Protein 8CLI (pdb70)

Organism: Homo sapiens (NCBI:txid9606)

InterPro domains:
  IPR007309 B-block binding subunit of TFIIIC [PF04182] (174-249)
  IPR035625 Tfc3-like, extended winged-helix domain [cd16169] (611-707)
  IPR044210 Transcription factor Tfc3-like [PTHR15180] (1-2083)
  IPR056428 General transcription factor 3C polypeptide 1, winged-helix domain [PF23704] (1-70)
  IPR056467 GTF3C1, extended winged-helix domain [PF24101] (609-717)

Structure (mmCIF, N/CA/C/O backbone):
data_8CLI
#
_entry.id   8CLI
#
_cell.length_a   1.00
_cell.length_b   1.00
_cell.length_c   1.00
_cell.angle_alpha   90.00
_cell.angle_beta   90.00
_cell.angle_gamma   90.00
#
_symmetry.space_group_name_H-M   'P 1'
#
loop_
_entity.id
_entity.type
_entity.pdbx_description
1 polymer 'General transcription factor 3C polypeptide 1'
2 polymer 'General transcription factor 3C polypeptide 4'
3 polymer 'General transcription factor 3C polypeptide 2'
4 polymer 'DNA (35-MER)'
5 polymer 'DNA (35-MER)'
6 non-polymer 'ZINC ION'
#
loop_
_atom_site.group_PDB
_atom_site.id
_atom_site.type_symbol
_atom_site.label_atom_id
_atom_site.label_alt_id
_atom_site.label_comp_id
_atom_site.label_asym_id
_atom_site.label_entity_id
_atom_site.label_seq_id
_atom_site.pdbx_PDB_ins_code
_atom_site.Cartn_x
_atom_site.Cartn_y
_atom_site.Cartn_z
_atom_site.occupancy
_atom_site.B_iso_or_equiv
_atom_site.auth_seq_id
_atom_site.auth_comp_id
_atom_site.auth_asym_id
_atom_site.auth_atom_id
_atom_site.pdbx_PDB_model_num
ATOM 1 N N . MET A 1 1 ? 203.814 201.131 287.553 1.00 102.73 1 MET A N 1
ATOM 2 C CA . MET A 1 1 ? 204.050 202.300 286.715 1.00 102.88 1 MET A CA 1
ATOM 3 C C . MET A 1 1 ? 204.500 203.482 287.571 1.00 106.88 1 MET A C 1
ATOM 4 O O . MET A 1 1 ? 204.001 203.685 288.675 1.00 106.05 1 MET A O 1
ATOM 9 N N . ASP A 1 2 ? 205.453 204.250 287.050 1.00 110.81 2 ASP A N 1
ATOM 10 C CA . ASP A 1 2 ? 206.027 205.361 287.797 1.00 101.55 2 ASP A CA 1
ATOM 11 C C . ASP A 1 2 ? 204.990 206.443 288.085 1.00 102.91 2 ASP A C 1
ATOM 12 O O . ASP A 1 2 ? 204.035 206.644 287.329 1.00 108.12 2 ASP A O 1
ATOM 17 N N . ALA A 1 3 ? 205.190 207.130 289.214 1.00 89.63 3 ALA A N 1
ATOM 18 C CA . ALA A 1 3 ? 204.291 208.200 289.643 1.00 89.26 3 ALA A CA 1
ATOM 19 C C . ALA A 1 3 ? 204.157 209.295 288.591 1.00 89.72 3 ALA A C 1
ATOM 20 O O . ALA A 1 3 ? 203.045 209.722 288.261 1.00 96.33 3 ALA A O 1
ATOM 22 N N . LEU A 1 4 ? 205.285 209.776 288.064 1.00 82.01 4 LEU A N 1
ATOM 23 C CA . LEU A 1 4 ? 205.251 210.841 287.065 1.00 80.41 4 LEU A CA 1
ATOM 24 C C . LEU A 1 4 ? 204.554 210.402 285.784 1.00 81.97 4 LEU A C 1
ATOM 25 O O . LEU A 1 4 ? 203.847 211.196 285.154 1.00 93.46 4 LEU A O 1
ATOM 30 N N . GLU A 1 5 ? 204.743 209.149 285.374 1.00 78.22 5 GLU A N 1
ATOM 31 C CA . GLU A 1 5 ? 204.020 208.657 284.207 1.00 81.18 5 GLU A CA 1
ATOM 32 C C . GLU A 1 5 ? 202.555 208.378 284.517 1.00 82.11 5 GLU A C 1
ATOM 33 O O . GLU A 1 5 ? 201.695 208.578 283.653 1.00 83.94 5 GLU A O 1
ATOM 39 N N . SER A 1 6 ? 202.248 207.923 285.732 1.00 82.23 6 SER A N 1
ATOM 40 C CA . SER A 1 6 ? 200.855 207.697 286.101 1.00 85.59 6 SER A CA 1
ATOM 41 C C . SER A 1 6 ? 200.049 208.989 286.112 1.00 76.23 6 SER A C 1
ATOM 42 O O . SER A 1 6 ? 198.845 208.968 285.840 1.00 88.70 6 SER A O 1
ATOM 45 N N . LEU A 1 7 ? 200.685 210.119 286.420 1.00 67.98 7 LEU A N 1
ATOM 46 C CA . LEU A 1 7 ? 200.028 211.411 286.253 1.00 70.28 7 LEU A CA 1
ATOM 47 C C . LEU A 1 7 ? 199.665 211.661 284.794 1.00 69.80 7 LEU A C 1
ATOM 48 O O . LEU A 1 7 ? 198.501 211.902 284.460 1.00 78.91 7 LEU A O 1
ATOM 53 N N . LEU A 1 8 ? 200.661 211.615 283.909 1.00 73.02 8 LEU A N 1
ATOM 54 C CA . LEU A 1 8 ? 200.435 211.916 282.499 1.00 78.55 8 LEU A CA 1
ATOM 55 C C . LEU A 1 8 ? 199.512 210.905 281.833 1.00 84.29 8 LEU A C 1
ATOM 56 O O . LEU A 1 8 ? 198.737 211.265 280.941 1.00 92.03 8 LEU A O 1
ATOM 61 N N . ASP A 1 9 ? 199.584 209.642 282.247 1.00 82.07 9 ASP A N 1
ATOM 62 C CA . ASP A 1 9 ? 198.618 208.640 281.805 1.00 80.40 9 ASP A CA 1
ATOM 63 C C . ASP A 1 9 ? 197.186 209.017 282.177 1.00 77.38 9 ASP A C 1
ATOM 64 O O . ASP A 1 9 ? 196.280 208.951 281.339 1.00 87.58 9 ASP A O 1
ATOM 69 N N . GLU A 1 10 ? 196.961 209.425 283.427 1.00 72.04 10 GLU A N 1
ATOM 70 C CA . GLU A 1 10 ? 195.623 209.843 283.839 1.00 73.28 10 GLU A CA 1
ATOM 71 C C . GLU A 1 10 ? 195.131 211.051 283.051 1.00 76.60 10 GLU A C 1
ATOM 72 O O . GLU A 1 10 ? 193.943 211.142 282.725 1.00 85.65 10 GLU A O 1
ATOM 78 N N . VAL A 1 11 ? 196.021 211.993 282.743 1.00 65.98 11 VAL A N 1
ATOM 79 C CA . VAL A 1 11 ? 195.643 213.129 281.906 1.00 66.05 11 VAL A CA 1
ATOM 80 C C . VAL A 1 11 ? 195.265 212.684 280.497 1.00 77.77 11 VAL A C 1
ATOM 81 O O . VAL A 1 11 ? 194.371 213.266 279.870 1.00 86.18 11 VAL A O 1
ATOM 85 N N . ALA A 1 12 ? 195.916 211.639 279.988 1.00 68.30 12 ALA A N 1
ATOM 86 C CA . ALA A 1 12 ? 195.635 211.089 278.668 1.00 60.09 12 ALA A CA 1
ATOM 87 C C . ALA A 1 12 ? 194.465 210.113 278.628 1.00 66.40 12 ALA A C 1
ATOM 88 O O . ALA A 1 12 ? 193.993 209.795 277.532 1.00 79.51 12 ALA A O 1
ATOM 90 N N . LEU A 1 13 ? 193.980 209.633 279.769 1.00 71.95 13 LEU A N 1
ATOM 91 C CA . LEU A 1 13 ? 192.851 208.711 279.763 1.00 73.31 13 LEU A CA 1
ATOM 92 C C . LEU A 1 13 ? 191.489 209.390 279.714 1.00 71.71 13 LEU A C 1
ATOM 93 O O . LEU A 1 13 ? 190.520 208.754 279.287 1.00 78.72 13 LEU A O 1
ATOM 98 N N . GLU A 1 14 ? 191.375 210.649 280.121 1.00 70.16 14 GLU A N 1
ATOM 99 C CA . GLU A 1 14 ? 190.275 211.444 279.600 1.00 77.38 14 GLU A CA 1
ATOM 100 C C . GLU A 1 14 ? 190.439 211.652 278.099 1.00 79.71 14 GLU A C 1
ATOM 101 O O . GLU A 1 14 ? 191.537 211.565 277.546 1.00 85.52 14 GLU A O 1
ATOM 107 N N . GLY A 1 15 ? 189.321 211.931 277.437 1.00 77.22 15 GLY A N 1
ATOM 108 C CA . GLY A 1 15 ? 189.354 212.158 276.009 1.00 75.64 15 GLY A CA 1
ATOM 109 C C . GLY A 1 15 ? 189.915 213.499 275.593 1.00 68.11 15 GLY A C 1
ATOM 110 O O . GLY A 1 15 ? 190.632 214.161 276.348 1.00 67.57 15 GLY A O 1
ATOM 111 N N . LEU A 1 16 ? 189.589 213.897 274.364 1.00 70.95 16 LEU A N 1
ATOM 112 C CA . LEU A 1 16 ? 189.997 215.187 273.825 1.00 71.77 16 LEU A CA 1
ATOM 113 C C . LEU A 1 16 ? 189.461 216.363 274.636 1.00 73.20 16 LEU A C 1
ATOM 114 O O . LEU A 1 16 ? 189.975 217.478 274.504 1.00 81.67 16 LEU A O 1
ATOM 119 N N . ASP A 1 17 ? 188.459 216.140 275.486 1.00 85.26 17 ASP A N 1
ATOM 120 C CA . ASP A 1 17 ? 187.945 217.172 276.381 1.00 90.81 17 ASP A CA 1
ATOM 121 C C . ASP A 1 17 ? 188.658 217.258 277.727 1.00 94.05 17 ASP A C 1
ATOM 122 O O . ASP A 1 17 ? 188.362 218.175 278.500 1.00 100.01 17 ASP A O 1
ATOM 127 N N . GLY A 1 18 ? 189.576 216.346 278.028 1.00 87.32 18 GLY A N 1
ATOM 128 C CA . GLY A 1 18 ? 190.521 216.551 279.116 1.00 83.34 18 GLY A CA 1
ATOM 129 C C . GLY A 1 18 ? 189.924 216.722 280.512 1.00 87.81 18 GLY A C 1
ATOM 130 O O . GLY A 1 18 ? 188.780 216.360 280.791 1.00 94.29 18 GLY A O 1
ATOM 131 N N . LEU A 1 19 ? 190.739 217.309 281.393 1.00 84.05 19 LEU A N 1
ATOM 132 C CA . LEU A 1 19 ? 190.431 217.448 282.811 1.00 80.43 19 LEU A CA 1
ATOM 133 C C . LEU A 1 19 ? 190.452 218.899 283.269 1.00 88.02 19 LEU A C 1
ATOM 134 O O . LEU A 1 19 ? 191.217 219.723 282.760 1.00 92.90 19 LEU A O 1
ATOM 139 N N . CYS A 1 20 ? 189.593 219.197 284.242 1.00 95.66 20 CYS A N 1
ATOM 140 C CA . CYS A 1 20 ? 189.802 220.296 285.170 1.00 91.04 20 CYS A CA 1
ATOM 141 C C . CYS A 1 20 ? 190.811 219.893 286.244 1.00 93.11 20 CYS A C 1
ATOM 142 O O . CYS A 1 20 ? 191.030 218.709 286.513 1.00 96.93 20 CYS A O 1
ATOM 145 N N . LEU A 1 21 ? 191.438 220.899 286.855 1.00 100.22 21 LEU A N 1
ATOM 146 C CA . LEU A 1 21 ? 192.328 220.658 287.992 1.00 103.62 21 LEU A CA 1
ATOM 147 C C . LEU A 1 21 ? 191.684 219.883 289.138 1.00 102.07 21 LEU A C 1
ATOM 148 O O . LEU A 1 21 ? 192.295 218.911 289.607 1.00 105.24 21 LEU A O 1
ATOM 153 N N . PRO A 1 22 ? 190.494 220.239 289.640 1.00 91.70 22 PRO A N 1
ATOM 154 C CA . PRO A 1 22 ? 189.882 219.411 290.695 1.00 93.09 22 PRO A CA 1
ATOM 155 C C . PRO A 1 22 ? 189.525 218.009 290.238 1.00 93.85 22 PRO A C 1
ATOM 156 O O . PRO A 1 22 ? 189.526 217.077 291.051 1.00 97.20 22 PRO A O 1
ATOM 160 N N . ALA A 1 23 ? 189.213 217.839 288.955 1.00 93.43 23 ALA A N 1
ATOM 161 C CA . ALA A 1 23 ? 189.016 216.509 288.387 1.00 91.93 23 ALA A CA 1
ATOM 162 C C . ALA A 1 23 ? 190.305 215.697 288.372 1.00 91.31 23 ALA A C 1
ATOM 163 O O . ALA A 1 23 ? 190.291 214.498 288.674 1.00 96.50 23 ALA A O 1
ATOM 165 N N . LEU A 1 24 ? 191.425 216.327 288.015 1.00 87.74 24 LEU A N 1
ATOM 166 C CA . LEU A 1 24 ? 192.711 215.633 288.011 1.00 88.47 24 LEU A CA 1
ATOM 167 C C . LEU A 1 24 ? 193.068 215.076 289.385 1.00 86.69 24 LEU A C 1
ATOM 168 O O . LEU A 1 24 ? 193.452 213.908 289.507 1.00 96.21 24 LEU A O 1
ATOM 173 N N . TRP A 1 25 ? 192.969 215.896 290.431 1.00 93.43 25 TRP A N 1
ATOM 174 C CA . TRP A 1 25 ? 193.240 215.393 291.775 1.00 97.41 25 TRP A CA 1
ATOM 175 C C . TRP A 1 25 ? 192.288 214.262 292.153 1.00 96.03 25 TRP A C 1
ATOM 176 O O . TRP A 1 25 ? 192.702 213.275 292.771 1.00 100.36 25 TRP A O 1
ATOM 187 N N . SER A 1 26 ? 191.010 214.390 291.791 1.00 91.16 26 SER A N 1
ATOM 188 C CA . SER A 1 26 ? 190.048 213.316 292.030 1.00 91.55 26 SER A CA 1
ATOM 189 C C . SER A 1 26 ? 190.428 212.033 291.297 1.00 89.32 26 SER A C 1
ATOM 190 O O . SER A 1 26 ? 190.336 210.937 291.861 1.00 94.59 26 SER A O 1
ATOM 193 N N . ARG A 1 27 ? 190.853 212.149 290.037 1.00 82.11 27 ARG A N 1
ATOM 194 C CA . ARG A 1 27 ? 191.283 210.977 289.276 1.00 80.36 27 ARG A CA 1
ATOM 195 C C . ARG A 1 27 ? 192.507 210.306 289.887 1.00 88.02 27 ARG A C 1
ATOM 196 O O . ARG A 1 27 ? 192.583 209.074 289.938 1.00 90.66 27 ARG A O 1
ATOM 204 N N . LEU A 1 28 ? 193.476 211.093 290.353 1.00 90.13 28 LEU A N 1
ATOM 205 C CA . LEU A 1 28 ? 194.655 210.512 290.987 1.00 84.55 28 LEU A CA 1
ATOM 206 C C . LEU A 1 28 ? 194.315 209.852 292.318 1.00 83.95 28 LEU A C 1
ATOM 207 O O . LEU A 1 28 ? 194.828 208.772 292.629 1.00 91.61 28 LEU A O 1
ATOM 212 N N . GLU A 1 29 ? 193.457 210.485 293.119 1.00 93.72 29 GLU A N 1
ATOM 213 C CA . GLU A 1 29 ? 193.037 209.888 294.383 1.00 97.49 29 GLU A CA 1
ATOM 214 C C . GLU A 1 29 ? 192.267 208.586 294.187 1.00 103.88 29 GLU A C 1
ATOM 215 O O . GLU A 1 29 ? 192.375 207.676 295.016 1.00 105.90 29 GLU A O 1
ATOM 221 N N . THR A 1 30 ? 191.496 208.470 293.109 1.00 101.05 30 THR A N 1
ATOM 222 C CA . THR A 1 30 ? 190.719 207.266 292.836 1.00 99.28 30 THR A CA 1
ATOM 223 C C . THR A 1 30 ? 191.456 206.253 291.965 1.00 97.64 30 THR A C 1
ATOM 224 O O . THR A 1 30 ? 190.847 205.266 291.541 1.00 99.53 30 THR A O 1
ATOM 228 N N . ARG A 1 31 ? 192.738 206.470 291.689 1.00 85.39 31 ARG A N 1
ATOM 229 C CA . ARG A 1 31 ? 193.483 205.589 290.801 1.00 82.96 31 ARG A CA 1
ATOM 230 C C . ARG A 1 31 ? 193.640 204.194 291.398 1.00 84.51 31 ARG A C 1
ATOM 231 O O . ARG A 1 31 ? 193.755 204.019 292.614 1.00 92.48 31 ARG A O 1
ATOM 239 N N . VAL A 1 32 ? 193.648 203.198 290.518 1.00 81.08 32 VAL A N 1
ATOM 240 C CA . VAL A 1 32 ? 194.118 201.849 290.829 1.00 82.66 32 VAL A CA 1
ATOM 241 C C . VAL A 1 32 ? 195.095 201.444 289.731 1.00 88.60 32 VAL A C 1
ATOM 242 O O . VAL A 1 32 ? 194.792 201.636 288.545 1.00 91.85 32 VAL A O 1
ATOM 246 N N . PRO A 1 33 ? 196.270 200.879 290.056 1.00 93.31 33 PRO A N 1
ATOM 247 C CA . PRO A 1 33 ? 196.939 200.783 291.367 1.00 89.49 33 PRO A CA 1
ATOM 248 C C . PRO A 1 33 ? 197.093 202.131 292.063 1.00 91.78 33 PRO A C 1
ATOM 249 O O . PRO A 1 33 ? 197.065 203.167 291.406 1.00 90.86 33 PRO A O 1
ATOM 253 N N . PRO A 1 34 ? 197.245 202.140 293.388 1.00 91.02 34 PRO A N 1
ATOM 254 C CA . PRO A 1 34 ? 197.199 203.409 294.124 1.00 88.30 34 PRO A CA 1
ATOM 255 C C . PRO A 1 34 ? 198.307 204.353 293.684 1.00 92.04 34 PRO A C 1
ATOM 256 O O . PRO A 1 34 ? 199.431 203.936 293.398 1.00 93.29 34 PRO A O 1
ATOM 260 N N . PHE A 1 35 ? 197.968 205.634 293.620 1.00 91.09 35 PHE A N 1
ATOM 261 C CA . PHE A 1 35 ? 198.941 206.644 293.241 1.00 88.85 35 PHE A CA 1
ATOM 262 C C . PHE A 1 35 ? 200.053 206.700 294.286 1.00 89.48 35 PHE A C 1
ATOM 263 O O . PHE A 1 35 ? 199.765 206.802 295.486 1.00 88.39 35 PHE A O 1
ATOM 271 N N . PRO A 1 36 ? 201.324 206.626 293.878 1.00 94.38 36 PRO A N 1
ATOM 272 C CA . PRO A 1 36 ? 202.397 206.411 294.861 1.00 92.49 36 PRO A CA 1
ATOM 273 C C . PRO A 1 36 ? 202.583 207.560 295.835 1.00 95.17 36 PRO A C 1
ATOM 274 O O . PRO A 1 36 ? 203.008 207.328 296.973 1.00 100.10 36 PRO A O 1
ATOM 278 N N . LEU A 1 37 ? 202.276 208.787 295.427 1.00 95.08 37 LEU A N 1
ATOM 279 C CA . LEU A 1 37 ? 202.700 209.979 296.144 1.00 93.09 37 LEU A CA 1
ATOM 280 C C . LEU A 1 37 ? 201.498 210.690 296.746 1.00 98.26 37 LEU A C 1
ATOM 281 O O . LEU A 1 37 ? 200.590 211.091 296.005 1.00 104.22 37 LEU A O 1
ATOM 286 N N . PRO A 1 38 ? 201.448 210.874 298.066 1.00 107.37 38 PRO A N 1
ATOM 287 C CA . PRO A 1 38 ? 200.270 211.501 298.685 1.00 108.01 38 PRO A CA 1
ATOM 288 C C . PRO A 1 38 ? 200.138 212.956 298.260 1.00 104.34 38 PRO A C 1
ATOM 289 O O . PRO A 1 38 ? 201.088 213.737 298.348 1.00 99.72 38 PRO A O 1
ATOM 293 N N . LEU A 1 39 ? 198.943 213.312 297.796 1.00 99.73 39 LEU A N 1
ATOM 294 C CA . LEU A 1 39 ? 198.680 214.666 297.333 1.00 103.14 39 LEU A CA 1
ATOM 295 C C . LEU A 1 39 ? 198.650 215.657 298.490 1.00 107.60 39 LEU A C 1
ATOM 296 O O . LEU A 1 39 ? 198.022 215.411 299.524 1.00 109.21 39 LEU A O 1
ATOM 301 N N . GLU A 1 40 ? 199.334 216.781 298.301 1.00 120.76 40 GLU A N 1
ATOM 302 C CA . GLU A 1 40 ? 199.299 217.918 299.209 1.00 116.57 40 GLU A CA 1
ATOM 303 C C . GLU A 1 40 ? 199.748 219.150 298.428 1.00 119.79 40 GLU A C 1
ATOM 304 O O . GLU A 1 40 ? 200.345 219.013 297.354 1.00 119.08 40 GLU A O 1
ATOM 310 N N . PRO A 1 41 ? 199.456 220.363 298.923 1.00 120.40 41 PRO A N 1
ATOM 311 C CA . PRO A 1 41 ? 199.619 221.551 298.060 1.00 121.79 41 PRO A CA 1
ATOM 312 C C . PRO A 1 41 ? 201.007 221.720 297.459 1.00 121.19 41 PRO A C 1
ATOM 313 O O . PRO A 1 41 ? 201.119 222.165 296.310 1.00 124.34 41 PRO A O 1
ATOM 317 N N . CYS A 1 42 ? 202.069 221.384 298.191 1.00 119.55 42 CYS A N 1
ATOM 318 C CA . CYS A 1 42 ? 203.405 221.441 297.602 1.00 118.81 42 CYS A CA 1
ATOM 319 C C . CYS A 1 42 ? 203.592 220.350 296.554 1.00 121.37 42 CYS A C 1
ATOM 320 O O . CYS A 1 42 ? 204.155 220.597 295.481 1.00 122.88 42 CYS A O 1
ATOM 323 N N . THR A 1 43 ? 203.120 219.139 296.853 1.00 113.22 43 THR A N 1
ATOM 324 C CA . THR A 1 43 ? 203.118 218.048 295.882 1.00 110.67 43 THR A CA 1
ATOM 325 C C . THR A 1 43 ? 202.286 218.382 294.651 1.00 106.59 43 THR A C 1
ATOM 326 O O . THR A 1 43 ? 202.697 218.104 293.518 1.00 107.15 43 THR A O 1
ATOM 330 N N . GLN A 1 44 ? 201.118 218.990 294.850 1.00 105.59 44 GLN A N 1
ATOM 331 C CA . GLN A 1 44 ? 200.282 219.395 293.726 1.00 111.31 44 GLN A CA 1
ATOM 332 C C . GLN A 1 44 ? 200.939 220.472 292.870 1.00 117.61 44 GLN A C 1
ATOM 333 O O . GLN A 1 44 ? 200.732 220.501 291.652 1.00 123.75 44 GLN A O 1
ATOM 339 N N . GLU A 1 45 ? 201.726 221.360 293.476 1.00 112.21 45 GLU A N 1
ATOM 340 C CA . GLU A 1 45 ? 202.545 222.282 292.693 1.00 108.95 45 GLU A CA 1
ATOM 341 C C . GLU A 1 45 ? 203.635 221.555 291.911 1.00 106.76 45 GLU A C 1
ATOM 342 O O . GLU A 1 45 ? 203.905 221.896 290.754 1.00 108.48 45 GLU A O 1
ATOM 348 N N . PHE A 1 46 ? 204.269 220.551 292.520 1.00 89.46 46 PHE A N 1
ATOM 349 C CA . PHE A 1 46 ? 205.275 219.759 291.815 1.00 88.36 46 PHE A CA 1
ATOM 350 C C . PHE A 1 46 ? 204.677 219.003 290.631 1.00 89.20 46 PHE A C 1
ATOM 351 O O . PHE A 1 46 ? 205.256 218.981 289.539 1.00 94.43 46 PHE A O 1
ATOM 359 N N . LEU A 1 47 ? 203.521 218.370 290.830 1.00 84.54 47 LEU A N 1
ATOM 360 C CA . LEU A 1 47 ? 202.829 217.703 289.729 1.00 79.97 47 LEU A CA 1
ATOM 361 C C . LEU A 1 47 ? 202.358 218.684 288.658 1.00 84.23 47 LEU A C 1
ATOM 362 O O . LEU A 1 47 ? 202.435 218.388 287.461 1.00 89.87 47 LEU A O 1
ATOM 367 N N . TRP A 1 48 ? 201.866 219.855 289.069 1.00 90.55 48 TRP A N 1
ATOM 368 C CA . TRP A 1 48 ? 201.534 220.913 288.116 1.00 90.45 48 TRP A CA 1
ATOM 369 C C . TRP A 1 48 ? 202.729 221.340 287.272 1.00 93.71 48 TRP A C 1
ATOM 370 O O . TRP A 1 48 ? 202.596 221.542 286.060 1.00 99.08 48 TRP A O 1
ATOM 381 N N . ARG A 1 49 ? 203.898 221.500 287.889 1.00 89.82 49 ARG A N 1
ATOM 382 C CA . ARG A 1 49 ? 205.108 221.763 287.115 1.00 90.09 49 ARG A CA 1
ATOM 383 C C . ARG A 1 49 ? 205.434 220.621 286.158 1.00 94.19 49 ARG A C 1
ATOM 384 O O . ARG A 1 49 ? 205.888 220.857 285.033 1.00 98.11 49 ARG A O 1
ATOM 392 N N . ALA A 1 50 ? 205.202 219.377 286.581 1.00 82.30 50 ALA A N 1
ATOM 393 C CA . ALA A 1 50 ? 205.398 218.235 285.691 1.00 75.43 50 ALA A CA 1
ATOM 394 C C . ALA A 1 50 ? 204.478 218.267 284.475 1.00 77.78 50 ALA A C 1
ATOM 395 O O . ALA A 1 50 ? 204.848 217.762 283.410 1.00 79.08 50 ALA A O 1
ATOM 397 N N . LEU A 1 51 ? 203.284 218.844 284.604 1.00 90.12 51 LEU A N 1
ATOM 398 C CA . LEU A 1 51 ? 202.433 219.061 283.436 1.00 90.16 51 LEU A CA 1
ATOM 399 C C . LEU A 1 51 ? 202.919 220.217 282.568 1.00 92.18 51 LEU A C 1
ATOM 400 O O . LEU A 1 51 ? 203.103 220.055 281.357 1.00 97.72 51 LEU A O 1
ATOM 405 N N . ALA A 1 52 ? 203.118 221.392 283.167 1.00 77.26 52 ALA A N 1
ATOM 406 C CA . ALA A 1 52 ? 203.502 222.572 282.396 1.00 77.31 52 ALA A CA 1
ATOM 407 C C . ALA A 1 52 ? 204.810 222.370 281.638 1.00 83.56 52 ALA A C 1
ATOM 408 O O . ALA A 1 52 ? 204.941 222.807 280.491 1.00 82.32 52 ALA A O 1
ATOM 410 N N . THR A 1 53 ? 205.780 221.694 282.244 1.00 89.59 53 THR A N 1
ATOM 411 C CA . THR A 1 53 ? 207.046 221.425 281.571 1.00 80.77 53 THR A CA 1
ATOM 412 C C . THR A 1 53 ? 206.983 220.305 280.537 1.00 86.73 53 THR A C 1
ATOM 413 O O . THR A 1 53 ? 208.014 220.007 279.926 1.00 91.69 53 THR A O 1
ATOM 417 N N . HIS A 1 54 ? 205.829 219.673 280.315 1.00 83.13 54 HIS A N 1
ATOM 418 C CA . HIS A 1 54 ? 205.768 218.562 279.373 1.00 80.17 54 HIS A CA 1
ATOM 419 C C . HIS A 1 54 ? 205.212 219.045 278.042 1.00 86.54 54 HIS A C 1
ATOM 420 O O . HIS A 1 54 ? 204.099 219.593 278.007 1.00 87.79 54 HIS A O 1
ATOM 427 N N . PRO A 1 55 ? 205.945 218.876 276.937 1.00 77.58 55 PRO A N 1
ATOM 428 C CA . PRO A 1 55 ? 205.532 219.495 275.667 1.00 76.28 55 PRO A CA 1
ATOM 429 C C . PRO A 1 55 ? 204.281 218.894 275.051 1.00 80.63 55 PRO A C 1
ATOM 430 O O . PRO A 1 55 ? 203.608 219.578 274.271 1.00 90.77 55 PRO A O 1
ATOM 434 N N . GLY A 1 56 ? 203.944 217.644 275.372 1.00 80.93 56 GLY A N 1
ATOM 435 C CA . GLY A 1 56 ? 202.745 217.020 274.839 1.00 79.96 56 GLY A CA 1
ATOM 436 C C . GLY A 1 56 ? 201.453 217.423 275.515 1.00 78.17 56 GLY A C 1
ATOM 437 O O . GLY A 1 56 ? 200.391 217.341 274.891 1.00 79.30 56 GLY A O 1
ATOM 438 N N . ILE A 1 57 ? 201.516 217.862 276.761 1.00 72.60 57 ILE A N 1
ATOM 439 C CA . ILE A 1 57 ? 200.344 218.396 277.442 1.00 64.00 57 ILE A CA 1
ATOM 440 C C . ILE A 1 57 ? 200.064 219.809 276.951 1.00 76.29 57 ILE A C 1
ATOM 441 O O . ILE A 1 57 ? 200.985 220.580 276.658 1.00 83.74 57 ILE A O 1
ATOM 446 N N . SER A 1 58 ? 198.779 220.147 276.858 1.00 77.04 58 SER A N 1
ATOM 447 C CA . SER A 1 58 ? 198.322 221.434 276.358 1.00 75.36 58 SER A CA 1
ATOM 448 C C . SER A 1 58 ? 197.101 221.867 277.155 1.00 78.20 58 SER A C 1
ATOM 449 O O . SER A 1 58 ? 196.383 221.040 277.721 1.00 92.01 58 SER A O 1
ATOM 452 N N . PHE A 1 59 ? 196.865 223.177 277.191 1.00 83.25 59 PHE A N 1
ATOM 453 C CA . PHE A 1 59 ? 195.926 223.779 278.127 1.00 80.25 59 PHE A CA 1
ATOM 454 C C . PHE A 1 59 ? 195.020 224.763 277.402 1.00 88.57 59 PHE A C 1
ATOM 455 O O . PHE A 1 59 ? 195.468 225.502 276.521 1.00 96.65 59 PHE A O 1
ATOM 463 N N . TYR A 1 60 ? 193.744 224.770 277.784 1.00 92.61 60 TYR A N 1
ATOM 464 C CA . TYR A 1 60 ? 192.728 225.564 277.110 1.00 90.55 60 TYR A CA 1
ATOM 465 C C . TYR A 1 60 ? 191.831 226.208 278.156 1.00 96.07 60 TYR A C 1
ATOM 466 O O . TYR A 1 60 ? 191.692 225.702 279.272 1.00 100.05 60 TYR A O 1
ATOM 475 N N . GLU A 1 61 ? 191.220 227.330 277.785 1.00 119.75 61 GLU A N 1
ATOM 476 C CA . GLU A 1 61 ? 190.053 227.854 278.483 1.00 119.64 61 GLU A CA 1
ATOM 477 C C . GLU A 1 61 ? 188.789 227.500 277.710 1.00 121.56 61 GLU A C 1
ATOM 478 O O . GLU A 1 61 ? 188.607 227.948 276.573 1.00 121.10 61 GLU A O 1
ATOM 484 N N . GLU A 1 62 ? 187.914 226.693 278.331 1.00 128.26 62 GLU A N 1
ATOM 485 C CA . GLU A 1 62 ? 186.597 226.421 277.777 1.00 126.06 62 GLU A CA 1
ATOM 486 C C . GLU A 1 62 ? 185.588 227.479 278.213 1.00 127.25 62 GLU A C 1
ATOM 487 O O . GLU A 1 62 ? 185.725 228.074 279.287 1.00 130.82 62 GLU A O 1
ATOM 493 N N . PRO A 1 63 ? 184.571 227.730 277.385 1.00 132.93 63 PRO A N 1
ATOM 494 C CA . PRO A 1 63 ? 183.712 228.902 277.607 1.00 135.82 63 PRO A CA 1
ATOM 495 C C . PRO A 1 63 ? 182.912 228.837 278.895 1.00 136.12 63 PRO A C 1
ATOM 496 O O . PRO A 1 63 ? 182.447 229.882 279.366 1.00 138.33 63 PRO A O 1
ATOM 500 N N . ARG A 1 64 ? 182.738 227.656 279.486 1.00 141.35 64 ARG A N 1
ATOM 501 C CA . ARG A 1 64 ? 181.922 227.536 280.685 1.00 143.41 64 ARG A CA 1
ATOM 502 C C . ARG A 1 64 ? 182.500 226.470 281.605 1.00 144.66 64 ARG A C 1
ATOM 503 O O . ARG A 1 64 ? 183.114 225.499 281.155 1.00 144.11 64 ARG A O 1
ATOM 511 N N . GLU A 1 65 ? 182.287 226.671 282.904 1.00 141.74 65 GLU A N 1
ATOM 512 C CA . GLU A 1 65 ? 182.792 225.767 283.932 1.00 142.51 65 GLU A CA 1
ATOM 513 C C . GLU A 1 65 ? 182.152 224.386 283.832 1.00 141.30 65 GLU A C 1
ATOM 514 O O . GLU A 1 65 ? 180.933 224.261 283.678 1.00 138.08 65 GLU A O 1
ATOM 520 N N . ARG A 1 66 ? 182.988 223.344 283.918 1.00 118.59 66 ARG A N 1
ATOM 521 C CA . ARG A 1 66 ? 182.554 221.957 283.854 1.00 115.59 66 ARG A CA 1
ATOM 522 C C . ARG A 1 66 ? 182.045 221.470 285.213 1.00 116.59 66 ARG A C 1
ATOM 523 O O . ARG A 1 66 ? 182.547 221.888 286.259 1.00 120.19 66 ARG A O 1
ATOM 531 N N . PRO A 1 67 ? 181.038 220.593 285.218 1.00 121.40 67 PRO A N 1
ATOM 532 C CA . PRO A 1 67 ? 180.658 219.898 286.455 1.00 120.78 67 PRO A CA 1
ATOM 533 C C . PRO A 1 67 ? 181.811 219.098 287.048 1.00 122.39 67 PRO A C 1
ATOM 534 O O . PRO A 1 67 ? 182.719 218.654 286.341 1.00 123.38 67 PRO A O 1
ATOM 538 N N . ASP A 1 68 ? 181.766 218.918 288.366 1.00 132.75 68 ASP A N 1
ATOM 539 C CA . ASP A 1 68 ? 182.665 217.992 289.040 1.00 133.06 68 ASP A CA 1
ATOM 540 C C . ASP A 1 68 ? 182.171 216.553 288.915 1.00 133.00 68 ASP A C 1
ATOM 541 O O . ASP A 1 68 ? 180.973 216.289 288.783 1.00 131.69 68 ASP A O 1
ATOM 546 N N . LEU A 1 69 ? 183.120 215.620 288.958 1.00 120.57 69 LEU A N 1
ATOM 547 C CA . LEU A 1 69 ? 182.829 214.203 288.779 1.00 121.43 69 LEU A CA 1
ATOM 548 C C . LEU A 1 69 ? 182.020 213.631 289.940 1.00 124.39 69 LEU A C 1
ATOM 549 O O . LEU A 1 69 ? 182.160 214.045 291.094 1.00 123.23 69 LEU A O 1
ATOM 554 N N . GLN A 1 70 ? 181.160 212.669 289.614 1.00 137.91 70 GLN A N 1
ATOM 555 C CA . GLN A 1 70 ? 180.509 211.814 290.596 1.00 138.04 70 GLN A CA 1
ATOM 556 C C . GLN A 1 70 ? 181.477 210.752 291.114 1.00 139.83 70 GLN A C 1
ATOM 557 O O . GLN A 1 70 ? 182.526 210.485 290.522 1.00 136.83 70 GLN A O 1
ATOM 563 N N . LEU A 1 71 ? 181.110 210.142 292.243 1.00 148.98 71 LEU A N 1
ATOM 564 C CA . LEU A 1 71 ? 181.642 208.829 292.592 1.00 148.53 71 LEU A CA 1
ATOM 565 C C . LEU A 1 71 ? 181.196 207.783 291.576 1.00 147.66 71 LEU A C 1
ATOM 566 O O . LEU A 1 71 ? 180.025 207.393 291.542 1.00 145.79 71 LEU A O 1
ATOM 571 N N . GLN A 1 72 ? 182.134 207.330 290.742 1.00 136.82 72 GLN A N 1
ATOM 572 C CA . GLN A 1 72 ? 181.800 206.539 289.563 1.00 137.44 72 GLN A CA 1
ATOM 573 C C . GLN A 1 72 ? 181.383 205.107 289.899 1.00 140.46 72 GLN A C 1
ATOM 574 O O . GLN A 1 72 ? 180.793 204.437 289.044 1.00 139.79 72 GLN A O 1
ATOM 580 N N . ASP A 1 73 ? 181.649 204.632 291.121 1.00 151.61 73 ASP A N 1
ATOM 581 C CA . ASP A 1 73 ? 181.599 203.203 291.431 1.00 150.80 73 ASP A CA 1
ATOM 582 C C . ASP A 1 73 ? 180.272 202.545 291.068 1.00 150.95 73 ASP A C 1
ATOM 583 O O . ASP A 1 73 ? 179.226 202.839 291.656 1.00 152.08 73 ASP A O 1
ATOM 588 N N . ARG A 1 74 ? 180.333 201.639 290.090 1.00 163.81 74 ARG A N 1
ATOM 589 C CA . ARG A 1 74 ? 179.163 201.110 289.402 1.00 165.06 74 ARG A CA 1
ATOM 590 C C . ARG A 1 74 ? 178.464 199.979 290.147 1.00 166.64 74 ARG A C 1
ATOM 591 O O . ARG A 1 74 ? 177.271 199.753 289.917 1.00 167.95 74 ARG A O 1
ATOM 599 N N . TYR A 1 75 ? 179.163 199.269 291.029 1.00 177.88 75 TYR A N 1
ATOM 600 C CA . TYR A 1 75 ? 178.767 197.920 291.410 1.00 179.15 75 TYR A CA 1
ATOM 601 C C . TYR A 1 75 ? 178.519 197.770 292.906 1.00 178.59 75 TYR A C 1
ATOM 602 O O . TYR A 1 75 ? 179.156 198.425 293.737 1.00 177.40 75 TYR A O 1
ATOM 611 N N . GLU A 1 76 ? 177.570 196.885 293.223 1.00 202.95 76 GLU A N 1
ATOM 612 C CA . GLU A 1 76 ? 177.125 196.667 294.597 1.00 204.24 76 GLU A CA 1
ATOM 613 C C . GLU A 1 76 ? 178.226 196.024 295.437 1.00 204.23 76 GLU A C 1
ATOM 614 O O . GLU A 1 76 ? 178.638 196.569 296.468 1.00 203.55 76 GLU A O 1
ATOM 620 N N . GLU A 1 77 ? 178.702 194.851 295.010 1.00 212.87 77 GLU A N 1
ATOM 621 C CA . GLU A 1 77 ? 179.786 194.119 295.676 1.00 212.63 77 GLU A CA 1
ATOM 622 C C . GLU A 1 77 ? 179.440 193.699 297.106 1.00 212.55 77 GLU A C 1
ATOM 623 O O . GLU A 1 77 ? 180.296 193.704 297.994 1.00 212.12 77 GLU A O 1
ATOM 629 N N . ILE A 1 78 ? 178.178 193.331 297.341 1.00 220.66 78 ILE A N 1
ATOM 630 C CA . ILE A 1 78 ? 177.753 192.807 298.636 1.00 221.25 78 ILE A CA 1
ATOM 631 C C . ILE A 1 78 ? 176.546 191.910 298.387 1.00 221.77 78 ILE A C 1
ATOM 632 O O . ILE A 1 78 ? 175.859 192.028 297.370 1.00 221.40 78 ILE A O 1
ATOM 637 N N . ASP A 1 79 ? 176.288 190.999 299.326 1.00 235.43 79 ASP A N 1
ATOM 638 C CA . ASP A 1 79 ? 174.995 190.334 299.415 1.00 235.82 79 ASP A CA 1
ATOM 639 C C . ASP A 1 79 ? 174.734 189.924 300.857 1.00 236.46 79 ASP A C 1
ATOM 640 O O . ASP A 1 79 ? 175.659 189.738 301.652 1.00 235.67 79 ASP A O 1
ATOM 645 N N . LEU A 1 80 ? 173.450 189.782 301.179 1.00 242.32 80 LEU A N 1
ATOM 646 C CA . LEU A 1 80 ? 173.011 189.220 302.451 1.00 242.13 80 LEU A CA 1
ATOM 647 C C . LEU A 1 80 ? 172.871 187.705 302.405 1.00 242.15 80 LEU A C 1
ATOM 648 O O . LEU A 1 80 ? 173.046 187.042 303.434 1.00 241.51 80 LEU A O 1
ATOM 653 N N . GLU A 1 81 ? 172.561 187.146 301.239 1.00 248.88 81 GLU A N 1
ATOM 654 C CA . GLU A 1 81 ? 172.688 185.716 301.013 1.00 248.62 81 GLU A CA 1
ATOM 655 C C . GLU A 1 81 ? 174.160 185.344 300.818 1.00 248.11 81 GLU A C 1
ATOM 656 O O . GLU A 1 81 ? 175.037 186.205 300.695 1.00 248.19 81 GLU A O 1
ATOM 662 N N . THR A 1 82 ? 174.423 184.035 300.817 1.00 244.39 82 THR A N 1
ATOM 663 C CA . THR A 1 82 ? 175.773 183.502 300.665 1.00 244.68 82 THR A CA 1
ATOM 664 C C . THR A 1 82 ? 176.507 184.128 299.484 1.00 244.62 82 THR A C 1
ATOM 665 O O . THR A 1 82 ? 175.942 184.322 298.404 1.00 244.13 82 THR A O 1
ATOM 669 N N . GLY A 1 83 ? 177.782 184.444 299.711 1.00 236.71 83 GLY A N 1
ATOM 670 C CA . GLY A 1 83 ? 178.589 185.153 298.737 1.00 236.31 83 GLY A CA 1
ATOM 671 C C . GLY A 1 83 ? 178.314 186.648 298.729 1.00 236.36 83 GLY A C 1
ATOM 672 O O . GLY A 1 83 ? 177.861 187.231 299.716 1.00 236.43 83 GLY A O 1
ATOM 673 N N . ILE A 1 84 ? 178.584 187.272 297.580 1.00 225.71 84 ILE A N 1
ATOM 674 C CA . ILE A 1 84 ? 178.252 188.670 297.340 1.00 225.27 84 ILE A CA 1
ATOM 675 C C . ILE A 1 84 ? 177.764 188.816 295.906 1.00 225.36 84 ILE A C 1
ATOM 676 O O . ILE A 1 84 ? 178.048 187.987 295.039 1.00 225.20 84 ILE A O 1
ATOM 681 N N . LEU A 1 85 ? 177.017 189.888 295.666 1.00 219.17 85 LEU A N 1
ATOM 682 C CA . LEU A 1 85 ? 176.561 190.251 294.331 1.00 219.43 85 LEU A CA 1
ATOM 683 C C . LEU A 1 85 ? 177.313 191.493 293.870 1.00 217.86 85 LEU A C 1
ATOM 684 O O . LEU A 1 85 ? 177.235 192.544 294.515 1.00 216.87 85 LEU A O 1
ATOM 689 N N . GLU A 1 86 ? 178.029 191.371 292.753 1.00 200.25 86 GLU A N 1
ATOM 690 C CA . GLU A 1 86 ? 178.737 192.486 292.136 1.00 199.91 86 GLU A CA 1
ATOM 691 C C . GLU A 1 86 ? 177.991 193.041 290.927 1.00 199.68 86 GLU A C 1
ATOM 692 O O . GLU A 1 86 ? 178.604 193.630 290.029 1.00 198.53 86 GLU A O 1
ATOM 698 N N . SER A 1 87 ? 176.671 192.878 290.899 1.00 199.52 87 SER A N 1
ATOM 699 C CA . SER A 1 87 ? 175.848 193.496 289.872 1.00 199.25 87 SER A CA 1
ATOM 700 C C . SER A 1 87 ? 175.899 195.018 289.987 1.00 199.89 87 SER A C 1
ATOM 701 O O . SER A 1 87 ? 176.198 195.583 291.043 1.00 199.07 87 SER A O 1
ATOM 704 N N . ARG A 1 88 ? 175.603 195.679 288.870 1.00 189.18 88 ARG A N 1
ATOM 705 C CA . ARG A 1 88 ? 175.525 197.133 288.849 1.00 187.05 88 ARG A CA 1
ATOM 706 C C . ARG A 1 88 ? 174.469 197.634 289.825 1.00 186.35 88 ARG A C 1
ATOM 707 O O . ARG A 1 88 ? 173.316 197.192 289.800 1.00 186.48 88 ARG A O 1
ATOM 715 N N . ARG A 1 89 ? 174.874 198.562 290.687 1.00 195.91 89 ARG A N 1
ATOM 716 C CA . ARG A 1 89 ? 173.973 199.273 291.586 1.00 196.62 89 ARG A CA 1
ATOM 717 C C . ARG A 1 89 ? 173.988 200.732 291.152 1.00 196.86 89 ARG A C 1
ATOM 718 O O . ARG A 1 89 ? 175.013 201.412 291.270 1.00 196.90 89 ARG A O 1
ATOM 726 N N . ASP A 1 90 ? 172.851 201.204 290.654 1.00 199.15 90 ASP A N 1
ATOM 727 C CA . ASP A 1 90 ? 172.814 202.418 289.851 1.00 199.05 90 ASP A CA 1
ATOM 728 C C . ASP A 1 90 ? 172.974 203.659 290.719 1.00 200.28 90 ASP A C 1
ATOM 729 O O . ASP A 1 90 ? 172.148 203.890 291.609 1.00 199.62 90 ASP A O 1
ATOM 734 N N . PRO A 1 91 ? 174.002 204.472 290.499 1.00 204.58 91 PRO A N 1
ATOM 735 C CA . PRO A 1 91 ? 173.962 205.860 290.964 1.00 204.07 91 PRO A CA 1
ATOM 736 C C . PRO A 1 91 ? 172.945 206.663 290.166 1.00 203.10 91 PRO A C 1
ATOM 737 O O . PRO A 1 91 ? 172.432 206.230 289.133 1.00 202.54 91 PRO A O 1
ATOM 741 N N . VAL A 1 92 ? 172.652 207.863 290.670 1.00 195.04 92 VAL A N 1
ATOM 742 C CA . VAL A 1 92 ? 171.831 208.801 289.915 1.00 195.77 92 VAL A CA 1
ATOM 743 C C . VAL A 1 92 ? 172.551 209.201 288.636 1.00 195.61 92 VAL A C 1
ATOM 744 O O . VAL A 1 92 ? 173.714 209.624 288.658 1.00 193.53 92 VAL A O 1
ATOM 748 N N . ALA A 1 93 ? 171.853 209.070 287.508 1.00 185.68 93 ALA A N 1
ATOM 749 C CA . ALA A 1 93 ? 172.358 209.504 286.211 1.00 182.48 93 ALA A CA 1
ATOM 750 C C . ALA A 1 93 ? 172.324 211.022 286.078 1.00 182.92 93 ALA A C 1
ATOM 751 O O . ALA A 1 93 ? 171.562 211.563 285.270 1.00 183.68 93 ALA A O 1
ATOM 753 N N . LEU A 1 94 ? 173.140 211.712 286.871 1.00 165.55 94 LEU A N 1
ATOM 754 C CA . LEU A 1 94 ? 173.250 213.159 286.782 1.00 165.26 94 LEU A CA 1
ATOM 755 C C . LEU A 1 94 ? 173.763 213.577 285.403 1.00 164.18 94 LEU A C 1
ATOM 756 O O . LEU A 1 94 ? 174.252 212.764 284.614 1.00 164.75 94 LEU A O 1
ATOM 761 N N . GLU A 1 95 ? 173.626 214.871 285.117 1.00 146.54 95 GLU A N 1
ATOM 762 C CA . GLU A 1 95 ? 174.108 215.445 283.866 1.00 146.92 95 GLU A CA 1
ATOM 763 C C . GLU A 1 95 ? 175.565 215.080 283.622 1.00 147.29 95 GLU A C 1
ATOM 764 O O . GLU A 1 95 ? 176.433 215.354 284.456 1.00 146.53 95 GLU A O 1
ATOM 770 N N . ASP A 1 96 ? 175.817 214.450 282.475 1.00 119.37 96 ASP A N 1
ATOM 771 C CA . ASP A 1 96 ? 177.126 213.879 282.189 1.00 114.56 96 ASP A CA 1
ATOM 772 C C . ASP A 1 96 ? 178.208 214.952 282.201 1.00 113.86 96 ASP A C 1
ATOM 773 O O . ASP A 1 96 ? 178.024 216.059 281.688 1.00 111.54 96 ASP A O 1
ATOM 778 N N . VAL A 1 97 ? 179.349 214.605 282.798 1.00 103.32 97 VAL A N 1
ATOM 779 C CA . VAL A 1 97 ? 180.541 215.439 282.718 1.00 98.28 97 VAL A CA 1
ATOM 780 C C . VAL A 1 97 ? 181.089 215.484 281.297 1.00 99.73 97 VAL A C 1
ATOM 781 O O . VAL A 1 97 ? 181.625 216.511 280.863 1.00 99.96 97 VAL A O 1
ATOM 785 N N . TYR A 1 98 ? 180.951 214.395 280.544 1.00 98.60 98 TYR A N 1
ATOM 786 C CA . TYR A 1 98 ? 181.603 214.238 279.242 1.00 97.45 98 TYR A CA 1
ATOM 787 C C . TYR A 1 98 ? 180.621 213.866 278.136 1.00 92.80 98 TYR A C 1
ATOM 788 O O . TYR A 1 98 ? 180.766 212.825 277.489 1.00 86.07 98 TYR A O 1
ATOM 797 N N . PRO A 1 99 ? 179.589 214.680 277.907 1.00 90.46 99 PRO A N 1
ATOM 798 C CA . PRO A 1 99 ? 178.660 214.381 276.811 1.00 88.12 99 PRO A CA 1
ATOM 799 C C . PRO A 1 99 ? 179.415 214.404 275.490 1.00 90.85 99 PRO A C 1
ATOM 800 O O . PRO A 1 99 ? 180.182 215.327 275.209 1.00 94.85 99 PRO A O 1
ATOM 804 N N . ILE A 1 100 ? 179.200 213.377 274.686 1.00 92.30 100 ILE A N 1
ATOM 805 C CA . ILE A 1 100 ? 180.018 213.124 273.506 1.00 91.84 100 ILE A CA 1
ATOM 806 C C . ILE A 1 100 ? 179.519 213.910 272.302 1.00 91.25 100 ILE A C 1
ATOM 807 O O . ILE A 1 100 ? 178.314 214.096 272.095 1.00 95.23 100 ILE A O 1
ATOM 812 N N . HIS A 1 101 ? 180.484 214.372 271.505 1.00 91.09 101 HIS A N 1
ATOM 813 C CA . HIS A 1 101 ? 180.255 215.263 270.366 1.00 85.66 101 HIS A CA 1
ATOM 814 C C . HIS A 1 101 ? 181.470 215.053 269.456 1.00 92.45 101 HIS A C 1
ATOM 815 O O . HIS A 1 101 ? 182.485 215.733 269.602 1.00 99.23 101 HIS A O 1
ATOM 822 N N . MET A 1 102 ? 181.348 214.107 268.527 1.00 89.03 102 MET A N 1
ATOM 823 C CA . MET A 1 102 ? 182.516 213.558 267.851 1.00 85.34 102 MET A CA 1
ATOM 824 C C . MET A 1 102 ? 183.164 214.583 266.928 1.00 91.02 102 MET A C 1
ATOM 825 O O . MET A 1 102 ? 182.485 215.323 266.211 1.00 99.57 102 MET A O 1
ATOM 830 N N . ILE A 1 103 ? 184.494 214.611 266.953 1.00 92.39 103 ILE A N 1
ATOM 831 C CA . ILE A 1 103 ? 185.279 215.531 266.107 1.00 93.65 103 ILE A CA 1
ATOM 832 C C . ILE A 1 103 ? 185.496 214.827 264.773 1.00 98.77 103 ILE A C 1
ATOM 833 O O . ILE A 1 103 ? 186.516 214.182 264.519 1.00 99.50 103 ILE A O 1
ATOM 838 N N . LEU A 1 104 ? 184.501 214.942 263.900 1.00 105.73 104 LEU A N 1
ATOM 839 C CA . LEU A 1 104 ? 184.476 214.177 262.662 1.00 105.23 104 LEU A CA 1
ATOM 840 C C . LEU A 1 104 ? 185.451 214.743 261.634 1.00 105.81 104 LEU A C 1
ATOM 841 O O . LEU A 1 104 ? 185.649 215.957 261.544 1.00 106.31 104 LEU A O 1
ATOM 846 N N . GLU A 1 105 ? 186.051 213.842 260.851 1.00 118.18 105 GLU A N 1
ATOM 847 C CA . GLU A 1 105 ? 186.783 214.186 259.627 1.00 120.51 105 GLU A CA 1
ATOM 848 C C . GLU A 1 105 ? 187.900 215.206 259.847 1.00 121.45 105 GLU A C 1
ATOM 849 O O . GLU A 1 105 ? 188.151 216.051 258.985 1.00 124.50 105 GLU A O 1
ATOM 855 N N . ASN A 1 106 ? 188.571 215.156 260.995 1.00 101.14 106 ASN A N 1
ATOM 856 C CA . ASN A 1 106 ? 189.523 216.202 261.347 1.00 99.83 106 ASN A CA 1
ATOM 857 C C . ASN A 1 106 ? 190.720 216.176 260.400 1.00 100.87 106 ASN A C 1
ATOM 858 O O . ASN A 1 106 ? 191.271 215.112 260.103 1.00 101.08 106 ASN A O 1
ATOM 863 N N . LYS A 1 107 ? 191.114 217.359 259.922 1.00 112.34 107 LYS A N 1
ATOM 864 C CA . LYS A 1 107 ? 192.196 217.467 258.946 1.00 112.49 107 LYS A CA 1
ATOM 865 C C . LYS A 1 107 ? 193.558 217.129 259.543 1.00 111.61 107 LYS A C 1
ATOM 866 O O . LYS A 1 107 ? 194.455 216.690 258.815 1.00 108.52 107 LYS A O 1
ATOM 872 N N . ASP A 1 108 ? 193.740 217.329 260.845 1.00 108.08 108 ASP A N 1
ATOM 873 C CA . ASP A 1 108 ? 194.955 216.901 261.525 1.00 108.68 108 ASP A CA 1
ATOM 874 C C . ASP A 1 108 ? 194.877 215.470 262.036 1.00 109.76 108 ASP A C 1
ATOM 875 O O . ASP A 1 108 ? 195.871 214.960 262.564 1.00 104.49 108 ASP A O 1
ATOM 880 N N . GLY A 1 109 ? 193.729 214.816 261.893 1.00 102.96 109 GLY A N 1
ATOM 881 C CA . GLY A 1 109 ? 193.553 213.452 262.342 1.00 95.06 109 GLY A CA 1
ATOM 882 C C . GLY A 1 109 ? 193.364 213.268 263.828 1.00 96.59 109 GLY A C 1
ATOM 883 O O . GLY A 1 109 ? 193.340 212.123 264.292 1.00 100.09 109 GLY A O 1
ATOM 884 N N . ILE A 1 110 ? 193.232 214.345 264.591 1.00 87.78 110 ILE A N 1
ATOM 885 C CA . ILE A 1 110 ? 192.930 214.229 266.012 1.00 86.60 110 ILE A CA 1
ATOM 886 C C . ILE A 1 110 ? 191.456 213.884 266.174 1.00 84.26 110 ILE A C 1
ATOM 887 O O . ILE A 1 110 ? 190.597 214.380 265.436 1.00 84.35 110 ILE A O 1
ATOM 892 N N . GLN A 1 111 ? 191.160 213.003 267.124 1.00 81.02 111 GLN A N 1
ATOM 893 C CA . GLN A 1 111 ? 189.852 212.373 267.204 1.00 83.73 111 GLN A CA 1
ATOM 894 C C . GLN A 1 111 ? 189.391 212.339 268.651 1.00 82.26 111 GLN A C 1
ATOM 895 O O . GLN A 1 111 ? 190.189 212.446 269.584 1.00 85.73 111 GLN A O 1
ATOM 901 N N . GLY A 1 112 ? 188.083 212.188 268.826 1.00 74.85 112 GLY A N 1
ATOM 902 C CA . GLY A 1 112 ? 187.449 212.106 270.120 1.00 80.77 112 GLY A CA 1
ATOM 903 C C . GLY A 1 112 ? 186.209 212.961 270.171 1.00 85.00 112 GLY A C 1
ATOM 904 O O . GLY A 1 112 ? 185.689 213.413 269.146 1.00 95.84 112 GLY A O 1
ATOM 905 N N . SER A 1 113 ? 185.720 213.190 271.384 1.00 80.53 113 SER A N 1
ATOM 906 C CA . SER A 1 113 ? 184.600 214.085 271.625 1.00 79.22 113 SER A CA 1
ATOM 907 C C . SER A 1 113 ? 185.040 215.307 272.418 1.00 93.58 113 SER A C 1
ATOM 908 O O . SER A 1 113 ? 185.801 215.190 273.383 1.00 106.77 113 SER A O 1
ATOM 911 N N . CYS A 1 114 ? 184.550 216.477 272.012 1.00 106.06 114 CYS A N 1
ATOM 912 C CA . CYS A 1 114 ? 184.614 217.663 272.861 1.00 105.08 114 CYS A CA 1
ATOM 913 C C . CYS A 1 114 ? 183.544 218.638 272.400 1.00 106.66 114 CYS A C 1
ATOM 914 O O . CYS A 1 114 ? 183.582 219.105 271.258 1.00 106.65 114 CYS A O 1
ATOM 917 N N . ARG A 1 115 ? 182.595 218.940 273.287 1.00 108.43 115 ARG A N 1
ATOM 918 C CA . ARG A 1 115 ? 181.493 219.838 272.960 1.00 109.28 115 ARG A CA 1
ATOM 919 C C . ARG A 1 115 ? 181.961 221.257 272.647 1.00 117.28 115 ARG A C 1
ATOM 920 O O . ARG A 1 115 ? 181.230 222.009 271.993 1.00 123.14 115 ARG A O 1
ATOM 928 N N . TYR A 1 116 ? 183.162 221.638 273.088 1.00 111.11 116 TYR A N 1
ATOM 929 C CA . TYR A 1 116 ? 183.684 222.989 272.910 1.00 109.93 116 TYR A CA 1
ATOM 930 C C . TYR A 1 116 ? 184.885 223.046 271.969 1.00 110.24 116 TYR A C 1
ATOM 931 O O . TYR A 1 116 ? 185.610 224.045 271.961 1.00 113.95 116 TYR A O 1
ATOM 940 N N . PHE A 1 117 ? 185.113 221.985 271.191 1.00 98.16 117 PHE A N 1
ATOM 941 C CA . PHE A 1 117 ? 186.354 221.840 270.432 1.00 99.45 117 PHE A CA 1
ATOM 942 C C . PHE A 1 117 ? 186.624 223.037 269.526 1.00 100.25 117 PHE A C 1
ATOM 943 O O . PHE A 1 117 ? 187.775 223.464 269.381 1.00 99.86 117 PHE A O 1
ATOM 951 N N . LYS A 1 118 ? 185.584 223.589 268.904 1.00 117.89 118 LYS A N 1
ATOM 952 C CA . LYS A 1 118 ? 185.745 224.779 268.077 1.00 122.68 118 LYS A CA 1
ATOM 953 C C . LYS A 1 118 ? 185.727 226.080 268.870 1.00 119.93 118 LYS A C 1
ATOM 954 O O . LYS A 1 118 ? 186.063 227.128 268.308 1.00 118.11 118 LYS A O 1
ATOM 960 N N . GLU A 1 119 ? 185.347 226.048 270.145 1.00 117.12 119 GLU A N 1
ATOM 961 C CA . GLU A 1 119 ? 185.044 227.257 270.897 1.00 116.11 119 GLU A CA 1
ATOM 962 C C . GLU A 1 119 ? 186.104 227.610 271.928 1.00 119.04 119 GLU A C 1
ATOM 963 O O . GLU A 1 119 ? 186.320 228.794 272.193 1.00 120.57 119 GLU A O 1
ATOM 969 N N . ARG A 1 120 ? 186.763 226.613 272.508 1.00 108.65 120 ARG A N 1
ATOM 970 C CA . ARG A 1 120 ? 187.825 226.844 273.476 1.00 107.66 120 ARG A CA 1
ATOM 971 C C . ARG A 1 120 ? 189.086 227.389 272.809 1.00 109.51 120 ARG A C 1
ATOM 972 O O . ARG A 1 120 ? 189.336 227.172 271.620 1.00 107.65 120 ARG A O 1
ATOM 980 N N . LYS A 1 121 ? 189.885 228.109 273.599 1.00 113.67 121 LYS A N 1
ATOM 981 C CA . LYS A 1 121 ? 191.100 228.774 273.143 1.00 113.75 121 LYS A CA 1
ATOM 982 C C . LYS A 1 121 ? 192.321 228.239 273.882 1.00 115.10 121 LYS A C 1
ATOM 983 O O . LYS A 1 121 ? 192.245 227.914 275.070 1.00 115.47 121 LYS A O 1
ATOM 989 N N . ASN A 1 122 ? 193.443 228.146 273.170 1.00 101.20 122 ASN A N 1
ATOM 990 C CA . ASN A 1 122 ? 194.693 227.722 273.786 1.00 95.38 122 ASN A CA 1
ATOM 991 C C . ASN A 1 122 ? 195.243 228.796 274.718 1.00 98.06 122 ASN A C 1
ATOM 992 O O . ASN A 1 122 ? 195.249 229.986 274.393 1.00 97.98 122 ASN A O 1
ATOM 997 N N . ILE A 1 123 ? 195.711 228.360 275.887 1.00 103.91 123 ILE A N 1
ATOM 998 C CA . ILE A 1 123 ? 196.388 229.219 276.852 1.00 101.22 123 ILE A CA 1
ATOM 999 C C . ILE A 1 123 ? 197.709 228.582 277.266 1.00 104.13 123 ILE A C 1
ATOM 1000 O O . ILE A 1 123 ? 198.242 228.880 278.341 1.00 108.37 123 ILE A O 1
ATOM 1005 N N . THR A 1 124 ? 198.232 227.683 276.427 1.00 103.05 124 THR A N 1
ATOM 1006 C CA . THR A 1 124 ? 199.543 227.087 276.679 1.00 105.07 124 THR A CA 1
ATOM 1007 C C . THR A 1 124 ? 200.612 228.154 276.885 1.00 111.15 124 THR A C 1
ATOM 1008 O O . THR A 1 124 ? 201.342 228.133 277.882 1.00 115.78 124 THR A O 1
ATOM 1012 N N . ASN A 1 125 ? 200.712 229.105 275.956 1.00 113.83 125 ASN A N 1
ATOM 1013 C CA . ASN A 1 125 ? 201.791 230.084 276.011 1.00 112.30 125 ASN A CA 1
ATOM 1014 C C . ASN A 1 125 ? 201.587 231.101 277.123 1.00 113.25 125 ASN A C 1
ATOM 1015 O O . ASN A 1 125 ? 202.518 231.848 277.440 1.00 115.98 125 ASN A O 1
ATOM 1020 N N . ASP A 1 126 ? 200.395 231.143 277.713 1.00 116.59 126 ASP A N 1
ATOM 1021 C CA . ASP A 1 126 ? 200.163 231.911 278.929 1.00 119.73 126 ASP A CA 1
ATOM 1022 C C . ASP A 1 126 ? 200.620 231.144 280.164 1.00 121.68 126 ASP A C 1
ATOM 1023 O O . ASP A 1 126 ? 201.168 231.736 281.100 1.00 122.97 126 ASP A O 1
ATOM 1028 N N . ILE A 1 127 ? 200.410 229.828 280.177 1.00 111.22 127 ILE A N 1
ATOM 1029 C CA . ILE A 1 127 ? 200.818 229.011 281.315 1.00 107.38 127 ILE A CA 1
ATOM 1030 C C . ILE A 1 127 ? 202.311 228.697 281.280 1.00 106.28 127 ILE A C 1
ATOM 1031 O O . ILE A 1 127 ? 202.938 228.545 282.335 1.00 110.17 127 ILE A O 1
ATOM 1036 N N . ARG A 1 128 ? 202.923 228.644 280.100 1.00 102.69 128 ARG A N 1
ATOM 1037 C CA . ARG A 1 128 ? 204.347 228.353 280.038 1.00 104.92 128 ARG A CA 1
ATOM 1038 C C . ARG A 1 128 ? 204.980 229.146 278.907 1.00 107.32 128 ARG A C 1
ATOM 1039 O O . ARG A 1 128 ? 204.314 229.545 277.948 1.00 111.89 128 ARG A O 1
ATOM 1047 N N . THR A 1 129 ? 206.284 229.368 279.035 1.00 116.32 129 THR A N 1
ATOM 1048 C CA . THR A 1 129 ? 207.067 229.875 277.922 1.00 116.03 129 THR A CA 1
ATOM 1049 C C . THR A 1 129 ? 207.196 228.817 276.832 1.00 115.07 129 THR A C 1
ATOM 1050 O O . THR A 1 129 ? 206.972 227.623 277.048 1.00 115.70 129 THR A O 1
ATOM 1054 N N . LYS A 1 130 ? 207.567 229.278 275.638 1.00 119.81 130 LYS A N 1
ATOM 1055 C CA . LYS A 1 130 ? 207.911 228.369 274.553 1.00 124.52 130 LYS A CA 1
ATOM 1056 C C . LYS A 1 130 ? 209.155 227.545 274.861 1.00 124.27 130 LYS A C 1
ATOM 1057 O O . LYS A 1 130 ? 209.368 226.506 274.227 1.00 125.64 130 LYS A O 1
ATOM 1063 N N . SER A 1 131 ? 209.980 227.980 275.812 1.00 120.79 131 SER A N 1
ATOM 1064 C CA . SER A 1 131 ? 211.054 227.156 276.355 1.00 120.29 131 SER A CA 1
ATOM 1065 C C . SER A 1 131 ? 210.588 226.194 277.445 1.00 120.73 131 SER A C 1
ATOM 1066 O O . SER A 1 131 ? 211.434 225.654 278.168 1.00 120.27 131 SER A O 1
ATOM 1069 N N . LEU A 1 132 ? 209.280 225.979 277.585 1.00 115.61 132 LEU A N 1
ATOM 1070 C CA . LEU A 1 132 ? 208.668 225.038 278.522 1.00 117.41 132 LEU A CA 1
ATOM 1071 C C . LEU A 1 132 ? 208.875 225.408 279.986 1.00 116.93 132 LEU A C 1
ATOM 1072 O O . LEU A 1 132 ? 208.615 224.577 280.865 1.00 118.35 132 LEU A O 1
ATOM 1077 N N . GLN A 1 133 ? 209.334 226.616 280.281 1.00 114.21 133 GLN A N 1
ATOM 1078 C CA . GLN A 1 133 ? 209.372 227.072 281.666 1.00 112.58 133 GLN A CA 1
ATOM 1079 C C . GLN A 1 133 ? 207.963 227.427 282.131 1.00 114.87 133 GLN A C 1
ATOM 1080 O O . GLN A 1 133 ? 207.256 228.163 281.434 1.00 112.66 133 GLN A O 1
ATOM 1086 N N . PRO A 1 134 ? 207.520 226.934 283.288 1.00 112.57 134 PRO A N 1
ATOM 1087 C CA . PRO A 1 134 ? 206.176 227.283 283.767 1.00 112.22 134 PRO A CA 1
ATOM 1088 C C . PRO A 1 134 ? 206.100 228.750 284.169 1.00 114.70 134 PRO A C 1
ATOM 1089 O O . PRO A 1 134 ? 206.968 229.261 284.878 1.00 116.47 134 PRO A O 1
ATOM 1093 N N . ARG A 1 135 ? 205.049 229.425 283.703 1.00 121.71 135 ARG A N 1
ATOM 1094 C CA . ARG A 1 135 ? 204.819 230.824 284.040 1.00 118.17 135 ARG A CA 1
ATOM 1095 C C . ARG A 1 135 ? 203.908 231.025 285.244 1.00 120.36 135 ARG A C 1
ATOM 1096 O O . ARG A 1 135 ? 203.988 232.075 285.891 1.00 125.27 135 ARG A O 1
ATOM 1104 N N . CYS A 1 136 ? 203.049 230.060 285.562 1.00 120.30 136 CYS A N 1
ATOM 1105 C CA . CYS A 1 136 ? 202.122 230.172 286.679 1.00 118.78 136 CYS A CA 1
ATOM 1106 C C . CYS A 1 136 ? 202.323 229.017 287.649 1.00 119.70 136 CYS A C 1
ATOM 1107 O O . CYS A 1 136 ? 202.645 227.896 287.246 1.00 122.76 136 CYS A O 1
ATOM 1110 N N . THR A 1 137 ? 202.127 229.300 288.935 1.00 119.12 137 THR A N 1
ATOM 1111 C CA . THR A 1 137 ? 201.854 228.237 289.889 1.00 123.45 137 THR A CA 1
ATOM 1112 C C . THR A 1 137 ? 200.452 227.665 289.690 1.00 119.98 137 THR A C 1
ATOM 1113 O O . THR A 1 137 ? 199.570 228.284 289.088 1.00 115.49 137 THR A O 1
ATOM 1117 N N . MET A 1 138 ? 200.266 226.450 290.213 1.00 121.83 138 MET A N 1
ATOM 1118 C CA . MET A 1 138 ? 198.961 225.794 290.193 1.00 120.82 138 MET A CA 1
ATOM 1119 C C . MET A 1 138 ? 197.883 226.645 290.854 1.00 121.14 138 MET A C 1
ATOM 1120 O O . MET A 1 138 ? 196.772 226.774 290.325 1.00 123.37 138 MET A O 1
ATOM 1125 N N . VAL A 1 139 ? 198.194 227.239 292.006 1.00 122.48 139 VAL A N 1
ATOM 1126 C CA . VAL A 1 139 ? 197.228 228.084 292.703 1.00 124.34 139 VAL A CA 1
ATOM 1127 C C . VAL A 1 139 ? 196.918 229.352 291.914 1.00 128.75 139 VAL A C 1
ATOM 1128 O O . VAL A 1 139 ? 195.776 229.824 291.910 1.00 126.99 139 VAL A O 1
ATOM 1132 N N . GLU A 1 140 ? 197.914 229.929 291.239 1.00 132.23 140 GLU A N 1
ATOM 1133 C CA . GLU A 1 140 ? 197.628 231.048 290.345 1.00 128.35 140 GLU A CA 1
ATOM 1134 C C . GLU A 1 140 ? 196.767 230.621 289.161 1.00 128.61 140 GLU A C 1
ATOM 1135 O O . GLU A 1 140 ? 195.843 231.342 288.769 1.00 127.17 140 GLU A O 1
ATOM 1141 N N . ALA A 1 141 ? 197.057 229.458 288.575 1.00 122.92 141 ALA A N 1
ATOM 1142 C CA . ALA A 1 141 ? 196.275 228.980 287.439 1.00 122.23 141 ALA A CA 1
ATOM 1143 C C . ALA A 1 141 ? 194.821 228.719 287.821 1.00 119.17 141 ALA A C 1
ATOM 1144 O O . ALA A 1 141 ? 193.897 229.147 287.120 1.00 115.74 141 ALA A O 1
ATOM 1146 N N . PHE A 1 142 ? 194.597 228.020 288.935 1.00 120.08 142 PHE A N 1
ATOM 1147 C CA . PHE A 1 142 ? 193.233 227.769 289.391 1.00 120.61 142 PHE A CA 1
ATOM 1148 C C . PHE A 1 142 ? 192.534 229.031 289.884 1.00 120.98 142 PHE A C 1
ATOM 1149 O O . PHE A 1 142 ? 191.311 229.145 289.752 1.00 118.75 142 PHE A O 1
ATOM 1157 N N . ASP A 1 143 ? 193.272 229.980 290.459 1.00 130.27 143 ASP A N 1
ATOM 1158 C CA . ASP A 1 143 ? 192.677 231.272 290.788 1.00 131.62 143 ASP A CA 1
ATOM 1159 C C . ASP A 1 143 ? 192.250 232.033 289.537 1.00 133.13 143 ASP A C 1
ATOM 1160 O O . ASP A 1 143 ? 191.147 232.590 289.482 1.00 129.59 143 ASP A O 1
ATOM 1165 N N . ARG A 1 144 ? 193.114 232.074 288.522 1.00 128.57 144 ARG A N 1
ATOM 1166 C CA . ARG A 1 144 ? 192.811 232.859 287.328 1.00 124.18 144 ARG A CA 1
ATOM 1167 C C . ARG A 1 144 ? 191.698 232.237 286.489 1.00 125.21 144 ARG A C 1
ATOM 1168 O O . ARG A 1 144 ? 190.800 232.948 286.025 1.00 122.88 144 ARG A O 1
ATOM 1176 N N . TRP A 1 145 ? 191.732 230.919 286.279 1.00 126.07 145 TRP A N 1
ATOM 1177 C CA . TRP A 1 145 ? 190.791 230.278 285.369 1.00 124.32 145 TRP A CA 1
ATOM 1178 C C . TRP A 1 145 ? 189.805 229.325 286.029 1.00 124.91 145 TRP A C 1
ATOM 1179 O O . TRP A 1 145 ? 188.760 229.047 285.433 1.00 125.86 145 TRP A O 1
ATOM 1190 N N . GLY A 1 146 ? 190.087 228.840 287.235 1.00 125.08 146 GLY A N 1
ATOM 1191 C CA . GLY A 1 146 ? 189.198 227.872 287.858 1.00 122.03 146 GLY A CA 1
ATOM 1192 C C . GLY A 1 146 ? 188.972 226.638 287.006 1.00 119.70 146 GLY A C 1
ATOM 1193 O O . GLY A 1 146 ? 189.877 226.144 286.324 1.00 122.16 146 GLY A O 1
ATOM 1194 N N . LYS A 1 147 ? 187.738 226.129 287.046 1.00 108.02 147 LYS A N 1
ATOM 1195 C CA . LYS A 1 147 ? 187.356 224.982 286.227 1.00 112.56 147 LYS A CA 1
ATOM 1196 C C . LYS A 1 147 ? 187.511 225.221 284.730 1.00 114.97 147 LYS A C 1
ATOM 1197 O O . LYS A 1 147 ? 187.566 224.250 283.968 1.00 118.00 147 LYS A O 1
ATOM 1203 N N . LYS A 1 148 ? 187.581 226.475 284.281 1.00 118.91 148 LYS A N 1
ATOM 1204 C CA . LYS A 1 148 ? 187.739 226.727 282.853 1.00 117.56 148 LYS A CA 1
ATOM 1205 C C . LYS A 1 148 ? 189.096 226.282 282.321 1.00 118.78 148 LYS A C 1
ATOM 1206 O O . LYS A 1 148 ? 189.231 226.074 281.111 1.00 120.08 148 LYS A O 1
ATOM 1212 N N . LEU A 1 149 ? 190.097 226.133 283.184 1.00 102.70 149 LEU A N 1
ATOM 1213 C CA . LEU A 1 149 ? 191.378 225.562 282.778 1.00 97.75 149 LEU A CA 1
ATOM 1214 C C . LEU A 1 149 ? 191.189 224.084 282.460 1.00 99.69 149 LEU A C 1
ATOM 1215 O O . LEU A 1 149 ? 190.866 223.286 283.345 1.00 105.01 149 LEU A O 1
ATOM 1220 N N . ILE A 1 150 ? 191.387 223.715 281.197 1.00 89.79 150 ILE A N 1
ATOM 1221 C CA . ILE A 1 150 ? 191.237 222.340 280.738 1.00 84.59 150 ILE A CA 1
ATOM 1222 C C . ILE A 1 150 ? 192.582 221.821 280.251 1.00 90.94 150 ILE A C 1
ATOM 1223 O O . ILE A 1 150 ? 193.255 222.474 279.446 1.00 100.24 150 ILE A O 1
ATOM 1228 N N . ILE A 1 151 ? 192.964 220.646 280.743 1.00 70.64 151 ILE A N 1
ATOM 1229 C CA . ILE A 1 151 ? 194.242 220.011 280.443 1.00 65.29 151 ILE A CA 1
ATOM 1230 C C . ILE A 1 151 ? 193.996 218.869 279.469 1.00 80.23 151 ILE A C 1
ATOM 1231 O O . ILE A 1 151 ? 193.173 217.987 279.740 1.00 92.30 151 ILE A O 1
ATOM 1236 N N . VAL A 1 152 ? 194.712 218.865 278.345 1.00 73.65 152 VAL A N 1
ATOM 1237 C CA . VAL A 1 152 ? 194.546 217.845 277.314 1.00 61.05 152 VAL A CA 1
ATOM 1238 C C . VAL A 1 152 ? 195.918 217.341 276.892 1.00 63.01 152 VAL A C 1
ATOM 1239 O O . VAL A 1 152 ? 196.823 218.139 276.630 1.00 82.86 152 VAL A O 1
ATOM 1243 N N . ALA A 1 153 ? 196.064 216.020 276.821 1.00 64.17 153 ALA A N 1
ATOM 1244 C CA . ALA A 1 153 ? 197.262 215.392 276.282 1.00 63.84 153 ALA A CA 1
ATOM 1245 C C . ALA A 1 153 ? 197.202 215.287 274.763 1.00 65.47 153 ALA A C 1
ATOM 1246 O O . ALA A 1 153 ? 196.130 215.140 274.171 1.00 85.86 153 ALA A O 1
ATOM 1248 N N . SER A 1 154 ? 198.374 215.386 274.134 1.00 68.01 154 SER A N 1
ATOM 1249 C CA . SER A 1 154 ? 198.484 215.258 272.686 1.00 75.39 154 SER A CA 1
ATOM 1250 C C . SER A 1 154 ? 197.848 213.962 272.198 1.00 83.37 154 SER A C 1
ATOM 1251 O O . SER A 1 154 ? 197.776 212.968 272.925 1.00 88.37 154 SER A O 1
ATOM 1254 N N . GLN A 1 155 ? 197.368 213.992 270.950 1.00 79.20 155 GLN A N 1
ATOM 1255 C CA . GLN A 1 155 ? 196.729 212.823 270.346 1.00 74.25 155 GLN A CA 1
ATOM 1256 C C . GLN A 1 155 ? 197.606 211.579 270.429 1.00 73.47 155 GLN A C 1
ATOM 1257 O O . GLN A 1 155 ? 197.111 210.473 270.671 1.00 86.31 155 GLN A O 1
ATOM 1263 N N . ALA A 1 156 ? 198.914 211.742 270.229 1.00 65.22 156 ALA A N 1
ATOM 1264 C CA . ALA A 1 156 ? 199.845 210.623 270.340 1.00 66.36 156 ALA A CA 1
ATOM 1265 C C . ALA A 1 156 ? 199.843 210.013 271.737 1.00 72.42 156 ALA A C 1
ATOM 1266 O O . ALA A 1 156 ? 199.943 208.790 271.888 1.00 75.79 156 ALA A O 1
ATOM 1268 N N . MET A 1 157 ? 199.737 210.848 272.769 1.00 80.28 157 MET A N 1
ATOM 1269 C CA . MET A 1 157 ? 199.643 210.339 274.134 1.00 80.58 157 MET A CA 1
ATOM 1270 C C . MET A 1 157 ? 198.280 209.723 274.420 1.00 80.62 157 MET A C 1
ATOM 1271 O O . MET A 1 157 ? 198.194 208.668 275.058 1.00 90.72 157 MET A O 1
ATOM 1276 N N . ARG A 1 158 ? 197.206 210.372 273.973 1.00 53.55 158 ARG A N 1
ATOM 1277 C CA . ARG A 1 158 ? 195.859 209.851 274.193 1.00 57.50 158 ARG A CA 1
ATOM 1278 C C . ARG A 1 158 ? 195.639 208.503 273.511 1.00 61.43 158 ARG A C 1
ATOM 1279 O O . ARG A 1 158 ? 195.133 207.563 274.132 1.00 77.25 158 ARG A O 1
ATOM 1287 N N . TYR A 1 159 ? 196.001 208.388 272.233 1.00 56.85 159 TYR A N 1
ATOM 1288 C CA . TYR A 1 159 ? 195.847 207.111 271.538 1.00 44.50 159 TYR A CA 1
ATOM 1289 C C . TYR A 1 159 ? 196.730 206.020 272.138 1.00 51.79 159 TYR A C 1
ATOM 1290 O O . TYR A 1 159 ? 196.313 204.861 272.230 1.00 55.30 159 TYR A O 1
ATOM 1299 N N . ARG A 1 160 ? 197.954 206.363 272.543 1.00 53.51 160 ARG A N 1
ATOM 1300 C CA . ARG A 1 160 ? 198.796 205.400 273.251 1.00 46.33 160 ARG A CA 1
ATOM 1301 C C . ARG A 1 160 ? 198.133 204.885 274.521 1.00 57.63 160 ARG A C 1
ATOM 1302 O O . ARG A 1 160 ? 198.188 203.686 274.816 1.00 67.86 160 ARG A O 1
ATOM 1310 N N . ALA A 1 161 ? 197.504 205.773 275.288 1.00 62.09 161 ALA A N 1
ATOM 1311 C CA . ALA A 1 161 ? 196.821 205.360 276.508 1.00 53.32 161 ALA A CA 1
ATOM 1312 C C . ALA A 1 161 ? 195.673 204.393 276.251 1.00 56.42 161 ALA A C 1
ATOM 1313 O O . ALA A 1 161 ? 195.308 203.635 277.155 1.00 71.04 161 ALA A O 1
ATOM 1315 N N . LEU A 1 162 ? 195.098 204.394 275.049 1.00 50.49 162 LEU A N 1
ATOM 1316 C CA . LEU A 1 162 ? 194.044 203.436 274.734 1.00 45.30 162 LEU A CA 1
ATOM 1317 C C . LEU A 1 162 ? 194.575 202.085 274.265 1.00 41.86 162 LEU A C 1
ATOM 1318 O O . LEU A 1 162 ? 193.965 201.054 274.566 1.00 48.91 162 LEU A O 1
ATOM 1323 N N . ILE A 1 163 ? 195.695 202.054 273.540 1.00 51.57 163 ILE A N 1
ATOM 1324 C CA . ILE A 1 163 ? 196.197 200.804 272.970 1.00 55.73 163 ILE A CA 1
ATOM 1325 C C . ILE A 1 163 ? 197.313 200.158 273.779 1.00 66.50 163 ILE A C 1
ATOM 1326 O O . ILE A 1 163 ? 197.626 198.980 273.540 1.00 70.09 163 ILE A O 1
ATOM 1331 N N . GLY A 1 164 ? 197.919 200.869 274.718 1.00 64.47 164 GLY A N 1
ATOM 1332 C CA . GLY A 1 164 ? 199.034 200.318 275.464 1.00 60.13 164 GLY A CA 1
ATOM 1333 C C . GLY A 1 164 ? 200.282 200.174 274.608 1.00 68.48 164 GLY A C 1
ATOM 1334 O O . GLY A 1 164 ? 200.334 200.557 273.442 1.00 72.46 164 GLY A O 1
ATOM 1335 N N . GLN A 1 165 ? 201.318 199.603 275.226 1.00 79.12 165 GLN A N 1
ATOM 1336 C CA . GLN A 1 165 ? 202.612 199.494 274.561 1.00 77.46 165 GLN A CA 1
ATOM 1337 C C . GLN A 1 165 ? 202.598 198.461 273.438 1.00 85.91 165 GLN A C 1
ATOM 1338 O O . GLN A 1 165 ? 203.239 198.661 272.401 1.00 91.51 165 GLN A O 1
ATOM 1344 N N . GLU A 1 166 ? 201.869 197.359 273.616 1.00 80.67 166 GLU A N 1
ATOM 1345 C CA . GLU A 1 166 ? 201.770 196.341 272.575 1.00 76.11 166 GLU A CA 1
ATOM 1346 C C . GLU A 1 166 ? 200.875 196.750 271.412 1.00 81.77 166 GLU A C 1
ATOM 1347 O O . GLU A 1 166 ? 200.914 196.092 270.367 1.00 87.18 166 GLU A O 1
ATOM 1353 N N . GLY A 1 167 ? 200.079 197.801 271.560 1.00 68.00 167 GLY A N 1
ATOM 1354 C CA . GLY A 1 167 ? 199.216 198.235 270.484 1.00 59.08 167 GLY A CA 1
ATOM 1355 C C . GLY A 1 167 ? 199.962 198.971 269.387 1.00 58.86 167 GLY A C 1
ATOM 1356 O O . GLY A 1 167 ? 201.046 199.512 269.587 1.00 69.93 167 GLY A O 1
ATOM 1357 N N . ASP A 1 168 ? 199.361 198.969 268.196 1.00 72.64 168 ASP A N 1
ATOM 1358 C CA . ASP A 1 168 ? 200.015 199.457 266.990 1.00 71.29 168 ASP A CA 1
ATOM 1359 C C . ASP A 1 168 ? 199.537 200.869 266.691 1.00 73.66 168 ASP A C 1
ATOM 1360 O O . ASP A 1 168 ? 198.340 201.067 266.432 1.00 78.36 168 ASP A O 1
ATOM 1365 N N . PRO A 1 169 ? 200.423 201.870 266.713 1.00 63.31 169 PRO A N 1
ATOM 1366 C CA . PRO A 1 169 ? 199.989 203.254 266.461 1.00 60.71 169 PRO A CA 1
ATOM 1367 C C . PRO A 1 169 ? 199.520 203.517 265.043 1.00 79.26 169 PRO A C 1
ATOM 1368 O O . PRO A 1 169 ? 198.817 204.510 264.821 1.00 88.46 169 PRO A O 1
ATOM 1372 N N . ASP A 1 170 ? 199.886 202.675 264.077 1.00 77.89 170 ASP A N 1
ATOM 1373 C CA . ASP A 1 170 ? 199.533 202.926 262.684 1.00 73.48 170 ASP A CA 1
ATOM 1374 C C . ASP A 1 170 ? 198.049 202.731 262.402 1.00 75.97 170 ASP A C 1
ATOM 1375 O O . ASP A 1 170 ? 197.561 203.209 261.372 1.00 80.01 170 ASP A O 1
ATOM 1380 N N . LEU A 1 171 ? 197.320 202.060 263.289 1.00 71.80 171 LEU A N 1
ATOM 1381 C CA . LEU A 1 171 ? 195.923 201.715 263.044 1.00 70.26 171 LEU A CA 1
ATOM 1382 C C . LEU A 1 171 ? 195.044 202.950 263.204 1.00 71.90 171 LEU A C 1
ATOM 1383 O O . LEU A 1 171 ? 194.808 203.415 264.323 1.00 75.16 171 LEU A O 1
ATOM 1388 N N . LYS A 1 172 ? 194.559 203.481 262.084 1.00 76.13 172 LYS A N 1
ATOM 1389 C CA . LYS A 1 172 ? 193.464 204.439 262.102 1.00 75.18 172 LYS A CA 1
ATOM 1390 C C . LYS A 1 172 ? 192.131 203.740 262.334 1.00 77.75 172 LYS A C 1
ATOM 1391 O O . LYS A 1 172 ? 191.907 202.623 261.862 1.00 84.13 172 LYS A O 1
ATOM 1397 N N . LEU A 1 173 ? 191.242 204.412 263.060 1.00 74.33 173 LEU A N 1
ATOM 1398 C CA . LEU A 1 173 ? 189.880 203.957 263.269 1.00 70.34 173 LEU A CA 1
ATOM 1399 C C . LEU A 1 173 ? 188.888 205.009 262.792 1.00 72.20 173 LEU A C 1
ATOM 1400 O O . LEU A 1 173 ? 189.194 206.205 262.808 1.00 79.73 173 LEU A O 1
ATOM 1405 N N . PRO A 1 174 ? 187.702 204.597 262.343 1.00 72.38 174 PRO A N 1
ATOM 1406 C CA . PRO A 1 174 ? 186.625 205.566 262.119 1.00 78.11 174 PRO A CA 1
ATOM 1407 C C . PRO A 1 174 ? 186.343 206.375 263.374 1.00 78.95 174 PRO A C 1
ATOM 1408 O O . PRO A 1 174 ? 186.497 205.894 264.498 1.00 91.62 174 PRO A O 1
ATOM 1412 N N . ASP A 1 175 ? 185.938 207.629 263.164 1.00 79.85 175 ASP A N 1
ATOM 1413 C CA . ASP A 1 175 ? 185.755 208.555 264.279 1.00 81.18 175 ASP A CA 1
ATOM 1414 C C . ASP A 1 175 ? 184.764 208.016 265.304 1.00 86.78 175 ASP A C 1
ATOM 1415 O O . ASP A 1 175 ? 184.982 208.140 266.514 1.00 92.81 175 ASP A O 1
ATOM 1420 N N . PHE A 1 176 ? 183.674 207.408 264.837 1.00 72.75 176 PHE A N 1
ATOM 1421 C CA . PHE A 1 176 ? 182.686 206.832 265.744 1.00 68.90 176 PHE A CA 1
ATOM 1422 C C . PHE A 1 176 ? 183.260 205.663 266.537 1.00 65.19 176 PHE A C 1
ATOM 1423 O O . PHE A 1 176 ? 182.986 205.522 267.733 1.00 71.41 176 PHE A O 1
ATOM 1431 N N . SER A 1 177 ? 184.066 204.822 265.891 1.00 58.38 177 SER A N 1
ATOM 1432 C CA . SER A 1 177 ? 184.707 203.711 266.589 1.00 57.33 177 SER A CA 1
ATOM 1433 C C . SER A 1 177 ? 185.803 204.160 267.551 1.00 66.56 177 SER A C 1
ATOM 1434 O O . SER A 1 177 ? 185.966 203.568 268.623 1.00 77.08 177 SER A O 1
ATOM 1437 N N . TYR A 1 178 ? 186.574 205.187 267.191 1.00 75.84 178 TYR A N 1
ATOM 1438 C CA . TYR A 1 178 ? 187.522 205.768 268.142 1.00 68.38 178 TYR A CA 1
ATOM 1439 C C . TYR A 1 178 ? 186.833 206.374 269.360 1.00 65.76 178 TYR A C 1
ATOM 1440 O O . TYR A 1 178 ? 187.291 206.189 270.493 1.00 74.61 178 TYR A O 1
ATOM 1449 N N . CYS A 1 179 ? 185.727 207.087 269.154 1.00 70.19 179 CYS A N 1
ATOM 1450 C CA . CYS A 1 179 ? 184.987 207.677 270.266 1.00 70.45 179 CYS A CA 1
ATOM 1451 C C . CYS A 1 179 ? 184.363 206.645 271.195 1.00 74.04 179 CYS A C 1
ATOM 1452 O O . CYS A 1 179 ? 184.096 206.964 272.357 1.00 89.05 179 CYS A O 1
ATOM 1455 N N . ILE A 1 180 ? 184.115 205.427 270.718 1.00 57.26 180 ILE A N 1
ATOM 1456 C CA . ILE A 1 180 ? 183.796 204.329 271.628 1.00 58.45 180 ILE A CA 1
ATOM 1457 C C . ILE A 1 180 ? 184.975 204.009 272.546 1.00 69.70 180 ILE A C 1
ATOM 1458 O O . ILE A 1 180 ? 184.801 203.843 273.759 1.00 80.86 180 ILE A O 1
ATOM 1463 N N . LEU A 1 181 ? 186.188 203.910 271.993 1.00 52.72 181 LEU A N 1
ATOM 1464 C CA . LEU A 1 181 ? 187.352 203.614 272.830 1.00 53.24 181 LEU A CA 1
ATOM 1465 C C . LEU A 1 181 ? 187.542 204.636 273.942 1.00 64.32 181 LEU A C 1
ATOM 1466 O O . LEU A 1 181 ? 187.671 204.270 275.116 1.00 82.84 181 LEU A O 1
ATOM 1471 N N . GLU A 1 182 ? 187.569 205.922 273.603 1.00 59.93 182 GLU A N 1
ATOM 1472 C CA . GLU A 1 182 ? 187.843 206.908 274.639 1.00 65.38 182 GLU A CA 1
ATOM 1473 C C . GLU A 1 182 ? 186.667 207.087 275.586 1.00 79.88 182 GLU A C 1
ATOM 1474 O O . GLU A 1 182 ? 186.845 207.635 276.679 1.00 88.86 182 GLU A O 1
ATOM 1480 N N . ARG A 1 183 ? 185.476 206.635 275.197 1.00 77.63 183 ARG A N 1
ATOM 1481 C CA . ARG A 1 183 ? 184.382 206.518 276.153 1.00 67.99 183 ARG A CA 1
ATOM 1482 C C . ARG A 1 183 ? 184.625 205.369 277.122 1.00 69.75 183 ARG A C 1
ATOM 1483 O O . ARG A 1 183 ? 184.296 205.468 278.309 1.00 79.73 183 ARG A O 1
ATOM 1491 N N . LEU A 1 184 ? 185.199 204.269 276.631 1.00 66.44 184 LEU A N 1
ATOM 1492 C CA . LEU A 1 184 ? 185.685 203.208 277.509 1.00 72.00 184 LEU A CA 1
ATOM 1493 C C . LEU A 1 184 ? 186.872 203.671 278.345 1.00 76.35 184 LEU A C 1
ATOM 1494 O O . LEU A 1 184 ? 186.914 203.441 279.559 1.00 80.47 184 LEU A O 1
ATOM 1499 N N . GLY A 1 185 ? 187.854 204.309 277.706 1.00 71.09 185 GLY A N 1
ATOM 1500 C CA . GLY A 1 185 ? 189.082 204.669 278.401 1.00 58.20 185 GLY A CA 1
ATOM 1501 C C . GLY A 1 185 ? 188.852 205.481 279.659 1.00 60.97 185 GLY A C 1
ATOM 1502 O O . GLY A 1 185 ? 189.370 205.153 280.727 1.00 73.65 185 GLY A O 1
ATOM 1503 N N . ARG A 1 186 ? 188.065 206.551 279.554 1.00 61.63 186 ARG A N 1
ATOM 1504 C CA . ARG A 1 186 ? 187.797 207.397 280.712 1.00 67.75 186 ARG A CA 1
ATOM 1505 C C . ARG A 1 186 ? 187.015 206.686 281.809 1.00 77.22 186 ARG A C 1
ATOM 1506 O O . ARG A 1 186 ? 186.912 207.228 282.914 1.00 74.55 186 ARG A O 1
ATOM 1514 N N . SER A 1 187 ? 186.451 205.510 281.535 1.00 84.12 187 SER A N 1
ATOM 1515 C CA . SER A 1 187 ? 185.810 204.717 282.575 1.00 88.78 187 SER A CA 1
ATOM 1516 C C . SER A 1 187 ? 186.798 203.893 283.393 1.00 85.04 187 SER A C 1
ATOM 1517 O O . SER A 1 187 ? 186.407 203.341 284.426 1.00 88.80 187 SER A O 1
ATOM 1520 N N . ARG A 1 188 ? 188.057 203.812 282.964 1.00 67.42 188 ARG A N 1
ATOM 1521 C CA . ARG A 1 188 ? 189.128 203.045 283.622 1.00 64.50 188 ARG A CA 1
ATOM 1522 C C . ARG A 1 188 ? 188.664 201.611 283.885 1.00 78.81 188 ARG A C 1
ATOM 1523 O O . ARG A 1 188 ? 188.228 200.929 282.948 1.00 83.90 188 ARG A O 1
ATOM 1531 N N . TRP A 1 189 ? 188.736 201.128 285.128 1.00 79.09 189 TRP A N 1
ATOM 1532 C CA . TRP A 1 189 ? 188.474 199.735 285.474 1.00 68.40 189 TRP A CA 1
ATOM 1533 C C . TRP A 1 189 ? 187.010 199.333 285.368 1.00 79.96 189 TRP A C 1
ATOM 1534 O O . TRP A 1 189 ? 186.720 198.133 285.351 1.00 85.19 189 TRP A O 1
ATOM 1545 N N . GLN A 1 190 ? 186.083 200.282 285.294 1.00 107.37 190 GLN A N 1
ATOM 1546 C CA . GLN A 1 190 ? 184.659 199.957 285.247 1.00 105.30 190 GLN A CA 1
ATOM 1547 C C . GLN A 1 190 ? 184.063 200.397 283.911 1.00 107.42 190 GLN A C 1
ATOM 1548 O O . GLN A 1 190 ? 183.460 201.463 283.776 1.00 108.68 190 GLN A O 1
ATOM 1554 N N . GLY A 1 191 ? 184.253 199.536 282.913 1.00 92.48 191 GLY A N 1
ATOM 1555 C CA . GLY A 1 191 ? 183.872 199.846 281.550 1.00 88.65 191 GLY A CA 1
ATOM 1556 C C . GLY A 1 191 ? 182.403 200.197 281.407 1.00 90.57 191 GLY A C 1
ATOM 1557 O O . GLY A 1 191 ? 181.561 199.867 282.242 1.00 102.05 191 GLY A O 1
ATOM 1558 N N . GLU A 1 192 ? 182.103 200.884 280.309 1.00 92.80 192 GLU A N 1
ATOM 1559 C CA . GLU A 1 192 ? 180.724 201.195 279.964 1.00 95.83 192 GLU A CA 1
ATOM 1560 C C . GLU A 1 192 ? 180.024 199.923 279.506 1.00 98.00 192 GLU A C 1
ATOM 1561 O O . GLU A 1 192 ? 180.619 199.080 278.830 1.00 98.96 192 GLU A O 1
ATOM 1567 N N . LEU A 1 193 ? 178.753 199.782 279.871 1.00 100.24 193 LEU A N 1
ATOM 1568 C CA . LEU A 1 193 ? 177.936 198.727 279.290 1.00 98.43 193 LEU A CA 1
ATOM 1569 C C . LEU A 1 193 ? 177.441 199.129 277.909 1.00 103.89 193 LEU A C 1
ATOM 1570 O O . LEU A 1 193 ? 177.057 200.278 277.677 1.00 110.83 193 LEU A O 1
ATOM 1575 N N . GLN A 1 194 ? 177.459 198.160 276.989 1.00 88.19 194 GLN A N 1
ATOM 1576 C CA . GLN A 1 194 ? 176.996 198.405 275.626 1.00 83.25 194 GLN A CA 1
ATOM 1577 C C . GLN A 1 194 ? 175.559 198.911 275.595 1.00 83.93 194 GLN A C 1
ATOM 1578 O O . GLN A 1 194 ? 175.231 199.808 274.812 1.00 88.27 194 GLN A O 1
ATOM 1584 N N . ARG A 1 195 ? 174.682 198.326 276.414 1.00 100.62 195 ARG A N 1
ATOM 1585 C CA . ARG A 1 195 ? 173.351 198.883 276.640 1.00 100.20 195 ARG A CA 1
ATOM 1586 C C . ARG A 1 195 ? 173.395 200.394 276.845 1.00 102.74 195 ARG A C 1
ATOM 1587 O O . ARG A 1 195 ? 172.730 201.156 276.137 1.00 113.07 195 ARG A O 1
ATOM 1595 N N . ASP A 1 196 ? 174.198 200.832 277.814 1.00 101.62 196 ASP A N 1
ATOM 1596 C CA . ASP A 1 196 ? 174.240 202.239 278.198 1.00 101.63 196 ASP A CA 1
ATOM 1597 C C . ASP A 1 196 ? 174.857 203.114 277.114 1.00 99.30 196 ASP A C 1
ATOM 1598 O O . ASP A 1 196 ? 174.409 204.245 276.900 1.00 108.48 196 ASP A O 1
ATOM 1603 N N . LEU A 1 197 ? 175.884 202.620 276.423 1.00 82.63 197 LEU A N 1
ATOM 1604 C CA . LEU A 1 197 ? 176.483 203.390 275.336 1.00 85.35 197 LEU A CA 1
ATOM 1605 C C . LEU A 1 197 ? 175.458 203.784 274.277 1.00 88.17 197 LEU A C 1
ATOM 1606 O O . LEU A 1 197 ? 175.343 204.964 273.925 1.00 88.35 197 LEU A O 1
ATOM 1611 N N . HIS A 1 198 ? 174.700 202.820 273.752 1.00 94.57 198 HIS A N 1
ATOM 1612 C CA . HIS A 1 198 ? 173.723 203.177 272.728 1.00 90.51 198 HIS A CA 1
ATOM 1613 C C . HIS A 1 198 ? 172.498 203.871 273.318 1.00 93.48 198 HIS A C 1
ATOM 1614 O O . HIS A 1 198 ? 171.918 204.750 272.673 1.00 95.87 198 HIS A O 1
ATOM 1621 N N . THR A 1 199 ? 172.076 203.486 274.524 1.00 102.69 199 THR A N 1
ATOM 1622 C CA . THR A 1 199 ? 170.877 204.085 275.107 1.00 102.06 199 THR A CA 1
ATOM 1623 C C . THR A 1 199 ? 171.080 205.563 275.420 1.00 102.44 199 THR A C 1
ATOM 1624 O O . THR A 1 199 ? 170.220 206.394 275.106 1.00 106.87 199 THR A O 1
ATOM 1628 N N . THR A 1 200 ? 172.211 205.920 276.025 1.00 99.46 200 THR A N 1
ATOM 1629 C CA . THR A 1 200 ? 172.330 207.243 276.635 1.00 100.33 200 THR A CA 1
ATOM 1630 C C . THR A 1 200 ? 173.636 207.964 276.333 1.00 97.24 200 THR A C 1
ATOM 1631 O O . THR A 1 200 ? 173.648 209.199 276.367 1.00 99.67 200 THR A O 1
ATOM 1635 N N . ALA A 1 201 ? 174.734 207.265 276.047 1.00 86.65 201 ALA A N 1
ATOM 1636 C CA . ALA A 1 201 ? 175.943 207.948 275.601 1.00 88.12 201 ALA A CA 1
ATOM 1637 C C . ALA A 1 201 ? 175.814 208.408 274.154 1.00 89.80 201 ALA A C 1
ATOM 1638 O O . ALA A 1 201 ? 175.809 209.610 273.871 1.00 93.00 201 ALA A O 1
ATOM 1640 N N . PHE A 1 202 ? 175.699 207.462 273.223 1.00 80.89 202 PHE A N 1
ATOM 1641 C CA . PHE A 1 202 ? 175.639 207.795 271.805 1.00 74.93 202 PHE A CA 1
ATOM 1642 C C . PHE A 1 202 ? 174.223 208.093 271.336 1.00 77.96 202 PHE A C 1
ATOM 1643 O O . PHE A 1 202 ? 174.049 208.842 270.368 1.00 80.35 202 PHE A O 1
ATOM 1651 N N . LYS A 1 203 ? 173.216 207.519 271.996 1.00 103.28 203 LYS A N 1
ATOM 1652 C CA . LYS A 1 203 ? 171.808 207.702 271.641 1.00 104.14 203 LYS A CA 1
ATOM 1653 C C . LYS A 1 203 ? 171.523 207.252 270.206 1.00 104.97 203 LYS A C 1
ATOM 1654 O O . LYS A 1 203 ? 171.099 208.034 269.353 1.00 105.66 203 LYS A O 1
ATOM 1660 N N . VAL A 1 204 ? 171.762 205.964 269.949 1.00 87.25 204 VAL A N 1
ATOM 1661 C CA . VAL A 1 204 ? 171.684 205.407 268.604 1.00 84.34 204 VAL A CA 1
ATOM 1662 C C . VAL A 1 204 ? 171.016 204.039 268.673 1.00 88.88 204 VAL A C 1
ATOM 1663 O O . VAL A 1 204 ? 170.841 203.456 269.745 1.00 94.23 204 VAL A O 1
ATOM 1667 N N . ASP A 1 205 ? 170.636 203.535 267.499 1.00 97.33 205 ASP A N 1
ATOM 1668 C CA . ASP A 1 205 ? 170.273 202.133 267.340 1.00 94.37 205 ASP A CA 1
ATOM 1669 C C . ASP A 1 205 ? 171.372 201.226 267.880 1.00 93.07 205 ASP A C 1
ATOM 1670 O O . ASP A 1 205 ? 172.561 201.461 267.654 1.00 93.20 205 ASP A O 1
ATOM 1675 N N . ALA A 1 206 ? 170.959 200.185 268.609 1.00 81.10 206 ALA A N 1
ATOM 1676 C CA . ALA A 1 206 ? 171.890 199.139 269.027 1.00 84.28 206 ALA A CA 1
ATOM 1677 C C . ALA A 1 206 ? 172.629 198.523 267.846 1.00 88.15 206 ALA A C 1
ATOM 1678 O O . ALA A 1 206 ? 173.768 198.068 267.996 1.00 96.32 206 ALA A O 1
ATOM 1680 N N . GLY A 1 207 ? 171.997 198.487 266.673 1.00 79.06 207 GLY A N 1
ATOM 1681 C CA . GLY A 1 207 ? 172.699 198.077 265.467 1.00 78.03 207 GLY A CA 1
ATOM 1682 C C . GLY A 1 207 ? 173.855 198.988 265.097 1.00 80.98 207 GLY A C 1
ATOM 1683 O O . GLY A 1 207 ? 174.900 198.523 264.639 1.00 78.82 207 GLY A O 1
ATOM 1684 N N . LYS A 1 208 ? 173.683 200.297 265.288 1.00 89.53 208 LYS A N 1
ATOM 1685 C CA . LYS A 1 208 ? 174.764 201.243 265.019 1.00 84.20 208 LYS A CA 1
ATOM 1686 C C . LYS A 1 208 ? 175.946 201.042 265.957 1.00 89.31 208 LYS A C 1
ATOM 1687 O O . LYS A 1 208 ? 177.100 201.015 265.516 1.00 94.07 208 LYS A O 1
ATOM 1693 N N . LEU A 1 209 ? 175.684 200.905 267.255 1.00 82.86 209 LEU A N 1
ATOM 1694 C CA . LEU A 1 209 ? 176.778 200.706 268.199 1.00 78.19 209 LEU A CA 1
ATOM 1695 C C . LEU A 1 209 ? 177.500 199.389 267.951 1.00 77.54 209 LEU A C 1
ATOM 1696 O O . LEU A 1 209 ? 178.735 199.347 267.934 1.00 90.76 209 LEU A O 1
ATOM 1701 N N . HIS A 1 210 ? 176.754 198.299 267.775 1.00 75.95 210 HIS A N 1
ATOM 1702 C CA . HIS A 1 210 ? 177.379 197.027 267.425 1.00 80.38 210 HIS A CA 1
ATOM 1703 C C . HIS A 1 210 ? 178.252 197.146 266.182 1.00 84.47 210 HIS A C 1
ATOM 1704 O O . HIS A 1 210 ? 179.419 196.740 266.185 1.00 89.22 210 HIS A O 1
ATOM 1711 N N . TYR A 1 211 ? 177.691 197.696 265.105 1.00 77.20 211 TYR A N 1
ATOM 1712 C CA . TYR A 1 211 ? 178.428 197.861 263.855 1.00 70.17 211 TYR A CA 1
ATOM 1713 C C . TYR A 1 211 ? 179.737 198.622 264.036 1.00 71.44 211 TYR A C 1
ATOM 1714 O O . TYR A 1 211 ? 180.781 198.212 263.519 1.00 83.23 211 TYR A O 1
ATOM 1723 N N . HIS A 1 212 ? 179.703 199.735 264.764 1.00 71.06 212 HIS A N 1
ATOM 1724 C CA . HIS A 1 212 ? 180.921 200.498 265.008 1.00 65.14 212 HIS A CA 1
ATOM 1725 C C . HIS A 1 212 ? 181.832 199.853 266.043 1.00 65.70 212 HIS A C 1
ATOM 1726 O O . HIS A 1 212 ? 183.041 200.102 266.027 1.00 68.10 212 HIS A O 1
ATOM 1733 N N . ARG A 1 213 ? 181.280 199.036 266.936 1.00 70.80 213 ARG A N 1
ATOM 1734 C CA . ARG A 1 213 ? 182.093 198.304 267.899 1.00 70.53 213 ARG A CA 1
ATOM 1735 C C . ARG A 1 213 ? 182.894 197.186 267.242 1.00 78.41 213 ARG A C 1
ATOM 1736 O O . ARG A 1 213 ? 183.973 196.833 267.729 1.00 90.33 213 ARG A O 1
ATOM 1744 N N . LYS A 1 214 ? 182.370 196.610 266.157 1.00 80.18 214 LYS A N 1
ATOM 1745 C CA . LYS A 1 214 ? 183.019 195.514 265.442 1.00 74.88 214 LYS A CA 1
ATOM 1746 C C . LYS A 1 214 ? 184.518 195.695 265.219 1.00 79.96 214 LYS A C 1
ATOM 1747 O O . LYS A 1 214 ? 185.309 194.792 265.512 1.00 87.12 214 LYS A O 1
ATOM 1753 N N . ILE A 1 215 ? 184.929 196.850 264.693 1.00 61.98 215 ILE A N 1
ATOM 1754 C CA . ILE A 1 215 ? 186.340 197.056 264.366 1.00 68.09 215 ILE A CA 1
ATOM 1755 C C . ILE A 1 215 ? 187.217 196.975 265.613 1.00 74.79 215 ILE A C 1
ATOM 1756 O O . ILE A 1 215 ? 188.354 196.490 265.557 1.00 79.08 215 ILE A O 1
ATOM 1761 N N . LEU A 1 216 ? 186.712 197.447 266.755 1.00 71.68 216 LEU A N 1
ATOM 1762 C CA . LEU A 1 216 ? 187.475 197.355 267.996 1.00 58.37 216 LEU A CA 1
ATOM 1763 C C . LEU A 1 216 ? 187.642 195.911 268.454 1.00 67.21 216 LEU A C 1
ATOM 1764 O O . LEU A 1 216 ? 188.687 195.556 269.009 1.00 80.01 216 LEU A O 1
ATOM 1769 N N . ASN A 1 217 ? 186.635 195.070 268.223 1.00 73.92 217 ASN A N 1
ATOM 1770 C CA . ASN A 1 217 ? 186.785 193.637 268.456 1.00 81.34 217 ASN A CA 1
ATOM 1771 C C . ASN A 1 217 ? 187.701 192.998 267.421 1.00 80.44 217 ASN A C 1
ATOM 1772 O O . ASN A 1 217 ? 188.546 192.163 267.765 1.00 77.96 217 ASN A O 1
ATOM 1777 N N . LYS A 1 218 ? 187.541 193.372 266.151 1.00 86.05 218 LYS A N 1
ATOM 1778 C CA . LYS A 1 218 ? 188.328 192.763 265.083 1.00 90.79 218 LYS A CA 1
ATOM 1779 C C . LYS A 1 218 ? 189.820 193.001 265.279 1.00 92.99 218 LYS A C 1
ATOM 1780 O O . LYS A 1 218 ? 190.628 192.079 265.123 1.00 96.91 218 LYS A O 1
ATOM 1786 N N . ASN A 1 219 ? 190.204 194.227 265.623 1.00 66.64 219 ASN A N 1
ATOM 1787 C CA . ASN A 1 219 ? 191.591 194.528 265.948 1.00 64.94 219 ASN A CA 1
ATOM 1788 C C . ASN A 1 219 ? 191.959 194.169 267.382 1.00 70.79 219 ASN A C 1
ATOM 1789 O O . ASN A 1 219 ? 193.147 194.166 267.716 1.00 69.42 219 ASN A O 1
ATOM 1794 N N . GLY A 1 220 ? 190.978 193.868 268.228 1.00 77.84 220 GLY A N 1
ATOM 1795 C CA . GLY A 1 220 ? 191.254 193.320 269.542 1.00 77.62 220 GLY A CA 1
ATOM 1796 C C . GLY A 1 220 ? 191.625 194.315 270.616 1.00 72.73 220 GLY A C 1
ATOM 1797 O O . GLY A 1 220 ? 192.348 193.964 271.554 1.00 77.37 220 GLY A O 1
ATOM 1798 N N . LEU A 1 221 ? 191.152 195.555 270.507 1.00 62.63 221 LEU A N 1
ATOM 1799 C CA . LEU A 1 221 ? 191.470 196.593 271.480 1.00 56.02 221 LEU A CA 1
ATOM 1800 C C . LEU A 1 221 ? 190.628 196.496 272.747 1.00 62.92 221 LEU A C 1
ATOM 1801 O O . LEU A 1 221 ? 191.009 197.074 273.770 1.00 78.38 221 LEU A O 1
ATOM 1806 N N . ILE A 1 222 ? 189.500 195.781 272.709 1.00 58.47 222 ILE A N 1
ATOM 1807 C CA . ILE A 1 222 ? 188.576 195.696 273.833 1.00 59.68 222 ILE A CA 1
ATOM 1808 C C . ILE A 1 222 ? 188.198 194.242 274.083 1.00 50.53 222 ILE A C 1
ATOM 1809 O O . ILE A 1 222 ? 188.337 193.377 273.217 1.00 59.17 222 ILE A O 1
ATOM 1814 N N . THR A 1 223 ? 187.709 193.988 275.297 1.00 66.31 223 THR A N 1
ATOM 1815 C CA . THR A 1 223 ? 187.307 192.664 275.754 1.00 77.10 223 THR A CA 1
ATOM 1816 C C . THR A 1 223 ? 185.821 192.642 276.077 1.00 76.55 223 THR A C 1
ATOM 1817 O O . THR A 1 223 ? 185.275 193.610 276.614 1.00 76.52 223 THR A O 1
ATOM 1821 N N . MET A 1 224 ? 185.180 191.519 275.764 1.00 91.65 224 MET A N 1
ATOM 1822 C CA . MET A 1 224 ? 183.734 191.372 275.831 1.00 91.77 224 MET A CA 1
ATOM 1823 C C . MET A 1 224 ? 183.372 190.491 277.019 1.00 97.75 224 MET A C 1
ATOM 1824 O O . MET A 1 224 ? 183.946 189.411 277.188 1.00 105.76 224 MET A O 1
ATOM 1829 N N . GLN A 1 225 ? 182.417 190.943 277.831 1.00 107.78 225 GLN A N 1
ATOM 1830 C CA . GLN A 1 225 ? 181.805 190.088 278.837 1.00 110.05 225 GLN A CA 1
ATOM 1831 C C . GLN A 1 225 ? 180.307 190.340 278.902 1.00 110.99 225 GLN A C 1
ATOM 1832 O O . GLN A 1 225 ? 179.830 191.440 278.611 1.00 112.34 225 GLN A O 1
ATOM 1838 N N . SER A 1 226 ? 179.571 189.303 279.293 1.00 113.71 226 SER A N 1
ATOM 1839 C CA . SER A 1 226 ? 178.209 189.457 279.783 1.00 111.02 226 SER A CA 1
ATOM 1840 C C . SER A 1 226 ? 178.215 189.971 281.217 1.00 114.31 226 SER A C 1
ATOM 1841 O O . SER A 1 226 ? 179.017 189.531 282.045 1.00 115.44 226 SER A O 1
ATOM 1844 N N . HIS A 1 227 ? 177.311 190.903 281.512 1.00 138.77 227 HIS A N 1
ATOM 1845 C CA . HIS A 1 227 ? 177.243 191.513 282.832 1.00 138.61 227 HIS A CA 1
ATOM 1846 C C . HIS A 1 227 ? 175.786 191.740 283.208 1.00 143.20 227 HIS A C 1
ATOM 1847 O O . HIS A 1 227 ? 174.884 191.674 282.368 1.00 144.21 227 HIS A O 1
ATOM 1854 N N . VAL A 1 228 ? 175.560 192.013 284.492 1.00 169.34 228 VAL A N 1
ATOM 1855 C CA . VAL A 1 228 ? 174.236 191.943 285.098 1.00 169.99 228 VAL A CA 1
ATOM 1856 C C . VAL A 1 228 ? 173.950 193.252 285.822 1.00 169.85 228 VAL A C 1
ATOM 1857 O O . VAL A 1 228 ? 174.773 193.721 286.616 1.00 170.45 228 VAL A O 1
ATOM 1861 N N . ILE A 1 229 ? 172.780 193.830 285.557 1.00 181.28 229 ILE A N 1
ATOM 1862 C CA . ILE A 1 229 ? 172.341 195.083 286.163 1.00 183.42 229 ILE A CA 1
ATOM 1863 C C . ILE A 1 229 ? 171.195 194.765 287.112 1.00 184.90 229 ILE A C 1
ATOM 1864 O O . ILE A 1 229 ? 170.176 194.211 286.685 1.00 184.79 229 ILE A O 1
ATOM 1869 N N . ARG A 1 230 ? 171.332 195.136 288.383 1.00 198.42 230 ARG A N 1
ATOM 1870 C CA . ARG A 1 230 ? 170.247 194.954 289.344 1.00 197.97 230 ARG A CA 1
ATOM 1871 C C . ARG A 1 230 ? 169.386 196.213 289.371 1.00 198.27 230 ARG A C 1
ATOM 1872 O O . ARG A 1 230 ? 169.812 197.254 289.881 1.00 198.31 230 ARG A O 1
ATOM 1880 N N . LEU A 1 231 ? 168.178 196.114 288.826 1.00 201.46 231 LEU A N 1
ATOM 1881 C CA . LEU A 1 231 ? 167.267 197.244 288.755 1.00 201.75 231 LEU A CA 1
ATOM 1882 C C . LEU A 1 231 ? 166.633 197.524 290.115 1.00 202.91 231 LEU A C 1
ATOM 1883 O O . LEU A 1 231 ? 166.616 196.658 290.994 1.00 202.74 231 LEU A O 1
ATOM 1888 N N . PRO A 1 232 ? 166.106 198.736 290.318 1.00 213.59 232 PRO A N 1
ATOM 1889 C CA . PRO A 1 232 ? 165.244 198.970 291.488 1.00 214.01 232 PRO A CA 1
ATOM 1890 C C . PRO A 1 232 ? 164.003 198.095 291.506 1.00 213.86 232 PRO A C 1
ATOM 1891 O O . PRO A 1 232 ? 163.400 197.916 292.571 1.00 212.98 232 PRO A O 1
ATOM 1895 N N . THR A 1 233 ? 163.605 197.546 290.355 1.00 211.63 233 THR A N 1
ATOM 1896 C CA . THR A 1 233 ? 162.583 196.505 290.302 1.00 211.04 233 THR A CA 1
ATOM 1897 C C . THR A 1 233 ? 162.968 195.270 291.111 1.00 211.15 233 THR A C 1
ATOM 1898 O O . THR A 1 233 ? 162.097 194.455 291.435 1.00 210.63 233 THR A O 1
ATOM 1902 N N . GLY A 1 234 ? 164.240 195.127 291.476 1.00 207.93 234 GLY A N 1
ATOM 1903 C CA . GLY A 1 234 ? 164.694 193.927 292.149 1.00 206.90 234 GLY A CA 1
ATOM 1904 C C . GLY A 1 234 ? 165.042 192.830 291.165 1.00 207.36 234 GLY A C 1
ATOM 1905 O O . GLY A 1 234 ? 165.961 192.042 291.406 1.00 206.50 234 GLY A O 1
ATOM 1906 N N . ALA A 1 235 ? 164.312 192.766 290.055 1.00 201.21 235 ALA A N 1
ATOM 1907 C CA . ALA A 1 235 ? 164.763 191.972 288.924 1.00 200.49 235 ALA A CA 1
ATOM 1908 C C . ALA A 1 235 ? 166.077 192.535 288.389 1.00 200.57 235 ALA A C 1
ATOM 1909 O O . ALA A 1 235 ? 166.425 193.697 288.613 1.00 199.55 235 ALA A O 1
ATOM 1911 N N . GLN A 1 236 ? 166.810 191.694 287.666 1.00 188.29 236 GLN A N 1
ATOM 1912 C CA . GLN A 1 236 ? 168.134 192.053 287.182 1.00 186.78 236 GLN A CA 1
ATOM 1913 C C . GLN A 1 236 ? 168.270 191.786 285.688 1.00 186.34 236 GLN A C 1
ATOM 1914 O O . GLN A 1 236 ? 167.763 190.785 285.171 1.00 186.04 236 GLN A O 1
ATOM 1920 N N . GLN A 1 237 ? 168.946 192.709 285.002 1.00 167.69 237 GLN A N 1
ATOM 1921 C CA . GLN A 1 237 ? 169.023 192.753 283.546 1.00 167.18 237 GLN A CA 1
ATOM 1922 C C . GLN A 1 237 ? 170.396 192.314 283.052 1.00 166.53 237 GLN A C 1
ATOM 1923 O O . GLN A 1 237 ? 171.423 192.752 283.581 1.00 165.65 237 GLN A O 1
ATOM 1929 N N . HIS A 1 238 ? 170.400 191.446 282.044 1.00 148.20 238 HIS A N 1
ATOM 1930 C CA . HIS A 1 238 ? 171.611 191.125 281.300 1.00 146.65 238 HIS A CA 1
ATOM 1931 C C . HIS A 1 238 ? 172.013 192.281 280.388 1.00 146.80 238 HIS A C 1
ATOM 1932 O O . HIS A 1 238 ? 171.166 192.907 279.746 1.00 148.24 238 HIS A O 1
ATOM 1939 N N . SER A 1 239 ? 173.315 192.561 280.329 1.00 131.76 239 SER A N 1
ATOM 1940 C CA . SER A 1 239 ? 173.854 193.450 279.306 1.00 128.94 239 SER A CA 1
ATOM 1941 C C . SER A 1 239 ? 175.334 193.156 279.107 1.00 130.01 239 SER A C 1
ATOM 1942 O O . SER A 1 239 ? 175.996 192.585 279.977 1.00 130.82 239 SER A O 1
ATOM 1945 N N . ILE A 1 240 ? 175.843 193.563 277.942 1.00 100.71 240 ILE A N 1
ATOM 1946 C CA . ILE A 1 240 ? 177.259 193.400 277.629 1.00 99.12 240 ILE A CA 1
ATOM 1947 C C . ILE A 1 240 ? 178.100 194.421 278.386 1.00 100.17 240 ILE A C 1
ATOM 1948 O O . ILE A 1 240 ? 177.734 195.598 278.500 1.00 100.21 240 ILE A O 1
ATOM 1953 N N . LEU A 1 241 ? 179.240 193.968 278.906 1.00 100.65 241 LEU A N 1
ATOM 1954 C CA . LEU A 1 241 ? 180.264 194.830 279.485 1.00 93.67 241 LEU A CA 1
ATOM 1955 C C . LEU A 1 241 ? 181.444 194.957 278.529 1.00 97.23 241 LEU A C 1
ATOM 1956 O O . LEU A 1 241 ? 181.965 193.946 278.046 1.00 104.45 241 LEU A O 1
ATOM 1961 N N . LEU A 1 242 ? 181.871 196.192 278.266 1.00 75.29 242 LEU A N 1
ATOM 1962 C CA . LEU A 1 242 ? 183.042 196.460 277.437 1.00 74.72 242 LEU A CA 1
ATOM 1963 C C . LEU A 1 242 ? 184.167 196.964 278.329 1.00 80.71 242 LEU A C 1
ATOM 1964 O O . LEU A 1 242 ? 184.017 197.992 278.996 1.00 87.66 242 LEU A O 1
ATOM 1969 N N . LEU A 1 243 ? 185.291 196.250 278.329 1.00 77.31 243 LEU A N 1
ATOM 1970 C CA . LEU A 1 243 ? 186.492 196.669 279.042 1.00 69.73 243 LEU A CA 1
ATOM 1971 C C . LEU A 1 243 ? 187.650 196.824 278.068 1.00 81.11 243 LEU A C 1
ATOM 1972 O O . LEU A 1 243 ? 187.978 195.885 277.336 1.00 93.77 243 LEU A O 1
ATOM 1977 N N . LEU A 1 244 ? 188.255 198.007 278.054 1.00 68.61 244 LEU A N 1
ATOM 1978 C CA . LEU A 1 244 ? 189.497 198.214 277.321 1.00 58.52 244 LEU A CA 1
ATOM 1979 C C . LEU A 1 244 ? 190.607 197.368 277.936 1.00 57.23 244 LEU A C 1
ATOM 1980 O O . LEU A 1 244 ? 190.720 197.270 279.161 1.00 75.96 244 LEU A O 1
ATOM 1985 N N . ASN A 1 245 ? 191.421 196.744 277.075 1.00 57.95 245 ASN A N 1
ATOM 1986 C CA . ASN A 1 245 ? 192.238 195.598 277.480 1.00 70.90 245 ASN A CA 1
ATOM 1987 C C . ASN A 1 245 ? 193.069 195.878 278.728 1.00 85.40 245 ASN A C 1
ATOM 1988 O O . ASN A 1 245 ? 193.219 195.002 279.588 1.00 81.43 245 ASN A O 1
ATOM 1993 N N . ARG A 1 246 ? 193.646 197.081 278.826 1.00 86.79 246 ARG A N 1
ATOM 1994 C CA . ARG A 1 246 ? 194.373 197.486 280.030 1.00 71.66 246 ARG A CA 1
ATOM 1995 C C . ARG A 1 246 ? 193.585 197.214 281.303 1.00 75.07 246 ARG A C 1
ATOM 1996 O O . ARG A 1 246 ? 194.152 196.816 282.326 1.00 87.12 246 ARG A O 1
ATOM 2004 N N . PHE A 1 247 ? 192.274 197.428 281.254 1.00 65.32 247 PHE A N 1
ATOM 2005 C CA . PHE A 1 247 ? 191.409 197.402 282.423 1.00 63.67 247 PHE A CA 1
ATOM 2006 C C . PHE A 1 247 ? 190.591 196.122 282.537 1.00 76.24 247 PHE A C 1
ATOM 2007 O O . PHE A 1 247 ? 189.695 196.046 283.383 1.00 84.43 247 PHE A O 1
ATOM 2015 N N . HIS A 1 248 ? 190.870 195.124 281.704 1.00 85.72 248 HIS A N 1
ATOM 2016 C CA . HIS A 1 248 ? 190.142 193.864 281.773 1.00 90.42 248 HIS A CA 1
ATOM 2017 C C . HIS A 1 248 ? 190.372 193.156 283.103 1.00 93.35 248 HIS A C 1
ATOM 2018 O O . HIS A 1 248 ? 191.512 192.929 283.517 1.00 93.06 248 HIS A O 1
ATOM 2025 N N . VAL A 1 249 ? 189.270 192.811 283.766 1.00 108.16 249 VAL A N 1
ATOM 2026 C CA . VAL A 1 249 ? 189.245 191.882 284.891 1.00 106.11 249 VAL A CA 1
ATOM 2027 C C . VAL A 1 249 ? 188.066 190.945 284.669 1.00 111.77 249 VAL A C 1
ATOM 2028 O O . VAL A 1 249 ? 186.966 191.397 284.332 1.00 114.84 249 VAL A O 1
ATOM 2032 N N . ASP A 1 250 ? 188.287 189.648 284.865 1.00 117.14 250 ASP A N 1
ATOM 2033 C CA . ASP A 1 250 ? 187.241 188.648 284.655 1.00 116.20 250 ASP A CA 1
ATOM 2034 C C . ASP A 1 250 ? 186.190 188.761 285.752 1.00 118.13 250 ASP A C 1
ATOM 2035 O O . ASP A 1 250 ? 186.347 188.219 286.848 1.00 117.81 250 ASP A O 1
ATOM 2040 N N . ARG A 1 251 ? 185.111 189.477 285.448 1.00 126.04 251 ARG A N 1
ATOM 2041 C CA . ARG A 1 251 ? 184.036 189.697 286.405 1.00 124.88 251 ARG A CA 1
ATOM 2042 C C . ARG A 1 251 ? 183.242 188.417 286.637 1.00 126.12 251 ARG A C 1
ATOM 2043 O O . ARG A 1 251 ? 182.908 187.693 285.695 1.00 122.62 251 ARG A O 1
ATOM 2051 N N . ARG A 1 252 ? 182.942 188.140 287.900 1.00 168.94 252 ARG A N 1
ATOM 2052 C CA . ARG A 1 252 ? 182.186 186.961 288.294 1.00 168.22 252 ARG A CA 1
ATOM 2053 C C . ARG A 1 252 ? 180.717 187.318 288.497 1.00 169.11 252 ARG A C 1
ATOM 2054 O O . ARG A 1 252 ? 180.325 188.487 288.492 1.00 170.31 252 ARG A O 1
ATOM 2062 N N . SER A 1 253 ? 179.899 186.284 288.676 1.00 194.66 253 SER A N 1
ATOM 2063 C CA . SER A 1 253 ? 178.472 186.446 288.899 1.00 195.43 253 SER A CA 1
ATOM 2064 C C . SER A 1 253 ? 178.039 185.583 290.074 1.00 196.57 253 SER A C 1
ATOM 2065 O O . SER A 1 253 ? 178.614 184.520 290.329 1.00 197.05 253 SER A O 1
ATOM 2068 N N . LYS A 1 254 ? 177.026 186.066 290.799 1.00 215.60 254 LYS A N 1
ATOM 2069 C CA . LYS A 1 254 ? 176.492 185.327 291.940 1.00 215.50 254 LYS A CA 1
ATOM 2070 C C . LYS A 1 254 ? 176.106 183.904 291.552 1.00 215.94 254 LYS A C 1
ATOM 2071 O O . LYS A 1 254 ? 176.479 182.940 292.228 1.00 217.44 254 LYS A O 1
ATOM 2077 N N . TYR A 1 255 ? 175.352 183.755 290.464 1.00 218.35 255 TYR A N 1
ATOM 2078 C CA . TYR A 1 255 ? 174.986 182.420 290.006 1.00 219.00 255 TYR A CA 1
ATOM 2079 C C . TYR A 1 255 ? 176.199 181.621 289.546 1.00 219.05 255 TYR A C 1
ATOM 2080 O O . TYR A 1 255 ? 176.203 180.392 289.656 1.00 219.13 255 TYR A O 1
ATOM 2089 N N . ASP A 1 256 ? 177.237 182.296 289.049 1.00 209.49 256 ASP A N 1
ATOM 2090 C CA . ASP A 1 256 ? 178.461 181.605 288.650 1.00 209.95 256 ASP A CA 1
ATOM 2091 C C . ASP A 1 256 ? 179.247 181.097 289.855 1.00 210.30 256 ASP A C 1
ATOM 2092 O O . ASP A 1 256 ? 179.697 179.945 289.872 1.00 211.17 256 ASP A O 1
ATOM 2097 N N . ILE A 1 257 ? 179.433 181.942 290.869 1.00 218.40 257 ILE A N 1
ATOM 2098 C CA . ILE A 1 257 ? 180.169 181.521 292.059 1.00 218.96 257 ILE A CA 1
ATOM 2099 C C . ILE A 1 257 ? 179.404 180.462 292.850 1.00 220.64 257 ILE A C 1
ATOM 2100 O O . ILE A 1 257 ? 180.015 179.571 293.453 1.00 220.81 257 ILE A O 1
ATOM 2105 N N . LEU A 1 258 ? 178.072 180.530 292.865 1.00 237.10 258 LEU A N 1
ATOM 2106 C CA . LEU A 1 258 ? 177.278 179.520 293.560 1.00 236.89 258 LEU A CA 1
ATOM 2107 C C . LEU A 1 258 ? 177.173 178.209 292.784 1.00 237.42 258 LEU A C 1
ATOM 2108 O O . LEU A 1 258 ? 177.216 177.132 293.387 1.00 238.47 258 LEU A O 1
ATOM 2113 N N . MET A 1 259 ? 177.037 178.268 291.456 1.00 241.62 259 MET A N 1
ATOM 2114 C CA . MET A 1 259 ? 177.072 177.037 290.666 1.00 242.40 259 MET A CA 1
ATOM 2115 C C . MET A 1 259 ? 178.438 176.365 290.710 1.00 242.44 259 MET A C 1
ATOM 2116 O O . MET A 1 259 ? 178.524 175.138 290.593 1.00 242.83 259 MET A O 1
ATOM 2121 N N . GLU A 1 260 ? 179.511 177.140 290.870 1.00 243.65 260 GLU A N 1
ATOM 2122 C CA . GLU A 1 260 ? 180.825 176.547 291.098 1.00 243.17 260 GLU A CA 1
ATOM 2123 C C . GLU A 1 260 ? 180.858 175.746 292.395 1.00 243.72 260 GLU A C 1
ATOM 2124 O O . GLU A 1 260 ? 181.377 174.624 292.430 1.00 243.92 260 GLU A O 1
ATOM 2130 N N . LYS A 1 261 ? 180.310 176.308 293.474 1.00 251.83 261 LYS A N 1
ATOM 2131 C CA . LYS A 1 261 ? 180.207 175.568 294.730 1.00 252.18 261 LYS A CA 1
ATOM 2132 C C . LYS A 1 261 ? 179.372 174.298 294.585 1.00 252.75 261 LYS A C 1
ATOM 2133 O O . LYS A 1 261 ? 179.745 173.244 295.112 1.00 252.73 261 LYS A O 1
ATOM 2139 N N . LEU A 1 262 ? 178.240 174.376 293.881 1.00 262.08 262 LEU A N 1
ATOM 2140 C CA . LEU A 1 262 ? 177.470 173.167 293.596 1.00 261.90 262 LEU A CA 1
ATOM 2141 C C . LEU A 1 262 ? 178.250 172.187 292.729 1.00 262.41 262 LEU A C 1
ATOM 2142 O O . LEU A 1 262 ? 178.196 170.972 292.952 1.00 262.78 262 LEU A O 1
ATOM 2147 N N . SER A 1 263 ? 178.975 172.692 291.730 1.00 265.36 263 SER A N 1
ATOM 2148 C CA . SER A 1 263 ? 179.801 171.821 290.901 1.00 265.18 263 SER A CA 1
ATOM 2149 C C . SER A 1 263 ? 180.896 171.144 291.718 1.00 265.79 263 SER A C 1
ATOM 2150 O O . SER A 1 263 ? 181.122 169.936 291.592 1.00 266.21 263 SER A O 1
ATOM 2153 N N . VAL A 1 264 ? 181.582 171.909 292.569 1.00 269.02 264 VAL A N 1
ATOM 2154 C CA . VAL A 1 264 ? 182.549 171.329 293.500 1.00 268.86 264 VAL A CA 1
ATOM 2155 C C . VAL A 1 264 ? 181.883 170.316 294.427 1.00 269.33 264 VAL A C 1
ATOM 2156 O O . VAL A 1 264 ? 182.380 169.199 294.611 1.00 269.80 264 VAL A O 1
ATOM 2160 N N . MET A 1 265 ? 180.748 170.690 295.020 1.00 275.28 265 MET A N 1
ATOM 2161 C CA . MET A 1 265 ? 180.032 169.784 295.916 1.00 275.20 265 MET A CA 1
ATOM 2162 C C . MET A 1 265 ? 179.649 168.477 295.227 1.00 276.07 265 MET A C 1
ATOM 2163 O O . MET A 1 265 ? 179.974 167.389 295.714 1.00 276.42 265 MET A O 1
ATOM 2168 N N . LEU A 1 266 ? 178.955 168.564 294.091 1.00 285.14 266 LEU A N 1
ATOM 2169 C CA . LEU A 1 266 ? 178.525 167.358 293.388 1.00 285.19 266 LEU A CA 1
ATOM 2170 C C . LEU A 1 266 ? 179.700 166.554 292.839 1.00 285.59 266 LEU A C 1
ATOM 2171 O O . LEU A 1 266 ? 179.685 165.318 292.893 1.00 286.01 266 LEU A O 1
ATOM 2176 N N . SER A 1 267 ? 180.727 167.222 292.310 1.00 282.47 267 SER A N 1
ATOM 2177 C CA . SER A 1 267 ? 181.872 166.486 291.778 1.00 281.88 267 SER A CA 1
ATOM 2178 C C . SER A 1 267 ? 182.689 165.809 292.874 1.00 282.09 267 SER A C 1
ATOM 2179 O O . SER A 1 267 ? 183.281 164.751 292.632 1.00 282.01 267 SER A O 1
ATOM 2182 N N . THR A 1 268 ? 182.737 166.388 294.074 1.00 287.10 268 THR A N 1
ATOM 2183 C CA . THR A 1 268 ? 183.450 165.740 295.169 1.00 286.95 268 THR A CA 1
ATOM 2184 C C . THR A 1 268 ? 182.625 164.654 295.851 1.00 287.22 268 THR A C 1
ATOM 2185 O O . THR A 1 268 ? 183.198 163.706 296.400 1.00 287.20 268 THR A O 1
ATOM 2189 N N . ARG A 1 269 ? 181.299 164.763 295.833 1.00 292.00 269 ARG A N 1
ATOM 2190 C CA . ARG A 1 269 ? 180.456 163.659 296.277 1.00 291.88 269 ARG A CA 1
ATOM 2191 C C . ARG A 1 269 ? 180.535 162.500 295.289 1.00 292.54 269 ARG A C 1
ATOM 2192 O O . ARG A 1 269 ? 180.226 162.661 294.104 1.00 293.01 269 ARG A O 1
ATOM 2200 N N . THR A 1 270 ? 180.961 161.333 295.786 1.00 296.59 270 THR A N 1
ATOM 2201 C CA . THR A 1 270 ? 181.387 160.241 294.914 1.00 296.24 270 THR A CA 1
ATOM 2202 C C . THR A 1 270 ? 180.275 159.788 293.971 1.00 296.40 270 THR A C 1
ATOM 2203 O O . THR A 1 270 ? 180.555 159.352 292.849 1.00 296.04 270 THR A O 1
ATOM 2207 N N . ASN A 1 271 ? 179.015 159.884 294.403 1.00 297.69 271 ASN A N 1
ATOM 2208 C CA . ASN A 1 271 ? 177.890 159.525 293.549 1.00 297.25 271 ASN A CA 1
ATOM 2209 C C . ASN A 1 271 ? 177.576 160.581 292.497 1.00 297.49 271 ASN A C 1
ATOM 2210 O O . ASN A 1 271 ? 176.864 160.277 291.534 1.00 297.21 271 ASN A O 1
ATOM 2215 N N . HIS A 1 272 ? 178.077 161.806 292.667 1.00 295.74 272 HIS A N 1
ATOM 2216 C CA . HIS A 1 272 ? 177.643 162.979 291.908 1.00 295.21 272 HIS A CA 1
ATOM 2217 C C . HIS A 1 272 ? 176.148 163.254 292.045 1.00 294.99 272 HIS A C 1
ATOM 2218 O O . HIS A 1 272 ? 175.551 163.886 291.167 1.00 295.02 272 HIS A O 1
ATOM 2225 N N . ILE A 1 273 ? 175.520 162.796 293.126 1.00 294.40 273 ILE A N 1
ATOM 2226 C CA . ILE A 1 273 ? 174.090 162.984 293.337 1.00 294.15 273 ILE A CA 1
ATOM 2227 C C . ILE A 1 273 ? 173.872 163.563 294.726 1.00 293.79 273 ILE A C 1
ATOM 2228 O O . ILE A 1 273 ? 174.507 163.134 295.696 1.00 293.59 273 ILE A O 1
ATOM 2233 N N . GLU A 1 274 ? 172.973 164.540 294.820 1.00 291.21 274 GLU A N 1
ATOM 2234 C CA . GLU A 1 274 ? 172.406 164.944 296.096 1.00 291.36 274 GLU A CA 1
ATOM 2235 C C . GLU A 1 274 ? 170.992 165.452 295.852 1.00 291.35 274 GLU A C 1
ATOM 2236 O O . GLU A 1 274 ? 170.649 165.878 294.746 1.00 291.22 274 GLU A O 1
ATOM 2242 N N . THR A 1 275 ? 170.171 165.402 296.897 1.00 290.55 275 THR A N 1
ATOM 2243 C CA . THR A 1 275 ? 168.845 165.997 296.828 1.00 290.36 275 THR A CA 1
ATOM 2244 C C . THR A 1 275 ? 168.929 167.520 296.891 1.00 290.34 275 THR A C 1
ATOM 2245 O O . THR A 1 275 ? 169.832 168.094 297.506 1.00 290.76 275 THR A O 1
ATOM 2249 N N . LEU A 1 276 ? 167.982 168.170 296.207 1.00 288.29 276 LEU A N 1
ATOM 2250 C CA . LEU A 1 276 ? 167.982 169.627 296.097 1.00 288.37 276 LEU A CA 1
ATOM 2251 C C . LEU A 1 276 ? 168.005 170.299 297.466 1.00 288.28 276 LEU A C 1
ATOM 2252 O O . LEU A 1 276 ? 168.725 171.283 297.670 1.00 288.52 276 LEU A O 1
ATOM 2257 N N . GLY A 1 277 ? 167.214 169.786 298.412 1.00 286.52 277 GLY A N 1
ATOM 2258 C CA . GLY A 1 277 ? 167.183 170.370 299.745 1.00 286.40 277 GLY A CA 1
ATOM 2259 C C . GLY A 1 277 ? 168.532 170.369 300.440 1.00 286.74 277 GLY A C 1
ATOM 2260 O O . GLY A 1 277 ? 168.933 171.372 301.035 1.00 287.08 277 GLY A O 1
ATOM 2261 N N . LYS A 1 278 ? 169.256 169.250 300.370 1.00 285.79 278 LYS A N 1
ATOM 2262 C CA . LYS A 1 278 ? 170.596 169.209 300.948 1.00 285.75 278 LYS A CA 1
ATOM 2263 C C . LYS A 1 278 ? 171.574 170.060 300.147 1.00 286.04 278 LYS A C 1
ATOM 2264 O O . LYS A 1 278 ? 172.455 170.708 300.724 1.00 285.91 278 LYS A O 1
ATOM 2270 N N . LEU A 1 279 ? 171.444 170.064 298.818 1.00 287.86 279 LEU A N 1
ATOM 2271 C CA . LEU A 1 279 ? 172.234 170.980 298.001 1.00 287.69 279 LEU A CA 1
ATOM 2272 C C . LEU A 1 279 ? 171.980 172.431 298.393 1.00 287.52 279 LEU A C 1
ATOM 2273 O O . LEU A 1 279 ? 172.906 173.251 298.405 1.00 286.92 279 LEU A O 1
ATOM 2278 N N . ARG A 1 280 ? 170.731 172.766 298.719 1.00 280.55 280 ARG A N 1
ATOM 2279 C CA . ARG A 1 280 ? 170.434 174.074 299.296 1.00 279.59 280 ARG A CA 1
ATOM 2280 C C . ARG A 1 280 ? 171.039 174.216 300.688 1.00 279.81 280 ARG A C 1
ATOM 2281 O O . ARG A 1 280 ? 171.772 175.173 300.964 1.00 280.05 280 ARG A O 1
ATOM 2289 N N . GLU A 1 281 ? 170.732 173.272 301.582 1.00 282.17 281 GLU A N 1
ATOM 2290 C CA . GLU A 1 281 ? 171.089 173.422 302.990 1.00 281.92 281 GLU A CA 1
ATOM 2291 C C . GLU A 1 281 ? 172.598 173.465 303.195 1.00 282.05 281 GLU A C 1
ATOM 2292 O O . GLU A 1 281 ? 173.090 174.196 304.064 1.00 281.84 281 GLU A O 1
ATOM 2298 N N . GLU A 1 282 ? 173.355 172.689 302.415 1.00 280.50 282 GLU A N 1
ATOM 2299 C CA . GLU A 1 282 ? 174.808 172.776 302.506 1.00 280.16 282 GLU A CA 1
ATOM 2300 C C . GLU A 1 282 ? 175.344 174.131 302.060 1.00 280.25 282 GLU A C 1
ATOM 2301 O O . GLU A 1 282 ? 176.460 174.495 302.447 1.00 280.41 282 GLU A O 1
ATOM 2307 N N . LEU A 1 283 ? 174.588 174.883 301.261 1.00 274.49 283 LEU A N 1
ATOM 2308 C CA . LEU A 1 283 ? 174.970 176.239 300.891 1.00 274.17 283 LEU A CA 1
ATOM 2309 C C . LEU A 1 283 ? 174.090 177.303 301.533 1.00 273.74 283 LEU A C 1
ATOM 2310 O O . LEU A 1 283 ? 174.298 178.494 301.279 1.00 273.08 283 LEU A O 1
ATOM 2315 N N . GLY A 1 284 ? 173.120 176.910 302.356 1.00 270.70 284 GLY A N 1
ATOM 2316 C CA . GLY A 1 284 ? 172.223 177.864 302.978 1.00 269.80 284 GLY A CA 1
ATOM 2317 C C . GLY A 1 284 ? 171.305 178.610 302.036 1.00 270.05 284 GLY A C 1
ATOM 2318 O O . GLY A 1 284 ? 170.784 179.665 302.407 1.00 269.79 284 GLY A O 1
ATOM 2319 N N . LEU A 1 285 ? 171.091 178.100 300.828 1.00 272.99 285 LEU A N 1
ATOM 2320 C CA . LEU A 1 285 ? 170.423 178.859 299.781 1.00 273.15 285 LEU A CA 1
ATOM 2321 C C . LEU A 1 285 ? 168.910 178.724 299.896 1.00 273.23 285 LEU A C 1
ATOM 2322 O O . LEU A 1 285 ? 168.387 177.683 300.304 1.00 273.27 285 LEU A O 1
ATOM 2327 N N . CYS A 1 286 ? 168.208 179.792 299.528 1.00 272.33 286 CYS A N 1
ATOM 2328 C CA . CYS A 1 286 ? 166.770 179.714 299.334 1.00 271.99 286 CYS A CA 1
ATOM 2329 C C . CYS A 1 286 ? 166.438 179.012 298.019 1.00 272.10 286 CYS A C 1
ATOM 2330 O O . CYS A 1 286 ? 167.246 178.959 297.087 1.00 272.08 286 CYS A O 1
ATOM 2333 N N . GLU A 1 287 ? 165.221 178.464 297.958 1.00 268.70 287 GLU A N 1
ATOM 2334 C CA . GLU A 1 287 ? 164.759 177.792 296.747 1.00 268.46 287 GLU A CA 1
ATOM 2335 C C . GLU A 1 287 ? 164.669 178.749 295.563 1.00 268.15 287 GLU A C 1
ATOM 2336 O O . GLU A 1 287 ? 164.904 178.343 294.418 1.00 268.09 287 GLU A O 1
ATOM 2342 N N . ARG A 1 288 ? 164.324 180.014 295.816 1.00 260.23 288 ARG A N 1
ATOM 2343 C CA . ARG A 1 288 ? 164.202 180.993 294.740 1.00 259.66 288 ARG A CA 1
ATOM 2344 C C . ARG A 1 288 ? 165.526 181.211 294.019 1.00 259.89 288 ARG A C 1
ATOM 2345 O O . ARG A 1 288 ? 165.568 181.263 292.785 1.00 260.12 288 ARG A O 1
ATOM 2353 N N . THR A 1 289 ? 166.619 181.334 294.771 1.00 262.46 289 THR A N 1
ATOM 2354 C CA . THR A 1 289 ? 167.950 181.382 294.169 1.00 262.53 289 THR A CA 1
ATOM 2355 C C . THR A 1 289 ? 168.355 180.035 293.579 1.00 262.53 289 THR A C 1
ATOM 2356 O O . THR A 1 289 ? 168.810 179.961 292.431 1.00 261.84 289 THR A O 1
ATOM 2360 N N . PHE A 1 290 ? 168.196 178.960 294.352 1.00 267.63 290 PHE A N 1
ATOM 2361 C CA . PHE A 1 290 ? 168.739 177.661 293.966 1.00 267.26 290 PHE A CA 1
ATOM 2362 C C . PHE A 1 290 ? 168.131 177.133 292.670 1.00 267.22 290 PHE A C 1
ATOM 2363 O O . PHE A 1 290 ? 168.835 176.517 291.860 1.00 267.86 290 PHE A O 1
ATOM 2371 N N . LYS A 1 291 ? 166.830 177.345 292.456 1.00 258.54 291 LYS A N 1
ATOM 2372 C CA . LYS A 1 291 ? 166.210 176.830 291.237 1.00 258.23 291 LYS A CA 1
ATOM 2373 C C . LYS A 1 291 ? 166.818 177.436 289.974 1.00 258.49 291 LYS A C 1
ATOM 2374 O O . LYS A 1 291 ? 166.826 176.784 288.923 1.00 258.52 291 LYS A O 1
ATOM 2380 N N . ARG A 1 292 ? 167.326 178.669 290.044 1.00 254.65 292 ARG A N 1
ATOM 2381 C CA . ARG A 1 292 ? 168.137 179.189 288.945 1.00 254.49 292 ARG A CA 1
ATOM 2382 C C . ARG A 1 292 ? 169.403 178.361 288.755 1.00 254.99 292 ARG A C 1
ATOM 2383 O O . ARG A 1 292 ? 169.716 177.928 287.641 1.00 254.80 292 ARG A O 1
ATOM 2391 N N . LEU A 1 293 ? 170.132 178.114 289.846 1.00 261.51 293 LEU A N 1
ATOM 2392 C CA . LEU A 1 293 ? 171.361 177.328 289.775 1.00 261.82 293 LEU A CA 1
ATOM 2393 C C . LEU A 1 293 ? 171.104 175.933 289.222 1.00 261.74 293 LEU A C 1
ATOM 2394 O O . LEU A 1 293 ? 171.878 175.432 288.398 1.00 260.76 293 LEU A O 1
ATOM 2399 N N . TYR A 1 294 ? 170.034 175.285 289.679 1.00 269.90 294 TYR A N 1
ATOM 2400 C CA . TYR A 1 294 ? 169.680 173.966 289.167 1.00 269.26 294 TYR A CA 1
ATOM 2401 C C . TYR A 1 294 ? 169.471 174.004 287.657 1.00 268.85 294 TYR A C 1
ATOM 2402 O O . TYR A 1 294 ? 170.065 173.212 286.916 1.00 268.44 294 TYR A O 1
ATOM 2411 N N . GLN A 1 295 ? 168.630 174.925 287.182 1.00 264.72 295 GLN A N 1
ATOM 2412 C CA . GLN A 1 295 ? 168.368 175.019 285.749 1.00 264.93 295 GLN A CA 1
ATOM 2413 C C . GLN A 1 295 ? 169.571 175.530 284.959 1.00 265.10 295 GLN A C 1
ATOM 2414 O O . GLN A 1 295 ? 169.728 175.164 283.789 1.00 265.65 295 GLN A O 1
ATOM 2420 N N . TYR A 1 296 ? 170.427 176.368 285.555 1.00 257.63 296 TYR A N 1
ATOM 2421 C CA . TYR A 1 296 ? 171.673 176.716 284.873 1.00 257.39 296 TYR A CA 1
ATOM 2422 C C . TYR A 1 296 ? 172.573 175.499 284.698 1.00 257.88 296 TYR A C 1
ATOM 2423 O O . TYR A 1 296 ? 173.138 175.288 283.619 1.00 257.58 296 TYR A O 1
ATOM 2432 N N . MET A 1 297 ? 172.724 174.691 285.750 1.00 266.41 297 MET A N 1
ATOM 2433 C CA . MET A 1 297 ? 173.523 173.474 285.642 1.00 266.56 297 MET A CA 1
ATOM 2434 C C . MET A 1 297 ? 172.956 172.535 284.583 1.00 266.57 297 MET A C 1
ATOM 2435 O O . MET A 1 297 ? 173.707 171.881 283.850 1.00 266.15 297 MET A O 1
ATOM 2440 N N . LEU A 1 298 ? 171.628 172.457 284.494 1.00 267.64 298 LEU A N 1
ATOM 2441 C CA . LEU A 1 298 ? 170.978 171.671 283.449 1.00 267.48 298 LEU A CA 1
ATOM 2442 C C . LEU A 1 298 ? 171.195 172.286 282.070 1.00 267.52 298 LEU A C 1
ATOM 2443 O O . LEU A 1 298 ? 171.581 171.591 281.123 1.00 266.89 298 LEU A O 1
ATOM 2448 N N . ASN A 1 299 ? 170.947 173.591 281.937 1.00 269.87 299 ASN A N 1
ATOM 2449 C CA . ASN A 1 299 ? 171.124 174.255 280.649 1.00 269.53 299 ASN A CA 1
ATOM 2450 C C . ASN A 1 299 ? 172.584 174.292 280.216 1.00 269.25 299 ASN A C 1
ATOM 2451 O O . ASN A 1 299 ? 172.868 174.287 279.013 1.00 269.30 299 ASN A O 1
ATOM 2456 N N . ALA A 1 300 ? 173.520 174.330 281.165 1.00 264.87 300 ALA A N 1
ATOM 2457 C CA . ALA A 1 300 ? 174.928 174.179 280.818 1.00 264.57 300 ALA A CA 1
ATOM 2458 C C . ALA A 1 300 ? 175.281 172.767 280.368 1.00 264.67 300 ALA A C 1
ATOM 2459 O O . ALA A 1 300 ? 176.394 172.554 279.876 1.00 264.24 300 ALA A O 1
ATOM 2461 N N . GLY A 1 301 ? 174.371 171.806 280.520 1.00 267.62 301 GLY A N 1
ATOM 2462 C CA . GLY A 1 301 ? 174.659 170.428 280.176 1.00 267.81 301 GLY A CA 1
ATOM 2463 C C . GLY A 1 301 ? 175.584 169.717 281.133 1.00 268.06 301 GLY A C 1
ATOM 2464 O O . GLY A 1 301 ? 176.082 168.636 280.808 1.00 267.86 301 GLY A O 1
ATOM 2465 N N . LEU A 1 302 ? 175.829 170.297 282.308 1.00 272.15 302 LEU A N 1
ATOM 2466 C CA . LEU A 1 302 ? 176.734 169.717 283.289 1.00 272.33 302 LEU A CA 1
ATOM 2467 C C . LEU A 1 302 ? 176.081 168.624 284.123 1.00 272.19 302 LEU A C 1
ATOM 2468 O O . LEU A 1 302 ? 176.792 167.771 284.666 1.00 272.26 302 LEU A O 1
ATOM 2473 N N . ALA A 1 303 ? 174.755 168.628 284.239 1.00 276.41 303 ALA A N 1
ATOM 2474 C CA . ALA A 1 303 ? 174.053 167.715 285.127 1.00 276.51 303 ALA A CA 1
ATOM 2475 C C . ALA A 1 303 ? 172.747 167.268 284.486 1.00 276.61 303 ALA A C 1
ATOM 2476 O O . ALA A 1 303 ? 172.311 167.804 283.464 1.00 276.27 303 ALA A O 1
ATOM 2478 N N . LYS A 1 304 ? 172.123 166.264 285.105 1.00 281.90 304 LYS A N 1
ATOM 2479 C CA . LYS A 1 304 ? 170.875 165.686 284.627 1.00 282.03 304 LYS A CA 1
ATOM 2480 C C . LYS A 1 304 ? 169.855 165.629 285.756 1.00 282.20 304 LYS A C 1
ATOM 2481 O O . LYS A 1 304 ? 170.198 165.332 286.904 1.00 282.48 304 LYS A O 1
ATOM 2487 N N . VAL A 1 305 ? 168.597 165.911 285.413 1.00 286.16 305 VAL A N 1
ATOM 2488 C CA . VAL A 1 305 ? 167.490 165.760 286.350 1.00 286.29 305 VAL A CA 1
ATOM 2489 C C . VAL A 1 305 ? 167.272 164.287 286.669 1.00 286.50 305 VAL A C 1
ATOM 2490 O O . VAL A 1 305 ? 167.112 163.453 285.768 1.00 286.34 305 VAL A O 1
ATOM 2494 N N . VAL A 1 306 ? 167.264 163.962 287.962 1.00 293.22 306 VAL A N 1
ATOM 2495 C CA . VAL A 1 306 ? 167.136 162.594 288.448 1.00 292.98 306 VAL A CA 1
ATOM 2496 C C . VAL A 1 306 ? 166.197 162.619 289.648 1.00 293.14 306 VAL A C 1
ATOM 2497 O O . VAL A 1 306 ? 166.161 163.590 290.408 1.00 293.51 306 VAL A O 1
ATOM 2501 N N . SER A 1 307 ? 165.425 161.546 289.816 1.00 297.85 307 SER A N 1
ATOM 2502 C CA . SER A 1 307 ? 164.703 161.316 291.059 1.00 298.35 307 SER A CA 1
ATOM 2503 C C . SER A 1 307 ? 164.915 159.888 291.537 1.00 298.70 307 SER A C 1
ATOM 2504 O O . SER A 1 307 ? 164.938 158.948 290.737 1.00 298.10 307 SER A O 1
ATOM 2507 N N . LEU A 1 308 ? 165.067 159.740 292.852 1.00 308.17 308 LEU A N 1
ATOM 2508 C CA . LEU A 1 308 ? 165.327 158.458 293.488 1.00 308.02 308 LEU A CA 1
ATOM 2509 C C . LEU A 1 308 ? 164.515 158.378 294.771 1.00 308.29 308 LEU A C 1
ATOM 2510 O O . LEU A 1 308 ? 164.245 159.396 295.414 1.00 308.41 308 LEU A O 1
ATOM 2515 N N . ARG A 1 309 ? 164.124 157.162 295.140 1.00 312.87 309 ARG A N 1
ATOM 2516 C CA . ARG A 1 309 ? 163.521 156.953 296.447 1.00 312.84 309 ARG A CA 1
ATOM 2517 C C . ARG A 1 309 ? 164.536 157.201 297.557 1.00 313.12 309 ARG A C 1
ATOM 2518 O O . ARG A 1 309 ? 165.746 157.047 297.371 1.00 313.74 309 ARG A O 1
ATOM 2526 N N . LEU A 1 310 ? 164.026 157.620 298.719 1.00 313.08 310 LEU A N 1
ATOM 2527 C CA . LEU A 1 310 ? 164.885 157.824 299.882 1.00 312.91 310 LEU A CA 1
ATOM 2528 C C . LEU A 1 310 ? 165.656 156.557 300.237 1.00 313.19 310 LEU A C 1
ATOM 2529 O O . LEU A 1 310 ? 166.829 156.622 300.622 1.00 313.51 310 LEU A O 1
ATOM 2534 N N . GLN A 1 311 ? 165.011 155.394 300.113 1.00 314.26 311 GLN A N 1
ATOM 2535 C CA . GLN A 1 311 ? 165.704 154.125 300.298 1.00 314.08 311 GLN A CA 1
ATOM 2536 C C . GLN A 1 311 ? 166.721 153.849 299.199 1.00 314.24 311 GLN A C 1
ATOM 2537 O O . GLN A 1 311 ? 167.623 153.028 299.398 1.00 314.37 311 GLN A O 1
ATOM 2543 N N . GLU A 1 312 ? 166.599 154.512 298.050 1.00 313.40 312 GLU A N 1
ATOM 2544 C CA . GLU A 1 312 ? 167.617 154.437 297.009 1.00 313.01 312 GLU A CA 1
ATOM 2545 C C . GLU A 1 312 ? 168.729 155.456 297.208 1.00 312.97 312 GLU A C 1
ATOM 2546 O O . GLU A 1 312 ? 169.875 155.194 296.823 1.00 312.65 312 GLU A O 1
ATOM 2552 N N . ILE A 1 313 ? 168.418 156.612 297.797 1.00 311.70 313 ILE A N 1
ATOM 2553 C CA . ILE A 1 313 ? 169.463 157.563 298.161 1.00 311.07 313 ILE A CA 1
ATOM 2554 C C . ILE A 1 313 ? 170.305 157.019 299.308 1.00 310.92 313 ILE A C 1
ATOM 2555 O O . ILE A 1 313 ? 171.534 157.154 299.312 1.00 310.80 313 ILE A O 1
ATOM 2560 N N . HIS A 1 314 ? 169.662 156.395 300.291 1.00 311.31 314 HIS A N 1
ATOM 2561 C CA . HIS A 1 314 ? 170.370 155.720 301.375 1.00 311.17 314 HIS A CA 1
ATOM 2562 C C . HIS A 1 314 ? 171.279 154.615 300.846 1.00 311.22 314 HIS A C 1
ATOM 2563 O O . HIS A 1 314 ? 170.808 153.628 300.280 1.00 311.41 314 HIS A O 1
ATOM 2570 N N . VAL A 1 328 ? 159.923 156.503 299.349 1.00 298.95 328 VAL A N 1
ATOM 2571 C CA . VAL A 1 328 ? 159.369 157.794 298.960 1.00 299.01 328 VAL A CA 1
ATOM 2572 C C . VAL A 1 328 ? 160.263 158.455 297.918 1.00 299.44 328 VAL A C 1
ATOM 2573 O O . VAL A 1 328 ? 161.459 158.638 298.141 1.00 299.74 328 VAL A O 1
ATOM 2577 N N . MET A 1 329 ? 159.669 158.827 296.787 1.00 302.26 329 MET A N 1
ATOM 2578 C CA . MET A 1 329 ? 160.430 159.423 295.697 1.00 302.37 329 MET A CA 1
ATOM 2579 C C . MET A 1 329 ? 160.921 160.813 296.080 1.00 302.27 329 MET A C 1
ATOM 2580 O O . MET A 1 329 ? 160.175 161.623 296.639 1.00 301.96 329 MET A O 1
ATOM 2585 N N . VAL A 1 330 ? 162.188 161.087 295.775 1.00 301.46 330 VAL A N 1
ATOM 2586 C CA . VAL A 1 330 ? 162.849 162.328 296.161 1.00 301.24 330 VAL A CA 1
ATOM 2587 C C . VAL A 1 330 ? 163.579 162.881 294.945 1.00 301.27 330 VAL A C 1
ATOM 2588 O O . VAL A 1 330 ? 164.279 162.141 294.245 1.00 301.53 330 VAL A O 1
ATOM 2592 N N . ARG A 1 331 ? 163.414 164.178 294.697 1.00 289.44 331 ARG A N 1
ATOM 2593 C CA . ARG A 1 331 ? 164.051 164.837 293.567 1.00 289.07 331 ARG A CA 1
ATOM 2594 C C . ARG A 1 331 ? 165.535 165.057 293.833 1.00 289.61 331 ARG A C 1
ATOM 2595 O O . ARG A 1 331 ? 165.938 165.395 294.950 1.00 289.61 331 ARG A O 1
ATOM 2603 N N . CYS A 1 332 ? 166.350 164.863 292.797 1.00 298.56 332 CYS A N 1
ATOM 2604 C CA . CYS A 1 332 ? 167.800 164.873 292.928 1.00 298.43 332 CYS A CA 1
ATOM 2605 C C . CYS A 1 332 ? 168.408 165.534 291.699 1.00 298.03 332 CYS A C 1
ATOM 2606 O O . CYS A 1 332 ? 167.729 165.790 290.702 1.00 297.98 332 CYS A O 1
ATOM 2609 N N . LEU A 1 333 ? 169.703 165.827 291.785 1.00 289.28 333 LEU A N 1
ATOM 2610 C CA . LEU A 1 333 ? 170.506 166.200 290.628 1.00 289.14 333 LEU A CA 1
ATOM 2611 C C . LEU A 1 333 ? 171.690 165.253 290.488 1.00 288.85 333 LEU A C 1
ATOM 2612 O O . LEU A 1 333 ? 172.395 164.986 291.467 1.00 288.83 333 LEU A O 1
ATOM 2617 N N . LYS A 1 334 ? 171.907 164.753 289.273 1.00 286.73 334 LYS A N 1
ATOM 2618 C CA . LYS A 1 334 ? 173.103 163.992 288.931 1.00 286.65 334 LYS A CA 1
ATOM 2619 C C . LYS A 1 334 ? 174.019 164.880 288.101 1.00 286.78 334 LYS A C 1
ATOM 2620 O O . LYS A 1 334 ? 173.645 165.302 287.003 1.00 286.66 334 LYS A O 1
ATOM 2626 N N . LEU A 1 335 ? 175.224 165.127 288.607 1.00 285.87 335 LEU A N 1
ATOM 2627 C CA . LEU A 1 335 ? 176.268 165.767 287.819 1.00 285.67 335 LEU A CA 1
ATOM 2628 C C . LEU A 1 335 ? 176.915 164.779 286.857 1.00 285.47 335 LEU A C 1
ATOM 2629 O O . LEU A 1 335 ? 177.123 163.608 287.188 1.00 285.33 335 LEU A O 1
ATOM 2634 N N . LEU A 1 336 ? 177.235 165.264 285.658 1.00 278.03 336 LEU A N 1
ATOM 2635 C CA . LEU A 1 336 ? 177.794 164.432 284.600 1.00 277.62 336 LEU A CA 1
ATOM 2636 C C . LEU A 1 336 ? 179.035 165.015 283.943 1.00 277.15 336 LEU A C 1
ATOM 2637 O O . LEU A 1 336 ? 179.817 164.247 283.369 1.00 276.58 336 LEU A O 1
ATOM 2642 N N . LYS A 1 337 ? 179.247 166.326 284.001 1.00 269.63 337 LYS A N 1
ATOM 2643 C CA . LYS A 1 337 ? 180.378 166.953 283.327 1.00 269.17 337 LYS A CA 1
ATOM 2644 C C . LYS A 1 337 ? 180.852 168.189 284.083 1.00 268.94 337 LYS A C 1
ATOM 2645 O O . LYS A 1 337 ? 180.121 168.747 284.901 1.00 269.08 337 LYS A O 1
ATOM 2651 N N . THR A 1 356 ? 178.290 174.897 249.322 1.00 117.43 356 THR A N 1
ATOM 2652 C CA . THR A 1 356 ? 178.290 173.486 248.951 1.00 124.25 356 THR A CA 1
ATOM 2653 C C . THR A 1 356 ? 178.538 173.315 247.455 1.00 124.39 356 THR A C 1
ATOM 2654 O O . THR A 1 356 ? 178.784 172.207 246.978 1.00 122.31 356 THR A O 1
ATOM 2658 N N . VAL A 1 357 ? 178.464 174.420 246.723 1.00 110.34 357 VAL A N 1
ATOM 2659 C CA . VAL A 1 357 ? 178.719 174.396 245.277 1.00 106.46 357 VAL A CA 1
ATOM 2660 C C . VAL A 1 357 ? 180.189 174.075 245.035 1.00 106.75 357 VAL A C 1
ATOM 2661 O O . VAL A 1 357 ? 181.057 174.588 245.764 1.00 108.02 357 VAL A O 1
ATOM 2665 N N . PRO A 1 358 ? 180.525 173.240 244.049 1.00 104.60 358 PRO A N 1
ATOM 2666 C CA . PRO A 1 358 ? 181.932 172.959 243.786 1.00 104.67 358 PRO A CA 1
ATOM 2667 C C . PRO A 1 358 ? 182.644 174.193 243.264 1.00 104.84 358 PRO A C 1
ATOM 2668 O O . PRO A 1 358 ? 182.043 175.028 242.568 1.00 107.44 358 PRO A O 1
ATOM 2672 N N . PRO A 1 359 ? 183.929 174.353 243.577 1.00 87.90 359 PRO A N 1
ATOM 2673 C CA . PRO A 1 359 ? 184.688 175.481 243.027 1.00 88.92 359 PRO A CA 1
ATOM 2674 C C . PRO A 1 359 ? 184.824 175.391 241.515 1.00 89.71 359 PRO A C 1
ATOM 2675 O O . PRO A 1 359 ? 185.046 174.317 240.953 1.00 88.63 359 PRO A O 1
ATOM 2679 N N . VAL A 1 360 ? 184.682 176.538 240.858 1.00 75.99 360 VAL A N 1
ATOM 2680 C CA . VAL A 1 360 ? 184.868 176.631 239.414 1.00 68.54 360 VAL A CA 1
ATOM 2681 C C . VAL A 1 360 ? 186.349 176.824 239.117 1.00 76.03 360 VAL A C 1
ATOM 2682 O O . VAL A 1 360 ? 186.970 177.780 239.592 1.00 83.25 360 VAL A O 1
ATOM 2686 N N . ASP A 1 361 ? 186.920 175.910 238.337 1.00 82.97 361 ASP A N 1
ATOM 2687 C CA . ASP A 1 361 ? 188.202 176.146 237.679 1.00 83.51 361 ASP A CA 1
ATOM 2688 C C . ASP A 1 361 ? 188.006 177.116 236.520 1.00 87.46 361 ASP A C 1
ATOM 2689 O O . ASP A 1 361 ? 187.346 176.785 235.530 1.00 91.57 361 ASP A O 1
ATOM 2694 N N . ILE A 1 362 ? 188.563 178.322 236.644 1.00 63.53 362 ILE A N 1
ATOM 2695 C CA . ILE A 1 362 ? 188.457 179.311 235.578 1.00 57.51 362 ILE A CA 1
ATOM 2696 C C . ILE A 1 362 ? 189.235 178.828 234.363 1.00 66.23 362 ILE A C 1
ATOM 2697 O O . ILE A 1 362 ? 190.403 178.435 234.469 1.00 70.30 362 ILE A O 1
ATOM 2702 N N . VAL A 1 363 ? 188.588 178.849 233.207 1.00 60.31 363 VAL A N 1
ATOM 2703 C CA . VAL A 1 363 ? 189.217 178.483 231.943 1.00 59.89 363 VAL A CA 1
ATOM 2704 C C . VAL A 1 363 ? 189.801 179.714 231.262 1.00 63.34 363 VAL A C 1
ATOM 2705 O O . VAL A 1 363 ? 189.344 180.847 231.448 1.00 66.98 363 VAL A O 1
ATOM 2709 N N . PHE A 1 364 ? 190.842 179.473 230.464 1.00 60.58 364 PHE A N 1
ATOM 2710 C CA . PHE A 1 364 ? 191.503 180.529 229.706 1.00 53.58 364 PHE A CA 1
ATOM 2711 C C . PHE A 1 364 ? 190.588 181.113 228.636 1.00 53.93 364 PHE A C 1
ATOM 2712 O O . PHE A 1 364 ? 190.702 182.297 228.302 1.00 70.57 364 PHE A O 1
ATOM 2720 N N . GLU A 1 365 ? 189.661 180.315 228.112 1.00 60.37 365 GLU A N 1
ATOM 2721 C CA . GLU A 1 365 ? 189.113 180.503 226.777 1.00 50.13 365 GLU A CA 1
ATOM 2722 C C . GLU A 1 365 ? 187.697 181.063 226.766 1.00 66.19 365 GLU A C 1
ATOM 2723 O O . GLU A 1 365 ? 187.089 181.146 225.694 1.00 78.19 365 GLU A O 1
ATOM 2729 N N . ARG A 1 366 ? 187.150 181.439 227.919 1.00 63.48 366 ARG A N 1
ATOM 2730 C CA . ARG A 1 366 ? 185.842 182.076 227.989 1.00 53.13 366 ARG A CA 1
ATOM 2731 C C . ARG A 1 366 ? 185.897 183.286 228.910 1.00 59.27 366 ARG A C 1
ATOM 2732 O O . ARG A 1 366 ? 186.674 183.323 229.866 1.00 73.21 366 ARG A O 1
ATOM 2740 N N . ASP A 1 367 ? 185.072 184.284 228.603 1.00 51.26 367 ASP A N 1
ATOM 2741 C CA . ASP A 1 367 ? 184.961 185.436 229.481 1.00 51.57 367 ASP A CA 1
ATOM 2742 C C . ASP A 1 367 ? 184.272 185.049 230.789 1.00 53.04 367 ASP A C 1
ATOM 2743 O O . ASP A 1 367 ? 183.575 184.038 230.888 1.00 64.15 367 ASP A O 1
ATOM 2748 N N . MET A 1 368 ? 184.487 185.886 231.804 1.00 52.06 368 MET A N 1
ATOM 2749 C CA . MET A 1 368 ? 183.940 185.646 233.137 1.00 63.67 368 MET A CA 1
ATOM 2750 C C . MET A 1 368 ? 182.414 185.697 233.198 1.00 66.22 368 MET A C 1
ATOM 2751 O O . MET A 1 368 ? 181.819 185.010 234.034 1.00 75.89 368 MET A O 1
ATOM 2756 N N . LEU A 1 369 ? 181.755 186.496 232.356 1.00 52.02 369 LEU A N 1
ATOM 2757 C CA . LEU A 1 369 ? 180.295 186.437 232.320 1.00 50.24 369 LEU A CA 1
ATOM 2758 C C . LEU A 1 369 ? 179.780 185.112 231.773 1.00 66.18 369 LEU A C 1
ATOM 2759 O O . LEU A 1 369 ? 178.842 184.531 232.331 1.00 74.60 369 LEU A O 1
ATOM 2764 N N . THR A 1 370 ? 180.361 184.625 230.678 1.00 67.21 370 THR A N 1
ATOM 2765 C CA . THR A 1 370 ? 180.019 183.297 230.175 1.00 48.07 370 THR A CA 1
ATOM 2766 C C . THR A 1 370 ? 180.241 182.215 231.226 1.00 40.01 370 THR A C 1
ATOM 2767 O O . THR A 1 370 ? 179.356 181.392 231.481 1.00 64.55 370 THR A O 1
ATOM 2771 N N . GLN A 1 371 ? 181.417 182.211 231.852 1.00 36.32 371 GLN A N 1
ATOM 2772 C CA . GLN A 1 371 ? 181.741 181.204 232.861 1.00 52.47 371 GLN A CA 1
ATOM 2773 C C . GLN A 1 371 ? 180.824 181.270 234.079 1.00 61.08 371 GLN A C 1
ATOM 2774 O O . GLN A 1 371 ? 180.507 180.235 234.675 1.00 52.55 371 GLN A O 1
ATOM 2780 N N . THR A 1 372 ? 180.391 182.467 234.470 1.00 70.15 372 THR A N 1
ATOM 2781 C CA . THR A 1 372 ? 179.439 182.570 235.574 1.00 55.50 372 THR A CA 1
ATOM 2782 C C . THR A 1 372 ? 178.065 182.019 235.208 1.00 68.24 372 THR A C 1
ATOM 2783 O O . THR A 1 372 ? 177.422 181.356 236.029 1.00 75.11 372 THR A O 1
ATOM 2787 N N . TYR A 1 373 ? 177.600 182.265 233.983 1.00 67.01 373 TYR A N 1
ATOM 2788 C CA . TYR A 1 373 ? 176.360 181.646 233.526 1.00 51.11 373 TYR A CA 1
ATOM 2789 C C . TYR A 1 373 ? 176.471 180.126 233.458 1.00 54.72 373 TYR A C 1
ATOM 2790 O O . TYR A 1 373 ? 175.525 179.415 233.814 1.00 73.34 373 TYR A O 1
ATOM 2799 N N . ASP A 1 374 ? 177.610 179.609 232.996 1.00 63.66 374 ASP A N 1
ATOM 2800 C CA . ASP A 1 374 ? 177.838 178.164 233.011 1.00 69.99 374 ASP A CA 1
ATOM 2801 C C . ASP A 1 374 ? 177.707 177.576 234.411 1.00 73.51 374 ASP A C 1
ATOM 2802 O O . ASP A 1 374 ? 177.207 176.457 234.574 1.00 77.80 374 ASP A O 1
ATOM 2807 N N . LEU A 1 375 ? 178.170 178.299 235.430 1.00 68.38 375 LEU A N 1
ATOM 2808 C CA . LEU A 1 375 ? 177.980 177.854 236.809 1.00 73.35 375 LEU A CA 1
ATOM 2809 C C . LEU A 1 375 ? 176.501 177.767 237.173 1.00 74.14 375 LEU A C 1
ATOM 2810 O O . LEU A 1 375 ? 176.027 176.735 237.659 1.00 84.68 375 LEU A O 1
ATOM 2815 N N . ILE A 1 376 ? 175.758 178.849 236.938 1.00 59.85 376 ILE A N 1
ATOM 2816 C CA . ILE A 1 376 ? 174.358 178.937 237.344 1.00 52.26 376 ILE A CA 1
ATOM 2817 C C . ILE A 1 376 ? 173.486 177.932 236.598 1.00 53.35 376 ILE A C 1
ATOM 2818 O O . ILE A 1 376 ? 172.521 177.401 237.161 1.00 69.25 376 ILE A O 1
ATOM 2823 N N . GLU A 1 377 ? 173.808 177.640 235.339 1.00 66.84 377 GLU A N 1
ATOM 2824 C CA . GLU A 1 377 ? 173.121 176.566 234.628 1.00 76.19 377 GLU A CA 1
ATOM 2825 C C . GLU A 1 377 ? 173.340 175.209 235.285 1.00 84.16 377 GLU A C 1
ATOM 2826 O O . GLU A 1 377 ? 172.414 174.393 235.353 1.00 82.51 377 GLU A O 1
ATOM 2832 N N . ARG A 1 378 ? 174.555 174.937 235.763 1.00 86.23 378 ARG A N 1
ATOM 2833 C CA . ARG A 1 378 ? 174.805 173.655 236.416 1.00 87.51 378 ARG A CA 1
ATOM 2834 C C . ARG A 1 378 ? 173.982 173.498 237.689 1.00 85.75 378 ARG A C 1
ATOM 2835 O O . ARG A 1 378 ? 173.537 172.390 238.013 1.00 81.91 378 ARG A O 1
ATOM 2843 N N . ARG A 1 379 ? 173.766 174.588 238.427 1.00 91.33 379 ARG A N 1
ATOM 2844 C CA . ARG A 1 379 ? 172.894 174.513 239.596 1.00 90.75 379 ARG A CA 1
ATOM 2845 C C . ARG A 1 379 ? 171.438 174.313 239.191 1.00 96.27 379 ARG A C 1
ATOM 2846 O O . ARG A 1 379 ? 170.713 173.537 239.823 1.00 98.83 379 ARG A O 1
ATOM 2854 N N . GLY A 1 380 ? 171.002 174.989 238.133 1.00 95.53 380 GLY A N 1
ATOM 2855 C CA . GLY A 1 380 ? 169.670 174.759 237.596 1.00 89.52 380 GLY A CA 1
ATOM 2856 C C . GLY A 1 380 ? 168.567 175.160 238.556 1.00 85.89 380 GLY A C 1
ATOM 2857 O O . GLY A 1 380 ? 168.581 176.248 239.140 1.00 95.14 380 GLY A O 1
ATOM 2858 N N . THR A 1 381 ? 167.583 174.265 238.702 1.00 94.96 381 THR A N 1
ATOM 2859 C CA . THR A 1 381 ? 166.336 174.578 239.399 1.00 99.72 381 THR A CA 1
ATOM 2860 C C . THR A 1 381 ? 166.548 175.163 240.793 1.00 100.62 381 THR A C 1
ATOM 2861 O O . THR A 1 381 ? 165.717 175.947 241.266 1.00 99.95 381 THR A O 1
ATOM 2865 N N . LYS A 1 382 ? 167.650 174.820 241.459 1.00 94.62 382 LYS A N 1
ATOM 2866 C CA . LYS A 1 382 ? 167.863 175.284 242.825 1.00 90.79 382 LYS A CA 1
ATOM 2867 C C . LYS A 1 382 ? 168.553 176.639 242.909 1.00 94.11 382 LYS A C 1
ATOM 2868 O O . LYS A 1 382 ? 168.459 177.299 243.950 1.00 91.52 382 LYS A O 1
ATOM 2874 N N . GLY A 1 383 ? 169.231 177.072 241.854 1.00 95.38 383 GLY A N 1
ATOM 2875 C CA . GLY A 1 383 ? 169.933 178.341 241.872 1.00 91.52 383 GLY A CA 1
ATOM 2876 C C . GLY A 1 383 ? 171.112 178.392 242.832 1.00 94.21 383 GLY A C 1
ATOM 2877 O O . GLY A 1 383 ? 171.491 177.417 243.479 1.00 95.64 383 GLY A O 1
ATOM 2878 N N . ILE A 1 384 ? 171.697 179.587 242.912 1.00 75.55 384 ILE A N 1
ATOM 2879 C CA . ILE A 1 384 ? 172.895 179.839 243.703 1.00 72.55 384 ILE A CA 1
ATOM 2880 C C . ILE A 1 384 ? 172.856 181.291 244.161 1.00 65.37 384 ILE A C 1
ATOM 2881 O O . ILE A 1 384 ? 172.305 182.157 243.478 1.00 64.97 384 ILE A O 1
ATOM 2886 N N . SER A 1 385 ? 173.430 181.559 245.331 1.00 61.55 385 SER A N 1
ATOM 2887 C CA . SER A 1 385 ? 173.439 182.919 245.850 1.00 66.89 385 SER A CA 1
ATOM 2888 C C . SER A 1 385 ? 174.691 183.679 245.417 1.00 77.21 385 SER A C 1
ATOM 2889 O O . SER A 1 385 ? 175.692 183.097 244.996 1.00 82.56 385 SER A O 1
ATOM 2892 N N . GLN A 1 386 ? 174.610 185.009 245.531 1.00 76.64 386 GLN A N 1
ATOM 2893 C CA . GLN A 1 386 ? 175.754 185.873 245.246 1.00 64.06 386 GLN A CA 1
ATOM 2894 C C . GLN A 1 386 ? 176.966 185.530 246.105 1.00 62.31 386 GLN A C 1
ATOM 2895 O O . GLN A 1 386 ? 178.102 185.551 245.621 1.00 82.83 386 GLN A O 1
ATOM 2901 N N . ALA A 1 387 ? 176.748 185.223 247.384 1.00 53.38 387 ALA A N 1
ATOM 2902 C CA . ALA A 1 387 ? 177.859 184.830 248.245 1.00 56.26 387 ALA A CA 1
ATOM 2903 C C . ALA A 1 387 ? 178.410 183.460 247.880 1.00 64.55 387 ALA A C 1
ATOM 2904 O O . ALA A 1 387 ? 179.615 183.222 248.010 1.00 74.54 387 ALA A O 1
ATOM 2906 N N . GLU A 1 388 ? 177.549 182.553 247.431 1.00 80.74 388 GLU A N 1
ATOM 2907 C CA . GLU A 1 388 ? 177.982 181.228 247.011 1.00 73.11 388 GLU A CA 1
ATOM 2908 C C . GLU A 1 388 ? 178.635 181.248 245.634 1.00 70.60 388 GLU A C 1
ATOM 2909 O O . GLU A 1 388 ? 179.525 180.436 245.363 1.00 81.32 388 GLU A O 1
ATOM 2915 N N . ILE A 1 389 ? 178.201 182.156 244.757 1.00 57.74 389 ILE A N 1
ATOM 2916 C CA . ILE A 1 389 ? 178.944 182.453 243.533 1.00 55.64 389 ILE A CA 1
ATOM 2917 C C . ILE A 1 389 ? 180.345 182.957 243.858 1.00 56.60 389 ILE A C 1
ATOM 2918 O O . ILE A 1 389 ? 181.342 182.468 243.315 1.00 68.92 389 ILE A O 1
ATOM 2923 N N . ARG A 1 390 ? 180.434 183.953 244.741 1.00 67.18 390 ARG A N 1
ATOM 2924 C CA . ARG A 1 390 ? 181.716 184.540 245.121 1.00 66.95 390 ARG A CA 1
ATOM 2925 C C . ARG A 1 390 ? 182.729 183.486 245.555 1.00 53.87 390 ARG A C 1
ATOM 2926 O O . ARG A 1 390 ? 183.874 183.479 245.092 1.00 53.78 390 ARG A O 1
ATOM 2934 N N . VAL A 1 391 ? 182.325 182.586 246.447 1.00 50.12 391 VAL A N 1
ATOM 2935 C CA . VAL A 1 391 ? 183.227 181.535 246.902 1.00 59.15 391 VAL A CA 1
ATOM 2936 C C . VAL A 1 391 ? 183.551 180.567 245.771 1.00 70.80 391 VAL A C 1
ATOM 2937 O O . VAL A 1 391 ? 184.696 180.122 245.626 1.00 79.20 391 VAL A O 1
ATOM 2941 N N . ALA A 1 392 ? 182.557 180.230 244.946 1.00 67.87 392 ALA A N 1
ATOM 2942 C CA . ALA A 1 392 ? 182.803 179.344 243.812 1.00 58.33 392 ALA A CA 1
ATOM 2943 C C . ALA A 1 392 ? 183.725 179.980 242.779 1.00 62.62 392 ALA A C 1
ATOM 2944 O O . ALA A 1 392 ? 184.577 179.295 242.202 1.00 67.67 392 ALA A O 1
ATOM 2946 N N . MET A 1 393 ? 183.583 181.279 242.530 1.00 63.90 393 MET A N 1
ATOM 2947 C CA . MET A 1 393 ? 184.386 181.933 241.506 1.00 61.84 393 MET A CA 1
ATOM 2948 C C . MET A 1 393 ? 185.713 182.481 242.013 1.00 73.09 393 MET A C 1
ATOM 2949 O O . MET A 1 393 ? 186.543 182.883 241.190 1.00 72.52 393 MET A O 1
ATOM 2954 N N . ASN A 1 394 ? 185.929 182.519 243.328 1.00 74.31 394 ASN A N 1
ATOM 2955 C CA . ASN A 1 394 ? 187.175 183.012 243.914 1.00 60.60 394 ASN A CA 1
ATOM 2956 C C . ASN A 1 394 ? 187.421 184.468 243.502 1.00 61.83 394 ASN A C 1
ATOM 2957 O O . ASN A 1 394 ? 188.445 184.826 242.920 1.00 84.64 394 ASN A O 1
ATOM 2962 N N . VAL A 1 395 ? 186.426 185.306 243.789 1.00 49.26 395 VAL A N 1
ATOM 2963 C CA . VAL A 1 395 ? 186.453 186.721 243.444 1.00 54.94 395 VAL A CA 1
ATOM 2964 C C . VAL A 1 395 ? 186.099 187.530 244.684 1.00 59.38 395 VAL A C 1
ATOM 2965 O O . VAL A 1 395 ? 185.585 187.005 245.672 1.00 65.22 395 VAL A O 1
ATOM 2969 N N . GLY A 1 396 ? 186.409 188.820 244.634 1.00 71.16 396 GLY A N 1
ATOM 2970 C CA . GLY A 1 396 ? 186.048 189.706 245.719 1.00 69.33 396 GLY A CA 1
ATOM 2971 C C . GLY A 1 396 ? 184.552 189.947 245.809 1.00 78.63 396 GLY A C 1
ATOM 2972 O O . GLY A 1 396 ? 183.769 189.594 244.927 1.00 87.83 396 GLY A O 1
ATOM 2973 N N . LYS A 1 397 ? 184.153 190.558 246.926 1.00 83.59 397 LYS A N 1
ATOM 2974 C CA . LYS A 1 397 ? 182.740 190.832 247.170 1.00 82.48 397 LYS A CA 1
ATOM 2975 C C . LYS A 1 397 ? 182.164 191.784 246.127 1.00 87.56 397 LYS A C 1
ATOM 2976 O O . LYS A 1 397 ? 181.065 191.563 245.606 1.00 94.03 397 LYS A O 1
ATOM 2982 N N . LEU A 1 398 ? 182.892 192.859 245.820 1.00 78.19 398 LEU A N 1
ATOM 2983 C CA . LEU A 1 398 ? 182.456 193.803 244.795 1.00 74.74 398 LEU A CA 1
ATOM 2984 C C . LEU A 1 398 ? 182.463 193.191 243.401 1.00 84.31 398 LEU A C 1
ATOM 2985 O O . LEU A 1 398 ? 181.661 193.586 242.549 1.00 89.01 398 LEU A O 1
ATOM 2990 N N . GLU A 1 399 ? 183.365 192.246 243.148 1.00 77.93 399 GLU A N 1
ATOM 2991 C CA . GLU A 1 399 ? 183.449 191.620 241.834 1.00 73.99 399 GLU A CA 1
ATOM 2992 C C . GLU A 1 399 ? 182.276 190.682 241.568 1.00 73.86 399 GLU A C 1
ATOM 2993 O O . GLU A 1 399 ? 181.663 190.733 240.496 1.00 87.00 399 GLU A O 1
ATOM 2999 N N . ALA A 1 400 ? 181.950 189.817 242.529 1.00 57.80 400 ALA A N 1
ATOM 3000 C CA . ALA A 1 400 ? 180.770 188.963 242.399 1.00 58.10 400 ALA A CA 1
ATOM 3001 C C . ALA A 1 400 ? 179.475 189.764 242.316 1.00 61.05 400 ALA A C 1
ATOM 3002 O O . ALA A 1 400 ? 178.544 189.373 241.603 1.00 74.04 400 ALA A O 1
ATOM 3004 N N . ARG A 1 401 ? 179.392 190.878 243.041 1.00 70.81 401 ARG A N 1
ATOM 3005 C CA . ARG A 1 401 ? 178.232 191.763 242.939 1.00 69.56 401 ARG A CA 1
ATOM 3006 C C . ARG A 1 401 ? 178.010 192.259 241.514 1.00 70.97 401 ARG A C 1
ATOM 3007 O O . ARG A 1 401 ? 176.876 192.275 241.021 1.00 78.95 401 ARG A O 1
ATOM 3015 N N . MET A 1 402 ? 179.079 192.674 240.837 1.00 72.83 402 MET A N 1
ATOM 3016 C CA . MET A 1 402 ? 178.966 193.130 239.453 1.00 67.77 402 MET A CA 1
ATOM 3017 C C . MET A 1 402 ? 178.598 192.003 238.491 1.00 68.31 402 MET A C 1
ATOM 3018 O O . MET A 1 402 ? 177.876 192.233 237.514 1.00 81.26 402 MET A O 1
ATOM 3023 N N . LEU A 1 403 ? 179.093 190.790 238.730 1.00 65.40 403 LEU A N 1
ATOM 3024 C CA . LEU A 1 403 ? 178.649 189.640 237.945 1.00 68.06 403 LEU A CA 1
ATOM 3025 C C . LEU A 1 403 ? 177.140 189.437 238.041 1.00 75.83 403 LEU A C 1
ATOM 3026 O O . LEU A 1 403 ? 176.461 189.261 237.024 1.00 86.52 403 LEU A O 1
ATOM 3031 N N . CYS A 1 404 ? 176.598 189.460 239.257 1.00 70.23 404 CYS A N 1
ATOM 3032 C CA . CYS A 1 404 ? 175.162 189.270 239.442 1.00 58.12 404 CYS A CA 1
ATOM 3033 C C . CYS A 1 404 ? 174.353 190.397 238.810 1.00 58.99 404 CYS A C 1
ATOM 3034 O O . CYS A 1 404 ? 173.317 190.149 238.184 1.00 79.65 404 CYS A O 1
ATOM 3037 N N . ARG A 1 405 ? 174.805 191.640 238.972 1.00 66.34 405 ARG A N 1
ATOM 3038 C CA . ARG A 1 405 ? 174.121 192.778 238.363 1.00 69.90 405 ARG A CA 1
ATOM 3039 C C . ARG A 1 405 ? 174.041 192.657 236.845 1.00 75.68 405 ARG A C 1
ATOM 3040 O O . ARG A 1 405 ? 172.970 192.838 236.255 1.00 81.34 405 ARG A O 1
ATOM 3048 N N . LEU A 1 406 ? 175.165 192.360 236.192 1.00 68.02 406 LEU A N 1
ATOM 3049 C CA . LEU A 1 406 ? 175.189 192.308 234.732 1.00 63.86 406 LEU A CA 1
ATOM 3050 C C . LEU A 1 406 ? 174.312 191.188 234.181 1.00 74.09 406 LEU A C 1
ATOM 3051 O O . LEU A 1 406 ? 173.535 191.403 233.243 1.00 77.92 406 LEU A O 1
ATOM 3056 N N . LEU A 1 407 ? 174.415 189.988 234.754 1.00 65.05 407 LEU A N 1
ATOM 3057 C CA . LEU A 1 407 ? 173.599 188.867 234.293 1.00 54.96 407 LEU A CA 1
ATOM 3058 C C . LEU A 1 407 ? 172.106 189.107 234.479 1.00 54.21 407 LEU A C 1
ATOM 3059 O O . LEU A 1 407 ? 171.304 188.658 233.653 1.00 64.62 407 LEU A O 1
ATOM 3064 N N . GLN A 1 408 ? 171.707 189.801 235.543 1.00 68.35 408 GLN A N 1
ATOM 3065 C CA . GLN A 1 408 ? 170.319 190.240 235.650 1.00 75.63 408 GLN A CA 1
ATOM 3066 C C . GLN A 1 408 ? 169.957 191.240 234.558 1.00 86.47 408 GLN A C 1
ATOM 3067 O O . GLN A 1 408 ? 168.899 191.129 233.928 1.00 86.35 408 GLN A O 1
ATOM 3073 N N . ARG A 1 409 ? 170.817 192.232 234.326 1.00 86.62 409 ARG A N 1
ATOM 3074 C CA . ARG A 1 409 ? 170.513 193.241 233.317 1.00 81.19 409 ARG A CA 1
ATOM 3075 C C . ARG A 1 409 ? 170.487 192.650 231.911 1.00 81.86 409 ARG A C 1
ATOM 3076 O O . ARG A 1 409 ? 169.690 193.088 231.074 1.00 91.47 409 ARG A O 1
ATOM 3084 N N . PHE A 1 410 ? 171.339 191.664 231.630 1.00 69.88 410 PHE A N 1
ATOM 3085 C CA . PHE A 1 410 ? 171.276 190.953 230.356 1.00 75.33 410 PHE A CA 1
ATOM 3086 C C . PHE A 1 410 ? 170.031 190.089 230.211 1.00 74.50 410 PHE A C 1
ATOM 3087 O O . PHE A 1 410 ? 169.807 189.544 229.125 1.00 77.26 410 PHE A O 1
ATOM 3095 N N . LYS A 1 411 ? 169.233 189.939 231.269 1.00 84.41 411 LYS A N 1
ATOM 3096 C CA . LYS A 1 411 ? 168.030 189.106 231.287 1.00 87.31 411 LYS A CA 1
ATOM 3097 C C . LYS A 1 411 ? 168.327 187.623 231.088 1.00 82.11 411 LYS A C 1
ATOM 3098 O O . LYS A 1 411 ? 167.419 186.845 230.782 1.00 90.47 411 LYS A O 1
ATOM 3104 N N . VAL A 1 412 ? 169.582 187.201 231.246 1.00 74.12 412 VAL A N 1
ATOM 3105 C CA . VAL A 1 412 ? 169.894 185.780 231.134 1.00 77.43 412 VAL A CA 1
ATOM 3106 C C . VAL A 1 412 ? 169.664 185.030 232.442 1.00 75.50 412 VAL A C 1
ATOM 3107 O O . VAL A 1 412 ? 169.460 183.811 232.419 1.00 84.09 412 VAL A O 1
ATOM 3111 N N . VAL A 1 413 ? 169.680 185.723 233.578 1.00 78.44 413 VAL A N 1
ATOM 3112 C CA . VAL A 1 413 ? 169.501 185.118 234.890 1.00 77.61 413 VAL A CA 1
ATOM 3113 C C . VAL A 1 413 ? 168.473 185.937 235.659 1.00 85.47 413 VAL A C 1
ATOM 3114 O O . VAL A 1 413 ? 168.396 187.161 235.514 1.00 86.41 413 VAL A O 1
ATOM 3118 N N . LYS A 1 414 ? 167.675 185.255 236.478 1.00 87.99 414 LYS A N 1
ATOM 3119 C CA . LYS A 1 414 ? 166.618 185.883 237.256 1.00 80.92 414 LYS A CA 1
ATOM 3120 C C . LYS A 1 414 ? 166.872 185.635 238.737 1.00 84.00 414 LYS A C 1
ATOM 3121 O O . LYS A 1 414 ? 167.317 184.551 239.127 1.00 82.57 414 LYS A O 1
ATOM 3127 N N . GLY A 1 415 ? 166.590 186.643 239.556 1.00 85.92 415 GLY A N 1
ATOM 3128 C CA . GLY A 1 415 ? 166.866 186.600 240.982 1.00 88.05 415 GLY A CA 1
ATOM 3129 C C . GLY A 1 415 ? 165.598 186.463 241.809 1.00 94.78 415 GLY A C 1
ATOM 3130 O O . GLY A 1 415 ? 164.671 187.263 241.679 1.00 94.19 415 GLY A O 1
ATOM 3131 N N . PHE A 1 416 ? 165.583 185.441 242.661 1.00 106.82 416 PHE A N 1
ATOM 3132 C CA . PHE A 1 416 ? 164.488 185.188 243.586 1.00 99.90 416 PHE A CA 1
ATOM 3133 C C . PHE A 1 416 ? 164.980 185.400 245.011 1.00 103.40 416 PHE A C 1
ATOM 3134 O O . PHE A 1 416 ? 166.026 184.866 245.395 1.00 105.63 416 PHE A O 1
ATOM 3142 N N . MET A 1 417 ? 164.230 186.173 245.792 1.00 99.81 417 MET A N 1
ATOM 3143 C CA . MET A 1 417 ? 164.539 186.320 247.207 1.00 93.10 417 MET A CA 1
ATOM 3144 C C . MET A 1 417 ? 164.217 185.027 247.945 1.00 95.16 417 MET A C 1
ATOM 3145 O O . MET A 1 417 ? 163.168 184.416 247.728 1.00 100.86 417 MET A O 1
ATOM 3150 N N . GLU A 1 418 ? 165.125 184.607 248.824 1.00 94.80 418 GLU A N 1
ATOM 3151 C CA . GLU A 1 418 ? 164.856 183.513 249.749 1.00 92.86 418 GLU A CA 1
ATOM 3152 C C . GLU A 1 418 ? 165.329 183.900 251.141 1.00 101.56 418 GLU A C 1
ATOM 3153 O O . GLU A 1 418 ? 166.501 184.239 251.331 1.00 109.87 418 GLU A O 1
ATOM 3159 N N . ASP A 1 419 ? 164.419 183.838 252.107 1.00 108.16 419 ASP A N 1
ATOM 3160 C CA . ASP A 1 419 ? 164.755 184.016 253.513 1.00 110.94 419 ASP A CA 1
ATOM 3161 C C . ASP A 1 419 ? 165.327 182.717 254.067 1.00 111.86 419 ASP A C 1
ATOM 3162 O O . ASP A 1 419 ? 164.641 181.690 254.076 1.00 111.83 419 ASP A O 1
ATOM 3167 N N . GLU A 1 420 ? 166.573 182.760 254.535 1.00 114.01 420 GLU A N 1
ATOM 3168 C CA . GLU A 1 420 ? 167.098 181.691 255.371 1.00 117.55 420 GLU A CA 1
ATOM 3169 C C . GLU A 1 420 ? 167.993 182.267 256.457 1.00 114.61 420 GLU A C 1
ATOM 3170 O O . GLU A 1 420 ? 168.689 183.264 256.256 1.00 117.33 420 GLU A O 1
ATOM 3176 N N . GLY A 1 421 ? 167.961 181.608 257.611 1.00 109.05 421 GLY A N 1
ATOM 3177 C CA . GLY A 1 421 ? 168.538 182.160 258.825 1.00 109.85 421 GLY A CA 1
ATOM 3178 C C . GLY A 1 421 ? 167.943 183.515 259.152 1.00 109.38 421 GLY A C 1
ATOM 3179 O O . GLY A 1 421 ? 166.722 183.703 259.157 1.00 106.11 421 GLY A O 1
ATOM 3180 N N . ARG A 1 422 ? 168.820 184.477 259.427 1.00 101.83 422 ARG A N 1
ATOM 3181 C CA . ARG A 1 422 ? 168.448 185.872 259.612 1.00 96.68 422 ARG A CA 1
ATOM 3182 C C . ARG A 1 422 ? 168.413 186.662 258.311 1.00 104.02 422 ARG A C 1
ATOM 3183 O O . ARG A 1 422 ? 168.164 187.871 258.351 1.00 105.29 422 ARG A O 1
ATOM 3191 N N . GLN A 1 423 ? 168.663 186.029 257.167 1.00 103.41 423 GLN A N 1
ATOM 3192 C CA . GLN A 1 423 ? 169.081 186.749 255.970 1.00 97.58 423 GLN A CA 1
ATOM 3193 C C . GLN A 1 423 ? 168.087 186.519 254.842 1.00 102.00 423 GLN A C 1
ATOM 3194 O O . GLN A 1 423 ? 167.810 185.371 254.477 1.00 104.35 423 GLN A O 1
ATOM 3200 N N . ARG A 1 424 ? 167.558 187.614 254.292 1.00 97.23 424 ARG A N 1
ATOM 3201 C CA . ARG A 1 424 ? 166.829 187.607 253.023 1.00 91.15 424 ARG A CA 1
ATOM 3202 C C . ARG A 1 424 ? 167.810 187.628 251.849 1.00 90.61 424 ARG A C 1
ATOM 3203 O O . ARG A 1 424 ? 167.995 188.635 251.163 1.00 98.72 424 ARG A O 1
ATOM 3211 N N . THR A 1 425 ? 168.452 186.485 251.623 1.00 84.71 425 THR A N 1
ATOM 3212 C CA . THR A 1 425 ? 169.372 186.375 250.503 1.00 86.53 425 THR A CA 1
ATOM 3213 C C . THR A 1 425 ? 168.609 186.416 249.179 1.00 91.37 425 THR A C 1
ATOM 3214 O O . THR A 1 425 ? 167.381 186.321 249.128 1.00 98.57 425 THR A O 1
ATOM 3218 N N . THR A 1 426 ? 169.361 186.571 248.093 1.00 83.66 426 THR A N 1
ATOM 3219 C CA . THR A 1 426 ? 168.886 186.295 246.744 1.00 82.16 426 THR A CA 1
ATOM 3220 C C . THR A 1 426 ? 169.517 185.011 246.227 1.00 87.40 426 THR A C 1
ATOM 3221 O O . THR A 1 426 ? 170.723 184.798 246.391 1.00 91.55 426 THR A O 1
ATOM 3225 N N . LYS A 1 427 ? 168.702 184.156 245.615 1.00 82.04 427 LYS A N 1
ATOM 3226 C CA . LYS A 1 427 ? 169.187 183.036 244.819 1.00 81.09 427 LYS A CA 1
ATOM 3227 C C . LYS A 1 427 ? 168.938 183.323 243.346 1.00 86.43 427 LYS A C 1
ATOM 3228 O O . LYS A 1 427 ? 167.847 183.765 242.970 1.00 88.04 427 LYS A O 1
ATOM 3234 N N . TYR A 1 428 ? 169.945 183.061 242.518 1.00 82.49 428 TYR A N 1
ATOM 3235 C CA . TYR A 1 428 ? 169.911 183.368 241.095 1.00 78.48 428 TYR A CA 1
ATOM 3236 C C . TYR A 1 428 ? 169.739 182.092 240.283 1.00 81.87 428 TYR A C 1
ATOM 3237 O O . TYR A 1 428 ? 170.432 181.100 240.523 1.00 82.83 428 TYR A O 1
ATOM 3246 N N . ILE A 1 429 ? 168.833 182.133 239.307 1.00 88.55 429 ILE A N 1
ATOM 3247 C CA . ILE A 1 429 ? 168.511 180.990 238.463 1.00 77.70 429 ILE A CA 1
ATOM 3248 C C . ILE A 1 429 ? 168.474 181.470 237.020 1.00 80.84 429 ILE A C 1
ATOM 3249 O O . ILE A 1 429 ? 167.963 182.558 236.734 1.00 85.07 429 ILE A O 1
ATOM 3254 N N . SER A 1 430 ? 169.015 180.664 236.111 1.00 80.69 430 SER A N 1
ATOM 3255 C CA . SER A 1 430 ? 168.934 180.991 234.695 1.00 83.76 430 SER A CA 1
ATOM 3256 C C . SER A 1 430 ? 167.497 180.923 234.188 1.00 88.16 430 SER A C 1
ATOM 3257 O O . SER A 1 430 ? 166.699 180.088 234.619 1.00 97.08 430 SER A O 1
ATOM 3260 N N . CYS A 1 431 ? 167.176 181.825 233.255 1.00 97.22 431 CYS A N 1
ATOM 3261 C CA . CYS A 1 431 ? 165.827 181.912 232.705 1.00 102.68 431 CYS A CA 1
ATOM 3262 C C . CYS A 1 431 ? 165.401 180.638 231.984 1.00 102.60 431 CYS A C 1
ATOM 3263 O O . CYS A 1 431 ? 164.206 180.452 231.732 1.00 102.53 431 CYS A O 1
ATOM 3266 N N . VAL A 1 432 ? 166.350 179.766 231.642 1.00 90.16 432 VAL A N 1
ATOM 3267 C CA . VAL A 1 432 ? 166.017 178.425 231.168 1.00 89.98 432 VAL A CA 1
ATOM 3268 C C . VAL A 1 432 ? 165.240 177.656 232.228 1.00 95.29 432 VAL A C 1
ATOM 3269 O O . VAL A 1 432 ? 164.282 176.937 231.920 1.00 97.81 432 VAL A O 1
ATOM 3273 N N . PHE A 1 433 ? 165.634 177.801 233.492 1.00 92.23 433 PHE A N 1
ATOM 3274 C CA . PHE A 1 433 ? 165.011 177.088 234.596 1.00 91.32 433 PHE A CA 1
ATOM 3275 C C . PHE A 1 433 ? 164.108 177.953 235.461 1.00 92.16 433 PHE A C 1
ATOM 3276 O O . PHE A 1 433 ? 163.293 177.402 236.207 1.00 98.61 433 PHE A O 1
ATOM 3284 N N . ALA A 1 434 ? 164.241 179.279 235.386 1.00 101.97 434 ALA A N 1
ATOM 3285 C CA . ALA A 1 434 ? 163.658 180.167 236.388 1.00 105.99 434 ALA A CA 1
ATOM 3286 C C . ALA A 1 434 ? 162.156 179.948 236.542 1.00 110.27 434 ALA A C 1
ATOM 3287 O O . ALA A 1 434 ? 161.653 179.832 237.664 1.00 113.01 434 ALA A O 1
ATOM 3289 N N . GLU A 1 435 ? 161.422 179.894 235.428 1.00 122.27 435 GLU A N 1
ATOM 3290 C CA . GLU A 1 435 ? 159.975 179.702 235.511 1.00 121.15 435 GLU A CA 1
ATOM 3291 C C . GLU A 1 435 ? 159.614 178.388 236.196 1.00 123.64 435 GLU A C 1
ATOM 3292 O O . GLU A 1 435 ? 158.651 178.330 236.970 1.00 119.55 435 GLU A O 1
ATOM 3298 N N . GLU A 1 436 ? 160.369 177.325 235.928 1.00 129.11 436 GLU A N 1
ATOM 3299 C CA . GLU A 1 436 ? 160.072 176.021 236.509 1.00 124.46 436 GLU A CA 1
ATOM 3300 C C . GLU A 1 436 ? 160.572 175.868 237.939 1.00 122.99 436 GLU A C 1
ATOM 3301 O O . GLU A 1 436 ? 160.269 174.853 238.574 1.00 121.82 436 GLU A O 1
ATOM 3307 N N . SER A 1 437 ? 161.332 176.830 238.452 1.00 122.58 437 SER A N 1
ATOM 3308 C CA . SER A 1 437 ? 161.914 176.700 239.780 1.00 123.81 437 SER A CA 1
ATOM 3309 C C . SER A 1 437 ? 160.851 176.702 240.875 1.00 123.34 437 SER A C 1
ATOM 3310 O O . SER A 1 437 ? 159.797 177.331 240.756 1.00 123.84 437 SER A O 1
ATOM 3313 N N . ASP A 1 438 ? 161.152 175.974 241.955 1.00 120.93 438 ASP A N 1
ATOM 3314 C CA . ASP A 1 438 ? 160.287 175.957 243.131 1.00 119.54 438 ASP A CA 1
ATOM 3315 C C . ASP A 1 438 ? 160.095 177.352 243.713 1.00 117.81 438 ASP A C 1
ATOM 3316 O O . ASP A 1 438 ? 158.991 177.705 244.145 1.00 119.88 438 ASP A O 1
ATOM 3321 N N . LEU A 1 439 ? 161.161 178.153 243.743 1.00 107.65 439 LEU A N 1
ATOM 3322 C CA . LEU A 1 439 ? 161.056 179.538 244.196 1.00 110.50 439 LEU A CA 1
ATOM 3323 C C . LEU A 1 439 ? 160.048 180.328 243.370 1.00 111.84 439 LEU A C 1
ATOM 3324 O O . LEU A 1 439 ? 159.224 181.067 243.920 1.00 111.45 439 LEU A O 1
ATOM 3329 N N . SER A 1 440 ? 160.099 180.186 242.046 1.00 115.31 440 SER A N 1
ATOM 3330 C CA . SER A 1 440 ? 159.099 180.804 241.180 1.00 113.85 440 SER A CA 1
ATOM 3331 C C . SER A 1 440 ? 157.693 180.298 241.489 1.00 117.80 440 SER A C 1
ATOM 3332 O O . SER A 1 440 ? 156.777 181.086 241.748 1.00 120.63 440 SER A O 1
ATOM 3335 N N . ARG A 1 441 ? 157.505 178.977 241.458 1.00 126.42 441 ARG A N 1
ATOM 3336 C CA . ARG A 1 441 ? 156.175 178.400 241.633 1.00 126.15 441 ARG A CA 1
ATOM 3337 C C . ARG A 1 441 ? 155.571 178.765 242.986 1.00 127.56 441 ARG A C 1
ATOM 3338 O O . ARG A 1 441 ? 154.417 179.201 243.064 1.00 127.59 441 ARG A O 1
ATOM 3346 N N . GLN A 1 442 ? 156.338 178.595 244.063 1.00 125.24 442 GLN A N 1
ATOM 3347 C CA . GLN A 1 442 ? 155.850 178.943 245.395 1.00 121.91 442 GLN A CA 1
ATOM 3348 C C . GLN A 1 442 ? 155.519 180.429 245.508 1.00 120.11 442 GLN A C 1
ATOM 3349 O O . GLN A 1 442 ? 154.477 180.803 246.056 1.00 125.90 442 GLN A O 1
ATOM 3355 N N . TYR A 1 443 ? 156.399 181.292 244.999 1.00 117.91 443 TYR A N 1
ATOM 3356 C CA . TYR A 1 443 ? 156.129 182.729 245.002 1.00 122.09 443 TYR A CA 1
ATOM 3357 C C . TYR A 1 443 ? 154.887 183.082 244.190 1.00 126.01 443 TYR A C 1
ATOM 3358 O O . TYR A 1 443 ? 154.050 183.878 244.632 1.00 128.80 443 TYR A O 1
ATOM 3367 N N . GLN A 1 444 ? 154.753 182.507 242.994 1.00 130.48 444 GLN A N 1
ATOM 3368 C CA . GLN A 1 444 ? 153.586 182.788 242.161 1.00 130.70 444 GLN A CA 1
ATOM 3369 C C . GLN A 1 444 ? 152.284 182.334 242.815 1.00 130.05 444 GLN A C 1
ATOM 3370 O O . GLN A 1 444 ? 151.266 183.031 242.726 1.00 129.88 444 GLN A O 1
ATOM 3376 N N . ARG A 1 445 ? 152.289 181.171 243.468 1.00 130.21 445 ARG A N 1
ATOM 3377 C CA . ARG A 1 445 ? 151.110 180.739 244.216 1.00 130.77 445 ARG A CA 1
ATOM 3378 C C . ARG A 1 445 ? 150.731 181.737 245.307 1.00 132.32 445 ARG A C 1
ATOM 3379 O O . ARG A 1 445 ? 149.579 182.179 245.386 1.00 134.66 445 ARG A O 1
ATOM 3387 N N . GLU A 1 446 ? 151.691 182.108 246.155 1.00 130.54 446 GLU A N 1
ATOM 3388 C CA . GLU A 1 446 ? 151.396 183.016 247.260 1.00 131.62 446 GLU A CA 1
ATOM 3389 C C . GLU A 1 446 ? 151.081 184.434 246.801 1.00 132.37 446 GLU A C 1
ATOM 3390 O O . GLU A 1 446 ? 150.328 185.141 247.478 1.00 134.55 446 GLU A O 1
ATOM 3396 N N . LYS A 1 447 ? 151.632 184.874 245.669 1.00 132.70 447 LYS A N 1
ATOM 3397 C CA . LYS A 1 447 ? 151.186 186.137 245.086 1.00 135.58 447 LYS A CA 1
ATOM 3398 C C . LYS A 1 447 ? 149.718 186.084 244.675 1.00 136.65 447 LYS A C 1
ATOM 3399 O O . LYS A 1 447 ? 148.929 186.965 245.038 1.00 136.48 447 LYS A O 1
ATOM 3405 N N . ALA A 1 448 ? 149.334 185.061 243.909 1.00 147.30 448 ALA A N 1
ATOM 3406 C CA . ALA A 1 448 ? 147.936 184.905 243.512 1.00 147.70 448 ALA A CA 1
ATOM 3407 C C . ALA A 1 448 ? 147.018 184.734 244.719 1.00 148.50 448 ALA A C 1
ATOM 3408 O O . ALA A 1 448 ? 145.956 185.361 244.801 1.00 149.26 448 ALA A O 1
ATOM 3410 N N . ARG A 1 449 ? 147.417 183.883 245.665 1.00 140.97 449 ARG A N 1
ATOM 3411 C CA . ARG A 1 449 ? 146.667 183.717 246.908 1.00 140.05 449 ARG A CA 1
ATOM 3412 C C . ARG A 1 449 ? 146.524 185.032 247.669 1.00 140.94 449 ARG A C 1
ATOM 3413 O O . ARG A 1 449 ? 145.468 185.310 248.248 1.00 142.21 449 ARG A O 1
ATOM 3421 N N . SER A 1 450 ? 147.575 185.851 247.681 1.00 145.88 450 SER A N 1
ATOM 3422 C CA . SER A 1 450 ? 147.486 187.184 248.275 1.00 147.73 450 SER A CA 1
ATOM 3423 C C . SER A 1 450 ? 146.487 188.072 247.540 1.00 148.73 450 SER A C 1
ATOM 3424 O O . SER A 1 450 ? 145.678 188.764 248.168 1.00 150.15 450 SER A O 1
ATOM 3427 N N . GLU A 1 451 ? 146.534 188.071 246.207 1.00 156.77 451 GLU A N 1
ATOM 3428 C CA . GLU A 1 451 ? 145.583 188.855 245.420 1.00 155.73 451 GLU A CA 1
ATOM 3429 C C . GLU A 1 451 ? 144.134 188.464 245.697 1.00 157.40 451 GLU A C 1
ATOM 3430 O O . GLU A 1 451 ? 143.260 189.333 245.778 1.00 158.85 451 GLU A O 1
ATOM 3436 N N . LEU A 1 452 ? 143.852 187.170 245.836 1.00 162.03 452 LEU A N 1
ATOM 3437 C CA . LEU A 1 452 ? 142.526 186.752 246.286 1.00 162.55 452 LEU A CA 1
ATOM 3438 C C . LEU A 1 452 ? 142.202 187.304 247.672 1.00 161.38 452 LEU A C 1
ATOM 3439 O O . LEU A 1 452 ? 141.190 187.986 247.865 1.00 160.91 452 LEU A O 1
ATOM 3444 N N . LEU A 1 453 ? 143.060 187.017 248.651 1.00 153.11 453 LEU A N 1
ATOM 3445 C CA . LEU A 1 453 ? 142.774 187.364 250.042 1.00 151.80 453 LEU A CA 1
ATOM 3446 C C . LEU A 1 453 ? 142.671 188.868 250.281 1.00 152.23 453 LEU A C 1
ATOM 3447 O O . LEU A 1 453 ? 141.996 189.293 251.225 1.00 154.01 453 LEU A O 1
ATOM 3452 N N . THR A 1 454 ? 143.333 189.692 249.468 1.00 163.21 454 THR A N 1
ATOM 3453 C CA . THR A 1 454 ? 143.061 191.127 249.535 1.00 164.18 454 THR A CA 1
ATOM 3454 C C . THR A 1 454 ? 141.759 191.518 248.831 1.00 165.09 454 THR A C 1
ATOM 3455 O O . THR A 1 454 ? 140.970 192.295 249.376 1.00 164.85 454 THR A O 1
ATOM 3459 N N . THR A 1 455 ? 141.514 191.009 247.622 1.00 170.39 455 THR A N 1
ATOM 3460 C CA . THR A 1 455 ? 140.340 191.437 246.863 1.00 170.05 455 THR A CA 1
ATOM 3461 C C . THR A 1 455 ? 139.019 190.955 247.455 1.00 170.15 455 THR A C 1
ATOM 3462 O O . THR A 1 455 ? 137.974 191.538 247.147 1.00 168.74 455 THR A O 1
ATOM 3466 N N . VAL A 1 456 ? 139.030 189.918 248.292 1.00 173.19 456 VAL A N 1
ATOM 3467 C CA . VAL A 1 456 ? 137.842 189.528 249.050 1.00 172.98 456 VAL A CA 1
ATOM 3468 C C . VAL A 1 456 ? 137.497 190.514 250.162 1.00 173.66 456 VAL A C 1
ATOM 3469 O O . VAL A 1 456 ? 136.479 190.349 250.844 1.00 173.53 456 VAL A O 1
ATOM 3473 N N . SER A 1 457 ? 138.333 191.530 250.371 1.00 182.91 457 SER A N 1
ATOM 3474 C CA . SER A 1 457 ? 138.023 192.537 251.379 1.00 183.37 457 SER A CA 1
ATOM 3475 C C . SER A 1 457 ? 136.714 193.245 251.046 1.00 184.91 457 SER A C 1
ATOM 3476 O O . SER A 1 457 ? 136.387 193.468 249.877 1.00 182.36 457 SER A O 1
ATOM 3479 N N . LEU A 1 458 ? 135.964 193.595 252.088 1.00 196.32 458 LEU A N 1
ATOM 3480 C CA . LEU A 1 458 ? 134.704 194.301 251.909 1.00 195.49 458 LEU A CA 1
ATOM 3481 C C . LEU A 1 458 ? 134.940 195.712 251.382 1.00 195.47 458 LEU A C 1
ATOM 3482 O O . LEU A 1 458 ? 135.995 196.315 251.597 1.00 194.57 458 LEU A O 1
ATOM 3487 N N . ALA A 1 459 ? 133.939 196.234 250.679 1.00 194.24 459 ALA A N 1
ATOM 3488 C CA . ALA A 1 459 ? 133.987 197.595 250.158 1.00 193.91 459 ALA A CA 1
ATOM 3489 C C . ALA A 1 459 ? 134.036 198.615 251.291 1.00 194.59 459 ALA A C 1
ATOM 3490 O O . ALA A 1 459 ? 133.189 198.605 252.184 1.00 193.80 459 ALA A O 1
ATOM 3492 N N . ALA A 1 579 ? 141.097 199.071 279.093 1.00 227.93 579 ALA A N 1
ATOM 3493 C CA . ALA A 1 579 ? 139.861 199.703 279.539 1.00 228.07 579 ALA A CA 1
ATOM 3494 C C . ALA A 1 579 ? 139.515 200.903 278.664 1.00 228.20 579 ALA A C 1
ATOM 3495 O O . ALA A 1 579 ? 138.380 201.380 278.667 1.00 227.19 579 ALA A O 1
ATOM 3497 N N . VAL A 1 580 ? 140.505 201.382 277.909 1.00 227.66 580 VAL A N 1
ATOM 3498 C CA . VAL A 1 580 ? 140.354 202.547 277.042 1.00 227.26 580 VAL A CA 1
ATOM 3499 C C . VAL A 1 580 ? 141.130 202.285 275.760 1.00 227.23 580 VAL A C 1
ATOM 3500 O O . VAL A 1 580 ? 142.362 202.386 275.735 1.00 227.23 580 VAL A O 1
ATOM 3504 N N . ILE A 1 581 ? 140.415 201.949 274.686 1.00 224.83 581 ILE A N 1
ATOM 3505 C CA . ILE A 1 581 ? 141.062 201.432 273.488 1.00 224.52 581 ILE A CA 1
ATOM 3506 C C . ILE A 1 581 ? 141.790 202.558 272.764 1.00 224.48 581 ILE A C 1
ATOM 3507 O O . ILE A 1 581 ? 141.292 203.688 272.667 1.00 224.25 581 ILE A O 1
ATOM 3512 N N . GLU A 1 582 ? 142.979 202.249 272.251 1.00 221.46 582 GLU A N 1
ATOM 3513 C CA . GLU A 1 582 ? 143.718 203.115 271.344 1.00 221.46 582 GLU A CA 1
ATOM 3514 C C . GLU A 1 582 ? 143.968 202.380 270.034 1.00 221.08 582 GLU A C 1
ATOM 3515 O O . GLU A 1 582 ? 144.196 201.166 270.028 1.00 220.58 582 GLU A O 1
ATOM 3521 N N . GLU A 1 583 ? 143.921 203.115 268.926 1.00 213.54 583 GLU A N 1
ATOM 3522 C CA . GLU A 1 583 ? 144.202 202.562 267.608 1.00 213.14 583 GLU A CA 1
ATOM 3523 C C . GLU A 1 583 ? 145.618 202.926 267.186 1.00 213.54 583 GLU A C 1
ATOM 3524 O O . GLU A 1 583 ? 146.014 204.095 267.254 1.00 212.73 583 GLU A O 1
ATOM 3530 N N . VAL A 1 584 ? 146.376 201.916 266.751 1.00 208.90 584 VAL A N 1
ATOM 3531 C CA . VAL A 1 584 ? 147.779 202.115 266.406 1.00 208.68 584 VAL A CA 1
ATOM 3532 C C . VAL A 1 584 ? 147.904 202.914 265.112 1.00 207.90 584 VAL A C 1
ATOM 3533 O O . VAL A 1 584 ? 146.998 202.956 264.271 1.00 206.91 584 VAL A O 1
ATOM 3537 N N . ARG A 1 585 ? 149.054 203.564 264.960 1.00 195.81 585 ARG A N 1
ATOM 3538 C CA . ARG A 1 585 ? 149.448 204.154 263.686 1.00 195.14 585 ARG A CA 1
ATOM 3539 C C . ARG A 1 585 ? 149.653 203.078 262.626 1.00 195.51 585 ARG A C 1
ATOM 3540 O O . ARG A 1 585 ? 150.518 202.213 262.764 1.00 194.66 585 ARG A O 1
ATOM 3548 N N . GLU A 1 610 ? 159.532 191.649 249.059 1.00 127.70 610 GLU A N 1
ATOM 3549 C CA . GLU A 1 610 ? 158.645 190.495 249.146 1.00 128.29 610 GLU A CA 1
ATOM 3550 C C . GLU A 1 610 ? 159.437 189.195 249.195 1.00 126.71 610 GLU A C 1
ATOM 3551 O O . GLU A 1 610 ? 160.550 189.115 248.676 1.00 132.25 610 GLU A O 1
ATOM 3557 N N . THR A 1 611 ? 158.848 188.173 249.810 1.00 107.10 611 THR A N 1
ATOM 3558 C CA . THR A 1 611 ? 159.455 186.852 249.864 1.00 107.05 611 THR A CA 1
ATOM 3559 C C . THR A 1 611 ? 158.344 185.838 250.099 1.00 110.20 611 THR A C 1
ATOM 3560 O O . THR A 1 611 ? 157.309 186.163 250.684 1.00 119.41 611 THR A O 1
ATOM 3564 N N . TYR A 1 612 ? 158.567 184.614 249.616 1.00 110.06 612 TYR A N 1
ATOM 3565 C CA . TYR A 1 612 ? 157.590 183.537 249.754 1.00 110.21 612 TYR A CA 1
ATOM 3566 C C . TYR A 1 612 ? 157.094 183.401 251.191 1.00 110.54 612 TYR A C 1
ATOM 3567 O O . TYR A 1 612 ? 155.891 183.477 251.460 1.00 110.37 612 TYR A O 1
ATOM 3576 N N . ARG A 1 613 ? 158.021 183.202 252.131 1.00 114.60 613 ARG A N 1
ATOM 3577 C CA . ARG A 1 613 ? 157.648 183.039 253.535 1.00 113.05 613 ARG A CA 1
ATOM 3578 C C . ARG A 1 613 ? 156.957 184.279 254.092 1.00 111.89 613 ARG A C 1
ATOM 3579 O O . ARG A 1 613 ? 156.018 184.168 254.888 1.00 119.75 613 ARG A O 1
ATOM 3587 N N . LEU A 1 614 ? 157.404 185.467 253.685 1.00 104.86 614 LEU A N 1
ATOM 3588 C CA . LEU A 1 614 ? 156.741 186.699 254.106 1.00 109.50 614 LEU A CA 1
ATOM 3589 C C . LEU A 1 614 ? 155.311 186.794 253.582 1.00 115.18 614 LEU A C 1
ATOM 3590 O O . LEU A 1 614 ? 154.400 187.190 254.318 1.00 118.54 614 LEU A O 1
ATOM 3595 N N . LEU A 1 615 ? 155.092 186.436 252.318 1.00 121.39 615 LEU A N 1
ATOM 3596 C CA . LEU A 1 615 ? 153.736 186.426 251.774 1.00 115.88 615 LEU A CA 1
ATOM 3597 C C . LEU A 1 615 ? 152.875 185.336 252.403 1.00 118.72 615 LEU A C 1
ATOM 3598 O O . LEU A 1 615 ? 151.671 185.532 252.605 1.00 124.55 615 LEU A O 1
ATOM 3603 N N . LYS A 1 616 ? 153.465 184.181 252.711 1.00 114.58 616 LYS A N 1
ATOM 3604 C CA . LYS A 1 616 ? 152.750 183.161 253.476 1.00 115.82 616 LYS A CA 1
ATOM 3605 C C . LYS A 1 616 ? 152.273 183.687 254.826 1.00 115.68 616 LYS A C 1
ATOM 3606 O O . LYS A 1 616 ? 151.111 183.493 255.203 1.00 122.84 616 LYS A O 1
ATOM 3612 N N . ARG A 1 617 ? 153.157 184.349 255.572 1.00 104.31 617 ARG A N 1
ATOM 3613 C CA . ARG A 1 617 ? 152.767 184.916 256.860 1.00 109.65 617 ARG A CA 1
ATOM 3614 C C . ARG A 1 617 ? 151.720 186.017 256.720 1.00 114.74 617 ARG A C 1
ATOM 3615 O O . ARG A 1 617 ? 150.783 186.093 257.524 1.00 118.08 617 ARG A O 1
ATOM 3623 N N . ARG A 1 618 ? 151.862 186.887 255.719 1.00 117.75 618 ARG A N 1
ATOM 3624 C CA . ARG A 1 618 ? 150.816 187.869 255.440 1.00 117.96 618 ARG A CA 1
ATOM 3625 C C . ARG A 1 618 ? 149.476 187.200 255.152 1.00 123.20 618 ARG A C 1
ATOM 3626 O O . ARG A 1 618 ? 148.460 187.521 255.779 1.00 126.84 618 ARG A O 1
ATOM 3634 N N . ASN A 1 619 ? 149.458 186.264 254.203 1.00 128.83 619 ASN A N 1
ATOM 3635 C CA . ASN A 1 619 ? 148.223 185.580 253.825 1.00 125.79 619 ASN A CA 1
ATOM 3636 C C . ASN A 1 619 ? 147.566 184.871 255.005 1.00 125.28 619 ASN A C 1
ATOM 3637 O O . ASN A 1 619 ? 146.343 184.937 255.175 1.00 124.95 619 ASN A O 1
ATOM 3642 N N . LEU A 1 620 ? 148.362 184.188 255.829 1.00 125.90 620 LEU A N 1
ATOM 3643 C CA . LEU A 1 620 ? 147.817 183.477 256.984 1.00 125.84 620 LEU A CA 1
ATOM 3644 C C . LEU A 1 620 ? 147.145 184.417 257.980 1.00 124.82 620 LEU A C 1
ATOM 3645 O O . LEU A 1 620 ? 146.104 184.076 258.554 1.00 130.95 620 LEU A O 1
ATOM 3650 N N . ILE A 1 621 ? 147.716 185.600 258.204 1.00 124.54 621 ILE A N 1
ATOM 3651 C CA . ILE A 1 621 ? 147.055 186.581 259.063 1.00 128.71 621 ILE A CA 1
ATOM 3652 C C . ILE A 1 621 ? 145.776 187.102 258.417 1.00 130.84 621 ILE A C 1
ATOM 3653 O O . ILE A 1 621 ? 144.743 187.242 259.083 1.00 131.75 621 ILE A O 1
ATOM 3658 N N . ILE A 1 622 ? 145.817 187.391 257.115 1.00 134.30 622 ILE A N 1
ATOM 3659 C CA . ILE A 1 622 ? 144.637 187.908 256.424 1.00 132.74 622 ILE A CA 1
ATOM 3660 C C . ILE A 1 622 ? 143.513 186.878 256.420 1.00 133.23 622 ILE A C 1
ATOM 3661 O O . ILE A 1 622 ? 142.338 187.221 256.595 1.00 134.53 622 ILE A O 1
ATOM 3666 N N . GLU A 1 623 ? 143.851 185.604 256.217 1.00 145.95 623 GLU A N 1
ATOM 3667 C CA . GLU A 1 623 ? 142.874 184.536 256.413 1.00 147.07 623 GLU A CA 1
ATOM 3668 C C . GLU A 1 623 ? 142.288 184.563 257.820 1.00 147.20 623 GLU A C 1
ATOM 3669 O O . GLU A 1 623 ? 141.065 184.513 257.996 1.00 149.57 623 GLU A O 1
ATOM 3675 N N . ALA A 1 624 ? 143.150 184.625 258.838 1.00 152.24 624 ALA A N 1
ATOM 3676 C CA . ALA A 1 624 ? 142.680 184.604 260.220 1.00 153.40 624 ALA A CA 1
ATOM 3677 C C . ALA A 1 624 ? 141.705 185.741 260.509 1.00 153.91 624 ALA A C 1
ATOM 3678 O O . ALA A 1 624 ? 140.628 185.518 261.073 1.00 155.18 624 ALA A O 1
ATOM 3680 N N . VAL A 1 625 ? 142.060 186.972 260.129 1.00 153.27 625 VAL A N 1
ATOM 3681 C CA . VAL A 1 625 ? 141.137 188.083 260.335 1.00 153.47 625 VAL A CA 1
ATOM 3682 C C . VAL A 1 625 ? 139.924 188.008 259.416 1.00 154.11 625 VAL A C 1
ATOM 3683 O O . VAL A 1 625 ? 138.900 188.638 259.703 1.00 155.88 625 VAL A O 1
ATOM 3687 N N . THR A 1 626 ? 140.002 187.256 258.318 1.00 153.40 626 THR A N 1
ATOM 3688 C CA . THR A 1 626 ? 138.817 187.047 257.494 1.00 154.90 626 THR A CA 1
ATOM 3689 C C . THR A 1 626 ? 137.890 186.004 258.107 1.00 155.73 626 THR A C 1
ATOM 3690 O O . THR A 1 626 ? 136.666 186.173 258.098 1.00 156.11 626 THR A O 1
ATOM 3694 N N . ASN A 1 627 ? 138.458 184.927 258.650 1.00 159.06 627 ASN A N 1
ATOM 3695 C CA . ASN A 1 627 ? 137.654 183.861 259.235 1.00 157.96 627 ASN A CA 1
ATOM 3696 C C . ASN A 1 627 ? 137.272 184.159 260.678 1.00 157.08 627 ASN A C 1
ATOM 3697 O O . ASN A 1 627 ? 136.191 183.759 261.124 1.00 157.95 627 ASN A O 1
ATOM 3702 N N . LEU A 1 628 ? 138.135 184.853 261.415 1.00 161.76 628 LEU A N 1
ATOM 3703 C CA . LEU A 1 628 ? 137.881 185.249 262.798 1.00 162.34 628 LEU A CA 1
ATOM 3704 C C . LEU A 1 628 ? 138.039 186.763 262.878 1.00 162.85 628 LEU A C 1
ATOM 3705 O O . LEU A 1 628 ? 139.147 187.277 263.049 1.00 164.20 628 LEU A O 1
ATOM 3710 N N . ARG A 1 629 ? 136.915 187.472 262.749 1.00 178.33 629 ARG A N 1
ATOM 3711 C CA . ARG A 1 629 ? 136.934 188.920 262.574 1.00 179.90 629 ARG A CA 1
ATOM 3712 C C . ARG A 1 629 ? 137.564 189.645 263.755 1.00 180.25 629 ARG A C 1
ATOM 3713 O O . ARG A 1 629 ? 137.965 190.805 263.612 1.00 179.44 629 ARG A O 1
ATOM 3721 N N . LEU A 1 630 ? 137.662 188.994 264.911 1.00 186.05 630 LEU A N 1
ATOM 3722 C CA . LEU A 1 630 ? 138.562 189.404 265.979 1.00 185.62 630 LEU A CA 1
ATOM 3723 C C . LEU A 1 630 ? 139.444 188.230 266.377 1.00 183.82 630 LEU A C 1
ATOM 3724 O O . LEU A 1 630 ? 138.993 187.081 266.398 1.00 183.07 630 LEU A O 1
ATOM 3729 N N . ILE A 1 631 ? 140.704 188.526 266.693 1.00 179.08 631 ILE A N 1
ATOM 3730 C CA . ILE A 1 631 ? 141.611 187.565 267.307 1.00 180.48 631 ILE A CA 1
ATOM 3731 C C . ILE A 1 631 ? 142.316 188.243 268.475 1.00 182.41 631 ILE A C 1
ATOM 3732 O O . ILE A 1 631 ? 142.682 189.422 268.399 1.00 182.37 631 ILE A O 1
ATOM 3737 N N . GLU A 1 632 ? 142.459 187.507 269.578 1.00 195.82 632 GLU A N 1
ATOM 3738 C CA . GLU A 1 632 ? 142.519 188.121 270.898 1.00 195.40 632 GLU A CA 1
ATOM 3739 C C . GLU A 1 632 ? 143.908 188.584 271.320 1.00 194.44 632 GLU A C 1
ATOM 3740 O O . GLU A 1 632 ? 144.006 189.426 272.220 1.00 194.56 632 GLU A O 1
ATOM 3746 N N . SER A 1 633 ? 144.978 188.084 270.703 1.00 178.16 633 SER A N 1
ATOM 3747 C CA . SER A 1 633 ? 146.300 188.603 271.034 1.00 178.02 633 SER A CA 1
ATOM 3748 C C . SER A 1 633 ? 147.293 188.260 269.933 1.00 177.58 633 SER A C 1
ATOM 3749 O O . SER A 1 633 ? 147.089 187.334 269.144 1.00 177.58 633 SER A O 1
ATOM 3752 N N . LEU A 1 634 ? 148.382 189.034 269.905 1.00 156.48 634 LEU A N 1
ATOM 3753 C CA . LEU A 1 634 ? 149.491 188.775 268.991 1.00 155.02 634 LEU A CA 1
ATOM 3754 C C . LEU A 1 634 ? 150.152 187.422 269.232 1.00 151.57 634 LEU A C 1
ATOM 3755 O O . LEU A 1 634 ? 150.744 186.852 268.308 1.00 151.80 634 LEU A O 1
ATOM 3760 N N . PHE A 1 635 ? 150.072 186.893 270.455 1.00 145.28 635 PHE A N 1
ATOM 3761 C CA . PHE A 1 635 ? 150.564 185.542 270.710 1.00 145.56 635 PHE A CA 1
ATOM 3762 C C . PHE A 1 635 ? 149.794 184.495 269.915 1.00 149.26 635 PHE A C 1
ATOM 3763 O O . PHE A 1 635 ? 150.375 183.505 269.455 1.00 150.30 635 PHE A O 1
ATOM 3771 N N . THR A 1 636 ? 148.484 184.687 269.753 1.00 159.13 636 THR A N 1
ATOM 3772 C CA . THR A 1 636 ? 147.691 183.772 268.936 1.00 158.45 636 THR A CA 1
ATOM 3773 C C . THR A 1 636 ? 148.206 183.726 267.502 1.00 158.91 636 THR A C 1
ATOM 3774 O O . THR A 1 636 ? 148.343 182.649 266.911 1.00 156.07 636 THR A O 1
ATOM 3778 N N . ILE A 1 637 ? 148.494 184.895 266.929 1.00 140.79 637 ILE A N 1
ATOM 3779 C CA . ILE A 1 637 ? 149.048 184.969 265.579 1.00 135.32 637 ILE A CA 1
ATOM 3780 C C . ILE A 1 637 ? 150.388 184.245 265.502 1.00 135.64 637 ILE A C 1
ATOM 3781 O O . ILE A 1 637 ? 150.622 183.426 264.605 1.00 135.44 637 ILE A O 1
ATOM 3786 N N . GLN A 1 638 ? 151.292 184.546 266.434 1.00 133.59 638 GLN A N 1
ATOM 3787 C CA . GLN A 1 638 ? 152.606 183.906 266.450 1.00 131.47 638 GLN A CA 1
ATOM 3788 C C . GLN A 1 638 ? 152.518 182.389 266.593 1.00 134.69 638 GLN A C 1
ATOM 3789 O O . GLN A 1 638 ? 153.209 181.652 265.880 1.00 139.19 638 GLN A O 1
ATOM 3795 N N . LYS A 1 639 ? 151.679 181.898 267.507 1.00 140.25 639 LYS A N 1
ATOM 3796 C CA . LYS A 1 639 ? 151.622 180.457 267.751 1.00 140.15 639 LYS A CA 1
ATOM 3797 C C . LYS A 1 639 ? 151.167 179.680 266.519 1.00 142.17 639 LYS A C 1
ATOM 3798 O O . LYS A 1 639 ? 151.761 178.653 266.172 1.00 141.44 639 LYS A O 1
ATOM 3804 N N . MET A 1 640 ? 150.112 180.143 265.848 1.00 141.74 640 MET A N 1
ATOM 3805 C CA . MET A 1 640 ? 149.680 179.469 264.625 1.00 140.39 640 MET A CA 1
ATOM 3806 C C . MET A 1 640 ? 150.739 179.562 263.530 1.00 139.53 640 MET A C 1
ATOM 3807 O O . MET A 1 640 ? 150.978 178.589 262.805 1.00 138.59 640 MET A O 1
ATOM 3812 N N . ILE A 1 641 ? 151.384 180.724 263.398 1.00 128.45 641 ILE A N 1
ATOM 3813 C CA . ILE A 1 641 ? 152.466 180.891 262.429 1.00 124.20 641 ILE A CA 1
ATOM 3814 C C . ILE A 1 641 ? 153.631 179.959 262.743 1.00 124.98 641 ILE A C 1
ATOM 3815 O O . ILE A 1 641 ? 154.177 179.298 261.851 1.00 128.20 641 ILE A O 1
ATOM 3820 N N . MET A 1 642 ? 154.030 179.894 264.014 1.00 134.53 642 MET A N 1
ATOM 3821 C CA . MET A 1 642 ? 155.128 179.014 264.408 1.00 136.42 642 MET A CA 1
ATOM 3822 C C . MET A 1 642 ? 154.823 177.555 264.086 1.00 141.93 642 MET A C 1
ATOM 3823 O O . MET A 1 642 ? 155.678 176.834 263.559 1.00 140.62 642 MET A O 1
ATOM 3828 N N . ASP A 1 643 ? 153.610 177.099 264.398 1.00 145.71 643 ASP A N 1
ATOM 3829 C CA . ASP A 1 643 ? 153.243 175.721 264.084 1.00 143.73 643 ASP A CA 1
ATOM 3830 C C . ASP A 1 643 ? 153.138 175.494 262.580 1.00 143.78 643 ASP A C 1
ATOM 3831 O O . ASP A 1 643 ? 153.562 174.447 262.076 1.00 143.13 643 ASP A O 1
ATOM 3836 N N . GLN A 1 644 ? 152.568 176.455 261.849 1.00 142.02 644 GLN A N 1
ATOM 3837 C CA . GLN A 1 644 ? 152.496 176.346 260.394 1.00 141.19 644 GLN A CA 1
ATOM 3838 C C . GLN A 1 644 ? 153.882 176.205 259.772 1.00 142.37 644 GLN A C 1
ATOM 3839 O O . GLN A 1 644 ? 154.110 175.332 258.927 1.00 143.40 644 GLN A O 1
ATOM 3845 N N . GLU A 1 645 ? 154.822 177.059 260.182 1.00 138.71 645 GLU A N 1
ATOM 3846 C CA . GLU A 1 645 ? 156.199 176.942 259.710 1.00 137.96 645 GLU A CA 1
ATOM 3847 C C . GLU A 1 645 ? 156.881 175.671 260.206 1.00 136.53 645 GLU A C 1
ATOM 3848 O O . GLU A 1 645 ? 157.699 175.090 259.484 1.00 138.75 645 GLU A O 1
ATOM 3854 N N . LYS A 1 646 ? 156.564 175.224 261.423 1.00 134.67 646 LYS A N 1
ATOM 3855 C CA . LYS A 1 646 ? 157.109 173.958 261.907 1.00 137.39 646 LYS A CA 1
ATOM 3856 C C . LYS A 1 646 ? 156.565 172.768 261.126 1.00 139.42 646 LYS A C 1
ATOM 3857 O O . LYS A 1 646 ? 157.299 171.806 260.869 1.00 137.60 646 LYS A O 1
ATOM 3863 N N . GLN A 1 647 ? 155.287 172.803 260.743 1.00 144.37 647 GLN A N 1
ATOM 3864 C CA . GLN A 1 647 ? 154.775 171.767 259.851 1.00 144.16 647 GLN A CA 1
ATOM 3865 C C . GLN A 1 647 ? 155.497 171.792 258.510 1.00 143.92 647 GLN A C 1
ATOM 3866 O O . GLN A 1 647 ? 155.768 170.738 257.923 1.00 141.54 647 GLN A O 1
ATOM 3872 N N . GLU A 1 648 ? 155.818 172.985 258.009 1.00 138.34 648 GLU A N 1
ATOM 3873 C CA . GLU A 1 648 ? 156.664 173.088 256.828 1.00 136.92 648 GLU A CA 1
ATOM 3874 C C . GLU A 1 648 ? 158.103 172.677 257.122 1.00 139.91 648 GLU A C 1
ATOM 3875 O O . GLU A 1 648 ? 158.849 172.351 256.192 1.00 140.03 648 GLU A O 1
ATOM 3881 N N . GLY A 1 649 ? 158.495 172.649 258.393 1.00 140.86 649 GLY A N 1
ATOM 3882 C CA . GLY A 1 649 ? 159.827 172.225 258.772 1.00 139.54 649 GLY A CA 1
ATOM 3883 C C . GLY A 1 649 ? 160.841 173.339 258.881 1.00 137.80 649 GLY A C 1
ATOM 3884 O O . GLY A 1 649 ? 162.046 173.068 258.837 1.00 136.75 649 GLY A O 1
ATOM 3885 N N . VAL A 1 650 ? 160.392 174.586 259.017 1.00 130.50 650 VAL A N 1
ATOM 3886 C CA . VAL A 1 650 ? 161.305 175.712 259.170 1.00 127.75 650 VAL A CA 1
ATOM 3887 C C . VAL A 1 650 ? 161.983 175.632 260.531 1.00 130.70 650 VAL A C 1
ATOM 3888 O O . VAL A 1 650 ? 161.322 175.475 261.566 1.00 132.49 650 VAL A O 1
ATOM 3892 N N . SER A 1 651 ? 163.313 175.734 260.535 1.00 133.57 651 SER A N 1
ATOM 3893 C CA . SER A 1 651 ? 164.067 175.649 261.781 1.00 132.21 651 SER A CA 1
ATOM 3894 C C . SER A 1 651 ? 164.038 176.961 262.559 1.00 132.94 651 SER A C 1
ATOM 3895 O O . SER A 1 651 ? 164.007 176.948 263.795 1.00 130.99 651 SER A O 1
ATOM 3898 N N . THR A 1 652 ? 164.051 178.095 261.865 1.00 132.52 652 THR A N 1
ATOM 3899 C CA . THR A 1 652 ? 164.017 179.383 262.544 1.00 131.73 652 THR A CA 1
ATOM 3900 C C . THR A 1 652 ? 162.665 179.607 263.215 1.00 132.26 652 THR A C 1
ATOM 3901 O O . THR A 1 652 ? 161.622 179.166 262.726 1.00 132.43 652 THR A O 1
ATOM 3905 N N . LYS A 1 653 ? 162.692 180.310 264.345 1.00 119.81 653 LYS A N 1
ATOM 3906 C CA . LYS A 1 653 ? 161.502 180.561 265.149 1.00 117.14 653 LYS A CA 1
ATOM 3907 C C . LYS A 1 653 ? 161.119 182.033 265.057 1.00 115.25 653 LYS A C 1
ATOM 3908 O O . LYS A 1 653 ? 161.930 182.911 265.368 1.00 116.60 653 LYS A O 1
ATOM 3914 N N . CYS A 1 654 ? 159.881 182.289 264.641 1.00 115.76 654 CYS A N 1
ATOM 3915 C CA . CYS A 1 654 ? 159.415 183.644 264.365 1.00 117.44 654 CYS A CA 1
ATOM 3916 C C . CYS A 1 654 ? 159.409 184.507 265.622 1.00 120.30 654 CYS A C 1
ATOM 3917 O O . CYS A 1 654 ? 158.882 184.106 266.664 1.00 121.88 654 CYS A O 1
ATOM 3920 N N . CYS A 1 655 ? 160.001 185.696 265.521 1.00 117.85 655 CYS A N 1
ATOM 3921 C CA . CYS A 1 655 ? 160.086 186.611 266.651 1.00 112.70 655 CYS A CA 1
ATOM 3922 C C . CYS A 1 655 ? 158.813 187.442 266.786 1.00 110.78 655 CYS A C 1
ATOM 3923 O O . CYS A 1 655 ? 158.106 187.702 265.809 1.00 115.16 655 CYS A O 1
ATOM 3926 N N . LYS A 1 656 ? 158.527 187.852 268.025 1.00 107.92 656 LYS A N 1
ATOM 3927 C CA . LYS A 1 656 ? 157.429 188.782 268.287 1.00 110.70 656 LYS A CA 1
ATOM 3928 C C . LYS A 1 656 ? 157.575 190.083 267.506 1.00 117.04 656 LYS A C 1
ATOM 3929 O O . LYS A 1 656 ? 156.593 190.601 266.962 1.00 119.11 656 LYS A O 1
ATOM 3935 N N . LYS A 1 657 ? 158.788 190.636 267.454 1.00 116.20 657 LYS A N 1
ATOM 3936 C CA . LYS A 1 657 ? 159.016 191.887 266.734 1.00 113.36 657 LYS A CA 1
ATOM 3937 C C . LYS A 1 657 ? 158.698 191.749 265.251 1.00 115.88 657 LYS A C 1
ATOM 3938 O O . LYS A 1 657 ? 158.116 192.655 264.644 1.00 120.85 657 LYS A O 1
ATOM 3944 N N . SER A 1 658 ? 159.081 190.623 264.653 1.00 110.77 658 SER A N 1
ATOM 3945 C CA . SER A 1 658 ? 158.735 190.340 263.264 1.00 106.76 658 SER A CA 1
ATOM 3946 C C . SER A 1 658 ? 157.227 190.324 263.031 1.00 107.05 658 SER A C 1
ATOM 3947 O O . SER A 1 658 ? 156.745 190.873 262.035 1.00 110.23 658 SER A O 1
ATOM 3950 N N . ILE A 1 659 ? 156.466 189.705 263.934 1.00 109.21 659 ILE A N 1
ATOM 3951 C CA . ILE A 1 659 ? 155.007 189.735 263.830 1.00 106.40 659 ILE A CA 1
ATOM 3952 C C . ILE A 1 659 ? 154.455 191.148 263.993 1.00 107.33 659 ILE A C 1
ATOM 3953 O O . ILE A 1 659 ? 153.672 191.614 263.158 1.00 114.68 659 ILE A O 1
ATOM 3958 N N . VAL A 1 660 ? 154.844 191.855 265.056 1.00 109.25 660 VAL A N 1
ATOM 3959 C CA . VAL A 1 660 ? 154.232 193.163 265.285 1.00 115.19 660 VAL A CA 1
ATOM 3960 C C . VAL A 1 660 ? 154.611 194.164 264.196 1.00 116.90 660 VAL A C 1
ATOM 3961 O O . VAL A 1 660 ? 153.805 195.031 263.837 1.00 119.93 660 VAL A O 1
ATOM 3965 N N . ARG A 1 661 ? 155.823 194.070 263.650 1.00 121.49 661 ARG A N 1
ATOM 3966 C CA . ARG A 1 661 ? 156.173 194.863 262.476 1.00 120.04 661 ARG A CA 1
ATOM 3967 C C . ARG A 1 661 ? 155.370 194.442 261.250 1.00 121.64 661 ARG A C 1
ATOM 3968 O O . ARG A 1 661 ? 154.925 195.289 260.467 1.00 123.89 661 ARG A O 1
ATOM 3976 N N . LEU A 1 662 ? 155.178 193.134 261.073 1.00 122.94 662 LEU A N 1
ATOM 3977 C CA . LEU A 1 662 ? 154.304 192.613 260.024 1.00 120.96 662 LEU A CA 1
ATOM 3978 C C . LEU A 1 662 ? 152.860 193.082 260.188 1.00 120.00 662 LEU A C 1
ATOM 3979 O O . LEU A 1 662 ? 152.219 193.506 259.219 1.00 123.47 662 LEU A O 1
ATOM 3984 N N . VAL A 1 663 ? 152.330 193.011 261.409 1.00 123.23 663 VAL A N 1
ATOM 3985 C CA . VAL A 1 663 ? 150.983 193.511 261.687 1.00 123.97 663 VAL A CA 1
ATOM 3986 C C . VAL A 1 663 ? 150.895 195.016 261.447 1.00 125.15 663 VAL A C 1
ATOM 3987 O O . VAL A 1 663 ? 149.865 195.526 260.987 1.00 128.78 663 VAL A O 1
ATOM 3991 N N . ARG A 1 664 ? 151.970 195.746 261.735 1.00 128.36 664 ARG A N 1
ATOM 3992 C CA . ARG A 1 664 ? 152.017 197.166 261.393 1.00 131.32 664 ARG A CA 1
ATOM 3993 C C . ARG A 1 664 ? 151.938 197.397 259.887 1.00 133.01 664 ARG A C 1
ATOM 3994 O O . ARG A 1 664 ? 151.233 198.306 259.432 1.00 134.95 664 ARG A O 1
ATOM 4002 N N . ASN A 1 665 ? 152.658 196.599 259.097 1.00 138.52 665 ASN A N 1
ATOM 4003 C CA . ASN A 1 665 ? 152.556 196.702 257.642 1.00 140.35 665 ASN A CA 1
ATOM 4004 C C . ASN A 1 665 ? 151.122 196.502 257.158 1.00 138.88 665 ASN A C 1
ATOM 4005 O O . ASN A 1 665 ? 150.614 197.289 256.351 1.00 138.77 665 ASN A O 1
ATOM 4010 N N . LEU A 1 666 ? 150.456 195.450 257.635 1.00 140.56 666 LEU A N 1
ATOM 4011 C CA . LEU A 1 666 ? 149.057 195.228 257.277 1.00 140.84 666 LEU A CA 1
ATOM 4012 C C . LEU A 1 666 ? 148.151 196.361 257.745 1.00 143.20 666 LEU A C 1
ATOM 4013 O O . LEU A 1 666 ? 147.138 196.651 257.099 1.00 145.00 666 LEU A O 1
ATOM 4018 N N . SER A 1 667 ? 148.496 197.014 258.856 1.00 146.84 667 SER A N 1
ATOM 4019 C CA . SER A 1 667 ? 147.735 198.180 259.295 1.00 146.19 667 SER A CA 1
ATOM 4020 C C . SER A 1 667 ? 147.881 199.351 258.330 1.00 147.20 667 SER A C 1
ATOM 4021 O O . SER A 1 667 ? 146.898 200.040 258.034 1.00 147.07 667 SER A O 1
ATOM 4024 N N . GLU A 1 668 ? 149.092 199.595 257.826 1.00 161.81 668 GLU A N 1
ATOM 4025 C CA . GLU A 1 668 ? 149.270 200.658 256.840 1.00 163.84 668 GLU A CA 1
ATOM 4026 C C . GLU A 1 668 ? 148.636 200.308 255.499 1.00 163.25 668 GLU A C 1
ATOM 4027 O O . GLU A 1 668 ? 148.149 201.200 254.796 1.00 161.74 668 GLU A O 1
ATOM 4033 N N . GLU A 1 669 ? 148.625 199.027 255.128 1.00 165.33 669 GLU A N 1
ATOM 4034 C CA . GLU A 1 669 ? 147.823 198.587 253.992 1.00 163.82 669 GLU A CA 1
ATOM 4035 C C . GLU A 1 669 ? 146.330 198.583 254.288 1.00 164.40 669 GLU A C 1
ATOM 4036 O O . GLU A 1 669 ? 145.536 198.347 253.370 1.00 164.71 669 GLU A O 1
ATOM 4042 N N . GLY A 1 670 ? 145.930 198.834 255.532 1.00 161.36 670 GLY A N 1
ATOM 4043 C CA . GLY A 1 670 ? 144.524 198.893 255.872 1.00 161.47 670 GLY A CA 1
ATOM 4044 C C . GLY A 1 670 ? 143.816 197.560 255.887 1.00 160.84 670 GLY A C 1
ATOM 4045 O O . GLY A 1 670 ? 142.583 197.524 255.863 1.00 161.80 670 GLY A O 1
ATOM 4046 N N . LEU A 1 671 ? 144.560 196.456 255.926 1.00 156.49 671 LEU A N 1
ATOM 4047 C CA . LEU A 1 671 ? 143.960 195.130 255.874 1.00 156.04 671 LEU A CA 1
ATOM 4048 C C . LEU A 1 671 ? 143.511 194.628 257.239 1.00 158.02 671 LEU A C 1
ATOM 4049 O O . LEU A 1 671 ? 142.841 193.593 257.309 1.00 158.10 671 LEU A O 1
ATOM 4054 N N . LEU A 1 672 ? 143.857 195.330 258.316 1.00 165.20 672 LEU A N 1
ATOM 4055 C CA . LEU A 1 672 ? 143.336 195.016 259.640 1.00 165.17 672 LEU A CA 1
ATOM 4056 C C . LEU A 1 672 ? 143.440 196.260 260.508 1.00 165.49 672 LEU A C 1
ATOM 4057 O O . LEU A 1 672 ? 144.134 197.222 260.171 1.00 165.46 672 LEU A O 1
ATOM 4062 N N . ARG A 1 673 ? 142.742 196.225 261.639 1.00 186.99 673 ARG A N 1
ATOM 4063 C CA . ARG A 1 673 ? 143.029 197.093 262.769 1.00 187.59 673 ARG A CA 1
ATOM 4064 C C . ARG A 1 673 ? 143.698 196.290 263.875 1.00 188.15 673 ARG A C 1
ATOM 4065 O O . ARG A 1 673 ? 143.299 195.157 264.163 1.00 187.95 673 ARG A O 1
ATOM 4073 N N . LEU A 1 674 ? 144.715 196.882 264.492 1.00 194.02 674 LEU A N 1
ATOM 4074 C CA . LEU A 1 674 ? 145.224 196.441 265.784 1.00 194.09 674 LEU A CA 1
ATOM 4075 C C . LEU A 1 674 ? 144.803 197.444 266.848 1.00 194.27 674 LEU A C 1
ATOM 4076 O O . LEU A 1 674 ? 145.120 198.634 266.744 1.00 194.20 674 LEU A O 1
ATOM 4081 N N . TYR A 1 675 ? 144.093 196.965 267.863 1.00 207.22 675 TYR A N 1
ATOM 4082 C CA . TYR A 1 675 ? 143.628 197.799 268.962 1.00 208.06 675 TYR A CA 1
ATOM 4083 C C . TYR A 1 675 ? 144.382 197.409 270.223 1.00 209.44 675 TYR A C 1
ATOM 4084 O O . TYR A 1 675 ? 144.426 196.228 270.583 1.00 209.13 675 TYR A O 1
ATOM 4093 N N . ARG A 1 676 ? 144.968 198.396 270.893 1.00 221.34 676 ARG A N 1
ATOM 4094 C CA . ARG A 1 676 ? 145.754 198.171 272.096 1.00 221.18 676 ARG A CA 1
ATOM 4095 C C . ARG A 1 676 ? 145.197 198.984 273.257 1.00 220.83 676 ARG A C 1
ATOM 4096 O O . ARG A 1 676 ? 144.710 200.104 273.069 1.00 220.85 676 ARG A O 1
ATOM 4104 N N . THR A 1 677 ? 145.274 198.407 274.453 1.00 224.04 677 THR A N 1
ATOM 4105 C CA . THR A 1 677 ? 144.922 199.081 275.697 1.00 224.09 677 THR A CA 1
ATOM 4106 C C . THR A 1 677 ? 145.451 198.231 276.844 1.00 224.34 677 THR A C 1
ATOM 4107 O O . THR A 1 677 ? 145.828 197.071 276.659 1.00 223.76 677 THR A O 1
ATOM 4111 N N . THR A 1 678 ? 145.476 198.823 278.035 1.00 234.14 678 THR A N 1
ATOM 4112 C CA . THR A 1 678 ? 145.607 198.079 279.282 1.00 234.41 678 THR A CA 1
ATOM 4113 C C . THR A 1 678 ? 144.288 198.107 280.044 1.00 234.47 678 THR A C 1
ATOM 4114 O O . THR A 1 678 ? 143.764 199.184 280.348 1.00 233.90 678 THR A O 1
ATOM 4118 N N . VAL A 1 679 ? 143.759 196.923 280.346 1.00 242.62 679 VAL A N 1
ATOM 4119 C CA . VAL A 1 679 ? 142.606 196.761 281.225 1.00 242.83 679 VAL A CA 1
ATOM 4120 C C . VAL A 1 679 ? 143.099 196.569 282.653 1.00 243.37 679 VAL A C 1
ATOM 4121 O O . VAL A 1 679 ? 144.203 196.069 282.891 1.00 243.54 679 VAL A O 1
ATOM 4125 N N . ILE A 1 680 ? 142.279 196.985 283.618 1.00 246.42 680 ILE A N 1
ATOM 4126 C CA . ILE A 1 680 ? 142.637 196.966 285.031 1.00 246.29 680 ILE A CA 1
ATOM 4127 C C . ILE A 1 680 ? 141.549 196.219 285.790 1.00 246.15 680 ILE A C 1
ATOM 4128 O O . ILE A 1 680 ? 140.357 196.450 285.559 1.00 245.95 680 ILE A O 1
ATOM 4133 N N . GLN A 1 681 ? 141.956 195.328 286.694 1.00 255.08 681 GLN A N 1
ATOM 4134 C CA . GLN A 1 681 ? 141.013 194.449 287.374 1.00 255.50 681 GLN A CA 1
ATOM 4135 C C . GLN A 1 681 ? 141.664 193.905 288.636 1.00 255.81 681 GLN A C 1
ATOM 4136 O O . GLN A 1 681 ? 142.798 193.420 288.587 1.00 255.95 681 GLN A O 1
ATOM 4142 N N . ASP A 1 682 ? 140.938 193.980 289.755 1.00 259.21 682 ASP A N 1
ATOM 4143 C CA . ASP A 1 682 ? 141.338 193.365 291.026 1.00 259.18 682 ASP A CA 1
ATOM 4144 C C . ASP A 1 682 ? 142.764 193.734 291.431 1.00 259.00 682 ASP A C 1
ATOM 4145 O O . ASP A 1 682 ? 143.485 192.928 292.026 1.00 258.69 682 ASP A O 1
ATOM 4150 N N . GLY A 1 683 ? 143.182 194.955 291.111 1.00 257.57 683 GLY A N 1
ATOM 4151 C CA . GLY A 1 683 ? 144.515 195.415 291.444 1.00 257.06 683 GLY A CA 1
ATOM 4152 C C . GLY A 1 683 ? 145.624 194.982 290.513 1.00 257.40 683 GLY A C 1
ATOM 4153 O O . GLY A 1 683 ? 146.797 195.175 290.850 1.00 257.62 683 GLY A O 1
ATOM 4154 N N . ILE A 1 684 ? 145.304 194.402 289.355 1.00 253.64 684 ILE A N 1
ATOM 4155 C CA . ILE A 1 684 ? 146.315 194.020 288.379 1.00 253.36 684 ILE A CA 1
ATOM 4156 C C . ILE A 1 684 ? 145.890 194.540 287.012 1.00 253.01 684 ILE A C 1
ATOM 4157 O O . ILE A 1 684 ? 144.733 194.904 286.789 1.00 253.21 684 ILE A O 1
ATOM 4162 N N . LYS A 1 685 ? 146.851 194.572 286.092 1.00 243.03 685 LYS A N 1
ATOM 4163 C CA . LYS A 1 685 ? 146.662 195.179 284.783 1.00 242.77 685 LYS A CA 1
ATOM 4164 C C . LYS A 1 685 ? 147.138 194.229 283.693 1.00 242.49 685 LYS A C 1
ATOM 4165 O O . LYS A 1 685 ? 148.101 193.480 283.878 1.00 242.19 685 LYS A O 1
ATOM 4171 N N . LYS A 1 686 ? 146.450 194.265 282.552 1.00 237.98 686 LYS A N 1
ATOM 4172 C CA . LYS A 1 686 ? 146.780 193.409 281.419 1.00 237.82 686 LYS A CA 1
ATOM 4173 C C . LYS A 1 686 ? 146.710 194.199 280.121 1.00 238.18 686 LYS A C 1
ATOM 4174 O O . LYS A 1 686 ? 145.711 194.871 279.852 1.00 238.58 686 LYS A O 1
ATOM 4180 N N . LYS A 1 687 ? 147.771 194.108 279.322 1.00 229.02 687 LYS A N 1
ATOM 4181 C CA . LYS A 1 687 ? 147.737 194.595 277.950 1.00 228.56 687 LYS A CA 1
ATOM 4182 C C . LYS A 1 687 ? 146.941 193.642 277.065 1.00 228.57 687 LYS A C 1
ATOM 4183 O O . LYS A 1 687 ? 147.074 192.419 277.166 1.00 228.80 687 LYS A O 1
ATOM 4189 N N . VAL A 1 688 ? 146.110 194.204 276.193 1.00 219.89 688 VAL A N 1
ATOM 4190 C CA . VAL A 1 688 ? 145.086 193.439 275.485 1.00 219.83 688 VAL A CA 1
ATOM 4191 C C . VAL A 1 688 ? 145.494 193.148 274.043 1.00 220.59 688 VAL A C 1
ATOM 4192 O O . VAL A 1 688 ? 145.406 192.007 273.590 1.00 221.75 688 VAL A O 1
ATOM 4196 N N . ASP A 1 689 ? 145.914 194.179 273.304 1.00 205.67 689 ASP A N 1
ATOM 4197 C CA . ASP A 1 689 ? 146.368 194.092 271.906 1.00 205.19 689 ASP A CA 1
ATOM 4198 C C . ASP A 1 689 ? 145.412 193.282 271.019 1.00 205.02 689 ASP A C 1
ATOM 4199 O O . ASP A 1 689 ? 145.792 192.297 270.384 1.00 204.71 689 ASP A O 1
ATOM 4204 N N . LEU A 1 690 ? 144.153 193.715 270.986 1.00 198.61 690 LEU A N 1
ATOM 4205 C CA . LEU A 1 690 ? 143.174 193.124 270.077 1.00 198.19 690 LEU A CA 1
ATOM 4206 C C . LEU A 1 690 ? 143.485 193.455 268.619 1.00 199.39 690 LEU A C 1
ATOM 4207 O O . LEU A 1 690 ? 143.794 194.602 268.282 1.00 199.60 690 LEU A O 1
ATOM 4212 N N . VAL A 1 691 ? 143.400 192.442 267.757 1.00 188.46 691 VAL A N 1
ATOM 4213 C CA . VAL A 1 691 ? 143.456 192.604 266.306 1.00 188.01 691 VAL A CA 1
ATOM 4214 C C . VAL A 1 691 ? 142.083 192.268 265.741 1.00 187.77 691 VAL A C 1
ATOM 4215 O O . VAL A 1 691 ? 141.493 191.244 266.108 1.00 186.40 691 VAL A O 1
ATOM 4219 N N . VAL A 1 692 ? 141.568 193.121 264.847 1.00 189.16 692 VAL A N 1
ATOM 4220 C CA . VAL A 1 692 ? 140.223 192.949 264.310 1.00 189.16 692 VAL A CA 1
ATOM 4221 C C . VAL A 1 692 ? 140.195 193.283 262.823 1.00 188.65 692 VAL A C 1
ATOM 4222 O O . VAL A 1 692 ? 141.062 193.985 262.297 1.00 188.27 692 VAL A O 1
ATOM 4226 N N . HIS A 1 693 ? 139.175 192.754 262.153 1.00 185.90 693 HIS A N 1
ATOM 4227 C CA . HIS A 1 693 ? 138.920 193.076 260.756 1.00 185.36 693 HIS A CA 1
ATOM 4228 C C . HIS A 1 693 ? 138.601 194.563 260.594 1.00 187.11 693 HIS A C 1
ATOM 4229 O O . HIS A 1 693 ? 137.979 195.165 261.477 1.00 188.62 693 HIS A O 1
ATOM 4236 N N . PRO A 1 694 ? 139.023 195.186 259.489 1.00 183.20 694 PRO A N 1
ATOM 4237 C CA . PRO A 1 694 ? 138.789 196.629 259.305 1.00 183.77 694 PRO A CA 1
ATOM 4238 C C . PRO A 1 694 ? 137.327 197.052 259.356 1.00 183.82 694 PRO A C 1
ATOM 4239 O O . PRO A 1 694 ? 137.054 198.240 259.568 1.00 183.25 694 PRO A O 1
ATOM 4243 N N . SER A 1 695 ? 136.382 196.129 259.172 1.00 192.49 695 SER A N 1
ATOM 4244 C CA . SER A 1 695 ? 134.967 196.482 259.118 1.00 192.47 695 SER A CA 1
ATOM 4245 C C . SER A 1 695 ? 134.395 196.964 260.446 1.00 193.89 695 SER A C 1
ATOM 4246 O O . SER A 1 695 ? 133.257 197.444 260.460 1.00 194.47 695 SER A O 1
ATOM 4249 N N . MET A 1 696 ? 135.129 196.861 261.549 1.00 204.40 696 MET A N 1
ATOM 4250 C CA . MET A 1 696 ? 134.614 197.273 262.846 1.00 204.52 696 MET A CA 1
ATOM 4251 C C . MET A 1 696 ? 135.542 198.307 263.468 1.00 205.06 696 MET A C 1
ATOM 4252 O O . MET A 1 696 ? 136.763 198.253 263.288 1.00 203.81 696 MET A O 1
ATOM 4257 N N . ASP A 1 697 ? 134.950 199.260 264.180 1.00 215.45 697 ASP A N 1
ATOM 4258 C CA . ASP A 1 697 ? 135.678 200.216 264.999 1.00 215.50 697 ASP A CA 1
ATOM 4259 C C . ASP A 1 697 ? 135.640 199.810 266.468 1.00 215.64 697 ASP A C 1
ATOM 4260 O O . ASP A 1 697 ? 134.915 198.899 266.874 1.00 215.91 697 ASP A O 1
ATOM 4265 N N . GLN A 1 698 ? 136.449 200.508 267.269 1.00 221.51 698 GLN A N 1
ATOM 4266 C CA . GLN A 1 698 ? 136.617 200.178 268.681 1.00 221.72 698 GLN A CA 1
ATOM 4267 C C . GLN A 1 698 ? 135.322 200.278 269.479 1.00 222.28 698 GLN A C 1
ATOM 4268 O O . GLN A 1 698 ? 135.284 199.812 270.623 1.00 221.99 698 GLN A O 1
ATOM 4274 N N . ASN A 1 699 ? 134.272 200.874 268.915 1.00 222.89 699 ASN A N 1
ATOM 4275 C CA . ASN A 1 699 ? 132.974 200.943 269.572 1.00 222.37 699 ASN A CA 1
ATOM 4276 C C . ASN A 1 699 ? 132.142 199.681 269.387 1.00 221.86 699 ASN A C 1
ATOM 4277 O O . ASN A 1 699 ? 131.082 199.563 270.011 1.00 221.39 699 ASN A O 1
ATOM 4282 N N . ASP A 1 700 ? 132.588 198.750 268.548 1.00 224.42 700 ASP A N 1
ATOM 4283 C CA . ASP A 1 700 ? 131.774 197.591 268.214 1.00 224.67 700 ASP A CA 1
ATOM 4284 C C . ASP A 1 700 ? 131.572 196.692 269.435 1.00 225.23 700 ASP A C 1
ATOM 4285 O O . ASP A 1 700 ? 132.509 196.458 270.201 1.00 224.96 700 ASP A O 1
ATOM 4290 N N . PRO A 1 701 ? 130.352 196.210 269.660 1.00 226.35 701 PRO A N 1
ATOM 4291 C CA . PRO A 1 701 ? 130.102 195.262 270.760 1.00 226.01 701 PRO A CA 1
ATOM 4292 C C . PRO A 1 701 ? 131.027 194.051 270.791 1.00 225.32 701 PRO A C 1
ATOM 4293 O O . PRO A 1 701 ? 131.246 193.480 271.867 1.00 225.21 701 PRO A O 1
ATOM 4297 N N . LEU A 1 702 ? 131.576 193.642 269.646 1.00 220.39 702 LEU A N 1
ATOM 4298 C CA . LEU A 1 702 ? 132.502 192.511 269.613 1.00 220.56 702 LEU A CA 1
ATOM 4299 C C . LEU A 1 702 ? 133.814 192.801 270.339 1.00 221.26 702 LEU A C 1
ATOM 4300 O O . LEU A 1 702 ? 134.272 191.983 271.145 1.00 221.06 702 LEU A O 1
ATOM 4305 N N . VAL A 1 703 ? 134.441 193.949 270.075 1.00 227.01 703 VAL A N 1
ATOM 4306 C CA . VAL A 1 703 ? 135.652 194.289 270.823 1.00 227.78 703 VAL A CA 1
ATOM 4307 C C . VAL A 1 703 ? 135.327 194.549 272.289 1.00 228.12 703 VAL A C 1
ATOM 4308 O O . VAL A 1 703 ? 136.121 194.225 273.181 1.00 228.91 703 VAL A O 1
ATOM 4312 N N . ARG A 1 704 ? 134.161 195.135 272.564 1.00 227.73 704 ARG A N 1
ATOM 4313 C CA . ARG A 1 704 ? 133.718 195.307 273.945 1.00 227.27 704 ARG A CA 1
ATOM 4314 C C . ARG A 1 704 ? 133.522 193.965 274.644 1.00 227.73 704 ARG A C 1
ATOM 4315 O O . ARG A 1 704 ? 133.920 193.796 275.802 1.00 227.62 704 ARG A O 1
ATOM 4323 N N . SER A 1 705 ? 132.904 193.002 273.958 1.00 230.88 705 SER A N 1
ATOM 4324 C CA . SER A 1 705 ? 132.782 191.648 274.495 1.00 230.73 705 SER A CA 1
ATOM 4325 C C . SER A 1 705 ? 134.143 191.005 274.744 1.00 230.94 705 SER A C 1
ATOM 4326 O O . SER A 1 705 ? 134.345 190.337 275.765 1.00 230.87 705 SER A O 1
ATOM 4329 N N . ALA A 1 706 ? 135.086 191.187 273.818 1.00 232.48 706 ALA A N 1
ATOM 4330 C CA . ALA A 1 706 ? 136.446 190.691 274.017 1.00 232.64 706 ALA A CA 1
ATOM 4331 C C . ALA A 1 706 ? 137.109 191.322 275.236 1.00 232.97 706 ALA A C 1
ATOM 4332 O O . ALA A 1 706 ? 137.745 190.628 276.038 1.00 232.33 706 ALA A O 1
ATOM 4334 N N . ILE A 1 707 ? 136.978 192.641 275.389 1.00 236.80 707 ILE A N 1
ATOM 4335 C CA . ILE A 1 707 ? 137.483 193.318 276.584 1.00 236.60 707 ILE A CA 1
ATOM 4336 C C . ILE A 1 707 ? 136.874 192.719 277.848 1.00 236.02 707 ILE A C 1
ATOM 4337 O O . ILE A 1 707 ? 137.584 192.415 278.815 1.00 235.01 707 ILE A O 1
ATOM 4342 N N . GLU A 1 708 ? 135.553 192.542 277.861 1.00 239.50 708 GLU A N 1
ATOM 4343 C CA . GLU A 1 708 ? 134.886 191.976 279.031 1.00 239.73 708 GLU A CA 1
ATOM 4344 C C . GLU A 1 708 ? 135.361 190.556 279.328 1.00 239.64 708 GLU A C 1
ATOM 4345 O O . GLU A 1 708 ? 135.656 190.220 280.481 1.00 239.62 708 GLU A O 1
ATOM 4351 N N . GLN A 1 709 ? 135.447 189.707 278.303 1.00 238.01 709 GLN A N 1
ATOM 4352 C CA . GLN A 1 709 ? 135.858 188.325 278.530 1.00 238.02 709 GLN A CA 1
ATOM 4353 C C . GLN A 1 709 ? 137.344 188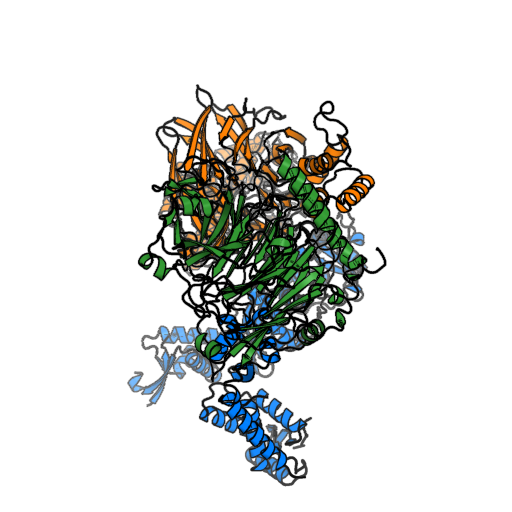.184 278.843 1.00 238.16 709 GLN A C 1
ATOM 4354 O O . GLN A 1 709 ? 137.735 187.197 279.474 1.00 238.25 709 GLN A O 1
ATOM 4360 N N . VAL A 1 710 ? 138.179 189.136 278.425 1.00 238.61 710 VAL A N 1
ATOM 4361 C CA . VAL A 1 710 ? 139.537 189.212 278.961 1.00 238.76 710 VAL A CA 1
ATOM 4362 C C . VAL A 1 710 ? 139.512 189.618 280.429 1.00 239.23 710 VAL A C 1
ATOM 4363 O O . VAL A 1 710 ? 140.137 188.975 281.280 1.00 239.41 710 VAL A O 1
ATOM 4367 N N . ARG A 1 711 ? 138.792 190.695 280.746 1.00 242.82 711 ARG A N 1
ATOM 4368 C CA . ARG A 1 711 ? 138.691 191.157 282.128 1.00 242.96 711 ARG A CA 1
ATOM 4369 C C . ARG A 1 711 ? 138.131 190.076 283.047 1.00 243.05 711 ARG A C 1
ATOM 4370 O O . ARG A 1 711 ? 138.561 189.948 284.199 1.00 243.08 711 ARG A O 1
ATOM 4378 N N . PHE A 1 712 ? 137.160 189.301 282.560 1.00 245.44 712 PHE A N 1
ATOM 4379 C CA . PHE A 1 712 ? 136.678 188.139 283.303 1.00 245.79 712 PHE A CA 1
ATOM 4380 C C . PHE A 1 712 ? 137.810 187.174 283.645 1.00 245.95 712 PHE A C 1
ATOM 4381 O O . PHE A 1 712 ? 138.048 186.871 284.819 1.00 245.53 712 PHE A O 1
ATOM 4389 N N . ARG A 1 713 ? 138.510 186.661 282.631 1.00 240.41 713 ARG A N 1
ATOM 4390 C CA . ARG A 1 713 ? 139.561 185.686 282.903 1.00 239.76 713 ARG A CA 1
ATOM 4391 C C . ARG A 1 713 ? 140.752 186.290 283.638 1.00 239.65 713 ARG A C 1
ATOM 4392 O O . ARG A 1 713 ? 141.490 185.554 284.301 1.00 238.82 713 ARG A O 1
ATOM 4400 N N . ILE A 1 714 ? 140.957 187.605 283.541 1.00 246.33 714 ILE A N 1
ATOM 4401 C CA . ILE A 1 714 ? 141.954 188.267 284.377 1.00 246.59 714 ILE A CA 1
ATOM 4402 C C . ILE A 1 714 ? 141.467 188.460 285.811 1.00 246.76 714 ILE A C 1
ATOM 4403 O O . ILE A 1 714 ? 142.290 188.582 286.728 1.00 246.67 714 ILE A O 1
ATOM 4408 N N . SER A 1 715 ? 140.155 188.437 286.040 1.00 247.35 715 SER A N 1
ATOM 4409 C CA . SER A 1 715 ? 139.624 188.605 287.387 1.00 247.23 715 SER A CA 1
ATOM 4410 C C . SER A 1 715 ? 140.111 187.495 288.313 1.00 247.00 715 SER A C 1
ATOM 4411 O O . SER A 1 715 ? 140.331 186.355 287.897 1.00 246.69 715 SER A O 1
ATOM 4414 N N . ASN A 1 716 ? 140.282 187.849 289.584 1.00 236.28 716 ASN A N 1
ATOM 4415 C CA . ASN A 1 716 ? 140.778 186.920 290.593 1.00 235.76 716 ASN A CA 1
ATOM 4416 C C . ASN A 1 716 ? 139.773 185.795 290.821 1.00 235.02 716 ASN A C 1
ATOM 4417 O O . ASN A 1 716 ? 138.655 186.032 291.277 1.00 234.27 716 ASN A O 1
ATOM 4422 N N . MET B 2 50 ? 212.998 171.298 266.436 1.00 90.85 50 MET B N 1
ATOM 4423 C CA . MET B 2 50 ? 213.532 172.545 266.970 1.00 88.88 50 MET B CA 1
ATOM 4424 C C . MET B 2 50 ? 212.760 173.764 266.461 1.00 89.70 50 MET B C 1
ATOM 4425 O O . MET B 2 50 ? 212.429 174.660 267.237 1.00 89.62 50 MET B O 1
ATOM 4430 N N . VAL B 2 51 ? 212.472 173.799 265.162 1.00 73.83 51 VAL B N 1
ATOM 4431 C CA . VAL B 2 51 ? 211.746 174.915 264.564 1.00 67.95 51 VAL B CA 1
ATOM 4432 C C . VAL B 2 51 ? 210.258 174.752 264.853 1.00 64.83 51 VAL B C 1
ATOM 4433 O O . VAL B 2 51 ? 209.604 173.856 264.316 1.00 63.96 51 VAL B O 1
ATOM 4437 N N . THR B 2 52 ? 209.718 175.635 265.693 1.00 64.78 52 THR B N 1
ATOM 4438 C CA . THR B 2 52 ? 208.288 175.732 265.943 1.00 65.15 52 THR B CA 1
ATOM 4439 C C . THR B 2 52 ? 207.919 177.205 266.030 1.00 57.12 52 THR B C 1
ATOM 4440 O O . THR B 2 52 ? 208.763 178.055 266.315 1.00 63.63 52 THR B O 1
ATOM 4444 N N . ARG B 2 53 ? 206.645 177.504 265.795 1.00 52.20 53 ARG B N 1
ATOM 4445 C CA . ARG B 2 53 ? 206.217 178.894 265.771 1.00 54.28 53 ARG B CA 1
ATOM 4446 C C . ARG B 2 53 ? 206.170 179.452 267.189 1.00 55.45 53 ARG B C 1
ATOM 4447 O O . ARG B 2 53 ? 205.850 178.746 268.147 1.00 63.21 53 ARG B O 1
ATOM 4455 N N . ARG B 2 54 ? 206.515 180.729 267.322 1.00 62.75 54 ARG B N 1
ATOM 4456 C CA . ARG B 2 54 ? 206.179 181.477 268.523 1.00 61.25 54 ARG B CA 1
ATOM 4457 C C . ARG B 2 54 ? 204.857 182.218 268.367 1.00 62.42 54 ARG B C 1
ATOM 4458 O O . ARG B 2 54 ? 204.503 182.688 267.283 1.00 69.24 54 ARG B O 1
ATOM 4466 N N . GLU B 2 55 ? 204.138 182.322 269.481 1.00 69.95 55 GLU B N 1
ATOM 4467 C CA . GLU B 2 55 ? 202.683 182.431 269.439 1.00 76.87 55 GLU B CA 1
ATOM 4468 C C . GLU B 2 55 ? 202.136 183.690 268.766 1.00 84.06 55 GLU B C 1
ATOM 4469 O O . GLU B 2 55 ? 201.173 183.561 267.990 1.00 81.45 55 GLU B O 1
ATOM 4475 N N . PRO B 2 56 ? 202.665 184.916 269.001 1.00 68.27 56 PRO B N 1
ATOM 4476 C CA . PRO B 2 56 ? 202.035 186.112 268.419 1.00 62.61 56 PRO B CA 1
ATOM 4477 C C . PRO B 2 56 ? 202.472 186.388 266.988 1.00 65.98 56 PRO B C 1
ATOM 4478 O O . PRO B 2 56 ? 203.639 186.687 266.718 1.00 67.42 56 PRO B O 1
ATOM 4482 N N . ALA B 2 57 ? 201.525 186.273 266.059 1.00 68.66 57 ALA B N 1
ATOM 4483 C CA . ALA B 2 57 ? 201.641 186.914 264.756 1.00 59.98 57 ALA B CA 1
ATOM 4484 C C . ALA B 2 57 ? 201.387 188.412 264.881 1.00 55.88 57 ALA B C 1
ATOM 4485 O O . ALA B 2 57 ? 200.497 188.844 265.617 1.00 69.05 57 ALA B O 1
ATOM 4487 N N . VAL B 2 58 ? 202.178 189.211 264.169 1.00 43.86 58 VAL B N 1
ATOM 4488 C CA . VAL B 2 58 ? 202.082 190.666 264.237 1.00 49.94 58 VAL B CA 1
ATOM 4489 C C . VAL B 2 58 ? 201.461 191.175 262.943 1.00 51.31 58 VAL B C 1
ATOM 4490 O O . VAL B 2 58 ? 202.022 190.986 261.857 1.00 53.82 58 VAL B O 1
ATOM 4494 N N . LYS B 2 59 ? 200.303 191.820 263.063 1.00 57.11 59 LYS B N 1
ATOM 4495 C CA . LYS B 2 59 ? 199.571 192.321 261.908 1.00 58.86 59 LYS B CA 1
ATOM 4496 C C . LYS B 2 59 ? 200.157 193.641 261.423 1.00 58.81 59 LYS B C 1
ATOM 4497 O O . LYS B 2 59 ? 200.480 194.523 262.223 1.00 64.29 59 LYS B O 1
ATOM 4503 N N . LEU B 2 60 ? 200.292 193.776 260.106 1.00 54.04 60 LEU B N 1
ATOM 4504 C CA . LEU B 2 60 ? 200.774 195.004 259.484 1.00 53.28 60 LEU B CA 1
ATOM 4505 C C . LEU B 2 60 ? 199.635 195.720 258.771 1.00 59.21 60 LEU B C 1
ATOM 4506 O O . LEU B 2 60 ? 198.879 195.097 258.020 1.00 63.24 60 LEU B O 1
ATOM 4511 N N . GLN B 2 61 ? 199.513 197.028 259.006 1.00 64.52 61 GLN B N 1
ATOM 4512 C CA . GLN B 2 61 ? 198.403 197.793 258.450 1.00 59.98 61 GLN B CA 1
ATOM 4513 C C . GLN B 2 61 ? 198.594 198.127 256.977 1.00 60.62 61 GLN B C 1
ATOM 4514 O O . GLN B 2 61 ? 197.611 198.428 256.293 1.00 64.29 61 GLN B O 1
ATOM 4520 N N . TYR B 2 62 ? 199.827 198.083 256.475 1.00 60.17 62 TYR B N 1
ATOM 4521 C CA . TYR B 2 62 ? 200.154 198.619 255.162 1.00 60.82 62 TYR B CA 1
ATOM 4522 C C . TYR B 2 62 ? 201.032 197.631 254.409 1.00 66.34 62 TYR B C 1
ATOM 4523 O O . TYR B 2 62 ? 201.657 196.748 254.999 1.00 69.01 62 TYR B O 1
ATOM 4532 N N . ALA B 2 63 ? 201.060 197.789 253.088 1.00 56.48 63 ALA B N 1
ATOM 4533 C CA . ALA B 2 63 ? 201.799 196.870 252.234 1.00 54.08 63 ALA B CA 1
ATOM 4534 C C . ALA B 2 63 ? 203.290 196.941 252.535 1.00 53.71 63 ALA B C 1
ATOM 4535 O O . ALA B 2 63 ? 203.859 198.027 252.667 1.00 66.30 63 ALA B O 1
ATOM 4537 N N . VAL B 2 64 ? 203.921 195.771 252.644 1.00 52.87 64 VAL B N 1
ATOM 4538 C CA . VAL B 2 64 ? 205.370 195.719 252.772 1.00 51.55 64 VAL B CA 1
ATOM 4539 C C . VAL B 2 64 ? 206.017 196.272 251.510 1.00 58.20 64 VAL B C 1
ATOM 4540 O O . VAL B 2 64 ? 205.539 196.050 250.391 1.00 60.53 64 VAL B O 1
ATOM 4544 N N . SER B 2 65 ? 207.114 197.006 251.689 1.00 62.94 65 SER B N 1
ATOM 4545 C CA . SER B 2 65 ? 207.602 197.924 250.673 1.00 49.20 65 SER B CA 1
ATOM 4546 C C . SER B 2 65 ? 209.119 197.874 250.590 1.00 49.17 65 SER B C 1
ATOM 4547 O O . SER B 2 65 ? 209.806 197.810 251.613 1.00 57.88 65 SER B O 1
ATOM 4550 N N . GLY B 2 66 ? 209.630 197.899 249.367 1.00 53.02 66 GLY B N 1
ATOM 4551 C CA . GLY B 2 66 ? 211.037 198.134 249.116 1.00 54.01 66 GLY B CA 1
ATOM 4552 C C . GLY B 2 66 ? 211.914 196.899 249.138 1.00 50.01 66 GLY B C 1
ATOM 4553 O O . GLY B 2 66 ? 211.470 195.749 249.090 1.00 61.66 66 GLY B O 1
ATOM 4554 N N . LEU B 2 67 ? 213.214 197.173 249.206 1.00 29.76 67 LEU B N 1
ATOM 4555 C CA . LEU B 2 67 ? 214.243 196.145 249.156 1.00 29.40 67 LEU B CA 1
ATOM 4556 C C . LEU B 2 67 ? 214.434 195.466 250.507 1.00 44.36 67 LEU B C 1
ATOM 4557 O O . LEU B 2 67 ? 214.543 196.138 251.536 1.00 51.93 67 LEU B O 1
ATOM 4562 N N . GLU B 2 68 ? 214.495 194.133 250.487 1.00 59.36 68 GLU B N 1
ATOM 4563 C CA . GLU B 2 68 ? 214.909 193.285 251.603 1.00 50.49 68 GLU B CA 1
ATOM 4564 C C . GLU B 2 68 ? 214.311 193.760 252.934 1.00 50.72 68 GLU B C 1
ATOM 4565 O O . GLU B 2 68 ? 215.047 194.102 253.864 1.00 62.76 68 GLU B O 1
ATOM 4571 N N . PRO B 2 69 ? 212.980 193.813 253.040 1.00 44.52 69 PRO B N 1
ATOM 4572 C CA . PRO B 2 69 ? 212.328 194.785 253.927 1.00 45.60 69 PRO B CA 1
ATOM 4573 C C . PRO B 2 69 ? 212.389 194.468 255.413 1.00 52.05 69 PRO B C 1
ATOM 4574 O O . PRO B 2 69 ? 212.000 195.330 256.213 1.00 53.55 69 PRO B O 1
ATOM 4578 N N . LEU B 2 70 ? 212.847 193.291 255.826 1.00 42.82 70 LEU B N 1
ATOM 4579 C CA . LEU B 2 70 ? 212.933 192.963 257.242 1.00 33.70 70 LEU B CA 1
ATOM 4580 C C . LEU B 2 70 ? 214.381 192.959 257.708 1.00 44.51 70 LEU B C 1
ATOM 4581 O O . LEU B 2 70 ? 215.268 192.446 257.019 1.00 47.56 70 LEU B O 1
ATOM 4586 N N . ALA B 2 71 ? 214.608 193.533 258.889 1.00 45.88 71 ALA B N 1
ATOM 4587 C CA . ALA B 2 71 ? 215.905 193.507 259.547 1.00 39.07 71 ALA B CA 1
ATOM 4588 C C . ALA B 2 71 ? 215.708 193.431 261.053 1.00 38.14 71 ALA B C 1
ATOM 4589 O O . ALA B 2 71 ? 214.707 193.914 261.585 1.00 46.29 71 ALA B O 1
ATOM 4591 N N . TRP B 2 72 ? 216.675 192.824 261.737 1.00 47.05 72 TRP B N 1
ATOM 4592 C CA . TRP B 2 72 ? 216.646 192.686 263.189 1.00 45.37 72 TRP B CA 1
ATOM 4593 C C . TRP B 2 72 ? 217.938 193.275 263.733 1.00 49.02 72 TRP B C 1
ATOM 4594 O O . TRP B 2 72 ? 219.025 192.757 263.460 1.00 55.06 72 TRP B O 1
ATOM 4605 N N . SER B 2 73 ? 217.813 194.352 264.501 1.00 50.35 73 SER B N 1
ATOM 4606 C CA . SER B 2 73 ? 218.943 195.084 265.048 1.00 48.80 73 SER B CA 1
ATOM 4607 C C . SER B 2 73 ? 219.575 194.370 266.239 1.00 57.49 73 SER B C 1
ATOM 4608 O O . SER B 2 73 ? 218.970 193.512 266.884 1.00 66.73 73 SER B O 1
ATOM 4611 N N . GLU B 2 74 ? 220.824 194.751 266.522 1.00 56.58 74 GLU B N 1
ATOM 4612 C CA . GLU B 2 74 ? 221.520 194.333 267.733 1.00 49.94 74 GLU B CA 1
ATOM 4613 C C . GLU B 2 74 ? 220.785 194.767 268.992 1.00 56.18 74 GLU B C 1
ATOM 4614 O O . GLU B 2 74 ? 221.103 194.279 270.081 1.00 55.43 74 GLU B O 1
ATOM 4620 N N . ASP B 2 75 ? 219.823 195.677 268.862 1.00 65.58 75 ASP B N 1
ATOM 4621 C CA . ASP B 2 75 ? 219.064 196.237 269.967 1.00 59.96 75 ASP B CA 1
ATOM 4622 C C . ASP B 2 75 ? 217.719 195.537 270.133 1.00 63.63 75 ASP B C 1
ATOM 4623 O O . ASP B 2 75 ? 216.893 195.967 270.943 1.00 69.54 75 ASP B O 1
ATOM 4628 N N . HIS B 2 76 ? 217.502 194.445 269.397 1.00 53.35 76 HIS B N 1
ATOM 4629 C CA . HIS B 2 76 ? 216.281 193.638 269.463 1.00 38.91 76 HIS B CA 1
ATOM 4630 C C . HIS B 2 76 ? 215.041 194.436 269.074 1.00 47.51 76 HIS B C 1
ATOM 4631 O O . HIS B 2 76 ? 213.937 194.152 269.542 1.00 63.46 76 HIS B O 1
ATOM 4638 N N . ARG B 2 77 ? 215.212 195.446 268.230 1.00 45.69 77 ARG B N 1
ATOM 4639 C CA . ARG B 2 77 ? 214.107 196.092 267.535 1.00 39.73 77 ARG B CA 1
ATOM 4640 C C . ARG B 2 77 ? 214.058 195.590 266.097 1.00 47.90 77 ARG B C 1
ATOM 4641 O O . ARG B 2 77 ? 215.062 195.646 265.382 1.00 53.58 77 ARG B O 1
ATOM 4649 N N . VAL B 2 78 ? 212.895 195.097 265.681 1.00 44.77 78 VAL B N 1
ATOM 4650 C CA . VAL B 2 78 ? 212.684 194.603 264.324 1.00 44.57 78 VAL B CA 1
ATOM 4651 C C . VAL B 2 78 ? 211.935 195.659 263.525 1.00 50.58 78 VAL B C 1
ATOM 4652 O O . VAL B 2 78 ? 210.846 196.089 263.921 1.00 61.10 78 VAL B O 1
ATOM 4656 N N . SER B 2 79 ? 212.505 196.069 262.397 1.00 42.06 79 SER B N 1
ATOM 4657 C CA . SER B 2 79 ? 211.890 197.048 261.512 1.00 36.76 79 SER B CA 1
ATOM 4658 C C . SER B 2 79 ? 211.400 196.353 260.250 1.00 49.31 79 SER B C 1
ATOM 4659 O O . SER B 2 79 ? 212.126 195.546 259.663 1.00 56.96 79 SER B O 1
ATOM 4662 N N . VAL B 2 80 ? 210.175 196.664 259.834 1.00 49.88 80 VAL B N 1
ATOM 4663 C CA . VAL B 2 80 ? 209.690 196.330 258.499 1.00 49.41 80 VAL B CA 1
ATOM 4664 C C . VAL B 2 80 ? 209.390 197.625 257.750 1.00 42.65 80 VAL B C 1
ATOM 4665 O O . VAL B 2 80 ? 208.603 198.457 258.219 1.00 46.87 80 VAL B O 1
ATOM 4669 N N . SER B 2 81 ? 210.047 197.812 256.609 1.00 42.82 81 SER B N 1
ATOM 4670 C CA . SER B 2 81 ? 209.771 198.954 255.751 1.00 40.87 81 SER B CA 1
ATOM 4671 C C . SER B 2 81 ? 208.484 198.732 254.965 1.00 46.75 81 SER B C 1
ATOM 4672 O O . SER B 2 81 ? 208.334 197.715 254.283 1.00 61.52 81 SER B O 1
ATOM 4675 N N . THR B 2 82 ? 207.563 199.688 255.047 1.00 49.89 82 THR B N 1
ATOM 4676 C CA . THR B 2 82 ? 206.224 199.516 254.504 1.00 48.97 82 THR B CA 1
ATOM 4677 C C . THR B 2 82 ? 205.782 200.828 253.869 1.00 57.51 82 THR B C 1
ATOM 4678 O O . THR B 2 82 ? 206.390 201.879 254.079 1.00 71.41 82 THR B O 1
ATOM 4682 N N . ALA B 2 83 ? 204.716 200.747 253.071 1.00 54.97 83 ALA B N 1
ATOM 4683 C CA . ALA B 2 83 ? 204.346 201.825 252.158 1.00 55.85 83 ALA B CA 1
ATOM 4684 C C . ALA B 2 83 ? 204.006 203.135 252.860 1.00 59.30 83 ALA B C 1
ATOM 4685 O O . ALA B 2 83 ? 204.036 204.188 252.216 1.00 64.79 83 ALA B O 1
ATOM 4687 N N . ARG B 2 84 ? 203.681 203.107 254.149 1.00 63.00 84 ARG B N 1
ATOM 4688 C CA . ARG B 2 84 ? 203.237 204.304 254.847 1.00 64.70 84 ARG B CA 1
ATOM 4689 C C . ARG B 2 84 ? 204.007 204.585 256.128 1.00 67.99 84 ARG B C 1
ATOM 4690 O O . ARG B 2 84 ? 203.748 205.608 256.771 1.00 68.87 84 ARG B O 1
ATOM 4698 N N . SER B 2 85 ? 204.938 203.721 256.512 1.00 58.26 85 SER B N 1
ATOM 4699 C CA . SER B 2 85 ? 205.661 203.856 257.769 1.00 53.86 85 SER B CA 1
ATOM 4700 C C . SER B 2 85 ? 206.854 202.914 257.722 1.00 53.60 85 SER B C 1
ATOM 4701 O O . SER B 2 85 ? 207.053 202.188 256.747 1.00 67.05 85 SER B O 1
ATOM 4704 N N . ILE B 2 86 ? 207.698 203.000 258.741 1.00 47.10 86 ILE B N 1
ATOM 4705 C CA . ILE B 2 86 ? 208.493 201.864 259.189 1.00 42.78 86 ILE B CA 1
ATOM 4706 C C . ILE B 2 86 ? 207.901 201.399 260.509 1.00 50.32 86 ILE B C 1
ATOM 4707 O O . ILE B 2 86 ? 207.929 202.139 261.497 1.00 53.67 86 ILE B O 1
ATOM 4712 N N . ALA B 2 87 ? 207.394 200.172 260.543 1.00 38.47 87 ALA B N 1
ATOM 4713 C CA . ALA B 2 87 ? 206.958 199.583 261.800 1.00 40.45 87 ALA B CA 1
ATOM 4714 C C . ALA B 2 87 ? 208.148 198.977 262.529 1.00 45.16 87 ALA B C 1
ATOM 4715 O O . ALA B 2 87 ? 208.941 198.242 261.934 1.00 57.86 87 ALA B O 1
ATOM 4717 N N . VAL B 2 88 ? 208.273 199.285 263.815 1.00 28.82 88 VAL B N 1
ATOM 4718 C CA . VAL B 2 88 ? 209.369 198.794 264.641 1.00 31.58 88 VAL B CA 1
ATOM 4719 C C . VAL B 2 88 ? 208.786 197.917 265.738 1.00 46.99 88 VAL B C 1
ATOM 4720 O O . VAL B 2 88 ? 207.943 198.372 266.520 1.00 53.80 88 VAL B O 1
ATOM 4724 N N . LEU B 2 89 ? 209.234 196.667 265.797 1.00 44.62 89 LEU B N 1
ATOM 4725 C CA . LEU B 2 89 ? 208.788 195.711 266.800 1.00 34.25 89 LEU B CA 1
ATOM 4726 C C . LEU B 2 89 ? 209.904 195.553 267.822 1.00 41.47 89 LEU B C 1
ATOM 4727 O O . LEU B 2 89 ? 210.991 195.071 267.487 1.00 48.08 89 LEU B O 1
ATOM 4732 N N . GLU B 2 90 ? 209.632 195.939 269.062 1.00 56.10 90 GLU B N 1
ATOM 4733 C CA . GLU B 2 90 ? 210.639 195.948 270.113 1.00 45.05 90 GLU B CA 1
ATOM 4734 C C . GLU B 2 90 ? 210.396 194.780 271.056 1.00 51.08 90 GLU B C 1
ATOM 4735 O O . GLU B 2 90 ? 209.362 194.722 271.727 1.00 63.65 90 GLU B O 1
ATOM 4741 N N . LEU B 2 91 ? 211.354 193.860 271.109 1.00 48.34 91 LEU B N 1
ATOM 4742 C CA . LEU B 2 91 ? 211.207 192.640 271.893 1.00 53.15 91 LEU B CA 1
ATOM 4743 C C . LEU B 2 91 ? 211.607 192.912 273.337 1.00 59.78 91 LEU B C 1
ATOM 4744 O O . LEU B 2 91 ? 212.764 193.245 273.614 1.00 58.31 91 LEU B O 1
ATOM 4749 N N . ILE B 2 92 ? 210.655 192.776 274.256 1.00 61.16 92 ILE B N 1
ATOM 4750 C CA . ILE B 2 92 ? 210.894 192.969 275.680 1.00 50.68 92 ILE B CA 1
ATOM 4751 C C . ILE B 2 92 ? 210.790 191.617 276.370 1.00 55.71 92 ILE B C 1
ATOM 4752 O O . ILE B 2 92 ? 209.799 190.898 276.193 1.00 60.05 92 ILE B O 1
ATOM 4757 N N . CYS B 2 93 ? 211.813 191.269 277.149 1.00 72.30 93 CYS B N 1
ATOM 4758 C CA . CYS B 2 93 ? 211.734 190.157 278.097 1.00 74.85 93 CYS B CA 1
ATOM 4759 C C . CYS B 2 93 ? 210.981 190.618 279.344 1.00 77.20 93 CYS B C 1
ATOM 4760 O O . CYS B 2 93 ? 211.557 190.898 280.398 1.00 76.66 93 CYS B O 1
ATOM 4763 N N . ASP B 2 94 ? 209.659 190.705 279.210 1.00 75.85 94 ASP B N 1
ATOM 4764 C CA . ASP B 2 94 ? 208.831 191.311 280.246 1.00 72.94 94 ASP B CA 1
ATOM 4765 C C . ASP B 2 94 ? 208.883 190.469 281.515 1.00 75.13 94 ASP B C 1
ATOM 4766 O O . ASP B 2 94 ? 208.536 189.284 281.499 1.00 75.87 94 ASP B O 1
ATOM 4771 N N . VAL B 2 95 ? 209.318 191.087 282.615 1.00 79.14 95 VAL B N 1
ATOM 4772 C CA . VAL B 2 95 ? 209.363 190.444 283.923 1.00 74.49 95 VAL B CA 1
ATOM 4773 C C . VAL B 2 95 ? 208.178 190.814 284.802 1.00 74.97 95 VAL B C 1
ATOM 4774 O O . VAL B 2 95 ? 208.096 190.346 285.944 1.00 74.47 95 VAL B O 1
ATOM 4778 N N . HIS B 2 96 ? 207.265 191.649 284.315 1.00 81.36 96 HIS B N 1
ATOM 4779 C CA . HIS B 2 96 ? 206.120 192.097 285.093 1.00 82.46 96 HIS B CA 1
ATOM 4780 C C . HIS B 2 96 ? 204.817 191.390 284.744 1.00 81.78 96 HIS B C 1
ATOM 4781 O O . HIS B 2 96 ? 203.787 191.698 285.351 1.00 86.65 96 HIS B O 1
ATOM 4788 N N . ASN B 2 97 ? 204.821 190.461 283.795 1.00 70.77 97 ASN B N 1
ATOM 4789 C CA . ASN B 2 97 ? 203.583 189.819 283.382 1.00 76.21 97 ASN B CA 1
ATOM 4790 C C . ASN B 2 97 ? 203.833 188.350 283.080 1.00 79.86 97 ASN B C 1
ATOM 4791 O O . ASN B 2 97 ? 204.943 187.971 282.689 1.00 83.98 97 ASN B O 1
ATOM 4796 N N . PRO B 2 98 ? 202.821 187.501 283.260 1.00 74.93 98 PRO B N 1
ATOM 4797 C CA . PRO B 2 98 ? 202.987 186.059 283.054 1.00 73.48 98 PRO B CA 1
ATOM 4798 C C . PRO B 2 98 ? 202.729 185.565 281.639 1.00 77.35 98 PRO B C 1
ATOM 4799 O O . PRO B 2 98 ? 202.905 184.367 281.392 1.00 82.98 98 PRO B O 1
ATOM 4803 N N . GLY B 2 99 ? 202.314 186.429 280.715 1.00 73.82 99 GLY B N 1
ATOM 4804 C CA . GLY B 2 99 ? 201.934 185.979 279.390 1.00 77.69 99 GLY B CA 1
ATOM 4805 C C . GLY B 2 99 ? 203.080 185.347 278.627 1.00 76.80 99 GLY B C 1
ATOM 4806 O O . GLY B 2 99 ? 204.172 185.916 278.543 1.00 76.31 99 GLY B O 1
ATOM 4807 N N . GLN B 2 100 ? 202.842 184.160 278.069 1.00 70.15 100 GLN B N 1
ATOM 4808 C CA . GLN B 2 100 ? 203.893 183.390 277.418 1.00 73.38 100 GLN B CA 1
ATOM 4809 C C . GLN B 2 100 ? 204.270 183.914 276.039 1.00 78.80 100 GLN B C 1
ATOM 4810 O O . GLN B 2 100 ? 205.308 183.506 275.508 1.00 79.88 100 GLN B O 1
ATOM 4816 N N . ASP B 2 101 ? 203.462 184.786 275.444 1.00 71.46 101 ASP B N 1
ATOM 4817 C CA . ASP B 2 101 ? 203.776 185.314 274.126 1.00 67.53 101 ASP B CA 1
ATOM 4818 C C . ASP B 2 101 ? 205.056 186.148 274.164 1.00 71.43 101 ASP B C 1
ATOM 4819 O O . ASP B 2 101 ? 205.561 186.525 275.223 1.00 75.95 101 ASP B O 1
ATOM 4824 N N . LEU B 2 102 ? 205.578 186.434 272.974 1.00 60.31 102 LEU B N 1
ATOM 4825 C CA . LEU B 2 102 ? 206.545 187.512 272.809 1.00 57.13 102 LEU B CA 1
ATOM 4826 C C . LEU B 2 102 ? 205.895 188.848 273.141 1.00 56.80 102 LEU B C 1
ATOM 4827 O O . LEU B 2 102 ? 204.877 189.216 272.549 1.00 63.69 102 LEU B O 1
ATOM 4832 N N . VAL B 2 103 ? 206.479 189.572 274.093 1.00 51.64 103 VAL B N 1
ATOM 4833 C CA . VAL B 2 103 ? 205.983 190.896 274.471 1.00 49.50 103 VAL B CA 1
ATOM 4834 C C . VAL B 2 103 ? 206.618 191.894 273.507 1.00 49.65 103 VAL B C 1
ATOM 4835 O O . VAL B 2 103 ? 207.734 192.370 273.708 1.00 58.49 103 VAL B O 1
ATOM 4839 N N . ILE B 2 104 ? 205.891 192.209 272.443 1.00 45.51 104 ILE B N 1
ATOM 4840 C CA . ILE B 2 104 ? 206.386 193.043 271.355 1.00 38.58 104 ILE B CA 1
ATOM 4841 C C . ILE B 2 104 ? 205.803 194.437 271.533 1.00 42.06 104 ILE B C 1
ATOM 4842 O O . ILE B 2 104 ? 204.598 194.641 271.354 1.00 55.49 104 ILE B O 1
ATOM 4847 N N . HIS B 2 105 ? 206.644 195.401 271.895 1.00 38.66 105 HIS B N 1
ATOM 4848 C CA . HIS B 2 105 ? 206.229 196.796 271.886 1.00 37.73 105 HIS B CA 1
ATOM 4849 C C . HIS B 2 105 ? 206.340 197.340 270.469 1.00 41.26 105 HIS B C 1
ATOM 4850 O O . HIS B 2 105 ? 207.347 197.121 269.791 1.00 45.17 105 HIS B O 1
ATOM 4857 N N . ARG B 2 106 ? 205.313 198.055 270.025 1.00 54.37 106 ARG B N 1
ATOM 4858 C CA . ARG B 2 106 ? 205.211 198.492 268.640 1.00 49.00 106 ARG B CA 1
ATOM 4859 C C . ARG B 2 106 ? 205.269 200.009 268.530 1.00 51.46 106 ARG B C 1
ATOM 4860 O O . ARG B 2 106 ? 204.570 200.721 269.257 1.00 53.14 106 ARG B O 1
ATOM 4868 N N . THR B 2 107 ? 206.109 200.488 267.616 1.00 50.62 107 THR B N 1
ATOM 4869 C CA . THR B 2 107 ? 206.308 201.902 267.341 1.00 49.96 107 THR B CA 1
ATOM 4870 C C . THR B 2 107 ? 206.430 202.029 265.829 1.00 51.95 107 THR B C 1
ATOM 4871 O O . THR B 2 107 ? 206.656 201.036 265.135 1.00 63.36 107 THR B O 1
ATOM 4875 N N . SER B 2 108 ? 206.283 203.243 265.302 1.00 45.82 108 SER B N 1
ATOM 4876 C CA . SER B 2 108 ? 206.566 203.393 263.883 1.00 46.02 108 SER B CA 1
ATOM 4877 C C . SER B 2 108 ? 207.167 204.752 263.559 1.00 55.02 108 SER B C 1
ATOM 4878 O O . SER B 2 108 ? 206.886 205.757 264.217 1.00 57.26 108 SER B O 1
ATOM 4881 N N . VAL B 2 109 ? 207.999 204.751 262.523 1.00 50.67 109 VAL B N 1
ATOM 4882 C CA . VAL B 2 109 ? 208.446 205.970 261.856 1.00 46.11 109 VAL B CA 1
ATOM 4883 C C . VAL B 2 109 ? 207.413 206.334 260.793 1.00 51.46 109 VAL B C 1
ATOM 4884 O O . VAL B 2 109 ? 207.149 205.512 259.906 1.00 60.98 109 VAL B O 1
ATOM 4888 N N . PRO B 2 110 ? 206.817 207.520 260.838 1.00 52.81 110 PRO B N 1
ATOM 4889 C CA . PRO B 2 110 ? 205.901 207.912 259.763 1.00 55.61 110 PRO B CA 1
ATOM 4890 C C . PRO B 2 110 ? 206.645 208.078 258.448 1.00 60.21 110 PRO B C 1
ATOM 4891 O O . PRO B 2 110 ? 207.824 208.439 258.415 1.00 66.56 110 PRO B O 1
ATOM 4895 N N . ALA B 2 111 ? 205.943 207.798 257.352 1.00 64.22 111 ALA B N 1
ATOM 4896 C CA . ALA B 2 111 ? 206.405 208.236 256.044 1.00 59.07 111 ALA B CA 1
ATOM 4897 C C . ALA B 2 111 ? 206.406 209.762 255.957 1.00 61.82 111 ALA B C 1
ATOM 4898 O O . ALA B 2 111 ? 205.601 210.429 256.613 1.00 67.84 111 ALA B O 1
ATOM 4900 N N . PRO B 2 112 ? 207.314 210.342 255.172 1.00 58.16 112 PRO B N 1
ATOM 4901 C CA . PRO B 2 112 ? 207.326 211.799 255.016 1.00 61.12 112 PRO B CA 1
ATOM 4902 C C . PRO B 2 112 ? 206.046 212.310 254.371 1.00 64.68 112 PRO B C 1
ATOM 4903 O O . PRO B 2 112 ? 205.387 211.608 253.601 1.00 62.93 112 PRO B O 1
ATOM 4907 N N . LEU B 2 113 ? 205.693 213.549 254.706 1.00 77.91 113 LEU B N 1
ATOM 4908 C CA . LEU B 2 113 ? 204.535 214.208 254.116 1.00 78.70 113 LEU B CA 1
ATOM 4909 C C . LEU B 2 113 ? 204.848 214.956 252.825 1.00 83.15 113 LEU B C 1
ATOM 4910 O O . LEU B 2 113 ? 203.928 215.227 252.046 1.00 82.73 113 LEU B O 1
ATOM 4915 N N . ASN B 2 114 ? 206.113 215.294 252.582 1.00 80.31 114 ASN B N 1
ATOM 4916 C CA . ASN B 2 114 ? 206.527 216.087 251.430 1.00 75.13 114 ASN B CA 1
ATOM 4917 C C . ASN B 2 114 ? 207.464 215.291 250.532 1.00 78.09 114 ASN B C 1
ATOM 4918 O O . ASN B 2 114 ? 208.444 214.711 251.010 1.00 78.13 114 ASN B O 1
ATOM 4923 N N . SER B 2 115 ? 207.155 215.264 249.237 1.00 82.64 115 SER B N 1
ATOM 4924 C CA . SER B 2 115 ? 207.942 214.499 248.278 1.00 78.84 115 SER B CA 1
ATOM 4925 C C . SER B 2 115 ? 209.291 215.168 248.033 1.00 81.01 115 SER B C 1
ATOM 4926 O O . SER B 2 115 ? 209.365 216.378 247.801 1.00 87.58 115 SER B O 1
ATOM 4929 N N . CYS B 2 116 ? 210.356 214.373 248.082 1.00 71.37 116 CYS B N 1
ATOM 4930 C CA . CYS B 2 116 ? 211.715 214.877 247.929 1.00 72.61 116 CYS B CA 1
ATOM 4931 C C . CYS B 2 116 ? 212.049 215.098 246.457 1.00 76.43 116 CYS B C 1
ATOM 4932 O O . CYS B 2 116 ? 211.864 214.202 245.628 1.00 80.56 116 CYS B O 1
ATOM 4935 N N . LEU B 2 117 ? 212.547 216.290 246.138 1.00 70.89 117 LEU B N 1
ATOM 4936 C CA . LEU B 2 117 ? 213.112 216.591 244.828 1.00 70.45 117 LEU B CA 1
ATOM 4937 C C . LEU B 2 117 ? 214.628 216.668 244.950 1.00 71.32 117 LEU B C 1
ATOM 4938 O O . LEU B 2 117 ? 215.151 217.446 245.755 1.00 74.89 117 LEU B O 1
ATOM 4943 N N . LEU B 2 118 ? 215.325 215.864 244.151 1.00 58.40 118 LEU B N 1
ATOM 4944 C CA . LEU B 2 118 ? 216.775 215.966 244.059 1.00 57.78 118 LEU B CA 1
ATOM 4945 C C . LEU B 2 118 ? 217.174 217.254 243.352 1.00 62.46 118 LEU B C 1
ATOM 4946 O O . LEU B 2 118 ? 216.703 217.543 242.248 1.00 69.64 118 LEU B O 1
ATOM 4951 N N . LYS B 2 119 ? 218.043 218.030 243.993 1.00 63.68 119 LYS B N 1
ATOM 4952 C CA . LYS B 2 119 ? 218.462 219.318 243.459 1.00 64.31 119 LYS B CA 1
ATOM 4953 C C . LYS B 2 119 ? 219.484 219.119 242.345 1.00 69.56 119 LYS B C 1
ATOM 4954 O O . LYS B 2 119 ? 220.541 218.518 242.561 1.00 68.82 119 LYS B O 1
ATOM 4960 N N . VAL B 2 120 ? 219.168 219.627 241.156 1.00 72.70 120 VAL B N 1
ATOM 4961 C CA . VAL B 2 120 ? 220.045 219.508 239.996 1.00 65.45 120 VAL B CA 1
ATOM 4962 C C . VAL B 2 120 ? 220.382 220.856 239.380 1.00 68.44 120 VAL B C 1
ATOM 4963 O O . VAL B 2 120 ? 221.203 220.905 238.452 1.00 75.82 120 VAL B O 1
ATOM 4967 N N . GLY B 2 121 ? 219.784 221.940 239.855 1.00 75.56 121 GLY B N 1
ATOM 4968 C CA . GLY B 2 121 ? 220.062 223.252 239.307 1.00 79.59 121 GLY B CA 1
ATOM 4969 C C . GLY B 2 121 ? 219.191 224.285 239.983 1.00 88.71 121 GLY B C 1
ATOM 4970 O O . GLY B 2 121 ? 218.496 223.992 240.959 1.00 93.58 121 GLY B O 1
ATOM 4971 N N . SER B 2 122 ? 219.236 225.507 239.460 1.00 100.81 122 SER B N 1
ATOM 4972 C CA . SER B 2 122 ? 218.383 226.550 240.004 1.00 101.34 122 SER B CA 1
ATOM 4973 C C . SER B 2 122 ? 216.911 226.229 239.761 1.00 101.85 122 SER B C 1
ATOM 4974 O O . SER B 2 122 ? 216.546 225.494 238.839 1.00 102.72 122 SER B O 1
ATOM 4977 N N . LYS B 2 123 ? 216.061 226.795 240.619 1.00 101.49 123 LYS B N 1
ATOM 4978 C CA . LYS B 2 123 ? 214.632 226.501 240.572 1.00 104.03 123 LYS B CA 1
ATOM 4979 C C . LYS B 2 123 ? 213.992 226.948 239.263 1.00 105.54 123 LYS B C 1
ATOM 4980 O O . LYS B 2 123 ? 212.999 226.356 238.824 1.00 103.69 123 LYS B O 1
ATOM 4986 N N . THR B 2 124 ? 214.542 227.982 238.626 1.00 106.67 124 THR B N 1
ATOM 4987 C CA . THR B 2 124 ? 214.075 228.399 237.307 1.00 106.29 124 THR B CA 1
ATOM 4988 C C . THR B 2 124 ? 214.669 227.557 236.184 1.00 106.08 124 THR B C 1
ATOM 4989 O O . THR B 2 124 ? 213.949 227.131 235.274 1.00 103.07 124 THR B O 1
ATOM 4993 N N . GLU B 2 125 ? 215.979 227.310 236.224 1.00 107.67 125 GLU B N 1
ATOM 4994 C CA . GLU B 2 125 ? 216.624 226.592 235.129 1.00 106.81 125 GLU B CA 1
ATOM 4995 C C . GLU B 2 125 ? 216.154 225.145 235.046 1.00 110.34 125 GLU B C 1
ATOM 4996 O O . GLU B 2 125 ? 215.986 224.607 233.947 1.00 112.13 125 GLU B O 1
ATOM 5002 N N . VAL B 2 126 ? 215.946 224.493 236.190 1.00 101.04 126 VAL B N 1
ATOM 5003 C CA . VAL B 2 126 ? 215.386 223.145 236.167 1.00 97.79 126 VAL B CA 1
ATOM 5004 C C . VAL B 2 126 ? 213.973 223.134 235.592 1.00 97.97 126 VAL B C 1
ATOM 5005 O O . VAL B 2 126 ? 213.580 222.174 234.918 1.00 101.01 126 VAL B O 1
ATOM 5009 N N . ALA B 2 127 ? 213.190 224.186 235.838 1.00 95.85 127 ALA B N 1
ATOM 5010 C CA . ALA B 2 127 ? 211.810 224.208 235.360 1.00 97.16 127 ALA B CA 1
ATOM 5011 C C . ALA B 2 127 ? 211.723 224.315 233.841 1.00 97.97 127 ALA B C 1
ATOM 5012 O O . ALA B 2 127 ? 210.904 223.633 233.215 1.00 98.27 127 ALA B O 1
ATOM 5014 N N . GLU B 2 128 ? 212.549 225.165 233.228 1.00 100.09 128 GLU B N 1
ATOM 5015 C CA . GLU B 2 128 ? 212.595 225.230 231.769 1.00 102.12 128 GLU B CA 1
ATOM 5016 C C . GLU B 2 128 ? 213.192 223.975 231.137 1.00 101.37 128 GLU B C 1
ATOM 5017 O O . GLU B 2 128 ? 212.779 223.586 230.039 1.00 102.45 128 GLU B O 1
ATOM 5023 N N . CYS B 2 129 ? 214.157 223.334 231.796 1.00 89.17 129 CYS B N 1
ATOM 5024 C CA . CYS B 2 129 ? 214.685 222.069 231.290 1.00 86.33 129 CYS B CA 1
ATOM 5025 C C . CYS B 2 129 ? 213.637 220.961 231.309 1.00 88.68 129 CYS B C 1
ATOM 5026 O O . CYS B 2 129 ? 213.470 220.240 230.320 1.00 92.26 129 CYS B O 1
ATOM 5029 N N . LYS B 2 130 ? 212.909 220.820 232.418 1.00 81.14 130 LYS B N 1
ATOM 5030 C CA . LYS B 2 130 ? 211.834 219.832 232.484 1.00 80.22 130 LYS B CA 1
ATOM 5031 C C . LYS B 2 130 ? 210.779 220.060 231.408 1.00 85.14 130 LYS B C 1
ATOM 5032 O O . LYS B 2 130 ? 210.268 219.100 230.821 1.00 89.49 130 LYS B O 1
ATOM 5038 N N . GLU B 2 131 ? 210.429 221.317 231.144 1.00 86.67 131 GLU B N 1
ATOM 5039 C CA . GLU B 2 131 ? 209.513 221.616 230.046 1.00 87.39 131 GLU B CA 1
ATOM 5040 C C . GLU B 2 131 ? 210.104 221.200 228.702 1.00 86.10 131 GLU B C 1
ATOM 5041 O O . GLU B 2 131 ? 209.418 220.597 227.869 1.00 84.41 131 GLU B O 1
ATOM 5047 N N . LYS B 2 132 ? 211.378 221.526 228.473 1.00 79.18 132 LYS B N 1
ATOM 5048 C CA . LYS B 2 132 ? 212.058 221.152 227.234 1.00 73.52 132 LYS B CA 1
ATOM 5049 C C . LYS B 2 132 ? 211.996 219.650 226.964 1.00 76.87 132 LYS B C 1
ATOM 5050 O O . LYS B 2 132 ? 211.633 219.225 225.862 1.00 83.93 132 LYS B O 1
ATOM 5056 N N . PHE B 2 133 ? 212.355 218.830 227.952 1.00 72.35 133 PHE B N 1
ATOM 5057 C CA . PHE B 2 133 ? 212.387 217.384 227.743 1.00 62.89 133 PHE B CA 1
ATOM 5058 C C . PHE B 2 133 ? 210.992 216.796 227.564 1.00 67.91 133 PHE B C 1
ATOM 5059 O O . PHE B 2 133 ? 210.767 215.979 226.664 1.00 74.45 133 PHE B O 1
ATOM 5067 N N . ALA B 2 134 ? 210.044 217.189 228.414 1.00 76.42 134 ALA B N 1
ATOM 5068 C CA . ALA B 2 134 ? 208.680 216.686 228.284 1.00 77.27 134 ALA B CA 1
ATOM 5069 C C . ALA B 2 134 ? 208.059 217.045 226.938 1.00 81.57 134 ALA B C 1
ATOM 5070 O O . ALA B 2 134 ? 207.370 216.218 226.329 1.00 80.17 134 ALA B O 1
ATOM 5072 N N . ALA B 2 135 ? 208.291 218.262 226.454 1.00 87.23 135 ALA B N 1
ATOM 5073 C CA . ALA B 2 135 ? 207.783 218.675 225.151 1.00 84.18 135 ALA B CA 1
ATOM 5074 C C . ALA B 2 135 ? 208.593 218.149 223.970 1.00 82.79 135 ALA B C 1
ATOM 5075 O O . ALA B 2 135 ? 208.232 218.444 222.826 1.00 83.14 135 ALA B O 1
ATOM 5077 N N . SER B 2 136 ? 209.668 217.399 224.202 1.00 84.00 136 SER B N 1
ATOM 5078 C CA . SER B 2 136 ? 210.504 216.947 223.096 1.00 83.22 136 SER B CA 1
ATOM 5079 C C . SER B 2 136 ? 209.727 216.041 222.148 1.00 87.38 136 SER B C 1
ATOM 5080 O O . SER B 2 136 ? 208.983 215.154 222.574 1.00 88.48 136 SER B O 1
ATOM 5083 N N . LYS B 2 137 ? 209.907 216.274 220.847 1.00 91.22 137 LYS B N 1
ATOM 5084 C CA . LYS B 2 137 ? 209.251 215.491 219.807 1.00 90.63 137 LYS B CA 1
ATOM 5085 C C . LYS B 2 137 ? 209.921 214.149 219.547 1.00 86.34 137 LYS B C 1
ATOM 5086 O O . LYS B 2 137 ? 209.327 213.305 218.868 1.00 85.74 137 LYS B O 1
ATOM 5092 N N . ASP B 2 138 ? 211.126 213.933 220.053 1.00 81.21 138 ASP B N 1
ATOM 5093 C CA . ASP B 2 138 ? 211.730 212.607 220.011 1.00 81.09 138 ASP B CA 1
ATOM 5094 C C . ASP B 2 138 ? 211.021 211.690 221.000 1.00 85.48 138 ASP B C 1
ATOM 5095 O O . ASP B 2 138 ? 210.932 212.025 222.188 1.00 88.01 138 ASP B O 1
ATOM 5100 N N . PRO B 2 139 ? 210.497 210.544 220.559 1.00 83.09 139 PRO B N 1
ATOM 5101 C CA . PRO B 2 139 ? 209.934 209.565 221.504 1.00 77.38 139 PRO B CA 1
ATOM 5102 C C . PRO B 2 139 ? 210.878 209.131 222.613 1.00 77.49 139 PRO B C 1
ATOM 5103 O O . PRO B 2 139 ? 210.440 208.970 223.757 1.00 82.18 139 PRO B O 1
ATOM 5107 N N . THR B 2 140 ? 212.160 208.938 222.313 1.00 66.49 140 THR B N 1
ATOM 5108 C CA . THR B 2 140 ? 213.086 208.418 223.313 1.00 67.58 140 THR B CA 1
ATOM 5109 C C . THR B 2 140 ? 213.321 209.418 224.439 1.00 74.30 140 THR B C 1
ATOM 5110 O O . THR B 2 140 ? 213.141 209.093 225.617 1.00 82.96 140 THR B O 1
ATOM 5114 N N . VAL B 2 141 ? 213.734 210.639 224.099 1.00 71.31 141 VAL B N 1
ATOM 5115 C CA . VAL B 2 141 ? 213.982 211.661 225.116 1.00 68.89 141 VAL B CA 1
ATOM 5116 C C . VAL B 2 141 ? 212.721 211.957 225.923 1.00 71.67 141 VAL B C 1
ATOM 5117 O O . VAL B 2 141 ? 212.751 212.004 227.158 1.00 74.04 141 VAL B O 1
ATOM 5121 N N . SER B 2 142 ? 211.593 212.159 225.241 1.00 68.00 142 SER B N 1
ATOM 5122 C CA . SER B 2 142 ? 210.360 212.528 225.934 1.00 63.21 142 SER B CA 1
ATOM 5123 C C . SER B 2 142 ? 209.855 211.420 226.855 1.00 64.27 142 SER B C 1
ATOM 5124 O O . SER B 2 142 ? 209.509 211.679 228.013 1.00 71.25 142 SER B O 1
ATOM 5127 N N . GLN B 2 143 ? 209.801 210.179 226.366 1.00 63.18 143 GLN B N 1
ATOM 5128 C CA . GLN B 2 143 ? 209.330 209.081 227.207 1.00 63.21 143 GLN B CA 1
ATOM 5129 C C . GLN B 2 143 ? 210.332 208.676 228.282 1.00 68.62 143 GLN B C 1
ATOM 5130 O O . GLN B 2 143 ? 209.923 208.221 229.354 1.00 77.88 143 GLN B O 1
ATOM 5136 N N . THR B 2 144 ? 211.633 208.816 228.029 1.00 61.81 144 THR B N 1
ATOM 5137 C CA . THR B 2 144 ? 212.602 208.585 229.098 1.00 57.86 144 THR B CA 1
ATOM 5138 C C . THR B 2 144 ? 212.402 209.550 230.260 1.00 56.36 144 THR B C 1
ATOM 5139 O O . THR B 2 144 ? 212.475 209.149 231.427 1.00 58.17 144 THR B O 1
ATOM 5143 N N . PHE B 2 145 ? 212.142 210.823 229.964 1.00 52.45 145 PHE B N 1
ATOM 5144 C CA . PHE B 2 145 ? 211.839 211.788 231.015 1.00 53.27 145 PHE B CA 1
ATOM 5145 C C . PHE B 2 145 ? 210.528 211.469 231.724 1.00 63.71 145 PHE B C 1
ATOM 5146 O O . PHE B 2 145 ? 210.471 211.433 232.959 1.00 71.39 145 PHE B O 1
ATOM 5154 N N . MET B 2 146 ? 209.459 211.235 230.962 1.00 59.39 146 MET B N 1
ATOM 5155 C CA . MET B 2 146 ? 208.136 211.084 231.557 1.00 57.36 146 MET B CA 1
ATOM 5156 C C . MET B 2 146 ? 207.939 209.764 232.291 1.00 58.24 146 MET B C 1
ATOM 5157 O O . MET B 2 146 ? 207.063 209.685 233.157 1.00 67.11 146 MET B O 1
ATOM 5162 N N . LEU B 2 147 ? 208.712 208.730 231.974 1.00 53.34 147 LEU B N 1
ATOM 5163 C CA . LEU B 2 147 ? 208.564 207.468 232.689 1.00 59.00 147 LEU B CA 1
ATOM 5164 C C . LEU B 2 147 ? 209.412 207.389 233.954 1.00 58.45 147 LEU B C 1
ATOM 5165 O O . LEU B 2 147 ? 208.942 206.885 234.978 1.00 66.05 147 LEU B O 1
ATOM 5170 N N . ASP B 2 148 ? 210.646 207.884 233.914 1.00 62.13 148 ASP B N 1
ATOM 5171 C CA . ASP B 2 148 ? 211.565 207.720 235.034 1.00 63.66 148 ASP B CA 1
ATOM 5172 C C . ASP B 2 148 ? 211.098 208.555 236.224 1.00 63.68 148 ASP B C 1
ATOM 5173 O O . ASP B 2 148 ? 211.040 209.786 236.144 1.00 67.68 148 ASP B O 1
ATOM 5178 N N . ARG B 2 149 ? 210.756 207.877 237.323 1.00 56.70 149 ARG B N 1
ATOM 5179 C CA . ARG B 2 149 ? 210.271 208.525 238.538 1.00 55.62 149 ARG B CA 1
ATOM 5180 C C . ARG B 2 149 ? 211.331 209.326 239.282 1.00 62.58 149 ARG B C 1
ATOM 5181 O O . ARG B 2 149 ? 210.971 210.102 240.172 1.00 63.30 149 ARG B O 1
ATOM 5189 N N . VAL B 2 150 ? 212.613 209.164 238.960 1.00 59.36 150 VAL B N 1
ATOM 5190 C CA . VAL B 2 150 ? 213.630 209.990 239.603 1.00 56.95 150 VAL B CA 1
ATOM 5191 C C . VAL B 2 150 ? 213.468 211.446 239.193 1.00 60.16 150 VAL B C 1
ATOM 5192 O O . VAL B 2 150 ? 213.607 212.359 240.015 1.00 67.53 150 VAL B O 1
ATOM 5196 N N . PHE B 2 151 ? 213.158 211.687 237.923 1.00 50.34 151 PHE B N 1
ATOM 5197 C CA . PHE B 2 151 ? 212.883 213.036 237.456 1.00 50.10 151 PHE B CA 1
ATOM 5198 C C . PHE B 2 151 ? 211.500 213.516 237.866 1.00 67.38 151 PHE B C 1
ATOM 5199 O O . PHE B 2 151 ? 211.246 214.725 237.847 1.00 73.83 151 PHE B O 1
ATOM 5207 N N . ASN B 2 152 ? 210.604 212.602 238.236 1.00 66.19 152 ASN B N 1
ATOM 5208 C CA . ASN B 2 152 ? 209.190 212.899 238.472 1.00 58.83 152 ASN B CA 1
ATOM 5209 C C . ASN B 2 152 ? 208.754 212.301 239.805 1.00 60.19 152 ASN B C 1
ATOM 5210 O O . ASN B 2 152 ? 207.993 211.327 239.847 1.00 63.51 152 ASN B O 1
ATOM 5215 N N . PRO B 2 153 ? 209.229 212.860 240.922 1.00 62.60 153 PRO B N 1
ATOM 5216 C CA . PRO B 2 153 ? 208.869 212.302 242.232 1.00 65.26 153 PRO B CA 1
ATOM 5217 C C . PRO B 2 153 ? 207.426 212.557 242.627 1.00 65.67 153 PRO B C 1
ATOM 5218 O O . PRO B 2 153 ? 206.930 211.900 243.549 1.00 69.45 153 PRO B O 1
ATOM 5222 N N . GLU B 2 154 ? 206.743 213.495 241.977 1.00 72.17 154 GLU B N 1
ATOM 5223 C CA . GLU B 2 154 ? 205.312 213.673 242.164 1.00 75.52 154 GLU B CA 1
ATOM 5224 C C . GLU B 2 154 ? 204.723 214.152 240.847 1.00 79.22 154 GLU B C 1
ATOM 5225 O O . GLU B 2 154 ? 205.422 214.743 240.021 1.00 76.70 154 GLU B O 1
ATOM 5231 N N . GLY B 2 155 ? 203.434 213.887 240.651 1.00 81.46 155 GLY B N 1
ATOM 5232 C CA . GLY B 2 155 ? 202.791 214.351 239.438 1.00 79.51 155 GLY B CA 1
ATOM 5233 C C . GLY B 2 155 ? 201.282 214.348 239.543 1.00 81.89 155 GLY B C 1
ATOM 5234 O O . GLY B 2 155 ? 200.699 213.967 240.561 1.00 82.40 155 GLY B O 1
ATOM 5235 N N . LYS B 2 156 ? 200.658 214.794 238.451 1.00 86.37 156 LYS B N 1
ATOM 5236 C CA . LYS B 2 156 ? 199.213 214.994 238.414 1.00 86.62 156 LYS B CA 1
ATOM 5237 C C . LYS B 2 156 ? 198.456 213.678 238.549 1.00 87.34 156 LYS B C 1
ATOM 5238 O O . LYS B 2 156 ? 197.381 213.636 239.158 1.00 84.93 156 LYS B O 1
ATOM 5244 N N . ALA B 2 157 ? 199.001 212.593 237.993 1.00 76.48 157 ALA B N 1
ATOM 5245 C CA . ALA B 2 157 ? 198.357 211.289 238.090 1.00 72.50 157 ALA B CA 1
ATOM 5246 C C . ALA B 2 157 ? 199.343 210.175 238.420 1.00 69.25 157 ALA B C 1
ATOM 5247 O O . ALA B 2 157 ? 199.083 209.012 238.090 1.00 67.43 157 ALA B O 1
ATOM 5249 N N . LEU B 2 158 ? 200.459 210.500 239.060 1.00 68.25 158 LEU B N 1
ATOM 5250 C CA . LEU B 2 158 ? 201.439 209.522 239.508 1.00 64.83 158 LEU B CA 1
ATOM 5251 C C . LEU B 2 158 ? 201.321 209.339 241.011 1.00 68.16 158 LEU B C 1
ATOM 5252 O O . LEU B 2 158 ? 201.231 210.334 241.744 1.00 71.51 158 LEU B O 1
ATOM 5257 N N . PRO B 2 159 ? 201.308 208.105 241.506 1.00 60.32 159 PRO B N 1
ATOM 5258 C CA . PRO B 2 159 ? 201.259 207.880 242.952 1.00 61.11 159 PRO B CA 1
ATOM 5259 C C . PRO B 2 159 ? 202.539 208.345 243.622 1.00 67.22 159 PRO B C 1
ATOM 5260 O O . PRO B 2 159 ? 203.644 208.087 243.121 1.00 69.24 159 PRO B O 1
ATOM 5264 N N . PRO B 2 160 ? 202.431 209.039 244.753 1.00 66.49 160 PRO B N 1
ATOM 5265 C CA . PRO B 2 160 ? 203.634 209.526 245.436 1.00 64.35 160 PRO B CA 1
ATOM 5266 C C . PRO B 2 160 ? 204.445 208.386 246.028 1.00 67.96 160 PRO B C 1
ATOM 5267 O O . PRO B 2 160 ? 203.902 207.464 246.640 1.00 71.47 160 PRO B O 1
ATOM 5271 N N . MET B 2 161 ? 205.761 208.459 245.840 1.00 66.57 161 MET B N 1
ATOM 5272 C CA . MET B 2 161 ? 206.674 207.374 246.196 1.00 65.68 161 MET B CA 1
ATOM 5273 C C . MET B 2 161 ? 207.267 207.555 247.585 1.00 69.01 161 MET B C 1
ATOM 5274 O O . MET B 2 161 ? 208.422 207.196 247.830 1.00 72.36 161 MET B O 1
ATOM 5279 N N . ARG B 2 162 ? 206.490 208.100 248.519 1.00 60.90 162 ARG B N 1
ATOM 5280 C CA . ARG B 2 162 ? 206.990 208.501 249.828 1.00 59.65 162 ARG B CA 1
ATOM 5281 C C . ARG B 2 162 ? 207.190 207.338 250.792 1.00 59.52 162 ARG B C 1
ATOM 5282 O O . ARG B 2 162 ? 207.746 207.549 251.875 1.00 59.50 162 ARG B O 1
ATOM 5290 N N . GLY B 2 163 ? 206.756 206.132 250.445 1.00 61.90 163 GLY B N 1
ATOM 5291 C CA . GLY B 2 163 ? 207.075 204.978 251.259 1.00 54.82 163 GLY B CA 1
ATOM 5292 C C . GLY B 2 163 ? 208.556 204.648 251.213 1.00 52.40 163 GLY B C 1
ATOM 5293 O O . GLY B 2 163 ? 209.342 205.250 250.482 1.00 64.28 163 GLY B O 1
ATOM 5294 N N . PHE B 2 164 ? 208.945 203.668 252.024 1.00 47.33 164 PHE B N 1
ATOM 5295 C CA . PHE B 2 164 ? 210.352 203.424 252.314 1.00 48.83 164 PHE B CA 1
ATOM 5296 C C . PHE B 2 164 ? 210.946 202.361 251.399 1.00 46.30 164 PHE B C 1
ATOM 5297 O O . PHE B 2 164 ? 210.375 201.281 251.225 1.00 48.55 164 PHE B O 1
ATOM 5305 N N . LYS B 2 165 ? 212.101 202.688 250.819 1.00 51.14 165 LYS B N 1
ATOM 5306 C CA . LYS B 2 165 ? 212.854 201.790 249.950 1.00 39.56 165 LYS B CA 1
ATOM 5307 C C . LYS B 2 165 ? 213.729 200.824 250.739 1.00 42.95 165 LYS B C 1
ATOM 5308 O O . LYS B 2 165 ? 213.770 199.627 250.437 1.00 58.17 165 LYS B O 1
ATOM 5314 N N . TYR B 2 166 ? 214.439 201.322 251.749 1.00 41.76 166 TYR B N 1
ATOM 5315 C CA . TYR B 2 166 ? 215.367 200.494 252.507 1.00 30.23 166 TYR B CA 1
ATOM 5316 C C . TYR B 2 166 ? 215.552 201.086 253.896 1.00 37.24 166 TYR B C 1
ATOM 5317 O O . TYR B 2 166 ? 215.324 202.277 254.119 1.00 52.93 166 TYR B O 1
ATOM 5326 N N . THR B 2 167 ? 215.983 200.232 254.824 1.00 38.68 167 THR B N 1
ATOM 5327 C CA . THR B 2 167 ? 216.303 200.622 256.190 1.00 39.54 167 THR B CA 1
ATOM 5328 C C . THR B 2 167 ? 217.531 199.860 256.660 1.00 45.90 167 THR B C 1
ATOM 5329 O O . THR B 2 167 ? 217.739 198.703 256.292 1.00 66.18 167 THR B O 1
ATOM 5333 N N . SER B 2 168 ? 218.336 200.517 257.491 1.00 35.91 168 SER B N 1
ATOM 5334 C CA . SER B 2 168 ? 219.506 199.891 258.086 1.00 41.42 168 SER B CA 1
ATOM 5335 C C . SER B 2 168 ? 219.666 200.360 259.524 1.00 50.86 168 SER B C 1
ATOM 5336 O O . SER B 2 168 ? 219.432 201.531 259.833 1.00 52.24 168 SER B O 1
ATOM 5339 N N . TRP B 2 169 ? 220.056 199.435 260.399 1.00 50.98 169 TRP B N 1
ATOM 5340 C CA . TRP B 2 169 ? 220.233 199.710 261.818 1.00 39.87 169 TRP B CA 1
ATOM 5341 C C . TRP B 2 169 ? 221.713 199.927 262.101 1.00 45.78 169 TRP B C 1
ATOM 5342 O O . TRP B 2 169 ? 222.553 199.130 261.672 1.00 54.14 169 TRP B O 1
ATOM 5353 N N . SER B 2 170 ? 222.028 200.998 262.826 1.00 47.95 170 SER B N 1
ATOM 5354 C CA . SER B 2 170 ? 223.391 201.238 263.264 1.00 45.00 170 SER B CA 1
ATOM 5355 C C . SER B 2 170 ? 223.809 200.210 264.311 1.00 48.21 170 SER B C 1
ATOM 5356 O O . SER B 2 170 ? 222.980 199.457 264.825 1.00 51.79 170 SER B O 1
ATOM 5359 N N . PRO B 2 171 ? 225.098 200.153 264.648 1.00 47.87 171 PRO B N 1
ATOM 5360 C CA . PRO B 2 171 ? 225.503 199.530 265.912 1.00 57.37 171 PRO B CA 1
ATOM 5361 C C . PRO B 2 171 ? 224.867 200.213 267.113 1.00 57.22 171 PRO B C 1
ATOM 5362 O O . PRO B 2 171 ? 224.376 201.341 267.039 1.00 66.37 171 PRO B O 1
ATOM 5366 N N . MET B 2 172 ? 224.882 199.504 268.238 1.00 61.62 172 MET B N 1
ATOM 5367 C CA . MET B 2 172 ? 224.512 200.100 269.511 1.00 63.27 172 MET B CA 1
ATOM 5368 C C . MET B 2 172 ? 225.455 201.247 269.868 1.00 65.92 172 MET B C 1
ATOM 5369 O O . MET B 2 172 ? 226.566 201.362 269.346 1.00 74.16 172 MET B O 1
ATOM 5374 N N . GLY B 2 173 ? 224.998 202.101 270.781 1.00 68.43 173 GLY B N 1
ATOM 5375 C CA . GLY B 2 173 ? 225.782 203.229 271.237 1.00 69.29 173 GLY B CA 1
ATOM 5376 C C . GLY B 2 173 ? 225.827 204.423 270.309 1.00 68.02 173 GLY B C 1
ATOM 5377 O O . GLY B 2 173 ? 226.490 205.414 270.639 1.00 72.64 173 GLY B O 1
ATOM 5378 N N . CYS B 2 174 ? 225.144 204.372 269.166 1.00 58.50 174 CYS B N 1
ATOM 5379 C CA . CYS B 2 174 ? 225.151 205.501 268.242 1.00 64.74 174 CYS B CA 1
ATOM 5380 C C . CYS B 2 174 ? 224.182 206.603 268.652 1.00 69.27 174 CYS B C 1
ATOM 5381 O O . CYS B 2 174 ? 224.438 207.778 268.370 1.00 72.32 174 CYS B O 1
ATOM 5384 N N . ASP B 2 175 ? 223.079 206.256 269.308 1.00 72.02 175 ASP B N 1
ATOM 5385 C CA . ASP B 2 175 ? 222.073 207.241 269.674 1.00 67.45 175 ASP B CA 1
ATOM 5386 C C . ASP B 2 175 ? 222.605 208.158 270.778 1.00 70.51 175 ASP B C 1
ATOM 5387 O O . ASP B 2 175 ? 223.706 207.978 271.303 1.00 74.40 175 ASP B O 1
ATOM 5392 N N . ALA B 2 176 ? 221.802 209.166 271.129 1.00 61.48 176 ALA B N 1
ATOM 5393 C CA . ALA B 2 176 ? 222.108 209.994 272.292 1.00 62.81 176 ALA B CA 1
ATOM 5394 C C . ALA B 2 176 ? 221.965 209.199 273.581 1.00 65.36 176 ALA B C 1
ATOM 5395 O O . ALA B 2 176 ? 222.727 209.403 274.534 1.00 68.59 176 ALA B O 1
ATOM 5397 N N . ASN B 2 177 ? 220.988 208.302 273.632 1.00 70.45 177 ASN B N 1
ATOM 5398 C CA . ASN B 2 177 ? 220.982 207.211 274.590 1.00 66.22 177 ASN B CA 1
ATOM 5399 C C . ASN B 2 177 ? 221.922 206.109 274.106 1.00 73.33 177 ASN B C 1
ATOM 5400 O O . ASN B 2 177 ? 222.496 206.178 273.018 1.00 76.51 177 ASN B O 1
ATOM 5405 N N . GLY B 2 178 ? 222.084 205.075 274.920 1.00 69.49 178 GLY B N 1
ATOM 5406 C CA . GLY B 2 178 ? 222.953 203.970 274.563 1.00 70.49 178 GLY B CA 1
ATOM 5407 C C . GLY B 2 178 ? 222.482 203.120 273.399 1.00 71.18 178 GLY B C 1
ATOM 5408 O O . GLY B 2 178 ? 223.041 202.048 273.152 1.00 70.46 178 GLY B O 1
ATOM 5409 N N . ARG B 2 179 ? 221.464 203.577 272.673 1.00 67.29 179 ARG B N 1
ATOM 5410 C CA . ARG B 2 179 ? 220.758 202.730 271.728 1.00 63.53 179 ARG B CA 1
ATOM 5411 C C . ARG B 2 179 ? 221.353 202.904 270.331 1.00 72.75 179 ARG B C 1
ATOM 5412 O O . ARG B 2 179 ? 222.291 203.675 270.119 1.00 77.11 179 ARG B O 1
ATOM 5420 N N . CYS B 2 180 ? 220.805 202.177 269.361 1.00 65.81 180 CYS B N 1
ATOM 5421 C CA . CYS B 2 180 ? 221.196 202.311 267.966 1.00 63.11 180 CYS B CA 1
ATOM 5422 C C . CYS B 2 180 ? 220.276 203.254 267.200 1.00 61.52 180 CYS B C 1
ATOM 5423 O O . CYS B 2 180 ? 219.109 203.440 267.550 1.00 65.74 180 CYS B O 1
ATOM 5426 N N . LEU B 2 181 ? 220.825 203.843 266.140 1.00 50.10 181 LEU B N 1
ATOM 5427 C CA . LEU B 2 181 ? 220.097 204.705 265.223 1.00 48.24 181 LEU B CA 1
ATOM 5428 C C . LEU B 2 181 ? 219.493 203.886 264.088 1.00 51.69 181 LEU B C 1
ATOM 5429 O O . LEU B 2 181 ? 219.956 202.791 263.765 1.00 58.50 181 LEU B O 1
ATOM 5434 N N . LEU B 2 182 ? 218.450 204.437 263.474 1.00 42.80 182 LEU B N 1
ATOM 5435 C CA . LEU B 2 182 ? 217.842 203.857 262.284 1.00 38.86 182 LEU B CA 1
ATOM 5436 C C . LEU B 2 182 ? 218.076 204.788 261.102 1.00 48.50 182 LEU B C 1
ATOM 5437 O O . LEU B 2 182 ? 217.635 205.942 261.122 1.00 59.80 182 LEU B O 1
ATOM 5442 N N . ALA B 2 183 ? 218.763 204.287 260.081 1.00 45.90 183 ALA B N 1
ATOM 5443 C CA . ALA B 2 183 ? 218.838 204.950 258.786 1.00 40.65 183 ALA B CA 1
ATOM 5444 C C . ALA B 2 183 ? 217.695 204.482 257.895 1.00 45.26 183 ALA B C 1
ATOM 5445 O O . ALA B 2 183 ? 217.510 203.278 257.698 1.00 51.98 183 ALA B O 1
ATOM 5447 N N . ALA B 2 184 ? 216.937 205.431 257.352 1.00 33.22 184 ALA B N 1
ATOM 5448 C CA . ALA B 2 184 ? 215.746 205.123 256.575 1.00 25.47 184 ALA B CA 1
ATOM 5449 C C . ALA B 2 184 ? 215.786 205.840 255.236 1.00 35.22 184 ALA B C 1
ATOM 5450 O O . ALA B 2 184 ? 216.038 207.047 255.184 1.00 51.48 184 ALA B O 1
ATOM 5452 N N . LEU B 2 185 ? 215.544 205.099 254.156 1.00 40.67 185 LEU B N 1
ATOM 5453 C CA . LEU B 2 185 ? 215.554 205.647 252.807 1.00 39.95 185 LEU B CA 1
ATOM 5454 C C . LEU B 2 185 ? 214.169 205.491 252.199 1.00 50.89 185 LEU B C 1
ATOM 5455 O O . LEU B 2 185 ? 213.634 204.380 252.146 1.00 61.17 185 LEU B O 1
ATOM 5460 N N . THR B 2 186 ? 213.592 206.599 251.745 1.00 45.76 186 THR B N 1
ATOM 5461 C CA . THR B 2 186 ? 212.348 206.549 250.996 1.00 31.48 186 THR B CA 1
ATOM 5462 C C . THR B 2 186 ? 212.611 206.228 249.526 1.00 52.89 186 THR B C 1
ATOM 5463 O O . THR B 2 186 ? 213.737 206.304 249.031 1.00 61.12 186 THR B O 1
ATOM 5467 N N . MET B 2 187 ? 211.538 205.865 248.820 1.00 62.21 187 MET B N 1
ATOM 5468 C CA . MET B 2 187 ? 211.621 205.628 247.384 1.00 52.63 187 MET B CA 1
ATOM 5469 C C . MET B 2 187 ? 211.764 206.905 246.565 1.00 54.96 187 MET B C 1
ATOM 5470 O O . MET B 2 187 ? 212.246 206.838 245.430 1.00 60.49 187 MET B O 1
ATOM 5475 N N . ASP B 2 188 ? 211.353 208.060 247.091 1.00 56.51 188 ASP B N 1
ATOM 5476 C CA . ASP B 2 188 ? 211.751 209.325 246.484 1.00 58.34 188 ASP B CA 1
ATOM 5477 C C . ASP B 2 188 ? 213.117 209.823 246.955 1.00 63.69 188 ASP B C 1
ATOM 5478 O O . ASP B 2 188 ? 213.377 211.030 246.889 1.00 62.57 188 ASP B O 1
ATOM 5483 N N . ASN B 2 189 ? 213.974 208.925 247.440 1.00 61.42 189 ASN B N 1
ATOM 5484 C CA . ASN B 2 189 ? 215.394 209.169 247.672 1.00 58.52 189 ASN B CA 1
ATOM 5485 C C . ASN B 2 189 ? 215.677 210.114 248.836 1.00 67.00 189 ASN B C 1
ATOM 5486 O O . ASN B 2 189 ? 216.794 210.625 248.952 1.00 74.78 189 ASN B O 1
ATOM 5491 N N . ARG B 2 190 ? 214.708 210.372 249.710 1.00 66.57 190 ARG B N 1
ATOM 5492 C CA . ARG B 2 190 ? 214.992 211.081 250.956 1.00 61.83 190 ARG B CA 1
ATOM 5493 C C . ARG B 2 190 ? 215.652 210.116 251.934 1.00 61.99 190 ARG B C 1
ATOM 5494 O O . ARG B 2 190 ? 214.998 209.209 252.458 1.00 60.97 190 ARG B O 1
ATOM 5502 N N . LEU B 2 191 ? 216.942 210.315 252.187 1.00 47.19 191 LEU B N 1
ATOM 5503 C CA . LEU B 2 191 ? 217.684 209.552 253.182 1.00 48.72 191 LEU B CA 1
ATOM 5504 C C . LEU B 2 191 ? 217.754 210.311 254.501 1.00 52.86 191 LEU B C 1
ATOM 5505 O O . LEU B 2 191 ? 218.170 211.473 254.532 1.00 55.57 191 LEU B O 1
ATOM 5510 N N . THR B 2 192 ? 217.364 209.647 255.586 1.00 45.31 192 THR B N 1
ATOM 5511 C CA . THR B 2 192 ? 217.165 210.283 256.880 1.00 32.73 192 THR B CA 1
ATOM 5512 C C . THR B 2 192 ? 217.725 209.372 257.960 1.00 40.11 192 THR B C 1
ATOM 5513 O O . THR B 2 192 ? 217.786 208.153 257.791 1.00 50.81 192 THR B O 1
ATOM 5517 N N . ILE B 2 193 ? 218.134 209.973 259.075 1.00 40.09 193 ILE B N 1
ATOM 5518 C CA . ILE B 2 193 ? 218.519 209.243 260.277 1.00 37.81 193 ILE B CA 1
ATOM 5519 C C . ILE B 2 193 ? 217.495 209.502 261.372 1.00 49.54 193 ILE B C 1
ATOM 5520 O O . ILE B 2 193 ? 217.146 210.657 261.646 1.00 55.24 193 ILE B O 1
ATOM 5525 N N . GLN B 2 194 ? 217.022 208.428 261.997 1.00 56.08 194 GLN B N 1
ATOM 5526 C CA . GLN B 2 194 ? 215.911 208.461 262.933 1.00 47.43 194 GLN B CA 1
ATOM 5527 C C . GLN B 2 194 ? 216.382 207.931 264.280 1.00 52.51 194 GLN B C 1
ATOM 5528 O O . GLN B 2 194 ? 217.232 207.039 264.349 1.00 57.42 194 GLN B O 1
ATOM 5534 N N . ALA B 2 195 ? 215.825 208.480 265.355 1.00 51.18 195 ALA B N 1
ATOM 5535 C CA . ALA B 2 195 ? 216.088 207.966 266.690 1.00 51.46 195 ALA B CA 1
ATOM 5536 C C . ALA B 2 195 ? 214.829 208.063 267.535 1.00 55.22 195 ALA B C 1
ATOM 5537 O O . ALA B 2 195 ? 213.955 208.896 267.285 1.00 57.11 195 ALA B O 1
ATOM 5539 N N . ASN B 2 196 ? 214.749 207.197 268.541 1.00 58.02 196 ASN B N 1
ATOM 5540 C CA . ASN B 2 196 ? 213.616 207.137 269.461 1.00 54.17 196 ASN B CA 1
ATOM 5541 C C . ASN B 2 196 ? 214.082 207.582 270.844 1.00 63.77 196 ASN B C 1
ATOM 5542 O O . ASN B 2 196 ? 214.363 206.766 271.722 1.00 62.55 196 ASN B O 1
ATOM 5547 N N . LEU B 2 197 ? 214.165 208.900 271.033 1.00 66.86 197 LEU B N 1
ATOM 5548 C CA . LEU B 2 197 ? 214.799 209.441 272.232 1.00 56.15 197 LEU B CA 1
ATOM 5549 C C . LEU B 2 197 ? 213.936 209.197 273.464 1.00 64.33 197 LEU B C 1
ATOM 5550 O O . LEU B 2 197 ? 214.389 208.603 274.449 1.00 70.41 197 LEU B O 1
ATOM 5555 N N . ASN B 2 198 ? 212.682 209.638 273.423 1.00 70.66 198 ASN B N 1
ATOM 5556 C CA . ASN B 2 198 ? 211.661 209.030 274.256 1.00 68.41 198 ASN B CA 1
ATOM 5557 C C . ASN B 2 198 ? 211.191 207.722 273.627 1.00 68.04 198 ASN B C 1
ATOM 5558 O O . ASN B 2 198 ? 211.507 207.403 272.479 1.00 72.77 198 ASN B O 1
ATOM 5563 N N . ARG B 2 199 ? 210.422 206.955 274.397 1.00 60.39 199 ARG B N 1
ATOM 5564 C CA . ARG B 2 199 ? 209.959 205.661 273.912 1.00 62.50 199 ARG B CA 1
ATOM 5565 C C . ARG B 2 199 ? 208.880 205.796 272.843 1.00 66.27 199 ARG B C 1
ATOM 5566 O O . ARG B 2 199 ? 208.760 204.926 271.975 1.00 67.34 199 ARG B O 1
ATOM 5574 N N . LEU B 2 200 ? 208.090 206.870 272.889 1.00 67.97 200 LEU B N 1
ATOM 5575 C CA . LEU B 2 200 ? 206.847 206.924 272.125 1.00 64.61 200 LEU B CA 1
ATOM 5576 C C . LEU B 2 200 ? 207.054 207.271 270.653 1.00 65.49 200 LEU B C 1
ATOM 5577 O O . LEU B 2 200 ? 206.457 206.631 269.781 1.00 61.23 200 LEU B O 1
ATOM 5582 N N . GLN B 2 201 ? 207.885 208.266 270.346 1.00 63.30 201 GLN B N 1
ATOM 5583 C CA . GLN B 2 201 ? 207.883 208.882 269.024 1.00 59.61 201 GLN B CA 1
ATOM 5584 C C . GLN B 2 201 ? 209.283 208.958 268.436 1.00 62.41 201 GLN B C 1
ATOM 5585 O O . GLN B 2 201 ? 210.213 209.436 269.092 1.00 71.45 201 GLN B O 1
ATOM 5591 N N . TRP B 2 202 ? 209.421 208.482 267.201 1.00 46.44 202 TRP B N 1
ATOM 5592 C CA . TRP B 2 202 ? 210.646 208.671 266.437 1.00 49.72 202 TRP B CA 1
ATOM 5593 C C . TRP B 2 202 ? 210.745 210.113 265.951 1.00 50.63 202 TRP B C 1
ATOM 5594 O O . TRP B 2 202 ? 209.761 210.696 265.488 1.00 50.72 202 TRP B O 1
ATOM 5605 N N . VAL B 2 203 ? 211.943 210.686 266.045 1.00 51.76 203 VAL B N 1
ATOM 5606 C CA . VAL B 2 203 ? 212.238 212.010 265.509 1.00 50.22 203 VAL B CA 1
ATOM 5607 C C . VAL B 2 203 ? 213.344 211.896 264.471 1.00 57.06 203 VAL B C 1
ATOM 5608 O O . VAL B 2 203 ? 214.260 211.079 264.611 1.00 66.46 203 VAL B O 1
ATOM 5612 N N . GLN B 2 204 ? 213.247 212.707 263.419 1.00 55.22 204 GLN B N 1
ATOM 5613 C CA . GLN B 2 204 ? 214.309 212.794 262.426 1.00 57.95 204 GLN B CA 1
ATOM 5614 C C . GLN B 2 204 ? 215.444 213.649 262.973 1.00 64.87 204 GLN B C 1
ATOM 5615 O O . GLN B 2 204 ? 215.240 214.816 263.321 1.00 66.07 204 GLN B O 1
ATOM 5621 N N . LEU B 2 205 ? 216.641 213.067 263.041 1.00 53.26 205 LEU B N 1
ATOM 5622 C CA . LEU B 2 205 ? 217.821 213.803 263.481 1.00 41.40 205 LEU B CA 1
ATOM 5623 C C . LEU B 2 205 ? 218.458 214.614 262.359 1.00 45.61 205 LEU B C 1
ATOM 5624 O O . LEU B 2 205 ? 218.884 215.751 262.585 1.00 48.80 205 LEU B O 1
ATOM 5629 N N . VAL B 2 206 ? 218.530 214.060 261.149 1.00 61.96 206 VAL B N 1
ATOM 5630 C CA . VAL B 2 206 ? 219.060 214.795 260.008 1.00 59.62 206 VAL B CA 1
ATOM 5631 C C . VAL B 2 206 ? 218.496 214.186 258.733 1.00 62.95 206 VAL B C 1
ATOM 5632 O O . VAL B 2 206 ? 218.141 213.006 258.695 1.00 71.19 206 VAL B O 1
ATOM 5636 N N . ASP B 2 207 ? 218.416 215.002 257.684 1.00 58.63 207 ASP B N 1
ATOM 5637 C CA . ASP B 2 207 ? 218.214 214.546 256.314 1.00 52.83 207 ASP B CA 1
ATOM 5638 C C . ASP B 2 207 ? 219.536 214.694 255.574 1.00 54.91 207 ASP B C 1
ATOM 5639 O O . ASP B 2 207 ? 220.041 215.810 255.416 1.00 68.76 207 ASP B O 1
ATOM 5644 N N . LEU B 2 208 ? 220.093 213.567 255.129 1.00 41.95 208 LEU B N 1
ATOM 5645 C CA . LEU B 2 208 ? 221.403 213.565 254.489 1.00 37.38 208 LEU B CA 1
ATOM 5646 C C . LEU B 2 208 ? 221.330 213.885 253.001 1.00 44.64 208 LEU B C 1
ATOM 5647 O O . LEU B 2 208 ? 222.294 214.414 252.439 1.00 50.83 208 LEU B O 1
ATOM 5652 N N . THR B 2 209 ? 220.210 213.571 252.350 1.00 56.84 209 THR B N 1
ATOM 5653 C CA . THR B 2 209 ? 220.017 213.958 250.956 1.00 52.55 209 THR B CA 1
ATOM 5654 C C . THR B 2 209 ? 219.957 215.473 250.799 1.00 56.31 209 THR B C 1
ATOM 5655 O O . THR B 2 209 ? 220.512 216.029 249.845 1.00 63.75 209 THR B O 1
ATOM 5659 N N . GLU B 2 210 ? 219.288 216.152 251.729 1.00 61.46 210 GLU B N 1
ATOM 5660 C CA . GLU B 2 210 ? 219.259 217.612 251.738 1.00 60.01 210 GLU B CA 1
ATOM 5661 C C . GLU B 2 210 ? 220.662 218.208 251.802 1.00 63.83 210 GLU B C 1
ATOM 5662 O O . GLU B 2 210 ? 221.013 219.080 251.000 1.00 68.32 210 GLU B O 1
ATOM 5668 N N . ILE B 2 211 ? 221.475 217.759 252.759 1.00 60.69 211 ILE B N 1
ATOM 5669 C CA . ILE B 2 211 ? 222.840 218.268 252.889 1.00 57.34 211 ILE B CA 1
ATOM 5670 C C . ILE B 2 211 ? 223.673 217.940 251.654 1.00 64.06 211 ILE B C 1
ATOM 5671 O O . ILE B 2 211 ? 224.361 218.808 251.105 1.00 71.20 211 ILE B O 1
ATOM 5676 N N . TYR B 2 212 ? 223.634 216.686 251.204 1.00 58.91 212 TYR B N 1
ATOM 5677 C CA . TYR B 2 212 ? 224.475 216.281 250.079 1.00 55.40 212 TYR B CA 1
ATOM 5678 C C . TYR B 2 212 ? 224.095 217.010 248.795 1.00 56.59 212 TYR B C 1
ATOM 5679 O O . TYR B 2 212 ? 224.966 217.368 247.996 1.00 59.29 212 TYR B O 1
ATOM 5688 N N . GLY B 2 213 ? 222.800 217.230 248.576 1.00 63.17 213 GLY B N 1
ATOM 5689 C CA . GLY B 2 213 ? 222.372 218.014 247.428 1.00 65.33 213 GLY B CA 1
ATOM 5690 C C . GLY B 2 213 ? 222.931 219.425 247.413 1.00 65.65 213 GLY B C 1
ATOM 5691 O O . GLY B 2 213 ? 223.378 219.914 246.374 1.00 63.64 213 GLY B O 1
ATOM 5692 N N . GLU B 2 214 ? 222.912 220.096 248.564 1.00 76.22 214 GLU B N 1
ATOM 5693 C CA . GLU B 2 214 ? 223.499 221.429 248.671 1.00 74.76 214 GLU B CA 1
ATOM 5694 C C . GLU B 2 214 ? 225.007 221.422 248.440 1.00 79.03 214 GLU B C 1
ATOM 5695 O O . GLU B 2 214 ? 225.535 222.291 247.737 1.00 87.27 214 GLU B O 1
ATOM 5701 N N . ARG B 2 215 ? 225.720 220.456 249.022 1.00 76.07 215 ARG B N 1
ATOM 5702 C CA . ARG B 2 215 ? 227.166 220.378 248.820 1.00 76.90 215 ARG B CA 1
ATOM 5703 C C . ARG B 2 215 ? 227.537 220.078 247.371 1.00 77.58 215 ARG B C 1
ATOM 5704 O O . ARG B 2 215 ? 228.536 220.604 246.867 1.00 78.53 215 ARG B O 1
ATOM 5712 N N . LEU B 2 216 ? 226.766 219.234 246.686 1.00 74.79 216 LEU B N 1
ATOM 5713 C CA . LEU B 2 216 ? 226.979 219.054 245.252 1.00 71.38 216 LEU B CA 1
ATOM 5714 C C . LEU B 2 216 ? 226.730 220.349 244.489 1.00 76.49 216 LEU B C 1
ATOM 5715 O O . LEU B 2 216 ? 227.504 220.720 243.600 1.00 80.07 216 LEU B O 1
ATOM 5720 N N . TYR B 2 217 ? 225.635 221.038 244.806 1.00 84.15 217 TYR B N 1
ATOM 5721 C CA . TYR B 2 217 ? 225.326 222.305 244.149 1.00 81.19 217 TYR B CA 1
ATOM 5722 C C . TYR B 2 217 ? 226.443 223.326 244.343 1.00 81.05 217 TYR B C 1
ATOM 5723 O O . TYR B 2 217 ? 226.845 224.011 243.396 1.00 83.84 217 TYR B O 1
ATOM 5732 N N . GLU B 2 218 ? 226.952 223.445 245.571 1.00 88.24 218 GLU B N 1
ATOM 5733 C CA . GLU B 2 218 ? 228.055 224.365 245.842 1.00 87.89 218 GLU B CA 1
ATOM 5734 C C . GLU B 2 218 ? 229.309 224.030 245.039 1.00 90.84 218 GLU B C 1
ATOM 5735 O O . GLU B 2 218 ? 230.030 224.935 244.604 1.00 89.84 218 GLU B O 1
ATOM 5741 N N . THR B 2 219 ? 229.586 222.744 244.821 1.00 93.39 219 THR B N 1
ATOM 5742 C CA . THR B 2 219 ? 230.687 222.330 243.959 1.00 89.36 219 THR B CA 1
ATOM 5743 C C . THR B 2 219 ? 230.269 222.141 242.504 1.00 91.09 219 THR B C 1
ATOM 5744 O O . THR B 2 219 ? 231.006 221.521 241.729 1.00 93.21 219 THR B O 1
ATOM 5748 N N . SER B 2 220 ? 229.119 222.690 242.121 1.00 86.29 220 SER B N 1
ATOM 5749 C CA . SER B 2 220 ? 228.595 222.624 240.756 1.00 84.90 220 SER B CA 1
ATOM 5750 C C . SER B 2 220 ? 228.535 221.197 240.215 1.00 86.08 220 SER B C 1
ATOM 5751 O O . SER B 2 220 ? 228.771 220.951 239.031 1.00 90.65 220 SER B O 1
ATOM 5754 N N . TYR B 2 221 ? 228.231 220.244 241.098 1.00 79.01 221 TYR B N 1
ATOM 5755 C CA . TYR B 2 221 ? 228.164 218.823 240.743 1.00 80.29 221 TYR B CA 1
ATOM 5756 C C . TYR B 2 221 ? 229.478 218.275 240.192 1.00 79.79 221 TYR B C 1
ATOM 5757 O O . TYR B 2 221 ? 229.480 217.321 239.412 1.00 79.23 221 TYR B O 1
ATOM 5766 N N . ARG B 2 222 ? 230.606 218.862 240.578 1.00 100.64 222 ARG B N 1
ATOM 5767 C CA . ARG B 2 222 ? 231.916 218.319 240.243 1.00 101.83 222 ARG B CA 1
ATOM 5768 C C . ARG B 2 222 ? 232.606 217.841 241.512 1.00 104.74 222 ARG B C 1
ATOM 5769 O O . ARG B 2 222 ? 232.663 218.572 242.506 1.00 106.86 222 ARG B O 1
ATOM 5777 N N . LEU B 2 223 ? 233.137 216.618 241.470 1.00 98.24 223 LEU B N 1
ATOM 5778 C CA . LEU B 2 223 ? 233.928 216.112 242.586 1.00 101.84 223 LEU B CA 1
ATOM 5779 C C . LEU B 2 223 ? 235.367 216.613 242.536 1.00 102.90 223 LEU B C 1
ATOM 5780 O O . LEU B 2 223 ? 235.910 217.063 243.550 1.00 101.88 223 LEU B O 1
ATOM 5785 N N . SER B 2 224 ? 236.003 216.542 241.370 1.00 120.90 224 SER B N 1
ATOM 5786 C CA . SER B 2 224 ? 237.284 217.196 241.138 1.00 122.20 224 SER B CA 1
ATOM 5787 C C . SER B 2 224 ? 237.074 218.404 240.236 1.00 124.95 224 SER B C 1
ATOM 5788 O O . SER B 2 224 ? 236.582 218.265 239.111 1.00 124.01 224 SER B O 1
ATOM 5791 N N . LYS B 2 225 ? 237.452 219.584 240.732 1.00 128.44 225 LYS B N 1
ATOM 5792 C CA . LYS B 2 225 ? 237.062 220.835 240.093 1.00 128.56 225 LYS B CA 1
ATOM 5793 C C . LYS B 2 225 ? 237.767 221.042 238.758 1.00 128.27 225 LYS B C 1
ATOM 5794 O O . LYS B 2 225 ? 237.265 221.791 237.914 1.00 126.76 225 LYS B O 1
ATOM 5800 N N . ASN B 2 226 ? 238.916 220.397 238.556 1.00 141.24 226 ASN B N 1
ATOM 5801 C CA . ASN B 2 226 ? 239.618 220.439 237.280 1.00 141.89 226 ASN B CA 1
ATOM 5802 C C . ASN B 2 226 ? 239.083 219.425 236.279 1.00 142.45 226 ASN B C 1
ATOM 5803 O O . ASN B 2 226 ? 239.290 219.597 235.072 1.00 142.17 226 ASN B O 1
ATOM 5808 N N . GLU B 2 227 ? 238.404 218.379 236.748 1.00 148.39 227 GLU B N 1
ATOM 5809 C CA . GLU B 2 227 ? 238.192 217.180 235.947 1.00 149.80 227 GLU B CA 1
ATOM 5810 C C . GLU B 2 227 ? 237.006 217.290 234.995 1.00 151.28 227 GLU B C 1
ATOM 5811 O O . GLU B 2 227 ? 236.980 216.578 233.984 1.00 150.22 227 GLU B O 1
ATOM 5817 N N . ALA B 2 228 ? 236.045 218.170 235.260 1.00 148.60 228 ALA B N 1
ATOM 5818 C CA . ALA B 2 228 ? 234.823 218.147 234.475 1.00 147.29 228 ALA B CA 1
ATOM 5819 C C . ALA B 2 228 ? 234.420 219.548 234.040 1.00 145.59 228 ALA B C 1
ATOM 5820 O O . ALA B 2 228 ? 234.703 220.530 234.733 1.00 144.35 228 ALA B O 1
ATOM 5822 N N . PRO B 2 229 ? 233.770 219.664 232.884 1.00 145.29 229 PRO B N 1
ATOM 5823 C CA . PRO B 2 229 ? 233.163 220.940 232.492 1.00 146.46 229 PRO B CA 1
ATOM 5824 C C . PRO B 2 229 ? 231.996 221.323 233.390 1.00 145.98 229 PRO B C 1
ATOM 5825 O O . PRO B 2 229 ? 231.443 220.510 234.134 1.00 145.34 229 PRO B O 1
ATOM 5829 N N . GLU B 2 230 ? 231.624 222.601 233.303 1.00 137.82 230 GLU B N 1
ATOM 5830 C CA . GLU B 2 230 ? 230.325 223.087 233.773 1.00 138.15 230 GLU B CA 1
ATOM 5831 C C . GLU B 2 230 ? 229.240 222.691 232.769 1.00 136.38 230 GLU B C 1
ATOM 5832 O O . GLU B 2 230 ? 228.620 223.524 232.103 1.00 134.93 230 GLU B O 1
ATOM 5838 N N . GLY B 2 231 ? 229.034 221.380 232.660 1.00 114.58 231 GLY B N 1
ATOM 5839 C CA . GLY B 2 231 ? 228.138 220.858 231.641 1.00 113.08 231 GLY B CA 1
ATOM 5840 C C . GLY B 2 231 ? 226.737 221.430 231.771 1.00 115.85 231 GLY B C 1
ATOM 5841 O O . GLY B 2 231 ? 226.218 221.622 232.873 1.00 118.06 231 GLY B O 1
ATOM 5842 N N . ASN B 2 232 ? 226.124 221.708 230.623 1.00 101.38 232 ASN B N 1
ATOM 5843 C CA . ASN B 2 232 ? 224.833 222.381 230.595 1.00 100.74 232 ASN B CA 1
ATOM 5844 C C . ASN B 2 232 ? 223.737 221.450 231.096 1.00 98.70 232 ASN B C 1
ATOM 5845 O O . ASN B 2 232 ? 223.614 220.309 230.640 1.00 95.63 232 ASN B O 1
ATOM 5850 N N . LEU B 2 233 ? 222.943 221.944 232.049 1.00 90.59 233 LEU B N 1
ATOM 5851 C CA . LEU B 2 233 ? 221.785 221.196 232.528 1.00 86.39 233 LEU B CA 1
ATOM 5852 C C . LEU B 2 233 ? 220.786 220.921 231.412 1.00 90.97 233 LEU B C 1
ATOM 5853 O O . LEU B 2 233 ? 220.042 219.937 231.475 1.00 94.14 233 LEU B O 1
ATOM 5858 N N . GLY B 2 234 ? 220.763 221.760 230.379 1.00 95.57 234 GLY B N 1
ATOM 5859 C CA . GLY B 2 234 ? 219.906 221.520 229.234 1.00 93.55 234 GLY B CA 1
ATOM 5860 C C . GLY B 2 234 ? 220.293 220.342 228.368 1.00 93.19 234 GLY B C 1
ATOM 5861 O O . GLY B 2 234 ? 219.634 220.100 227.353 1.00 95.95 234 GLY B O 1
ATOM 5862 N N . ASP B 2 235 ? 221.337 219.605 228.732 1.00 87.61 235 ASP B N 1
ATOM 5863 C CA . ASP B 2 235 ? 221.705 218.374 228.049 1.00 86.61 235 ASP B CA 1
ATOM 5864 C C . ASP B 2 235 ? 221.209 217.191 228.867 1.00 84.54 235 ASP B C 1
ATOM 5865 O O . ASP B 2 235 ? 221.482 217.104 230.069 1.00 86.48 235 ASP B O 1
ATOM 5870 N N . PHE B 2 236 ? 220.468 216.293 228.216 1.00 68.66 236 PHE B N 1
ATOM 5871 C CA . PHE B 2 236 ? 219.787 215.227 228.941 1.00 69.40 236 PHE B CA 1
ATOM 5872 C C . PHE B 2 236 ? 220.763 214.260 229.601 1.00 72.13 236 PHE B C 1
ATOM 5873 O O . PHE B 2 236 ? 220.434 213.660 230.630 1.00 78.58 236 PHE B O 1
ATOM 5881 N N . ALA B 2 237 ? 221.953 214.082 229.026 1.00 69.81 237 ALA B N 1
ATOM 5882 C CA . ALA B 2 237 ? 222.961 213.241 229.664 1.00 65.94 237 ALA B CA 1
ATOM 5883 C C . ALA B 2 237 ? 223.477 213.859 230.959 1.00 71.40 237 ALA B C 1
ATOM 5884 O O . ALA B 2 237 ? 223.638 213.159 231.965 1.00 73.34 237 ALA B O 1
ATOM 5886 N N . GLU B 2 238 ? 223.743 215.166 230.953 1.00 77.14 238 GLU B N 1
ATOM 5887 C CA . GLU B 2 238 ? 224.138 215.858 232.178 1.00 68.88 238 GLU B CA 1
ATOM 5888 C C . GLU B 2 238 ? 222.974 215.994 233.154 1.00 72.27 238 GLU B C 1
ATOM 5889 O O . GLU B 2 238 ? 223.158 215.860 234.369 1.00 79.32 238 GLU B O 1
ATOM 5895 N N . PHE B 2 239 ? 221.773 216.272 232.645 1.00 66.28 239 PHE B N 1
ATOM 5896 C CA . PHE B 2 239 ? 220.577 216.266 233.482 1.00 62.31 239 PHE B CA 1
ATOM 5897 C C . PHE B 2 239 ? 220.399 214.927 234.193 1.00 65.11 239 PHE B C 1
ATOM 5898 O O . PHE B 2 239 ? 220.258 214.877 235.420 1.00 71.27 239 PHE B O 1
ATOM 5906 N N . GLN B 2 240 ? 220.391 213.831 233.433 1.00 58.79 240 GLN B N 1
ATOM 5907 C CA . GLN B 2 240 ? 220.297 212.499 234.027 1.00 53.63 240 GLN B CA 1
ATOM 5908 C C . GLN B 2 240 ? 221.432 212.230 235.011 1.00 60.11 240 GLN B C 1
ATOM 5909 O O . GLN B 2 240 ? 221.205 211.675 236.092 1.00 70.52 240 GLN B O 1
ATOM 5915 N N . ARG B 2 241 ? 222.660 212.604 234.650 1.00 57.99 241 ARG B N 1
ATOM 5916 C CA . ARG B 2 241 ? 223.804 212.427 235.543 1.00 55.28 241 ARG B CA 1
ATOM 5917 C C . ARG B 2 241 ? 223.610 213.129 236.883 1.00 56.80 241 ARG B C 1
ATOM 5918 O O . ARG B 2 241 ? 223.837 212.533 237.941 1.00 61.70 241 ARG B O 1
ATOM 5926 N N . ARG B 2 242 ? 223.196 214.397 236.862 1.00 59.23 242 ARG B N 1
ATOM 5927 C CA . ARG B 2 242 ? 223.026 215.129 238.114 1.00 53.52 242 ARG B CA 1
ATOM 5928 C C . ARG B 2 242 ? 221.955 214.510 239.003 1.00 59.14 242 ARG B C 1
ATOM 5929 O O . ARG B 2 242 ? 222.014 214.649 240.230 1.00 54.46 242 ARG B O 1
ATOM 5937 N N . HIS B 2 243 ? 220.966 213.838 238.415 1.00 62.42 243 HIS B N 1
ATOM 5938 C CA . HIS B 2 243 ? 220.070 213.000 239.206 1.00 57.80 243 HIS B CA 1
ATOM 5939 C C . HIS B 2 243 ? 220.760 211.714 239.647 1.00 54.10 243 HIS B C 1
ATOM 5940 O O . HIS B 2 243 ? 220.752 211.367 240.833 1.00 57.47 243 HIS B O 1
ATOM 5947 N N . SER B 2 244 ? 221.353 210.989 238.696 1.00 61.53 244 SER B N 1
ATOM 5948 C CA . SER B 2 244 ? 221.939 209.681 238.983 1.00 62.96 244 SER B CA 1
ATOM 5949 C C . SER B 2 244 ? 223.026 209.763 240.048 1.00 60.14 244 SER B C 1
ATOM 5950 O O . SER B 2 244 ? 223.118 208.891 240.919 1.00 66.07 244 SER B O 1
ATOM 5953 N N . MET B 2 245 ? 223.861 210.801 239.996 1.00 60.70 245 MET B N 1
ATOM 5954 C CA . MET B 2 245 ? 224.988 210.937 240.914 1.00 57.10 245 MET B CA 1
ATOM 5955 C C . MET B 2 245 ? 224.574 211.127 242.367 1.00 62.95 245 MET B C 1
ATOM 5956 O O . MET B 2 245 ? 225.448 211.124 243.240 1.00 69.12 245 MET B O 1
ATOM 5961 N N . GLN B 2 246 ? 223.282 211.295 242.652 1.00 57.57 246 GLN B N 1
ATOM 5962 C CA . GLN B 2 246 ? 222.843 211.513 244.025 1.00 53.26 246 GLN B CA 1
ATOM 5963 C C . GLN B 2 246 ? 221.550 210.771 244.351 1.00 56.21 246 GLN B C 1
ATOM 5964 O O . GLN B 2 246 ? 220.898 211.092 245.350 1.00 55.93 246 GLN B O 1
ATOM 5970 N N . THR B 2 247 ? 221.160 209.801 243.524 1.00 61.55 247 THR B N 1
ATOM 5971 C CA . THR B 2 247 ? 220.048 208.910 243.829 1.00 57.50 247 THR B CA 1
ATOM 5972 C C . THR B 2 247 ? 220.566 207.735 244.648 1.00 56.65 247 THR B C 1
ATOM 5973 O O . THR B 2 247 ? 221.253 206.867 244.091 1.00 62.12 247 THR B O 1
ATOM 5977 N N . PRO B 2 248 ? 220.284 207.663 245.949 1.00 49.66 248 PRO B N 1
ATOM 5978 C CA . PRO B 2 248 ? 220.854 206.583 246.768 1.00 41.06 248 PRO B CA 1
ATOM 5979 C C . PRO B 2 248 ? 220.195 205.244 246.470 1.00 39.33 248 PRO B C 1
ATOM 5980 O O . PRO B 2 248 ? 218.968 205.126 246.452 1.00 47.49 248 PRO B O 1
ATOM 5984 N N . VAL B 2 249 ? 221.030 204.235 246.234 1.00 45.30 249 VAL B N 1
ATOM 5985 C CA . VAL B 2 249 ? 220.556 202.860 246.102 1.00 38.82 249 VAL B CA 1
ATOM 5986 C C . VAL B 2 249 ? 220.375 202.209 247.469 1.00 40.05 249 VAL B C 1
ATOM 5987 O O . VAL B 2 249 ? 219.259 201.860 247.867 1.00 43.09 249 VAL B O 1
ATOM 5991 N N . ARG B 2 250 ? 221.472 202.050 248.209 1.00 44.08 250 ARG B N 1
ATOM 5992 C CA . ARG B 2 250 ? 221.490 201.312 249.466 1.00 36.93 250 ARG B CA 1
ATOM 5993 C C . ARG B 2 250 ? 222.603 201.880 250.338 1.00 44.57 250 ARG B C 1
ATOM 5994 O O . ARG B 2 250 ? 223.406 202.704 249.896 1.00 49.18 250 ARG B O 1
ATOM 6002 N N . MET B 2 251 ? 222.644 201.431 251.591 1.00 51.90 251 MET B N 1
ATOM 6003 C CA . MET B 2 251 ? 223.417 202.091 252.634 1.00 39.79 251 MET B CA 1
ATOM 6004 C C . MET B 2 251 ? 223.703 201.108 253.760 1.00 43.39 251 MET B C 1
ATOM 6005 O O . MET B 2 251 ? 222.882 200.240 254.063 1.00 49.13 251 MET B O 1
ATOM 6010 N N . GLU B 2 252 ? 224.867 201.269 254.388 1.00 40.20 252 GLU B N 1
ATOM 6011 C CA . GLU B 2 252 ? 225.226 200.473 255.553 1.00 46.13 252 GLU B CA 1
ATOM 6012 C C . GLU B 2 252 ? 226.103 201.281 256.497 1.00 47.00 252 GLU B C 1
ATOM 6013 O O . GLU B 2 252 ? 226.887 202.131 256.072 1.00 49.80 252 GLU B O 1
ATOM 6019 N N . TRP B 2 253 ? 225.951 201.000 257.790 1.00 33.18 253 TRP B N 1
ATOM 6020 C CA . TRP B 2 253 ? 226.780 201.574 258.840 1.00 32.38 253 TRP B CA 1
ATOM 6021 C C . TRP B 2 253 ? 228.055 200.763 259.017 1.00 38.01 253 TRP B C 1
ATOM 6022 O O . TRP B 2 253 ? 228.044 199.535 258.905 1.00 50.03 253 TRP B O 1
ATOM 6033 N N . SER B 2 254 ? 229.153 201.454 259.310 1.00 47.88 254 SER B N 1
ATOM 6034 C CA . SER B 2 254 ? 230.349 200.777 259.781 1.00 48.78 254 SER B CA 1
ATOM 6035 C C . SER B 2 254 ? 230.135 200.272 261.206 1.00 50.83 254 SER B C 1
ATOM 6036 O O . SER B 2 254 ? 229.111 200.530 261.843 1.00 59.31 254 SER B O 1
ATOM 6039 N N . GLY B 2 255 ? 231.124 199.547 261.717 1.00 62.64 255 GLY B N 1
ATOM 6040 C CA . GLY B 2 255 ? 231.301 199.413 263.146 1.00 64.58 255 GLY B CA 1
ATOM 6041 C C . GLY B 2 255 ? 231.675 200.726 263.807 1.00 70.21 255 GLY B C 1
ATOM 6042 O O . GLY B 2 255 ? 231.848 201.767 263.171 1.00 69.32 255 GLY B O 1
ATOM 6043 N N . ILE B 2 256 ? 231.809 200.666 265.129 1.00 64.67 256 ILE B N 1
ATOM 6044 C CA . ILE B 2 256 ? 232.183 201.836 265.916 1.00 58.89 256 ILE B CA 1
ATOM 6045 C C . ILE B 2 256 ? 233.687 202.036 265.763 1.00 71.51 256 ILE B C 1
ATOM 6046 O O . ILE B 2 256 ? 234.481 201.229 266.249 1.00 77.43 256 ILE B O 1
ATOM 6051 N N . CYS B 2 257 ? 234.081 203.118 265.099 1.00 78.88 257 CYS B N 1
ATOM 6052 C CA . CYS B 2 257 ? 235.466 203.558 265.134 1.00 75.86 257 CYS B CA 1
ATOM 6053 C C . CYS B 2 257 ? 235.789 204.216 266.474 1.00 74.47 257 CYS B C 1
ATOM 6054 O O . CYS B 2 257 ? 234.906 204.567 267.261 1.00 76.18 257 CYS B O 1
ATOM 6057 N N . THR B 2 258 ? 237.083 204.378 266.730 1.00 89.16 258 THR B N 1
ATOM 6058 C CA . THR B 2 258 ? 237.552 205.094 267.913 1.00 92.80 258 THR B CA 1
ATOM 6059 C C . THR B 2 258 ? 238.638 206.097 267.541 1.00 93.51 258 THR B C 1
ATOM 6060 O O . THR B 2 258 ? 238.445 206.942 266.667 1.00 96.25 258 THR B O 1
ATOM 6064 N N . VAL B 2 271 ? 236.905 209.019 272.115 1.00 90.76 271 VAL B N 1
ATOM 6065 C CA . VAL B 2 271 ? 235.714 209.442 271.390 1.00 93.30 271 VAL B CA 1
ATOM 6066 C C . VAL B 2 271 ? 235.318 208.379 270.372 1.00 92.87 271 VAL B C 1
ATOM 6067 O O . VAL B 2 271 ? 236.154 207.893 269.612 1.00 91.63 271 VAL B O 1
ATOM 6071 N N . GLY B 2 272 ? 234.039 208.019 270.362 1.00 77.97 272 GLY B N 1
ATOM 6072 C CA . GLY B 2 272 ? 233.525 207.092 269.376 1.00 76.97 272 GLY B CA 1
ATOM 6073 C C . GLY B 2 272 ? 233.098 207.774 268.088 1.00 79.02 272 GLY B C 1
ATOM 6074 O O . GLY B 2 272 ? 232.723 208.943 268.073 1.00 78.55 272 GLY B O 1
ATOM 6075 N N . SER B 2 273 ? 233.159 207.014 266.997 1.00 74.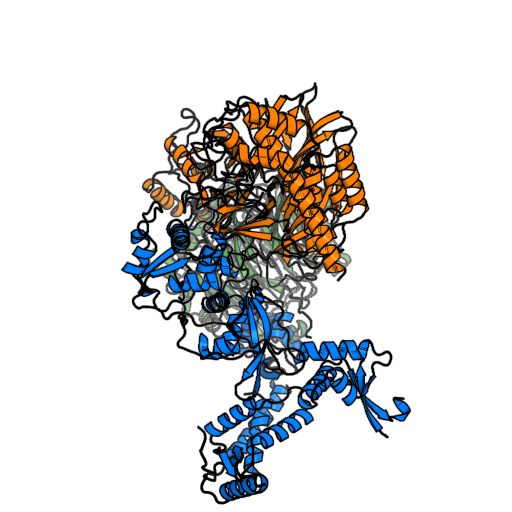18 273 SER B N 1
ATOM 6076 C CA . SER B 2 273 ? 232.689 207.478 265.702 1.00 65.80 273 SER B CA 1
ATOM 6077 C C . SER B 2 273 ? 232.118 206.297 264.936 1.00 69.33 273 SER B C 1
ATOM 6078 O O . SER B 2 273 ? 232.516 205.150 265.152 1.00 77.45 273 SER B O 1
ATOM 6081 N N . VAL B 2 274 ? 231.186 206.586 264.035 1.00 56.92 274 VAL B N 1
ATOM 6082 C CA . VAL B 2 274 ? 230.634 205.579 263.137 1.00 54.19 274 VAL B CA 1
ATOM 6083 C C . VAL B 2 274 ? 230.526 206.174 261.741 1.00 55.53 274 VAL B C 1
ATOM 6084 O O . VAL B 2 274 ? 230.211 207.358 261.579 1.00 60.68 274 VAL B O 1
ATOM 6088 N N . LEU B 2 275 ? 230.826 205.364 260.735 1.00 48.02 275 LEU B N 1
ATOM 6089 C CA . LEU B 2 275 ? 230.661 205.763 259.348 1.00 41.64 275 LEU B CA 1
ATOM 6090 C C . LEU B 2 275 ? 229.321 205.276 258.811 1.00 51.52 275 LEU B C 1
ATOM 6091 O O . LEU B 2 275 ? 228.743 204.305 259.302 1.00 61.13 275 LEU B O 1
ATOM 6096 N N . LEU B 2 276 ? 228.827 205.971 257.790 1.00 46.98 276 LEU B N 1
ATOM 6097 C CA . LEU B 2 276 ? 227.719 205.496 256.971 1.00 43.76 276 LEU B CA 1
ATOM 6098 C C . LEU B 2 276 ? 228.123 205.639 255.512 1.00 44.12 276 LEU B C 1
ATOM 6099 O O . LEU B 2 276 ? 228.452 206.742 255.067 1.00 57.65 276 LEU B O 1
ATOM 6104 N N . ALA B 2 277 ? 228.110 204.536 254.773 1.00 30.03 277 ALA B N 1
ATOM 6105 C CA . ALA B 2 277 ? 228.378 204.560 253.342 1.00 34.27 277 ALA B CA 1
ATOM 6106 C C . ALA B 2 277 ? 227.068 204.496 252.569 1.00 43.36 277 ALA B C 1
ATOM 6107 O O . ALA B 2 277 ? 226.282 203.562 252.748 1.00 63.26 277 ALA B O 1
ATOM 6109 N N . VAL B 2 278 ? 226.839 205.487 251.712 1.00 41.38 278 VAL B N 1
ATOM 6110 C CA . VAL B 2 278 ? 225.649 205.565 250.875 1.00 40.73 278 VAL B CA 1
ATOM 6111 C C . VAL B 2 278 ? 226.056 205.274 249.438 1.00 39.94 278 VAL B C 1
ATOM 6112 O O . VAL B 2 278 ? 227.006 205.874 248.926 1.00 54.99 278 VAL B O 1
ATOM 6116 N N . LEU B 2 279 ? 225.348 204.353 248.794 1.00 27.86 279 LEU B N 1
ATOM 6117 C CA . LEU B 2 279 ? 225.648 203.951 247.428 1.00 34.35 279 LEU B CA 1
ATOM 6118 C C . LEU B 2 279 ? 224.703 204.673 246.476 1.00 37.66 279 LEU B C 1
ATOM 6119 O O . LEU B 2 279 ? 223.484 204.648 246.673 1.00 48.21 279 LEU B O 1
ATOM 6124 N N . PHE B 2 280 ? 225.260 205.312 245.452 1.00 43.72 280 PHE B N 1
ATOM 6125 C CA . PHE B 2 280 ? 224.460 206.004 244.454 1.00 42.93 280 PHE B CA 1
ATOM 6126 C C . PHE B 2 280 ? 224.411 205.228 243.144 1.00 52.37 280 PHE B C 1
ATOM 6127 O O . PHE B 2 280 ? 225.263 204.385 242.855 1.00 55.62 280 PHE B O 1
ATOM 6135 N N . GLU B 2 281 ? 223.376 205.532 242.356 1.00 66.73 281 GLU B N 1
ATOM 6136 C CA . GLU B 2 281 ? 223.109 204.813 241.114 1.00 60.24 281 GLU B CA 1
ATOM 6137 C C . GLU B 2 281 ? 224.283 204.849 240.145 1.00 68.92 281 GLU B C 1
ATOM 6138 O O . GLU B 2 281 ? 224.490 203.890 239.392 1.00 73.06 281 GLU B O 1
ATOM 6144 N N . ASN B 2 282 ? 225.059 205.930 240.144 1.00 67.50 282 ASN B N 1
ATOM 6145 C CA . ASN B 2 282 ? 226.179 206.072 239.222 1.00 63.64 282 ASN B CA 1
ATOM 6146 C C . ASN B 2 282 ? 227.468 205.444 239.734 1.00 64.25 282 ASN B C 1
ATOM 6147 O O . ASN B 2 282 ? 228.511 205.593 239.091 1.00 66.90 282 ASN B O 1
ATOM 6152 N N . GLY B 2 283 ? 227.426 204.754 240.869 1.00 61.15 283 GLY B N 1
ATOM 6153 C CA . GLY B 2 283 ? 228.613 204.161 241.442 1.00 57.25 283 GLY B CA 1
ATOM 6154 C C . GLY B 2 283 ? 229.477 205.069 242.287 1.00 58.07 283 GLY B C 1
ATOM 6155 O O . GLY B 2 283 ? 230.550 204.635 242.721 1.00 70.18 283 GLY B O 1
ATOM 6156 N N . ASN B 2 284 ? 229.067 206.308 242.536 1.00 52.13 284 ASN B N 1
ATOM 6157 C CA . ASN B 2 284 ? 229.650 207.052 243.641 1.00 52.05 284 ASN B CA 1
ATOM 6158 C C . ASN B 2 284 ? 229.216 206.449 244.971 1.00 58.35 284 ASN B C 1
ATOM 6159 O O . ASN B 2 284 ? 228.146 205.848 245.086 1.00 66.90 284 ASN B O 1
ATOM 6164 N N . ILE B 2 285 ? 230.067 206.604 245.983 1.00 53.79 285 ILE B N 1
ATOM 6165 C CA . ILE B 2 285 ? 229.718 206.287 247.363 1.00 49.06 285 ILE B CA 1
ATOM 6166 C C . ILE B 2 285 ? 230.093 207.472 248.239 1.00 61.03 285 ILE B C 1
ATOM 6167 O O . ILE B 2 285 ? 231.239 207.932 248.206 1.00 66.80 285 ILE B O 1
ATOM 6172 N N . ALA B 2 286 ? 229.136 207.957 249.027 1.00 49.14 286 ALA B N 1
ATOM 6173 C CA . ALA B 2 286 ? 229.406 208.957 250.053 1.00 41.46 286 ALA B CA 1
ATOM 6174 C C . ALA B 2 286 ? 229.645 208.259 251.385 1.00 37.21 286 ALA B C 1
ATOM 6175 O O . ALA B 2 286 ? 228.749 207.592 251.909 1.00 53.12 286 ALA B O 1
ATOM 6177 N N . VAL B 2 287 ? 230.847 208.418 251.933 1.00 33.64 287 VAL B N 1
ATOM 6178 C CA . VAL B 2 287 ? 231.165 207.932 253.270 1.00 36.29 287 VAL B CA 1
ATOM 6179 C C . VAL B 2 287 ? 230.963 209.087 254.244 1.00 45.41 287 VAL B C 1
ATOM 6180 O O . VAL B 2 287 ? 231.783 210.002 254.323 1.00 57.62 287 VAL B O 1
ATOM 6184 N N . TRP B 2 288 ? 229.870 209.040 254.997 1.00 48.70 288 TRP B N 1
ATOM 6185 C CA . TRP B 2 288 ? 229.660 209.975 256.091 1.00 45.28 288 TRP B CA 1
ATOM 6186 C C . TRP B 2 288 ? 230.429 209.512 257.320 1.00 51.59 288 TRP B C 1
ATOM 6187 O O . TRP B 2 288 ? 230.608 208.314 257.546 1.00 65.41 288 TRP B O 1
ATOM 6198 N N . GLN B 2 289 ? 230.896 210.472 258.114 1.00 51.06 289 GLN B N 1
ATOM 6199 C CA . GLN B 2 289 ? 231.451 210.186 259.431 1.00 53.95 289 GLN B CA 1
ATOM 6200 C C . GLN B 2 289 ? 230.627 210.910 260.482 1.00 55.51 289 GLN B C 1
ATOM 6201 O O . GLN B 2 289 ? 230.482 212.135 260.426 1.00 59.23 289 GLN B O 1
ATOM 6207 N N . PHE B 2 290 ? 230.098 210.155 261.439 1.00 53.99 290 PHE B N 1
ATOM 6208 C CA . PHE B 2 290 ? 229.328 210.702 262.545 1.00 46.14 290 PHE B CA 1
ATOM 6209 C C . PHE B 2 290 ? 230.136 210.616 263.832 1.00 60.46 290 PHE B C 1
ATOM 6210 O O . PHE B 2 290 ? 230.682 209.558 264.160 1.00 68.22 290 PHE B O 1
ATOM 6218 N N . GLN B 2 291 ? 230.203 211.729 264.554 1.00 71.12 291 GLN B N 1
ATOM 6219 C CA . GLN B 2 291 ? 230.652 211.721 265.937 1.00 67.81 291 GLN B CA 1
ATOM 6220 C C . GLN B 2 291 ? 229.572 211.135 266.840 1.00 72.48 291 GLN B C 1
ATOM 6221 O O . GLN B 2 291 ? 228.374 211.295 266.596 1.00 82.05 291 GLN B O 1
ATOM 6227 N N . LEU B 2 292 ? 230.004 210.448 267.896 1.00 66.72 292 LEU B N 1
ATOM 6228 C CA . LEU B 2 292 ? 229.054 209.844 268.810 1.00 63.08 292 LEU B CA 1
ATOM 6229 C C . LEU B 2 292 ? 229.147 210.488 270.189 1.00 61.57 292 LEU B C 1
ATOM 6230 O O . LEU B 2 292 ? 230.228 210.909 270.612 1.00 64.17 292 LEU B O 1
ATOM 6235 N N . PRO B 2 293 ? 228.026 210.578 270.917 1.00 59.73 293 PRO B N 1
ATOM 6236 C CA . PRO B 2 293 ? 226.660 210.219 270.510 1.00 62.00 293 PRO B CA 1
ATOM 6237 C C . PRO B 2 293 ? 226.114 211.143 269.428 1.00 63.01 293 PRO B C 1
ATOM 6238 O O . PRO B 2 293 ? 226.325 212.350 269.459 1.00 70.19 293 PRO B O 1
ATOM 6242 N N . PHE B 2 294 ? 225.399 210.582 268.457 1.00 55.27 294 PHE B N 1
ATOM 6243 C CA . PHE B 2 294 ? 224.904 211.351 267.326 1.00 49.07 294 PHE B CA 1
ATOM 6244 C C . PHE B 2 294 ? 223.664 212.135 267.732 1.00 60.42 294 PHE B C 1
ATOM 6245 O O . PHE B 2 294 ? 222.696 211.562 268.240 1.00 67.95 294 PHE B O 1
ATOM 6253 N N . VAL B 2 295 ? 223.692 213.449 267.503 1.00 63.41 295 VAL B N 1
ATOM 6254 C CA . VAL B 2 295 ? 222.600 214.328 267.900 1.00 56.29 295 VAL B CA 1
ATOM 6255 C C . VAL B 2 295 ? 222.070 215.164 266.747 1.00 56.70 295 VAL B C 1
ATOM 6256 O O . VAL B 2 295 ? 221.141 215.947 266.944 1.00 63.98 295 VAL B O 1
ATOM 6260 N N . GLY B 2 296 ? 222.628 215.031 265.554 1.00 52.29 296 GLY B N 1
ATOM 6261 C CA . GLY B 2 296 ? 222.140 215.742 264.397 1.00 57.12 296 GLY B CA 1
ATOM 6262 C C . GLY B 2 296 ? 223.275 216.171 263.496 1.00 62.46 296 GLY B C 1
ATOM 6263 O O . GLY B 2 296 ? 224.356 215.585 263.506 1.00 64.99 296 GLY B O 1
ATOM 6264 N N . LYS B 2 297 ? 222.993 217.211 262.707 1.00 70.93 297 LYS B N 1
ATOM 6265 C CA . LYS B 2 297 ? 223.987 217.814 261.823 1.00 73.38 297 LYS B CA 1
ATOM 6266 C C . LYS B 2 297 ? 225.265 218.205 262.556 1.00 77.12 297 LYS B C 1
ATOM 6267 O O . LYS B 2 297 ? 226.355 218.158 261.975 1.00 80.50 297 LYS B O 1
ATOM 6273 N N . GLU B 2 298 ? 225.146 218.607 263.822 1.00 76.70 298 GLU B N 1
ATOM 6274 C CA . GLU B 2 298 ? 226.311 218.909 264.649 1.00 69.33 298 GLU B CA 1
ATOM 6275 C C . GLU B 2 298 ? 227.333 217.776 264.671 1.00 73.32 298 GLU B C 1
ATOM 6276 O O . GLU B 2 298 ? 228.543 218.026 264.701 1.00 73.34 298 GLU B O 1
ATOM 6282 N N . SER B 2 299 ? 226.874 216.527 264.648 1.00 68.00 299 SER B N 1
ATOM 6283 C CA . SER B 2 299 ? 227.763 215.377 264.762 1.00 63.88 299 SER B CA 1
ATOM 6284 C C . SER B 2 299 ? 228.323 214.875 263.435 1.00 68.86 299 SER B C 1
ATOM 6285 O O . SER B 2 299 ? 229.113 213.926 263.443 1.00 74.41 299 SER B O 1
ATOM 6288 N N . ILE B 2 300 ? 227.947 215.467 262.303 1.00 62.07 300 ILE B N 1
ATOM 6289 C CA . ILE B 2 300 ? 228.457 215.021 261.006 1.00 57.57 300 ILE B CA 1
ATOM 6290 C C . ILE B 2 300 ? 229.871 215.579 260.858 1.00 56.94 300 ILE B C 1
ATOM 6291 O O . ILE B 2 300 ? 230.061 216.745 260.513 1.00 51.01 300 ILE B O 1
ATOM 6296 N N . SER B 2 301 ? 230.871 214.736 261.122 1.00 68.11 301 SER B N 1
ATOM 6297 C CA . SER B 2 301 ? 232.263 215.174 261.105 1.00 64.96 301 SER B CA 1
ATOM 6298 C C . SER B 2 301 ? 232.820 215.353 259.696 1.00 63.36 301 SER B C 1
ATOM 6299 O O . SER B 2 301 ? 233.628 216.259 259.466 1.00 69.45 301 SER B O 1
ATOM 6302 N N . SER B 2 302 ? 232.411 214.520 258.741 1.00 57.56 302 SER B N 1
ATOM 6303 C CA . SER B 2 302 ? 232.752 214.771 257.347 1.00 58.21 302 SER B CA 1
ATOM 6304 C C . SER B 2 302 ? 231.797 214.020 256.432 1.00 61.20 302 SER B C 1
ATOM 6305 O O . SER B 2 302 ? 231.078 213.114 256.859 1.00 69.67 302 SER B O 1
ATOM 6308 N N . CYS B 2 303 ? 231.806 214.417 255.161 1.00 60.43 303 CYS B N 1
ATOM 6309 C CA . CYS B 2 303 ? 231.319 213.590 254.064 1.00 57.66 303 CYS B CA 1
ATOM 6310 C C . CYS B 2 303 ? 232.358 213.559 252.954 1.00 63.49 303 CYS B C 1
ATOM 6311 O O . CYS B 2 303 ? 232.860 214.608 252.539 1.00 64.44 303 CYS B O 1
ATOM 6314 N N . ASN B 2 304 ? 232.677 212.359 252.475 1.00 67.06 304 ASN B N 1
ATOM 6315 C CA . ASN B 2 304 ? 233.657 212.165 251.415 1.00 63.78 304 ASN B CA 1
ATOM 6316 C C . ASN B 2 304 ? 233.083 211.197 250.395 1.00 67.36 304 ASN B C 1
ATOM 6317 O O . ASN B 2 304 ? 232.538 210.153 250.766 1.00 73.08 304 ASN B O 1
ATOM 6322 N N . THR B 2 305 ? 233.205 211.539 249.117 1.00 63.09 305 THR B N 1
ATOM 6323 C CA . THR B 2 305 ? 232.702 210.709 248.033 1.00 62.42 305 THR B CA 1
ATOM 6324 C C . THR B 2 305 ? 233.850 209.998 247.332 1.00 66.30 305 THR B C 1
ATOM 6325 O O . THR B 2 305 ? 234.822 210.637 246.918 1.00 70.16 305 THR B O 1
ATOM 6329 N N . ILE B 2 306 ? 233.733 208.679 247.203 1.00 68.41 306 ILE B N 1
ATOM 6330 C CA . ILE B 2 306 ? 234.689 207.859 246.468 1.00 72.43 306 ILE B CA 1
ATOM 6331 C C . ILE B 2 306 ? 233.985 207.316 245.233 1.00 75.07 306 ILE B C 1
ATOM 6332 O O . ILE B 2 306 ? 232.805 206.950 245.290 1.00 82.75 306 ILE B O 1
ATOM 6337 N N . GLU B 2 307 ? 234.690 207.302 244.106 1.00 71.35 307 GLU B N 1
ATOM 6338 C CA . GLU B 2 307 ? 234.125 206.800 242.859 1.00 72.01 307 GLU B CA 1
ATOM 6339 C C . GLU B 2 307 ? 234.478 205.326 242.701 1.00 78.80 307 GLU B C 1
ATOM 6340 O O . GLU B 2 307 ? 235.625 204.982 242.401 1.00 85.61 307 GLU B O 1
ATOM 6346 N N . SER B 2 308 ? 233.486 204.457 242.904 1.00 71.45 308 SER B N 1
ATOM 6347 C CA . SER B 2 308 ? 233.703 203.024 242.750 1.00 66.93 308 SER B CA 1
ATOM 6348 C C . SER B 2 308 ? 233.960 202.642 241.300 1.00 68.00 308 SER B C 1
ATOM 6349 O O . SER B 2 308 ? 234.700 201.689 241.032 1.00 69.26 308 SER B O 1
ATOM 6352 N N . GLY B 2 309 ? 233.363 203.368 240.357 1.00 70.51 309 GLY B N 1
ATOM 6353 C CA . GLY B 2 309 ? 233.395 203.006 238.958 1.00 71.38 309 GLY B CA 1
ATOM 6354 C C . GLY B 2 309 ? 232.538 201.820 238.581 1.00 76.06 309 GLY B C 1
ATOM 6355 O O . GLY B 2 309 ? 232.347 201.576 237.383 1.00 78.00 309 GLY B O 1
ATOM 6356 N N . ILE B 2 310 ? 232.025 201.065 239.554 1.00 68.20 310 ILE B N 1
ATOM 6357 C CA . ILE B 2 310 ? 231.110 199.968 239.261 1.00 65.57 310 ILE B CA 1
ATOM 6358 C C . ILE B 2 310 ? 229.854 200.531 238.615 1.00 70.61 310 ILE B C 1
ATOM 6359 O O . ILE B 2 310 ? 229.197 201.420 239.170 1.00 74.00 310 ILE B O 1
ATOM 6364 N N . THR B 2 311 ? 229.517 200.019 237.437 1.00 77.81 311 THR B N 1
ATOM 6365 C CA . THR B 2 311 ? 228.252 200.348 236.798 1.00 78.02 311 THR B CA 1
ATOM 6366 C C . THR B 2 311 ? 227.091 199.618 237.464 1.00 73.63 311 THR B C 1
ATOM 6367 O O . THR B 2 311 ? 227.228 198.473 237.908 1.00 73.07 311 THR B O 1
ATOM 6371 N N . SER B 2 312 ? 225.948 200.300 237.536 1.00 62.89 312 SER B N 1
ATOM 6372 C CA . SER B 2 312 ? 224.705 199.801 238.119 1.00 61.71 312 SER B CA 1
ATOM 6373 C C . SER B 2 312 ? 224.918 199.043 239.437 1.00 58.62 312 SER B C 1
ATOM 6374 O O . SER B 2 312 ? 224.532 197.876 239.550 1.00 60.52 312 SER B O 1
ATOM 6377 N N . PRO B 2 313 ? 225.543 199.671 240.434 1.00 55.96 313 PRO B N 1
ATOM 6378 C CA . PRO B 2 313 ? 225.804 198.967 241.694 1.00 49.16 313 PRO B CA 1
ATOM 6379 C C . PRO B 2 313 ? 224.497 198.641 242.403 1.00 56.97 313 PRO B C 1
ATOM 6380 O O . PRO B 2 313 ? 223.629 199.502 242.568 1.00 60.43 313 PRO B O 1
ATOM 6384 N N . SER B 2 314 ? 224.352 197.380 242.802 1.00 52.37 314 SER B N 1
ATOM 6385 C CA . SER B 2 314 ? 223.110 196.917 243.409 1.00 53.56 314 SER B CA 1
ATOM 6386 C C . SER B 2 314 ? 223.106 197.006 244.930 1.00 57.67 314 SER B C 1
ATOM 6387 O O . SER B 2 314 ? 222.096 197.403 245.517 1.00 54.24 314 SER B O 1
ATOM 6390 N N . VAL B 2 315 ? 224.212 196.654 245.587 1.00 53.35 315 VAL B N 1
ATOM 6391 C CA . VAL B 2 315 ? 224.216 196.426 247.027 1.00 43.76 315 VAL B CA 1
ATOM 6392 C C . VAL B 2 315 ? 225.600 196.747 247.575 1.00 48.34 315 VAL B C 1
ATOM 6393 O O . VAL B 2 315 ? 226.601 196.710 246.859 1.00 60.33 315 VAL B O 1
ATOM 6397 N N . LEU B 2 316 ? 225.645 197.086 248.862 1.00 53.16 316 LEU B N 1
ATOM 6398 C CA . LEU B 2 316 ? 226.869 197.480 249.539 1.00 49.83 316 LEU B CA 1
ATOM 6399 C C . LEU B 2 316 ? 226.889 196.839 250.918 1.00 57.06 316 LEU B C 1
ATOM 6400 O O . LEU B 2 316 ? 225.846 196.667 251.553 1.00 63.33 316 LEU B O 1
ATOM 6405 N N . PHE B 2 317 ? 228.086 196.483 251.377 1.00 42.65 317 PHE B N 1
ATOM 6406 C CA . PHE B 2 317 ? 228.287 196.105 252.767 1.00 45.91 317 PHE B CA 1
ATOM 6407 C C . PHE B 2 317 ? 229.689 196.508 253.198 1.00 49.79 317 PHE B C 1
ATOM 6408 O O . PHE B 2 317 ? 230.597 196.622 252.372 1.00 61.44 317 PHE B O 1
ATOM 6416 N N . TRP B 2 318 ? 229.849 196.762 254.493 1.00 46.74 318 TRP B N 1
ATOM 6417 C CA . TRP B 2 318 ? 231.166 197.043 255.042 1.00 43.32 318 TRP B CA 1
ATOM 6418 C C . TRP B 2 318 ? 231.929 195.751 255.280 1.00 53.28 318 TRP B C 1
ATOM 6419 O O . TRP B 2 318 ? 231.371 194.761 255.761 1.00 65.71 318 TRP B O 1
ATOM 6430 N N . TRP B 2 319 ? 233.213 195.764 254.951 1.00 69.37 319 TRP B N 1
ATOM 6431 C CA . TRP B 2 319 ? 234.135 194.729 255.388 1.00 71.23 319 TRP B CA 1
ATOM 6432 C C . TRP B 2 319 ? 235.033 195.309 256.468 1.00 80.29 319 TRP B C 1
ATOM 6433 O O . TRP B 2 319 ? 235.681 196.338 256.254 1.00 88.73 319 TRP B O 1
ATOM 6444 N N . GLU B 2 320 ? 235.060 194.655 257.625 1.00 86.73 320 GLU B N 1
ATOM 6445 C CA . GLU B 2 320 ? 235.968 195.008 258.704 1.00 88.07 320 GLU B CA 1
ATOM 6446 C C . GLU B 2 320 ? 236.577 193.731 259.254 1.00 93.40 320 GLU B C 1
ATOM 6447 O O . GLU B 2 320 ? 235.876 192.735 259.448 1.00 96.26 320 GLU B O 1
ATOM 6453 N N . TYR B 2 321 ? 237.883 193.764 259.498 1.00 101.55 321 TYR B N 1
ATOM 6454 C CA . TYR B 2 321 ? 238.624 192.543 259.762 1.00 98.42 321 TYR B CA 1
ATOM 6455 C C . TYR B 2 321 ? 239.817 192.883 260.642 1.00 99.88 321 TYR B C 1
ATOM 6456 O O . TYR B 2 321 ? 240.296 194.020 260.661 1.00 104.45 321 TYR B O 1
ATOM 6465 N N . GLU B 2 322 ? 240.294 191.882 261.377 1.00 118.96 322 GLU B N 1
ATOM 6466 C CA . GLU B 2 322 ? 241.485 192.012 262.202 1.00 121.85 322 GLU B CA 1
ATOM 6467 C C . GLU B 2 322 ? 242.380 190.803 261.986 1.00 121.63 322 GLU B C 1
ATOM 6468 O O . GLU B 2 322 ? 241.907 189.663 261.970 1.00 120.14 322 GLU B O 1
ATOM 6474 N N . HIS B 2 323 ? 243.675 191.057 261.827 1.00 123.37 323 HIS B N 1
ATOM 6475 C CA . HIS B 2 323 ? 244.684 190.011 261.877 1.00 125.78 323 HIS B CA 1
ATOM 6476 C C . HIS B 2 323 ? 245.910 190.545 262.599 1.00 129.03 323 HIS B C 1
ATOM 6477 O O . HIS B 2 323 ? 246.279 191.708 262.420 1.00 131.22 323 HIS B O 1
ATOM 6484 N N . ASN B 2 324 ? 246.514 189.693 263.431 1.00 131.24 324 ASN B N 1
ATOM 6485 C CA . ASN B 2 324 ? 247.650 190.049 264.292 1.00 130.60 324 ASN B CA 1
ATOM 6486 C C . ASN B 2 324 ? 247.414 191.366 265.031 1.00 131.06 324 ASN B C 1
ATOM 6487 O O . ASN B 2 324 ? 248.334 192.161 265.238 1.00 131.55 324 ASN B O 1
ATOM 6492 N N . ASN B 2 325 ? 246.157 191.597 265.423 1.00 131.13 325 ASN B N 1
ATOM 6493 C CA . ASN B 2 325 ? 245.690 192.851 266.011 1.00 132.28 325 ASN B CA 1
ATOM 6494 C C . ASN B 2 325 ? 245.822 194.059 265.084 1.00 131.38 325 ASN B C 1
ATOM 6495 O O . ASN B 2 325 ? 245.501 195.182 265.485 1.00 130.54 325 ASN B O 1
ATOM 6500 N N . ARG B 2 326 ? 246.278 193.861 263.849 1.00 126.43 326 ARG B N 1
ATOM 6501 C CA . ARG B 2 326 ? 246.200 194.925 262.854 1.00 125.15 326 ARG B CA 1
ATOM 6502 C C . ARG B 2 326 ? 244.775 195.016 262.322 1.00 126.17 326 ARG B C 1
ATOM 6503 O O . ARG B 2 326 ? 244.230 194.028 261.817 1.00 125.54 326 ARG B O 1
ATOM 6511 N N . LYS B 2 327 ? 244.172 196.196 262.442 1.00 116.54 327 LYS B N 1
ATOM 6512 C CA . LYS B 2 327 ? 242.858 196.445 261.867 1.00 114.76 327 LYS B CA 1
ATOM 6513 C C . LYS B 2 327 ? 242.947 196.741 260.374 1.00 118.05 327 LYS B C 1
ATOM 6514 O O . LYS B 2 327 ? 243.844 197.456 259.918 1.00 118.37 327 LYS B O 1
ATOM 6520 N N . MET B 2 328 ? 242.008 196.183 259.613 1.00 112.29 328 MET B N 1
ATOM 6521 C CA . MET B 2 328 ? 241.852 196.485 258.198 1.00 108.66 328 MET B CA 1
ATOM 6522 C C . MET B 2 328 ? 240.368 196.603 257.882 1.00 107.08 328 MET B C 1
ATOM 6523 O O . MET B 2 328 ? 239.518 196.075 258.603 1.00 109.69 328 MET B O 1
ATOM 6528 N N . SER B 2 329 ? 240.059 197.301 256.793 1.00 93.56 329 SER B N 1
ATOM 6529 C CA . SER B 2 329 ? 238.667 197.477 256.407 1.00 92.50 329 SER B CA 1
ATOM 6530 C C . SER B 2 329 ? 238.583 197.820 254.929 1.00 92.57 329 SER B C 1
ATOM 6531 O O . SER B 2 329 ? 239.556 198.261 254.313 1.00 95.87 329 SER B O 1
ATOM 6534 N N . GLY B 2 330 ? 237.394 197.608 254.372 1.00 72.79 330 GLY B N 1
ATOM 6535 C CA . GLY B 2 330 ? 237.072 198.037 253.027 1.00 67.52 330 GLY B CA 1
ATOM 6536 C C . GLY B 2 330 ? 235.570 198.068 252.855 1.00 64.49 330 GLY B C 1
ATOM 6537 O O . GLY B 2 330 ? 234.812 197.695 253.753 1.00 72.03 330 GLY B O 1
ATOM 6538 N N . LEU B 2 331 ? 235.143 198.515 251.679 1.00 51.47 331 LEU B N 1
ATOM 6539 C CA . LEU B 2 331 ? 233.759 198.390 251.244 1.00 45.66 331 LEU B CA 1
ATOM 6540 C C . LEU B 2 331 ? 233.654 197.338 250.152 1.00 55.89 331 LEU B C 1
ATOM 6541 O O . LEU B 2 331 ? 234.363 197.413 249.144 1.00 66.66 331 LEU B O 1
ATOM 6546 N N . ILE B 2 332 ? 232.778 196.361 250.354 1.00 47.04 332 ILE B N 1
ATOM 6547 C CA . ILE B 2 332 ? 232.456 195.371 249.334 1.00 40.87 332 ILE B CA 1
ATOM 6548 C C . ILE B 2 332 ? 231.204 195.839 248.605 1.00 49.58 332 ILE B C 1
ATOM 6549 O O . ILE B 2 332 ? 230.211 196.221 249.238 1.00 54.04 3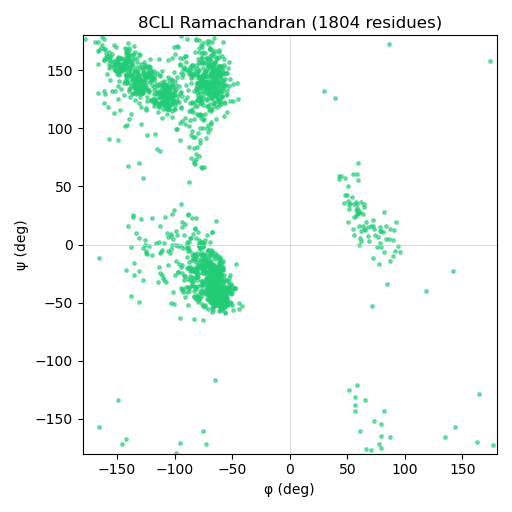32 ILE B O 1
ATOM 6554 N N . VAL B 2 333 ? 231.256 195.838 247.276 1.00 49.07 333 VAL B N 1
ATOM 6555 C CA . VAL B 2 333 ? 230.187 196.378 246.446 1.00 48.82 333 VAL B CA 1
ATOM 6556 C C . VAL B 2 333 ? 229.862 195.371 245.355 1.00 48.38 333 VAL B C 1
ATOM 6557 O O . VAL B 2 333 ? 230.764 194.795 244.738 1.00 54.23 333 VAL B O 1
ATOM 6561 N N . GLY B 2 334 ? 228.571 195.164 245.119 1.00 49.82 334 GLY B N 1
ATOM 6562 C CA . GLY B 2 334 ? 228.108 194.198 244.146 1.00 49.59 334 GLY B CA 1
ATOM 6563 C C . GLY B 2 334 ? 227.242 194.835 243.081 1.00 52.36 334 GLY B C 1
ATOM 6564 O O . GLY B 2 334 ? 226.332 195.608 243.392 1.00 52.34 334 GLY B O 1
ATOM 6565 N N . SER B 2 335 ? 227.515 194.517 241.821 1.00 49.27 335 SER B N 1
ATOM 6566 C CA . SER B 2 335 ? 226.758 195.079 240.715 1.00 49.88 335 SER B CA 1
ATOM 6567 C C . SER B 2 335 ? 225.448 194.329 240.508 1.00 50.92 335 SER B C 1
ATOM 6568 O O . SER B 2 335 ? 225.340 193.131 240.778 1.00 61.51 335 SER B O 1
ATOM 6571 N N . ALA B 2 336 ? 224.442 195.059 240.023 1.00 49.18 336 ALA B N 1
ATOM 6572 C CA . ALA B 2 336 ? 223.238 194.430 239.491 1.00 50.45 336 ALA B CA 1
ATOM 6573 C C . ALA B 2 336 ? 223.533 193.553 238.285 1.00 52.40 336 ALA B C 1
ATOM 6574 O O . ALA B 2 336 ? 222.755 192.642 237.989 1.00 60.24 336 ALA B O 1
ATOM 6576 N N . PHE B 2 337 ? 224.621 193.817 237.573 1.00 53.62 337 PHE B N 1
ATOM 6577 C CA . PHE B 2 337 ? 225.064 192.983 236.466 1.00 51.35 337 PHE B CA 1
ATOM 6578 C C . PHE B 2 337 ? 225.953 191.827 236.905 1.00 54.08 337 PHE B C 1
ATOM 6579 O O . PHE B 2 337 ? 226.487 191.119 236.047 1.00 63.83 337 PHE B O 1
ATOM 6587 N N . GLY B 2 338 ? 226.130 191.621 238.207 1.00 54.53 338 GLY B N 1
ATOM 6588 C CA . GLY B 2 338 ? 226.650 190.364 238.693 1.00 54.29 338 GLY B CA 1
ATOM 6589 C C . GLY B 2 338 ? 227.971 190.344 239.448 1.00 57.37 338 GLY B C 1
ATOM 6590 O O . GLY B 2 338 ? 228.092 189.613 240.434 1.00 67.33 338 GLY B O 1
ATOM 6591 N N . PRO B 2 339 ? 228.981 191.113 239.039 1.00 48.71 339 PRO B N 1
ATOM 6592 C CA . PRO B 2 339 ? 230.280 190.993 239.708 1.00 45.52 339 PRO B CA 1
ATOM 6593 C C . PRO B 2 339 ? 230.263 191.595 241.105 1.00 53.12 339 PRO B C 1
ATOM 6594 O O . PRO B 2 339 ? 229.412 192.415 241.455 1.00 60.32 339 PRO B O 1
ATOM 6598 N N . ILE B 2 340 ? 231.238 191.172 241.909 1.00 53.56 340 ILE B N 1
ATOM 6599 C CA . ILE B 2 340 ? 231.400 191.634 243.284 1.00 48.22 340 ILE B CA 1
ATOM 6600 C C . ILE B 2 340 ? 232.857 192.009 243.508 1.00 49.58 340 ILE B C 1
ATOM 6601 O O . ILE B 2 340 ? 233.760 191.230 243.188 1.00 59.80 340 ILE B O 1
ATOM 6606 N N . LYS B 2 341 ? 233.081 193.197 244.065 1.00 63.77 341 LYS B N 1
ATOM 6607 C CA . LYS B 2 341 ? 234.412 193.746 244.274 1.00 59.26 341 LYS B CA 1
ATOM 6608 C C . LYS B 2 341 ? 234.468 194.376 245.658 1.00 67.45 341 LYS B C 1
ATOM 6609 O O . LYS B 2 341 ? 233.501 195.004 246.094 1.00 73.95 341 LYS B O 1
ATOM 6615 N N . ILE B 2 342 ? 235.596 194.215 246.345 1.00 62.43 342 ILE B N 1
ATOM 6616 C CA . ILE B 2 342 ? 235.865 194.976 247.561 1.00 55.84 342 ILE B CA 1
ATOM 6617 C C . ILE B 2 342 ? 236.678 196.210 247.201 1.00 64.02 342 ILE B C 1
ATOM 6618 O O . ILE B 2 342 ? 237.802 196.102 246.701 1.00 69.17 342 ILE B O 1
ATOM 6623 N N . LEU B 2 343 ? 236.110 197.376 247.461 1.00 62.51 343 LEU B N 1
ATOM 6624 C CA . LEU B 2 343 ? 236.852 198.626 247.394 1.00 58.84 343 LEU B CA 1
ATOM 6625 C C . LEU B 2 343 ? 237.719 198.801 248.635 1.00 62.67 343 LEU B C 1
ATOM 6626 O O . LEU B 2 343 ? 237.249 198.563 249.751 1.00 73.94 343 LEU B O 1
ATOM 6631 N N . PRO B 2 344 ? 238.977 199.204 248.482 1.00 67.49 344 PRO B N 1
ATOM 6632 C CA . PRO B 2 344 ? 239.679 199.853 249.592 1.00 70.83 344 PRO B CA 1
ATOM 6633 C C . PRO B 2 344 ? 239.066 201.216 249.877 1.00 70.71 344 PRO B C 1
ATOM 6634 O O . PRO B 2 344 ? 238.931 202.050 248.979 1.00 68.63 344 PRO B O 1
ATOM 6638 N N . VAL B 2 345 ? 238.681 201.440 251.132 1.00 74.34 345 VAL B N 1
ATOM 6639 C CA . VAL B 2 345 ? 238.268 202.778 251.535 1.00 73.98 345 VAL B CA 1
ATOM 6640 C C . VAL B 2 345 ? 239.514 203.626 251.746 1.00 80.84 345 VAL B C 1
ATOM 6641 O O . VAL B 2 345 ? 240.066 203.689 252.850 1.00 82.80 345 VAL B O 1
ATOM 6645 N N . ASN B 2 346 ? 239.960 204.288 250.678 1.00 96.95 346 ASN B N 1
ATOM 6646 C CA . ASN B 2 346 ? 241.239 204.986 250.689 1.00 96.08 346 ASN B CA 1
ATOM 6647 C C . ASN B 2 346 ? 241.208 206.265 251.513 1.00 94.45 346 ASN B C 1
ATOM 6648 O O . ASN B 2 346 ? 242.263 206.714 251.975 1.00 95.81 346 ASN B O 1
ATOM 6653 N N . LEU B 2 347 ? 240.035 206.855 251.713 1.00 100.09 347 LEU B N 1
ATOM 6654 C CA . LEU B 2 347 ? 239.884 208.094 252.465 1.00 101.55 347 LEU B CA 1
ATOM 6655 C C . LEU B 2 347 ? 239.229 207.811 253.810 1.00 98.19 347 LEU B C 1
ATOM 6656 O O . LEU B 2 347 ? 238.104 207.305 253.863 1.00 98.16 347 LEU B O 1
ATOM 6661 N N . LYS B 2 348 ? 239.937 208.141 254.888 1.00 106.00 348 LYS B N 1
ATOM 6662 C CA . LYS B 2 348 ? 239.323 208.268 256.202 1.00 108.80 348 LYS B CA 1
ATOM 6663 C C . LYS B 2 348 ? 240.240 209.088 257.097 1.00 109.31 348 LYS B C 1
ATOM 6664 O O . LYS B 2 348 ? 241.442 209.212 256.846 1.00 105.68 348 LYS B O 1
ATOM 6670 N N . ALA B 2 349 ? 239.645 209.657 258.146 1.00 117.54 349 ALA B N 1
ATOM 6671 C CA . ALA B 2 349 ? 240.352 210.520 259.083 1.00 116.89 349 ALA B CA 1
ATOM 6672 C C . ALA B 2 349 ? 240.817 209.808 260.345 1.00 117.91 349 ALA B C 1
ATOM 6673 O O . ALA B 2 349 ? 241.762 210.279 260.986 1.00 116.84 349 ALA B O 1
ATOM 6675 N N . VAL B 2 350 ? 240.181 208.697 260.720 1.00 126.02 350 VAL B N 1
ATOM 6676 C CA . VAL B 2 350 ? 240.542 208.014 261.955 1.00 126.32 350 VAL B CA 1
ATOM 6677 C C . VAL B 2 350 ? 241.935 207.407 261.835 1.00 128.98 350 VAL B C 1
ATOM 6678 O O . VAL B 2 350 ? 242.380 207.008 260.750 1.00 128.46 350 VAL B O 1
ATOM 6682 N N . LYS B 2 351 ? 242.635 207.345 262.966 1.00 137.03 351 LYS B N 1
ATOM 6683 C CA . LYS B 2 351 ? 244.035 206.941 263.003 1.00 136.75 351 LYS B CA 1
ATOM 6684 C C . LYS B 2 351 ? 244.231 205.489 263.411 1.00 136.18 351 LYS B C 1
ATOM 6685 O O . LYS B 2 351 ? 245.241 204.885 263.037 1.00 136.15 351 LYS B O 1
ATOM 6691 N N . GLY B 2 352 ? 243.296 204.917 264.164 1.00 135.92 352 GLY B N 1
ATOM 6692 C CA . GLY B 2 352 ? 243.445 203.564 264.657 1.00 137.73 352 GLY B CA 1
ATOM 6693 C C . GLY B 2 352 ? 243.179 202.521 263.592 1.00 138.19 352 GLY B C 1
ATOM 6694 O O . GLY B 2 352 ? 243.929 201.549 263.458 1.00 134.92 352 GLY B O 1
ATOM 6695 N N . TYR B 2 353 ? 242.110 202.719 262.826 1.00 129.25 353 TYR B N 1
ATOM 6696 C CA . TYR B 2 353 ? 241.834 201.867 261.683 1.00 125.77 353 TYR B CA 1
ATOM 6697 C C . TYR B 2 353 ? 242.856 202.107 260.575 1.00 125.06 353 TYR B C 1
ATOM 6698 O O . TYR B 2 353 ? 243.528 203.141 260.522 1.00 125.53 353 TYR B O 1
ATOM 6707 N N . PHE B 2 354 ? 242.968 201.128 259.680 1.00 114.05 354 PHE B N 1
ATOM 6708 C CA . PHE B 2 354 ? 243.596 201.330 258.384 1.00 112.73 354 PHE B CA 1
ATOM 6709 C C . PHE B 2 354 ? 242.805 200.562 257.335 1.00 111.47 354 PHE B C 1
ATOM 6710 O O . PHE B 2 354 ? 241.882 199.808 257.651 1.00 112.68 354 PHE B O 1
ATOM 6718 N N . THR B 2 355 ? 243.176 200.759 256.074 1.00 100.67 355 THR B N 1
ATOM 6719 C CA . THR B 2 355 ? 242.363 200.345 254.943 1.00 101.14 355 THR B CA 1
ATOM 6720 C C . THR B 2 355 ? 243.122 199.373 254.048 1.00 101.86 355 THR B C 1
ATOM 6721 O O . THR B 2 355 ? 244.357 199.365 254.010 1.00 104.86 355 THR B O 1
ATOM 6725 N N . LEU B 2 356 ? 242.358 198.529 253.356 1.00 91.83 356 LEU B N 1
ATOM 6726 C CA . LEU B 2 356 ? 242.912 197.621 252.361 1.00 91.21 356 LEU B CA 1
ATOM 6727 C C . LEU B 2 356 ? 243.718 198.392 251.320 1.00 91.63 356 LEU B C 1
ATOM 6728 O O . LEU B 2 356 ? 243.433 199.552 251.014 1.00 89.72 356 LEU B O 1
ATOM 6733 N N . ARG B 2 357 ? 244.763 197.745 250.803 1.00 104.58 357 ARG B N 1
ATOM 6734 C CA . ARG B 2 357 ? 245.721 198.429 249.940 1.00 105.07 357 ARG B CA 1
ATOM 6735 C C . ARG B 2 357 ? 245.245 198.526 248.492 1.00 101.73 357 ARG B C 1
ATOM 6736 O O . ARG B 2 357 ? 245.488 199.539 247.829 1.00 99.59 357 ARG B O 1
ATOM 6744 N N . GLN B 2 358 ? 244.567 197.498 247.986 1.00 95.97 358 GLN B N 1
ATOM 6745 C CA . GLN B 2 358 ? 244.208 197.441 246.575 1.00 95.32 358 GLN B CA 1
ATOM 6746 C C . GLN B 2 358 ? 242.906 196.666 246.436 1.00 98.82 358 GLN B C 1
ATOM 6747 O O . GLN B 2 358 ? 242.656 195.745 247.222 1.00 101.77 358 GLN B O 1
ATOM 6753 N N . PRO B 2 359 ? 242.056 197.012 245.462 1.00 85.25 359 PRO B N 1
ATOM 6754 C CA . PRO B 2 359 ? 240.808 196.260 245.280 1.00 79.86 359 PRO B CA 1
ATOM 6755 C C . PRO B 2 359 ? 241.068 194.794 244.975 1.00 85.19 359 PRO B C 1
ATOM 6756 O O . PRO B 2 359 ? 242.038 194.434 244.304 1.00 86.29 359 PRO B O 1
ATOM 6760 N N . VAL B 2 360 ? 240.175 193.945 245.474 1.00 72.36 360 VAL B N 1
ATOM 6761 C CA . VAL B 2 360 ? 240.149 192.525 245.151 1.00 71.29 360 VAL B CA 1
ATOM 6762 C C . VAL B 2 360 ? 238.803 192.202 244.521 1.00 71.45 360 VAL B C 1
ATOM 6763 O O . VAL B 2 360 ? 237.768 192.738 244.932 1.00 75.56 360 VAL B O 1
ATOM 6767 N N . ILE B 2 361 ? 238.821 191.343 243.507 1.00 63.62 361 ILE B N 1
ATOM 6768 C CA . ILE B 2 361 ? 237.612 190.948 242.797 1.00 63.22 361 ILE B CA 1
ATOM 6769 C C . ILE B 2 361 ? 237.162 189.600 243.337 1.00 63.93 361 ILE B C 1
ATOM 6770 O O . ILE B 2 361 ? 237.905 188.614 243.270 1.00 66.23 361 ILE B O 1
ATOM 6775 N N . LEU B 2 362 ? 235.947 189.558 243.878 1.00 57.07 362 LEU B N 1
ATOM 6776 C CA . LEU B 2 362 ? 235.387 188.327 244.417 1.00 53.12 362 LEU B CA 1
ATOM 6777 C C . LEU B 2 362 ? 234.631 187.538 243.358 1.00 59.16 362 LEU B C 1
ATOM 6778 O O . LEU B 2 362 ? 234.742 186.309 243.298 1.00 65.03 362 LEU B O 1
ATOM 6783 N N . TRP B 2 363 ? 233.867 188.228 242.516 1.00 60.67 363 TRP B N 1
ATOM 6784 C CA . TRP B 2 363 ? 233.244 187.631 241.346 1.00 54.53 363 TRP B CA 1
ATOM 6785 C C . TRP B 2 363 ? 233.356 188.616 240.194 1.00 61.31 363 TRP B C 1
ATOM 6786 O O . TRP B 2 363 ? 233.114 189.811 240.377 1.00 56.10 363 TRP B O 1
ATOM 6797 N N . LYS B 2 364 ? 233.759 188.122 239.025 1.00 74.62 364 LYS B N 1
ATOM 6798 C CA . LYS B 2 364 ? 234.116 188.977 237.902 1.00 66.72 364 LYS B CA 1
ATOM 6799 C C . LYS B 2 364 ? 233.210 188.813 236.689 1.00 71.00 364 LYS B C 1
ATOM 6800 O O . LYS B 2 364 ? 233.441 189.477 235.673 1.00 69.23 364 LYS B O 1
ATOM 6806 N N . GLU B 2 365 ? 232.193 187.955 236.759 1.00 78.34 365 GLU B N 1
ATOM 6807 C CA . GLU B 2 365 ? 231.689 187.300 235.559 1.00 77.32 365 GLU B CA 1
ATOM 6808 C C . GLU B 2 365 ? 230.755 188.173 234.730 1.00 80.15 365 GLU B C 1
ATOM 6809 O O . GLU B 2 365 ? 230.577 187.895 233.539 1.00 81.34 365 GLU B O 1
ATOM 6815 N N . MET B 2 366 ? 230.161 189.215 235.316 1.00 72.91 366 MET B N 1
ATOM 6816 C CA . MET B 2 366 ? 229.215 190.080 234.601 1.00 72.74 366 MET B CA 1
ATOM 6817 C C . MET B 2 366 ? 228.010 189.300 234.072 1.00 75.04 366 MET B C 1
ATOM 6818 O O . MET B 2 366 ? 227.426 189.656 233.046 1.00 72.66 366 MET B O 1
ATOM 6823 N N . ASP B 2 367 ? 227.628 188.227 234.765 1.00 62.23 367 ASP B N 1
ATOM 6824 C CA . ASP B 2 367 ? 226.602 187.295 234.307 1.00 52.36 367 ASP B CA 1
ATOM 6825 C C . ASP B 2 367 ? 225.179 187.830 234.439 1.00 50.32 367 ASP B C 1
ATOM 6826 O O . ASP B 2 367 ? 224.237 187.121 234.072 1.00 58.92 367 ASP B O 1
ATOM 6831 N N . GLN B 2 368 ? 225.004 189.041 234.963 1.00 48.46 368 GLN B N 1
ATOM 6832 C CA . GLN B 2 368 ? 223.722 189.720 235.148 1.00 50.54 368 GLN B CA 1
ATOM 6833 C C . GLN B 2 368 ? 222.790 189.029 236.134 1.00 46.51 368 GLN B C 1
ATOM 6834 O O . GLN B 2 368 ? 221.598 189.351 236.171 1.00 43.75 368 GLN B O 1
ATOM 6840 N N . LEU B 2 369 ? 223.278 188.087 236.923 1.00 50.67 369 LEU B N 1
ATOM 6841 C CA . LEU B 2 369 ? 222.540 187.713 238.121 1.00 45.62 369 LEU B CA 1
ATOM 6842 C C . LEU B 2 369 ? 222.712 188.813 239.158 1.00 49.01 369 LEU B C 1
ATOM 6843 O O . LEU B 2 369 ? 223.810 188.954 239.710 1.00 54.68 369 LEU B O 1
ATOM 6848 N N . PRO B 2 370 ? 221.687 189.612 239.448 1.00 36.89 370 PRO B N 1
ATOM 6849 C CA . PRO B 2 370 ? 221.874 190.740 240.366 1.00 37.81 370 PRO B CA 1
ATOM 6850 C C . PRO B 2 370 ? 222.257 190.277 241.763 1.00 47.33 370 PRO B C 1
ATOM 6851 O O . PRO B 2 370 ? 221.630 189.383 242.334 1.00 58.03 370 PRO B O 1
ATOM 6855 N N . VAL B 2 371 ? 223.303 190.894 242.310 1.00 43.90 371 VAL B N 1
ATOM 6856 C CA . VAL B 2 371 ? 223.673 190.692 243.705 1.00 35.95 371 VAL B CA 1
ATOM 6857 C C . VAL B 2 371 ? 222.636 191.390 244.568 1.00 37.98 371 VAL B C 1
ATOM 6858 O O . VAL B 2 371 ? 222.673 192.613 244.735 1.00 42.85 371 VAL B O 1
ATOM 6862 N N . HIS B 2 372 ? 221.693 190.621 245.109 1.00 44.97 372 HIS B N 1
ATOM 6863 C CA . HIS B 2 372 ? 220.566 191.219 245.812 1.00 47.48 372 HIS B CA 1
ATOM 6864 C C . HIS B 2 372 ? 220.896 191.555 247.259 1.00 49.80 372 HIS B C 1
ATOM 6865 O O . HIS B 2 372 ? 220.350 192.521 247.802 1.00 61.61 372 HIS B O 1
ATOM 6872 N N . SER B 2 373 ? 221.777 190.787 247.893 1.00 31.59 373 SER B N 1
ATOM 6873 C CA . SER B 2 373 ? 222.133 191.019 249.283 1.00 37.07 373 SER B CA 1
ATOM 6874 C C . SER B 2 373 ? 223.576 190.601 249.509 1.00 40.50 373 SER B C 1
ATOM 6875 O O . SER B 2 373 ? 224.103 189.739 248.803 1.00 40.02 373 SER B O 1
ATOM 6878 N N . ILE B 2 374 ? 224.212 191.223 250.498 1.00 44.85 374 ILE B N 1
ATOM 6879 C CA . ILE B 2 374 ? 225.528 190.811 250.968 1.00 40.59 374 ILE B CA 1
ATOM 6880 C C . ILE B 2 374 ? 225.497 190.743 252.487 1.00 47.58 374 ILE B C 1
ATOM 6881 O O . ILE B 2 374 ? 224.873 191.582 253.145 1.00 50.81 374 ILE B O 1
ATOM 6886 N N . LYS B 2 375 ? 226.180 189.743 253.038 1.00 54.43 375 LYS B N 1
ATOM 6887 C CA . LYS B 2 375 ? 226.447 189.629 254.462 1.00 43.25 375 LYS B CA 1
ATOM 6888 C C . LYS B 2 375 ? 227.851 189.076 254.631 1.00 53.42 375 LYS B C 1
ATOM 6889 O O . LYS B 2 375 ? 228.373 188.394 253.745 1.00 64.42 375 LYS B O 1
ATOM 6895 N N . CYS B 2 376 ? 228.464 189.367 255.774 1.00 63.99 376 CYS B N 1
ATOM 6896 C CA . CYS B 2 376 ? 229.710 188.704 256.117 1.00 68.42 376 CYS B CA 1
ATOM 6897 C C . CYS B 2 376 ? 229.804 188.525 257.624 1.00 71.31 376 CYS B C 1
ATOM 6898 O O . CYS B 2 376 ? 229.203 189.269 258.402 1.00 68.04 376 CYS B O 1
ATOM 6901 N N . VAL B 2 377 ? 230.578 187.520 258.021 1.00 79.51 377 VAL B N 1
ATOM 6902 C CA . VAL B 2 377 ? 230.697 187.111 259.417 1.00 75.23 377 VAL B CA 1
ATOM 6903 C C . VAL B 2 377 ? 232.168 186.865 259.731 1.00 77.42 377 VAL B C 1
ATOM 6904 O O . VAL B 2 377 ? 232.895 186.297 258.903 1.00 82.09 377 VAL B O 1
ATOM 6908 N N . PRO B 2 378 ? 232.658 187.289 260.892 1.00 78.35 378 PRO B N 1
ATOM 6909 C CA . PRO B 2 378 ? 233.984 186.846 261.326 1.00 76.69 378 PRO B CA 1
ATOM 6910 C C . PRO B 2 378 ? 233.948 185.402 261.798 1.00 81.99 378 PRO B C 1
ATOM 6911 O O . PRO B 2 378 ? 232.999 184.966 262.452 1.00 84.93 378 PRO B O 1
ATOM 6915 N N . LEU B 2 379 ? 234.998 184.659 261.457 1.00 85.34 379 LEU B N 1
ATOM 6916 C CA . LEU B 2 379 ? 235.134 183.275 261.882 1.00 83.79 379 LEU B CA 1
ATOM 6917 C C . LEU B 2 379 ? 236.563 183.040 262.348 1.00 85.84 379 LEU B C 1
ATOM 6918 O O . LEU B 2 379 ? 237.467 183.829 262.067 1.00 89.28 379 LEU B O 1
ATOM 6923 N N . TYR B 2 380 ? 236.757 181.938 263.066 1.00 93.57 380 TYR B N 1
ATOM 6924 C CA . TYR B 2 380 ? 238.075 181.356 263.283 1.00 95.44 380 TYR B CA 1
ATOM 6925 C C . TYR B 2 380 ? 238.137 179.997 262.599 1.00 94.10 380 TYR B C 1
ATOM 6926 O O . TYR B 2 380 ? 237.361 179.095 262.933 1.00 95.76 380 TYR B O 1
ATOM 6935 N N . HIS B 2 381 ? 239.051 179.856 261.647 1.00 93.68 381 HIS B N 1
ATOM 6936 C CA . HIS B 2 381 ? 239.185 178.612 260.900 1.00 94.74 381 HIS B CA 1
ATOM 6937 C C . HIS B 2 381 ? 239.963 177.592 261.725 1.00 93.55 381 HIS B C 1
ATOM 6938 O O . HIS B 2 381 ? 241.083 177.887 262.155 1.00 96.71 381 HIS B O 1
ATOM 6945 N N . PRO B 2 382 ? 239.415 176.399 261.973 1.00 96.51 382 PRO B N 1
ATOM 6946 C CA . PRO B 2 382 ? 240.082 175.465 262.893 1.00 100.80 382 PRO B CA 1
ATOM 6947 C C . PRO B 2 382 ? 241.386 174.907 262.352 1.00 102.60 382 PRO B C 1
ATOM 6948 O O . PRO B 2 382 ? 242.319 174.682 263.132 1.00 101.18 382 PRO B O 1
ATOM 6952 N N . TYR B 2 383 ? 241.485 174.683 261.044 1.00 105.21 383 TYR B N 1
ATOM 6953 C CA . TYR B 2 383 ? 242.649 174.031 260.457 1.00 104.33 383 TYR B CA 1
ATOM 6954 C C . TYR B 2 383 ? 243.686 175.037 259.980 1.00 103.41 383 TYR B C 1
ATOM 6955 O O . TYR B 2 383 ? 244.889 174.805 260.138 1.00 104.96 383 TYR B O 1
ATOM 6964 N N . GLN B 2 384 ? 243.249 176.155 259.401 1.00 101.63 384 GLN B N 1
ATOM 6965 C CA . GLN B 2 384 ? 244.174 177.248 259.139 1.00 101.00 384 GLN B CA 1
ATOM 6966 C C . GLN B 2 384 ? 244.547 177.994 260.411 1.00 100.63 384 GLN B C 1
ATOM 6967 O O . GLN B 2 384 ? 245.450 178.837 260.370 1.00 100.33 384 GLN B O 1
ATOM 6973 N N . LYS B 2 385 ? 243.878 177.698 261.527 1.00 100.11 385 LYS B N 1
ATOM 6974 C CA . LYS B 2 385 ? 244.323 178.107 262.860 1.00 101.50 385 LYS B CA 1
ATOM 6975 C C . LYS B 2 385 ? 244.480 179.623 262.956 1.00 101.71 385 LYS B C 1
ATOM 6976 O O . LYS B 2 385 ? 245.388 180.135 263.613 1.00 102.34 385 LYS B O 1
ATOM 6982 N N . CYS B 2 386 ? 243.582 180.347 262.294 1.00 100.89 386 CYS B N 1
ATOM 6983 C CA . CYS B 2 386 ? 243.652 181.799 262.228 1.00 100.57 386 CYS B CA 1
ATOM 6984 C C . CYS B 2 386 ? 242.254 182.331 261.953 1.00 99.67 386 CYS B C 1
ATOM 6985 O O . CYS B 2 386 ? 241.375 181.603 261.486 1.00 101.77 386 CYS B O 1
ATOM 6988 N N . SER B 2 387 ? 242.064 183.614 262.238 1.00 95.45 387 SER B N 1
ATOM 6989 C CA . SER B 2 387 ? 240.796 184.268 261.953 1.00 95.63 387 SER B CA 1
ATOM 6990 C C . SER B 2 387 ? 240.651 184.565 260.468 1.00 95.27 387 SER B C 1
ATOM 6991 O O . SER B 2 387 ? 241.609 184.966 259.802 1.00 96.47 387 SER B O 1
ATOM 6994 N N . CYS B 2 388 ? 239.442 184.357 259.954 1.00 86.34 388 CYS B N 1
ATOM 6995 C CA . CYS B 2 388 ? 239.125 184.635 258.563 1.00 84.52 388 CYS B CA 1
ATOM 6996 C C . CYS B 2 388 ? 237.736 185.249 258.487 1.00 81.40 388 CYS B C 1
ATOM 6997 O O . CYS B 2 388 ? 236.944 185.162 259.428 1.00 83.24 388 CYS B O 1
ATOM 7000 N N . SER B 2 389 ? 237.447 185.871 257.349 1.00 72.81 389 SER B N 1
ATOM 7001 C CA . SER B 2 389 ? 236.149 186.475 257.087 1.00 70.89 389 SER B CA 1
ATOM 7002 C C . SER B 2 389 ? 235.443 185.687 255.994 1.00 74.24 389 SER B C 1
ATOM 7003 O O . SER B 2 389 ? 236.029 185.425 254.939 1.00 84.08 389 SER B O 1
ATOM 7006 N N . LEU B 2 390 ? 234.195 185.307 256.246 1.00 65.56 390 LEU B N 1
ATOM 7007 C CA . LEU B 2 390 ? 233.360 184.672 255.236 1.00 63.30 390 LEU B CA 1
ATOM 7008 C C . LEU B 2 390 ? 232.364 185.684 254.693 1.00 65.36 390 LEU B C 1
ATOM 7009 O O . LEU B 2 390 ? 231.618 186.300 255.459 1.00 61.44 390 LEU B O 1
ATOM 7014 N N . VAL B 2 391 ? 232.350 185.846 253.375 1.00 59.89 391 VAL B N 1
ATOM 7015 C CA . VAL B 2 391 ? 231.380 186.688 252.686 1.00 53.05 391 VAL B CA 1
ATOM 7016 C C . VAL B 2 391 ? 230.354 185.792 252.012 1.00 61.80 391 VAL B C 1
ATOM 7017 O O . VAL B 2 391 ? 230.718 184.819 251.341 1.00 67.39 391 VAL B O 1
ATOM 7021 N N . VAL B 2 392 ? 229.074 186.117 252.179 1.00 52.32 392 VAL B N 1
ATOM 7022 C CA . VAL B 2 392 ? 228.002 185.452 251.452 1.00 45.19 392 VAL B CA 1
ATOM 7023 C C . VAL B 2 392 ? 227.167 186.509 250.747 1.00 49.99 392 VAL B C 1
ATOM 7024 O O . VAL B 2 392 ? 226.891 187.578 251.304 1.00 58.75 392 VAL B O 1
ATOM 7028 N N . ALA B 2 393 ? 226.788 186.220 249.506 1.00 47.63 393 ALA B N 1
ATOM 7029 C CA . ALA B 2 393 ? 226.045 187.161 248.682 1.00 47.45 393 ALA B CA 1
ATOM 7030 C C . ALA B 2 393 ? 224.967 186.415 247.916 1.00 49.27 393 ALA B C 1
ATOM 7031 O O . ALA B 2 393 ? 225.231 185.352 247.348 1.00 54.68 393 ALA B O 1
ATOM 7033 N N . ALA B 2 394 ? 223.760 186.970 247.900 1.00 38.33 394 ALA B N 1
ATOM 7034 C CA . ALA B 2 394 ? 222.663 186.383 247.143 1.00 24.56 394 ALA B CA 1
ATOM 7035 C C . ALA B 2 394 ? 222.744 186.858 245.700 1.00 40.68 394 ALA B C 1
ATOM 7036 O O . ALA B 2 394 ? 222.735 188.064 245.438 1.00 59.82 394 ALA B O 1
ATOM 7038 N N . ARG B 2 395 ? 222.821 185.917 244.765 1.00 39.98 395 ARG B N 1
ATOM 7039 C CA . ARG B 2 395 ? 222.959 186.226 243.344 1.00 34.30 395 ARG B CA 1
ATOM 7040 C C . ARG B 2 395 ? 221.895 185.442 242.587 1.00 41.17 395 ARG B C 1
ATOM 7041 O O . ARG B 2 395 ? 222.042 184.237 242.372 1.00 56.91 395 ARG B O 1
ATOM 7049 N N . GLY B 2 396 ? 220.839 186.131 242.176 1.00 38.42 396 GLY B N 1
ATOM 7050 C CA . GLY B 2 396 ? 219.663 185.459 241.652 1.00 36.16 396 GLY B CA 1
ATOM 7051 C C . GLY B 2 396 ? 219.081 184.495 242.665 1.00 40.92 396 GLY B C 1
ATOM 7052 O O . GLY B 2 396 ? 218.695 184.885 243.772 1.00 57.12 396 GLY B O 1
ATOM 7053 N N . SER B 2 397 ? 219.005 183.220 242.299 1.00 36.59 397 SER B N 1
ATOM 7054 C CA . SER B 2 397 ? 218.534 182.183 243.206 1.00 37.67 397 SER B CA 1
ATOM 7055 C C . SER B 2 397 ? 219.660 181.474 243.941 1.00 47.50 397 SER B C 1
ATOM 7056 O O . SER B 2 397 ? 219.388 180.586 244.753 1.00 54.17 397 SER B O 1
ATOM 7059 N N . TYR B 2 398 ? 220.907 181.838 243.675 1.00 46.69 398 TYR B N 1
ATOM 7060 C CA . TYR B 2 398 ? 222.068 181.185 244.257 1.00 43.14 398 TYR B CA 1
ATOM 7061 C C . TYR B 2 398 ? 222.594 182.007 245.424 1.00 50.92 398 TYR B C 1
ATOM 7062 O O . TYR B 2 398 ? 222.256 183.181 245.589 1.00 57.80 398 TYR B O 1
ATOM 7071 N N . VAL B 2 399 ? 223.425 181.373 246.244 1.00 50.01 399 VAL B N 1
ATOM 7072 C CA . VAL B 2 399 ? 224.271 182.078 247.197 1.00 44.54 399 VAL B CA 1
ATOM 7073 C C . VAL B 2 399 ? 225.711 181.944 246.730 1.00 47.28 399 VAL B C 1
ATOM 7074 O O . VAL B 2 399 ? 226.252 180.833 246.667 1.00 45.57 399 VAL B O 1
ATOM 7078 N N . PHE B 2 400 ? 226.325 183.072 246.394 1.00 51.55 400 PHE B N 1
ATOM 7079 C CA . PHE B 2 400 ? 227.770 183.151 246.268 1.00 49.25 400 PHE B CA 1
ATOM 7080 C C . PHE B 2 400 ? 228.384 183.246 247.657 1.00 50.25 400 PHE B C 1
ATOM 7081 O O . PHE B 2 400 ? 227.908 184.002 248.507 1.00 60.54 400 PHE B O 1
ATOM 7089 N N . TRP B 2 401 ? 229.447 182.483 247.890 1.00 49.72 401 TRP B N 1
ATOM 7090 C CA . TRP B 2 401 ? 230.218 182.621 249.115 1.00 44.02 401 TRP B CA 1
ATOM 7091 C C . TRP B 2 401 ? 231.695 182.746 248.785 1.00 58.48 401 TRP B C 1
ATOM 7092 O O . TRP B 2 401 ? 232.198 182.089 247.870 1.00 66.64 401 TRP B O 1
ATOM 7103 N N . CYS B 2 402 ? 232.383 183.587 249.553 1.00 67.37 402 CYS B N 1
ATOM 7104 C CA . CYS B 2 402 ? 233.813 183.816 249.418 1.00 63.74 402 CYS B CA 1
ATOM 7105 C C . CYS B 2 402 ? 234.437 183.924 250.799 1.00 67.00 402 CYS B C 1
ATOM 7106 O O . CYS B 2 402 ? 233.922 184.647 251.657 1.00 70.53 402 CYS B O 1
ATOM 7109 N N . LEU B 2 403 ? 235.538 183.212 251.009 1.00 70.11 403 LEU B N 1
ATOM 7110 C CA . LEU B 2 403 ? 236.259 183.229 252.273 1.00 68.66 403 LEU B CA 1
ATOM 7111 C C . LEU B 2 403 ? 237.556 184.006 252.106 1.00 75.17 403 LEU B C 1
ATOM 7112 O O . LEU B 2 403 ? 238.357 183.707 251.215 1.00 80.16 403 LEU B O 1
ATOM 7117 N N . LEU B 2 404 ? 237.756 184.993 252.973 1.00 75.97 404 LEU B N 1
ATOM 7118 C CA . LEU B 2 404 ? 238.884 185.911 252.908 1.00 68.99 404 LEU B CA 1
ATOM 7119 C C . LEU B 2 404 ? 239.781 185.666 254.111 1.00 74.15 404 LEU B C 1
ATOM 7120 O O . LEU B 2 404 ? 239.331 185.775 255.256 1.00 80.89 404 LEU B O 1
ATOM 7125 N N . LEU B 2 405 ? 241.043 185.337 253.853 1.00 93.49 405 LEU B N 1
ATOM 7126 C CA . LEU B 2 405 ? 241.946 184.862 254.896 1.00 94.00 405 LEU B CA 1
ATOM 7127 C C . LEU B 2 405 ? 243.299 185.525 254.684 1.00 98.00 405 LEU B C 1
ATOM 7128 O O . LEU B 2 405 ? 243.982 185.242 253.695 1.00 100.18 405 LEU B O 1
ATOM 7133 N N . ILE B 2 406 ? 243.684 186.406 255.609 1.00 105.94 406 ILE B N 1
ATOM 7134 C CA . ILE B 2 406 ? 245.036 186.948 255.613 1.00 106.70 406 ILE B CA 1
ATOM 7135 C C . ILE B 2 406 ? 246.018 185.887 256.088 1.00 110.34 406 ILE B C 1
ATOM 7136 O O . ILE B 2 406 ? 245.771 185.177 257.072 1.00 110.49 406 ILE B O 1
ATOM 7141 N N . SER B 2 407 ? 247.144 185.778 255.390 1.00 124.26 407 SER B N 1
ATOM 7142 C CA . SER B 2 407 ? 248.243 184.918 255.806 1.00 125.27 407 SER B CA 1
ATOM 7143 C C . SER B 2 407 ? 249.550 185.586 255.392 1.00 125.85 407 SER B C 1
ATOM 7144 O O . SER B 2 407 ? 249.565 186.742 254.959 1.00 122.76 407 SER B O 1
ATOM 7147 N N . LYS B 2 408 ? 250.658 184.854 255.542 1.00 135.64 408 LYS B N 1
ATOM 7148 C CA . LYS B 2 408 ? 251.953 185.371 255.110 1.00 134.25 408 LYS B CA 1
ATOM 7149 C C . LYS B 2 408 ? 251.964 185.696 253.622 1.00 134.41 408 LYS B C 1
ATOM 7150 O O . LYS B 2 408 ? 252.734 186.555 253.179 1.00 134.53 408 LYS B O 1
ATOM 7156 N N . ALA B 2 409 ? 251.121 185.023 252.839 1.00 128.22 409 ALA B N 1
ATOM 7157 C CA . ALA B 2 409 ? 250.931 185.330 251.426 1.00 128.23 409 ALA B CA 1
ATOM 7158 C C . ALA B 2 409 ? 250.033 186.537 251.191 1.00 126.61 409 ALA B C 1
ATOM 7159 O O . ALA B 2 409 ? 249.740 186.851 250.032 1.00 122.64 409 ALA B O 1
ATOM 7161 N N . GLY B 2 410 ? 249.593 187.217 252.246 1.00 122.49 410 GLY B N 1
ATOM 7162 C CA . GLY B 2 410 ? 248.531 188.196 252.132 1.00 121.94 410 GLY B CA 1
ATOM 7163 C C . GLY B 2 410 ? 247.149 187.579 252.137 1.00 120.90 410 GLY B C 1
ATOM 7164 O O . GLY B 2 410 ? 246.905 186.603 252.852 1.00 122.36 410 GLY B O 1
ATOM 7165 N N . LEU B 2 411 ? 246.232 188.137 251.350 1.00 104.36 411 LEU B N 1
ATOM 7166 C CA . LEU B 2 411 ? 244.924 187.520 251.179 1.00 104.20 411 LEU B CA 1
ATOM 7167 C C . LEU B 2 411 ? 245.034 186.195 250.435 1.00 105.54 411 LEU B C 1
ATOM 7168 O O . LEU B 2 411 ? 245.598 186.125 249.338 1.00 106.67 411 LEU B O 1
ATOM 7173 N N . ASN B 2 412 ? 244.497 185.144 251.044 1.00 97.05 412 ASN B N 1
ATOM 7174 C CA . ASN B 2 412 ? 244.169 183.895 250.371 1.00 96.33 412 ASN B CA 1
ATOM 7175 C C . ASN B 2 412 ? 242.657 183.834 250.218 1.00 98.59 412 ASN B C 1
ATOM 7176 O O . ASN B 2 412 ? 241.929 184.084 251.184 1.00 103.13 412 ASN B O 1
ATOM 7181 N N . VAL B 2 413 ? 242.179 183.503 249.020 1.00 83.97 413 VAL B N 1
ATOM 7182 C CA . VAL B 2 413 ? 240.773 183.688 248.680 1.00 81.99 413 VAL B CA 1
ATOM 7183 C C . VAL B 2 413 ? 240.242 182.440 247.990 1.00 85.05 413 VAL B C 1
ATOM 7184 O O . VAL B 2 413 ? 240.891 181.879 247.100 1.00 86.15 413 VAL B O 1
ATOM 7188 N N . HIS B 2 414 ? 239.049 182.013 248.407 1.00 78.73 414 HIS B N 1
ATOM 7189 C CA . HIS B 2 414 ? 238.339 180.888 247.819 1.00 77.03 414 HIS B CA 1
ATOM 7190 C C . HIS B 2 414 ? 236.874 181.267 247.664 1.00 79.34 414 HIS B C 1
ATOM 7191 O O . HIS B 2 414 ? 236.324 181.994 248.494 1.00 84.11 414 HIS B O 1
ATOM 7198 N N . ASN B 2 415 ? 236.238 180.769 246.606 1.00 62.77 415 ASN B N 1
ATOM 7199 C CA . ASN B 2 415 ? 234.850 181.128 246.351 1.00 56.63 415 ASN B CA 1
ATOM 7200 C C . ASN B 2 415 ? 234.127 179.989 245.644 1.00 64.01 415 ASN B C 1
ATOM 7201 O O . ASN B 2 415 ? 234.747 179.114 245.035 1.00 72.11 415 ASN B O 1
ATOM 7206 N N . SER B 2 416 ? 232.799 180.009 245.748 1.00 58.45 416 SER B N 1
ATOM 7207 C CA . SER B 2 416 ? 231.935 179.083 245.022 1.00 57.74 416 SER B CA 1
ATOM 7208 C C . SER B 2 416 ? 230.508 179.609 245.087 1.00 59.05 416 SER B C 1
ATOM 7209 O O . SER B 2 416 ? 230.197 180.521 245.855 1.00 66.26 416 SER B O 1
ATOM 7212 N N . HIS B 2 417 ? 229.643 179.020 244.264 1.00 49.04 417 HIS B N 1
ATOM 7213 C CA . HIS B 2 417 ? 228.196 179.145 244.401 1.00 41.15 417 HIS B CA 1
ATOM 7214 C C . HIS B 2 417 ? 227.611 177.863 244.981 1.00 55.48 417 HIS B C 1
ATOM 7215 O O . HIS B 2 417 ? 227.734 176.794 244.374 1.00 59.86 417 HIS B O 1
ATOM 7222 N N . VAL B 2 418 ? 226.982 177.965 246.147 1.00 56.77 418 VAL B N 1
ATOM 7223 C CA . VAL B 2 418 ? 226.165 176.869 246.655 1.00 50.94 418 VAL B CA 1
ATOM 7224 C C . VAL B 2 418 ? 224.828 176.883 245.923 1.00 50.67 418 VAL B C 1
ATOM 7225 O O . VAL B 2 418 ? 224.149 177.914 245.852 1.00 48.68 418 VAL B O 1
ATOM 7229 N N . THR B 2 419 ? 224.455 175.739 245.357 1.00 60.01 419 THR B N 1
ATOM 7230 C CA . THR B 2 419 ? 223.602 175.687 244.180 1.00 55.53 419 THR B CA 1
ATOM 7231 C C . THR B 2 419 ? 222.483 174.680 244.412 1.00 63.78 419 THR B C 1
ATOM 7232 O O . THR B 2 419 ? 222.658 173.692 245.131 1.00 64.07 419 THR B O 1
ATOM 7236 N N . GLY B 2 420 ? 221.331 174.932 243.791 1.00 59.80 420 GLY B N 1
ATOM 7237 C CA . GLY B 2 420 ? 220.154 174.117 244.002 1.00 58.44 420 GLY B CA 1
ATOM 7238 C C . GLY B 2 420 ? 219.295 174.538 245.169 1.00 52.35 420 GLY B C 1
ATOM 7239 O O . GLY B 2 420 ? 218.420 173.769 245.585 1.00 56.00 420 GLY B O 1
ATOM 7240 N N . LEU B 2 421 ? 219.520 175.734 245.710 1.00 42.69 421 LEU B N 1
ATOM 7241 C CA . LEU B 2 421 ? 218.814 176.175 246.906 1.00 45.86 421 LEU B CA 1
ATOM 7242 C C . LEU B 2 421 ? 217.341 176.439 246.620 1.00 51.62 421 LEU B C 1
ATOM 7243 O O . LEU B 2 421 ? 216.462 176.002 247.372 1.00 53.47 421 LEU B O 1
ATOM 7248 N N . HIS B 2 422 ? 217.050 177.153 245.534 1.00 56.74 422 HIS B N 1
ATOM 7249 C CA . HIS B 2 422 ? 215.711 177.649 245.256 1.00 49.16 422 HIS B CA 1
ATOM 7250 C C . HIS B 2 422 ? 215.444 177.597 243.760 1.00 52.59 422 HIS B C 1
ATOM 7251 O O . HIS B 2 422 ? 216.368 177.650 242.946 1.00 61.96 422 HIS B O 1
ATOM 7258 N N . SER B 2 423 ? 214.165 177.481 243.407 1.00 51.23 423 SER B N 1
ATOM 7259 C CA . SER B 2 423 ? 213.720 177.579 242.025 1.00 55.82 423 SER B CA 1
ATOM 7260 C C . SER B 2 423 ? 213.172 178.958 241.693 1.00 54.40 423 SER B C 1
ATOM 7261 O O . SER B 2 423 ? 212.562 179.136 240.636 1.00 65.68 423 SER B O 1
ATOM 7264 N N . LEU B 2 424 ? 213.377 179.930 242.567 1.00 48.79 424 LEU B N 1
ATOM 7265 C CA . LEU B 2 424 ? 213.096 181.328 242.291 1.00 50.80 424 LEU B CA 1
ATOM 7266 C C . LEU B 2 424 ? 214.208 182.159 242.907 1.00 53.73 424 LEU B C 1
ATOM 7267 O O . LEU B 2 424 ? 214.928 181.681 243.788 1.00 61.57 424 LEU B O 1
ATOM 7272 N N . PRO B 2 425 ? 214.369 183.410 242.473 1.00 47.97 425 PRO B N 1
ATOM 7273 C CA . PRO B 2 425 ? 215.420 184.256 243.046 1.00 45.85 425 PRO B CA 1
ATOM 7274 C C . PRO B 2 425 ? 215.275 184.426 244.550 1.00 49.63 425 PRO B C 1
ATOM 7275 O O . PRO B 2 425 ? 214.171 184.436 245.098 1.00 51.48 425 PRO B O 1
ATOM 7279 N N . ILE B 2 426 ? 216.420 184.560 245.216 1.00 44.19 426 ILE B N 1
ATOM 7280 C CA . ILE B 2 426 ? 216.454 184.771 246.658 1.00 38.70 426 ILE B CA 1
ATOM 7281 C C . ILE B 2 426 ? 215.974 186.181 246.967 1.00 47.16 426 ILE B C 1
ATOM 7282 O O . ILE B 2 426 ? 216.568 187.169 246.522 1.00 51.51 426 ILE B O 1
ATOM 7287 N N . VAL B 2 427 ? 214.885 186.277 247.729 1.00 45.51 427 VAL B N 1
ATOM 7288 C CA . VAL B 2 427 ? 214.294 187.564 248.076 1.00 40.51 427 VAL B CA 1
ATOM 7289 C C . VAL B 2 427 ? 214.867 188.160 249.361 1.00 49.19 427 VAL B C 1
ATOM 7290 O O . VAL B 2 427 ? 214.811 189.385 249.542 1.00 52.54 427 VAL B O 1
ATOM 7294 N N . SER B 2 428 ? 215.479 187.350 250.223 1.00 54.79 428 SER B N 1
ATOM 7295 C CA . SER B 2 428 ? 216.177 187.900 251.378 1.00 50.74 428 SER B CA 1
ATOM 7296 C C . SER B 2 428 ? 217.175 186.887 251.919 1.00 44.67 428 SER B C 1
ATOM 7297 O O . SER B 2 428 ? 217.087 185.688 251.647 1.00 50.74 428 SER B O 1
ATOM 7300 N N . MET B 2 429 ? 218.135 187.400 252.687 1.00 38.86 429 MET B N 1
ATOM 7301 C CA . MET B 2 429 ? 219.220 186.608 253.245 1.00 29.52 429 MET B CA 1
ATOM 7302 C C . MET B 2 429 ? 219.628 187.195 254.587 1.00 45.58 429 MET B C 1
ATOM 7303 O O . MET B 2 429 ? 219.603 188.413 254.780 1.00 61.75 429 MET B O 1
ATOM 7308 N N . THR B 2 430 ? 220.021 186.318 255.510 1.00 45.34 430 THR B N 1
ATOM 7309 C CA . THR B 2 430 ? 220.488 186.714 256.830 1.00 44.01 430 THR B CA 1
ATOM 7310 C C . THR B 2 430 ? 221.633 185.808 257.251 1.00 49.79 430 THR B C 1
ATOM 7311 O O . THR B 2 430 ? 221.659 184.621 256.918 1.00 57.28 430 THR B O 1
ATOM 7315 N N . ALA B 2 431 ? 222.579 186.376 257.990 1.00 62.40 431 ALA B N 1
ATOM 7316 C CA . ALA B 2 431 ? 223.707 185.632 258.531 1.00 68.51 431 ALA B CA 1
ATOM 7317 C C . ALA B 2 431 ? 223.633 185.595 260.051 1.00 70.38 431 ALA B C 1
ATOM 7318 O O . ALA B 2 431 ? 223.437 186.631 260.692 1.00 74.87 431 ALA B O 1
ATOM 7320 N N . ASP B 2 432 ? 223.779 184.399 260.618 1.00 73.07 432 ASP B N 1
ATOM 7321 C CA . ASP B 2 432 ? 223.952 184.215 262.058 1.00 71.33 432 ASP B CA 1
ATOM 7322 C C . ASP B 2 432 ? 225.375 184.604 262.448 1.00 73.78 432 ASP B C 1
ATOM 7323 O O . ASP B 2 432 ? 226.315 183.830 262.254 1.00 79.83 432 ASP B O 1
ATOM 7328 N N . LYS B 2 433 ? 225.540 185.820 262.981 1.00 71.00 433 LYS B N 1
ATOM 7329 C CA . LYS B 2 433 ? 226.870 186.397 263.165 1.00 71.14 433 LYS B CA 1
ATOM 7330 C C . LYS B 2 433 ? 227.782 185.515 264.013 1.00 76.69 433 LYS B C 1
ATOM 7331 O O . LYS B 2 433 ? 229.004 185.532 263.830 1.00 80.28 433 LYS B O 1
ATOM 7337 N N . GLN B 2 434 ? 227.216 184.746 264.945 1.00 78.83 434 GLN B N 1
ATOM 7338 C CA . GLN B 2 434 ? 228.013 183.902 265.829 1.00 77.78 434 GLN B CA 1
ATOM 7339 C C . GLN B 2 434 ? 228.433 182.582 265.196 1.00 81.44 434 GLN B C 1
ATOM 7340 O O . GLN B 2 434 ? 229.330 181.918 265.726 1.00 85.37 434 GLN B O 1
ATOM 7346 N N . ASN B 2 435 ? 227.815 182.183 264.087 1.00 76.09 435 ASN B N 1
ATOM 7347 C CA . ASN B 2 435 ? 228.106 180.885 263.487 1.00 74.47 435 ASN B CA 1
ATOM 7348 C C . ASN B 2 435 ? 228.288 180.922 261.979 1.00 76.01 435 ASN B C 1
ATOM 7349 O O . ASN B 2 435 ? 228.835 179.964 261.424 1.00 73.49 435 ASN B O 1
ATOM 7354 N N . GLY B 2 436 ? 227.870 181.981 261.292 1.00 76.29 436 GLY B N 1
ATOM 7355 C CA . GLY B 2 436 ? 227.849 181.992 259.846 1.00 72.62 436 GLY B CA 1
ATOM 7356 C C . GLY B 2 436 ? 226.756 181.164 259.218 1.00 72.29 436 GLY B C 1
ATOM 7357 O O . GLY B 2 436 ? 226.759 180.985 257.997 1.00 77.71 436 GLY B O 1
ATOM 7358 N N . THR B 2 437 ? 225.827 180.641 260.014 1.00 59.85 437 THR B N 1
ATOM 7359 C CA . THR B 2 437 ? 224.626 180.027 259.470 1.00 55.83 437 THR B CA 1
ATOM 7360 C C . THR B 2 437 ? 223.878 181.030 258.607 1.00 55.15 437 THR B C 1
ATOM 7361 O O . THR B 2 437 ? 223.513 182.111 259.077 1.00 66.33 437 THR B O 1
ATOM 7365 N N . VAL B 2 438 ? 223.658 180.683 257.348 1.00 43.68 438 VAL B N 1
ATOM 7366 C CA . VAL B 2 438 ? 222.912 181.536 256.435 1.00 44.24 438 VAL B CA 1
ATOM 7367 C C . VAL B 2 438 ? 221.478 181.037 256.386 1.00 47.91 438 VAL B C 1
ATOM 7368 O O . VAL B 2 438 ? 221.224 179.829 256.462 1.00 46.24 438 VAL B O 1
ATOM 7372 N N . TYR B 2 439 ? 220.538 181.965 256.263 1.00 42.45 439 TYR B N 1
ATOM 7373 C CA . TYR B 2 439 ? 219.165 181.656 255.903 1.00 35.61 439 TYR B CA 1
ATOM 7374 C C . TYR B 2 439 ? 218.827 182.382 254.610 1.00 42.26 439 TYR B C 1
ATOM 7375 O O . TYR B 2 439 ? 219.256 183.520 254.401 1.00 52.10 439 TYR B O 1
ATOM 7384 N N . THR B 2 440 ? 218.049 181.731 253.747 1.00 30.61 440 THR B N 1
ATOM 7385 C CA . THR B 2 440 ? 217.666 182.312 252.470 1.00 25.29 440 THR B CA 1
ATOM 7386 C C . THR B 2 440 ? 216.221 181.958 252.161 1.00 31.30 440 THR B C 1
ATOM 7387 O O . THR B 2 440 ? 215.703 180.941 252.623 1.00 46.35 440 THR B O 1
ATOM 7391 N N . CYS B 2 441 ? 215.578 182.813 251.369 1.00 50.05 441 CYS B N 1
ATOM 7392 C CA . CYS B 2 441 ? 214.128 182.853 251.287 1.00 46.35 441 CYS B CA 1
ATOM 7393 C C . CYS B 2 441 ? 213.714 183.277 249.887 1.00 50.56 441 CYS B C 1
ATOM 7394 O O . CYS B 2 441 ? 214.430 184.018 249.210 1.00 55.57 441 CYS B O 1
ATOM 7397 N N . SER B 2 442 ? 212.550 182.796 249.457 1.00 53.59 442 SER B N 1
ATOM 7398 C CA . SER B 2 442 ? 211.989 183.180 248.172 1.00 50.21 442 SER B CA 1
ATOM 7399 C C . SER B 2 442 ? 210.472 183.227 248.289 1.00 58.56 442 SER B C 1
ATOM 7400 O O . SER B 2 442 ? 209.881 182.634 249.194 1.00 60.95 442 SER B O 1
ATOM 7403 N N . SER B 2 443 ? 209.844 183.946 247.358 1.00 57.56 443 SER B N 1
ATOM 7404 C CA . SER B 2 443 ? 208.417 184.238 247.456 1.00 56.28 443 SER B CA 1
ATOM 7405 C C . SER B 2 443 ? 207.532 183.011 247.278 1.00 59.38 443 SER B C 1
ATOM 7406 O O . SER B 2 443 ? 206.312 183.130 247.435 1.00 66.32 443 SER B O 1
ATOM 7409 N N . ASP B 2 444 ? 208.100 181.851 246.962 1.00 71.06 444 ASP B N 1
ATOM 7410 C CA . ASP B 2 444 ? 207.374 180.589 247.020 1.00 69.54 444 ASP B CA 1
ATOM 7411 C C . ASP B 2 444 ? 207.250 180.041 248.435 1.00 71.39 444 ASP B C 1
ATOM 7412 O O . ASP B 2 444 ? 206.647 178.979 248.620 1.00 72.30 444 ASP B O 1
ATOM 7417 N N . GLY B 2 445 ? 207.801 180.734 249.427 1.00 66.46 445 GLY B N 1
ATOM 7418 C CA . GLY B 2 445 ? 207.638 180.374 250.816 1.00 62.93 445 GLY B CA 1
ATOM 7419 C C . GLY B 2 445 ? 208.635 179.363 251.331 1.00 64.61 445 GLY B C 1
ATOM 7420 O O . GLY B 2 445 ? 208.515 178.929 252.483 1.00 64.68 445 GLY B O 1
ATOM 7421 N N . LYS B 2 446 ? 209.608 178.970 250.518 1.00 60.91 446 LYS B N 1
ATOM 7422 C CA . LYS B 2 446 ? 210.706 178.141 250.987 1.00 58.47 446 LYS B CA 1
ATOM 7423 C C . LYS B 2 446 ? 211.701 178.979 251.777 1.00 62.96 446 LYS B C 1
ATOM 7424 O O . LYS B 2 446 ? 212.053 180.092 251.377 1.00 67.72 446 LYS B O 1
ATOM 7430 N N . VAL B 2 447 ? 212.159 178.438 252.901 1.00 60.31 447 VAL B N 1
ATOM 7431 C CA . VAL B 2 447 ? 213.290 178.987 253.637 1.00 57.05 447 VAL B CA 1
ATOM 7432 C C . VAL B 2 447 ? 214.269 177.849 253.854 1.00 53.78 447 VAL B C 1
ATOM 7433 O O . VAL B 2 447 ? 213.870 176.751 254.256 1.00 60.18 447 VAL B O 1
ATOM 7437 N N . ARG B 2 448 ? 215.545 178.107 253.595 1.00 40.37 448 ARG B N 1
ATOM 7438 C CA . ARG B 2 448 ? 216.566 177.072 253.620 1.00 34.72 448 ARG B CA 1
ATOM 7439 C C . ARG B 2 448 ? 217.670 177.473 254.585 1.00 34.35 448 ARG B C 1
ATOM 7440 O O . ARG B 2 448 ? 218.272 178.540 254.436 1.00 45.27 448 ARG B O 1
ATOM 7448 N N . GLN B 2 449 ? 217.936 176.618 255.565 1.00 52.88 449 GLN B N 1
ATOM 7449 C CA . GLN B 2 449 ? 219.047 176.807 256.482 1.00 50.73 449 GLN B CA 1
ATOM 7450 C C . GLN B 2 449 ? 220.300 176.220 255.854 1.00 56.07 449 GLN B C 1
ATOM 7451 O O . GLN B 2 449 ? 220.261 175.144 255.256 1.00 61.18 449 GLN B O 1
ATOM 7457 N N . LEU B 2 450 ? 221.415 176.930 256.004 1.00 53.66 450 LEU B N 1
ATOM 7458 C CA . LEU B 2 450 ? 222.583 176.742 255.148 1.00 46.02 450 LEU B CA 1
ATOM 7459 C C . LEU B 2 450 ? 223.812 176.909 256.036 1.00 45.79 450 LEU B C 1
ATOM 7460 O O . LEU B 2 450 ? 224.203 178.031 256.369 1.00 55.47 450 LEU B O 1
ATOM 7465 N N . ILE B 2 451 ? 224.413 175.785 256.404 1.00 60.45 451 ILE B N 1
ATOM 7466 C CA . ILE B 2 451 ? 225.367 175.705 257.507 1.00 59.37 451 ILE B CA 1
ATOM 7467 C C . ILE B 2 451 ? 226.776 175.671 256.928 1.00 70.47 451 ILE B C 1
ATOM 7468 O O . ILE B 2 451 ? 227.081 174.773 256.130 1.00 77.95 451 ILE B O 1
ATOM 7473 N N . PRO B 2 452 ? 227.655 176.603 257.298 1.00 67.75 452 PRO B N 1
ATOM 7474 C CA . PRO B 2 452 ? 229.051 176.523 256.854 1.00 63.55 452 PRO B CA 1
ATOM 7475 C C . PRO B 2 452 ? 229.799 175.453 257.636 1.00 64.33 452 PRO B C 1
ATOM 7476 O O . PRO B 2 452 ? 229.794 175.445 258.869 1.00 64.64 452 PRO B O 1
ATOM 7480 N N . ILE B 2 453 ? 230.443 174.547 256.908 1.00 77.63 453 ILE B N 1
ATOM 7481 C CA . ILE B 2 453 ? 231.242 173.476 257.492 1.00 80.91 453 ILE B CA 1
ATOM 7482 C C . ILE B 2 453 ? 232.682 173.696 257.062 1.00 83.19 453 ILE B C 1
ATOM 7483 O O . ILE B 2 453 ? 232.978 173.749 255.862 1.00 86.55 453 ILE B O 1
ATOM 7488 N N . PHE B 2 454 ? 233.573 173.828 258.040 1.00 85.08 454 PHE B N 1
ATOM 7489 C CA . PHE B 2 454 ? 234.977 174.071 257.749 1.00 83.01 454 PHE B CA 1
ATOM 7490 C C . PHE B 2 454 ? 235.614 172.881 257.045 1.00 87.67 454 PHE B C 1
ATOM 7491 O O . PHE B 2 454 ? 235.331 171.722 257.357 1.00 85.98 454 PHE B O 1
ATOM 7499 N N . THR B 2 455 ? 236.478 173.187 256.086 1.00 97.18 455 THR B N 1
ATOM 7500 C CA . THR B 2 455 ? 237.188 172.204 255.288 1.00 94.99 455 THR B CA 1
ATOM 7501 C C . THR B 2 455 ? 238.675 172.502 255.418 1.00 98.35 455 THR B C 1
ATOM 7502 O O . THR B 2 455 ? 239.060 173.639 255.706 1.00 100.85 455 THR B O 1
ATOM 7506 N N . ASP B 2 456 ? 239.504 171.467 255.243 1.00 107.00 456 ASP B N 1
ATOM 7507 C CA . ASP B 2 456 ? 240.935 171.591 255.508 1.00 109.67 456 ASP B CA 1
ATOM 7508 C C . ASP B 2 456 ? 241.528 172.840 254.867 1.00 109.45 456 ASP B C 1
ATOM 7509 O O . ASP B 2 456 ? 242.403 173.491 255.449 1.00 109.50 456 ASP B O 1
ATOM 7514 N N . VAL B 2 457 ? 241.067 173.190 253.669 1.00 101.64 457 VAL B N 1
ATOM 7515 C CA . VAL B 2 457 ? 241.134 174.554 253.162 1.00 100.74 457 VAL B CA 1
ATOM 7516 C C . VAL B 2 457 ? 239.724 175.079 252.920 1.00 102.50 457 VAL B C 1
ATOM 7517 O O . VAL B 2 457 ? 238.877 174.376 252.358 1.00 103.45 457 VAL B O 1
ATOM 7521 N N . ALA B 2 458 ? 239.484 176.315 253.343 1.00 90.38 458 ALA B N 1
ATOM 7522 C CA . ALA B 2 458 ? 238.228 177.063 253.138 1.00 88.96 458 ALA B CA 1
ATOM 7523 C C . ALA B 2 458 ? 237.050 176.266 253.711 1.00 90.23 458 ALA B C 1
ATOM 7524 O O . ALA B 2 458 ? 237.168 175.683 254.799 1.00 91.02 458 ALA B O 1
ATOM 7526 N N . LEU B 2 459 ? 235.917 176.220 253.010 1.00 78.34 459 LEU B N 1
ATOM 7527 C CA . LEU B 2 459 ? 234.656 175.730 253.548 1.00 71.08 459 LEU B CA 1
ATOM 7528 C C . LEU B 2 459 ? 233.977 174.786 252.567 1.00 76.28 459 LEU B C 1
ATOM 7529 O O . LEU B 2 459 ? 234.331 174.702 251.389 1.00 81.77 459 LEU B O 1
ATOM 7534 N N . LYS B 2 460 ? 232.981 174.074 253.088 1.00 77.44 460 LYS B N 1
ATOM 7535 C CA . LYS B 2 460 ? 231.854 173.591 252.308 1.00 76.68 460 LYS B CA 1
ATOM 7536 C C . LYS B 2 460 ? 230.584 174.060 253.003 1.00 76.68 460 LYS B C 1
ATOM 7537 O O . LYS B 2 460 ? 230.573 174.271 254.218 1.00 75.34 460 LYS B O 1
ATOM 7543 N N . PHE B 2 461 ? 229.514 174.229 252.233 1.00 65.10 461 PHE B N 1
ATOM 7544 C CA . PHE B 2 461 ? 228.204 174.539 252.790 1.00 60.37 461 PHE B CA 1
ATOM 7545 C C . PHE B 2 461 ? 227.265 173.350 252.647 1.00 67.66 461 PHE B C 1
ATOM 7546 O O . PHE B 2 461 ? 227.156 172.768 251.563 1.00 72.03 461 PHE B O 1
ATOM 7554 N N . GLU B 2 462 ? 226.583 173.001 253.735 1.00 67.68 462 GLU B N 1
ATOM 7555 C CA . GLU B 2 462 ? 225.520 172.008 253.722 1.00 70.11 462 GLU B CA 1
ATOM 7556 C C . GLU B 2 462 ? 224.221 172.684 254.133 1.00 67.02 462 GLU B C 1
ATOM 7557 O O . GLU B 2 462 ? 224.215 173.532 255.029 1.00 72.76 462 GLU B O 1
ATOM 7563 N N . HIS B 2 463 ? 223.118 172.305 253.490 1.00 58.96 463 HIS B N 1
ATOM 7564 C CA . HIS B 2 463 ? 221.888 173.070 253.622 1.00 62.15 463 HIS B CA 1
ATOM 7565 C C . HIS B 2 463 ? 220.672 172.155 253.673 1.00 62.21 463 HIS B C 1
ATOM 7566 O O . HIS B 2 463 ? 220.692 171.023 253.185 1.00 62.16 463 HIS B O 1
ATOM 7573 N N . GLN B 2 464 ? 219.604 172.677 254.276 1.00 61.19 464 GLN B N 1
ATOM 7574 C CA . GLN B 2 464 ? 218.361 171.943 254.467 1.00 60.42 464 GLN B CA 1
ATOM 7575 C C . GLN B 2 464 ? 217.191 172.918 254.427 1.00 61.22 464 GLN B C 1
ATOM 7576 O O . GLN B 2 464 ? 217.287 174.033 254.945 1.00 63.72 464 GLN B O 1
ATOM 7582 N N . LEU B 2 465 ? 216.094 172.497 253.803 1.00 57.98 465 LEU B N 1
ATOM 7583 C CA . LEU B 2 465 ? 214.857 173.266 253.861 1.00 51.43 465 LEU B CA 1
ATOM 7584 C C . LEU B 2 465 ? 214.232 173.175 255.249 1.00 54.35 465 LEU B C 1
ATOM 7585 O O . LEU B 2 465 ? 214.222 172.111 255.872 1.00 65.57 465 LEU B O 1
ATOM 7590 N N . ILE B 2 466 ? 213.703 174.295 255.737 1.00 65.22 466 ILE B N 1
ATOM 7591 C CA . ILE B 2 466 ? 212.826 174.301 256.905 1.00 65.60 466 ILE B CA 1
ATOM 7592 C C . ILE B 2 466 ? 211.381 174.507 256.449 1.00 72.32 466 ILE B C 1
ATOM 7593 O O . ILE B 2 466 ? 211.067 175.470 255.739 1.00 75.35 466 ILE B O 1
ATOM 7598 N N . LYS B 2 467 ? 210.516 173.554 256.795 1.00 76.49 467 LYS B N 1
ATOM 7599 C CA . LYS B 2 467 ? 209.146 173.484 256.282 1.00 75.10 467 LYS B CA 1
ATOM 7600 C C . LYS B 2 467 ? 208.240 174.491 256.984 1.00 72.49 467 LYS B C 1
ATOM 7601 O O . LYS B 2 467 ? 207.590 174.184 257.984 1.00 74.43 467 LYS B O 1
ATOM 7607 N N . LEU B 2 468 ? 208.202 175.718 256.460 1.00 68.28 468 LEU B N 1
ATOM 7608 C CA . LEU B 2 468 ? 207.210 176.688 256.921 1.00 73.66 468 LEU B CA 1
ATOM 7609 C C . LEU B 2 468 ? 205.787 176.201 256.673 1.00 76.51 468 LEU B C 1
ATOM 7610 O O . LEU B 2 468 ? 204.856 176.616 257.373 1.00 75.31 468 LEU B O 1
ATOM 7615 N N . SER B 2 469 ? 205.600 175.339 255.670 1.00 80.10 469 SER B N 1
ATOM 7616 C CA . SER B 2 469 ? 204.326 174.652 255.468 1.00 78.83 469 SER B CA 1
ATOM 7617 C C . SER B 2 469 ? 203.823 173.971 256.735 1.00 80.39 469 SER B C 1
ATOM 7618 O O . SER B 2 469 ? 202.621 173.991 257.022 1.00 78.91 469 SER B O 1
ATOM 7621 N N . ASP B 2 470 ? 204.721 173.369 257.512 1.00 84.86 470 ASP B N 1
ATOM 7622 C CA . ASP B 2 470 ? 204.300 172.610 258.683 1.00 81.64 470 ASP B CA 1
ATOM 7623 C C . ASP B 2 470 ? 203.893 173.495 259.852 1.00 80.84 470 ASP B C 1
ATOM 7624 O O . ASP B 2 470 ? 203.197 173.019 260.755 1.00 83.33 470 ASP B O 1
ATOM 7629 N N . VAL B 2 471 ? 204.301 174.762 259.858 1.00 67.54 471 VAL B N 1
ATOM 7630 C CA . VAL B 2 471 ? 204.005 175.658 260.962 1.00 66.70 471 VAL B CA 1
ATOM 7631 C C . VAL B 2 471 ? 203.000 176.740 260.579 1.00 67.08 471 VAL B C 1
ATOM 7632 O O . VAL B 2 471 ? 202.254 177.208 261.447 1.00 70.15 471 VAL B O 1
ATOM 7636 N N . PHE B 2 472 ? 202.953 177.147 259.311 1.00 63.71 472 PHE B N 1
ATOM 7637 C CA . PHE B 2 472 ? 202.069 178.210 258.859 1.00 67.96 472 PHE B CA 1
ATOM 7638 C C . PHE B 2 472 ? 201.144 177.801 257.722 1.00 68.69 472 PHE B C 1
ATOM 7639 O O . PHE B 2 472 ? 200.244 178.574 257.375 1.00 64.25 472 PHE B O 1
ATOM 7647 N N . GLY B 2 473 ? 201.329 176.620 257.137 1.00 77.13 473 GLY B N 1
ATOM 7648 C CA . GLY B 2 473 ? 200.606 176.243 255.939 1.00 79.15 473 GLY B CA 1
ATOM 7649 C C . GLY B 2 473 ? 201.190 176.856 254.678 1.00 78.22 473 GLY B C 1
ATOM 7650 O O . GLY B 2 473 ? 202.320 177.351 254.652 1.00 78.91 473 GLY B O 1
ATOM 7651 N N . SER B 2 474 ? 200.395 176.811 253.611 1.00 76.65 474 SER B N 1
ATOM 7652 C CA . SER B 2 474 ? 200.792 177.430 252.352 1.00 76.10 474 SER B CA 1
ATOM 7653 C C . SER B 2 474 ? 200.885 178.941 252.515 1.00 78.44 474 SER B C 1
ATOM 7654 O O . SER B 2 474 ? 199.908 179.598 252.890 1.00 72.85 474 SER B O 1
ATOM 7657 N N . VAL B 2 475 ? 202.066 179.488 252.232 1.00 73.08 475 VAL B N 1
ATOM 7658 C CA . VAL B 2 475 ? 202.422 180.840 252.639 1.00 61.22 475 VAL B CA 1
ATOM 7659 C C . VAL B 2 475 ? 203.372 181.430 251.604 1.00 63.78 475 VAL B C 1
ATOM 7660 O O . VAL B 2 475 ? 204.143 180.710 250.964 1.00 68.17 475 VAL B O 1
ATOM 7664 N N . ARG B 2 476 ? 203.298 182.746 251.420 1.00 55.17 476 ARG B N 1
ATOM 7665 C CA . ARG B 2 476 ? 204.343 183.489 250.730 1.00 57.01 476 ARG B CA 1
ATOM 7666 C C . ARG B 2 476 ? 205.196 184.204 251.765 1.00 60.95 476 ARG B C 1
ATOM 7667 O O . ARG 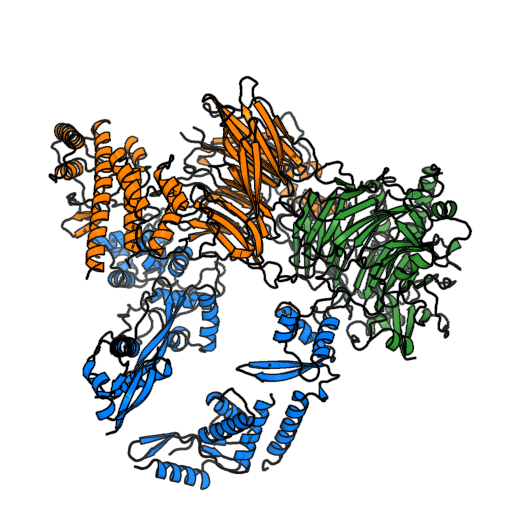B 2 476 ? 204.676 184.721 252.757 1.00 69.31 476 ARG B O 1
ATOM 7675 N N . THR B 2 477 ? 206.506 184.245 251.530 1.00 48.38 477 THR B N 1
ATOM 7676 C CA . THR B 2 477 ? 207.431 184.925 252.427 1.00 48.67 477 THR B CA 1
ATOM 7677 C C . THR B 2 477 ? 208.128 186.079 251.722 1.00 48.99 477 THR B C 1
ATOM 7678 O O . THR B 2 477 ? 208.835 185.868 250.732 1.00 62.04 477 THR B O 1
ATOM 7682 N N . HIS B 2 478 ? 207.930 187.291 252.232 1.00 39.96 478 HIS B N 1
ATOM 7683 C CA . HIS B 2 478 ? 208.479 188.503 251.639 1.00 42.67 478 HIS B CA 1
ATOM 7684 C C . HIS B 2 478 ? 209.776 188.965 252.294 1.00 51.77 478 HIS B C 1
ATOM 7685 O O . HIS B 2 478 ? 210.347 189.967 251.857 1.00 49.12 478 HIS B O 1
ATOM 7692 N N . GLY B 2 479 ? 210.252 188.272 253.326 1.00 51.07 479 GLY B N 1
ATOM 7693 C CA . GLY B 2 479 ? 211.500 188.633 253.973 1.00 41.49 479 GLY B CA 1
ATOM 7694 C C . GLY B 2 479 ? 211.775 187.805 255.210 1.00 38.92 479 GLY B C 1
ATOM 7695 O O . GLY B 2 479 ? 210.846 187.257 255.807 1.00 44.95 479 GLY B O 1
ATOM 7696 N N . ILE B 2 480 ? 213.043 187.716 255.617 1.00 34.52 480 ILE B N 1
ATOM 7697 C CA . ILE B 2 480 ? 213.425 187.059 256.861 1.00 36.45 480 ILE B CA 1
ATOM 7698 C C . ILE B 2 480 ? 214.472 187.874 257.609 1.00 44.88 480 ILE B C 1
ATOM 7699 O O . ILE B 2 480 ? 215.215 188.668 257.029 1.00 50.60 480 ILE B O 1
ATOM 7704 N N . ALA B 2 481 ? 214.513 187.662 258.924 1.00 42.14 481 ALA B N 1
ATOM 7705 C CA . ALA B 2 481 ? 215.512 188.247 259.809 1.00 38.74 481 ALA B CA 1
ATOM 7706 C C . ALA B 2 481 ? 215.823 187.233 260.899 1.00 39.19 481 ALA B C 1
ATOM 7707 O O . ALA B 2 481 ? 215.015 186.350 261.194 1.00 47.25 481 ALA B O 1
ATOM 7709 N N . VAL B 2 482 ? 217.008 187.356 261.493 1.00 37.58 482 VAL B N 1
ATOM 7710 C CA . VAL B 2 482 ? 217.452 186.439 262.537 1.00 42.62 482 VAL B CA 1
ATOM 7711 C C . VAL B 2 482 ? 217.900 187.228 263.758 1.00 47.53 482 VAL B C 1
ATOM 7712 O O . VAL B 2 482 ? 218.596 188.243 263.636 1.00 50.43 482 VAL B O 1
ATOM 7716 N N . SER B 2 483 ? 217.495 186.758 264.936 1.00 47.75 483 SER B N 1
ATOM 7717 C CA . SER B 2 483 ? 217.783 187.457 266.175 1.00 44.11 483 SER B CA 1
ATOM 7718 C C . SER B 2 483 ? 219.285 187.438 266.453 1.00 48.96 483 SER B C 1
ATOM 7719 O O . SER B 2 483 ? 219.994 186.539 265.996 1.00 58.17 483 SER B O 1
ATOM 7722 N N . PRO B 2 484 ? 219.796 188.427 267.193 1.00 56.17 484 PRO B N 1
ATOM 7723 C CA . PRO B 2 484 ? 221.253 188.601 267.279 1.00 62.09 484 PRO B CA 1
ATOM 7724 C C . PRO B 2 484 ? 222.000 187.387 267.807 1.00 60.64 484 PRO B C 1
ATOM 7725 O O . PRO B 2 484 ? 223.201 187.260 267.543 1.00 67.08 484 PRO B O 1
ATOM 7729 N N . CYS B 2 485 ? 221.340 186.492 268.540 1.00 56.49 485 CYS B N 1
ATOM 7730 C CA . CYS B 2 485 ? 221.958 185.248 268.979 1.00 59.55 485 CYS B CA 1
ATOM 7731 C C . CYS B 2 485 ? 221.449 184.035 268.211 1.00 65.82 485 CYS B C 1
ATOM 7732 O O . CYS B 2 485 ? 221.748 182.900 268.596 1.00 63.14 485 CYS B O 1
ATOM 7735 N N . GLY B 2 486 ? 220.691 184.244 267.139 1.00 69.18 486 GLY B N 1
ATOM 7736 C CA . GLY B 2 486 ? 220.120 183.138 266.399 1.00 60.34 486 GLY B CA 1
ATOM 7737 C C . GLY B 2 486 ? 218.990 182.424 267.101 1.00 57.19 486 GLY B C 1
ATOM 7738 O O . GLY B 2 486 ? 218.697 181.275 266.770 1.00 63.75 486 GLY B O 1
ATOM 7739 N N . ALA B 2 487 ? 218.346 183.075 268.069 1.00 41.35 487 ALA B N 1
ATOM 7740 C CA . ALA B 2 487 ? 217.288 182.416 268.826 1.00 40.81 487 ALA B CA 1
ATOM 7741 C C . ALA B 2 487 ? 216.001 182.297 268.018 1.00 52.29 487 ALA B C 1
ATOM 7742 O O . ALA B 2 487 ? 215.328 181.262 268.065 1.00 60.26 487 ALA B O 1
ATOM 7744 N N . TYR B 2 488 ? 215.640 183.341 267.276 1.00 49.88 488 TYR B N 1
ATOM 7745 C CA . TYR B 2 488 ? 214.413 183.358 266.493 1.00 43.76 488 TYR B CA 1
ATOM 7746 C C . TYR B 2 488 ? 214.710 183.726 265.049 1.00 50.15 488 TYR B C 1
ATOM 7747 O O . TYR B 2 488 ? 215.662 184.454 264.759 1.00 67.12 488 TYR B O 1
ATOM 7756 N N . LEU B 2 489 ? 213.887 183.206 264.145 1.00 41.94 489 LEU B N 1
ATOM 7757 C CA . LEU B 2 489 ? 213.795 183.699 262.778 1.00 46.33 489 LEU B CA 1
ATOM 7758 C C . LEU B 2 489 ? 212.452 184.399 262.622 1.00 37.09 489 LEU B C 1
ATOM 7759 O O . LEU B 2 489 ? 211.402 183.792 262.857 1.00 48.97 489 LEU B O 1
ATOM 7764 N N . ALA B 2 490 ? 212.483 185.665 262.219 1.00 30.95 490 ALA B N 1
ATOM 7765 C CA . ALA B 2 490 ? 211.277 186.418 261.909 1.00 32.70 490 ALA B CA 1
ATOM 7766 C C . ALA B 2 490 ? 211.028 186.450 260.409 1.00 44.50 490 ALA B C 1
ATOM 7767 O O . ALA B 2 490 ? 211.954 186.646 259.619 1.00 58.67 490 ALA B O 1
ATOM 7769 N N . ILE B 2 491 ? 209.769 186.258 260.024 1.00 38.18 491 ILE B N 1
ATOM 7770 C CA . ILE B 2 491 ? 209.381 186.039 258.636 1.00 40.00 491 ILE B CA 1
ATOM 7771 C C . ILE B 2 491 ? 208.189 186.931 258.332 1.00 36.07 491 ILE B C 1
ATOM 7772 O O . ILE B 2 491 ? 207.225 186.963 259.104 1.00 50.20 491 ILE B O 1
ATOM 7777 N N . ILE B 2 492 ? 208.246 187.650 257.212 1.00 31.46 492 ILE B N 1
ATOM 7778 C CA . ILE B 2 492 ? 207.083 188.374 256.701 1.00 33.91 492 ILE B CA 1
ATOM 7779 C C . ILE B 2 492 ? 206.260 187.384 255.880 1.00 45.07 492 ILE B C 1
ATOM 7780 O O . ILE B 2 492 ? 206.544 187.143 254.708 1.00 54.54 492 ILE B O 1
ATOM 7785 N N . THR B 2 493 ? 205.228 186.816 256.496 1.00 47.68 493 THR B N 1
ATOM 7786 C CA . THR B 2 493 ? 204.342 185.873 255.834 1.00 36.02 493 THR B CA 1
ATOM 7787 C C . THR B 2 493 ? 203.169 186.569 255.153 1.00 48.28 493 THR B C 1
ATOM 7788 O O . THR B 2 493 ? 202.714 187.631 255.579 1.00 61.70 493 THR B O 1
ATOM 7792 N N . THR B 2 494 ? 202.694 185.954 254.072 1.00 63.21 494 THR B N 1
ATOM 7793 C CA . THR B 2 494 ? 201.515 186.405 253.348 1.00 65.60 494 THR B CA 1
ATOM 7794 C C . THR B 2 494 ? 200.744 185.171 252.890 1.00 74.91 494 THR B C 1
ATOM 7795 O O . THR B 2 494 ? 201.302 184.076 252.794 1.00 79.63 494 THR B O 1
ATOM 7799 N N . GLU B 2 495 ? 199.451 185.350 252.611 1.00 72.32 495 GLU B N 1
ATOM 7800 C CA . GLU B 2 495 ? 198.614 184.247 252.148 1.00 70.00 495 GLU B CA 1
ATOM 7801 C C . GLU B 2 495 ? 199.209 183.587 250.910 1.00 75.67 495 GLU B C 1
ATOM 7802 O O . GLU B 2 495 ? 199.523 184.258 249.924 1.00 80.20 495 GLU B O 1
ATOM 7808 N N . GLY B 2 496 ? 199.351 182.260 250.962 1.00 65.23 496 GLY B N 1
ATOM 7809 C CA . GLY B 2 496 ? 199.917 181.509 249.863 1.00 62.98 496 GLY B CA 1
ATOM 7810 C C . GLY B 2 496 ? 198.874 181.052 248.859 1.00 68.10 496 GLY B C 1
ATOM 7811 O O . GLY B 2 496 ? 197.674 181.265 249.016 1.00 75.20 496 GLY B O 1
ATOM 7812 N N . MET B 2 497 ? 199.359 180.409 247.799 1.00 70.49 497 MET B N 1
ATOM 7813 C CA . MET B 2 497 ? 198.469 179.741 246.858 1.00 70.18 497 MET B CA 1
ATOM 7814 C C . MET B 2 497 ? 197.749 178.592 247.552 1.00 71.09 497 MET B C 1
ATOM 7815 O O . MET B 2 497 ? 198.381 177.728 248.164 1.00 79.02 497 MET B O 1
ATOM 7820 N N . ILE B 2 498 ? 196.425 178.579 247.450 1.00 75.04 498 ILE B N 1
ATOM 7821 C CA . ILE B 2 498 ? 195.597 177.552 248.071 1.00 78.41 498 ILE B CA 1
ATOM 7822 C C . ILE B 2 498 ? 195.270 176.504 247.011 1.00 81.37 498 ILE B C 1
ATOM 7823 O O . ILE B 2 498 ? 194.352 176.682 246.206 1.00 85.58 498 ILE B O 1
ATOM 7828 N N . ASN B 2 499 ? 196.017 175.400 247.028 1.00 84.18 499 ASN B N 1
ATOM 7829 C CA . ASN B 2 499 ? 195.860 174.303 246.070 1.00 88.13 499 ASN B CA 1
ATOM 7830 C C . ASN B 2 499 ? 195.843 174.803 244.625 1.00 88.57 499 ASN B C 1
ATOM 7831 O O . ASN B 2 499 ? 195.043 174.361 243.798 1.00 85.39 499 ASN B O 1
ATOM 7836 N N . GLY B 2 500 ? 196.733 175.745 244.321 1.00 77.18 500 GLY B N 1
ATOM 7837 C CA . GLY B 2 500 ? 196.799 176.353 243.011 1.00 72.32 500 GLY B CA 1
ATOM 7838 C C . GLY B 2 500 ? 195.904 177.553 242.786 1.00 75.26 500 GLY B C 1
ATOM 7839 O O . GLY B 2 500 ? 196.101 178.266 241.795 1.00 78.05 500 GLY B O 1
ATOM 7840 N N . LEU B 2 501 ? 194.932 177.807 243.655 1.00 71.49 501 LEU B N 1
ATOM 7841 C CA . LEU B 2 501 ? 194.177 179.046 243.554 1.00 67.32 501 LEU B CA 1
ATOM 7842 C C . LEU B 2 501 ? 194.973 180.196 244.155 1.00 65.47 501 LEU B C 1
ATOM 7843 O O . LEU B 2 501 ? 195.762 180.016 245.084 1.00 71.77 501 LEU B O 1
ATOM 7848 N N . HIS B 2 502 ? 194.755 181.388 243.617 1.00 56.89 502 HIS B N 1
ATOM 7849 C CA . HIS B 2 502 ? 195.274 182.584 244.260 1.00 60.49 502 HIS B CA 1
ATOM 7850 C C . HIS B 2 502 ? 194.475 182.906 245.520 1.00 65.86 502 HIS B C 1
ATOM 7851 O O . HIS B 2 502 ? 193.261 182.685 245.561 1.00 78.34 502 HIS B O 1
ATOM 7858 N N . PRO B 2 503 ? 195.123 183.422 246.561 1.00 59.42 503 PRO B N 1
ATOM 7859 C CA . PRO B 2 503 ? 194.375 184.001 247.681 1.00 55.94 503 PRO B CA 1
ATOM 7860 C C . PRO B 2 503 ? 193.645 185.272 247.273 1.00 54.86 503 PRO B C 1
ATOM 7861 O O . PRO B 2 503 ? 194.180 186.112 246.548 1.00 58.20 503 PRO B O 1
ATOM 7865 N N . VAL B 2 504 ? 192.405 185.402 247.748 1.00 58.25 504 VAL B N 1
ATOM 7866 C CA . VAL B 2 504 ? 191.559 186.517 247.333 1.00 63.65 504 VAL B CA 1
ATOM 7867 C C . VAL B 2 504 ? 192.060 187.829 247.923 1.00 70.72 504 VAL B C 1
ATOM 7868 O O . VAL B 2 504 ? 192.060 188.868 247.252 1.00 69.49 504 VAL B O 1
ATOM 7872 N N . ASN B 2 505 ? 192.502 187.804 249.177 1.00 75.88 505 ASN B N 1
ATOM 7873 C CA . ASN B 2 505 ? 192.892 189.004 249.901 1.00 73.19 505 ASN B CA 1
ATOM 7874 C C . ASN B 2 505 ? 194.281 188.829 250.495 1.00 73.93 505 ASN B C 1
ATOM 7875 O O . ASN B 2 505 ? 194.628 187.752 250.988 1.00 75.23 505 ASN B O 1
ATOM 7880 N N . LYS B 2 506 ? 195.071 189.896 250.439 1.00 72.03 506 LYS B N 1
ATOM 7881 C CA . LYS B 2 506 ? 196.472 189.877 250.830 1.00 67.56 506 LYS B CA 1
ATOM 7882 C C . LYS B 2 506 ? 196.640 190.641 252.136 1.00 75.47 506 LYS B C 1
ATOM 7883 O O . LYS B 2 506 ? 196.216 191.796 252.245 1.00 80.28 506 LYS B O 1
ATOM 7889 N N . ASN B 2 507 ? 197.258 189.991 253.120 1.00 71.36 507 ASN B N 1
ATOM 7890 C CA . ASN B 2 507 ? 197.486 190.576 254.439 1.00 69.97 507 ASN B CA 1
ATOM 7891 C C . ASN B 2 507 ? 198.878 190.177 254.906 1.00 74.15 507 ASN B C 1
ATOM 7892 O O . ASN B 2 507 ? 199.106 189.015 255.255 1.00 77.58 507 ASN B O 1
ATOM 7897 N N . TYR B 2 508 ? 199.801 191.133 254.909 1.00 62.43 508 TYR B N 1
ATOM 7898 C CA . TYR B 2 508 ? 201.141 190.887 255.418 1.00 56.32 508 TYR B CA 1
ATOM 7899 C C . TYR B 2 508 ? 201.133 190.736 256.935 1.00 59.57 508 TYR B C 1
ATOM 7900 O O . TYR B 2 508 ? 200.357 191.380 257.645 1.00 63.47 508 TYR B O 1
ATOM 7909 N N . GLN B 2 509 ? 202.014 189.866 257.427 1.00 44.47 509 GLN B N 1
ATOM 7910 C CA . GLN B 2 509 ? 202.242 189.677 258.851 1.00 36.69 509 GLN B CA 1
ATOM 7911 C C . GLN B 2 509 ? 203.723 189.425 259.083 1.00 43.64 509 GLN B C 1
ATOM 7912 O O . GLN B 2 509 ? 204.449 189.024 258.174 1.00 57.20 509 GLN B O 1
ATOM 7918 N N . VAL B 2 510 ? 204.170 189.670 260.311 1.00 48.37 510 VAL B N 1
ATOM 7919 C CA . VAL B 2 510 ? 205.454 189.174 260.796 1.00 35.93 510 VAL B CA 1
ATOM 7920 C C . VAL B 2 510 ? 205.199 187.981 261.705 1.00 36.20 510 VAL B C 1
ATOM 7921 O O . VAL B 2 510 ? 204.370 188.056 262.620 1.00 43.94 510 VAL B O 1
ATOM 7925 N N . GLN B 2 511 ? 205.903 186.878 261.456 1.00 37.26 511 GLN B N 1
ATOM 7926 C CA . GLN B 2 511 ? 205.794 185.681 262.277 1.00 36.97 511 GLN B CA 1
ATOM 7927 C C . GLN B 2 511 ? 207.179 185.191 262.679 1.00 42.37 511 GLN B C 1
ATOM 7928 O O . GLN B 2 511 ? 208.161 185.417 261.970 1.00 60.15 511 GLN B O 1
ATOM 7934 N N . PHE B 2 512 ? 207.247 184.510 263.821 1.00 40.32 512 PHE B N 1
ATOM 7935 C CA . PHE B 2 512 ? 208.508 184.116 264.435 1.00 37.47 512 PHE B CA 1
ATOM 7936 C C . PHE B 2 512 ? 208.543 182.603 264.620 1.00 41.77 512 PHE B C 1
ATOM 7937 O O . PHE B 2 512 ? 207.516 181.986 264.914 1.00 45.91 512 PHE B O 1
ATOM 7945 N N . VAL B 2 513 ? 209.720 181.998 264.448 1.00 46.93 513 VAL B N 1
ATOM 7946 C CA . VAL B 2 513 ? 209.913 180.583 264.747 1.00 54.47 513 VAL B CA 1
ATOM 7947 C C . VAL B 2 513 ? 211.147 180.401 265.624 1.00 50.72 513 VAL B C 1
ATOM 7948 O O . VAL B 2 513 ? 212.142 181.119 265.473 1.00 57.32 513 VAL B O 1
ATOM 7952 N N . THR B 2 514 ? 211.067 179.457 266.563 1.00 42.56 514 THR B N 1
ATOM 7953 C CA . THR B 2 514 ? 212.201 179.128 267.421 1.00 33.58 514 THR B CA 1
ATOM 7954 C C . THR B 2 514 ? 213.281 178.425 266.609 1.00 48.28 514 THR B C 1
ATOM 7955 O O . THR B 2 514 ? 213.063 177.317 266.112 1.00 59.21 514 THR B O 1
ATOM 7959 N N . LEU B 2 515 ? 214.449 179.049 266.484 1.00 52.48 515 LEU B N 1
ATOM 7960 C CA . LEU B 2 515 ? 215.587 178.358 265.891 1.00 44.95 515 LEU B CA 1
ATOM 7961 C C . LEU B 2 515 ? 216.335 177.460 266.871 1.00 55.30 515 LEU B C 1
ATOM 7962 O O . LEU B 2 515 ? 217.040 176.547 266.430 1.00 56.38 515 LEU B O 1
ATOM 7967 N N . LYS B 2 516 ? 216.199 177.679 268.178 1.00 60.96 516 LYS B N 1
ATOM 7968 C CA . LYS B 2 516 ? 216.988 176.957 269.168 1.00 49.68 516 LYS B CA 1
ATOM 7969 C C . LYS B 2 516 ? 216.089 176.318 270.214 1.00 55.66 516 LYS B C 1
ATOM 7970 O O . LYS B 2 516 ? 215.031 176.850 270.557 1.00 69.33 516 LYS B O 1
ATOM 7976 N N . THR B 2 517 ? 216.524 175.168 270.722 1.00 67.87 517 THR B N 1
ATOM 7977 C CA . THR B 2 517 ? 215.868 174.567 271.872 1.00 72.29 517 THR B CA 1
ATOM 7978 C C . THR B 2 517 ? 216.192 175.354 273.141 1.00 73.22 517 THR B C 1
ATOM 7979 O O . THR B 2 517 ? 217.193 176.072 273.222 1.00 78.44 517 THR B O 1
ATOM 7983 N N . PHE B 2 518 ? 215.316 175.216 274.139 1.00 75.35 518 PHE B N 1
ATOM 7984 C CA . PHE B 2 518 ? 215.559 175.828 275.444 1.00 76.43 518 PHE B CA 1
ATOM 7985 C C . PHE B 2 518 ? 216.897 175.400 276.037 1.00 77.10 518 PHE B C 1
ATOM 7986 O O . PHE B 2 518 ? 217.643 176.230 276.568 1.00 78.34 518 PHE B O 1
ATOM 7994 N N . GLU B 2 519 ? 217.210 174.105 275.965 1.00 81.68 519 GLU B N 1
ATOM 7995 C CA . GLU B 2 519 ? 218.459 173.597 276.528 1.00 80.70 519 GLU B CA 1
ATOM 7996 C C . GLU B 2 519 ? 219.688 174.224 275.880 1.00 79.00 519 GLU B C 1
ATOM 7997 O O . GLU B 2 519 ? 220.690 174.478 276.557 1.00 80.77 519 GLU B O 1
ATOM 8003 N N . GLU B 2 520 ? 219.637 174.481 274.573 1.00 81.25 520 GLU B N 1
ATOM 8004 C CA . GLU B 2 520 ? 220.746 175.176 273.925 1.00 80.87 520 GLU B CA 1
ATOM 8005 C C . GLU B 2 520 ? 220.808 176.649 274.310 1.00 79.41 520 GLU B C 1
ATOM 8006 O O . GLU B 2 520 ? 221.899 177.201 274.487 1.00 83.62 520 GLU B O 1
ATOM 8012 N N . ALA B 2 521 ? 219.656 177.306 274.446 1.00 69.15 521 ALA B N 1
ATOM 8013 C CA . ALA B 2 521 ? 219.649 178.686 274.921 1.00 67.08 521 ALA B CA 1
ATOM 8014 C C . ALA B 2 521 ? 220.155 178.793 276.356 1.00 75.63 521 ALA B C 1
ATOM 8015 O O . ALA B 2 521 ? 220.960 179.674 276.677 1.00 83.14 521 ALA B O 1
ATOM 8017 N N . ALA B 2 522 ? 219.686 177.907 277.235 1.00 76.54 522 ALA B N 1
ATOM 8018 C CA . ALA B 2 522 ? 220.188 177.864 278.607 1.00 72.95 522 ALA B CA 1
ATOM 8019 C C . ALA B 2 522 ? 221.695 177.637 278.663 1.00 76.53 522 ALA B C 1
ATOM 8020 O O . ALA B 2 522 ? 222.417 178.357 279.361 1.00 76.10 522 ALA B O 1
ATOM 8022 N N . ALA B 2 523 ? 222.189 176.637 277.931 1.00 78.73 523 ALA B N 1
ATOM 8023 C CA . ALA B 2 523 ? 223.624 176.360 277.901 1.00 77.87 523 ALA B CA 1
ATOM 8024 C C . ALA B 2 523 ? 224.431 177.539 277.366 1.00 76.29 523 ALA B C 1
ATOM 8025 O O . ALA B 2 523 ? 225.457 177.913 277.945 1.00 80.51 523 ALA B O 1
ATOM 8027 N N . GLN B 2 524 ? 223.984 178.138 276.263 1.00 69.87 524 GLN B N 1
ATOM 8028 C CA . GLN B 2 524 ? 224.715 179.261 275.682 1.00 72.59 524 GLN B CA 1
ATOM 8029 C C . GLN B 2 524 ? 224.723 180.487 276.589 1.00 77.51 524 GLN B C 1
ATOM 8030 O O . GLN B 2 524 ? 225.681 181.267 276.561 1.00 80.26 524 GLN B O 1
ATOM 8036 N N . LEU B 2 525 ? 223.683 180.672 277.401 1.00 70.87 525 LEU B N 1
ATOM 8037 C CA . LEU B 2 525 ? 223.700 181.744 278.395 1.00 65.53 525 LEU B CA 1
ATOM 8038 C C . LEU B 2 525 ? 224.689 181.462 279.521 1.00 66.95 525 LEU B C 1
ATOM 8039 O O . LEU B 2 525 ? 225.396 182.371 279.972 1.00 66.37 525 LEU B O 1
ATOM 8044 N N . LEU B 2 526 ? 224.745 180.219 279.999 1.00 74.26 526 LEU B N 1
ATOM 8045 C CA . LEU B 2 526 ? 225.725 179.860 281.020 1.00 71.55 526 LEU B CA 1
ATOM 8046 C C . LEU B 2 526 ? 227.154 180.021 280.512 1.00 74.17 526 LEU B C 1
ATOM 8047 O O . LEU B 2 526 ? 228.021 180.523 281.236 1.00 79.05 526 LEU B O 1
ATOM 8052 N N . GLU B 2 527 ? 227.423 179.604 279.276 1.00 74.84 527 GLU B N 1
ATOM 8053 C CA . GLU B 2 527 ? 228.754 179.719 278.695 1.00 76.84 527 GLU B CA 1
ATOM 8054 C C . GLU B 2 527 ? 228.936 181.005 277.894 1.00 74.37 527 GLU B C 1
ATOM 8055 O O . GLU B 2 527 ? 229.844 181.083 277.058 1.00 70.73 527 GLU B O 1
ATOM 8061 N N . SER B 2 528 ? 228.087 182.002 278.131 1.00 89.64 528 SER B N 1
ATOM 8062 C CA . SER B 2 528 ? 228.102 183.234 277.352 1.00 92.59 528 SER B CA 1
ATOM 8063 C C . SER B 2 528 ? 229.441 183.948 277.485 1.00 93.18 528 SER B C 1
ATOM 8064 O O . SER B 2 528 ? 229.906 184.223 278.593 1.00 93.24 528 SER B O 1
ATOM 8067 N N . SER B 2 529 ? 230.066 184.235 276.343 1.00 95.41 529 SER B N 1
ATOM 8068 C CA . SER B 2 529 ? 231.256 185.078 276.330 1.00 94.32 529 SER B CA 1
ATOM 8069 C C . SER B 2 529 ? 230.919 186.554 276.507 1.00 93.24 529 SER B C 1
ATOM 8070 O O . SER B 2 529 ? 231.723 187.303 277.072 1.00 91.85 529 SER B O 1
ATOM 8073 N N . VAL B 2 530 ? 229.752 186.990 276.031 1.00 87.63 530 VAL B N 1
ATOM 8074 C CA . VAL B 2 530 ? 229.435 188.414 276.049 1.00 89.46 530 VAL B CA 1
ATOM 8075 C C . VAL B 2 530 ? 228.955 188.860 277.427 1.00 89.60 530 VAL B C 1
ATOM 8076 O O . VAL B 2 530 ? 229.157 190.018 277.808 1.00 91.01 530 VAL B O 1
ATOM 8080 N N . GLN B 2 531 ? 228.346 187.956 278.197 1.00 84.91 531 GLN B N 1
ATOM 8081 C CA . GLN B 2 531 ? 228.027 188.188 279.610 1.00 86.52 531 GLN B CA 1
ATOM 8082 C C . GLN B 2 531 ? 227.290 189.505 279.848 1.00 86.77 531 GLN B C 1
ATOM 8083 O O . GLN B 2 531 ? 227.515 190.190 280.847 1.00 87.25 531 GLN B O 1
ATOM 8089 N N . ASN B 2 532 ? 226.401 189.873 278.927 1.00 83.48 532 ASN B N 1
ATOM 8090 C CA . ASN B 2 532 ? 225.392 190.880 279.227 1.00 77.74 532 ASN B CA 1
ATOM 8091 C C . ASN B 2 532 ? 224.032 190.398 278.753 1.00 75.31 532 ASN B C 1
ATOM 8092 O O . ASN B 2 532 ? 223.884 189.969 277.605 1.00 85.70 532 ASN B O 1
ATOM 8097 N N . LEU B 2 533 ? 223.046 190.468 279.650 1.00 63.25 533 LEU B N 1
ATOM 8098 C CA . LEU B 2 533 ? 221.730 189.906 279.367 1.00 63.25 533 LEU B CA 1
ATOM 8099 C C . LEU B 2 533 ? 221.050 190.610 278.203 1.00 67.45 533 LEU B C 1
ATOM 8100 O O . LEU B 2 533 ? 220.348 189.974 277.409 1.00 72.47 533 LEU B O 1
ATOM 8105 N N . PHE B 2 534 ? 221.238 191.925 278.086 1.00 62.49 534 PHE B N 1
ATOM 8106 C CA . PHE B 2 534 ? 220.584 192.650 277.006 1.00 56.10 534 PHE B CA 1
ATOM 8107 C C . PHE B 2 534 ? 221.131 192.262 275.639 1.00 64.57 534 PHE B C 1
ATOM 8108 O O . PHE B 2 534 ? 220.394 192.297 274.649 1.00 74.38 534 PHE B O 1
ATOM 8116 N N . LYS B 2 535 ? 222.409 191.887 275.556 1.00 63.46 535 LYS B N 1
ATOM 8117 C CA . LYS B 2 535 ? 222.917 191.292 274.326 1.00 60.30 535 LYS B CA 1
ATOM 8118 C C . LYS B 2 535 ? 222.226 189.980 273.982 1.00 63.73 535 LYS B C 1
ATOM 8119 O O . LYS B 2 535 ? 222.419 189.469 272.874 1.00 65.65 535 LYS B O 1
ATOM 8125 N N . GLN B 2 536 ? 221.439 189.422 274.907 1.00 55.68 536 GLN B N 1
ATOM 8126 C CA . GLN B 2 536 ? 220.944 188.057 274.784 1.00 52.26 536 GLN B CA 1
ATOM 8127 C C . GLN B 2 536 ? 219.465 187.956 275.147 1.00 59.05 536 GLN B C 1
ATOM 8128 O O . GLN B 2 536 ? 219.009 186.879 275.544 1.00 65.51 536 GLN B O 1
ATOM 8134 N N . VAL B 2 537 ? 218.718 189.060 275.045 1.00 52.95 537 VAL B N 1
ATOM 8135 C CA . VAL B 2 537 ? 217.277 189.056 275.304 1.00 46.67 537 VAL B CA 1
ATOM 8136 C C . VAL B 2 537 ? 216.585 187.908 274.579 1.00 57.29 537 VAL B C 1
ATOM 8137 O O . VAL B 2 537 ? 215.657 187.286 275.108 1.00 69.66 537 VAL B O 1
ATOM 8141 N N . ASP B 2 538 ? 217.035 187.598 273.364 1.00 59.19 538 ASP B N 1
ATOM 8142 C CA . ASP B 2 538 ? 216.395 186.551 272.576 1.00 59.37 538 ASP B CA 1
ATOM 8143 C C . ASP B 2 538 ? 216.685 185.148 273.101 1.00 53.87 538 ASP B C 1
ATOM 8144 O O . ASP B 2 538 ? 215.879 184.238 272.887 1.00 58.81 538 ASP B O 1
ATOM 8149 N N . LEU B 2 539 ? 217.804 184.947 273.798 1.00 46.57 539 LEU B N 1
ATOM 8150 C CA . LEU B 2 539 ? 218.014 183.666 274.466 1.00 44.93 539 LEU B CA 1
ATOM 8151 C C . LEU B 2 539 ? 217.279 183.568 275.799 1.00 50.26 539 LEU B C 1
ATOM 8152 O O . LEU B 2 539 ? 216.647 182.545 276.083 1.00 63.20 539 LEU B O 1
ATOM 8157 N N . ILE B 2 540 ? 217.342 184.609 276.630 1.00 51.91 540 ILE B N 1
ATOM 8158 C CA . ILE B 2 540 ? 216.621 184.582 277.897 1.00 53.63 540 ILE B CA 1
ATOM 8159 C C . ILE B 2 540 ? 215.112 184.595 277.698 1.00 57.78 540 ILE B C 1
ATOM 8160 O O . ILE B 2 540 ? 214.369 184.223 278.612 1.00 64.25 540 ILE B O 1
ATOM 8165 N N . ASP B 2 541 ? 214.636 185.017 276.526 1.00 57.75 541 ASP B N 1
ATOM 8166 C CA . ASP B 2 541 ? 213.229 184.837 276.179 1.00 53.64 541 ASP B CA 1
ATOM 8167 C C . ASP B 2 541 ? 212.868 183.373 275.946 1.00 53.63 541 ASP B C 1
ATOM 8168 O O . ASP B 2 541 ? 211.762 182.945 276.294 1.00 65.27 541 ASP B O 1
ATOM 8173 N N . LEU B 2 542 ? 213.767 182.591 275.345 1.00 53.01 542 LEU B N 1
ATOM 8174 C CA . LEU B 2 542 ? 213.537 181.151 275.260 1.00 52.40 542 LEU B CA 1
ATOM 8175 C C . LEU B 2 542 ? 213.521 180.501 276.637 1.00 61.64 542 LEU B C 1
ATOM 8176 O O . LEU B 2 542 ? 212.711 179.606 276.899 1.00 66.63 542 LEU B O 1
ATOM 8181 N N . VAL B 2 543 ? 214.415 180.931 277.526 1.00 60.39 543 VAL B N 1
ATOM 8182 C CA . VAL B 2 543 ? 214.381 180.470 278.912 1.00 54.04 543 VAL B CA 1
ATOM 8183 C C . VAL B 2 543 ? 213.105 180.932 279.607 1.00 60.40 543 VAL B C 1
ATOM 8184 O O . VAL B 2 543 ? 212.455 180.162 280.324 1.00 65.79 543 VAL B O 1
ATOM 8188 N N . ARG B 2 544 ? 212.726 182.195 279.402 1.00 60.59 544 ARG B N 1
ATOM 8189 C CA . ARG B 2 544 ? 211.487 182.728 279.964 1.00 56.24 544 ARG B CA 1
ATOM 8190 C C . ARG B 2 544 ? 210.267 181.927 279.527 1.00 58.50 544 ARG B C 1
ATOM 8191 O O . ARG B 2 544 ? 209.416 181.574 280.351 1.00 73.19 544 ARG B O 1
ATOM 8199 N N . TRP B 2 545 ? 210.156 181.650 278.230 1.00 63.33 545 TRP B N 1
ATOM 8200 C CA . TRP B 2 545 ? 209.024 180.883 277.716 1.00 65.66 545 TRP B CA 1
ATOM 8201 C C . TRP B 2 545 ? 208.900 179.527 278.407 1.00 70.05 545 TRP B C 1
ATOM 8202 O O . TRP B 2 545 ? 207.795 179.108 278.767 1.00 77.54 545 TRP B O 1
ATOM 8213 N N . LYS B 2 546 ? 210.021 178.828 278.594 1.00 68.66 546 LYS B N 1
ATOM 8214 C CA . LYS B 2 546 ? 210.013 177.538 279.285 1.00 68.75 546 LYS B CA 1
ATOM 8215 C C . LYS B 2 546 ? 209.534 177.652 280.731 1.00 67.78 546 LYS B C 1
ATOM 8216 O O . LYS B 2 546 ? 208.702 176.856 281.180 1.00 72.70 546 LYS B O 1
ATOM 8222 N N . ILE B 2 547 ? 210.053 178.627 281.480 1.00 66.20 547 ILE B N 1
ATOM 8223 C CA . ILE B 2 547 ? 209.687 178.752 282.891 1.00 64.72 547 ILE B CA 1
ATOM 8224 C C . ILE B 2 547 ? 208.217 179.119 283.050 1.00 70.01 547 ILE B C 1
ATOM 8225 O O . ILE B 2 547 ? 207.518 178.564 283.906 1.00 73.83 547 ILE B O 1
ATOM 8230 N N . LEU B 2 548 ? 207.723 180.053 282.240 1.00 69.89 548 LEU B N 1
ATOM 8231 C CA . LEU B 2 548 ? 206.307 180.399 282.297 1.00 66.59 548 LEU B CA 1
ATOM 8232 C C . LEU B 2 548 ? 205.428 179.228 281.878 1.00 72.67 548 LEU B C 1
ATOM 8233 O O . LEU B 2 548 ? 204.322 179.062 282.405 1.00 77.61 548 LEU B O 1
ATOM 8238 N N . LYS B 2 549 ? 205.901 178.412 280.938 1.00 77.27 549 LYS B N 1
ATOM 8239 C CA . LYS B 2 549 ? 205.141 177.245 280.504 1.00 71.70 549 LYS B CA 1
ATOM 8240 C C . LYS B 2 549 ? 205.073 176.175 281.588 1.00 73.41 549 LYS B C 1
ATOM 8241 O O . LYS B 2 549 ? 204.002 175.612 281.840 1.00 76.25 549 LYS B O 1
ATOM 8247 N N . ASP B 2 550 ? 206.193 175.883 282.247 1.00 83.16 550 ASP B N 1
ATOM 8248 C CA . ASP B 2 550 ? 206.276 174.746 283.156 1.00 83.88 550 ASP B CA 1
ATOM 8249 C C . ASP B 2 550 ? 206.213 175.136 284.627 1.00 86.25 550 ASP B C 1
ATOM 8250 O O . ASP B 2 550 ? 206.198 174.248 285.485 1.00 90.29 550 ASP B O 1
ATOM 8255 N N . LYS B 2 551 ? 206.172 176.430 284.938 1.00 80.85 551 LYS B N 1
ATOM 8256 C CA . LYS B 2 551 ? 206.037 176.938 286.304 1.00 80.77 551 LYS B CA 1
ATOM 8257 C C . LYS B 2 551 ? 207.119 176.419 287.250 1.00 85.79 551 LYS B C 1
ATOM 8258 O O . LYS B 2 551 ? 206.913 176.383 288.467 1.00 86.89 551 LYS B O 1
ATOM 8264 N N . HIS B 2 552 ? 208.270 176.007 286.723 1.00 90.86 552 HIS B N 1
ATOM 8265 C CA . HIS B 2 552 ? 209.426 175.715 287.558 1.00 85.84 552 HIS B CA 1
ATOM 8266 C C . HIS B 2 552 ? 210.683 175.963 286.740 1.00 88.85 552 HIS B C 1
ATOM 8267 O O . HIS B 2 552 ? 210.668 175.898 285.508 1.00 92.49 552 HIS B O 1
ATOM 8274 N N . ILE B 2 553 ? 211.780 176.239 287.437 1.00 84.43 553 ILE B N 1
ATOM 8275 C CA . ILE B 2 553 ? 213.091 176.317 286.798 1.00 79.97 553 ILE B CA 1
ATOM 8276 C C . ILE B 2 553 ? 213.657 174.916 286.596 1.00 86.87 553 ILE B C 1
ATOM 8277 O O . ILE B 2 553 ? 213.765 174.150 287.564 1.00 87.85 553 ILE B O 1
ATOM 8282 N N . PRO B 2 554 ? 214.013 174.536 285.370 1.00 94.53 554 PRO B N 1
ATOM 8283 C CA . PRO B 2 554 ? 214.573 173.200 285.145 1.00 94.70 554 PRO B CA 1
ATOM 8284 C C . PRO B 2 554 ? 215.842 172.981 285.957 1.00 96.54 554 PRO B C 1
ATOM 8285 O O . PRO B 2 554 ? 216.716 173.847 286.023 1.00 99.73 554 PRO B O 1
ATOM 8289 N N . GLN B 2 555 ? 215.925 171.807 286.588 1.00 107.06 555 GLN B N 1
ATOM 8290 C CA . GLN B 2 555 ? 216.899 171.602 287.657 1.00 106.91 555 GLN B CA 1
ATOM 8291 C C . GLN B 2 555 ? 218.331 171.713 287.145 1.00 107.35 555 GLN B C 1
ATOM 8292 O O . GLN B 2 555 ? 219.197 172.273 287.825 1.00 106.31 555 GLN B O 1
ATOM 8298 N N . PHE B 2 556 ? 218.597 171.182 285.948 1.00 102.88 556 PHE B N 1
ATOM 8299 C CA . PHE B 2 556 ? 219.952 171.217 285.403 1.00 102.47 556 PHE B CA 1
ATOM 8300 C C . PHE B 2 556 ? 220.445 172.646 285.220 1.00 102.73 556 PHE B C 1
ATOM 8301 O O . PHE B 2 556 ? 221.629 172.934 285.429 1.00 105.48 556 PHE B O 1
ATOM 8309 N N . LEU B 2 557 ? 219.552 173.555 284.829 1.00 95.19 557 LEU B N 1
ATOM 8310 C CA . LEU B 2 557 ? 219.923 174.961 284.712 1.00 94.69 557 LEU B CA 1
ATOM 8311 C C . LEU B 2 557 ? 220.225 175.573 286.074 1.00 94.53 557 LEU B C 1
ATOM 8312 O O . LEU B 2 557 ? 221.214 176.297 286.232 1.00 96.92 557 LEU B O 1
ATOM 8317 N N . GLN B 2 558 ? 219.380 175.294 287.067 1.00 104.52 558 GLN B N 1
ATOM 8318 C CA . GLN B 2 558 ? 219.633 175.753 288.429 1.00 107.34 558 GLN B CA 1
ATOM 8319 C C . GLN B 2 558 ? 220.955 175.223 288.975 1.00 106.08 558 GLN B C 1
ATOM 8320 O O . GLN B 2 558 ? 221.785 175.994 289.470 1.00 105.86 558 GLN B O 1
ATOM 8326 N N . GLU B 2 559 ? 221.167 173.908 288.899 1.00 106.94 559 GLU B N 1
ATOM 8327 C CA . GLU B 2 559 ? 222.405 173.317 289.405 1.00 107.64 559 GLU B CA 1
ATOM 8328 C C . GLU B 2 559 ? 223.638 173.887 288.709 1.00 110.11 559 GLU B C 1
ATOM 8329 O O . GLU B 2 559 ? 224.621 174.250 289.365 1.00 110.24 559 GLU B O 1
ATOM 8335 N N . ALA B 2 560 ? 223.605 173.971 287.378 1.00 103.78 560 ALA B N 1
ATOM 8336 C CA . ALA B 2 560 ? 224.731 174.534 286.635 1.00 98.33 560 ALA B CA 1
ATOM 8337 C C . ALA B 2 560 ? 224.972 176.001 286.975 1.00 100.63 560 ALA B C 1
ATOM 8338 O O . ALA B 2 560 ? 226.123 176.441 287.071 1.00 99.95 560 ALA B O 1
ATOM 8340 N N . LEU B 2 561 ? 223.901 176.775 287.158 1.00 96.79 561 LEU B N 1
ATOM 8341 C CA . LEU B 2 561 ? 224.051 178.177 287.540 1.00 95.08 561 LEU B CA 1
ATOM 8342 C C . LEU B 2 561 ? 224.639 178.340 288.939 1.00 94.59 561 LEU B C 1
ATOM 8343 O O . LEU B 2 561 ? 225.500 179.201 289.155 1.00 91.81 561 LEU B O 1
ATOM 8348 N N . GLU B 2 562 ? 224.193 177.530 289.900 1.00 104.18 562 GLU B N 1
ATOM 8349 C CA . GLU B 2 562 ? 224.812 177.545 291.224 1.00 101.65 562 GLU B CA 1
ATOM 8350 C C . GLU B 2 562 ? 226.294 177.188 291.165 1.00 102.17 562 GLU B C 1
ATOM 8351 O O . GLU B 2 562 ? 227.111 177.791 291.869 1.00 102.56 562 GLU B O 1
ATOM 8357 N N . LYS B 2 563 ? 226.658 176.207 290.337 1.00 103.31 563 LYS B N 1
ATOM 8358 C CA . LYS B 2 563 ? 228.068 175.864 290.164 1.00 104.39 563 LYS B CA 1
ATOM 8359 C C . LYS B 2 563 ? 228.876 177.020 289.583 1.00 106.28 563 LYS B C 1
ATOM 8360 O O . LYS B 2 563 ? 230.006 177.275 290.017 1.00 106.64 563 LYS B O 1
ATOM 8366 N N . LYS B 2 564 ? 228.318 177.731 288.602 1.00 99.43 564 LYS B N 1
ATOM 8367 C CA . LYS B 2 564 ? 228.983 178.918 288.070 1.00 97.45 564 LYS B CA 1
ATOM 8368 C C . LYS B 2 564 ? 229.106 180.023 289.113 1.00 97.41 564 LYS B C 1
ATOM 8369 O O . LYS B 2 564 ? 230.159 180.663 289.227 1.00 98.17 564 LYS B O 1
ATOM 8375 N N . ILE B 2 565 ? 228.045 180.263 289.884 1.00 97.82 565 ILE B N 1
ATOM 8376 C CA . ILE B 2 565 ? 228.095 181.272 290.941 1.00 99.73 565 ILE B CA 1
ATOM 8377 C C . ILE B 2 565 ? 229.115 180.894 292.008 1.00 101.13 565 ILE B C 1
ATOM 8378 O O . ILE B 2 565 ? 229.838 181.752 292.528 1.00 99.73 565 ILE B O 1
ATOM 8383 N N . GLU B 2 566 ? 229.200 179.608 292.344 1.00 106.46 566 GLU B N 1
ATOM 8384 C CA . GLU B 2 566 ? 230.196 179.167 293.315 1.00 106.75 566 GLU B CA 1
ATOM 8385 C C . GLU B 2 566 ? 231.610 179.299 292.758 1.00 106.71 566 GLU B C 1
ATOM 8386 O O . GLU B 2 566 ? 232.515 179.785 293.446 1.00 106.86 566 GLU B O 1
ATOM 8392 N N . SER B 2 567 ? 231.821 178.874 291.515 1.00 103.76 567 SER B N 1
ATOM 8393 C CA . SER B 2 567 ? 233.160 178.817 290.944 1.00 104.57 567 SER B CA 1
ATOM 8394 C C . SER B 2 567 ? 233.622 180.132 290.328 1.00 102.28 567 SER B C 1
ATOM 8395 O O . SER B 2 567 ? 234.833 180.331 290.179 1.00 101.91 567 SER B O 1
ATOM 8398 N N . SER B 2 568 ? 232.706 181.030 289.968 1.00 95.81 568 SER B N 1
ATOM 8399 C CA . SER B 2 568 ? 233.109 182.274 289.321 1.00 96.70 568 SER B CA 1
ATOM 8400 C C . SER B 2 568 ? 232.459 183.492 289.967 1.00 96.50 568 SER B C 1
ATOM 8401 O O . SER B 2 568 ? 233.146 184.467 290.288 1.00 95.50 568 SER B O 1
ATOM 8404 N N . GLY B 2 569 ? 231.143 183.450 290.162 1.00 92.46 569 GLY B N 1
ATOM 8405 C CA . GLY B 2 569 ? 230.482 184.428 291.005 1.00 93.03 569 GLY B CA 1
ATOM 8406 C C . GLY B 2 569 ? 230.456 185.844 290.477 1.00 96.23 569 GLY B C 1
ATOM 8407 O O . GLY B 2 569 ? 230.042 186.749 291.207 1.00 96.41 569 GLY B O 1
ATOM 8408 N N . VAL B 2 570 ? 230.899 186.070 289.239 1.00 85.09 570 VAL B N 1
ATOM 8409 C CA . VAL B 2 570 ? 230.810 187.400 288.652 1.00 80.68 570 VAL B CA 1
ATOM 8410 C C . VAL B 2 570 ? 229.344 187.816 288.526 1.00 80.27 570 VAL B C 1
ATOM 8411 O O . VAL B 2 570 ? 228.446 186.983 288.349 1.00 84.05 570 VAL B O 1
ATOM 8415 N N . THR B 2 571 ? 229.104 189.126 288.639 1.00 71.08 571 THR B N 1
ATOM 8416 C CA . THR B 2 571 ? 227.757 189.671 288.784 1.00 71.88 571 THR B CA 1
ATOM 8417 C C . THR B 2 571 ? 226.825 189.297 287.638 1.00 72.25 571 THR B C 1
ATOM 8418 O O . THR B 2 571 ? 225.603 189.352 287.810 1.00 77.84 571 THR B O 1
ATOM 8422 N N . TYR B 2 572 ? 227.366 188.934 286.474 1.00 72.24 572 TYR B N 1
ATOM 8423 C CA . TYR B 2 572 ? 226.538 188.396 285.399 1.00 72.11 572 TYR B CA 1
ATOM 8424 C C . TYR B 2 572 ? 225.704 187.203 285.852 1.00 79.52 572 TYR B C 1
ATOM 8425 O O . TYR B 2 572 ? 224.506 187.124 285.560 1.00 85.46 572 TYR B O 1
ATOM 8434 N N . PHE B 2 573 ? 226.318 186.262 286.570 1.00 77.49 573 PHE B N 1
ATOM 8435 C CA . PHE B 2 573 ? 225.574 185.090 287.022 1.00 72.11 573 PHE B CA 1
ATOM 8436 C C . PHE B 2 573 ? 224.545 185.431 288.093 1.00 73.90 573 PHE B C 1
ATOM 8437 O O . PHE B 2 573 ? 223.481 184.804 288.144 1.00 78.70 573 PHE B O 1
ATOM 8445 N N . TRP B 2 574 ? 224.833 186.408 288.953 1.00 74.11 574 TRP B N 1
ATOM 8446 C CA . TRP B 2 574 ? 223.820 186.893 289.887 1.00 72.87 574 TRP B CA 1
ATOM 8447 C C . TRP B 2 574 ? 222.673 187.598 289.172 1.00 72.73 574 TRP B C 1
ATOM 8448 O O . TRP B 2 574 ? 221.512 187.462 289.572 1.00 81.40 574 TRP B O 1
ATOM 8459 N N . ARG B 2 575 ? 222.973 188.353 288.115 1.00 65.44 575 ARG B N 1
ATOM 8460 C CA . ARG B 2 575 ? 221.912 188.893 287.270 1.00 70.02 575 ARG B CA 1
ATOM 8461 C C . ARG B 2 575 ? 221.097 187.796 286.595 1.00 69.85 575 ARG B C 1
ATOM 8462 O O . ARG B 2 575 ? 219.871 187.904 286.489 1.00 75.84 575 ARG B O 1
ATOM 8470 N N . PHE B 2 576 ? 221.756 186.742 286.117 1.00 60.23 576 PHE B N 1
ATOM 8471 C CA . PHE B 2 576 ? 221.024 185.629 285.522 1.00 62.62 576 PHE B CA 1
ATOM 8472 C C . PHE B 2 576 ? 220.125 184.929 286.541 1.00 66.89 576 PHE B C 1
ATOM 8473 O O . PHE B 2 576 ? 218.970 184.610 286.239 1.00 69.11 576 PHE B O 1
ATOM 8481 N N . LYS B 2 577 ? 220.629 184.694 287.755 1.00 73.18 577 LYS B N 1
ATOM 8482 C CA . LYS B 2 577 ? 219.793 184.159 288.830 1.00 63.56 577 LYS B CA 1
ATOM 8483 C C . LYS B 2 577 ? 218.571 185.031 289.097 1.00 68.16 577 LYS B C 1
ATOM 8484 O O . LYS B 2 577 ? 217.448 184.527 289.208 1.00 75.88 577 LYS B O 1
ATOM 8490 N N . LEU B 2 578 ? 218.775 186.343 289.217 1.00 68.88 578 LEU B N 1
ATOM 8491 C CA . LEU B 2 578 ? 217.662 187.264 289.438 1.00 62.41 578 LEU B CA 1
ATOM 8492 C C . LEU B 2 578 ? 216.611 187.176 288.339 1.00 66.76 578 LEU B C 1
ATOM 8493 O O . LEU B 2 578 ? 215.410 187.259 288.617 1.00 77.01 578 LEU B O 1
ATOM 8498 N N . PHE B 2 579 ? 217.034 187.013 287.086 1.00 67.64 579 PHE B N 1
ATOM 8499 C CA . PHE B 2 579 ? 216.072 186.848 285.999 1.00 67.29 579 PHE B CA 1
ATOM 8500 C C . PHE B 2 579 ? 215.230 185.588 286.171 1.00 66.03 579 PHE B C 1
ATOM 8501 O O . PHE B 2 579 ? 213.997 185.641 286.110 1.00 71.14 579 PHE B O 1
ATOM 8509 N N . LEU B 2 580 ? 215.881 184.442 286.377 1.00 67.63 580 LEU B N 1
ATOM 8510 C CA . LEU B 2 580 ? 215.156 183.188 286.567 1.00 62.41 580 LEU B CA 1
ATOM 8511 C C . LEU B 2 580 ? 214.152 183.268 287.711 1.00 63.25 580 LEU B C 1
ATOM 8512 O O . LEU B 2 580 ? 213.015 182.800 287.582 1.00 69.62 580 LEU B O 1
ATOM 8517 N N . LEU B 2 581 ? 214.549 183.855 288.839 1.00 66.45 581 LEU B N 1
ATOM 8518 C CA . LEU B 2 581 ? 213.656 183.940 289.991 1.00 68.07 581 LEU B CA 1
ATOM 8519 C C . LEU B 2 581 ? 212.476 184.878 289.750 1.00 70.95 581 LEU B C 1
ATOM 8520 O O . LEU B 2 581 ? 211.350 184.579 290.163 1.00 78.82 581 LEU B O 1
ATOM 8525 N N . ARG B 2 582 ? 212.705 186.014 289.092 1.00 67.38 582 ARG B N 1
ATOM 8526 C CA . ARG B 2 582 ? 211.598 186.913 288.770 1.00 63.07 582 ARG B CA 1
ATOM 8527 C C . ARG B 2 582 ? 210.615 186.298 287.779 1.00 68.43 582 ARG B C 1
ATOM 8528 O O . ARG B 2 582 ? 209.402 186.502 287.901 1.00 68.62 582 ARG B O 1
ATOM 8536 N N . ILE B 2 583 ? 211.108 185.551 286.792 1.00 72.34 583 ILE B N 1
ATOM 8537 C CA . ILE B 2 583 ? 210.206 184.849 285.881 1.00 70.76 583 ILE B CA 1
ATOM 8538 C C . ILE B 2 583 ? 209.496 183.695 286.581 1.00 71.51 583 ILE B C 1
ATOM 8539 O O . ILE B 2 583 ? 208.318 183.427 286.317 1.00 79.16 583 ILE B O 1
ATOM 8544 N N . LEU B 2 584 ? 210.189 182.997 287.480 1.00 69.35 584 LEU B N 1
ATOM 8545 C CA . LEU B 2 584 ? 209.532 181.990 288.311 1.00 68.23 584 LEU B CA 1
ATOM 8546 C C . LEU B 2 584 ? 208.378 182.577 289.117 1.00 72.01 584 LEU B C 1
ATOM 8547 O O . LEU B 2 584 ? 207.282 182.006 289.157 1.00 75.37 584 LEU B O 1
ATOM 8552 N N . TYR B 2 585 ? 208.607 183.718 289.769 1.00 76.02 585 TYR B N 1
ATOM 8553 C CA . TYR B 2 585 ? 207.551 184.376 290.533 1.00 74.76 585 TYR B CA 1
ATOM 8554 C C . TYR B 2 585 ? 206.336 184.707 289.673 1.00 75.77 585 TYR B C 1
ATOM 8555 O O . TYR B 2 585 ? 205.195 184.479 290.089 1.00 83.74 585 TYR B O 1
ATOM 8564 N N . GLN B 2 586 ? 206.556 185.246 288.474 1.00 77.89 586 GLN B N 1
ATOM 8565 C CA . GLN B 2 586 ? 205.446 185.483 287.556 1.00 80.34 586 GLN B CA 1
ATOM 8566 C C . GLN B 2 586 ? 204.760 184.188 287.137 1.00 83.75 586 GLN B C 1
ATOM 8567 O O . GLN B 2 586 ? 203.538 184.161 286.948 1.00 87.55 586 GLN B O 1
ATOM 8573 N N . SER B 2 587 ? 205.525 183.108 286.974 1.00 84.31 587 SER B N 1
ATOM 8574 C CA . SER B 2 587 ? 204.943 181.854 286.503 1.00 83.01 587 SER B CA 1
ATOM 8575 C C . SER B 2 587 ? 203.913 181.296 287.480 1.00 82.93 587 SER B C 1
ATOM 8576 O O . SER B 2 587 ? 202.865 180.791 287.062 1.00 84.99 587 SER B O 1
ATOM 8579 N N . MET B 2 588 ? 204.179 181.385 288.779 1.00 84.87 588 MET B N 1
ATOM 8580 C CA . MET B 2 588 ? 203.276 180.811 289.778 1.00 86.73 588 MET B CA 1
ATOM 8581 C C . MET B 2 588 ? 202.169 181.779 290.192 1.00 90.79 588 MET B C 1
ATOM 8582 O O . MET B 2 588 ? 201.955 182.062 291.370 1.00 93.33 588 MET B O 1
ATOM 8587 N N . GLN B 2 589 ? 201.441 182.282 289.192 1.00 99.67 589 GLN B N 1
ATOM 8588 C CA . GLN B 2 589 ? 200.279 183.150 289.396 1.00 102.62 589 GLN B CA 1
ATOM 8589 C C . GLN B 2 589 ? 200.614 184.416 290.175 1.00 101.55 589 GLN B C 1
ATOM 8590 O O . GLN B 2 589 ? 199.765 184.943 290.899 1.00 99.76 589 GLN B O 1
ATOM 8596 N N . LYS B 2 590 ? 201.840 184.912 290.026 1.00 99.23 590 LYS B N 1
ATOM 8597 C CA . LYS B 2 590 ? 202.162 186.294 290.370 1.00 99.64 590 LYS B CA 1
ATOM 8598 C C . LYS B 2 590 ? 201.709 186.702 291.772 1.00 98.91 590 LYS B C 1
ATOM 8599 O O . LYS B 2 590 ? 202.340 187.530 292.426 1.00 101.49 590 LYS B O 1
ATOM 8605 N N . GLU B 2 663 ? 198.401 177.500 302.954 1.00 145.75 663 GLU B N 1
ATOM 8606 C CA . GLU B 2 663 ? 198.581 178.346 301.779 1.00 145.63 663 GLU B CA 1
ATOM 8607 C C . GLU B 2 663 ? 199.950 178.134 301.131 1.00 146.69 663 GLU B C 1
ATOM 8608 O O . GLU B 2 663 ? 200.745 179.070 301.046 1.00 146.13 663 GLU B O 1
ATOM 8614 N N . PRO B 2 664 ? 200.225 176.903 300.685 1.00 143.37 664 PRO B N 1
ATOM 8615 C CA . PRO B 2 664 ? 201.588 176.577 300.234 1.00 142.28 664 PRO B CA 1
ATOM 8616 C C . PRO B 2 664 ? 202.064 177.419 299.064 1.00 142.96 664 PRO B C 1
ATOM 8617 O O . PRO B 2 664 ? 203.265 177.697 298.962 1.00 141.19 664 PRO B O 1
ATOM 8621 N N . MET B 2 665 ? 201.158 177.840 298.178 1.00 139.50 665 MET B N 1
ATOM 8622 C CA . MET B 2 665 ? 201.540 178.764 297.114 1.00 137.49 665 MET B CA 1
ATOM 8623 C C . MET B 2 665 ? 201.949 180.122 297.672 1.00 138.00 665 MET B C 1
ATOM 8624 O O . MET B 2 665 ? 202.926 180.719 297.205 1.00 137.72 665 MET B O 1
ATOM 8629 N N . GLU B 2 666 ? 201.224 180.623 298.673 1.00 137.73 666 GLU B N 1
ATOM 8630 C CA . GLU B 2 666 ? 201.629 181.867 299.319 1.00 138.02 666 GLU B CA 1
ATOM 8631 C C . GLU B 2 666 ? 202.948 181.702 300.064 1.00 139.01 666 GLU B C 1
ATOM 8632 O O . GLU B 2 666 ? 203.794 182.604 300.047 1.00 138.64 666 GLU B O 1
ATOM 8638 N N . GLU B 2 667 ? 203.139 180.562 300.729 1.00 138.47 667 GLU B N 1
ATOM 8639 C CA . GLU B 2 667 ? 204.430 180.262 301.341 1.00 138.61 667 GLU B CA 1
ATOM 8640 C C . GLU B 2 667 ? 205.545 180.199 300.302 1.00 138.43 667 GLU B C 1
ATOM 8641 O O . GLU B 2 667 ? 206.636 180.740 300.518 1.00 137.72 667 GLU B O 1
ATOM 8647 N N . LYS B 2 668 ? 205.289 179.541 299.170 1.00 130.20 668 LYS B N 1
ATOM 8648 C CA . LYS B 2 668 ? 206.273 179.485 298.092 1.00 129.91 668 LYS B CA 1
ATOM 8649 C C . LYS B 2 668 ? 206.538 180.861 297.488 1.00 128.09 668 LYS B C 1
ATOM 8650 O O . LYS B 2 668 ? 207.692 181.209 297.213 1.00 128.55 668 LYS B O 1
ATOM 8656 N N . LEU B 2 669 ? 205.485 181.651 297.268 1.00 115.47 669 LEU B N 1
ATOM 8657 C CA . LEU B 2 669 ? 205.662 183.023 296.796 1.00 115.70 669 LEU B CA 1
ATOM 8658 C C . LEU B 2 669 ? 206.522 183.840 297.754 1.00 115.66 669 LEU B C 1
ATOM 8659 O O . LEU B 2 669 ? 207.454 184.534 297.332 1.00 115.99 669 LEU B O 1
ATOM 8664 N N . LEU B 2 670 ? 206.226 183.767 299.052 1.00 119.21 670 LEU B N 1
ATOM 8665 C CA . LEU B 2 670 ? 207.044 184.456 300.045 1.00 121.54 670 LEU B CA 1
ATOM 8666 C C . LEU B 2 670 ? 208.484 183.955 300.040 1.00 121.64 670 LEU B C 1
ATOM 8667 O O . LEU B 2 670 ? 209.424 184.750 300.157 1.00 121.70 670 LEU B O 1
ATOM 8672 N N . GLU B 2 671 ? 208.677 182.642 299.918 1.00 116.22 671 GLU B N 1
ATOM 8673 C CA . GLU B 2 671 ? 210.023 182.082 299.848 1.00 114.37 671 GLU B CA 1
ATOM 8674 C C . GLU B 2 671 ? 210.823 182.647 298.678 1.00 114.10 671 GLU B C 1
ATOM 8675 O O . GLU B 2 671 ? 211.911 183.204 298.866 1.00 115.10 671 GLU B O 1
ATOM 8681 N N . ILE B 2 672 ? 210.301 182.517 297.457 1.00 103.29 672 ILE B N 1
ATOM 8682 C CA . ILE B 2 672 ? 211.061 182.959 296.289 1.00 103.08 672 ILE B CA 1
ATOM 8683 C C . ILE B 2 672 ? 211.161 184.479 296.196 1.00 104.64 672 ILE B C 1
ATOM 8684 O O . ILE B 2 672 ? 212.150 185.003 295.670 1.00 109.08 672 ILE B O 1
ATOM 8689 N N . GLN B 2 673 ? 210.164 185.218 296.689 1.00 98.33 673 GLN B N 1
ATOM 8690 C CA . GLN B 2 673 ? 210.321 186.668 296.778 1.00 97.44 673 GLN B CA 1
ATOM 8691 C C . GLN B 2 673 ? 211.419 187.053 297.762 1.00 99.45 673 GLN B C 1
ATOM 8692 O O . GLN B 2 673 ? 212.145 188.029 297.541 1.00 102.70 673 GLN B O 1
ATOM 8698 N N . GLY B 2 674 ? 211.555 186.298 298.851 1.00 98.00 674 GLY B N 1
ATOM 8699 C CA . GLY B 2 674 ? 212.707 186.462 299.723 1.00 99.41 674 GLY B CA 1
ATOM 8700 C C . GLY B 2 674 ? 214.027 186.198 299.025 1.00 98.59 674 GLY B C 1
ATOM 8701 O O . GLY B 2 674 ? 215.008 186.915 299.238 1.00 101.16 674 GLY B O 1
ATOM 8702 N N . LYS B 2 675 ? 214.071 185.163 298.185 1.00 88.69 675 LYS B N 1
ATOM 8703 C CA . LYS B 2 675 ? 215.269 184.888 297.397 1.00 85.11 675 LYS B CA 1
ATOM 8704 C C . LYS B 2 675 ? 215.567 186.005 296.402 1.00 86.54 675 LYS B C 1
ATOM 8705 O O . LYS B 2 675 ? 216.726 186.406 296.245 1.00 91.39 675 LYS B O 1
ATOM 8711 N N . ILE B 2 676 ? 214.541 186.512 295.716 1.00 83.70 676 ILE B N 1
ATOM 8712 C CA . ILE B 2 676 ? 214.726 187.652 294.818 1.00 83.42 676 ILE B CA 1
ATOM 8713 C C . ILE B 2 676 ? 215.306 188.845 295.567 1.00 85.11 676 ILE B C 1
ATOM 8714 O O . ILE B 2 676 ? 216.290 189.455 295.134 1.00 88.19 676 ILE B O 1
ATOM 8719 N N . GLU B 2 677 ? 214.698 189.201 296.698 1.00 92.77 677 GLU B N 1
ATOM 8720 C CA . GLU B 2 677 ? 215.188 190.318 297.500 1.00 91.71 677 GLU B CA 1
ATOM 8721 C C . GLU B 2 677 ? 216.627 190.111 297.965 1.00 93.85 677 GLU B C 1
ATOM 8722 O O . GLU B 2 677 ? 217.414 191.062 298.007 1.00 97.73 677 GLU B O 1
ATOM 8728 N N . ALA B 2 678 ? 216.989 188.879 298.324 1.00 92.80 678 ALA B N 1
ATOM 8729 C CA . ALA B 2 678 ? 218.367 188.589 298.715 1.00 92.78 678 ALA B CA 1
ATOM 8730 C C . ALA B 2 678 ? 219.358 188.820 297.576 1.00 91.45 678 ALA B C 1
ATOM 8731 O O . ALA B 2 678 ? 220.377 189.496 297.758 1.00 90.08 678 ALA B O 1
ATOM 8733 N N . VAL B 2 679 ? 219.079 188.274 296.390 1.00 89.61 679 VAL B N 1
ATOM 8734 C CA . VAL B 2 679 ? 219.991 188.470 295.265 1.00 89.12 679 VAL B CA 1
ATOM 8735 C C . VAL B 2 679 ? 219.931 189.899 294.730 1.00 90.32 679 VAL B C 1
ATOM 8736 O O . VAL B 2 679 ? 220.946 190.440 294.274 1.00 96.79 679 VAL B O 1
ATOM 8740 N N . GLU B 2 680 ? 218.762 190.537 294.780 1.00 87.53 680 GLU B N 1
ATOM 8741 C CA . GLU B 2 680 ? 218.666 191.960 294.465 1.00 88.27 680 GLU B CA 1
ATOM 8742 C C . GLU B 2 680 ? 219.499 192.812 295.419 1.00 92.50 680 GLU B C 1
ATOM 8743 O O . GLU B 2 680 ? 220.120 193.796 295.004 1.00 95.21 680 GLU B O 1
ATOM 8749 N N . MET B 2 681 ? 219.520 192.449 296.701 1.00 96.58 681 MET B N 1
ATOM 8750 C CA . MET B 2 681 ? 220.381 193.122 297.670 1.00 96.82 681 MET B CA 1
ATOM 8751 C C . MET B 2 681 ? 221.865 192.894 297.394 1.00 96.27 681 MET B C 1
ATOM 8752 O O . MET B 2 681 ? 222.673 193.818 297.539 1.00 102.41 681 MET B O 1
ATOM 8757 N N . HIS B 2 682 ? 222.246 191.680 296.997 1.00 82.45 682 HIS B N 1
ATOM 8758 C CA . HIS B 2 682 ? 223.641 191.410 296.651 1.00 86.38 682 HIS B CA 1
ATOM 8759 C C . HIS B 2 682 ? 224.130 192.278 295.495 1.00 87.22 682 HIS B C 1
ATOM 8760 O O . HIS B 2 682 ? 225.200 192.892 295.579 1.00 89.43 682 HIS B O 1
ATOM 8767 N N . LEU B 2 683 ? 223.369 192.332 294.401 1.00 80.34 683 LEU B N 1
ATOM 8768 C CA . LEU B 2 683 ? 223.745 193.182 293.272 1.00 78.20 683 LEU B CA 1
ATOM 8769 C C . LEU B 2 683 ? 223.868 194.645 293.677 1.00 79.14 683 LEU B C 1
ATOM 8770 O O . LEU B 2 683 ? 224.735 195.367 293.170 1.00 81.09 683 LEU B O 1
ATOM 8775 N N . THR B 2 684 ? 223.013 195.101 294.589 1.00 87.87 684 THR B N 1
ATOM 8776 C CA . THR B 2 684 ? 223.132 196.454 295.122 1.00 88.14 684 THR B CA 1
ATOM 8777 C C . THR B 2 684 ? 224.436 196.643 295.891 1.00 87.97 684 THR B C 1
ATOM 8778 O O . THR B 2 684 ? 225.148 197.634 295.695 1.00 90.30 684 THR B O 1
ATOM 8782 N N . ARG B 2 685 ? 224.756 195.702 296.779 1.00 101.74 685 ARG B N 1
ATOM 8783 C CA . ARG B 2 685 ? 226.000 195.763 297.543 1.00 101.33 685 ARG B CA 1
ATOM 8784 C C . ARG B 2 685 ? 227.225 195.868 296.639 1.00 100.96 685 ARG B C 1
ATOM 8785 O O . ARG B 2 685 ? 228.117 196.689 296.879 1.00 105.34 685 ARG B O 1
ATOM 8793 N N . GLU B 2 686 ? 227.287 195.043 295.594 1.00 90.65 686 GLU B N 1
ATOM 8794 C CA . GLU B 2 686 ? 228.422 195.088 294.676 1.00 92.17 686 GLU B CA 1
ATOM 8795 C C . GLU B 2 686 ? 228.525 196.424 293.948 1.00 89.26 686 GLU B C 1
ATOM 8796 O O . GLU B 2 686 ? 229.628 196.950 293.761 1.00 90.76 686 GLU B O 1
ATOM 8802 N N . HIS B 2 687 ? 227.395 196.991 293.528 1.00 84.03 687 HIS B N 1
ATOM 8803 C CA . HIS B 2 687 ? 227.431 198.291 292.863 1.00 86.28 687 HIS B CA 1
ATOM 8804 C C . HIS B 2 687 ? 227.831 199.411 293.818 1.00 91.45 687 HIS B C 1
ATOM 8805 O O . HIS B 2 687 ? 228.666 200.256 293.478 1.00 91.50 687 HIS B O 1
ATOM 8812 N N . MET B 2 688 ? 227.239 199.443 295.014 1.00 98.97 688 MET B N 1
ATOM 8813 C CA . MET B 2 688 ? 227.642 200.425 296.019 1.00 92.35 688 MET B CA 1
ATOM 8814 C C . MET B 2 688 ? 229.134 200.338 296.322 1.00 94.58 688 MET B C 1
ATOM 8815 O O . MET B 2 688 ? 229.824 201.361 296.398 1.00 100.82 688 MET B O 1
ATOM 8820 N N . LYS B 2 689 ? 229.645 199.121 296.505 1.00 99.61 689 LYS B N 1
ATOM 8821 C CA . LYS B 2 689 ? 231.076 198.926 296.718 1.00 99.92 689 LYS B CA 1
ATOM 8822 C C . LYS B 2 689 ? 231.910 199.492 295.572 1.00 101.54 689 LYS B C 1
ATOM 8823 O O . LYS B 2 689 ? 232.934 200.144 295.804 1.00 101.79 689 LYS B O 1
ATOM 8829 N N . ARG B 2 690 ? 231.492 199.250 294.329 1.00 97.57 690 ARG B N 1
ATOM 8830 C CA . ARG B 2 690 ? 232.213 199.792 293.180 1.00 94.62 690 ARG B CA 1
ATOM 8831 C C . ARG B 2 690 ? 232.149 201.315 293.120 1.00 95.71 690 ARG B C 1
ATOM 8832 O O . ARG B 2 690 ? 233.136 201.964 292.754 1.00 97.69 690 ARG B O 1
ATOM 8840 N N . VAL B 2 691 ? 231.006 201.908 293.469 1.00 97.13 691 VAL B N 1
ATOM 8841 C CA . VAL B 2 691 ? 230.909 203.368 293.491 1.00 97.72 691 VAL B CA 1
ATOM 8842 C C . VAL B 2 691 ? 231.848 203.958 294.537 1.00 99.30 691 VAL B C 1
ATOM 8843 O O . VAL B 2 691 ? 232.649 204.853 294.240 1.00 102.17 691 VAL B O 1
ATOM 8847 N N . LEU B 2 692 ? 231.764 203.475 295.778 1.00 103.53 692 LEU B N 1
ATOM 8848 C CA . LEU B 2 692 ? 232.696 203.934 296.804 1.00 102.33 692 LEU B CA 1
ATOM 8849 C C . LEU B 2 6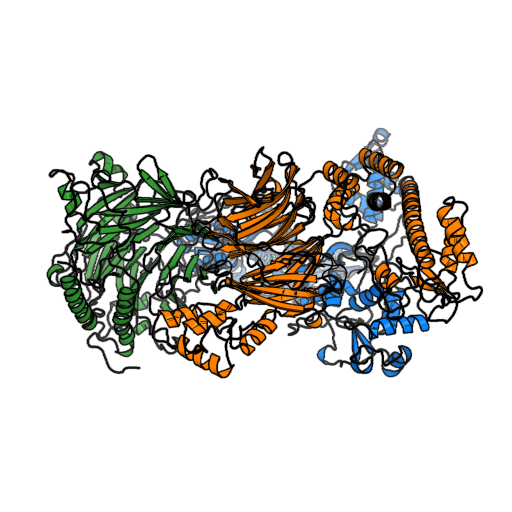92 ? 234.131 203.570 296.446 1.00 105.76 692 LEU B C 1
ATOM 8850 O O . LEU B 2 692 ? 235.063 204.333 296.722 1.00 109.01 692 LEU B O 1
ATOM 8855 N N . GLY B 2 693 ? 234.323 202.413 295.820 1.00 108.83 693 GLY B N 1
ATOM 8856 C CA . GLY B 2 693 ? 235.591 202.020 295.237 1.00 109.86 693 GLY B CA 1
ATOM 8857 C C . GLY B 2 693 ? 236.038 202.835 294.039 1.00 109.60 693 GLY B C 1
ATOM 8858 O O . GLY B 2 693 ? 236.994 202.455 293.357 1.00 110.25 693 GLY B O 1
ATOM 8859 N N . GLU B 2 694 ? 235.361 203.948 293.759 1.00 103.48 694 GLU B N 1
ATOM 8860 C CA . GLU B 2 694 ? 235.900 204.928 292.824 1.00 101.62 694 GLU B CA 1
ATOM 8861 C C . GLU B 2 694 ? 235.925 206.335 293.411 1.00 102.72 694 GLU B C 1
ATOM 8862 O O . GLU B 2 694 ? 236.789 207.143 293.056 1.00 106.26 694 GLU B O 1
ATOM 8868 N N . VAL B 2 695 ? 234.978 206.640 294.302 1.00 101.39 695 VAL B N 1
ATOM 8869 C CA . VAL B 2 695 ? 235.082 207.837 295.136 1.00 102.56 695 VAL B CA 1
ATOM 8870 C C . VAL B 2 695 ? 236.432 207.893 295.843 1.00 104.68 695 VAL B C 1
ATOM 8871 O O . VAL B 2 695 ? 237.026 208.967 296.002 1.00 105.55 695 VAL B O 1
ATOM 8875 N N . TYR B 2 696 ? 236.944 206.735 296.262 1.00 117.10 696 TYR B N 1
ATOM 8876 C CA . TYR B 2 696 ? 238.247 206.667 296.914 1.00 118.52 696 TYR B CA 1
ATOM 8877 C C . TYR B 2 696 ? 239.402 206.965 295.965 1.00 116.69 696 TYR B C 1
ATOM 8878 O O . TYR B 2 696 ? 240.475 207.368 296.427 1.00 115.20 696 TYR B O 1
ATOM 8887 N N . LEU B 2 697 ? 239.212 206.793 294.659 1.00 112.95 697 LEU B N 1
ATOM 8888 C CA . LEU B 2 697 ? 240.326 206.877 293.721 1.00 112.51 697 LEU B CA 1
ATOM 8889 C C . LEU B 2 697 ? 240.529 208.292 293.188 1.00 114.56 697 LEU B C 1
ATOM 8890 O O . LEU B 2 697 ? 241.662 208.778 293.132 1.00 115.61 697 LEU B O 1
ATOM 8895 N N . HIS B 2 698 ? 239.450 208.961 292.797 1.00 114.80 698 HIS B N 1
ATOM 8896 C CA . HIS B 2 698 ? 239.531 210.340 292.346 1.00 115.15 698 HIS B CA 1
ATOM 8897 C C . HIS B 2 698 ? 239.679 211.295 293.529 1.00 116.57 698 HIS B C 1
ATOM 8898 O O . HIS B 2 698 ? 239.586 210.908 294.697 1.00 114.96 698 HIS B O 1
ATOM 8905 N N . THR B 2 699 ? 239.934 212.561 293.202 1.00 134.02 699 THR B N 1
ATOM 8906 C CA . THR B 2 699 ? 240.058 213.609 294.208 1.00 134.34 699 THR B CA 1
ATOM 8907 C C . THR B 2 699 ? 238.828 213.660 295.103 1.00 134.38 699 THR B C 1
ATOM 8908 O O . THR B 2 699 ? 237.691 213.628 294.624 1.00 134.37 699 THR B O 1
ATOM 8912 N N . TRP B 2 700 ? 239.071 213.722 296.411 1.00 147.14 700 TRP B N 1
ATOM 8913 C CA . TRP B 2 700 ? 238.003 213.638 297.399 1.00 148.49 700 TRP B CA 1
ATOM 8914 C C . TRP B 2 700 ? 237.015 214.786 297.239 1.00 149.88 700 TRP B C 1
ATOM 8915 O O . TRP B 2 700 ? 237.386 215.960 297.342 1.00 148.27 700 TRP B O 1
ATOM 8926 N N . ILE B 2 701 ? 235.754 214.439 296.988 1.00 152.55 701 ILE B N 1
ATOM 8927 C CA . ILE B 2 701 ? 234.686 215.418 296.816 1.00 151.63 701 ILE B CA 1
ATOM 8928 C C . ILE B 2 701 ? 234.213 215.860 298.194 1.00 152.13 701 ILE B C 1
ATOM 8929 O O . ILE B 2 701 ? 233.179 215.398 298.689 1.00 152.10 701 ILE B O 1
ATOM 8934 N N . THR B 2 702 ? 234.993 216.739 298.830 1.00 156.11 702 THR B N 1
ATOM 8935 C CA . THR B 2 702 ? 234.715 217.152 300.203 1.00 157.37 702 THR B CA 1
ATOM 8936 C C . THR B 2 702 ? 233.325 217.763 300.354 1.00 157.55 702 THR B C 1
ATOM 8937 O O . THR B 2 702 ? 232.708 217.633 301.417 1.00 157.09 702 THR B O 1
ATOM 8941 N N . GLU B 2 703 ? 232.812 218.420 299.314 1.00 156.57 703 GLU B N 1
ATOM 8942 C CA . GLU B 2 703 ? 231.460 218.964 299.346 1.00 156.53 703 GLU B CA 1
ATOM 8943 C C . GLU B 2 703 ? 230.380 217.892 299.199 1.00 156.60 703 GLU B C 1
ATOM 8944 O O . GLU B 2 703 ? 229.191 218.216 299.293 1.00 156.85 703 GLU B O 1
ATOM 8950 N N . ASN B 2 704 ? 230.758 216.622 299.022 1.00 150.06 704 ASN B N 1
ATOM 8951 C CA . ASN B 2 704 ? 229.798 215.516 298.951 1.00 149.12 704 ASN B CA 1
ATOM 8952 C C . ASN B 2 704 ? 228.797 215.721 297.814 1.00 147.53 704 ASN B C 1
ATOM 8953 O O . ASN B 2 704 ? 227.624 215.360 297.929 1.00 147.13 704 ASN B O 1
ATOM 8958 N N . THR B 2 705 ? 229.270 216.307 296.711 1.00 136.47 705 THR B N 1
ATOM 8959 C CA . THR B 2 705 ? 228.409 217.085 295.822 1.00 136.94 705 THR B CA 1
ATOM 8960 C C . THR B 2 705 ? 227.290 216.248 295.208 1.00 137.80 705 THR B C 1
ATOM 8961 O O . THR B 2 705 ? 226.136 216.691 295.161 1.00 138.53 705 THR B O 1
ATOM 8965 N N . SER B 2 706 ? 227.602 215.042 294.729 1.00 114.31 706 SER B N 1
ATOM 8966 C CA . SER B 2 706 ? 226.628 214.264 293.972 1.00 111.43 706 SER B CA 1
ATOM 8967 C C . SER B 2 706 ? 226.521 212.806 294.406 1.00 107.32 706 SER B C 1
ATOM 8968 O O . SER B 2 706 ? 225.849 212.025 293.725 1.00 105.87 706 SER B O 1
ATOM 8971 N N . ILE B 2 707 ? 227.142 212.419 295.515 1.00 106.87 707 ILE B N 1
ATOM 8972 C CA . ILE B 2 707 ? 227.041 211.049 296.014 1.00 105.74 707 ILE B CA 1
ATOM 8973 C C . ILE B 2 707 ? 226.774 211.089 297.514 1.00 109.35 707 ILE B C 1
ATOM 8974 O O . ILE B 2 707 ? 227.469 211.807 298.246 1.00 113.98 707 ILE B O 1
ATOM 8979 N N . PRO B 2 708 ? 225.786 210.344 298.016 1.00 108.74 708 PRO B N 1
ATOM 8980 C CA . PRO B 2 708 ? 225.523 210.282 299.470 1.00 110.41 708 PRO B CA 1
ATOM 8981 C C . PRO B 2 708 ? 226.519 209.393 300.208 1.00 113.34 708 PRO B C 1
ATOM 8982 O O . PRO B 2 708 ? 226.191 208.331 300.748 1.00 114.24 708 PRO B O 1
ATOM 8986 N N . THR B 2 709 ? 227.776 209.842 300.218 1.00 121.70 709 THR B N 1
ATOM 8987 C CA . THR B 2 709 ? 228.901 208.965 300.531 1.00 121.77 709 THR B CA 1
ATOM 8988 C C . THR B 2 709 ? 228.781 208.362 301.928 1.00 122.49 709 THR B C 1
ATOM 8989 O O . THR B 2 709 ? 228.925 207.148 302.105 1.00 124.17 709 THR B O 1
ATOM 8993 N N . ARG B 2 710 ? 228.511 209.198 302.933 1.00 125.66 710 ARG B N 1
ATOM 8994 C CA . ARG B 2 710 ? 228.416 208.703 304.304 1.00 126.65 710 ARG B CA 1
ATOM 8995 C C . ARG B 2 710 ? 227.214 207.785 304.488 1.00 126.72 710 ARG B C 1
ATOM 8996 O O . ARG B 2 710 ? 227.295 206.788 305.215 1.00 127.89 710 ARG B O 1
ATOM 9004 N N . GLY B 2 711 ? 226.093 208.105 303.844 1.00 122.91 711 GLY B N 1
ATOM 9005 C CA . GLY B 2 711 ? 224.947 207.210 303.876 1.00 123.33 711 GLY B CA 1
ATOM 9006 C C . GLY B 2 711 ? 225.244 205.841 303.293 1.00 121.64 711 GLY B C 1
ATOM 9007 O O . GLY B 2 711 ? 224.850 204.817 303.855 1.00 122.50 711 GLY B O 1
ATOM 9008 N N . LEU B 2 712 ? 225.946 205.807 302.160 1.00 116.80 712 LEU B N 1
ATOM 9009 C CA . LEU B 2 712 ? 226.376 204.539 301.578 1.00 116.43 712 LEU B CA 1
ATOM 9010 C C . LEU B 2 712 ? 227.354 203.796 302.482 1.00 119.35 712 LEU B C 1
ATOM 9011 O O . LEU B 2 712 ? 227.257 202.573 302.633 1.00 121.19 712 LEU B O 1
ATOM 9016 N N . CYS B 2 713 ? 228.308 204.510 303.083 1.00 127.86 713 CYS B N 1
ATOM 9017 C CA . CYS B 2 713 ? 229.208 203.879 304.046 1.00 128.31 713 CYS B CA 1
ATOM 9018 C C . CYS B 2 713 ? 228.437 203.257 305.206 1.00 128.95 713 CYS B C 1
ATOM 9019 O O . CYS B 2 713 ? 228.702 202.114 305.598 1.00 128.66 713 CYS B O 1
ATOM 9022 N N . ASN B 2 714 ? 227.484 203.999 305.773 1.00 132.24 714 ASN B N 1
ATOM 9023 C CA . ASN B 2 714 ? 226.628 203.446 306.819 1.00 132.60 714 ASN B CA 1
ATOM 9024 C C . ASN B 2 714 ? 225.867 202.221 306.325 1.00 132.61 714 ASN B C 1
ATOM 9025 O O . ASN B 2 714 ? 225.823 201.186 307.000 1.00 132.64 714 ASN B O 1
ATOM 9030 N N . PHE B 2 715 ? 225.257 202.327 305.144 1.00 126.49 715 PHE B N 1
ATOM 9031 C CA . PHE B 2 715 ? 224.529 201.206 304.558 1.00 123.51 715 PHE B CA 1
ATOM 9032 C C . PHE B 2 715 ? 225.422 199.993 304.320 1.00 124.44 715 PHE B C 1
ATOM 9033 O O . PHE B 2 715 ? 224.930 198.860 304.303 1.00 127.58 715 PHE B O 1
ATOM 9041 N N . LEU B 2 716 ? 226.722 200.202 304.129 1.00 126.27 716 LEU B N 1
ATOM 9042 C CA . LEU B 2 716 ? 227.673 199.106 303.970 1.00 127.44 716 LEU B CA 1
ATOM 9043 C C . LEU B 2 716 ? 228.326 198.660 305.274 1.00 131.43 716 LEU B C 1
ATOM 9044 O O . LEU B 2 716 ? 229.132 197.723 305.251 1.00 130.33 716 LEU B O 1
ATOM 9049 N N . MET B 2 717 ? 228.034 199.312 306.398 1.00 144.25 717 MET B N 1
ATOM 9050 C CA . MET B 2 717 ? 228.376 198.779 307.712 1.00 143.30 717 MET B CA 1
ATOM 9051 C C . MET B 2 717 ? 227.166 198.369 308.541 1.00 144.30 717 MET B C 1
ATOM 9052 O O . MET B 2 717 ? 227.347 197.818 309.632 1.00 145.01 717 MET B O 1
ATOM 9057 N N . SER B 2 718 ? 225.950 198.645 308.060 1.00 146.97 718 SER B N 1
ATOM 9058 C CA . SER B 2 718 ? 224.732 198.417 308.837 1.00 146.85 718 SER B CA 1
ATOM 9059 C C . SER B 2 718 ? 224.654 197.019 309.448 1.00 149.21 718 SER B C 1
ATOM 9060 O O . SER B 2 718 ? 224.236 196.869 310.602 1.00 149.02 718 SER B O 1
ATOM 9063 N N . ASP B 2 719 ? 225.045 195.984 308.705 1.00 156.62 719 ASP B N 1
ATOM 9064 C CA . ASP B 2 719 ? 224.689 194.616 309.065 1.00 155.98 719 ASP B CA 1
ATOM 9065 C C . ASP B 2 719 ? 225.920 193.742 309.263 1.00 156.73 719 ASP B C 1
ATOM 9066 O O . ASP B 2 719 ? 226.944 193.908 308.594 1.00 157.08 719 ASP B O 1
ATOM 9071 N N . GLU B 2 720 ? 225.794 192.800 310.205 1.00 159.24 720 GLU B N 1
ATOM 9072 C CA . GLU B 2 720 ? 226.768 191.736 310.428 1.00 159.36 720 GLU B CA 1
ATOM 9073 C C . GLU B 2 720 ? 226.868 190.766 309.258 1.00 159.18 720 GLU B C 1
ATOM 9074 O O . GLU B 2 720 ? 227.785 189.937 309.238 1.00 158.20 720 GLU B O 1
ATOM 9080 N N . GLU B 2 721 ? 225.950 190.847 308.294 1.00 152.25 721 GLU B N 1
ATOM 9081 C CA . GLU B 2 721 ? 226.082 190.111 307.042 1.00 153.06 721 GLU B CA 1
ATOM 9082 C C . GLU B 2 721 ? 227.330 190.517 306.269 1.00 153.52 721 GLU B C 1
ATOM 9083 O O . GLU B 2 721 ? 227.847 189.722 305.477 1.00 152.11 721 GLU B O 1
ATOM 9089 N N . TYR B 2 722 ? 227.835 191.728 306.501 1.00 149.07 722 TYR B N 1
ATOM 9090 C CA . TYR B 2 722 ? 228.879 192.332 305.673 1.00 148.71 722 TYR B CA 1
ATOM 9091 C C . TYR B 2 722 ? 230.246 191.803 306.114 1.00 148.60 722 TYR B C 1
ATOM 9092 O O . TYR B 2 722 ? 231.081 192.504 306.688 1.00 147.50 722 TYR B O 1
ATOM 9101 N N . ASP B 2 723 ? 230.458 190.517 305.824 1.00 153.83 723 ASP B N 1
ATOM 9102 C CA . ASP B 2 723 ? 231.724 189.851 306.107 1.00 153.59 723 ASP B CA 1
ATOM 9103 C C . ASP B 2 723 ? 232.848 190.281 305.171 1.00 153.18 723 ASP B C 1
ATOM 9104 O O . ASP B 2 723 ? 234.017 190.012 305.470 1.00 152.50 723 ASP B O 1
ATOM 9109 N N . ASP B 2 724 ? 232.532 190.932 304.055 1.00 149.47 724 ASP B N 1
ATOM 9110 C CA . ASP B 2 724 ? 233.537 191.287 303.053 1.00 149.06 724 ASP B CA 1
ATOM 9111 C C . ASP B 2 724 ? 234.465 192.354 303.626 1.00 148.28 724 ASP B C 1
ATOM 9112 O O . ASP B 2 724 ? 234.108 193.530 303.725 1.00 146.37 724 ASP B O 1
ATOM 9117 N N . ARG B 2 725 ? 235.670 191.921 304.008 1.00 145.75 725 ARG B N 1
ATOM 9118 C CA . ARG B 2 725 ? 236.689 192.816 304.554 1.00 145.40 725 ARG B CA 1
ATOM 9119 C C . ARG B 2 725 ? 237.091 193.916 303.579 1.00 145.40 725 ARG B C 1
ATOM 9120 O O . ARG B 2 725 ? 237.455 195.016 304.008 1.00 145.41 725 ARG B O 1
ATOM 9128 N N . THR B 2 726 ? 237.030 193.648 302.272 1.00 145.34 726 THR B N 1
ATOM 9129 C CA . THR B 2 726 ? 237.432 194.652 301.288 1.00 145.59 726 THR B CA 1
ATOM 9130 C C . THR B 2 726 ? 236.512 195.867 301.312 1.00 144.36 726 THR B C 1
ATOM 9131 O O . THR B 2 726 ? 236.981 197.006 301.209 1.00 143.51 726 THR B O 1
ATOM 9135 N N . ALA B 2 727 ? 235.205 195.650 301.438 1.00 139.49 727 ALA B N 1
ATOM 9136 C CA . ALA B 2 727 ? 234.292 196.769 301.639 1.00 140.10 727 ALA B CA 1
ATOM 9137 C C . ALA B 2 727 ? 234.554 197.468 302.969 1.00 141.11 727 ALA B C 1
ATOM 9138 O O . ALA B 2 727 ? 234.575 198.702 303.036 1.00 139.47 727 ALA B O 1
ATOM 9140 N N . ARG B 2 728 ? 234.754 196.692 304.036 1.00 146.00 728 ARG B N 1
ATOM 9141 C CA . ARG B 2 728 ? 234.951 197.261 305.366 1.00 145.44 728 ARG B CA 1
ATOM 9142 C C . ARG B 2 728 ? 236.207 198.126 305.451 1.00 145.68 728 ARG B C 1
ATOM 9143 O O . ARG B 2 728 ? 236.188 199.195 306.072 1.00 144.70 728 ARG B O 1
ATOM 9151 N N . VAL B 2 729 ? 237.311 197.683 304.848 1.00 142.41 729 VAL B N 1
ATOM 9152 C CA . VAL B 2 729 ? 238.511 198.517 304.810 1.00 141.87 729 VAL B CA 1
ATOM 9153 C C . VAL B 2 729 ? 238.334 199.710 303.873 1.00 141.89 729 VAL B C 1
ATOM 9154 O O . VAL B 2 729 ? 238.857 200.799 304.137 1.00 141.76 729 VAL B O 1
ATOM 9158 N N . LEU B 2 730 ? 237.612 199.529 302.765 1.00 135.96 730 LEU B N 1
ATOM 9159 C CA . LEU B 2 730 ? 237.331 200.653 301.874 1.00 134.97 730 LEU B CA 1
ATOM 9160 C C . LEU B 2 730 ? 236.554 201.755 302.586 1.00 134.88 730 LEU B C 1
ATOM 9161 O O . LEU B 2 730 ? 236.938 202.930 302.542 1.00 135.42 730 LEU B O 1
ATOM 9166 N N . ILE B 2 731 ? 235.453 201.396 303.248 1.00 136.81 731 ILE B N 1
ATOM 9167 C CA . ILE B 2 731 ? 234.698 202.378 304.022 1.00 137.85 731 ILE B CA 1
ATOM 9168 C C . ILE B 2 731 ? 235.486 202.857 305.235 1.00 136.50 731 ILE B C 1
ATOM 9169 O O . ILE B 2 731 ? 235.268 203.972 305.718 1.00 138.04 731 ILE B O 1
ATOM 9174 N N . GLY B 2 732 ? 236.409 202.041 305.745 1.00 135.66 732 GLY B N 1
ATOM 9175 C CA . GLY B 2 732 ? 237.354 202.536 306.736 1.00 137.54 732 GLY B CA 1
ATOM 9176 C C . GLY B 2 732 ? 238.209 203.679 306.219 1.00 138.43 732 GLY B C 1
ATOM 9177 O O . GLY B 2 732 ? 238.291 204.741 306.841 1.00 138.23 732 GLY B O 1
ATOM 9178 N N . HIS B 2 733 ? 238.864 203.471 305.076 1.00 136.56 733 HIS B N 1
ATOM 9179 C CA . HIS B 2 733 ? 239.702 204.513 304.488 1.00 135.43 733 HIS B CA 1
ATOM 9180 C C . HIS B 2 733 ? 238.892 205.749 304.115 1.00 134.32 733 HIS B C 1
ATOM 9181 O O . HIS B 2 733 ? 239.320 206.881 304.370 1.00 133.47 733 HIS B O 1
ATOM 9188 N N . ILE B 2 734 ? 237.725 205.552 303.503 1.00 139.18 734 ILE B N 1
ATOM 9189 C CA . ILE B 2 734 ? 236.827 206.665 303.200 1.00 139.72 734 ILE B CA 1
ATOM 9190 C C . ILE B 2 734 ? 236.401 207.396 304.471 1.00 140.81 734 ILE B C 1
ATOM 9191 O O . ILE B 2 734 ? 236.516 208.624 304.562 1.00 140.89 734 ILE B O 1
ATOM 9196 N N . SER B 2 735 ? 235.903 206.662 305.471 1.00 144.69 735 SER B N 1
ATOM 9197 C CA . SER B 2 735 ? 235.437 207.325 306.689 1.00 142.81 735 SER B CA 1
ATOM 9198 C C . SER B 2 735 ? 236.566 208.013 307.446 1.00 143.83 735 SER B C 1
ATOM 9199 O O . SER B 2 735 ? 236.316 208.981 308.173 1.00 143.26 735 SER B O 1
ATOM 9202 N N . LYS B 2 736 ? 237.804 207.542 307.296 1.00 146.28 736 LYS B N 1
ATOM 9203 C CA . LYS B 2 736 ? 238.938 208.327 307.770 1.00 145.61 736 LYS B CA 1
ATOM 9204 C C . LYS B 2 736 ? 239.074 209.624 306.982 1.00 144.90 736 LYS B C 1
ATOM 9205 O O . LYS B 2 736 ? 239.309 210.691 307.559 1.00 144.56 736 LYS B O 1
ATOM 9211 N N . LYS B 2 737 ? 238.925 209.545 305.660 1.00 146.16 737 LYS B N 1
ATOM 9212 C CA . LYS B 2 737 ? 239.097 210.702 304.790 1.00 146.04 737 LYS B CA 1
ATOM 9213 C C . LYS B 2 737 ? 237.873 211.611 304.755 1.00 146.89 737 LYS B C 1
ATOM 9214 O O . LYS B 2 737 ? 238.011 212.805 304.465 1.00 146.44 737 LYS B O 1
ATOM 9220 N N . MET B 2 738 ? 236.680 211.079 305.025 1.00 150.07 738 MET B N 1
ATOM 9221 C CA . MET B 2 738 ? 235.467 211.884 304.940 1.00 149.82 738 MET B CA 1
ATOM 9222 C C . MET B 2 738 ? 235.526 213.110 305.845 1.00 150.93 738 MET B C 1
ATOM 9223 O O . MET B 2 738 ? 236.125 213.096 306.924 1.00 150.90 738 MET B O 1
ATOM 9228 N N . ASN B 2 739 ? 234.886 214.179 305.377 1.00 153.09 739 ASN B N 1
ATOM 9229 C CA . ASN B 2 739 ? 234.703 215.384 306.171 1.00 153.23 739 ASN B CA 1
ATOM 9230 C C . ASN B 2 739 ? 233.739 215.135 307.324 1.00 153.00 739 ASN B C 1
ATOM 9231 O O . ASN B 2 739 ? 232.778 214.371 307.203 1.00 151.48 739 ASN B O 1
ATOM 9236 N N . LYS B 2 740 ? 234.007 215.792 308.453 1.00 154.64 740 LYS B N 1
ATOM 9237 C CA . LYS B 2 740 ? 233.077 215.783 309.574 1.00 154.17 740 LYS B CA 1
ATOM 9238 C C . LYS B 2 740 ? 231.861 216.667 309.328 1.00 154.76 740 LYS B C 1
ATOM 9239 O O . LYS B 2 740 ? 230.826 216.468 309.974 1.00 153.66 740 LYS B O 1
ATOM 9245 N N . GLN B 2 741 ? 231.960 217.633 308.419 1.00 158.15 741 GLN B N 1
ATOM 9246 C CA . GLN B 2 741 ? 230.802 218.433 308.042 1.00 157.53 741 GLN B CA 1
ATOM 9247 C C . GLN B 2 741 ? 229.744 217.584 307.346 1.00 156.53 741 GLN B C 1
ATOM 9248 O O . GLN B 2 741 ? 230.056 216.670 306.578 1.00 156.09 741 GLN B O 1
ATOM 9254 N N . THR B 2 742 ? 228.478 217.898 307.635 1.00 157.58 742 THR B N 1
ATOM 9255 C CA . THR B 2 742 ? 227.368 217.008 307.303 1.00 157.95 742 THR B CA 1
ATOM 9256 C C . THR B 2 742 ? 227.187 216.863 305.795 1.00 157.09 742 THR B C 1
ATOM 9257 O O . THR B 2 742 ? 227.165 215.744 305.269 1.00 154.83 742 THR B O 1
ATOM 9261 N N . PHE B 2 743 ? 227.080 217.986 305.083 1.00 156.35 743 PHE B N 1
ATOM 9262 C CA . PHE B 2 743 ? 226.713 218.044 303.670 1.00 154.61 743 PHE B CA 1
ATOM 9263 C C . PHE B 2 743 ? 225.523 217.124 303.359 1.00 153.94 743 PHE B C 1
ATOM 9264 O O . PHE B 2 743 ? 225.641 216.213 302.535 1.00 153.36 743 PHE B O 1
ATOM 9272 N N . PRO B 2 744 ? 224.378 217.338 304.002 1.00 139.24 744 PRO B N 1
ATOM 9273 C CA . PRO B 2 744 ? 223.248 216.421 303.837 1.00 138.85 744 PRO B CA 1
ATOM 9274 C C . PRO B 2 744 ? 222.549 216.607 302.495 1.00 138.97 744 PRO B C 1
ATOM 9275 O O . PRO B 2 744 ? 222.842 217.517 301.720 1.00 138.33 744 PRO B O 1
ATOM 9279 N N . GLU B 2 745 ? 221.602 215.709 302.240 1.00 122.21 745 GLU B N 1
ATOM 9280 C CA . GLU B 2 745 ? 220.722 215.768 301.079 1.00 120.06 745 GLU B CA 1
ATOM 9281 C C . GLU B 2 745 ? 219.351 216.276 301.507 1.00 120.35 745 GLU B C 1
ATOM 9282 O O . GLU B 2 745 ? 218.773 215.764 302.471 1.00 122.15 745 GLU B O 1
ATOM 9288 N N . HIS B 2 746 ? 218.830 217.273 300.795 1.00 119.26 746 HIS B N 1
ATOM 9289 C CA . HIS B 2 746 ? 217.589 217.932 301.183 1.00 119.40 746 HIS B CA 1
ATOM 9290 C C . HIS B 2 746 ? 216.462 217.576 300.220 1.00 120.16 746 HIS B C 1
ATOM 9291 O O . HIS B 2 746 ? 216.658 217.534 299.002 1.00 121.39 746 HIS B O 1
ATOM 9298 N N . CYS B 2 747 ? 215.282 217.325 300.785 1.00 119.12 747 CYS B N 1
ATOM 9299 C CA . CYS B 2 747 ? 214.034 217.276 300.030 1.00 118.22 747 CYS B CA 1
ATOM 9300 C C . CYS B 2 747 ? 213.663 218.658 299.498 1.00 117.13 747 CYS B C 1
ATOM 9301 O O . CYS B 2 747 ? 213.415 219.583 300.278 1.00 116.32 747 CYS B O 1
ATOM 9304 N N . SER B 2 748 ? 213.631 218.794 298.169 1.00 115.18 748 SER B N 1
ATOM 9305 C CA . SER B 2 748 ? 213.416 220.095 297.537 1.00 116.40 748 SER B CA 1
ATOM 9306 C C . SER B 2 748 ? 212.084 220.731 297.925 1.00 116.72 748 SER B C 1
ATOM 9307 O O . SER B 2 748 ? 211.978 221.962 297.956 1.00 117.37 748 SER B O 1
ATOM 9310 N N . LEU B 2 749 ? 211.060 219.931 298.217 1.00 113.79 749 LEU B N 1
ATOM 9311 C CA . LEU B 2 749 ? 209.772 220.494 298.610 1.00 114.10 749 LEU B CA 1
ATOM 9312 C C . LEU B 2 749 ? 209.739 220.963 300.059 1.00 116.46 749 LEU B C 1
ATOM 9313 O O . LEU B 2 749 ? 208.710 221.481 300.504 1.00 116.46 749 LEU B O 1
ATOM 9318 N N . CYS B 2 750 ? 210.833 220.794 300.798 1.00 128.28 750 CYS B N 1
ATOM 9319 C CA . CYS B 2 750 ? 210.881 221.069 302.233 1.00 127.33 750 CYS B CA 1
ATOM 9320 C C . CYS B 2 750 ? 212.189 221.687 302.694 1.00 129.13 750 CYS B C 1
ATOM 9321 O O . CYS B 2 750 ? 212.208 222.265 303.786 1.00 128.39 750 CYS B O 1
ATOM 9324 N N . LYS B 2 751 ? 213.288 221.532 301.945 1.00 130.49 751 LYS B N 1
ATOM 9325 C CA . LYS B 2 751 ? 214.662 221.768 302.411 1.00 130.26 751 LYS B CA 1
ATOM 9326 C C . LYS B 2 751 ? 214.928 221.091 303.754 1.00 131.89 751 LYS B C 1
ATOM 9327 O O . LYS B 2 751 ? 215.557 221.654 304.652 1.00 132.56 751 LYS B O 1
ATOM 9333 N N . GLU B 2 752 ? 214.449 219.857 303.882 1.00 130.61 752 GLU B N 1
ATOM 9334 C CA . GLU B 2 752 ? 214.685 219.035 305.058 1.00 129.07 752 GLU B CA 1
ATOM 9335 C C . GLU B 2 752 ? 215.373 217.749 304.622 1.00 131.00 752 GLU B C 1
ATOM 9336 O O . GLU B 2 752 ? 215.212 217.295 303.485 1.00 132.88 752 GLU B O 1
ATOM 9342 N N . ILE B 2 753 ? 216.146 217.163 305.539 1.00 121.22 753 ILE B N 1
ATOM 9343 C CA . ILE B 2 753 ? 217.085 216.115 305.159 1.00 120.87 753 ILE B CA 1
ATOM 9344 C C . ILE B 2 753 ? 216.360 214.832 304.767 1.00 120.47 753 ILE B C 1
ATOM 9345 O O . ILE B 2 753 ? 215.232 214.560 305.198 1.00 120.70 753 ILE B O 1
ATOM 9350 N N . LEU B 2 754 ? 217.022 214.042 303.922 1.00 116.50 754 LEU B N 1
ATOM 9351 C CA . LEU B 2 754 ? 216.619 212.686 303.577 1.00 117.07 754 LEU B CA 1
ATOM 9352 C C . LEU B 2 754 ? 217.589 211.710 304.224 1.00 117.58 754 LEU B C 1
ATOM 9353 O O . LEU B 2 754 ? 218.795 211.773 303.940 1.00 118.75 754 LEU B O 1
ATOM 9358 N N . PRO B 2 755 ? 217.128 210.797 305.083 1.00 116.07 755 PRO B N 1
ATOM 9359 C CA . PRO B 2 755 ? 218.065 210.093 305.971 1.00 117.45 755 PRO B CA 1
ATOM 9360 C C . PRO B 2 755 ? 218.937 209.052 305.287 1.00 117.48 755 PRO B C 1
ATOM 9361 O O . PRO B 2 755 ? 219.947 208.655 305.882 1.00 117.72 755 PRO B O 1
ATOM 9365 N N . PHE B 2 756 ? 218.589 208.587 304.084 1.00 112.39 756 PHE B N 1
ATOM 9366 C CA . PHE B 2 756 ? 219.189 207.384 303.500 1.00 114.78 756 PHE B CA 1
ATOM 9367 C C . PHE B 2 756 ? 218.949 206.168 304.400 1.00 114.91 756 PHE B C 1
ATOM 9368 O O . PHE B 2 756 ? 219.856 205.619 305.028 1.00 113.86 756 PHE B O 1
ATOM 9376 N N . THR B 2 757 ? 217.683 205.761 304.438 1.00 119.54 757 THR B N 1
ATOM 9377 C CA . THR B 2 757 ? 217.290 204.561 305.164 1.00 119.28 757 THR B CA 1
ATOM 9378 C C . THR B 2 757 ? 217.347 203.310 304.293 1.00 120.11 757 THR B C 1
ATOM 9379 O O . THR B 2 757 ? 217.738 202.242 304.778 1.00 120.37 757 THR B O 1
ATOM 9383 N N . ASP B 2 758 ? 217.002 203.413 303.012 1.00 111.14 758 ASP B N 1
ATOM 9384 C CA . ASP B 2 758 ? 216.709 202.218 302.235 1.00 110.39 758 ASP B CA 1
ATOM 9385 C C . ASP B 2 758 ? 217.143 202.416 300.790 1.00 110.00 758 ASP B C 1
ATOM 9386 O O . ASP B 2 758 ? 217.327 203.540 300.315 1.00 109.40 758 ASP B O 1
ATOM 9391 N N . ARG B 2 759 ? 217.309 201.283 300.105 1.00 100.68 759 ARG B N 1
ATOM 9392 C CA . ARG B 2 759 ? 217.806 201.252 298.733 1.00 99.30 759 ARG B CA 1
ATOM 9393 C C . ARG B 2 759 ? 216.957 202.100 297.793 1.00 97.27 759 ARG B C 1
ATOM 9394 O O . ARG B 2 759 ? 217.456 203.025 297.143 1.00 96.08 759 ARG B O 1
ATOM 9402 N N . LYS B 2 760 ? 215.662 201.798 297.713 1.00 100.71 760 LYS B N 1
ATOM 9403 C CA . LYS B 2 760 ? 214.850 202.259 296.593 1.00 100.76 760 LYS B CA 1
ATOM 9404 C C . LYS B 2 760 ? 214.457 203.723 296.714 1.00 101.17 760 LYS B C 1
ATOM 9405 O O . LYS B 2 760 ? 214.495 204.454 295.719 1.00 101.59 760 LYS B O 1
ATOM 9411 N N . GLN B 2 761 ? 214.079 204.180 297.904 1.00 101.08 761 GLN B N 1
ATOM 9412 C CA . GLN B 2 761 ? 213.472 205.496 298.000 1.00 99.38 761 GLN B CA 1
ATOM 9413 C C . GLN B 2 761 ? 213.777 206.130 299.347 1.00 98.57 761 GLN B C 1
ATOM 9414 O O . GLN B 2 761 ? 214.085 205.450 300.329 1.00 97.54 761 GLN B O 1
ATOM 9420 N N . ALA B 2 762 ? 213.682 207.456 299.367 1.00 100.51 762 ALA B N 1
ATOM 9421 C CA . ALA B 2 762 ? 213.966 208.281 300.529 1.00 101.89 762 ALA B CA 1
ATOM 9422 C C . ALA B 2 762 ? 212.724 209.088 300.877 1.00 103.45 762 ALA B C 1
ATOM 9423 O O . ALA B 2 762 ? 211.963 209.493 299.994 1.00 104.63 762 ALA B O 1
ATOM 9425 N N . VAL B 2 763 ? 212.523 209.326 302.170 1.00 118.21 763 VAL B N 1
ATOM 9426 C CA . VAL B 2 763 ? 211.361 210.065 302.648 1.00 119.02 763 VAL B CA 1
ATOM 9427 C C . VAL B 2 763 ? 211.807 211.076 303.694 1.00 119.95 763 VAL B C 1
ATOM 9428 O O . VAL B 2 763 ? 212.722 210.817 304.482 1.00 119.32 763 VAL B O 1
ATOM 9432 N N . CYS B 2 764 ? 211.175 212.244 303.671 1.00 127.80 764 CYS B N 1
ATOM 9433 C CA . CYS B 2 764 ? 211.318 213.252 304.707 1.00 127.16 764 CYS B CA 1
ATOM 9434 C C . CYS B 2 764 ? 210.170 213.164 305.708 1.00 127.74 764 CYS B C 1
ATOM 9435 O O . CYS B 2 764 ? 209.185 212.449 305.511 1.00 128.26 764 CYS B O 1
ATOM 9438 N N . SER B 2 765 ? 210.325 213.906 306.808 1.00 131.59 765 SER B N 1
ATOM 9439 C CA . SER B 2 765 ? 209.316 213.930 307.863 1.00 132.65 765 SER B CA 1
ATOM 9440 C C . SER B 2 765 ? 207.932 214.289 307.332 1.00 132.92 765 SER B C 1
ATOM 9441 O O . SER B 2 765 ? 206.926 213.717 307.766 1.00 131.63 765 SER B O 1
ATOM 9444 N N . ASN B 2 766 ? 207.857 215.236 306.394 1.00 131.71 766 ASN B N 1
ATOM 9445 C CA . ASN B 2 766 ? 206.573 215.595 305.802 1.00 130.14 766 ASN B CA 1
ATOM 9446 C C . ASN B 2 766 ? 205.979 214.499 304.926 1.00 129.92 766 ASN B C 1
ATOM 9447 O O . ASN B 2 766 ? 204.832 214.641 304.489 1.00 130.04 766 ASN B O 1
ATOM 9452 N N . GLY B 2 767 ? 206.711 213.423 304.660 1.00 128.35 767 GLY B N 1
ATOM 9453 C CA . GLY B 2 767 ? 206.149 212.268 303.991 1.00 129.04 767 GLY B CA 1
ATOM 9454 C C . GLY B 2 767 ? 206.255 212.263 302.483 1.00 128.91 767 GLY B C 1
ATOM 9455 O O . GLY B 2 767 ? 205.596 211.440 301.838 1.00 127.75 767 GLY B O 1
ATOM 9456 N N . HIS B 2 768 ? 207.052 213.154 301.900 1.00 120.43 768 HIS B N 1
ATOM 9457 C CA . HIS B 2 768 ? 207.394 213.044 300.490 1.00 118.93 768 HIS B CA 1
ATOM 9458 C C . HIS B 2 768 ? 208.195 211.773 300.235 1.00 118.27 768 HIS B C 1
ATOM 9459 O O . HIS B 2 768 ? 208.920 211.287 301.106 1.00 118.14 768 HIS B O 1
ATOM 9466 N N . ILE B 2 769 ? 208.057 211.226 299.029 1.00 100.61 769 ILE B N 1
ATOM 9467 C CA . ILE B 2 769 ? 208.797 210.034 298.628 1.00 99.37 769 ILE B CA 1
ATOM 9468 C C . ILE B 2 769 ? 209.551 210.339 297.343 1.00 98.94 769 ILE B C 1
ATOM 9469 O O . ILE B 2 769 ? 208.936 210.629 296.310 1.00 101.06 769 ILE B O 1
ATOM 9474 N N . TRP B 2 770 ? 210.878 210.267 297.407 1.00 89.90 770 TRP B N 1
ATOM 9475 C CA . TRP B 2 770 ? 211.749 210.458 296.255 1.00 87.94 770 TRP B CA 1
ATOM 9476 C C . TRP B 2 770 ? 212.450 209.148 295.921 1.00 88.88 770 TRP B C 1
ATOM 9477 O O . TRP B 2 770 ? 213.061 208.527 296.797 1.00 92.33 770 TRP B O 1
ATOM 9488 N N . LEU B 2 771 ? 212.361 208.729 294.662 1.00 77.10 771 LEU B N 1
ATOM 9489 C CA . LEU B 2 771 ? 213.141 207.584 294.221 1.00 80.16 771 LEU B CA 1
ATOM 9490 C C . LEU B 2 771 ? 214.627 207.927 294.242 1.00 84.24 771 LEU B C 1
ATOM 9491 O O . LEU B 2 771 ? 215.020 209.090 294.115 1.00 88.58 771 LEU B O 1
ATOM 9496 N N . ARG B 2 772 ? 215.458 206.903 294.405 1.00 83.56 772 ARG B N 1
ATOM 9497 C CA . ARG B 2 772 ? 216.902 207.056 294.319 1.00 80.99 772 ARG B CA 1
ATOM 9498 C C . ARG B 2 772 ? 217.429 206.553 292.982 1.00 83.95 772 ARG B C 1
ATOM 9499 O O . ARG B 2 772 ? 217.003 205.504 292.491 1.00 90.39 772 ARG B O 1
ATOM 9507 N N . CYS B 2 773 ? 218.348 207.316 292.395 1.00 76.03 773 CYS B N 1
ATOM 9508 C CA . CYS B 2 773 ? 219.075 206.876 291.209 1.00 75.89 773 CYS B CA 1
ATOM 9509 C C . CYS B 2 773 ? 219.789 205.557 291.476 1.00 75.75 773 CYS B C 1
ATOM 9510 O O . CYS B 2 773 ? 220.625 205.468 292.375 1.00 83.49 773 CYS B O 1
ATOM 9513 N N . PHE B 2 774 ? 219.474 204.532 290.690 1.00 63.58 774 PHE B N 1
ATOM 9514 C CA . PHE B 2 774 ? 220.055 203.221 290.949 1.00 66.83 774 PHE B CA 1
ATOM 9515 C C . PHE B 2 774 ? 221.526 203.137 290.559 1.00 73.47 774 PHE B C 1
ATOM 9516 O O . PHE B 2 774 ? 222.187 202.158 290.918 1.00 76.77 774 PHE B O 1
ATOM 9524 N N . LEU B 2 775 ? 222.050 204.127 289.837 1.00 73.50 775 LEU B N 1
ATOM 9525 C CA . LEU B 2 775 ? 223.472 204.177 289.520 1.00 70.49 775 LEU B CA 1
ATOM 9526 C C . LEU B 2 775 ? 224.281 204.962 290.544 1.00 74.04 775 LEU B C 1
ATOM 9527 O O . LEU B 2 775 ? 225.475 204.693 290.711 1.00 80.65 775 LEU B O 1
ATOM 9532 N N . THR B 2 776 ? 223.667 205.924 291.238 1.00 77.11 776 THR B N 1
ATOM 9533 C CA . THR B 2 776 ? 224.406 206.797 292.141 1.00 72.04 776 THR B CA 1
ATOM 9534 C C . THR B 2 776 ? 223.689 207.051 293.460 1.00 75.93 776 THR B C 1
ATOM 9535 O O . THR B 2 776 ? 224.237 207.759 294.308 1.00 80.92 776 THR B O 1
ATOM 9539 N N . TYR B 2 777 ? 222.485 206.512 293.652 1.00 84.51 777 TYR B N 1
ATOM 9540 C CA . TYR B 2 777 ? 221.714 206.640 294.888 1.00 86.58 777 TYR B CA 1
ATOM 9541 C C . TYR B 2 777 ? 221.357 208.069 295.282 1.00 88.73 777 TYR B C 1
ATOM 9542 O O . TYR B 2 777 ? 220.710 208.280 296.313 1.00 94.44 777 TYR B O 1
ATOM 9551 N N . GLN B 2 778 ? 221.769 209.056 294.492 1.00 83.16 778 GLN B N 1
ATOM 9552 C CA . GLN B 2 778 ? 221.204 210.389 294.640 1.00 81.89 778 GLN B CA 1
ATOM 9553 C C . GLN B 2 778 ? 219.706 210.331 294.364 1.00 88.64 778 GLN B C 1
ATOM 9554 O O . GLN B 2 778 ? 219.248 209.566 293.512 1.00 92.15 778 GLN B O 1
ATOM 9560 N N . SER B 2 779 ? 218.936 211.141 295.088 1.00 89.42 779 SER B N 1
ATOM 9561 C CA . SER B 2 779 ? 217.489 211.130 294.914 1.00 83.23 779 SER B CA 1
ATOM 9562 C C . SER B 2 779 ? 217.084 211.809 293.610 1.00 86.50 779 SER B C 1
ATOM 9563 O O . SER B 2 779 ? 217.551 212.906 293.292 1.00 90.49 779 SER B O 1
ATOM 9566 N N . CYS B 2 780 ? 216.201 211.146 292.859 1.00 80.42 780 CYS B N 1
ATOM 9567 C CA . CYS B 2 780 ? 215.737 211.619 291.553 1.00 75.31 780 CYS B CA 1
ATOM 9568 C C . CYS B 2 780 ? 214.608 212.634 291.735 1.00 81.63 780 CYS B C 1
ATOM 9569 O O . CYS B 2 780 ? 213.433 212.372 291.467 1.00 84.45 780 CYS B O 1
ATOM 9572 N N . GLN B 2 781 ? 214.984 213.818 292.204 1.00 83.10 781 GLN B N 1
ATOM 9573 C CA . GLN B 2 781 ? 214.017 214.875 292.459 1.00 79.47 781 GLN B CA 1
ATOM 9574 C C . GLN B 2 781 ? 213.714 215.724 291.231 1.00 82.92 781 GLN B C 1
ATOM 9575 O O . GLN B 2 781 ? 212.841 216.595 291.301 1.00 86.80 781 GLN B O 1
ATOM 9581 N N . SER B 2 782 ? 214.411 215.503 290.120 1.00 68.60 782 SER B N 1
ATOM 9582 C CA . SER B 2 782 ? 214.133 216.239 288.895 1.00 68.09 782 SER B CA 1
ATOM 9583 C C . SER B 2 782 ? 212.814 215.795 288.268 1.00 69.17 782 SER B C 1
ATOM 9584 O O . SER B 2 782 ? 212.382 214.649 288.409 1.00 72.77 782 SER B O 1
ATOM 9587 N N . LEU B 2 783 ? 212.171 216.733 287.568 1.00 72.87 783 LEU B N 1
ATOM 9588 C CA . LEU B 2 783 ? 210.916 216.454 286.879 1.00 70.30 783 LEU B CA 1
ATOM 9589 C C . LEU B 2 783 ? 211.078 215.489 285.714 1.00 70.87 783 LEU B C 1
ATOM 9590 O O . LEU B 2 783 ? 210.082 214.914 285.264 1.00 76.34 783 LEU B O 1
ATOM 9595 N N . ILE B 2 784 ? 212.294 215.292 285.217 1.00 73.00 784 ILE B N 1
ATOM 9596 C CA . ILE B 2 784 ? 212.572 214.255 284.233 1.00 76.70 784 ILE B CA 1
ATOM 9597 C C . ILE B 2 784 ? 213.783 213.455 284.689 1.00 79.57 784 ILE B C 1
ATOM 9598 O O . ILE B 2 784 ? 214.779 214.023 285.153 1.00 77.99 784 ILE B O 1
ATOM 9603 N N . TYR B 2 785 ? 213.677 212.134 284.593 1.00 70.56 785 TYR B N 1
ATOM 9604 C CA . TYR B 2 785 ? 214.779 211.241 284.900 1.00 63.86 785 TYR B CA 1
ATOM 9605 C C . TYR B 2 785 ? 214.626 209.989 284.052 1.00 67.44 785 TYR B C 1
ATOM 9606 O O . TYR B 2 785 ? 213.606 209.780 283.392 1.00 72.97 785 TYR B O 1
ATOM 9615 N N . ARG B 2 786 ? 215.662 209.165 284.064 1.00 60.23 786 ARG B N 1
ATOM 9616 C CA . ARG B 2 786 ? 215.780 208.060 283.132 1.00 56.28 786 ARG B CA 1
ATOM 9617 C C . ARG B 2 786 ? 215.226 206.790 283.764 1.00 64.43 786 ARG B C 1
ATOM 9618 O O . ARG B 2 786 ? 215.304 206.592 284.979 1.00 75.07 786 ARG B O 1
ATOM 9626 N N . ARG B 2 787 ? 214.653 205.929 282.926 1.00 64.07 787 ARG B N 1
ATOM 9627 C CA . ARG B 2 787 ? 214.011 204.703 283.378 1.00 64.47 787 ARG B CA 1
ATOM 9628 C C . ARG B 2 787 ? 214.503 203.529 282.548 1.00 61.79 787 ARG B C 1
ATOM 9629 O O . ARG B 2 787 ? 214.708 203.657 281.338 1.00 67.42 787 ARG B O 1
ATOM 9637 N N . CYS B 2 788 ? 214.676 202.382 283.201 1.00 51.90 788 CYS B N 1
ATOM 9638 C CA . CYS B 2 788 ? 215.126 201.185 282.506 1.00 51.92 788 CYS B CA 1
ATOM 9639 C C . CYS B 2 788 ? 214.117 200.759 281.447 1.00 55.41 788 CYS B C 1
ATOM 9640 O O . CYS B 2 788 ? 212.923 201.055 281.537 1.00 63.13 788 CYS B O 1
ATOM 9643 N N . LEU B 2 789 ? 214.624 200.073 280.419 1.00 55.51 789 LEU B N 1
ATOM 9644 C CA . LEU B 2 789 ? 213.761 199.476 279.404 1.00 53.84 789 LEU B CA 1
ATOM 9645 C C . LEU B 2 789 ? 212.704 198.576 280.026 1.00 59.64 789 LEU B C 1
ATOM 9646 O O . LEU B 2 789 ? 211.559 198.530 279.563 1.00 63.12 789 LEU B O 1
ATOM 9651 N N . LEU B 2 790 ? 213.074 197.849 281.074 1.00 61.13 790 LEU B N 1
ATOM 9652 C CA . LEU B 2 790 ? 212.172 196.985 281.819 1.00 60.74 790 LEU B CA 1
ATOM 9653 C C . LEU B 2 790 ? 211.469 197.702 282.964 1.00 63.13 790 LEU B C 1
ATOM 9654 O O . LEU B 2 790 ? 210.715 197.060 283.701 1.00 59.16 790 LEU B O 1
ATOM 9659 N N . HIS B 2 791 ? 211.707 199.004 283.138 1.00 76.88 791 HIS B N 1
ATOM 9660 C CA . HIS B 2 791 ? 211.206 199.779 284.272 1.00 73.94 791 HIS B CA 1
ATOM 9661 C C . HIS B 2 791 ? 211.606 199.171 285.611 1.00 72.52 791 HIS B C 1
ATOM 9662 O O . HIS B 2 791 ? 211.066 199.541 286.659 1.00 71.71 791 HIS B O 1
ATOM 9669 N N . ASP B 2 792 ? 212.552 198.235 285.578 1.00 68.81 792 ASP B N 1
ATOM 9670 C CA . ASP B 2 792 ? 213.081 197.627 286.789 1.00 64.65 792 ASP B CA 1
ATOM 9671 C C . ASP B 2 792 ? 213.996 198.560 287.564 1.00 67.27 792 ASP B C 1
ATOM 9672 O O . ASP B 2 792 ? 214.196 198.353 288.765 1.00 68.22 792 ASP B O 1
ATOM 9677 N N . SER B 2 793 ? 214.543 199.587 286.918 1.00 71.08 793 SER B N 1
ATOM 9678 C CA . SER B 2 793 ? 215.511 200.453 287.569 1.00 63.23 793 SER B CA 1
ATOM 9679 C C . SER B 2 793 ? 215.438 201.871 287.014 1.00 61.05 793 SER B C 1
ATOM 9680 O O . SER B 2 793 ? 214.909 202.112 285.928 1.00 68.46 793 SER B O 1
ATOM 9683 N N . ILE B 2 794 ? 215.973 202.810 287.797 1.00 61.80 794 ILE B N 1
ATOM 9684 C CA . ILE B 2 794 ? 215.859 204.244 287.560 1.00 64.52 794 ILE B CA 1
ATOM 9685 C C . ILE B 2 794 ? 217.260 204.846 287.562 1.00 70.10 794 ILE B C 1
ATOM 9686 O O . ILE B 2 794 ? 218.153 204.363 288.262 1.00 79.11 794 ILE B O 1
ATOM 9691 N N . ALA B 2 795 ? 217.458 205.910 286.780 1.00 60.28 795 ALA B N 1
ATOM 9692 C CA . ALA B 2 795 ? 218.736 206.609 286.820 1.00 58.24 795 ALA B CA 1
ATOM 9693 C C . ALA B 2 795 ? 218.555 208.107 286.604 1.00 67.41 795 ALA B C 1
ATOM 9694 O O . ALA B 2 795 ? 217.624 208.549 285.927 1.00 70.53 795 ALA B O 1
ATOM 9696 N N . ARG B 2 796 ? 219.467 208.877 287.197 1.00 72.73 796 ARG B N 1
ATOM 9697 C CA . ARG B 2 796 ? 219.502 210.330 287.087 1.00 68.80 796 ARG B CA 1
ATOM 9698 C C . ARG B 2 796 ? 220.109 210.767 285.755 1.00 72.81 796 ARG B C 1
ATOM 9699 O O . ARG B 2 796 ? 220.958 210.080 285.182 1.00 74.93 796 ARG B O 1
ATOM 9707 N N . HIS B 2 797 ? 219.664 211.923 285.260 1.00 73.95 797 HIS B N 1
ATOM 9708 C CA . HIS B 2 797 ? 220.367 212.583 284.165 1.00 73.52 797 HIS B CA 1
ATOM 9709 C C . HIS B 2 797 ? 221.675 213.219 284.640 1.00 73.42 797 HIS B C 1
ATOM 9710 O O . HIS B 2 797 ? 221.704 213.880 285.683 1.00 78.21 797 HIS B O 1
ATOM 9717 N N . PRO B 2 798 ? 222.766 213.039 283.896 1.00 72.63 798 PRO B N 1
ATOM 9718 C CA . PRO B 2 798 ? 224.017 213.742 284.213 1.00 74.12 798 PRO B CA 1
ATOM 9719 C C . PRO B 2 798 ? 223.878 215.250 284.061 1.00 78.54 798 PRO B C 1
ATOM 9720 O O . PRO B 2 798 ? 223.165 215.739 283.183 1.00 80.24 798 PRO B O 1
ATOM 9724 N N . ALA B 2 799 ? 224.569 215.989 284.920 1.00 94.94 799 ALA B N 1
ATOM 9725 C CA . ALA B 2 799 ? 224.504 217.441 284.937 1.00 95.89 799 ALA B CA 1
ATOM 9726 C C . ALA B 2 799 ? 225.904 218.032 284.858 1.00 97.26 799 ALA B C 1
ATOM 9727 O O . ALA B 2 799 ? 226.887 217.369 285.207 1.00 98.77 799 ALA B O 1
ATOM 9729 N N . PRO B 2 800 ? 226.029 219.281 284.392 1.00 105.19 800 PRO B N 1
ATOM 9730 C CA . PRO B 2 800 ? 227.367 219.882 284.230 1.00 104.78 800 PRO B CA 1
ATOM 9731 C C . PRO B 2 800 ? 228.170 219.972 285.518 1.00 105.04 800 PRO B C 1
ATOM 9732 O O . PRO B 2 800 ? 229.404 220.045 285.459 1.00 101.69 800 PRO B O 1
ATOM 9736 N N . GLU B 2 801 ? 227.511 219.967 286.676 1.00 115.99 801 GLU B N 1
ATOM 9737 C CA . GLU B 2 801 ? 228.207 219.944 287.957 1.00 117.46 801 GLU B CA 1
ATOM 9738 C C . GLU B 2 801 ? 228.850 218.596 288.242 1.00 115.90 801 GLU B C 1
ATOM 9739 O O . GLU B 2 801 ? 229.753 218.517 289.082 1.00 114.89 801 GLU B O 1
ATOM 9745 N N . ASP B 2 802 ? 228.411 217.543 287.567 1.00 105.35 802 ASP B N 1
ATOM 9746 C CA . ASP B 2 802 ? 228.974 216.224 287.797 1.00 103.20 802 ASP B CA 1
ATOM 9747 C C . ASP B 2 802 ? 230.377 216.125 287.201 1.00 103.70 802 ASP B C 1
ATOM 9748 O O . ASP B 2 802 ? 230.609 216.575 286.075 1.00 105.43 802 ASP B O 1
ATOM 9753 N N . PRO B 2 803 ? 231.329 215.552 287.933 1.00 100.04 803 PRO B N 1
ATOM 9754 C CA . PRO B 2 803 ? 232.643 215.275 287.351 1.00 99.09 803 PRO B CA 1
ATOM 9755 C C . PRO B 2 803 ? 232.563 214.208 286.271 1.00 99.28 803 PRO B C 1
ATOM 9756 O O . PRO B 2 803 ? 231.637 213.397 286.215 1.00 104.35 803 PRO B O 1
ATOM 9760 N N . ASP B 2 804 ? 233.566 214.244 285.392 1.00 95.24 804 ASP B N 1
ATOM 9761 C CA . ASP B 2 804 ? 233.635 213.332 284.254 1.00 96.30 804 ASP B CA 1
ATOM 9762 C C . ASP B 2 804 ? 233.462 211.871 284.655 1.00 97.98 804 ASP B C 1
ATOM 9763 O O . ASP B 2 804 ? 232.762 211.113 283.974 1.00 100.84 804 ASP B O 1
ATOM 9768 N N . TRP B 2 805 ? 234.095 211.454 285.752 1.00 98.30 805 TRP B N 1
ATOM 9769 C CA . TRP B 2 805 ? 234.046 210.047 286.141 1.00 99.97 805 TRP B CA 1
ATOM 9770 C C . TRP B 2 805 ? 232.644 209.563 286.511 1.00 100.45 805 TRP B C 1
ATOM 9771 O O . TRP B 2 805 ? 232.311 208.404 286.237 1.00 99.52 805 TRP B O 1
ATOM 9782 N N . ILE B 2 806 ? 231.802 210.404 287.117 1.00 91.78 806 ILE B N 1
ATOM 9783 C CA . ILE B 2 806 ? 230.419 209.961 287.303 1.00 87.11 806 ILE B CA 1
ATOM 9784 C C . ILE B 2 806 ? 229.573 210.191 286.053 1.00 88.73 806 ILE B C 1
ATOM 9785 O O . ILE B 2 806 ? 228.613 209.451 285.811 1.00 95.25 806 ILE B O 1
ATOM 9790 N N . LYS B 2 807 ? 229.898 211.199 285.241 1.00 85.57 807 LYS B N 1
ATOM 9791 C CA . LYS B 2 807 ? 229.277 211.313 283.924 1.00 85.39 807 LYS B CA 1
ATOM 9792 C C . LYS B 2 807 ? 229.555 210.094 283.054 1.00 84.76 807 LYS B C 1
ATOM 9793 O O . LYS B 2 807 ? 228.773 209.788 282.147 1.00 82.71 807 LYS B O 1
ATOM 9799 N N . ARG B 2 808 ? 230.659 209.392 283.308 1.00 90.71 808 ARG B N 1
ATOM 9800 C CA . ARG B 2 808 ? 230.893 208.085 282.702 1.00 90.30 808 ARG B CA 1
ATOM 9801 C C . ARG B 2 808 ? 230.148 206.973 283.433 1.00 89.10 808 ARG B C 1
ATOM 9802 O O . ARG B 2 808 ? 229.572 206.086 282.794 1.00 90.84 808 ARG B O 1
ATOM 9810 N N . LEU B 2 809 ? 230.167 206.997 284.767 1.00 82.03 809 LEU B N 1
ATOM 9811 C CA . LEU B 2 809 ? 229.415 206.023 285.556 1.00 82.60 809 LEU B CA 1
ATOM 9812 C C . LEU B 2 809 ? 227.928 206.029 285.216 1.00 82.76 809 LEU B C 1
ATOM 9813 O O . LEU B 2 809 ? 227.310 204.966 285.093 1.00 88.62 809 LEU B O 1
ATOM 9818 N N . LEU B 2 810 ? 227.335 207.213 285.059 1.00 73.41 810 LEU B N 1
ATOM 9819 C CA . LEU B 2 810 ? 225.926 207.320 284.690 1.00 67.73 810 LEU B CA 1
ATOM 9820 C C . LEU B 2 810 ? 225.602 206.743 283.315 1.00 71.38 810 LEU B C 1
ATOM 9821 O O . LEU B 2 810 ? 224.417 206.634 282.980 1.00 77.29 810 LEU B O 1
ATOM 9826 N N . GLN B 2 811 ? 226.597 206.382 282.510 1.00 76.32 811 GLN B N 1
ATOM 9827 C CA . GLN B 2 811 ? 226.347 205.678 281.258 1.00 74.78 811 GLN B CA 1
ATOM 9828 C C . GLN B 2 811 ? 226.325 204.160 281.404 1.00 75.03 811 GLN B C 1
ATOM 9829 O O . GLN B 2 811 ? 226.132 203.464 280.402 1.00 75.16 811 GLN B O 1
ATOM 9835 N N . SER B 2 812 ? 226.532 203.631 282.607 1.00 71.51 812 SER B N 1
ATOM 9836 C CA . SER B 2 812 ? 226.438 202.193 282.815 1.00 70.76 812 SER B CA 1
ATOM 9837 C C . SER B 2 812 ? 225.032 201.691 282.481 1.00 72.44 812 SER B C 1
ATOM 9838 O O . SER B 2 812 ? 224.044 202.407 282.675 1.00 71.85 812 SER B O 1
ATOM 9841 N N . PRO B 2 813 ? 224.912 200.465 281.974 1.00 58.47 813 PRO B N 1
ATOM 9842 C CA . PRO B 2 813 ? 223.612 199.784 281.963 1.00 54.88 813 PRO B CA 1
ATOM 9843 C C . PRO B 2 813 ? 223.069 199.568 283.368 1.00 61.39 813 PRO B C 1
ATOM 9844 O O . PRO B 2 813 ? 223.761 199.731 284.375 1.00 71.29 813 PRO B O 1
ATOM 9848 N N . CYS B 2 814 ? 221.791 199.203 283.420 1.00 67.86 814 CYS B N 1
ATOM 9849 C CA . CYS B 2 814 ? 221.140 198.916 284.690 1.00 69.18 814 CYS B CA 1
ATOM 9850 C C . CYS B 2 814 ? 221.871 197.808 285.445 1.00 69.01 814 CYS B C 1
ATOM 9851 O O . CYS B 2 814 ? 222.243 196.791 284.851 1.00 72.44 814 CYS B O 1
ATOM 9854 N N . PRO B 2 815 ? 222.097 197.975 286.750 1.00 62.63 815 PRO B N 1
ATOM 9855 C CA . PRO B 2 815 ? 222.790 196.931 287.518 1.00 65.51 815 PRO B CA 1
ATOM 9856 C C . PRO B 2 815 ? 222.014 195.629 287.628 1.00 73.41 815 PRO B C 1
ATOM 9857 O O . PRO B 2 815 ? 222.618 194.599 287.948 1.00 79.53 815 PRO B O 1
ATOM 9861 N N . PHE B 2 816 ? 220.705 195.636 287.372 1.00 72.68 816 PHE B N 1
ATOM 9862 C CA . PHE B 2 816 ? 219.867 194.450 287.523 1.00 68.78 816 PHE B CA 1
ATOM 9863 C C . PHE B 2 816 ? 219.566 193.747 286.205 1.00 68.13 816 PHE B C 1
ATOM 9864 O O . PHE B 2 816 ? 219.762 192.534 286.096 1.00 59.57 816 PHE B O 1
ATOM 9872 N N . CYS B 2 817 ? 219.095 194.479 285.198 1.00 74.78 817 CYS B N 1
ATOM 9873 C CA . CYS B 2 817 ? 218.667 193.861 283.953 1.00 72.09 817 CYS B CA 1
ATOM 9874 C C . CYS B 2 817 ? 219.659 194.022 282.808 1.00 72.43 817 CYS B C 1
ATOM 9875 O O . CYS B 2 817 ? 219.459 193.419 281.750 1.00 77.27 817 CYS B O 1
ATOM 9878 N N . ASP B 2 818 ? 220.710 194.817 282.990 1.00 70.84 818 ASP B N 1
ATOM 9879 C CA . ASP B 2 818 ? 221.638 195.245 281.946 1.00 66.11 818 ASP B CA 1
ATOM 9880 C C . ASP B 2 818 ? 220.961 195.942 280.771 1.00 74.28 818 ASP B C 1
ATOM 9881 O O . ASP B 2 818 ? 221.621 196.211 279.761 1.00 77.65 818 ASP B O 1
ATOM 9886 N N . SER B 2 819 ? 219.667 196.237 280.860 1.00 73.50 819 SER B N 1
ATOM 9887 C CA . SER B 2 819 ? 219.020 197.017 279.824 1.00 67.33 819 SER B CA 1
ATOM 9888 C C . SER B 2 819 ? 219.499 198.464 279.878 1.00 61.89 819 SER B C 1
ATOM 9889 O O . SER B 2 819 ? 220.017 198.916 280.901 1.00 69.63 819 SER B O 1
ATOM 9892 N N . PRO B 2 820 ? 219.353 199.209 278.784 1.00 58.53 820 PRO B N 1
ATOM 9893 C CA . PRO B 2 820 ? 219.552 200.659 278.861 1.00 54.15 820 PRO B CA 1
ATOM 9894 C C . PRO B 2 820 ? 218.605 201.265 279.884 1.00 60.93 820 PRO B C 1
ATOM 9895 O O . PRO B 2 820 ? 217.407 200.976 279.889 1.00 72.03 820 PRO B O 1
ATOM 9899 N N . VAL B 2 821 ? 219.146 202.111 280.755 1.00 59.46 821 VAL B N 1
ATOM 9900 C CA . VAL B 2 821 ? 218.307 202.909 281.641 1.00 60.05 821 VAL B CA 1
ATOM 9901 C C . VAL B 2 821 ? 217.795 204.125 280.883 1.00 58.55 821 VAL B C 1
ATOM 9902 O O . VAL B 2 821 ? 217.140 204.998 281.462 1.00 63.72 821 VAL B O 1
ATOM 9906 N N . PHE B 2 822 ? 218.084 204.179 279.586 1.00 62.11 822 PHE B N 1
ATOM 9907 C CA . PHE B 2 822 ? 217.835 205.354 278.761 1.00 63.32 822 PHE B CA 1
ATOM 9908 C C . PHE B 2 822 ? 218.431 206.598 279.391 1.00 73.23 822 PHE B C 1
ATOM 9909 O O . PHE B 2 822 ? 219.532 206.552 279.939 1.00 72.82 822 PHE B O 1
ATOM 9918 N N . HIS C 3 304 ? 196.477 222.243 214.635 1.00 125.51 290 HIS C N 1
ATOM 9919 C CA . HIS C 3 304 ? 195.193 221.814 214.095 1.00 126.55 290 HIS C CA 1
ATOM 9920 C C . HIS C 3 304 ? 195.104 222.183 212.616 1.00 127.62 290 HIS C C 1
ATOM 9921 O O . HIS C 3 304 ? 195.088 223.363 212.265 1.00 126.91 290 HIS C O 1
ATOM 9928 N N . CYS C 3 305 ? 195.039 221.173 211.753 1.00 123.73 291 CYS C N 1
ATOM 9929 C CA . CYS C 3 305 ? 195.055 221.367 210.310 1.00 122.43 291 CYS C CA 1
ATOM 9930 C C . CYS C 3 305 ? 193.661 221.151 209.739 1.00 121.74 291 CYS C C 1
ATOM 9931 O O . CYS C 3 305 ? 193.035 220.114 209.981 1.00 121.66 291 CYS C O 1
ATOM 9934 N N . ARG C 3 306 ? 193.182 222.138 208.988 1.00 114.75 292 ARG C N 1
ATOM 9935 C CA . ARG C 3 306 ? 191.836 222.140 208.439 1.00 114.13 292 ARG C CA 1
ATOM 9936 C C . ARG C 3 306 ? 191.752 221.296 207.167 1.00 114.71 292 ARG C C 1
ATOM 9937 O O . ARG C 3 306 ? 192.741 220.743 206.678 1.00 114.99 292 ARG C O 1
ATOM 9945 N N . GLY C 3 307 ? 190.536 221.195 206.638 1.00 103.42 293 GLY C N 1
ATOM 9946 C CA . GLY C 3 307 ? 190.265 220.554 205.370 1.00 100.70 293 GLY C CA 1
ATOM 9947 C C . GLY C 3 307 ? 190.058 219.052 205.462 1.00 101.04 293 GLY C C 1
ATOM 9948 O O . GLY C 3 307 ? 190.245 218.415 206.501 1.00 103.47 293 GLY C O 1
ATOM 9949 N N . MET C 3 308 ? 189.663 218.485 204.325 1.00 90.67 294 MET C N 1
ATOM 9950 C CA . MET C 3 308 ? 189.257 217.090 204.212 1.00 89.36 294 MET C CA 1
ATOM 9951 C C . MET C 3 308 ? 190.276 216.310 203.392 1.00 88.90 294 MET C C 1
ATOM 9952 O O . MET C 3 308 ? 190.645 216.734 202.292 1.00 90.24 294 MET C O 1
ATOM 9957 N N . ALA C 3 309 ? 190.729 215.179 203.926 1.00 81.27 295 ALA C N 1
ATOM 9958 C CA . ALA C 3 309 ? 191.612 214.308 203.174 1.00 77.29 295 ALA C CA 1
ATOM 9959 C C . ALA C 3 309 ? 190.841 213.665 202.022 1.00 80.23 295 ALA C C 1
ATOM 9960 O O . ALA C 3 309 ? 189.616 213.541 202.077 1.00 86.15 295 ALA C O 1
ATOM 9962 N N . PRO C 3 310 ? 191.535 213.254 200.957 1.00 78.05 296 PRO C N 1
ATOM 9963 C CA . PRO C 3 310 ? 190.837 212.578 199.853 1.00 78.43 296 PRO C CA 1
ATOM 9964 C C . PRO C 3 310 ? 190.197 211.256 200.238 1.00 85.25 296 PRO C C 1
ATOM 9965 O O . PRO C 3 310 ? 189.289 210.800 199.531 1.00 86.49 296 PRO C O 1
ATOM 9969 N N . ASN C 3 311 ? 190.628 210.625 201.328 1.00 79.89 297 ASN C N 1
ATOM 9970 C CA . ASN C 3 311 ? 189.951 209.434 201.827 1.00 73.95 297 ASN C CA 1
ATOM 9971 C C . ASN C 3 311 ? 188.664 209.740 202.584 1.00 72.90 297 ASN C C 1
ATOM 9972 O O . ASN C 3 311 ? 187.983 208.805 203.014 1.00 72.45 297 ASN C O 1
ATOM 9977 N N . GLY C 3 312 ? 188.324 211.015 202.765 1.00 81.05 298 GLY C N 1
ATOM 9978 C CA . GLY C 3 312 ? 187.100 211.417 203.421 1.00 82.37 298 GLY C CA 1
ATOM 9979 C C . GLY C 3 312 ? 187.195 211.636 204.916 1.00 83.03 298 GLY C C 1
ATOM 9980 O O . GLY C 3 312 ? 186.212 212.083 205.519 1.00 82.19 298 GLY C O 1
ATOM 9981 N N . LEU C 3 313 ? 188.336 211.345 205.533 1.00 77.10 299 LEU C N 1
ATOM 9982 C CA . LEU C 3 313 ? 188.474 211.771 206.917 1.00 74.42 299 LEU C CA 1
ATOM 9983 C C . LEU C 3 313 ? 189.035 213.188 206.987 1.00 77.15 299 LEU C C 1
ATOM 9984 O O . LEU C 3 313 ? 189.790 213.606 206.106 1.00 82.37 299 LEU C O 1
ATOM 9989 N N . PRO C 3 314 ? 188.670 213.955 208.012 1.00 80.89 300 PRO C N 1
ATOM 9990 C CA . PRO C 3 314 ? 189.297 215.266 208.203 1.00 78.64 300 PRO C CA 1
ATOM 9991 C C . PRO C 3 314 ? 190.799 215.128 208.402 1.00 81.43 300 PRO C C 1
ATOM 9992 O O . PRO C 3 314 ? 191.286 214.141 208.958 1.00 87.28 300 PRO C O 1
ATOM 9996 N N . ASN C 3 315 ? 191.535 216.135 207.928 1.00 83.08 301 ASN C N 1
ATOM 9997 C CA . ASN C 3 315 ? 192.989 216.113 208.056 1.00 85.75 301 ASN C CA 1
ATOM 9998 C C . ASN C 3 315 ? 193.446 216.092 209.511 1.00 89.10 301 ASN C C 1
ATOM 9999 O O . ASN C 3 315 ? 194.434 215.429 209.840 1.00 89.09 301 ASN C O 1
ATOM 10004 N N . HIS C 3 316 ? 192.741 216.796 210.401 1.00 86.48 302 HIS C N 1
ATOM 10005 C CA . HIS C 3 316 ? 193.115 216.738 211.812 1.00 86.20 302 HIS C CA 1
ATOM 10006 C C . HIS C 3 316 ? 192.888 215.363 212.426 1.00 89.55 302 HIS C C 1
ATOM 10007 O O . HIS C 3 316 ? 193.443 215.077 213.492 1.00 89.04 302 HIS C O 1
ATOM 10014 N N . ILE C 3 317 ? 192.096 214.511 211.786 1.00 79.57 303 ILE C N 1
ATOM 10015 C CA . ILE C 3 317 ? 191.970 213.122 212.213 1.00 72.96 303 ILE C CA 1
ATOM 10016 C C . ILE C 3 317 ? 193.037 212.235 211.579 1.00 71.65 303 ILE C C 1
ATOM 10017 O O . ILE C 3 317 ? 193.572 211.337 212.232 1.00 75.45 303 ILE C O 1
ATOM 10022 N N . MET C 3 318 ? 193.386 212.484 210.316 1.00 63.58 304 MET C N 1
ATOM 10023 C CA . MET C 3 318 ? 194.424 211.700 209.653 1.00 63.78 304 MET C CA 1
ATOM 10024 C C . MET C 3 318 ? 195.841 212.137 210.015 1.00 71.50 304 MET C C 1
ATOM 10025 O O . MET C 3 318 ? 196.769 211.328 209.913 1.00 76.78 304 MET C O 1
ATOM 10030 N N . ALA C 3 319 ? 196.034 213.392 210.419 1.00 70.98 305 ALA C N 1
ATOM 10031 C CA . ALA C 3 319 ? 197.387 213.904 210.637 1.00 70.33 305 ALA C CA 1
ATOM 10032 C C . ALA C 3 319 ? 198.231 213.079 211.606 1.00 71.09 305 ALA C C 1
ATOM 10033 O O . ALA C 3 319 ? 199.437 212.929 211.344 1.00 77.80 305 ALA C O 1
ATOM 10035 N N . PRO C 3 320 ? 197.708 212.543 212.714 1.00 62.92 306 PRO C N 1
ATOM 10036 C CA . PRO C 3 320 ? 198.535 211.633 213.528 1.00 62.02 306 PRO C CA 1
ATOM 10037 C C . PRO C 3 320 ? 198.971 210.371 212.800 1.00 65.02 306 PRO C C 1
ATOM 10038 O O . PRO C 3 320 ? 200.084 209.886 213.028 1.00 64.70 306 PRO C O 1
ATOM 10042 N N . VAL C 3 321 ? 198.122 209.823 211.932 1.00 58.70 307 VAL C N 1
ATOM 10043 C CA . VAL C 3 321 ? 198.484 208.631 211.165 1.00 48.70 307 VAL C CA 1
ATOM 10044 C C . VAL C 3 321 ? 199.682 208.905 210.262 1.00 54.39 307 VAL C C 1
ATOM 10045 O O . VAL C 3 321 ? 200.612 208.097 210.174 1.00 63.78 307 VAL C O 1
ATOM 10049 N N . TRP C 3 322 ? 199.674 210.045 209.574 1.00 60.43 308 TRP C N 1
ATOM 10050 C CA . TRP C 3 322 ? 200.791 210.408 208.707 1.00 61.58 308 TRP C CA 1
ATOM 10051 C C . TRP C 3 322 ? 202.071 210.701 209.485 1.00 64.94 308 TRP C C 1
ATOM 10052 O O . TRP C 3 322 ? 203.168 210.443 208.979 1.00 66.23 308 TRP C O 1
ATOM 10063 N N . LYS C 3 323 ? 201.962 211.244 210.697 1.00 68.92 309 LYS C N 1
ATOM 10064 C CA . LYS C 3 323 ? 203.149 211.446 211.524 1.00 66.79 309 LYS C CA 1
ATOM 10065 C C . LYS C 3 323 ? 203.781 210.127 211.963 1.00 67.51 309 LYS C C 1
ATOM 10066 O O . LYS C 3 323 ? 205.011 210.015 212.016 1.00 71.02 309 LYS C O 1
ATOM 10072 N N . CYS C 3 324 ? 202.966 209.121 212.281 1.00 67.28 310 CYS C N 1
ATOM 10073 C CA . CYS C 3 324 ? 203.483 207.863 212.818 1.00 60.99 310 CYS C CA 1
ATOM 10074 C C . CYS C 3 324 ? 204.376 207.106 211.842 1.00 62.75 310 CYS C C 1
ATOM 10075 O O . CYS C 3 324 ? 205.166 206.264 212.279 1.00 72.24 310 CYS C O 1
ATOM 10078 N N . LEU C 3 325 ? 204.264 207.366 210.540 1.00 59.34 311 LEU C N 1
ATOM 10079 C CA . LEU C 3 325 ? 205.184 206.760 209.579 1.00 60.64 311 LEU C CA 1
ATOM 10080 C C . LEU C 3 325 ? 206.630 207.174 209.832 1.00 65.63 311 LEU C C 1
ATOM 10081 O O . LEU C 3 325 ? 207.518 206.323 209.948 1.00 69.19 311 LEU C O 1
ATOM 10086 N N . HIS C 3 326 ? 206.887 208.479 209.913 1.00 73.57 312 HIS C N 1
ATOM 10087 C CA . HIS C 3 326 ? 208.245 208.967 210.142 1.00 72.41 312 HIS C CA 1
ATOM 10088 C C . HIS C 3 326 ? 208.795 208.526 211.495 1.00 75.94 312 HIS C C 1
ATOM 10089 O O . HIS C 3 326 ? 209.936 208.059 211.588 1.00 77.54 312 HIS C O 1
ATOM 10096 N N . LEU C 3 327 ? 208.002 208.673 212.557 1.00 67.74 313 LEU C N 1
ATOM 10097 C CA . LEU C 3 327 ? 208.461 208.281 213.888 1.00 60.97 313 LEU C CA 1
ATOM 10098 C C . LEU C 3 327 ? 208.845 206.807 213.956 1.00 58.90 313 LEU C C 1
ATOM 10099 O O . LEU C 3 327 ? 209.840 206.450 214.596 1.00 64.79 313 LEU C O 1
ATOM 10104 N N . THR C 3 328 ? 208.074 205.935 213.308 1.00 54.84 314 THR C N 1
ATOM 10105 C CA . THR C 3 328 ? 208.406 204.512 213.311 1.00 57.53 314 THR C CA 1
ATOM 10106 C C . THR C 3 328 ? 209.657 204.211 212.489 1.00 55.55 314 THR C C 1
ATOM 10107 O O . THR C 3 328 ? 210.477 203.375 212.884 1.00 57.03 314 THR C O 1
ATOM 10111 N N . LYS C 3 329 ? 209.820 204.877 211.346 1.00 59.53 315 LYS C N 1
ATOM 10112 C CA . LYS C 3 329 ? 211.020 204.698 210.531 1.00 64.03 315 LYS C CA 1
ATOM 10113 C C . LYS C 3 329 ? 212.273 205.181 211.255 1.00 69.31 315 LYS C C 1
ATOM 10114 O O . LYS C 3 329 ? 213.291 204.481 211.294 1.00 73.89 315 LYS C O 1
ATOM 10120 N N . ASP C 3 330 ? 212.214 206.381 211.831 1.00 75.36 316 ASP C N 1
ATOM 10121 C CA . ASP C 3 330 ? 213.332 206.920 212.601 1.00 69.95 316 ASP C CA 1
ATOM 10122 C C . ASP C 3 330 ? 213.707 206.037 213.787 1.00 72.20 316 ASP C C 1
ATOM 10123 O O . ASP C 3 330 ? 214.890 205.918 214.125 1.00 79.50 316 ASP C O 1
ATOM 10128 N N . PHE C 3 331 ? 212.722 205.422 214.441 1.00 62.65 317 PHE C N 1
ATOM 10129 C CA . PHE C 3 331 ? 213.023 204.456 215.497 1.00 57.15 317 PHE C CA 1
ATOM 10130 C C . PHE C 3 331 ? 213.763 203.229 214.971 1.00 64.11 317 PHE C C 1
ATOM 10131 O O . PHE C 3 331 ? 214.817 202.859 215.500 1.00 71.13 317 PHE C O 1
ATOM 10139 N N . ARG C 3 332 ? 213.232 202.578 213.936 1.00 58.89 318 ARG C N 1
ATOM 10140 C CA . ARG C 3 332 ? 213.825 201.319 213.490 1.00 49.12 318 ARG C CA 1
ATOM 10141 C C . ARG C 3 332 ? 215.225 201.497 212.919 1.00 58.41 318 ARG C C 1
ATOM 10142 O O . ARG C 3 332 ? 216.058 200.594 213.050 1.00 65.69 318 ARG C O 1
ATOM 10150 N N . GLU C 3 333 ? 215.501 202.627 212.269 1.00 71.50 319 GLU C N 1
ATOM 10151 C CA . GLU C 3 333 ? 216.864 202.902 211.820 1.00 70.38 319 GLU C CA 1
ATOM 10152 C C . GLU C 3 333 ? 217.848 202.927 212.983 1.00 73.03 319 GLU C C 1
ATOM 10153 O O . GLU C 3 333 ? 218.994 202.484 212.845 1.00 71.99 319 GLU C O 1
ATOM 10159 N N . GLN C 3 334 ? 217.420 203.436 214.136 1.00 70.88 320 GLN C N 1
ATOM 10160 C CA . GLN C 3 334 ? 218.293 203.558 215.296 1.00 67.77 320 GLN C CA 1
ATOM 10161 C C . GLN C 3 334 ? 218.359 202.297 216.149 1.00 66.41 320 GLN C C 1
ATOM 10162 O O . GLN C 3 334 ? 219.424 201.976 216.687 1.00 70.83 320 GLN C O 1
ATOM 10168 N N . LYS C 3 335 ? 217.255 201.565 216.287 1.00 57.00 321 LYS C N 1
ATOM 10169 C CA . LYS C 3 335 ? 217.128 200.583 217.354 1.00 53.65 321 LYS C CA 1
ATOM 10170 C C . LYS C 3 335 ? 216.657 199.205 216.907 1.00 56.22 321 LYS C C 1
ATOM 10171 O O . LYS C 3 335 ? 216.424 198.349 217.766 1.00 62.10 321 LYS C O 1
ATOM 10177 N N . HIS C 3 336 ? 216.507 198.961 215.610 1.00 54.71 322 HIS C N 1
ATOM 10178 C CA . HIS C 3 336 ? 216.566 197.603 215.095 1.00 49.70 322 HIS C CA 1
ATOM 10179 C C . HIS C 3 336 ? 217.956 197.334 214.528 1.00 55.09 322 HIS C C 1
ATOM 10180 O O . HIS C 3 336 ? 218.843 198.189 214.555 1.00 65.85 322 HIS C O 1
ATOM 10187 N N . SER C 3 337 ? 218.149 196.125 214.006 1.00 60.39 323 SER C N 1
ATOM 10188 C CA . SER C 3 337 ? 219.403 195.783 213.354 1.00 59.76 323 SER C CA 1
ATOM 10189 C C . SER C 3 337 ? 219.153 194.736 212.282 1.00 58.82 323 SER C C 1
ATOM 10190 O O . SER C 3 337 ? 218.150 194.020 212.303 1.00 68.16 323 SER C O 1
ATOM 10193 N N . TYR C 3 338 ? 220.088 194.661 211.338 1.00 62.01 324 TYR C N 1
ATOM 10194 C CA . TYR C 3 338 ? 219.957 193.781 210.185 1.00 64.09 324 TYR C CA 1
ATOM 10195 C C . TYR C 3 338 ? 220.317 192.328 210.469 1.00 63.31 324 TYR C C 1
ATOM 10196 O O . TYR C 3 338 ? 219.849 191.447 209.742 1.00 70.27 324 TYR C O 1
ATOM 10205 N N . TRP C 3 339 ? 221.118 192.044 211.495 1.00 56.42 325 TRP C N 1
ATOM 10206 C CA . TRP C 3 339 ? 221.437 190.655 211.805 1.00 55.25 325 TRP C CA 1
ATOM 10207 C C . TRP C 3 339 ? 221.734 190.482 213.287 1.00 57.98 325 TRP C C 1
ATOM 10208 O O . TRP C 3 339 ? 222.515 191.246 213.861 1.00 61.85 325 TRP C O 1
ATOM 10219 N N . GLU C 3 340 ? 221.111 189.468 213.888 1.00 56.10 326 GLU C N 1
ATOM 10220 C CA . GLU C 3 340 ? 221.299 189.120 215.289 1.00 54.47 326 GLU C CA 1
ATOM 10221 C C . GLU C 3 340 ? 221.285 187.605 215.439 1.00 62.55 326 GLU C C 1
ATOM 10222 O O . GLU C 3 340 ? 220.843 186.879 214.545 1.00 67.01 326 GLU C O 1
ATOM 10228 N N . PHE C 3 341 ? 221.764 187.137 216.592 1.00 59.82 327 PHE C N 1
ATOM 10229 C CA . PHE C 3 341 ? 221.757 185.716 216.954 1.00 58.66 327 PHE C CA 1
ATOM 10230 C C . PHE C 3 341 ? 222.351 184.827 215.862 1.00 59.56 327 PHE C C 1
ATOM 10231 O O . PHE C 3 341 ? 221.753 183.836 215.439 1.00 60.03 327 PHE C O 1
ATOM 10239 N N . ALA C 3 342 ? 223.545 185.197 215.396 1.00 61.02 328 ALA C N 1
ATOM 10240 C CA . ALA C 3 342 ? 224.122 184.573 214.210 1.00 61.78 328 ALA C CA 1
ATOM 10241 C C . ALA C 3 342 ? 224.365 183.075 214.377 1.00 66.54 328 ALA C C 1
ATOM 10242 O O . ALA C 3 342 ? 224.442 182.358 213.375 1.00 70.98 328 ALA C O 1
ATOM 10244 N N . GLU C 3 343 ? 224.485 182.586 215.613 1.00 71.61 329 GLU C N 1
ATOM 10245 C CA . GLU C 3 343 ? 224.627 181.149 215.846 1.00 72.73 329 GLU C CA 1
ATOM 10246 C C . GLU C 3 343 ? 223.319 180.385 215.658 1.00 76.28 329 GLU C C 1
ATOM 10247 O O . GLU C 3 343 ? 223.339 179.225 215.233 1.00 78.61 329 GLU C O 1
ATOM 10253 N N . TRP C 3 344 ? 222.181 181.010 215.949 1.00 66.72 330 TRP C N 1
ATOM 10254 C CA . TRP C 3 344 ? 220.885 180.326 215.994 1.00 62.90 330 TRP C CA 1
ATOM 10255 C C . TRP C 3 344 ? 220.257 180.264 214.601 1.00 62.08 330 TRP C C 1
ATOM 10256 O O . TRP C 3 344 ? 219.318 180.986 214.265 1.00 69.74 330 TRP C O 1
ATOM 10267 N N . ILE C 3 345 ? 220.807 179.376 213.779 1.00 67.69 331 ILE C N 1
ATOM 10268 C CA . ILE C 3 345 ? 220.422 179.289 212.373 1.00 71.23 331 ILE C CA 1
ATOM 10269 C C . ILE C 3 345 ? 219.910 177.877 212.088 1.00 76.93 331 ILE C C 1
ATOM 10270 O O . ILE C 3 345 ? 220.399 176.910 212.689 1.00 76.38 331 ILE C O 1
ATOM 10275 N N . PRO C 3 346 ? 218.902 177.713 211.225 1.00 66.83 332 PRO C N 1
ATOM 10276 C CA . PRO C 3 346 ? 218.250 176.403 211.085 1.00 62.36 332 PRO C CA 1
ATOM 10277 C C . PRO C 3 346 ? 219.135 175.374 210.400 1.00 63.10 332 PRO C C 1
ATOM 10278 O O . PRO C 3 346 ? 219.843 175.677 209.438 1.00 67.65 332 PRO C O 1
ATOM 10282 N N . LEU C 3 347 ? 219.089 174.146 210.912 1.00 68.87 333 LEU C N 1
ATOM 10283 C CA . LEU C 3 347 ? 219.839 173.027 210.360 1.00 68.22 333 LEU C CA 1
ATOM 10284 C C . LEU C 3 347 ? 218.868 171.953 209.888 1.00 71.00 333 LEU C C 1
ATOM 10285 O O . LEU C 3 347 ? 217.933 171.592 210.610 1.00 72.75 333 LEU C O 1
ATOM 10290 N N . ALA C 3 348 ? 219.098 171.456 208.668 1.00 77.79 334 ALA C N 1
ATOM 10291 C CA . ALA C 3 348 ? 218.192 170.496 208.041 1.00 73.16 334 ALA C CA 1
ATOM 10292 C C . ALA C 3 348 ? 218.009 169.238 208.881 1.00 78.78 334 ALA C C 1
ATOM 10293 O O . ALA C 3 348 ? 216.897 168.708 208.979 1.00 84.61 334 ALA C O 1
ATOM 10295 N N . TRP C 3 349 ? 219.083 168.746 209.497 1.00 82.67 335 TRP C N 1
ATOM 10296 C CA . TRP C 3 349 ? 218.988 167.545 210.319 1.00 83.76 335 TRP C CA 1
ATOM 10297 C C . TRP C 3 349 ? 218.186 167.761 211.596 1.00 82.20 335 TRP C C 1
ATOM 10298 O O . TRP C 3 349 ? 217.763 166.781 212.217 1.00 82.68 335 TRP C O 1
ATOM 10309 N N . LYS C 3 350 ? 217.968 169.009 212.005 1.00 71.97 336 LYS C N 1
ATOM 10310 C CA . LYS C 3 350 ? 217.083 169.286 213.128 1.00 72.90 336 LYS C CA 1
ATOM 10311 C C . LYS C 3 350 ? 215.613 169.329 212.737 1.00 74.90 336 LYS C C 1
ATOM 10312 O O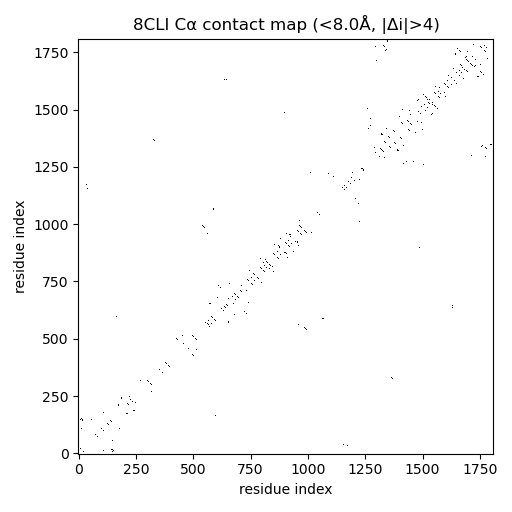 . LYS C 3 350 ? 214.760 169.407 213.626 1.00 79.84 336 LYS C O 1
ATOM 10318 N N . TRP C 3 351 ? 215.293 169.276 211.448 1.00 65.51 337 TRP C N 1
ATOM 10319 C CA . TRP C 3 351 ? 213.911 169.239 210.978 1.00 62.60 337 TRP C CA 1
ATOM 10320 C C . TRP C 3 351 ? 213.610 167.870 210.378 1.00 66.59 337 TRP C C 1
ATOM 10321 O O . TRP C 3 351 ? 214.107 167.533 209.298 1.00 70.65 337 TRP C O 1
ATOM 10332 N N . HIS C 3 352 ? 212.794 167.091 211.084 1.00 79.79 338 HIS C N 1
ATOM 10333 C CA . HIS C 3 352 ? 212.414 165.739 210.689 1.00 79.66 338 HIS C CA 1
ATOM 10334 C C . HIS C 3 352 ? 210.967 165.746 210.213 1.00 78.14 338 HIS C C 1
ATOM 10335 O O . HIS C 3 352 ? 210.067 166.134 210.964 1.00 84.39 338 HIS C O 1
ATOM 10342 N N . LEU C 3 353 ? 210.745 165.314 208.974 1.00 69.30 339 LEU C N 1
ATOM 10343 C CA . LEU C 3 353 ? 209.408 165.311 208.389 1.00 77.80 339 LEU C CA 1
ATOM 10344 C C . LEU C 3 353 ? 208.600 164.132 208.922 1.00 84.68 339 LEU C C 1
ATOM 10345 O O . LEU C 3 353 ? 209.029 162.978 208.813 1.00 85.64 339 LEU C O 1
ATOM 10350 N N . LEU C 3 354 ? 207.432 164.422 209.493 1.00 84.50 340 LEU C N 1
ATOM 10351 C CA . LEU C 3 354 ? 206.527 163.378 209.955 1.00 79.97 340 LEU C CA 1
ATOM 10352 C C . LEU C 3 354 ? 205.785 162.751 208.782 1.00 79.87 340 LEU C C 1
ATOM 10353 O O . LEU C 3 354 ? 205.346 163.446 207.862 1.00 78.08 340 LEU C O 1
ATOM 10358 N N . SER C 3 355 ? 205.642 161.429 208.825 1.00 88.84 341 SER C N 1
ATOM 10359 C CA . SER C 3 355 ? 204.745 160.740 207.913 1.00 89.87 341 SER C CA 1
ATOM 10360 C C . SER C 3 355 ? 203.285 161.086 208.210 1.00 89.46 341 SER C C 1
ATOM 10361 O O . SER C 3 355 ? 202.945 161.670 209.242 1.00 89.49 341 SER C O 1
ATOM 10364 N N . GLU C 3 356 ? 202.418 160.716 207.264 1.00 98.96 342 GLU C N 1
ATOM 10365 C CA . GLU C 3 356 ? 200.975 160.868 207.432 1.00 97.84 342 GLU C CA 1
ATOM 10366 C C . GLU C 3 356 ? 200.477 160.246 208.732 1.00 98.40 342 GLU C C 1
ATOM 10367 O O . GLU C 3 356 ? 199.635 160.825 209.427 1.00 99.13 342 GLU C O 1
ATOM 10373 N N . LEU C 3 357 ? 200.987 159.063 209.072 1.00 96.64 343 LEU C N 1
ATOM 10374 C CA . LEU C 3 357 ? 200.585 158.389 210.303 1.00 95.62 343 LEU C CA 1
ATOM 10375 C C . LEU C 3 357 ? 201.088 159.120 211.542 1.00 97.55 343 LEU C C 1
ATOM 10376 O O . LEU C 3 357 ? 200.362 159.236 212.536 1.00 99.81 343 LEU C O 1
ATOM 10381 N N . GLU C 3 358 ? 202.324 159.617 211.505 1.00 86.91 344 GLU C N 1
ATOM 10382 C CA . GLU C 3 358 ? 202.880 160.318 212.658 1.00 83.47 344 GLU C CA 1
ATOM 10383 C C . GLU C 3 358 ? 202.240 161.684 212.875 1.00 84.11 344 GLU C C 1
ATOM 10384 O O . GLU C 3 358 ? 202.128 162.132 214.021 1.00 81.30 344 GLU C O 1
ATOM 10390 N N . ALA C 3 359 ? 201.825 162.364 211.808 1.00 84.36 345 ALA C N 1
ATOM 10391 C CA . ALA C 3 359 ? 201.227 163.687 211.950 1.00 83.50 345 ALA C CA 1
ATOM 10392 C C . ALA C 3 359 ? 199.798 163.651 212.480 1.00 83.59 345 ALA C C 1
ATOM 10393 O O . ALA C 3 359 ? 199.344 164.649 213.048 1.00 84.88 345 ALA C O 1
ATOM 10395 N N . ALA C 3 360 ? 199.085 162.542 212.296 1.00 81.08 346 ALA C N 1
ATOM 10396 C CA . ALA C 3 360 ? 197.658 162.486 212.611 1.00 83.43 346 ALA C CA 1
ATOM 10397 C C . ALA C 3 360 ? 197.275 162.954 214.015 1.00 82.86 346 ALA C C 1
ATOM 10398 O O . ALA C 3 360 ? 196.219 163.597 214.145 1.00 82.49 346 ALA C O 1
ATOM 10400 N N . PRO C 3 361 ? 198.039 162.687 215.082 1.00 75.16 347 PRO C N 1
ATOM 10401 C CA . PRO C 3 361 ? 197.649 163.215 216.401 1.00 72.34 347 PRO C CA 1
ATOM 10402 C C . PRO C 3 361 ? 197.703 164.729 216.509 1.00 74.03 347 PRO C C 1
ATOM 10403 O O . PRO C 3 361 ? 197.011 165.294 217.364 1.00 72.26 347 PRO C O 1
ATOM 10407 N N . TYR C 3 362 ? 198.496 165.402 215.680 1.00 72.98 348 TYR C N 1
ATOM 10408 C CA . TYR C 3 362 ? 198.773 166.820 215.868 1.00 71.91 348 TYR C CA 1
ATOM 10409 C C . TYR C 3 362 ? 197.818 167.729 215.108 1.00 73.63 348 TYR C C 1
ATOM 10410 O O . TYR C 3 362 ? 197.549 168.845 215.566 1.00 74.26 348 TYR C O 1
ATOM 10419 N N . LEU C 3 363 ? 197.309 167.287 213.965 1.00 79.06 349 LEU C N 1
ATOM 10420 C CA . LEU C 3 363 ? 196.447 168.127 213.144 1.00 77.00 349 LEU C CA 1
ATOM 10421 C C . LEU C 3 363 ? 195.187 168.525 213.910 1.00 75.91 349 LEU C C 1
ATOM 10422 O O . LEU C 3 363 ? 194.553 167.668 214.541 1.00 75.96 349 LEU C O 1
ATOM 10427 N N . PRO C 3 364 ? 194.808 169.802 213.901 1.00 64.06 350 PRO C N 1
ATOM 10428 C CA . PRO C 3 364 ? 193.513 170.199 214.465 1.00 63.34 350 PRO C CA 1
ATOM 10429 C C . PRO C 3 364 ? 192.357 169.460 213.806 1.00 71.17 350 PRO C C 1
ATOM 10430 O O . PRO C 3 364 ? 192.318 169.279 212.588 1.00 72.61 350 PRO C O 1
ATOM 10434 N N . GLN C 3 365 ? 191.411 169.020 214.639 1.00 75.70 351 GLN C N 1
ATOM 10435 C CA . GLN C 3 365 ? 190.607 167.843 214.336 1.00 72.16 351 GLN C CA 1
ATOM 10436 C C . GLN C 3 365 ? 189.463 168.104 213.362 1.00 70.24 351 GLN C C 1
ATOM 10437 O O . GLN C 3 365 ? 188.917 167.142 212.814 1.00 73.12 351 GLN C O 1
ATOM 10443 N N . GLU C 3 366 ? 189.079 169.358 213.134 1.00 72.05 352 GLU C N 1
ATOM 10444 C CA . GLU C 3 366 ? 188.026 169.655 212.168 1.00 70.53 352 GLU C CA 1
ATOM 10445 C C . GLU C 3 366 ? 188.596 169.683 210.756 1.00 72.33 352 GLU C C 1
ATOM 10446 O O . GLU C 3 366 ? 189.482 170.488 210.455 1.00 77.39 352 GLU C O 1
ATOM 10452 N N . GLU C 3 367 ? 188.090 168.804 209.891 1.00 77.78 353 GLU C N 1
ATOM 10453 C CA . GLU C 3 367 ? 188.621 168.701 208.539 1.00 79.78 353 GLU C CA 1
ATOM 10454 C C . GLU C 3 367 ? 188.075 169.760 207.590 1.00 83.46 353 GLU C C 1
ATOM 10455 O O . GLU C 3 367 ? 188.688 170.002 206.545 1.00 87.36 353 GLU C O 1
ATOM 10461 N N . LYS C 3 368 ? 186.949 170.393 207.915 1.00 76.37 354 LYS C N 1
ATOM 10462 C CA . LYS C 3 368 ? 186.371 171.424 207.064 1.00 72.41 354 LYS C CA 1
ATOM 10463 C C . LYS C 3 368 ? 185.791 172.538 207.919 1.00 74.38 354 LYS C C 1
ATOM 10464 O O . LYS C 3 368 ? 185.346 172.307 209.045 1.00 79.29 354 LYS C O 1
ATOM 10470 N N . SER C 3 369 ? 185.803 173.752 207.371 1.00 62.74 355 SER C N 1
ATOM 10471 C CA . SER C 3 369 ? 185.301 174.915 208.078 1.00 56.86 355 SER C CA 1
ATOM 10472 C C . SER C 3 369 ? 183.797 174.782 208.298 1.00 58.53 355 SER C C 1
ATOM 10473 O O . SER C 3 369 ? 183.139 173.950 207.671 1.00 69.48 355 SER C O 1
ATOM 10476 N N . PRO C 3 370 ? 183.217 175.591 209.187 1.00 56.58 356 PRO C N 1
ATOM 10477 C CA . PRO C 3 370 ? 181.791 175.907 209.062 1.00 63.65 356 PRO C CA 1
ATOM 10478 C C . PRO C 3 370 ? 181.475 176.530 207.711 1.00 64.77 356 PRO C C 1
ATOM 10479 O O . PRO C 3 370 ? 182.329 177.148 207.073 1.00 70.04 356 PRO C O 1
ATOM 10483 N N . LEU C 3 371 ? 180.226 176.373 207.281 1.00 61.43 357 LEU C N 1
ATOM 10484 C CA . LEU C 3 371 ? 179.767 177.082 206.094 1.00 61.04 357 LEU C CA 1
ATOM 10485 C C . LEU C 3 371 ? 179.681 178.573 206.385 1.00 66.55 357 LEU C C 1
ATOM 10486 O O . LEU C 3 371 ? 179.245 178.986 207.462 1.00 72.71 357 LEU C O 1
ATOM 10491 N N . PHE C 3 372 ? 180.088 179.385 205.414 1.00 60.00 358 PHE C N 1
ATOM 10492 C CA . PHE C 3 372 ? 180.050 180.827 205.584 1.00 56.40 358 PHE C CA 1
ATOM 10493 C C . PHE C 3 372 ? 179.769 181.479 204.241 1.00 61.71 358 PHE C C 1
ATOM 10494 O O . PHE C 3 372 ? 179.968 180.880 203.183 1.00 74.36 358 PHE C O 1
ATOM 10502 N N . SER C 3 373 ? 179.306 182.724 204.298 1.00 62.64 359 SER C N 1
ATOM 10503 C CA . SER C 3 373 ? 179.283 183.586 203.129 1.00 68.32 359 SER C CA 1
ATOM 10504 C C . SER C 3 373 ? 179.736 184.980 203.527 1.00 70.47 359 SER C C 1
ATOM 10505 O O . SER C 3 373 ? 179.460 185.449 204.633 1.00 70.33 359 SER C O 1
ATOM 10508 N N . VAL C 3 374 ? 180.438 185.638 202.610 1.00 66.18 360 VAL C N 1
ATOM 10509 C CA . VAL C 3 374 ? 180.924 186.997 202.804 1.00 57.23 360 VAL C CA 1
ATOM 10510 C C . VAL C 3 374 ? 180.106 187.951 201.947 1.00 63.99 360 VAL C C 1
ATOM 10511 O O . VAL C 3 374 ? 179.997 187.763 200.730 1.00 69.72 360 VAL C O 1
ATOM 10515 N N . GLN C 3 375 ? 179.531 188.966 202.582 1.00 70.40 361 GLN C N 1
ATOM 10516 C CA . GLN C 3 375 ? 178.890 190.073 201.887 1.00 70.77 361 GLN C CA 1
ATOM 10517 C C . GLN C 3 375 ? 179.800 191.285 201.992 1.00 70.70 361 GLN C C 1
ATOM 10518 O O . GLN C 3 375 ? 180.326 191.577 203.070 1.00 72.18 361 GLN C O 1
ATOM 10524 N N . ARG C 3 376 ? 179.991 191.978 200.877 1.00 75.60 362 ARG C N 1
ATOM 10525 C CA . ARG C 3 376 ? 180.900 193.110 200.804 1.00 74.03 362 ARG C CA 1
ATOM 10526 C C . ARG C 3 376 ? 180.103 194.367 200.499 1.00 77.55 362 ARG C C 1
ATOM 10527 O O . ARG C 3 376 ? 179.352 194.407 199.519 1.00 83.96 362 ARG C O 1
ATOM 10535 N N . GLU C 3 377 ? 180.264 195.378 201.351 1.00 80.87 363 GLU C N 1
ATOM 10536 C CA . GLU C 3 377 ? 179.493 196.613 201.276 1.00 83.99 363 GLU C CA 1
ATOM 10537 C C . GLU C 3 377 ? 179.473 197.194 199.871 1.00 85.73 363 GLU C C 1
ATOM 10538 O O . GLU C 3 377 ? 180.522 197.455 199.276 1.00 87.28 363 GLU C O 1
ATOM 10544 N N . GLY C 3 378 ? 178.266 197.394 199.346 1.00 87.85 364 GLY C N 1
ATOM 10545 C CA . GLY C 3 378 ? 178.061 198.018 198.058 1.00 87.75 364 GLY C CA 1
ATOM 10546 C C . GLY C 3 378 ? 178.284 197.134 196.852 1.00 89.96 364 GLY C C 1
ATOM 10547 O O . GLY C 3 378 ? 178.092 197.603 195.723 1.00 94.02 364 GLY C O 1
ATOM 10548 N N . LEU C 3 379 ? 178.688 195.886 197.039 1.00 88.41 365 LEU C N 1
ATOM 10549 C CA . LEU C 3 379 ? 178.682 194.916 195.956 1.00 87.70 365 LEU C CA 1
ATOM 10550 C C . LEU C 3 379 ? 177.382 194.122 195.927 1.00 91.20 365 LEU C C 1
ATOM 10551 O O . LEU C 3 379 ? 176.651 194.063 196.919 1.00 92.44 365 LEU C O 1
ATOM 10556 N N . PRO C 3 380 ? 177.061 193.505 194.787 1.00 98.83 366 PRO C N 1
ATOM 10557 C CA . PRO C 3 380 ? 175.927 192.575 194.740 1.00 99.52 366 PRO C CA 1
ATOM 10558 C C . PRO C 3 380 ? 176.107 191.405 195.697 1.00 99.70 366 PRO C C 1
ATOM 10559 O O . PRO C 3 380 ? 177.221 190.939 195.946 1.00 99.21 366 PRO C O 1
ATOM 10563 N N . GLU C 3 381 ? 174.984 190.939 196.240 1.00 101.62 367 GLU C N 1
ATOM 10564 C CA . GLU C 3 381 ? 175.004 189.863 197.223 1.00 101.79 367 GLU C CA 1
ATOM 10565 C C . GLU C 3 381 ? 175.524 188.571 196.605 1.00 103.08 367 GLU C C 1
ATOM 10566 O O . GLU C 3 381 ? 175.115 188.183 195.507 1.00 101.87 367 GLU C O 1
ATOM 10572 N N . ASP C 3 382 ? 176.439 187.910 197.316 1.00 99.93 368 ASP C N 1
ATOM 10573 C CA . ASP C 3 382 ? 177.017 186.662 196.826 1.00 100.92 368 ASP C CA 1
ATOM 10574 C C . ASP C 3 382 ? 175.960 185.562 196.783 1.00 101.68 368 ASP C C 1
ATOM 10575 O O . ASP C 3 382 ? 175.719 184.952 195.735 1.00 100.71 368 ASP C O 1
ATOM 10580 N N . GLY C 3 383 ? 175.317 185.295 197.922 1.00 93.69 369 GLY C N 1
ATOM 10581 C CA . GLY C 3 383 ? 174.271 184.298 198.022 1.00 92.88 369 GLY C CA 1
ATOM 10582 C C . GLY C 3 383 ? 174.724 182.855 198.084 1.00 90.84 369 GLY C C 1
ATOM 10583 O O . GLY C 3 383 ? 173.930 181.993 198.480 1.00 89.58 369 GLY C O 1
ATOM 10584 N N . THR C 3 384 ? 175.963 182.555 197.710 1.00 89.43 370 THR C N 1
ATOM 10585 C CA . THR C 3 384 ? 176.496 181.210 197.867 1.00 88.45 370 THR C CA 1
ATOM 10586 C C . THR C 3 384 ? 177.047 181.035 199.275 1.00 89.16 370 THR C C 1
ATOM 10587 O O . THR C 3 384 ? 177.451 181.999 199.927 1.00 93.53 370 THR C O 1
ATOM 10591 N N . LEU C 3 385 ? 177.070 179.789 199.740 1.00 72.70 371 LEU C N 1
ATOM 10592 C CA . LEU C 3 385 ? 177.775 179.438 200.965 1.00 69.04 371 LEU C CA 1
ATOM 10593 C C . LEU C 3 385 ? 179.074 178.736 200.597 1.00 71.77 371 LEU C C 1
ATOM 10594 O O . LEU C 3 385 ? 179.063 177.717 199.899 1.00 76.94 371 LEU C O 1
ATOM 10599 N N . TYR C 3 386 ? 180.186 179.285 201.073 1.00 72.33 372 TYR C N 1
ATOM 10600 C CA . TYR C 3 386 ? 181.487 178.648 200.964 1.00 74.48 372 TYR C CA 1
ATOM 10601 C C . TYR C 3 386 ? 181.723 177.660 202.100 1.00 73.67 372 TYR C C 1
ATOM 10602 O O . TYR C 3 386 ? 181.152 177.776 203.186 1.00 76.51 372 TYR C O 1
ATOM 10611 N N . ARG C 3 387 ? 182.575 176.676 201.829 1.00 70.37 373 ARG C N 1
ATOM 10612 C CA . ARG C 3 387 ? 183.148 175.831 202.866 1.00 66.15 373 ARG C CA 1
ATOM 10613 C C . ARG C 3 387 ? 184.471 175.293 202.348 1.00 73.17 373 ARG C C 1
ATOM 10614 O O . ARG C 3 387 ? 184.541 174.803 201.218 1.00 72.42 373 ARG C O 1
ATOM 10622 N N . ILE C 3 388 ? 185.510 175.381 203.175 1.00 72.16 374 ILE C N 1
ATOM 10623 C CA . ILE C 3 388 ? 186.878 175.137 202.739 1.00 72.85 374 ILE C CA 1
ATOM 10624 C C . ILE C 3 388 ? 187.540 174.105 203.638 1.00 67.47 374 ILE C C 1
ATOM 10625 O O . ILE C 3 388 ? 187.262 174.024 204.838 1.00 71.53 374 ILE C O 1
ATOM 10630 N N . ASN C 3 389 ? 188.421 173.310 203.042 1.00 63.76 375 ASN C N 1
ATOM 10631 C CA . ASN C 3 389 ? 189.129 172.284 203.784 1.00 65.17 375 ASN C CA 1
ATOM 10632 C C . ASN C 3 389 ? 190.107 172.919 204.768 1.00 66.63 375 ASN C C 1
ATOM 10633 O O . ASN C 3 389 ? 190.559 174.053 204.598 1.00 73.04 375 ASN C O 1
ATOM 10638 N N . ARG C 3 390 ? 190.418 172.166 205.818 1.00 60.40 376 ARG C N 1
ATOM 10639 C CA . ARG C 3 390 ? 191.520 172.512 206.703 1.00 55.78 376 ARG C CA 1
ATOM 10640 C C . ARG C 3 390 ? 192.821 172.664 205.922 1.00 62.39 376 ARG C C 1
ATOM 10641 O O . ARG C 3 390 ? 193.123 171.870 205.028 1.00 69.31 376 ARG C O 1
ATOM 10649 N N . PHE C 3 391 ? 193.583 173.708 206.261 1.00 57.37 377 PHE C N 1
ATOM 10650 C CA . PHE C 3 391 ? 194.796 174.097 205.534 1.00 50.01 377 PHE C CA 1
ATOM 10651 C C . PHE C 3 391 ? 194.515 174.534 204.098 1.00 58.10 377 PHE C C 1
ATOM 10652 O O . PHE C 3 391 ? 195.341 174.325 203.209 1.00 64.83 377 PHE C O 1
ATOM 10660 N N . SER C 3 392 ? 193.359 175.145 203.843 1.00 52.66 378 SER C N 1
ATOM 10661 C CA . SER C 3 392 ? 193.071 175.660 202.512 1.00 48.56 378 SER C CA 1
ATOM 10662 C C . SER C 3 392 ? 192.449 177.046 202.606 1.00 54.99 378 SER C C 1
ATOM 10663 O O . SER C 3 392 ? 191.974 177.469 203.662 1.00 61.76 378 SER C O 1
ATOM 10666 N N . SER C 3 393 ? 192.463 177.750 201.475 1.00 62.55 379 SER C N 1
ATOM 10667 C CA . SER C 3 393 ? 192.076 179.152 201.385 1.00 58.55 379 SER C CA 1
ATOM 10668 C C . SER C 3 393 ? 191.137 179.364 200.206 1.00 59.27 379 SER C C 1
ATOM 10669 O O . SER C 3 393 ? 191.317 178.755 199.148 1.00 71.72 379 SER C O 1
ATOM 10672 N N . ILE C 3 394 ? 190.135 180.230 200.382 1.00 51.34 380 ILE C N 1
ATOM 10673 C CA . ILE C 3 394 ? 189.497 180.821 199.209 1.00 59.81 380 ILE C CA 1
ATOM 10674 C C . ILE C 3 394 ? 190.481 181.745 198.497 1.00 68.41 380 ILE C C 1
ATOM 10675 O O . ILE C 3 394 ? 191.502 182.168 199.049 1.00 70.62 380 ILE C O 1
ATOM 10680 N N . THR C 3 395 ? 190.161 182.062 197.246 1.00 73.04 381 THR C N 1
ATOM 10681 C CA . THR C 3 395 ? 190.888 183.081 196.505 1.00 70.10 381 THR C CA 1
ATOM 10682 C C . THR C 3 395 ? 190.480 184.480 196.956 1.00 71.25 381 THR C C 1
ATOM 10683 O O . THR C 3 395 ? 189.328 184.729 197.317 1.00 76.77 381 THR C O 1
ATOM 10687 N N . ALA C 3 396 ? 191.453 185.391 196.952 1.00 75.37 382 ALA C N 1
ATOM 10688 C CA . ALA C 3 396 ? 191.192 186.783 197.290 1.00 74.36 382 ALA C CA 1
ATOM 10689 C C . ALA C 3 396 ? 190.112 187.369 196.390 1.00 79.30 382 ALA C C 1
ATOM 10690 O O . ALA C 3 396 ? 190.041 187.062 195.197 1.00 84.81 382 ALA C O 1
ATOM 10692 N N . HIS C 3 397 ? 189.266 188.211 196.968 1.00 80.34 383 HIS C N 1
ATOM 10693 C CA . HIS C 3 397 ? 188.310 188.965 196.171 1.00 76.69 383 HIS C CA 1
ATOM 10694 C C . HIS C 3 397 ? 189.052 189.896 195.217 1.00 80.05 383 HIS C C 1
ATOM 10695 O O . HIS C 3 397 ? 189.960 190.618 195.648 1.00 83.95 383 HIS C O 1
ATOM 10702 N N . PRO C 3 398 ? 188.710 189.904 193.927 1.00 81.15 384 PRO C N 1
ATOM 10703 C CA . PRO C 3 398 ? 189.548 190.614 192.947 1.00 80.92 384 PRO C CA 1
ATOM 10704 C C . PRO C 3 398 ? 189.646 192.112 193.182 1.00 85.39 384 PRO C C 1
ATOM 10705 O O . PRO C 3 398 ? 190.669 192.713 192.832 1.00 86.79 384 PRO C O 1
ATOM 10709 N N . GLU C 3 399 ? 188.623 192.739 193.761 1.00 83.68 385 GLU C N 1
ATOM 10710 C CA . GLU C 3 399 ? 188.663 194.178 193.999 1.00 77.52 385 GLU C CA 1
ATOM 10711 C C . GLU C 3 399 ? 189.197 194.534 195.380 1.00 81.41 385 GLU C C 1
ATOM 10712 O O . GLU C 3 399 ? 189.925 195.521 195.524 1.00 83.30 385 GLU C O 1
ATOM 10718 N N . ARG C 3 400 ? 188.846 193.756 196.402 1.00 74.12 386 ARG C N 1
ATOM 10719 C CA . ARG C 3 400 ? 189.082 194.135 197.786 1.00 72.21 386 ARG C CA 1
ATOM 10720 C C . ARG C 3 400 ? 190.112 193.259 198.485 1.00 76.01 386 ARG C C 1
ATOM 10721 O O . ARG C 3 400 ? 190.490 193.562 199.621 1.00 78.78 386 ARG C O 1
ATOM 10729 N N . TRP C 3 401 ? 190.562 192.185 197.841 1.00 73.91 387 TRP C N 1
ATOM 10730 C CA . TRP C 3 401 ? 191.734 191.411 198.245 1.00 70.26 387 TRP C CA 1
ATOM 10731 C C . TRP C 3 401 ? 191.636 190.810 199.642 1.00 72.27 387 TRP C C 1
ATOM 10732 O O . TRP C 3 401 ? 192.656 190.410 200.208 1.00 77.38 387 TRP C O 1
ATOM 10743 N N . ASP C 3 402 ? 190.452 190.733 200.240 1.00 69.32 388 ASP C N 1
ATOM 10744 C CA . ASP C 3 402 ? 190.336 189.964 201.469 1.00 63.42 388 ASP C CA 1
ATOM 10745 C C . ASP C 3 402 ? 190.527 188.483 201.167 1.00 68.51 388 ASP C C 1
ATOM 10746 O O . ASP C 3 402 ? 190.073 187.979 200.137 1.00 78.27 388 ASP C O 1
ATOM 10751 N N . VAL C 3 403 ? 191.209 187.785 202.071 1.00 60.74 389 VAL C N 1
ATOM 10752 C CA . VAL C 3 403 ? 191.466 186.357 201.942 1.00 62.81 389 VAL C CA 1
ATOM 10753 C C . VAL C 3 403 ? 190.970 185.662 203.200 1.00 64.58 389 VAL C C 1
ATOM 10754 O O . VAL C 3 403 ? 191.120 186.191 204.306 1.00 71.81 389 VAL C O 1
ATOM 10758 N N . SER C 3 404 ? 190.379 184.479 203.038 1.00 57.83 390 SER C N 1
ATOM 10759 C CA . SER C 3 404 ? 189.945 183.684 204.178 1.00 48.02 390 SER C CA 1
ATOM 10760 C C . SER C 3 404 ? 190.460 182.259 204.045 1.00 52.62 390 SER C C 1
ATOM 10761 O O . SER C 3 404 ? 190.353 181.654 202.975 1.00 69.88 390 SER C O 1
ATOM 10764 N N . PHE C 3 405 ? 191.017 181.733 205.132 1.00 43.63 391 PHE C N 1
ATOM 10765 C CA . PHE C 3 405 ? 191.571 180.388 205.165 1.00 44.21 391 PHE C CA 1
ATOM 10766 C C . PHE C 3 405 ? 191.219 179.762 206.507 1.00 49.54 391 PHE C C 1
ATOM 10767 O O . PHE C 3 405 ? 190.901 180.458 207.473 1.00 53.34 391 PHE C O 1
ATOM 10775 N N . PHE C 3 406 ? 191.279 178.434 206.562 1.00 51.16 392 PHE C N 1
ATOM 10776 C CA . PHE C 3 406 ? 190.790 177.676 207.705 1.00 47.56 392 PHE C CA 1
ATOM 10777 C C . PHE C 3 406 ? 191.897 176.818 208.299 1.00 51.21 392 PHE C C 1
ATOM 10778 O O . PHE C 3 406 ? 192.594 176.104 207.573 1.00 56.49 392 PHE C O 1
ATOM 10786 N N . THR C 3 407 ? 192.053 176.900 209.622 1.00 46.86 393 THR C N 1
ATOM 10787 C CA . THR C 3 407 ? 193.157 176.278 210.337 1.00 40.08 393 THR C CA 1
ATOM 10788 C C . THR C 3 407 ? 192.765 175.031 211.120 1.00 52.57 393 THR C C 1
ATOM 10789 O O . THR C 3 407 ? 193.648 174.371 211.674 1.00 60.52 393 THR C O 1
ATOM 10793 N N . GLY C 3 408 ? 191.479 174.689 211.177 1.00 62.03 394 GLY C N 1
ATOM 10794 C CA . GLY C 3 408 ? 191.025 173.447 211.771 1.00 59.51 394 GLY C CA 1
ATOM 10795 C C . GLY C 3 408 ? 190.714 173.483 213.254 1.00 59.06 394 GLY C C 1
ATOM 10796 O O . GLY C 3 408 ? 190.383 172.435 213.822 1.00 64.09 394 GLY C O 1
ATOM 10797 N N . GLY C 3 409 ? 190.798 174.641 213.898 1.00 55.54 395 GLY C N 1
ATOM 10798 C CA . GLY C 3 409 ? 190.516 174.749 215.309 1.00 51.34 395 GLY C CA 1
ATOM 10799 C C . GLY C 3 409 ? 190.432 176.199 215.732 1.00 58.70 395 GLY C C 1
ATOM 10800 O O . GLY C 3 409 ? 190.739 177.104 214.953 1.00 56.95 395 GLY C O 1
ATOM 10801 N N . PRO C 3 410 ? 190.053 176.457 216.983 1.00 59.79 396 PRO C N 1
ATOM 10802 C CA . PRO C 3 410 ? 189.897 177.850 217.415 1.00 61.15 396 PRO C CA 1
ATOM 10803 C C . PRO C 3 410 ? 191.256 178.516 217.574 1.00 64.40 396 PRO C C 1
ATOM 10804 O O . PRO C 3 410 ? 192.126 178.022 218.292 1.00 69.39 396 PRO C O 1
ATOM 10808 N N . LEU C 3 411 ? 191.431 179.645 216.895 1.00 50.97 397 LEU C N 1
ATOM 10809 C CA . LEU C 3 411 ? 192.731 180.300 216.838 1.00 44.98 397 LEU C CA 1
ATOM 10810 C C . LEU C 3 411 ? 193.011 181.026 218.148 1.00 49.10 397 LEU C C 1
ATOM 10811 O O . LEU C 3 411 ? 192.232 181.886 218.568 1.00 53.08 397 LEU C O 1
ATOM 10816 N N . TRP C 3 412 ? 194.126 180.683 218.791 1.00 52.84 398 TRP C N 1
ATOM 10817 C CA . TRP C 3 412 ? 194.479 181.247 220.083 1.00 52.56 398 TRP C CA 1
ATOM 10818 C C . TRP C 3 412 ? 195.855 181.897 220.138 1.00 57.76 398 TRP C C 1
ATOM 10819 O O . TRP C 3 412 ? 196.182 182.508 221.160 1.00 63.70 398 TRP C O 1
ATOM 10830 N N . ALA C 3 413 ? 196.672 181.774 219.095 1.00 47.44 399 ALA C N 1
ATOM 10831 C CA . ALA C 3 413 ? 197.854 182.611 218.959 1.00 36.79 399 ALA C CA 1
ATOM 10832 C C . ALA C 3 413 ? 198.114 182.913 217.491 1.00 39.58 399 ALA C C 1
ATOM 10833 O O . ALA C 3 413 ? 197.739 182.137 216.610 1.00 48.61 399 ALA C O 1
ATOM 10835 N N . LEU C 3 414 ? 198.744 184.063 217.239 1.00 34.85 400 LEU C N 1
ATOM 10836 C CA . LEU C 3 414 ? 198.929 184.579 215.886 1.00 35.25 400 LEU C CA 1
ATOM 10837 C C . LEU C 3 414 ? 199.952 185.710 215.879 1.00 39.87 400 LEU C C 1
ATOM 10838 O O . LEU C 3 414 ? 199.856 186.637 216.688 1.00 54.18 400 LEU C O 1
ATOM 10843 N N . ASP C 3 415 ? 200.933 185.653 214.977 1.00 45.79 401 ASP C N 1
ATOM 10844 C CA . ASP C 3 415 ? 201.863 186.761 214.797 1.00 45.69 401 ASP C CA 1
ATOM 10845 C C . ASP C 3 415 ? 202.325 186.837 213.347 1.00 53.14 401 ASP C C 1
ATOM 10846 O O . ASP C 3 415 ? 202.421 185.820 212.657 1.00 64.55 401 ASP C O 1
ATOM 10851 N N . TRP C 3 416 ? 202.618 188.059 212.896 1.00 48.90 402 TRP C N 1
ATOM 10852 C CA . TRP C 3 416 ? 203.272 188.284 211.609 1.00 42.03 402 TRP C CA 1
ATOM 10853 C C . TRP C 3 416 ? 204.778 188.067 211.703 1.00 51.34 402 TRP C C 1
ATOM 10854 O O . TRP C 3 416 ? 205.429 188.576 212.619 1.00 61.03 402 TRP C O 1
ATOM 10865 N N . CYS C 3 417 ? 205.329 187.330 210.746 1.00 47.37 403 CYS C N 1
ATOM 10866 C CA . CYS C 3 417 ? 206.780 187.204 210.623 1.00 44.02 403 CYS C CA 1
ATOM 10867 C C . CYS C 3 417 ? 207.398 188.547 210.250 1.00 46.47 403 CYS C C 1
ATOM 10868 O O . CYS C 3 417 ? 207.075 189.090 209.186 1.00 57.23 403 CYS C O 1
ATOM 10871 N N . PRO C 3 418 ? 208.279 189.112 211.072 1.00 42.55 404 PRO C N 1
ATOM 10872 C CA . PRO C 3 418 ? 208.825 190.441 210.783 1.00 46.75 404 PRO C CA 1
ATOM 10873 C C . PRO C 3 418 ? 209.920 190.386 209.730 1.00 52.10 404 PRO C C 1
ATOM 10874 O O . PRO C 3 418 ? 210.760 189.484 209.723 1.00 51.64 404 PRO C O 1
ATOM 10878 N N . VAL C 3 419 ? 209.900 191.366 208.834 1.00 64.60 405 VAL C N 1
ATOM 10879 C CA . VAL C 3 419 ? 210.804 191.404 207.687 1.00 53.88 405 VAL C CA 1
ATOM 10880 C C . VAL C 3 419 ? 211.369 192.819 207.586 1.00 57.06 405 VAL C C 1
ATOM 10881 O O . VAL C 3 419 ? 210.634 193.789 207.819 1.00 61.27 405 VAL C O 1
ATOM 10885 N N . PRO C 3 420 ? 212.658 192.989 207.274 1.00 58.51 406 PRO C N 1
ATOM 10886 C CA . PRO C 3 420 ? 213.229 194.339 207.191 1.00 59.33 406 PRO C CA 1
ATOM 10887 C C . PRO C 3 420 ? 212.540 195.196 206.142 1.00 57.63 406 PRO C C 1
ATOM 10888 O O . PRO C 3 420 ? 211.969 194.695 205.171 1.00 61.10 406 PRO C O 1
ATOM 10892 N N . GLU C 3 421 ? 212.590 196.508 206.360 1.00 58.51 407 GLU C N 1
ATOM 10893 C CA . GLU C 3 421 ? 211.928 197.443 205.462 1.00 59.20 407 GLU C CA 1
ATOM 10894 C C . GLU C 3 421 ? 212.522 197.359 204.063 1.00 62.74 407 GLU C C 1
ATOM 10895 O O . GLU C 3 421 ? 213.737 197.242 203.888 1.00 65.76 407 GLU C O 1
ATOM 10901 N N . GLY C 3 422 ? 211.647 197.424 203.063 1.00 64.41 408 GLY C N 1
ATOM 10902 C CA . GLY C 3 422 ? 212.051 197.434 201.677 1.00 64.05 408 GLY C CA 1
ATOM 10903 C C . GLY C 3 422 ? 212.352 196.072 201.099 1.00 64.21 408 GLY C C 1
ATOM 10904 O O . GLY C 3 422 ? 212.605 195.973 199.892 1.00 72.08 408 GLY C O 1
ATOM 10905 N N . ALA C 3 423 ? 212.348 195.020 201.921 1.00 62.60 409 ALA C N 1
ATOM 10906 C CA . ALA C 3 423 ? 212.771 193.703 201.460 1.00 64.41 409 ALA C CA 1
ATOM 10907 C C . ALA C 3 423 ? 211.884 193.174 200.343 1.00 70.02 409 ALA C C 1
ATOM 10908 O O . ALA C 3 423 ? 212.361 192.446 199.466 1.00 72.19 409 ALA C O 1
ATOM 10910 N N . GLY C 3 424 ? 210.602 193.530 200.349 1.00 73.38 410 GLY C N 1
ATOM 10911 C CA . GLY C 3 424 ? 209.683 192.993 199.361 1.00 70.83 410 GLY C CA 1
ATOM 10912 C C . GLY C 3 424 ? 209.506 191.494 199.450 1.00 73.43 410 GLY C C 1
ATOM 10913 O O . GLY C 3 424 ? 209.190 190.852 198.444 1.00 81.66 410 GLY C O 1
ATOM 10914 N N . ALA C 3 425 ? 209.718 190.916 200.630 1.00 58.81 411 ALA C N 1
ATOM 10915 C CA . ALA C 3 425 ? 209.704 189.471 200.784 1.00 58.09 411 ALA C CA 1
ATOM 10916 C C . ALA C 3 425 ? 208.283 188.927 200.646 1.00 65.08 411 ALA C C 1
ATOM 10917 O O . ALA C 3 425 ? 207.300 189.669 200.574 1.00 64.67 411 ALA C O 1
ATOM 10919 N N . SER C 3 426 ? 208.187 187.602 200.615 1.00 63.58 412 SER C N 1
ATOM 10920 C CA . SER C 3 426 ? 206.945 186.921 200.952 1.00 54.60 412 SER C CA 1
ATOM 10921 C C . SER C 3 426 ? 206.613 187.091 202.428 1.00 47.95 412 SER C C 1
ATOM 10922 O O . SER C 3 426 ? 207.491 187.035 203.291 1.00 51.66 412 SER C O 1
ATOM 10925 N N . GLN C 3 427 ? 205.332 187.306 202.710 1.00 50.88 413 GLN C N 1
ATOM 10926 C CA . GLN C 3 427 ? 204.855 187.619 204.047 1.00 52.82 413 GLN C CA 1
ATOM 10927 C C . GLN C 3 427 ? 204.236 186.373 204.663 1.00 51.85 413 GLN C C 1
ATOM 10928 O O . GLN C 3 427 ? 203.486 185.651 204.001 1.00 57.60 413 GLN C O 1
ATOM 10934 N N . TYR C 3 428 ? 204.550 186.122 205.931 1.00 39.18 414 TYR C N 1
ATOM 10935 C CA . TYR C 3 428 ? 204.085 184.925 206.612 1.00 35.26 414 TYR C CA 1
ATOM 10936 C C . TYR C 3 428 ? 203.415 185.301 207.923 1.00 46.40 414 TYR C C 1
ATOM 10937 O O . TYR C 3 428 ? 203.747 186.315 208.539 1.00 60.13 414 TYR C O 1
ATOM 10946 N N . VAL C 3 429 ? 202.472 184.467 208.347 1.00 32.72 415 VAL C N 1
ATOM 10947 C CA . VAL C 3 429 ? 201.936 184.497 209.700 1.00 38.55 415 VAL C CA 1
ATOM 10948 C C . VAL C 3 429 ? 202.144 183.132 210.339 1.00 38.79 415 VAL C C 1
ATOM 10949 O O . VAL C 3 429 ? 202.001 182.097 209.679 1.00 45.29 415 VAL C O 1
ATOM 10953 N N . ALA C 3 430 ? 202.509 183.132 211.614 1.00 40.97 416 ALA C N 1
ATOM 10954 C CA . ALA C 3 430 ? 202.555 181.921 212.416 1.00 40.85 416 ALA C CA 1
ATOM 10955 C C . ALA C 3 430 ? 201.393 181.948 213.395 1.00 50.14 416 ALA C C 1
ATOM 10956 O O . ALA C 3 430 ? 201.099 182.988 213.989 1.00 67.25 416 ALA C O 1
ATOM 10958 N N . LEU C 3 431 ? 200.726 180.809 213.560 1.00 41.61 417 LEU C N 1
ATOM 10959 C CA . LEU C 3 431 ? 199.526 180.781 214.378 1.00 37.59 417 LEU C CA 1
ATOM 10960 C C . LEU C 3 431 ? 199.370 179.421 215.036 1.00 46.53 417 LEU C C 1
ATOM 10961 O O . LEU C 3 431 ? 199.963 178.428 214.613 1.00 56.09 417 LEU C O 1
ATOM 10966 N N . PHE C 3 432 ? 198.554 179.401 216.086 1.00 48.85 418 PHE C N 1
ATOM 10967 C CA . PHE C 3 432 ? 198.153 178.181 216.769 1.00 40.26 418 PHE C CA 1
ATOM 10968 C C . PHE C 3 432 ? 196.636 178.121 216.851 1.00 53.11 418 PHE C C 1
ATOM 10969 O O . PHE C 3 432 ? 195.992 179.113 217.205 1.00 57.84 418 PHE C O 1
ATOM 10977 N N . SER C 3 433 ? 196.072 176.957 216.535 1.00 55.77 419 SER C N 1
ATOM 10978 C CA . SER C 3 433 ? 194.650 176.699 216.711 1.00 51.86 419 SER C CA 1
ATOM 10979 C C . SER C 3 433 ? 194.484 175.420 217.514 1.00 52.23 419 SER C C 1
ATOM 10980 O O . SER C 3 433 ? 195.098 174.399 217.189 1.00 55.36 419 SER C O 1
ATOM 10983 N N . SER C 3 434 ? 193.661 175.483 218.561 1.00 55.74 420 SER C N 1
ATOM 10984 C CA . SER C 3 434 ? 193.559 174.380 219.502 1.00 56.30 420 SER C CA 1
ATOM 10985 C C . SER C 3 434 ? 193.067 173.112 218.804 1.00 60.85 420 SER C C 1
ATOM 10986 O O . SER C 3 434 ? 192.375 173.183 217.785 1.00 68.15 420 SER C O 1
ATOM 10989 N N . PRO C 3 435 ? 193.421 171.937 219.329 1.00 56.78 421 PRO C N 1
ATOM 10990 C CA . PRO C 3 435 ? 193.035 170.690 218.652 1.00 59.73 421 PRO C CA 1
ATOM 10991 C C . PRO C 3 435 ? 191.534 170.482 218.561 1.00 63.49 421 PRO C C 1
ATOM 10992 O O . PRO C 3 435 ? 191.057 169.906 217.577 1.00 61.27 421 PRO C O 1
ATOM 10996 N N . ASP C 3 436 ? 190.774 170.939 219.554 1.00 80.69 422 ASP C N 1
ATOM 10997 C CA . ASP C 3 436 ? 189.353 170.644 219.653 1.00 80.85 422 ASP C CA 1
ATOM 10998 C C . ASP C 3 436 ? 188.585 171.953 219.759 1.00 83.48 422 ASP C C 1
ATOM 10999 O O . ASP C 3 436 ? 188.989 172.866 220.484 1.00 86.18 422 ASP C O 1
ATOM 11004 N N . MET C 3 437 ? 187.472 172.032 219.028 1.00 79.40 423 MET C N 1
ATOM 11005 C CA . MET C 3 437 ? 186.675 173.253 219.002 1.00 80.95 423 MET C CA 1
ATOM 11006 C C . MET C 3 437 ? 185.974 173.522 220.327 1.00 84.77 423 MET C C 1
ATOM 11007 O O . MET C 3 437 ? 185.728 174.685 220.665 1.00 86.12 423 MET C O 1
ATOM 11012 N N . ASN C 3 438 ? 185.648 172.481 221.094 1.00 91.15 424 ASN C N 1
ATOM 11013 C CA . ASN C 3 438 ? 184.782 172.644 222.253 1.00 90.17 424 ASN C CA 1
ATOM 11014 C C . ASN C 3 438 ? 185.466 172.417 223.594 1.00 89.40 424 ASN C C 1
ATOM 11015 O O . ASN C 3 438 ? 184.988 172.944 224.602 1.00 93.24 424 ASN C O 1
ATOM 11020 N N . GLU C 3 439 ? 186.554 171.654 223.636 1.00 83.60 425 GLU C N 1
ATOM 11021 C CA . GLU C 3 439 ? 187.344 171.542 224.854 1.00 83.85 425 GLU C CA 1
ATOM 11022 C C . GLU C 3 439 ? 187.931 172.891 225.255 1.00 86.43 425 GLU C C 1
ATOM 11023 O O . GLU C 3 439 ? 188.289 173.717 224.412 1.00 87.35 425 GLU C O 1
ATOM 11029 N N . THR C 3 440 ? 188.030 173.109 226.565 1.00 77.42 426 THR C N 1
ATOM 11030 C CA . THR C 3 440 ? 188.514 174.362 227.124 1.00 75.48 426 THR C CA 1
ATOM 11031 C C . THR C 3 440 ? 189.352 174.044 228.355 1.00 77.87 426 THR C C 1
ATOM 11032 O O . THR C 3 440 ? 188.998 173.168 229.149 1.00 73.45 426 THR C O 1
ATOM 11036 N N . HIS C 3 441 ? 190.478 174.754 228.500 1.00 77.78 427 HIS C N 1
ATOM 11037 C CA . HIS C 3 441 ? 191.500 174.391 229.472 1.00 78.44 427 HIS C CA 1
ATOM 11038 C C . HIS C 3 441 ? 191.537 175.328 230.675 1.00 79.18 427 HIS C C 1
ATOM 11039 O O . HIS C 3 441 ? 191.474 176.552 230.514 1.00 76.34 427 HIS C O 1
ATOM 11046 N N . PRO C 3 442 ? 191.639 174.775 231.882 1.00 78.71 428 PRO C N 1
ATOM 11047 C CA . PRO C 3 442 ? 191.752 175.612 233.078 1.00 75.33 428 PRO C CA 1
ATOM 11048 C C . PRO C 3 442 ? 193.068 176.372 233.102 1.00 74.17 428 PRO C C 1
ATOM 11049 O O . PRO C 3 442 ? 194.066 175.958 232.508 1.00 73.53 428 PRO C O 1
ATOM 11053 N N . LEU C 3 443 ? 193.056 177.508 233.801 1.00 59.17 429 LEU C N 1
ATOM 11054 C CA . LEU C 3 443 ? 194.285 178.270 233.996 1.00 53.55 429 LEU C CA 1
ATOM 11055 C C . LEU C 3 443 ? 195.217 177.606 235.002 1.00 59.80 429 LEU C C 1
ATOM 11056 O O . LEU C 3 443 ? 196.435 177.573 234.795 1.00 62.51 429 LEU C O 1
ATOM 11061 N N . SER C 3 444 ? 194.675 177.065 236.089 1.00 59.13 430 SER C N 1
ATOM 11062 C CA . SER C 3 444 ? 195.499 176.665 237.223 1.00 57.00 430 SER C CA 1
ATOM 11063 C C . SER C 3 444 ? 196.281 175.376 236.999 1.00 62.41 430 SER C C 1
ATOM 11064 O O . SER C 3 444 ? 197.007 174.956 237.906 1.00 64.76 430 SER C O 1
ATOM 11067 N N . GLN C 3 445 ? 196.166 174.737 235.838 1.00 71.11 431 GLN C N 1
ATOM 11068 C CA . GLN C 3 445 ? 196.744 173.418 235.625 1.00 69.93 431 GLN C CA 1
ATOM 11069 C C . GLN C 3 445 ? 197.621 173.447 234.383 1.00 69.42 431 GLN C C 1
ATOM 11070 O O . GLN C 3 445 ? 197.308 174.138 233.410 1.00 75.03 431 GLN C O 1
ATOM 11076 N N . LEU C 3 446 ? 198.716 172.693 234.417 1.00 60.78 432 LEU C N 1
ATOM 11077 C CA . LEU C 3 446 ? 199.527 172.474 233.228 1.00 66.44 432 LEU C CA 1
ATOM 11078 C C . LEU C 3 446 ? 198.865 171.467 232.294 1.00 68.03 432 LEU C C 1
ATOM 11079 O O . LEU C 3 446 ? 198.364 170.429 232.732 1.00 69.30 432 LEU C O 1
ATOM 11084 N N . HIS C 3 447 ? 198.873 171.779 230.996 1.00 72.50 433 HIS C N 1
ATOM 11085 C CA . HIS C 3 447 ? 198.187 170.971 229.990 1.00 71.30 433 HIS C CA 1
ATOM 11086 C C . HIS C 3 447 ? 199.134 169.971 229.331 1.00 79.82 433 HIS C C 1
ATOM 11087 O O . HIS C 3 447 ? 198.945 168.757 229.457 1.00 84.31 433 HIS C O 1
ATOM 11094 N N . SER C 3 448 ? 200.153 170.465 228.623 1.00 77.81 434 SER C N 1
ATOM 11095 C CA . SER C 3 448 ? 201.212 169.636 228.038 1.00 78.71 434 SER C CA 1
ATOM 11096 C C . SER C 3 448 ? 200.701 168.571 227.066 1.00 79.46 434 SER C C 1
ATOM 11097 O O . SER C 3 448 ? 201.344 167.536 226.885 1.00 81.68 434 SER C O 1
ATOM 11100 N N . GLY C 3 449 ? 199.551 168.788 226.432 1.00 73.44 435 GLY C N 1
ATOM 11101 C CA . GLY C 3 449 ? 199.131 167.930 225.344 1.00 71.14 435 GLY C CA 1
ATOM 11102 C C . GLY C 3 449 ? 199.922 168.120 224.059 1.00 74.87 435 GLY C C 1
ATOM 11103 O O . GLY C 3 449 ? 200.952 168.799 224.031 1.00 75.75 435 GLY C O 1
ATOM 11104 N N . PRO C 3 450 ? 199.476 167.483 222.979 1.00 75.64 436 PRO C N 1
ATOM 11105 C CA . PRO C 3 450 ? 199.972 167.825 221.642 1.00 72.50 436 PRO C CA 1
ATOM 11106 C C . PRO C 3 450 ? 199.377 169.116 221.091 1.00 75.06 436 PRO C C 1
ATOM 11107 O O . PRO C 3 450 ? 198.298 169.561 221.485 1.00 79.51 436 PRO C O 1
ATOM 11111 N N . GLY C 3 451 ? 200.117 169.718 220.162 1.00 70.32 437 GLY C N 1
ATOM 11112 C CA . GLY C 3 451 ? 199.604 170.831 219.382 1.00 62.92 437 GLY C CA 1
ATOM 11113 C C . GLY C 3 451 ? 200.499 171.113 218.196 1.00 64.55 437 GLY C C 1
ATOM 11114 O O . GLY C 3 451 ? 201.690 170.789 218.204 1.00 74.15 437 GLY C O 1
ATOM 11115 N N . LEU C 3 452 ? 199.906 171.721 217.169 1.00 53.90 438 LEU C N 1
ATOM 11116 C CA . LEU C 3 452 ? 200.609 172.048 215.932 1.00 51.37 438 LEU C CA 1
ATOM 11117 C C . LEU C 3 452 ? 200.800 173.557 215.826 1.00 51.68 438 LEU C C 1
ATOM 11118 O O . LEU C 3 452 ? 199.825 174.313 215.863 1.00 51.55 438 LEU C O 1
ATOM 11123 N N . LEU C 3 453 ? 202.053 173.986 215.692 1.00 47.58 439 LEU C N 1
ATOM 11124 C CA . LEU C 3 453 ? 202.379 175.339 215.254 1.00 45.80 439 LEU C CA 1
ATOM 11125 C C . LEU C 3 453 ? 202.307 175.436 213.734 1.00 50.56 439 LEU C C 1
ATOM 11126 O O . LEU C 3 453 ? 203.011 174.705 213.033 1.00 55.46 439 LEU C O 1
ATOM 11131 N N . GLN C 3 454 ? 201.477 176.342 213.220 1.00 53.10 440 GLN C N 1
ATOM 11132 C CA . GLN C 3 454 ? 201.236 176.474 211.788 1.00 48.12 440 GLN C CA 1
ATOM 11133 C C . GLN C 3 454 ? 201.878 177.752 211.268 1.00 52.84 440 GLN C C 1
ATOM 11134 O O . GLN C 3 454 ? 201.673 178.828 211.838 1.00 62.93 440 GLN C O 1
ATOM 11140 N N . LEU C 3 455 ? 202.633 177.639 210.176 1.00 41.68 441 LEU C N 1
ATOM 11141 C CA . LEU C 3 455 ? 203.150 178.789 209.442 1.00 34.29 441 LEU C CA 1
ATOM 11142 C C . LEU C 3 455 ? 202.406 178.934 208.120 1.00 43.77 441 LEU C C 1
ATOM 11143 O O . LEU C 3 455 ? 202.354 177.990 207.327 1.00 55.24 441 LEU C O 1
ATOM 11148 N N . TRP C 3 456 ? 201.826 180.111 207.894 1.00 43.32 442 TRP C N 1
ATOM 11149 C CA . TRP C 3 456 ? 201.041 180.405 206.702 1.00 36.43 442 TRP C CA 1
ATOM 11150 C C . TRP C 3 456 ? 201.684 181.532 205.911 1.00 50.47 442 TRP C C 1
ATOM 11151 O O . TRP C 3 456 ? 201.921 182.616 206.453 1.00 58.06 442 TRP C O 1
ATOM 11162 N N . GLY C 3 457 ? 201.955 181.279 204.632 1.00 53.67 443 GLY C N 1
ATOM 11163 C CA . GLY C 3 457 ? 202.415 182.319 203.730 1.00 49.88 443 GLY C CA 1
ATOM 11164 C C . GLY C 3 457 ? 201.255 183.042 203.076 1.00 45.45 443 GLY C C 1
ATOM 11165 O O . GLY C 3 457 ? 200.318 182.411 202.582 1.00 52.59 443 GLY C O 1
ATOM 11166 N N . LEU C 3 458 ? 201.323 184.373 203.074 1.00 56.75 444 LEU C N 1
ATOM 11167 C CA . LEU C 3 458 ? 200.249 185.213 202.558 1.00 53.21 444 LEU C CA 1
ATOM 11168 C C . LEU C 3 458 ? 200.553 185.780 201.178 1.00 54.58 444 LEU C C 1
ATOM 11169 O O . LEU C 3 458 ? 199.787 186.609 200.679 1.00 51.45 444 LEU C O 1
ATOM 11174 N N . GLY C 3 459 ? 201.642 185.355 200.555 1.00 67.79 445 GLY C N 1
ATOM 11175 C CA . GLY C 3 459 ? 202.171 186.038 199.397 1.00 64.38 445 GLY C CA 1
ATOM 11176 C C . GLY C 3 459 ? 202.955 187.278 199.775 1.00 59.76 445 GLY C C 1
ATOM 11177 O O . GLY C 3 459 ? 203.175 187.584 200.947 1.00 65.54 445 GLY C O 1
ATOM 11178 N N . THR C 3 460 ? 203.377 188.010 198.746 1.00 63.29 446 THR C N 1
ATOM 11179 C CA . THR C 3 460 ? 204.115 189.242 198.980 1.00 63.34 446 THR C CA 1
ATOM 11180 C C . THR C 3 460 ? 203.218 190.446 199.221 1.00 65.07 446 THR C C 1
ATOM 11181 O O . THR C 3 460 ? 203.719 191.483 199.667 1.00 65.88 446 THR C O 1
ATOM 11185 N N . LEU C 3 461 ? 201.920 190.340 198.931 1.00 68.71 447 LEU C N 1
ATOM 11186 C CA . LEU C 3 461 ? 200.958 191.415 199.181 1.00 61.64 447 LEU C CA 1
ATOM 11187 C C . LEU C 3 461 ? 201.308 192.699 198.430 1.00 58.96 447 LEU C C 1
ATOM 11188 O O . LEU C 3 461 ? 200.962 193.797 198.870 1.00 56.00 447 LEU C O 1
ATOM 11193 N N . GLN C 3 462 ? 202.000 192.582 197.301 1.00 73.58 448 GLN C N 1
ATOM 11194 C CA . GLN C 3 462 ? 202.070 193.695 196.368 1.00 78.28 448 GLN C CA 1
ATOM 11195 C C . GLN C 3 462 ? 200.755 193.832 195.605 1.00 81.29 448 GLN C C 1
ATOM 11196 O O . GLN C 3 462 ? 199.988 192.877 195.461 1.00 85.54 448 GLN C O 1
ATOM 11202 N N . GLN C 3 463 ? 200.501 195.050 195.117 1.00 83.17 449 GLN C N 1
ATOM 11203 C CA . GLN C 3 463 ? 199.286 195.313 194.350 1.00 85.45 449 GLN C CA 1
ATOM 11204 C C . GLN C 3 463 ? 199.160 194.373 193.156 1.00 84.51 449 GLN C C 1
ATOM 11205 O O . GLN C 3 463 ? 198.057 193.927 192.822 1.00 87.75 449 GLN C O 1
ATOM 11211 N N . GLU C 3 464 ? 200.276 194.066 192.495 1.00 91.18 450 GLU C N 1
ATOM 11212 C CA . GLU C 3 464 ? 200.256 193.114 191.390 1.00 97.08 450 GLU C CA 1
ATOM 11213 C C . GLU C 3 464 ? 200.017 191.681 191.851 1.00 95.78 450 GLU C C 1
ATOM 11214 O O . GLU C 3 464 ? 199.644 190.834 191.033 1.00 96.95 450 GLU C O 1
ATOM 11220 N N . SER C 3 465 ? 200.227 191.391 193.134 1.00 84.26 451 SER C N 1
ATOM 11221 C CA . SER C 3 465 ? 200.105 190.040 193.668 1.00 81.24 451 SER C CA 1
ATOM 11222 C C . SER C 3 465 ? 198.761 189.746 194.318 1.00 83.32 451 SER C C 1
ATOM 11223 O O . SER C 3 465 ? 198.380 188.574 194.404 1.00 83.95 451 SER C O 1
ATOM 11226 N N . CYS C 3 466 ? 198.043 190.762 194.778 1.00 82.12 452 CYS C N 1
ATOM 11227 C CA . CYS C 3 466 ? 196.820 190.557 195.545 1.00 77.83 452 CYS C CA 1
ATOM 11228 C C . CYS C 3 466 ? 195.657 189.991 194.733 1.00 82.84 452 CYS C C 1
ATOM 11229 O O . CYS C 3 466 ? 194.961 189.099 195.234 1.00 83.78 452 CYS C O 1
ATOM 11232 N N . PRO C 3 467 ? 195.384 190.459 193.512 1.00 85.24 453 PRO C N 1
ATOM 11233 C CA . PRO C 3 467 ? 194.334 189.807 192.715 1.00 86.82 453 PRO C CA 1
ATOM 11234 C C . PRO C 3 467 ? 194.656 188.340 192.474 1.00 88.19 453 PRO C C 1
ATOM 11235 O O . PRO C 3 467 ? 195.689 187.999 191.894 1.00 86.56 453 PRO C O 1
ATOM 11239 N N . GLY C 3 468 ? 193.754 187.470 192.921 1.00 79.33 454 GLY C N 1
ATOM 11240 C CA . GLY C 3 468 ? 193.962 186.043 192.813 1.00 76.59 454 GLY C CA 1
ATOM 11241 C C . GLY C 3 468 ? 194.880 185.439 193.850 1.00 78.51 454 GLY C C 1
ATOM 11242 O O . GLY C 3 468 ? 195.290 184.284 193.690 1.00 82.59 454 GLY C O 1
ATOM 11243 N N . ASN C 3 469 ? 195.226 186.178 194.900 1.00 77.56 455 ASN C N 1
ATOM 11244 C CA . ASN C 3 469 ? 196.076 185.638 195.951 1.00 80.67 455 ASN C CA 1
ATOM 11245 C C . ASN C 3 469 ? 195.355 184.546 196.737 1.00 80.04 455 ASN C C 1
ATOM 11246 O O . ASN C 3 469 ? 194.127 184.530 196.841 1.00 85.99 455 ASN C O 1
ATOM 11251 N N . ARG C 3 470 ? 196.142 183.630 197.300 1.00 74.79 456 ARG C N 1
ATOM 11252 C CA . ARG C 3 470 ? 195.655 182.616 198.225 1.00 71.34 456 ARG C CA 1
ATOM 11253 C C . ARG C 3 470 ? 196.699 182.415 199.313 1.00 74.62 456 ARG C C 1
ATOM 11254 O O . ARG C 3 470 ? 197.903 182.498 199.055 1.00 76.93 456 ARG C O 1
ATOM 11262 N N . ALA C 3 471 ? 196.239 182.143 200.531 1.00 67.70 457 ALA C N 1
ATOM 11263 C CA . ALA C 3 471 ? 197.154 181.725 201.585 1.00 67.42 457 ALA C CA 1
ATOM 11264 C C . ALA C 3 471 ? 197.601 180.282 201.387 1.00 66.76 457 ALA C C 1
ATOM 11265 O O . ALA C 3 471 ? 196.800 179.405 201.056 1.00 71.39 457 ALA C O 1
ATOM 11267 N N . HIS C 3 472 ? 198.893 180.040 201.596 1.00 59.68 458 HIS C N 1
ATOM 11268 C CA . HIS C 3 472 ? 199.485 178.713 201.471 1.00 60.53 458 HIS C CA 1
ATOM 11269 C C . HIS C 3 472 ? 200.012 178.271 202.829 1.00 65.14 458 HIS C C 1
ATOM 11270 O O . HIS C 3 472 ? 200.855 178.955 203.419 1.00 72.59 458 HIS C O 1
ATOM 11277 N N . PHE C 3 473 ? 199.526 177.135 203.320 1.00 48.89 459 PHE C N 1
ATOM 11278 C CA . PHE C 3 473 ? 200.116 176.480 204.487 1.00 47.77 459 PHE C CA 1
ATOM 11279 C C . PHE C 3 473 ? 201.467 175.899 204.087 1.00 53.63 459 PHE C C 1
ATOM 11280 O O . PHE C 3 473 ? 201.537 174.851 203.443 1.00 62.29 459 PHE C O 1
ATOM 11288 N N . VAL C 3 474 ? 202.554 176.573 204.466 1.00 47.93 460 VAL C N 1
ATOM 11289 C CA . VAL C 3 474 ? 203.866 176.168 203.970 1.00 52.36 460 VAL C CA 1
ATOM 11290 C C . VAL C 3 474 ? 204.457 175.021 204.788 1.00 50.22 460 VAL C C 1
ATOM 11291 O O . VAL C 3 474 ? 204.993 174.065 204.219 1.00 58.36 460 VAL C O 1
ATOM 11295 N N . TYR C 3 475 ? 204.370 175.079 206.116 1.00 44.07 461 TYR C N 1
ATOM 11296 C CA . TYR C 3 475 ? 204.726 173.936 206.951 1.00 49.38 461 TYR C CA 1
ATOM 11297 C C . TYR C 3 475 ? 204.159 174.148 208.346 1.00 53.68 461 TYR C C 1
ATOM 11298 O O . TYR C 3 475 ? 203.686 175.234 208.688 1.00 59.07 461 TYR C O 1
ATOM 11307 N N . GLY C 3 476 ? 204.214 173.089 209.153 1.00 57.14 462 GLY C N 1
ATOM 11308 C CA . GLY C 3 476 ? 203.943 173.209 210.569 1.00 51.69 462 GLY C CA 1
ATOM 11309 C C . GLY C 3 476 ? 204.861 172.342 211.408 1.00 57.87 462 GLY C C 1
ATOM 11310 O O . GLY C 3 476 ? 205.401 171.334 210.947 1.00 62.68 462 GLY C O 1
ATOM 11311 N N . ILE C 3 477 ? 205.021 172.756 212.663 1.00 57.91 463 ILE C N 1
ATOM 11312 C CA . ILE C 3 477 ? 205.842 172.059 213.649 1.00 51.68 463 ILE C CA 1
ATOM 11313 C C . ILE C 3 477 ? 204.912 171.371 214.640 1.00 60.66 463 ILE C C 1
ATOM 11314 O O . ILE C 3 477 ? 204.112 172.032 215.313 1.00 59.99 463 ILE C O 1
ATOM 11319 N N . ALA C 3 478 ? 205.018 170.049 214.728 1.00 70.58 464 ALA C N 1
ATOM 11320 C CA . ALA C 3 478 ? 204.275 169.262 215.707 1.00 67.47 464 ALA C CA 1
ATOM 11321 C C . ALA C 3 478 ? 204.903 169.402 217.089 1.00 67.73 464 ALA C C 1
ATOM 11322 O O . ALA C 3 478 ? 206.014 168.918 217.324 1.00 69.92 464 ALA C O 1
ATOM 11324 N N . CYS C 3 479 ? 204.198 170.063 218.003 1.00 74.59 465 CYS C N 1
ATOM 11325 C CA . CYS C 3 479 ? 204.699 170.339 219.343 1.00 76.58 465 CYS C CA 1
ATOM 11326 C C . CYS C 3 479 ? 204.032 169.409 220.350 1.00 78.43 465 CYS C C 1
ATOM 11327 O O . CYS C 3 479 ? 202.818 169.195 220.304 1.00 80.38 465 CYS C O 1
ATOM 11330 N N . ASP C 3 480 ? 204.835 168.856 221.259 1.00 78.17 466 ASP C N 1
ATOM 11331 C CA . ASP C 3 480 ? 204.350 168.020 222.352 1.00 81.81 466 ASP C CA 1
ATOM 11332 C C . ASP C 3 480 ? 204.260 168.781 223.670 1.00 86.01 466 ASP C C 1
ATOM 11333 O O . ASP C 3 480 ? 204.407 168.188 224.744 1.00 85.57 466 ASP C O 1
ATOM 11338 N N . ASN C 3 481 ? 204.024 170.091 223.604 1.00 78.35 467 ASN C N 1
ATOM 11339 C CA . ASN C 3 481 ? 204.181 171.000 224.734 1.00 74.38 467 ASN C CA 1
ATOM 11340 C C . ASN C 3 481 ? 202.874 171.696 225.094 1.00 69.43 467 ASN C C 1
ATOM 11341 O O . ASN C 3 481 ? 202.889 172.761 225.715 1.00 68.43 467 ASN C O 1
ATOM 11346 N N 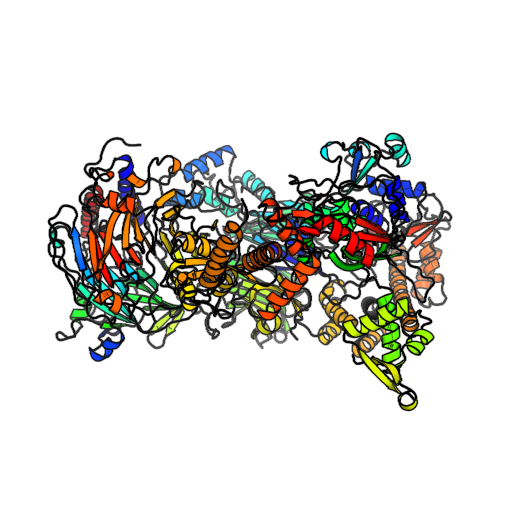. GLY C 3 482 ? 201.749 171.106 224.719 1.00 67.05 468 GLY C N 1
ATOM 11347 C CA . GLY C 3 482 ? 200.435 171.657 224.966 1.00 67.47 468 GLY C CA 1
ATOM 11348 C C . GLY C 3 482 ? 200.072 172.782 224.019 1.00 68.88 468 GLY C C 1
ATOM 11349 O O . GLY C 3 482 ? 200.759 173.071 223.037 1.00 77.34 468 GLY C O 1
ATOM 11350 N N . CYS C 3 483 ? 198.951 173.423 224.329 1.00 59.00 469 CYS C N 1
ATOM 11351 C CA . CYS C 3 483 ? 198.532 174.592 223.573 1.00 66.69 469 CYS C CA 1
ATOM 11352 C C . CYS C 3 483 ? 199.470 175.773 223.789 1.00 57.10 469 CYS C C 1
ATOM 11353 O O . CYS C 3 483 ? 200.139 175.891 224.817 1.00 65.82 469 CYS C O 1
ATOM 11356 N N . ILE C 3 484 ? 199.509 176.652 222.792 1.00 53.43 470 ILE C N 1
ATOM 11357 C CA . ILE C 3 484 ? 200.365 177.832 222.789 1.00 52.08 470 ILE C CA 1
ATOM 11358 C C . ILE C 3 484 ? 199.501 179.047 223.100 1.00 54.90 470 ILE C C 1
ATOM 11359 O O . ILE C 3 484 ? 198.543 179.336 222.374 1.00 59.70 470 ILE C O 1
ATOM 11364 N N . TRP C 3 485 ? 199.833 179.764 224.171 1.00 59.73 471 TRP C N 1
ATOM 11365 C CA . TRP C 3 485 ? 199.038 180.916 224.575 1.00 56.30 471 TRP C CA 1
ATOM 11366 C C . TRP C 3 485 ? 199.545 182.233 224.009 1.00 62.73 471 TRP C C 1
ATOM 11367 O O . TRP C 3 485 ? 198.796 183.216 224.008 1.00 57.67 471 TRP C O 1
ATOM 11378 N N . ASP C 3 486 ? 200.787 182.284 223.533 1.00 63.22 472 ASP C N 1
ATOM 11379 C CA . ASP C 3 486 ? 201.299 183.483 222.888 1.00 57.34 472 ASP C CA 1
ATOM 11380 C C . ASP C 3 486 ? 202.375 183.117 221.879 1.00 55.03 472 ASP C C 1
ATOM 11381 O O . ASP C 3 486 ? 203.085 182.121 222.039 1.00 58.63 472 ASP C O 1
ATOM 11386 N N . LEU C 3 487 ? 202.483 183.935 220.833 1.00 49.18 473 LEU C N 1
ATOM 11387 C CA . LEU C 3 487 ? 203.563 183.845 219.860 1.00 47.34 473 LEU C CA 1
ATOM 11388 C C . LEU C 3 487 ? 204.197 185.218 219.721 1.00 52.34 473 LEU C C 1
ATOM 11389 O O . LEU C 3 487 ? 203.485 186.212 219.552 1.00 64.80 473 LEU C O 1
ATOM 11394 N N . LYS C 3 488 ? 205.526 185.276 219.781 1.00 46.70 474 LYS C N 1
ATOM 11395 C CA . LYS C 3 488 ? 206.252 186.496 219.449 1.00 48.77 474 LYS C CA 1
ATOM 11396 C C . LYS C 3 488 ? 207.494 186.144 218.648 1.00 49.06 474 LYS C C 1
ATOM 11397 O O . LYS C 3 488 ? 208.292 185.305 219.073 1.00 54.77 474 LYS C O 1
ATOM 11403 N N . PHE C 3 489 ? 207.644 186.777 217.492 1.00 46.03 475 PHE C N 1
ATOM 11404 C CA . PHE C 3 489 ? 208.890 186.738 216.744 1.00 42.63 475 PHE C CA 1
ATOM 11405 C C . PHE C 3 489 ? 209.902 187.744 217.282 1.00 39.61 475 PHE C C 1
ATOM 11406 O O . PHE C 3 489 ? 209.542 188.760 217.880 1.00 44.63 475 PHE C O 1
ATOM 11414 N N . CYS C 3 490 ? 211.177 187.447 217.062 1.00 49.46 476 CYS C N 1
ATOM 11415 C CA . CYS C 3 490 ? 212.231 188.419 217.317 1.00 39.94 476 CYS C CA 1
ATOM 11416 C C . CYS C 3 490 ? 211.990 189.664 216.472 1.00 50.33 476 CYS C C 1
ATOM 11417 O O . CYS C 3 490 ? 211.811 189.551 215.253 1.00 64.54 476 CYS C O 1
ATOM 11420 N N . PRO C 3 491 ? 211.965 190.856 217.068 1.00 35.95 477 PRO C N 1
ATOM 11421 C CA . PRO C 3 491 ? 211.460 192.025 216.334 1.00 27.05 477 PRO C CA 1
ATOM 11422 C C . PRO C 3 491 ? 212.280 192.400 215.110 1.00 33.08 477 PRO C C 1
ATOM 11423 O O . PRO C 3 491 ? 211.718 192.956 214.160 1.00 47.06 477 PRO C O 1
ATOM 11427 N N . SER C 3 492 ? 213.578 192.110 215.087 1.00 46.82 478 SER C N 1
ATOM 11428 C CA . SER C 3 492 ? 214.395 192.416 213.919 1.00 44.14 478 SER C CA 1
ATOM 11429 C C . SER C 3 492 ? 215.660 191.572 213.944 1.00 50.39 478 SER C C 1
ATOM 11430 O O . SER C 3 492 ? 215.998 190.947 214.950 1.00 57.75 478 SER C O 1
ATOM 11433 N N . GLY C 3 493 ? 216.368 191.579 212.818 1.00 51.61 479 GLY C N 1
ATOM 11434 C CA . GLY C 3 493 ? 217.627 190.878 212.693 1.00 50.31 479 GLY C CA 1
ATOM 11435 C C . GLY C 3 493 ? 217.521 189.380 212.535 1.00 48.19 479 GLY C C 1
ATOM 11436 O O . GLY C 3 493 ? 218.553 188.718 212.378 1.00 53.70 479 GLY C O 1
ATOM 11437 N N . ALA C 3 494 ? 216.316 188.824 212.573 1.00 44.26 480 ALA C N 1
ATOM 11438 C CA . ALA C 3 494 ? 216.118 187.392 212.418 1.00 46.66 480 ALA C CA 1
ATOM 11439 C C . ALA C 3 494 ? 215.998 186.948 210.966 1.00 56.98 480 ALA C C 1
ATOM 11440 O O . ALA C 3 494 ? 216.250 185.774 210.673 1.00 56.70 480 ALA C O 1
ATOM 11442 N N . TRP C 3 495 ? 215.631 187.845 210.055 1.00 62.40 481 TRP C N 1
ATOM 11443 C CA . TRP C 3 495 ? 215.339 187.492 208.672 1.00 57.23 481 TRP C CA 1
ATOM 11444 C C . TRP C 3 495 ? 216.525 187.805 207.769 1.00 53.99 481 TRP C C 1
ATOM 11445 O O . TRP C 3 495 ? 217.192 188.829 207.932 1.00 61.20 481 TRP C O 1
ATOM 11456 N N . GLU C 3 496 ? 216.777 186.914 206.810 1.00 53.77 482 GLU C N 1
ATOM 11457 C CA . GLU C 3 496 ? 217.748 187.151 205.753 1.00 57.75 482 GLU C CA 1
ATOM 11458 C C . GLU C 3 496 ? 217.191 186.632 204.435 1.00 59.20 482 GLU C C 1
ATOM 11459 O O . GLU C 3 496 ? 216.245 185.842 204.407 1.00 66.40 482 GLU C O 1
ATOM 11465 N N . LEU C 3 497 ? 217.793 187.094 203.341 1.00 57.65 483 LEU C N 1
ATOM 11466 C CA . LEU C 3 497 ? 217.308 186.748 202.012 1.00 58.81 483 LEU C CA 1
ATOM 11467 C C . LEU C 3 497 ? 217.279 185.234 201.813 1.00 59.31 483 LEU C C 1
ATOM 11468 O O . LEU C 3 497 ? 218.229 184.538 202.188 1.00 63.44 483 LEU C O 1
ATOM 11473 N N . PRO C 3 498 ? 216.206 184.695 201.230 1.00 63.65 484 PRO C N 1
ATOM 11474 C CA . PRO C 3 498 ? 216.159 183.252 200.952 1.00 61.91 484 PRO C CA 1
ATOM 11475 C C . PRO C 3 498 ? 217.193 182.787 199.944 1.00 63.85 484 PRO C C 1
ATOM 11476 O O . PRO C 3 498 ? 217.503 181.591 199.907 1.00 70.64 484 PRO C O 1
ATOM 11480 N N . GLY C 3 499 ? 217.729 183.687 199.124 1.00 73.16 485 GLY C N 1
ATOM 11481 C CA . GLY C 3 499 ? 218.822 183.387 198.223 1.00 76.77 485 GLY C CA 1
ATOM 11482 C C . GLY C 3 499 ? 220.206 183.346 198.827 1.00 75.51 485 GLY C C 1
ATOM 11483 O O . GLY C 3 499 ? 221.174 183.127 198.094 1.00 73.69 485 GLY C O 1
ATOM 11484 N N . THR C 3 500 ? 220.334 183.558 200.130 1.00 76.04 486 THR C N 1
ATOM 11485 C CA . THR C 3 500 ? 221.638 183.584 200.774 1.00 73.91 486 THR C CA 1
ATOM 11486 C C . THR C 3 500 ? 222.326 182.233 200.618 1.00 82.92 486 THR C C 1
ATOM 11487 O O . THR C 3 500 ? 221.752 181.206 201.011 1.00 84.18 486 THR C O 1
ATOM 11491 N N . PRO C 3 501 ? 223.535 182.180 200.059 1.00 91.55 487 PRO C N 1
ATOM 11492 C CA . PRO C 3 501 ? 224.221 180.892 199.881 1.00 87.44 487 PRO C CA 1
ATOM 11493 C C . PRO C 3 501 ? 224.680 180.335 201.220 1.00 89.03 487 PRO C C 1
ATOM 11494 O O . PRO C 3 501 ? 225.472 180.959 201.929 1.00 88.87 487 PRO C O 1
ATOM 11498 N N . ARG C 3 502 ? 224.173 179.153 201.564 1.00 76.51 488 ARG C N 1
ATOM 11499 C CA . ARG C 3 502 ? 224.565 178.469 202.787 1.00 71.68 488 ARG C CA 1
ATOM 11500 C C . ARG C 3 502 ? 224.799 176.995 202.501 1.00 77.52 488 ARG C C 1
ATOM 11501 O O . ARG C 3 502 ? 224.092 176.390 201.690 1.00 74.42 488 ARG C O 1
ATOM 11509 N N . LYS C 3 503 ? 225.801 176.429 203.172 1.00 91.93 489 LYS C N 1
ATOM 11510 C CA . LYS C 3 503 ? 226.174 175.037 202.965 1.00 90.22 489 LYS C CA 1
ATOM 11511 C C . LYS C 3 503 ? 225.010 174.107 203.287 1.00 90.01 489 LYS C C 1
ATOM 11512 O O . LYS C 3 503 ? 224.122 174.433 204.079 1.00 91.36 489 LYS C O 1
ATOM 11518 N N . ALA C 3 504 ? 225.022 172.934 202.648 1.00 89.52 490 ALA C N 1
ATOM 11519 C CA . ALA C 3 504 ? 223.896 172.006 202.600 1.00 88.95 490 ALA C CA 1
ATOM 11520 C C . ALA C 3 504 ? 223.286 171.669 203.961 1.00 89.89 490 ALA C C 1
ATOM 11521 O O . ALA C 3 504 ? 222.067 171.469 204.036 1.00 88.98 490 ALA C O 1
ATOM 11523 N N . PRO C 3 505 ? 224.057 171.588 205.055 1.00 90.75 491 PRO C N 1
ATOM 11524 C CA . PRO C 3 505 ? 223.401 171.366 206.353 1.00 88.12 491 PRO C CA 1
ATOM 11525 C C . PRO C 3 505 ? 222.569 172.550 206.808 1.00 85.29 491 PRO C C 1
ATOM 11526 O O . PRO C 3 505 ? 221.592 172.356 207.542 1.00 83.82 491 PRO C O 1
ATOM 11530 N N . LEU C 3 506 ? 222.915 173.763 206.393 1.00 75.98 492 LEU C N 1
ATOM 11531 C CA . LEU C 3 506 ? 222.255 174.964 206.876 1.00 70.36 492 LEU C CA 1
ATOM 11532 C C . LEU C 3 506 ? 221.148 175.389 205.922 1.00 77.87 492 LEU C C 1
ATOM 11533 O O . LEU C 3 506 ? 221.116 175.006 204.750 1.00 79.58 492 LEU C O 1
ATOM 11538 N N . LEU C 3 507 ? 220.239 176.206 206.446 1.00 70.60 493 LEU C N 1
ATOM 11539 C CA . LEU C 3 507 ? 219.122 176.771 205.713 1.00 59.01 493 LEU C CA 1
ATOM 11540 C C . LEU C 3 507 ? 219.036 178.265 205.989 1.00 62.58 493 LEU C C 1
ATOM 11541 O O . LEU C 3 507 ? 219.312 178.700 207.113 1.00 71.23 493 LEU C O 1
ATOM 11546 N N . PRO C 3 508 ? 218.686 179.075 204.992 1.00 62.49 494 PRO C N 1
ATOM 11547 C CA . PRO C 3 508 ? 218.483 180.505 205.249 1.00 58.95 494 PRO C CA 1
ATOM 11548 C C . PRO C 3 508 ? 217.387 180.708 206.282 1.00 61.30 494 PRO C C 1
ATOM 11549 O O . PRO C 3 508 ? 216.404 179.968 206.323 1.00 72.61 494 PRO C O 1
ATOM 11553 N N . ARG C 3 509 ? 217.570 181.713 207.132 1.00 49.93 495 ARG C N 1
ATOM 11554 C CA . ARG C 3 509 ? 216.716 181.899 208.296 1.00 43.82 495 ARG C CA 1
ATOM 11555 C C . ARG C 3 509 ? 215.569 182.848 207.977 1.00 46.99 495 ARG C C 1
ATOM 11556 O O . ARG C 3 509 ? 215.784 183.953 207.474 1.00 51.58 495 ARG C O 1
ATOM 11564 N N . LEU C 3 510 ? 214.351 182.399 208.268 1.00 47.18 496 LEU C N 1
ATOM 11565 C CA . LEU C 3 510 ? 213.139 183.194 208.130 1.00 42.32 496 LEU C CA 1
ATOM 11566 C C . LEU C 3 510 ? 212.816 184.005 209.378 1.00 47.77 496 LEU C C 1
ATOM 11567 O O . LEU C 3 510 ? 212.329 185.134 209.269 1.00 53.07 496 LEU C O 1
ATOM 11572 N N . GLY C 3 511 ? 213.070 183.461 210.561 1.00 42.08 497 GLY C N 1
ATOM 11573 C CA . GLY C 3 511 ? 212.782 184.202 211.773 1.00 34.24 497 GLY C CA 1
ATOM 11574 C C . GLY C 3 511 ? 213.197 183.426 213.002 1.00 44.88 497 GLY C C 1
ATOM 11575 O O . GLY C 3 511 ? 213.656 182.283 212.925 1.00 50.84 497 GLY C O 1
ATOM 11576 N N . LEU C 3 512 ? 213.028 184.083 214.145 1.00 48.18 498 LEU C N 1
ATOM 11577 C CA . LEU C 3 512 ? 213.100 183.462 215.460 1.00 43.90 498 LEU C CA 1
ATOM 11578 C C . LEU C 3 512 ? 211.756 183.628 216.151 1.00 43.23 498 LEU C C 1
ATOM 11579 O O . LEU C 3 512 ? 211.261 184.749 216.283 1.00 51.85 498 LEU C O 1
ATOM 11584 N N . LEU C 3 513 ? 211.175 182.516 216.593 1.00 38.83 499 LEU C N 1
ATOM 11585 C CA . LEU C 3 513 ? 209.819 182.486 217.120 1.00 42.74 499 LEU C CA 1
ATOM 11586 C C . LEU C 3 513 ? 209.835 181.892 218.520 1.00 46.92 499 LEU C C 1
ATOM 11587 O O . LEU C 3 513 ? 210.368 180.799 218.729 1.00 50.90 499 LEU C O 1
ATOM 11592 N N . ALA C 3 514 ? 209.257 182.619 219.473 1.00 54.46 500 ALA C N 1
ATOM 11593 C CA . ALA C 3 514 ? 209.108 182.169 220.850 1.00 47.16 500 ALA C CA 1
ATOM 11594 C C . ALA C 3 514 ? 207.666 181.764 221.123 1.00 51.44 500 ALA C C 1
ATOM 11595 O O . ALA C 3 514 ? 206.735 182.505 220.793 1.00 53.93 500 ALA C O 1
ATOM 11597 N N . LEU C 3 515 ? 207.489 180.591 221.726 1.00 56.19 501 LEU C N 1
ATOM 11598 C CA . LEU C 3 515 ? 206.178 180.028 222.025 1.00 45.04 501 LEU C CA 1
ATOM 11599 C C . LEU C 3 515 ? 205.984 179.999 223.534 1.00 44.74 501 LEU C C 1
ATOM 11600 O O . LEU C 3 515 ? 206.767 179.365 224.246 1.00 58.30 501 LEU C O 1
ATOM 11605 N N . ALA C 3 516 ? 204.939 180.664 224.019 1.00 41.79 502 ALA C N 1
ATOM 11606 C CA . ALA C 3 516 ? 204.501 180.485 225.400 1.00 44.69 502 ALA C CA 1
ATOM 11607 C C . ALA C 3 516 ? 203.618 179.247 225.475 1.00 53.81 502 ALA C C 1
ATOM 11608 O O . ALA C 3 516 ? 202.475 179.266 225.011 1.00 60.32 502 ALA C O 1
ATOM 11610 N N . CYS C 3 517 ? 204.132 178.175 226.069 1.00 48.54 503 CYS C N 1
ATOM 11611 C CA . CYS C 3 517 ? 203.391 176.927 226.163 1.00 42.29 503 CYS C CA 1
ATOM 11612 C C . CYS C 3 517 ? 202.614 176.825 227.468 1.00 58.84 503 CYS C C 1
ATOM 11613 O O . CYS C 3 517 ? 203.069 177.278 228.521 1.00 64.26 503 CYS C O 1
ATOM 11616 N N . SER C 3 518 ? 201.427 176.223 227.380 1.00 65.82 504 SER C N 1
ATOM 11617 C CA . SER C 3 518 ? 200.681 175.746 228.537 1.00 63.95 504 SER C CA 1
ATOM 11618 C C . SER C 3 518 ? 201.438 174.731 229.381 1.00 64.37 504 SER C C 1
ATOM 11619 O O . SER C 3 518 ? 201.022 174.471 230.514 1.00 70.28 504 SER C O 1
ATOM 11622 N N . ASP C 3 519 ? 202.529 174.157 228.878 1.00 63.55 505 ASP C N 1
ATOM 11623 C CA . ASP C 3 519 ? 203.412 173.351 229.712 1.00 61.06 505 ASP C CA 1
ATOM 11624 C C . ASP C 3 519 ? 204.266 174.180 230.664 1.00 64.98 505 ASP C C 1
ATOM 11625 O O . ASP C 3 519 ? 205.082 173.610 231.394 1.00 72.90 505 ASP C O 1
ATOM 11630 N N . GLY C 3 520 ? 204.084 175.495 230.704 1.00 58.83 506 GLY C N 1
ATOM 11631 C CA . GLY C 3 520 ? 204.803 176.314 231.655 1.00 59.36 506 GLY C CA 1
ATOM 11632 C C . GLY C 3 520 ? 206.195 176.715 231.237 1.00 54.59 506 GLY C C 1
ATOM 11633 O O . GLY C 3 520 ? 206.981 177.152 232.082 1.00 61.54 506 GLY C O 1
ATOM 11634 N N . LYS C 3 521 ? 206.532 176.581 229.960 1.00 50.51 507 LYS C N 1
ATOM 11635 C CA . LYS C 3 521 ? 207.866 176.900 229.481 1.00 45.51 507 LYS C CA 1
ATOM 11636 C C . LYS C 3 521 ? 207.743 177.664 228.173 1.00 54.25 507 LYS C C 1
ATOM 11637 O O . LYS C 3 521 ? 206.740 177.564 227.465 1.00 55.83 507 LYS C O 1
ATOM 11643 N N . VAL C 3 522 ? 208.778 178.437 227.862 1.00 47.11 508 VAL C N 1
ATOM 11644 C CA . VAL C 3 522 ? 208.884 179.137 226.590 1.00 38.06 508 VAL C CA 1
ATOM 11645 C C . VAL C 3 522 ? 209.823 178.359 225.680 1.00 47.87 508 VAL C C 1
ATOM 11646 O O . VAL C 3 522 ? 210.907 177.941 226.102 1.00 54.46 508 VAL C O 1
ATOM 11650 N N . LEU C 3 523 ? 209.403 178.157 224.437 1.00 45.80 509 LEU C N 1
ATOM 11651 C CA . LEU C 3 523 ? 210.200 177.481 223.425 1.00 46.59 509 LEU C CA 1
ATOM 11652 C C . LEU C 3 523 ? 210.626 178.488 222.369 1.00 47.93 509 LEU C C 1
ATOM 11653 O O . LEU C 3 523 ? 209.828 179.323 221.936 1.00 57.51 509 LEU C O 1
ATOM 11658 N N . LEU C 3 524 ? 211.884 178.402 221.956 1.00 43.44 510 LEU C N 1
ATOM 11659 C CA . LEU C 3 524 ? 212.445 179.280 220.940 1.00 42.25 510 LEU C CA 1
ATOM 11660 C C . LEU C 3 524 ? 212.849 178.452 219.730 1.00 48.64 510 LEU C C 1
ATOM 11661 O O . LEU C 3 524 ? 213.636 177.507 219.853 1.00 50.18 510 LEU C O 1
ATOM 11666 N N . PHE C 3 525 ? 212.302 178.803 218.568 1.00 49.70 511 PHE C N 1
ATOM 11667 C CA . PHE C 3 525 ? 212.590 178.142 217.305 1.00 35.99 511 PHE C CA 1
ATOM 11668 C C . PHE C 3 525 ? 213.241 179.137 216.357 1.00 49.77 511 PHE C C 1
ATOM 11669 O O . PHE C 3 525 ? 212.904 180.324 216.358 1.00 53.65 511 PHE C O 1
ATOM 11677 N N . SER C 3 526 ? 214.161 178.648 215.532 1.00 52.61 512 SER C N 1
ATOM 11678 C CA . SER C 3 526 ? 214.627 179.384 214.365 1.00 50.74 512 SER C CA 1
ATOM 11679 C C . SER C 3 526 ? 214.025 178.774 213.109 1.00 51.22 512 SER C C 1
ATOM 11680 O O . SER C 3 526 ? 214.117 177.561 212.897 1.00 50.12 512 SER C O 1
ATOM 11683 N N . LEU C 3 527 ? 213.417 179.618 212.280 1.00 41.60 513 LEU C N 1
ATOM 11684 C CA . LEU C 3 527 ? 212.613 179.149 211.163 1.00 39.50 513 LEU C CA 1
ATOM 11685 C C . LEU C 3 527 ? 213.384 179.273 209.860 1.00 45.65 513 LEU C C 1
ATOM 11686 O O . LEU C 3 527 ? 213.903 180.355 209.557 1.00 53.33 513 LEU C O 1
ATOM 11691 N N . PRO C 3 528 ? 213.483 178.214 209.067 1.00 43.20 514 PRO C N 1
ATOM 11692 C CA . PRO C 3 528 ? 214.027 178.345 207.718 1.00 45.69 514 PRO C CA 1
ATOM 11693 C C . PRO C 3 528 ? 212.988 178.894 206.752 1.00 48.52 514 PRO C C 1
ATOM 11694 O O . PRO C 3 528 ? 211.781 178.838 206.988 1.00 53.02 514 PRO C O 1
ATOM 11698 N N . HIS C 3 529 ? 213.482 179.436 205.648 1.00 49.94 515 HIS C N 1
ATOM 11699 C CA . HIS C 3 529 ? 212.615 179.697 204.512 1.00 47.33 515 HIS C CA 1
ATOM 11700 C C . HIS C 3 529 ? 212.087 178.384 203.937 1.00 58.48 515 HIS C C 1
ATOM 11701 O O . HIS C 3 529 ? 212.823 177.395 203.872 1.00 65.24 515 HIS C O 1
ATOM 11708 N N . PRO C 3 530 ? 210.814 178.342 203.532 1.00 62.46 516 PRO C N 1
ATOM 11709 C CA . PRO C 3 530 ? 210.220 177.066 203.096 1.00 63.33 516 PRO C CA 1
ATOM 11710 C C . PRO C 3 530 ? 210.942 176.398 201.938 1.00 62.03 516 PRO C C 1
ATOM 11711 O O . PRO C 3 530 ? 211.100 175.171 201.941 1.00 67.10 516 PRO C O 1
ATOM 11715 N N . GLU C 3 531 ? 211.378 177.170 200.940 1.00 67.71 517 GLU C N 1
ATOM 11716 C CA . GLU C 3 531 ? 212.027 176.589 199.768 1.00 74.27 517 GLU C CA 1
ATOM 11717 C C . GLU C 3 531 ? 213.273 175.797 200.136 1.00 76.03 517 GLU C C 1
ATOM 11718 O O . GLU C 3 531 ? 213.576 174.783 199.498 1.00 76.95 517 GLU C O 1
ATOM 11724 N N . ALA C 3 532 ? 214.002 176.237 201.160 1.00 78.31 518 ALA C N 1
ATOM 11725 C CA . ALA C 3 532 ? 215.197 175.526 201.599 1.00 75.01 518 ALA C CA 1
ATOM 11726 C C . ALA C 3 532 ? 214.872 174.187 202.253 1.00 81.48 518 ALA C C 1
ATOM 11727 O O . ALA C 3 532 ? 215.647 173.233 202.117 1.00 80.83 518 ALA C O 1
ATOM 11729 N N . LEU C 3 533 ? 213.751 174.094 202.969 1.00 78.83 519 LEU C N 1
ATOM 11730 C CA . LEU C 3 533 ? 213.281 172.798 203.450 1.00 72.84 519 LEU C CA 1
ATOM 11731 C C . LEU C 3 533 ? 212.841 171.892 202.307 1.00 77.01 519 LEU C C 1
ATOM 11732 O O . LEU C 3 533 ? 213.259 170.731 202.226 1.00 81.19 519 LEU C O 1
ATOM 11737 N N . LEU C 3 534 ? 211.992 172.404 201.415 1.00 84.03 520 LEU C N 1
ATOM 11738 C CA . LEU C 3 534 ? 211.477 171.588 200.318 1.00 85.09 520 LEU C CA 1
ATOM 11739 C C . LEU C 3 534 ? 212.580 171.120 199.377 1.00 86.96 520 LEU C C 1
ATOM 11740 O O . LEU C 3 534 ? 212.440 170.072 198.737 1.00 85.72 520 LEU C O 1
ATOM 11745 N N . ALA C 3 535 ? 213.679 171.869 199.276 1.00 98.73 521 ALA C N 1
ATOM 11746 C CA . ALA C 3 535 ? 214.824 171.370 198.523 1.00 98.62 521 ALA C CA 1
ATOM 11747 C C . ALA C 3 535 ? 215.452 170.156 199.192 1.00 99.32 521 ALA C C 1
ATOM 11748 O O . ALA C 3 535 ? 215.971 169.271 198.503 1.00 101.24 521 ALA C O 1
ATOM 11750 N N . GLN C 3 536 ? 215.408 170.091 200.522 1.00 100.89 522 GLN C N 1
ATOM 11751 C CA . GLN C 3 536 ? 215.923 168.929 201.237 1.00 101.54 522 GLN C CA 1
ATOM 11752 C C . GLN C 3 536 ? 214.885 167.814 201.294 1.00 101.91 522 GLN C C 1
ATOM 11753 O O . GLN C 3 536 ? 215.234 166.630 201.235 1.00 100.82 522 GLN C O 1
ATOM 11759 N N . GLN C 3 537 ? 213.613 168.185 201.415 1.00 110.50 523 GLN C N 1
ATOM 11760 C CA . GLN C 3 537 ? 212.521 167.229 201.506 1.00 111.60 523 GLN C CA 1
ATOM 11761 C C . GLN C 3 537 ? 212.487 166.305 200.286 1.00 113.03 523 GLN C C 1
ATOM 11762 O O . GLN C 3 537 ? 212.884 166.699 199.186 1.00 110.82 523 GLN C O 1
ATOM 11768 N N . PRO C 3 538 ? 212.031 165.064 200.460 1.00 123.32 524 PRO C N 1
ATOM 11769 C CA . PRO C 3 538 ? 211.785 164.209 199.302 1.00 121.77 524 PRO C CA 1
ATOM 11770 C C . PRO C 3 538 ? 210.753 164.827 198.382 1.00 123.25 524 PRO C C 1
ATOM 11771 O O . PRO C 3 538 ? 209.869 165.583 198.828 1.00 123.75 524 PRO C O 1
ATOM 11775 N N . PRO C 3 539 ? 210.828 164.538 197.080 1.00 134.11 525 PRO C N 1
ATOM 11776 C CA . PRO C 3 539 ? 209.881 165.158 196.140 1.00 135.56 525 PRO C CA 1
ATOM 11777 C C . PRO C 3 539 ? 208.456 164.637 196.256 1.00 135.52 525 PRO C C 1
ATOM 11778 O O . PRO C 3 539 ? 207.516 165.378 195.943 1.00 133.08 525 PRO C O 1
ATOM 11782 N N . ASP C 3 540 ? 208.262 163.394 196.691 1.00 140.83 526 ASP C N 1
ATOM 11783 C CA . ASP C 3 540 ? 206.940 162.783 196.770 1.00 141.27 526 ASP C CA 1
ATOM 11784 C C . ASP C 3 540 ? 206.284 162.940 198.139 1.00 140.05 526 ASP C C 1
ATOM 11785 O O . ASP C 3 540 ? 205.309 162.239 198.428 1.00 139.95 526 ASP C O 1
ATOM 11790 N N . ALA C 3 541 ? 206.795 163.833 198.980 1.00 123.71 527 ALA C N 1
ATOM 11791 C CA . ALA C 3 541 ? 206.373 163.925 200.369 1.00 122.06 527 ALA C CA 1
ATOM 11792 C C . ALA C 3 541 ? 204.909 164.348 200.496 1.00 123.29 527 ALA C C 1
ATOM 11793 O O . ALA C 3 541 ? 204.297 164.893 199.572 1.00 119.58 527 ALA C O 1
ATOM 11795 N N . VAL C 3 542 ? 204.353 164.070 201.678 1.00 116.86 528 VAL C N 1
ATOM 11796 C CA . VAL C 3 542 ? 202.996 164.478 202.021 1.00 115.05 528 VAL C CA 1
ATOM 11797 C C . VAL C 3 542 ? 202.889 165.999 202.007 1.00 113.89 528 VAL C C 1
ATOM 11798 O O . VAL C 3 542 ? 203.792 166.712 202.464 1.00 111.98 528 VAL C O 1
ATOM 11802 N N . LYS C 3 543 ? 201.771 166.504 201.475 1.00 103.72 529 LYS C N 1
ATOM 11803 C CA . LYS C 3 543 ? 201.617 167.904 201.092 1.00 102.72 529 LYS C CA 1
ATOM 11804 C C . LYS C 3 543 ? 201.422 168.830 202.292 1.00 104.22 529 LYS C C 1
ATOM 11805 O O . LYS C 3 543 ? 201.961 169.944 202.283 1.00 104.56 529 LYS C O 1
ATOM 11811 N N . PRO C 3 544 ? 200.669 168.445 203.339 1.00 86.20 530 PRO C N 1
ATOM 11812 C CA . PRO C 3 544 ? 200.894 169.099 204.635 1.00 83.74 530 PRO C CA 1
ATOM 11813 C C . PRO C 3 544 ? 202.253 168.705 205.186 1.00 90.84 530 PRO C C 1
ATOM 11814 O O . PRO C 3 544 ? 202.442 167.580 205.659 1.00 92.15 530 PRO C O 1
ATOM 11818 N N . ALA C 3 545 ? 203.210 169.624 205.116 1.00 73.30 531 ALA C N 1
ATOM 11819 C CA . ALA C 3 545 ? 204.553 169.395 205.643 1.00 66.06 531 ALA C CA 1
ATOM 11820 C C . ALA C 3 545 ? 204.558 169.599 207.151 1.00 71.94 531 ALA C C 1
ATOM 11821 O O . ALA C 3 545 ? 204.674 170.725 207.636 1.00 75.44 531 ALA C O 1
ATOM 11823 N N . ILE C 3 546 ? 204.427 168.511 207.903 1.00 68.34 532 ILE C N 1
ATOM 11824 C CA . ILE C 3 546 ? 204.469 168.558 209.359 1.00 63.55 532 ILE C CA 1
ATOM 11825 C C . ILE C 3 546 ? 205.834 168.054 209.803 1.00 67.08 532 ILE C C 1
ATOM 11826 O O . ILE C 3 546 ? 206.252 166.956 209.419 1.00 67.43 532 ILE C O 1
ATOM 11831 N N . TYR C 3 547 ? 206.526 168.848 210.612 1.00 66.98 533 TYR C N 1
ATOM 11832 C CA . TYR C 3 547 ? 207.858 168.506 211.083 1.00 64.05 533 TYR C CA 1
ATOM 11833 C C . TYR C 3 547 ? 207.854 168.366 212.596 1.00 69.51 533 TYR C C 1
ATOM 11834 O O . TYR C 3 547 ? 207.084 169.028 213.296 1.00 76.76 533 TYR C O 1
ATOM 11843 N N . LYS C 3 548 ? 208.727 167.500 213.097 1.00 71.81 534 LYS C N 1
ATOM 11844 C CA . LYS C 3 548 ? 209.147 167.533 214.489 1.00 69.46 534 LYS C CA 1
ATOM 11845 C C . LYS C 3 548 ? 210.522 168.179 214.553 1.00 73.61 534 LYS C C 1
ATOM 11846 O O . LYS C 3 548 ? 211.436 167.772 213.829 1.00 73.60 534 LYS C O 1
ATOM 11852 N N . VAL C 3 549 ? 210.669 169.178 215.418 1.00 67.20 535 VAL C N 1
ATOM 11853 C CA . VAL C 3 549 ? 211.783 170.113 215.348 1.00 56.31 535 VAL C CA 1
ATOM 11854 C C . VAL C 3 549 ? 212.394 170.262 216.730 1.00 62.29 535 VAL C C 1
ATOM 11855 O O . VAL C 3 549 ? 211.674 170.343 217.731 1.00 65.19 535 VAL C O 1
ATOM 11859 N N . GLN C 3 550 ? 213.722 170.290 216.787 1.00 76.05 536 GLN C N 1
ATOM 11860 C CA . GLN C 3 550 ? 214.409 170.594 218.029 1.00 76.29 536 GLN C CA 1
ATOM 11861 C C . GLN C 3 550 ? 214.367 172.094 218.285 1.00 76.58 536 GLN C C 1
ATOM 11862 O O . GLN C 3 550 ? 214.601 172.900 217.381 1.00 73.48 536 GLN C O 1
ATOM 11868 N N . CYS C 3 551 ? 214.071 172.465 219.525 1.00 67.55 537 CYS C N 1
ATOM 11869 C CA . CYS C 3 551 ? 214.152 173.863 219.916 1.00 64.15 537 CYS C CA 1
ATOM 11870 C C . CYS C 3 551 ? 215.580 174.376 219.781 1.00 70.24 537 CYS C C 1
ATOM 11871 O O . CYS C 3 551 ? 216.551 173.632 219.934 1.00 72.12 537 CYS C O 1
ATOM 11874 N N . VAL C 3 552 ? 215.702 175.670 219.488 1.00 70.58 538 VAL C N 1
ATOM 11875 C CA . VAL C 3 552 ? 216.952 176.374 219.760 1.00 64.63 538 VAL C CA 1
ATOM 11876 C C . VAL C 3 552 ? 217.244 176.351 221.254 1.00 69.02 538 VAL C C 1
ATOM 11877 O O . VAL C 3 552 ? 218.350 176.006 221.687 1.00 72.28 538 VAL C O 1
ATOM 11881 N N . ALA C 3 553 ? 216.252 176.714 222.063 1.00 63.05 539 ALA C N 1
ATOM 11882 C CA . ALA C 3 553 ? 216.344 176.636 223.512 1.00 56.11 539 ALA C CA 1
ATOM 11883 C C . ALA C 3 553 ? 214.952 176.390 224.070 1.00 54.41 539 ALA C C 1
ATOM 11884 O O . ALA C 3 553 ? 213.953 176.804 223.477 1.00 70.16 539 ALA C O 1
ATOM 11886 N N . THR C 3 554 ? 214.893 175.725 225.218 1.00 54.00 540 THR C N 1
ATOM 11887 C CA . THR C 3 554 ? 213.712 175.754 226.068 1.00 59.48 540 THR C CA 1
ATOM 11888 C C . THR C 3 554 ? 213.959 176.681 227.248 1.00 61.57 540 THR C C 1
ATOM 11889 O O . THR C 3 554 ? 214.972 176.559 227.942 1.00 69.26 540 THR C O 1
ATOM 11893 N N . LEU C 3 555 ? 213.031 177.603 227.468 1.00 49.30 541 LEU C N 1
ATOM 11894 C CA . LEU C 3 555 ? 213.161 178.644 228.475 1.00 42.34 541 LEU C CA 1
ATOM 11895 C C . LEU C 3 555 ? 212.177 178.353 229.597 1.00 48.99 541 LEU C C 1
ATOM 11896 O O . LEU C 3 555 ? 210.967 178.296 229.361 1.00 62.61 541 LEU C O 1
ATOM 11901 N N . GLN C 3 556 ? 212.688 178.170 230.811 1.00 44.43 542 GLN C N 1
ATOM 11902 C CA . GLN C 3 556 ? 211.836 177.747 231.910 1.00 48.67 542 GLN C CA 1
ATOM 11903 C C . GLN C 3 556 ? 212.407 178.252 233.226 1.00 51.57 542 GLN C C 1
ATOM 11904 O O . GLN C 3 556 ? 213.611 178.482 233.356 1.00 60.80 542 GLN C O 1
ATOM 11910 N N . VAL C 3 557 ? 211.516 178.415 234.196 1.00 52.22 543 VAL C N 1
ATOM 11911 C CA . VAL C 3 557 ? 211.856 178.951 235.509 1.00 54.19 543 VAL C CA 1
ATOM 11912 C C . VAL C 3 557 ? 212.469 177.863 236.378 1.00 44.43 543 VAL C C 1
ATOM 11913 O O . VAL C 3 557 ? 211.926 176.757 236.486 1.00 42.89 543 VAL C O 1
ATOM 11917 N N . GLY C 3 558 ? 213.599 178.170 236.998 1.00 48.40 544 GLY C N 1
ATOM 11918 C CA . GLY C 3 558 ? 214.307 177.190 237.792 1.00 55.49 544 GLY C CA 1
ATOM 11919 C C . GLY C 3 558 ? 215.737 177.627 238.048 1.00 62.73 544 GLY C C 1
ATOM 11920 O O . GLY C 3 558 ? 216.123 178.759 237.766 1.00 65.38 544 GLY C O 1
ATOM 11921 N N . SER C 3 559 ? 216.513 176.690 238.587 1.00 68.79 545 SER C N 1
ATOM 11922 C CA . SER C 3 559 ? 217.916 176.928 238.889 1.00 66.41 545 SER C CA 1
ATOM 11923 C C . SER C 3 559 ? 218.678 175.622 238.737 1.00 69.13 545 SER C C 1
ATOM 11924 O O . SER C 3 559 ? 218.100 174.534 238.793 1.00 74.13 545 SER C O 1
ATOM 11927 N N . MET C 3 560 ? 219.986 175.746 238.532 1.00 77.23 546 MET C N 1
ATOM 11928 C CA . MET C 3 560 ? 220.854 174.580 238.454 1.00 80.88 546 MET C CA 1
ATOM 11929 C C . MET C 3 560 ? 220.710 173.697 239.686 1.00 83.72 546 MET C C 1
ATOM 11930 O O . MET C 3 560 ? 220.749 174.178 240.820 1.00 84.09 546 MET C O 1
ATOM 11935 N N . GLN C 3 561 ? 220.505 172.403 239.449 1.00 93.78 547 GLN C N 1
ATOM 11936 C CA . GLN C 3 561 ? 220.341 171.378 240.476 1.00 94.03 547 GLN C CA 1
ATOM 11937 C C . GLN C 3 561 ? 219.146 171.612 241.395 1.00 93.23 547 GLN C C 1
ATOM 11938 O O . GLN C 3 561 ? 218.967 170.866 242.364 1.00 95.38 547 GLN C O 1
ATOM 11944 N N . ALA C 3 562 ? 218.322 172.624 241.130 1.00 92.41 548 ALA C N 1
ATOM 11945 C CA . ALA C 3 562 ? 217.100 172.835 241.906 1.00 93.05 548 ALA C CA 1
ATOM 11946 C C . ALA C 3 562 ? 216.011 171.927 241.354 1.00 94.38 548 ALA C C 1
ATOM 11947 O O . ALA C 3 562 ? 215.290 172.275 240.419 1.00 96.47 548 ALA C O 1
ATOM 11949 N N . THR C 3 563 ? 215.894 170.737 241.945 1.00 108.88 549 THR C N 1
ATOM 11950 C CA . THR C 3 563 ? 214.872 169.783 241.532 1.00 109.80 549 THR C CA 1
ATOM 11951 C C . THR C 3 563 ? 213.460 170.236 241.886 1.00 111.54 549 THR C C 1
ATOM 11952 O O . THR C 3 563 ? 212.503 169.782 241.250 1.00 109.20 549 THR C O 1
ATOM 11956 N N . ASP C 3 564 ? 213.308 171.109 242.883 1.00 114.10 550 ASP C N 1
ATOM 11957 C CA . ASP C 3 564 ? 212.013 171.624 243.318 1.00 113.37 550 ASP C CA 1
ATOM 11958 C C . ASP C 3 564 ? 211.246 172.295 242.182 1.00 113.42 550 ASP C C 1
ATOM 11959 O O . ASP C 3 564 ? 211.641 173.371 241.714 1.00 112.05 550 ASP C O 1
ATOM 11964 N N . PRO C 3 565 ? 210.154 171.690 241.714 1.00 108.80 551 PRO C N 1
ATOM 11965 C CA . PRO C 3 565 ? 209.442 172.244 240.557 1.00 107.95 551 PRO C CA 1
ATOM 11966 C C . PRO C 3 565 ? 208.814 173.591 240.885 1.00 109.56 551 PRO C C 1
ATOM 11967 O O . PRO C 3 565 ? 208.257 173.790 241.967 1.00 108.93 551 PRO C O 1
ATOM 11971 N N . SER C 3 566 ? 208.919 174.520 239.940 1.00 95.52 552 SER C N 1
ATOM 11972 C CA . SER C 3 566 ? 208.447 175.878 240.166 1.00 89.39 552 SER C CA 1
ATOM 11973 C C . SER C 3 566 ? 206.927 175.923 240.277 1.00 90.44 552 SER C C 1
ATOM 11974 O O . SER C 3 566 ? 206.206 175.174 239.612 1.00 89.31 552 SER C O 1
ATOM 11977 N N . GLU C 3 567 ? 206.444 176.815 241.138 1.00 91.54 553 GLU C N 1
ATOM 11978 C CA . GLU C 3 567 ? 205.018 177.064 241.312 1.00 91.45 553 GLU C CA 1
ATOM 11979 C C . GLU C 3 567 ? 204.419 177.930 240.212 1.00 91.99 553 GLU C C 1
ATOM 11980 O O . GLU C 3 567 ? 203.203 178.144 240.216 1.00 91.23 553 GLU C O 1
ATOM 11986 N N . CYS C 3 568 ? 205.234 178.430 239.279 1.00 80.28 554 CYS C N 1
ATOM 11987 C CA . CYS C 3 568 ? 204.797 179.478 238.359 1.00 73.59 554 CYS C CA 1
ATOM 11988 C C . CYS C 3 568 ? 203.616 179.063 237.491 1.00 70.82 554 CYS C C 1
ATOM 11989 O O . CYS C 3 568 ? 202.869 179.932 237.030 1.00 67.44 554 CYS C O 1
ATOM 11992 N N . GLY C 3 569 ? 203.427 177.768 237.258 1.00 70.99 555 GLY C N 1
ATOM 11993 C CA . GLY C 3 569 ? 202.322 177.324 236.431 1.00 69.29 555 GLY C CA 1
ATOM 11994 C C . GLY C 3 569 ? 202.510 177.605 234.948 1.00 68.81 555 GLY C C 1
ATOM 11995 O O . GLY C 3 569 ? 203.627 177.670 234.430 1.00 72.71 555 GLY C O 1
ATOM 11996 N N . GLN C 3 570 ? 201.382 177.765 234.257 1.00 52.75 556 GLN C N 1
ATOM 11997 C CA . GLN C 3 570 ? 201.394 178.016 232.822 1.00 48.05 556 GLN C CA 1
ATOM 11998 C C . GLN C 3 570 ? 202.039 179.352 232.475 1.00 55.87 556 GLN C C 1
ATOM 11999 O O . GLN C 3 570 ? 201.862 180.351 233.176 1.00 62.17 556 GLN C O 1
ATOM 12005 N N . CYS C 3 571 ? 202.779 179.362 231.369 1.00 51.76 557 CYS C N 1
ATOM 12006 C CA . CYS C 3 571 ? 203.253 180.592 230.748 1.00 44.98 557 CYS C CA 1
ATOM 12007 C C . CYS C 3 571 ? 202.138 181.222 229.922 1.00 52.95 557 CYS C C 1
ATOM 12008 O O . CYS C 3 571 ? 201.553 180.563 229.056 1.00 67.20 557 CYS C O 1
ATOM 12011 N N . LEU C 3 572 ? 201.832 182.491 230.186 1.00 47.12 558 LEU C N 1
ATOM 12012 C CA . LEU C 3 572 ? 200.653 183.113 229.597 1.00 42.78 558 LEU C CA 1
ATOM 12013 C C . LEU C 3 572 ? 200.950 184.183 228.555 1.00 49.00 558 LEU C C 1
ATOM 12014 O O . LEU C 3 572 ? 200.114 184.407 227.680 1.00 57.54 558 LEU C O 1
ATOM 12019 N N . SER C 3 573 ? 202.099 184.852 228.615 1.00 46.85 559 SER C N 1
ATOM 12020 C CA . SER C 3 573 ? 202.341 185.971 227.713 1.00 34.69 559 SER C CA 1
ATOM 12021 C C . SER C 3 573 ? 203.837 186.198 227.558 1.00 34.36 559 SER C C 1
ATOM 12022 O O . SER C 3 573 ? 204.622 185.839 228.436 1.00 43.87 559 SER C O 1
ATOM 12025 N N . LEU C 3 574 ? 204.220 186.797 226.429 1.00 32.96 560 LEU C N 1
ATOM 12026 C CA . LEU C 3 574 ? 205.617 187.028 226.092 1.00 33.46 560 LEU C CA 1
ATOM 12027 C C . LEU C 3 574 ? 205.827 188.485 225.704 1.00 42.50 560 LEU C C 1
ATOM 12028 O O . LEU C 3 574 ? 204.902 189.174 225.267 1.00 43.37 560 LEU C O 1
ATOM 12033 N N . ALA C 3 575 ? 207.067 188.945 225.862 1.00 36.35 561 ALA C N 1
ATOM 12034 C CA . ALA C 3 575 ? 207.551 190.141 225.185 1.00 36.38 561 ALA C CA 1
ATOM 12035 C C . ALA C 3 575 ? 209.044 190.010 224.917 1.00 36.17 561 ALA C C 1
ATOM 12036 O O . ALA C 3 575 ? 209.815 189.763 225.848 1.00 42.40 561 ALA C O 1
ATOM 12038 N N . TRP C 3 576 ? 209.450 190.174 223.660 1.00 34.28 562 TRP C N 1
ATOM 12039 C CA . TRP C 3 576 ? 210.856 190.398 223.355 1.00 39.09 562 TRP C CA 1
ATOM 12040 C C . TRP C 3 576 ? 211.270 191.820 223.708 1.00 42.02 562 TRP C C 1
ATOM 12041 O O . TRP C 3 576 ? 210.461 192.752 223.685 1.00 51.90 562 TRP C O 1
ATOM 12052 N N . MET C 3 577 ? 212.546 191.979 224.030 1.00 48.36 563 MET C N 1
ATOM 12053 C CA . MET C 3 577 ? 213.131 193.300 224.206 1.00 46.62 563 MET C CA 1
ATOM 12054 C C . MET C 3 577 ? 213.078 194.078 222.896 1.00 49.25 563 MET C C 1
ATOM 12055 O O . MET C 3 577 ? 213.684 193.643 221.906 1.00 59.15 563 MET C O 1
ATOM 12060 N N . PRO C 3 578 ? 212.382 195.216 222.837 1.00 46.09 564 PRO C N 1
ATOM 12061 C CA . PRO C 3 578 ? 212.074 195.820 221.534 1.00 50.04 564 PRO C CA 1
ATOM 12062 C C . PRO C 3 578 ? 213.293 196.363 220.818 1.00 50.78 564 PRO C C 1
ATOM 12063 O O . PRO C 3 578 ? 213.216 196.620 219.610 1.00 53.16 564 PRO C O 1
ATOM 12067 N N . THR C 3 579 ? 214.414 196.525 221.511 1.00 47.87 565 THR C N 1
ATOM 12068 C CA . THR C 3 579 ? 215.546 197.285 221.014 1.00 47.42 565 THR C CA 1
ATOM 12069 C C . THR C 3 579 ? 216.790 196.416 220.900 1.00 53.98 565 THR C C 1
ATOM 12070 O O . THR C 3 579 ? 216.989 195.473 221.671 1.00 59.18 565 THR C O 1
ATOM 12074 N N . ARG C 3 580 ? 217.600 196.754 219.906 1.00 55.86 566 ARG C N 1
ATOM 12075 C CA . ARG C 3 580 ? 218.838 196.056 219.595 1.00 51.61 566 ARG C CA 1
ATOM 12076 C C . ARG C 3 580 ? 219.651 195.799 220.864 1.00 56.55 566 ARG C C 1
ATOM 12077 O O . ARG C 3 580 ? 219.734 196.677 221.732 1.00 57.75 566 ARG C O 1
ATOM 12085 N N . PRO C 3 581 ? 220.263 194.614 221.015 1.00 53.73 567 PRO C N 1
ATOM 12086 C CA . PRO C 3 581 ? 220.193 193.425 220.156 1.00 43.97 567 PRO C CA 1
ATOM 12087 C C . PRO C 3 581 ? 219.059 192.459 220.498 1.00 51.69 567 PRO C C 1
ATOM 12088 O O . PRO C 3 581 ? 219.189 191.269 220.230 1.00 58.13 567 PRO C O 1
ATOM 12092 N N . HIS C 3 582 ? 217.961 192.927 221.093 1.00 47.56 568 HIS C N 1
ATOM 12093 C CA . HIS C 3 582 ? 216.826 192.075 221.461 1.00 41.20 568 HIS C CA 1
ATOM 12094 C C . HIS C 3 582 ? 217.227 190.939 222.399 1.00 50.51 568 HIS C C 1
ATOM 12095 O O . HIS C 3 582 ? 216.617 189.869 222.385 1.00 59.11 568 HIS C O 1
ATOM 12102 N N . GLN C 3 583 ? 218.258 191.147 223.220 1.00 45.63 569 GLN C N 1
ATOM 12103 C CA . GLN C 3 583 ? 218.890 190.032 223.920 1.00 43.26 569 GLN C CA 1
ATOM 12104 C C . GLN C 3 583 ? 218.057 189.478 225.073 1.00 50.95 569 GLN C C 1
ATOM 12105 O O . GLN C 3 583 ? 218.321 188.357 225.519 1.00 59.15 569 GLN C O 1
ATOM 12111 N N . HIS C 3 584 ? 217.066 190.213 225.567 1.00 50.13 570 HIS C N 1
ATOM 12112 C CA . HIS C 3 584 ? 216.193 189.726 226.629 1.00 38.05 570 HIS C CA 1
ATOM 12113 C C . HIS C 3 584 ? 214.823 189.344 226.086 1.00 41.32 570 HIS C C 1
ATOM 12114 O O . HIS C 3 584 ? 214.284 190.012 225.199 1.00 56.72 570 HIS C O 1
ATOM 12121 N N . LEU C 3 585 ? 214.273 188.259 226.627 1.00 37.35 571 LEU C N 1
ATOM 12122 C CA . LEU C 3 585 ? 212.890 187.854 226.413 1.00 39.17 571 LEU C CA 1
ATOM 12123 C C . LEU C 3 585 ? 212.199 187.729 227.765 1.00 41.78 571 LEU C C 1
ATOM 12124 O O . LEU C 3 585 ? 212.764 187.154 228.700 1.00 41.33 571 LEU C O 1
ATOM 12129 N N . ALA C 3 586 ? 210.989 188.272 227.868 1.00 34.77 572 ALA C N 1
ATOM 12130 C CA . ALA C 3 586 ? 210.194 188.219 229.086 1.00 27.57 572 ALA C CA 1
ATOM 12131 C C . ALA C 3 586 ? 208.985 187.313 228.901 1.00 41.27 572 ALA C C 1
ATOM 12132 O O . ALA C 3 586 ? 208.448 187.186 227.798 1.00 53.57 572 ALA C O 1
ATOM 12134 N N . ALA C 3 587 ? 208.557 186.678 229.993 1.00 39.22 573 ALA C N 1
ATOM 12135 C CA . ALA C 3 587 ? 207.282 185.976 230.016 1.00 41.07 573 ALA C CA 1
ATOM 12136 C C . ALA C 3 587 ? 206.514 186.281 231.295 1.00 37.54 573 ALA C C 1
ATOM 12137 O O . ALA C 3 587 ? 207.101 186.527 232.351 1.00 46.06 573 ALA C O 1
ATOM 12139 N N . GLY C 3 588 ? 205.190 186.253 231.178 1.00 42.80 574 GLY C N 1
ATOM 12140 C CA . GLY C 3 588 ? 204.289 186.329 232.319 1.00 44.90 574 GLY C CA 1
ATOM 12141 C C . GLY C 3 588 ? 203.714 184.965 232.656 1.00 48.19 574 GLY C C 1
ATOM 12142 O O . GLY C 3 588 ? 203.408 184.175 231.765 1.00 54.76 574 GLY C O 1
ATOM 12143 N N . TYR C 3 589 ? 203.564 184.697 233.951 1.00 43.76 575 TYR C N 1
ATOM 12144 C CA . TYR C 3 589 ? 203.178 183.375 234.419 1.00 40.06 575 TYR C CA 1
ATOM 12145 C C . TYR C 3 589 ? 201.880 183.441 235.220 1.00 49.48 575 TYR C C 1
ATOM 12146 O O . TYR C 3 589 ? 201.484 184.495 235.723 1.00 60.34 575 TYR C O 1
ATOM 12155 N N . TYR C 3 590 ? 201.219 182.285 235.321 1.00 61.20 576 TYR C N 1
ATOM 12156 C CA . TYR C 3 590 ? 199.977 182.175 236.086 1.00 56.70 576 TYR C CA 1
ATOM 12157 C C . TYR C 3 590 ? 200.132 182.597 237.543 1.00 59.80 576 TYR C C 1
ATOM 12158 O O . TYR C 3 590 ? 199.207 183.175 238.122 1.00 69.85 576 TYR C O 1
ATOM 12167 N N . ASN C 3 591 ? 201.279 182.322 238.161 1.00 60.26 577 ASN C N 1
ATOM 12168 C CA . ASN C 3 591 ? 201.439 182.811 239.527 1.00 58.74 577 ASN C CA 1
ATOM 12169 C C . ASN C 3 591 ? 201.619 184.321 239.619 1.00 64.12 577 ASN C C 1
ATOM 12170 O O . ASN C 3 591 ? 201.670 184.846 240.735 1.00 70.72 577 ASN C O 1
ATOM 12175 N N . GLY C 3 592 ? 201.703 185.029 238.496 1.00 55.98 578 GLY C N 1
ATOM 12176 C CA . GLY C 3 592 ? 201.870 186.465 238.502 1.00 50.98 578 GLY C CA 1
ATOM 12177 C C . GLY C 3 592 ? 203.294 186.965 238.418 1.00 53.52 578 GLY C C 1
ATOM 12178 O O . GLY C 3 592 ? 203.501 188.182 238.389 1.00 60.36 578 GLY C O 1
ATOM 12179 N N . MET C 3 593 ? 204.281 186.078 238.380 1.00 49.76 579 MET C N 1
ATOM 12180 C CA . MET C 3 593 ? 205.652 186.513 238.165 1.00 51.10 579 MET C CA 1
ATOM 12181 C C . MET C 3 593 ? 205.879 186.914 236.713 1.00 57.40 579 MET C C 1
ATOM 12182 O O . MET C 3 593 ? 205.287 186.357 235.787 1.00 67.59 579 MET C O 1
ATOM 12187 N N . VAL C 3 594 ? 206.762 187.890 236.524 1.00 35.45 580 VAL C N 1
ATOM 12188 C CA . VAL C 3 594 ? 207.346 188.203 235.226 1.00 27.89 580 VAL C CA 1
ATOM 12189 C C . VAL C 3 594 ? 208.797 187.754 235.240 1.00 39.29 580 VAL C C 1
ATOM 12190 O O . VAL C 3 594 ? 209.548 188.075 236.168 1.00 46.96 580 VAL C O 1
ATOM 12194 N N . VAL C 3 595 ? 209.188 187.016 234.206 1.00 34.49 581 VAL C N 1
ATOM 12195 C CA . VAL C 3 595 ? 210.420 186.242 234.181 1.00 32.71 581 VAL C CA 1
ATOM 12196 C C . VAL C 3 595 ? 211.208 186.653 232.948 1.00 40.51 581 VAL C C 1
ATOM 12197 O O . VAL C 3 595 ? 210.642 186.758 231.855 1.00 45.66 581 VAL C O 1
ATOM 12201 N N . PHE C 3 596 ? 212.510 186.874 233.117 1.00 39.36 582 PHE C N 1
ATOM 12202 C CA . PHE C 3 596 ? 213.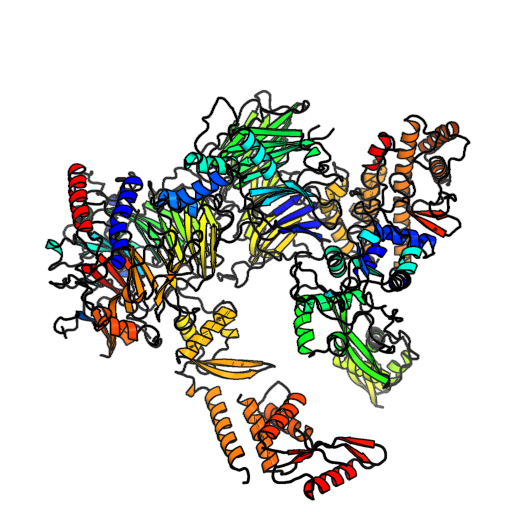370 187.386 232.058 1.00 38.12 582 PHE C CA 1
ATOM 12203 C C . PHE C 3 596 ? 214.519 186.416 231.831 1.00 37.42 582 PHE C C 1
ATOM 12204 O O . PHE C 3 596 ? 215.161 185.977 232.789 1.00 36.45 582 PHE C O 1
ATOM 12212 N N . TRP C 3 597 ? 214.786 186.100 230.567 1.00 34.65 583 TRP C N 1
ATOM 12213 C CA . TRP C 3 597 ? 215.920 185.274 230.182 1.00 37.56 583 TRP C CA 1
ATOM 12214 C C . TRP C 3 597 ? 216.897 186.074 229.335 1.00 46.39 583 TRP C C 1
ATOM 12215 O O . TRP C 3 597 ? 216.492 186.844 228.461 1.00 52.75 583 TRP C O 1
ATOM 12226 N N . ASN C 3 598 ? 218.184 185.886 229.605 1.00 46.85 584 ASN C N 1
ATOM 12227 C CA . ASN C 3 598 ? 219.260 186.567 228.888 1.00 42.34 584 ASN C CA 1
ATOM 12228 C C . ASN C 3 598 ? 219.738 185.629 227.784 1.00 49.06 584 ASN C C 1
ATOM 12229 O O . ASN C 3 598 ? 220.635 184.815 227.984 1.00 58.25 584 ASN C O 1
ATOM 12234 N N . LEU C 3 599 ? 219.119 185.743 226.614 1.00 48.26 585 LEU C N 1
ATOM 12235 C CA . LEU C 3 599 ? 219.251 184.721 225.578 1.00 44.59 585 LEU C CA 1
ATOM 12236 C C . LEU C 3 599 ? 220.686 184.385 225.171 1.00 49.14 585 LEU C C 1
ATOM 12237 O O . LEU C 3 599 ? 220.962 183.196 224.937 1.00 53.37 585 LEU C O 1
ATOM 12242 N N . PRO C 3 600 ? 221.626 185.328 225.059 1.00 60.20 586 PRO C N 1
ATOM 12243 C CA . PRO C 3 600 ? 222.997 184.958 224.681 1.00 61.35 586 PRO C CA 1
ATOM 12244 C C . PRO C 3 600 ? 223.824 184.311 225.783 1.00 67.18 586 PRO C C 1
ATOM 12245 O O . PRO C 3 600 ? 224.977 183.952 225.522 1.00 68.20 586 PRO C O 1
ATOM 12249 N N . THR C 3 601 ? 223.288 184.155 226.992 1.00 66.25 587 THR C N 1
ATOM 12250 C CA . THR C 3 601 ? 224.118 183.967 228.178 1.00 64.44 587 THR C CA 1
ATOM 12251 C C . THR C 3 601 ? 224.987 182.714 228.079 1.00 70.29 587 THR C C 1
ATOM 12252 O O . THR C 3 601 ? 224.495 181.608 227.836 1.00 70.72 587 THR C O 1
ATOM 12256 N N . ASN C 3 602 ? 226.299 182.914 228.193 1.00 78.20 588 ASN C N 1
ATOM 12257 C CA . ASN C 3 602 ? 227.256 181.824 228.333 1.00 80.42 588 ASN C CA 1
ATOM 12258 C C . ASN C 3 602 ? 227.303 181.243 229.742 1.00 81.60 588 ASN C C 1
ATOM 12259 O O . ASN C 3 602 ? 227.826 180.139 229.919 1.00 82.53 588 ASN C O 1
ATOM 12264 N N . SER C 3 603 ? 226.786 181.960 230.736 1.00 69.27 589 SER C N 1
ATOM 12265 C CA . SER C 3 603 ? 227.090 181.663 232.132 1.00 71.33 589 SER C CA 1
ATOM 12266 C C . SER C 3 603 ? 226.613 180.268 232.529 1.00 69.25 589 SER C C 1
ATOM 12267 O O . SER C 3 603 ? 225.450 179.921 232.289 1.00 71.89 589 SER C O 1
ATOM 12270 N N . PRO C 3 604 ? 227.477 179.449 233.136 1.00 62.18 590 PRO C N 1
ATOM 12271 C CA . PRO C 3 604 ? 227.062 178.112 233.590 1.00 61.10 590 PRO C CA 1
ATOM 12272 C C . PRO C 3 604 ? 225.943 178.106 234.622 1.00 61.73 590 PRO C C 1
ATOM 12273 O O . PRO C 3 604 ? 225.384 177.036 234.886 1.00 62.46 590 PRO C O 1
ATOM 12277 N N . LEU C 3 605 ? 225.597 179.248 235.210 1.00 55.82 591 LEU C N 1
ATOM 12278 C CA . LEU C 3 605 ? 224.484 179.313 236.147 1.00 58.04 591 LEU C CA 1
ATOM 12279 C C . LEU C 3 605 ? 223.143 179.552 235.472 1.00 59.49 591 LEU C C 1
ATOM 12280 O O . LEU C 3 605 ? 222.102 179.359 236.110 1.00 64.83 591 LEU C O 1
ATOM 12285 N N . GLN C 3 606 ? 223.139 179.967 234.213 1.00 57.12 592 GLN C N 1
ATOM 12286 C CA . GLN C 3 606 ? 221.907 180.200 233.478 1.00 52.81 592 GLN C CA 1
ATOM 12287 C C . GLN C 3 606 ? 221.709 179.255 232.305 1.00 58.63 592 GLN C C 1
ATOM 12288 O O . GLN C 3 606 ? 220.564 178.935 231.982 1.00 61.57 592 GLN C O 1
ATOM 12294 N N . ARG C 3 607 ? 222.779 178.811 231.657 1.00 72.40 593 ARG C N 1
ATOM 12295 C CA . ARG C 3 607 ? 222.699 177.967 230.473 1.00 71.83 593 ARG C CA 1
ATOM 12296 C C . ARG C 3 607 ? 223.192 176.565 230.796 1.00 69.04 593 ARG C C 1
ATOM 12297 O O . ARG C 3 607 ? 224.231 176.401 231.443 1.00 78.93 593 ARG C O 1
ATOM 12305 N N . ILE C 3 608 ? 222.443 175.560 230.345 1.00 75.81 594 ILE C N 1
ATOM 12306 C CA . ILE C 3 608 ? 222.934 174.192 230.242 1.00 82.22 594 ILE C CA 1
ATOM 12307 C C . ILE C 3 608 ? 222.548 173.648 228.874 1.00 80.73 594 ILE C C 1
ATOM 12308 O O . ILE C 3 608 ? 221.491 173.980 228.328 1.00 84.07 594 ILE C O 1
ATOM 12313 N N . ARG C 3 609 ? 223.419 172.814 228.312 1.00 87.92 595 ARG C N 1
ATOM 12314 C CA . ARG C 3 609 ? 223.177 172.181 227.022 1.00 92.74 595 ARG C CA 1
ATOM 12315 C C . ARG C 3 609 ? 222.729 170.738 227.222 1.00 95.27 595 ARG C C 1
ATOM 12316 O O . ARG C 3 609 ? 223.427 169.950 227.867 1.00 95.53 595 ARG C O 1
ATOM 12324 N N . LEU C 3 610 ? 221.569 170.400 226.664 1.00 100.62 596 LEU C N 1
ATOM 12325 C CA . LEU C 3 610 ? 221.028 169.056 226.771 1.00 100.42 596 LEU C CA 1
ATOM 12326 C C . LEU C 3 610 ? 221.802 168.091 225.873 1.00 104.82 596 LEU C C 1
ATOM 12327 O O . LEU C 3 610 ? 222.564 168.491 224.987 1.00 104.43 596 LEU C O 1
ATOM 12332 N N . SER C 3 611 ? 221.601 166.794 226.123 1.00 115.82 597 SER C N 1
ATOM 12333 C CA . SER C 3 611 ? 222.320 165.769 225.373 1.00 114.15 597 SER C CA 1
ATOM 12334 C C . SER C 3 611 ? 221.962 165.787 223.892 1.00 113.79 597 SER C C 1
ATOM 12335 O O . SER C 3 611 ? 222.769 165.365 223.056 1.00 111.86 597 SER C O 1
ATOM 12338 N N . ASP C 3 612 ? 220.770 166.273 223.543 1.00 109.53 598 ASP C N 1
ATOM 12339 C CA . ASP C 3 612 ? 220.425 166.478 222.142 1.00 110.08 598 ASP C CA 1
ATOM 12340 C C . ASP C 3 612 ? 221.060 167.726 221.542 1.00 108.88 598 ASP C C 1
ATOM 12341 O O . ASP C 3 612 ? 220.984 167.915 220.323 1.00 104.71 598 ASP C O 1
ATOM 12346 N N . GLY C 3 613 ? 221.679 168.572 222.361 1.00 104.47 599 GLY C N 1
ATOM 12347 C CA . GLY C 3 613 ? 222.302 169.794 221.905 1.00 103.12 599 GLY C CA 1
ATOM 12348 C C . GLY C 3 613 ? 221.455 171.043 222.028 1.00 102.95 599 GLY C C 1
ATOM 12349 O O . GLY C 3 613 ? 221.967 172.139 221.768 1.00 101.53 599 GLY C O 1
ATOM 12350 N N . SER C 3 614 ? 220.188 170.922 222.410 1.00 97.74 600 SER C N 1
ATOM 12351 C CA . SER C 3 614 ? 219.400 172.118 222.644 1.00 95.84 600 SER C CA 1
ATOM 12352 C C . SER C 3 614 ? 219.746 172.716 224.004 1.00 95.62 600 SER C C 1
ATOM 12353 O O . SER C 3 614 ? 220.217 172.028 224.913 1.00 94.12 600 SER C O 1
ATOM 12356 N N . LEU C 3 615 ? 219.503 174.014 224.140 1.00 77.44 601 LEU C N 1
ATOM 12357 C CA . LEU C 3 615 ? 219.737 174.694 225.402 1.00 73.56 601 LEU C CA 1
ATOM 12358 C C . LEU C 3 615 ? 218.516 174.586 226.305 1.00 77.88 601 LEU C C 1
ATOM 12359 O O . LEU C 3 615 ? 217.376 174.532 225.839 1.00 80.98 601 LEU C O 1
ATOM 12364 N N . LYS C 3 616 ? 218.767 174.553 227.608 1.00 64.44 602 LYS C N 1
ATOM 12365 C CA . LYS C 3 616 ? 217.803 174.980 228.610 1.00 56.73 602 LYS C CA 1
ATOM 12366 C C . LYS C 3 616 ? 218.341 176.235 229.279 1.00 58.56 602 LYS C C 1
ATOM 12367 O O . LYS C 3 616 ? 219.468 176.235 229.783 1.00 69.65 602 LYS C O 1
ATOM 12373 N N . LEU C 3 617 ? 217.541 177.295 229.294 1.00 51.19 603 LEU C N 1
ATOM 12374 C CA . LEU C 3 617 ? 217.935 178.561 229.894 1.00 49.41 603 LEU C CA 1
ATOM 12375 C C . LEU C 3 617 ? 217.093 178.837 231.130 1.00 52.09 603 LEU C C 1
ATOM 12376 O O . LEU C 3 617 ? 215.860 178.817 231.065 1.00 60.02 603 LEU C O 1
ATOM 12381 N N . TYR C 3 618 ? 217.757 179.099 232.240 1.00 50.06 604 TYR C N 1
ATOM 12382 C CA . TYR C 3 618 ? 217.115 179.596 233.444 1.00 45.14 604 TYR C CA 1
ATOM 12383 C C . TYR C 3 618 ? 217.153 181.121 233.485 1.00 50.57 604 TYR C C 1
ATOM 12384 O O . TYR C 3 618 ? 218.061 181.744 232.925 1.00 57.14 604 TYR C O 1
ATOM 12393 N N . PRO C 3 619 ? 216.168 181.747 234.124 1.00 35.56 605 PRO C N 1
ATOM 12394 C CA . PRO C 3 619 ? 216.092 183.209 234.106 1.00 35.19 605 PRO C CA 1
ATOM 12395 C C . PRO C 3 619 ? 217.181 183.869 234.932 1.00 40.49 605 PRO C C 1
ATOM 12396 O O . PRO C 3 619 ? 217.697 183.303 235.897 1.00 54.43 605 PRO C O 1
ATOM 12400 N N . PHE C 3 620 ? 217.530 185.091 234.533 1.00 35.78 606 PHE C N 1
ATOM 12401 C CA . PHE C 3 620 ? 218.419 185.920 235.334 1.00 34.43 606 PHE C CA 1
ATOM 12402 C C . PHE C 3 620 ? 217.666 186.801 236.322 1.00 42.68 606 PHE C C 1
ATOM 12403 O O . PHE C 3 620 ? 218.223 187.161 237.364 1.00 50.09 606 PHE C O 1
ATOM 12411 N N . GLN C 3 621 ? 216.417 187.157 236.029 1.00 47.57 607 GLN C N 1
ATOM 12412 C CA . GLN C 3 621 ? 215.627 187.989 236.924 1.00 42.06 607 GLN C CA 1
ATOM 12413 C C . GLN C 3 621 ? 214.173 187.540 236.891 1.00 46.95 607 GLN C C 1
ATOM 12414 O O . GLN C 3 621 ? 213.637 187.231 235.824 1.00 53.30 607 GLN C O 1
ATOM 12420 N N . CYS C 3 622 ? 213.541 187.514 238.064 1.00 53.80 608 CYS C N 1
ATOM 12421 C CA . CYS C 3 622 ? 212.104 187.318 238.206 1.00 38.21 608 CYS C CA 1
ATOM 12422 C C . CYS C 3 622 ? 211.581 188.221 239.312 1.00 46.87 608 CYS C C 1
ATOM 12423 O O . CYS C 3 622 ? 212.268 188.431 240.315 1.00 56.45 608 CYS C O 1
ATOM 12426 N N . PHE C 3 623 ? 210.372 188.752 239.136 1.00 42.93 609 PHE C N 1
ATOM 12427 C CA . PHE C 3 623 ? 209.717 189.459 240.228 1.00 44.30 609 PHE C CA 1
ATOM 12428 C C . PHE C 3 623 ? 208.212 189.245 240.162 1.00 47.03 609 PHE C C 1
ATOM 12429 O O . PHE C 3 623 ? 207.644 189.028 239.091 1.00 61.83 609 PHE C O 1
ATOM 12437 N N . LEU C 3 624 ? 207.578 189.308 241.334 1.00 49.16 610 LEU C N 1
ATOM 12438 C CA . LEU C 3 624 ? 206.147 189.052 241.500 1.00 52.12 610 LEU C CA 1
ATOM 12439 C C . LEU C 3 624 ? 205.364 190.300 241.101 1.00 52.62 610 LEU C C 1
ATOM 12440 O O . LEU C 3 624 ? 204.994 191.136 241.928 1.00 60.28 610 LEU C O 1
ATOM 12445 N N . ALA C 3 625 ? 205.116 190.429 239.798 1.00 51.24 611 ALA C N 1
ATOM 12446 C CA . ALA C 3 625 ? 204.466 191.631 239.288 1.00 54.05 611 ALA C CA 1
ATOM 12447 C C . ALA C 3 625 ? 203.027 191.758 239.776 1.00 53.99 611 ALA C C 1
ATOM 12448 O O . ALA C 3 625 ? 202.609 192.831 240.224 1.00 60.56 611 ALA C O 1
ATOM 12450 N N . HIS C 3 626 ? 202.251 190.681 239.699 1.00 53.41 612 HIS C N 1
ATOM 12451 C CA . HIS C 3 626 ? 200.832 190.725 240.019 1.00 50.30 612 HIS C CA 1
ATOM 12452 C C . HIS C 3 626 ? 200.464 189.715 241.096 1.00 56.98 612 HIS C C 1
ATOM 12453 O O . HIS C 3 626 ? 201.106 188.671 241.245 1.00 55.78 612 HIS C O 1
ATOM 12460 N N . ASP C 3 627 ? 199.414 190.046 241.845 1.00 72.97 613 ASP C N 1
ATOM 12461 C CA . ASP C 3 627 ? 198.818 189.176 242.853 1.00 62.82 613 ASP C CA 1
ATOM 12462 C C . ASP C 3 627 ? 197.850 188.174 242.245 1.00 63.50 613 ASP C C 1
ATOM 12463 O O . ASP C 3 627 ? 197.077 187.549 242.977 1.00 67.76 613 ASP C O 1
ATOM 12468 N N . GLN C 3 628 ? 197.881 188.025 240.925 1.00 66.46 614 GLN C N 1
ATOM 12469 C CA . GLN C 3 628 ? 196.991 187.150 240.178 1.00 65.58 614 GLN C CA 1
ATOM 12470 C C . GLN C 3 628 ? 197.672 186.933 238.831 1.00 66.97 614 GLN C C 1
ATOM 12471 O O . GLN C 3 628 ? 198.657 187.602 238.514 1.00 72.80 614 GLN C O 1
ATOM 12477 N N . ALA C 3 629 ? 197.174 185.968 238.058 1.00 60.93 615 ALA C N 1
ATOM 12478 C CA . ALA C 3 629 ? 197.721 185.695 236.732 1.00 56.56 615 ALA C CA 1
ATOM 12479 C C . ALA C 3 629 ? 197.954 186.969 235.930 1.00 53.68 615 ALA C C 1
ATOM 12480 O O . ALA C 3 629 ? 197.041 187.773 235.738 1.00 62.72 615 ALA C O 1
ATOM 12482 N N . VAL C 3 630 ? 199.188 187.135 235.456 1.00 51.65 616 VAL C N 1
ATOM 12483 C CA . VAL C 3 630 ? 199.573 188.265 234.614 1.00 56.34 616 VAL C CA 1
ATOM 12484 C C . VAL C 3 630 ? 199.280 187.893 233.161 1.00 52.13 616 VAL C C 1
ATOM 12485 O O . VAL C 3 630 ? 200.016 187.133 232.529 1.00 54.23 616 VAL C O 1
ATOM 12489 N N . ARG C 3 631 ? 198.175 188.417 232.634 1.00 52.70 617 ARG C N 1
ATOM 12490 C CA . ARG C 3 631 ? 197.657 187.965 231.349 1.00 54.34 617 ARG C CA 1
ATOM 12491 C C . ARG C 3 631 ? 198.339 188.594 230.136 1.00 55.60 617 ARG C C 1
ATOM 12492 O O . ARG C 3 631 ? 198.255 188.021 229.046 1.00 66.94 617 ARG C O 1
ATOM 12500 N N . THR C 3 632 ? 198.996 189.745 230.278 1.00 50.19 618 THR C N 1
ATOM 12501 C CA . THR C 3 632 ? 199.522 190.433 229.105 1.00 54.62 618 THR C CA 1
ATOM 12502 C C . THR C 3 632 ? 200.685 191.350 229.470 1.00 56.56 618 THR C C 1
ATOM 12503 O O . THR C 3 632 ? 200.681 191.981 230.529 1.00 63.13 618 THR C O 1
ATOM 12507 N N . LEU C 3 633 ? 201.688 191.389 228.592 1.00 54.80 619 LEU C N 1
ATOM 12508 C CA . LEU C 3 633 ? 202.863 192.241 228.724 1.00 39.77 619 LEU C CA 1
ATOM 12509 C C . LEU C 3 633 ? 202.989 193.114 227.482 1.00 52.26 619 LEU C C 1
ATOM 12510 O O . LEU C 3 633 ? 202.653 192.688 226.374 1.00 58.14 619 LEU C O 1
ATOM 12515 N N . GLN C 3 634 ? 203.483 194.338 227.664 1.00 49.57 620 GLN C N 1
ATOM 12516 C CA . GLN C 3 634 ? 204.067 195.110 226.573 1.00 48.84 620 GLN C CA 1
ATOM 12517 C C . GLN C 3 634 ? 205.358 195.764 227.039 1.00 53.09 620 GLN C C 1
ATOM 12518 O O . GLN C 3 634 ? 205.386 196.401 228.095 1.00 52.31 620 GLN C O 1
ATOM 12524 N N . TRP C 3 635 ? 206.419 195.608 226.254 1.00 48.59 621 TRP C N 1
ATOM 12525 C CA . TRP C 3 635 ? 207.722 196.176 226.570 1.00 43.39 621 TRP C CA 1
ATOM 12526 C C . TRP C 3 635 ? 207.908 197.475 225.796 1.00 39.60 621 TRP C C 1
ATOM 12527 O O . TRP C 3 635 ? 207.623 197.530 224.595 1.00 54.92 621 TRP C O 1
ATOM 12538 N N . CYS C 3 636 ? 208.382 198.512 226.484 1.00 46.95 622 CYS C N 1
ATOM 12539 C CA . CYS C 3 636 ? 208.480 199.838 225.885 1.00 52.48 622 CYS C CA 1
ATOM 12540 C C . CYS C 3 636 ? 209.504 199.870 224.755 1.00 65.01 622 CYS C C 1
ATOM 12541 O O . CYS C 3 636 ? 210.629 199.385 224.905 1.00 69.49 622 CYS C O 1
ATOM 12544 N N . LYS C 3 637 ? 209.103 200.430 223.615 1.00 60.44 623 LYS C N 1
ATOM 12545 C CA . LYS C 3 637 ? 210.007 200.562 222.478 1.00 55.45 623 LYS C CA 1
ATOM 12546 C C . LYS C 3 637 ? 210.951 201.746 222.645 1.00 59.22 623 LYS C C 1
ATOM 12547 O O . LYS C 3 637 ? 212.167 201.613 222.469 1.00 58.76 623 LYS C O 1
ATOM 12553 N N . ALA C 3 638 ? 210.397 202.912 222.985 1.00 58.79 624 ALA C N 1
ATOM 12554 C CA . ALA C 3 638 ? 211.174 204.145 223.057 1.00 54.41 624 ALA C CA 1
ATOM 12555 C C . ALA C 3 638 ? 212.267 204.101 224.117 1.00 61.44 624 ALA C C 1
ATOM 12556 O O . ALA C 3 638 ? 213.324 204.713 223.932 1.00 68.88 624 ALA C O 1
ATOM 12558 N N . ASN C 3 639 ? 212.052 203.390 225.220 1.00 55.96 625 ASN C N 1
ATOM 12559 C CA . ASN C 3 639 ? 213.144 203.116 226.152 1.00 52.99 625 ASN C CA 1
ATOM 12560 C C . ASN C 3 639 ? 212.842 201.814 226.876 1.00 57.76 625 ASN C C 1
ATOM 12561 O O . ASN C 3 639 ? 211.892 201.744 227.660 1.00 64.63 625 ASN C O 1
ATOM 12566 N N . SER C 3 640 ? 213.653 200.793 226.609 1.00 51.83 626 SER C N 1
ATOM 12567 C CA . SER C 3 640 ? 213.420 199.441 227.096 1.00 48.51 626 SER C CA 1
ATOM 12568 C C . SER C 3 640 ? 213.832 199.227 228.546 1.00 56.07 626 SER C C 1
ATOM 12569 O O . SER C 3 640 ? 213.868 198.075 228.987 1.00 58.86 626 SER C O 1
ATOM 12572 N N . HIS C 3 641 ? 214.152 200.278 229.302 1.00 62.22 627 HIS C N 1
ATOM 12573 C CA . HIS C 3 641 ? 214.172 200.128 230.751 1.00 57.75 627 HIS C CA 1
ATOM 12574 C C . HIS C 3 641 ? 212.782 199.930 231.326 1.00 59.28 627 HIS C C 1
ATOM 12575 O O . HIS C 3 641 ? 212.654 199.482 232.470 1.00 68.98 627 HIS C O 1
ATOM 12582 N N . PHE C 3 642 ? 211.746 200.246 230.560 1.00 49.66 628 PHE C N 1
ATOM 12583 C CA . PHE C 3 642 ? 210.376 200.250 231.041 1.00 50.76 628 PHE C CA 1
ATOM 12584 C C . PHE C 3 642 ? 209.554 199.152 230.383 1.00 48.39 628 PHE C C 1
ATOM 12585 O O . PHE C 3 642 ? 209.755 198.810 229.215 1.00 60.01 628 PHE C O 1
ATOM 12593 N N . LEU C 3 643 ? 208.627 198.599 231.157 1.00 47.90 629 LEU C N 1
ATOM 12594 C CA . LEU C 3 643 ? 207.720 197.561 230.699 1.00 42.73 629 LEU C CA 1
ATOM 12595 C C . LEU C 3 643 ? 206.371 197.802 231.359 1.00 48.19 629 LEU C C 1
ATOM 12596 O O . LEU C 3 643 ? 206.296 198.381 232.445 1.00 61.81 629 LEU C O 1
ATOM 12601 N N . VAL C 3 644 ? 205.306 197.366 230.700 1.00 44.93 630 VAL C N 1
ATOM 12602 C CA . VAL C 3 644 ? 203.987 197.369 231.313 1.00 44.02 630 VAL C CA 1
ATOM 12603 C C . VAL C 3 644 ? 203.460 195.943 231.343 1.00 55.07 630 VAL C C 1
ATOM 12604 O O . VAL C 3 644 ? 203.749 195.128 230.462 1.00 60.66 630 VAL C O 1
ATOM 12608 N N . SER C 3 645 ? 202.687 195.645 232.381 1.00 52.04 631 SER C N 1
ATOM 12609 C CA . SER C 3 645 ? 201.986 194.379 232.499 1.00 45.87 631 SER C CA 1
ATOM 12610 C C . SER C 3 645 ? 200.587 194.637 233.030 1.00 49.81 631 SER C C 1
ATOM 12611 O O . SER C 3 645 ? 200.358 195.586 233.783 1.00 63.53 631 SER C O 1
ATOM 12614 N N . ALA C 3 646 ? 199.656 193.777 232.633 1.00 53.63 632 ALA C N 1
ATOM 12615 C CA . ALA C 3 646 ? 198.320 193.748 233.204 1.00 51.89 632 ALA C CA 1
ATOM 12616 C C . ALA C 3 646 ? 197.965 192.322 233.587 1.00 51.80 632 ALA C C 1
ATOM 12617 O O . ALA C 3 646 ? 198.332 191.370 232.893 1.00 54.25 632 ALA C O 1
ATOM 12619 N N . GLY C 3 647 ? 197.245 192.188 234.700 1.00 60.01 633 GLY C N 1
ATOM 12620 C CA . GLY C 3 647 ? 196.944 190.891 235.261 1.00 63.96 633 GLY C CA 1
ATOM 12621 C C . GLY C 3 647 ? 195.490 190.812 235.677 1.00 64.96 633 GLY C C 1
ATOM 12622 O O . GLY C 3 647 ? 194.768 191.810 235.681 1.00 64.86 633 GLY C O 1
ATOM 12623 N N . SER C 3 648 ? 195.072 189.600 236.032 1.00 68.28 634 SER C N 1
ATOM 12624 C CA . SER C 3 648 ? 193.677 189.366 236.374 1.00 65.60 634 SER C CA 1
ATOM 12625 C C . SER C 3 648 ? 193.306 189.875 237.762 1.00 71.96 634 SER C C 1
ATOM 12626 O O . SER C 3 648 ? 192.157 189.696 238.182 1.00 72.70 634 SER C O 1
ATOM 12629 N N . ASP C 3 649 ? 194.240 190.499 238.481 1.00 73.87 635 ASP C N 1
ATOM 12630 C CA . ASP C 3 649 ? 193.875 191.375 239.588 1.00 70.80 635 ASP C CA 1
ATOM 12631 C C . ASP C 3 649 ? 193.328 192.706 239.093 1.00 67.53 635 ASP C C 1
ATOM 12632 O O . ASP C 3 649 ? 193.039 193.585 239.909 1.00 66.31 635 ASP C O 1
ATOM 12637 N N . ARG C 3 650 ? 193.239 192.856 237.769 1.00 70.39 636 ARG C N 1
ATOM 12638 C CA . ARG C 3 650 ? 192.713 194.033 237.072 1.00 74.20 636 ARG C CA 1
ATOM 12639 C C . ARG C 3 650 ? 193.412 195.321 237.506 1.00 76.60 636 ARG C C 1
ATOM 12640 O O . ARG C 3 650 ? 192.792 196.370 237.688 1.00 75.41 636 ARG C O 1
ATOM 12648 N N . LYS C 3 651 ? 194.730 195.225 237.662 1.00 67.09 637 LYS C N 1
ATOM 12649 C CA . LYS C 3 651 ? 195.629 196.366 237.740 1.00 62.26 637 LYS C CA 1
ATOM 12650 C C . LYS C 3 651 ? 196.476 196.402 236.473 1.00 65.31 637 LYS C C 1
ATOM 12651 O O . LYS C 3 651 ? 196.922 195.357 235.990 1.00 62.88 637 LYS C O 1
ATOM 12657 N N . ILE C 3 652 ? 196.700 197.597 235.933 1.00 51.60 638 ILE C N 1
ATOM 12658 C CA . ILE C 3 652 ? 197.795 197.839 234.998 1.00 43.83 638 ILE C CA 1
ATOM 12659 C C . ILE C 3 652 ? 198.962 198.435 235.767 1.00 49.49 638 ILE C C 1
ATOM 12660 O O . ILE C 3 652 ? 198.824 199.482 236.409 1.00 59.61 638 ILE C O 1
ATOM 12665 N N . LYS C 3 653 ? 200.112 197.769 235.700 1.00 38.94 639 LYS C N 1
ATOM 12666 C CA . LYS C 3 653 ? 201.305 198.176 236.427 1.00 34.79 639 LYS C CA 1
ATOM 12667 C C . LYS C 3 653 ? 202.407 198.506 235.434 1.00 42.49 639 LYS C C 1
ATOM 12668 O O . LYS C 3 653 ? 202.804 197.651 234.636 1.00 41.35 639 LYS C O 1
ATOM 12674 N N . PHE C 3 654 ? 202.904 199.738 235.493 1.00 48.58 640 PHE C N 1
ATOM 12675 C CA . PHE C 3 654 ? 204.081 200.146 234.742 1.00 39.19 640 PHE C CA 1
ATOM 12676 C C . PHE C 3 654 ? 205.324 199.899 235.583 1.00 51.60 640 PHE C C 1
ATOM 12677 O O . PHE C 3 654 ? 205.342 200.191 236.780 1.00 60.57 640 PHE C O 1
ATOM 12685 N N . TRP C 3 655 ? 206.368 199.370 234.954 1.00 49.45 641 TRP C N 1
ATOM 12686 C CA . TRP C 3 655 ? 207.566 198.967 235.672 1.00 40.10 641 TRP C CA 1
ATOM 12687 C C . TRP C 3 655 ? 208.782 199.686 235.111 1.00 50.52 641 TRP C C 1
ATOM 12688 O O . TRP C 3 655 ? 208.853 199.984 233.916 1.00 52.75 641 TRP C O 1
ATOM 12699 N N . ASP C 3 656 ? 209.734 199.964 235.995 1.00 59.49 642 ASP C N 1
ATOM 12700 C CA . ASP C 3 656 ? 211.099 200.317 235.624 1.00 53.41 642 ASP C CA 1
ATOM 12701 C C . ASP C 3 656 ? 211.970 199.114 235.964 1.00 51.01 642 ASP C C 1
ATOM 12702 O O . ASP C 3 656 ? 212.150 198.788 237.140 1.00 58.40 642 ASP C O 1
ATOM 12707 N N . LEU C 3 657 ? 212.509 198.456 234.938 1.00 50.43 643 LEU C N 1
ATOM 12708 C CA . LEU C 3 657 ? 213.204 197.194 235.150 1.00 54.24 643 LEU C CA 1
ATOM 12709 C C . LEU C 3 657 ? 214.538 197.367 235.859 1.00 56.45 643 LEU C C 1
ATOM 12710 O O . LEU C 3 657 ? 215.137 196.368 236.269 1.00 62.21 643 LEU C O 1
ATOM 12715 N N . ARG C 3 658 ? 215.015 198.599 236.012 1.00 51.23 644 ARG C N 1
ATOM 12716 C CA . ARG C 3 658 ? 216.142 198.874 236.889 1.00 49.61 644 ARG C CA 1
ATOM 12717 C C . ARG C 3 658 ? 215.749 198.834 238.357 1.00 56.32 644 ARG C C 1
ATOM 12718 O O . ARG C 3 658 ? 216.613 198.631 239.215 1.00 58.91 644 ARG C O 1
ATOM 12726 N N . ARG C 3 659 ? 214.467 199.021 238.657 1.00 61.53 645 ARG C N 1
ATOM 12727 C CA . ARG C 3 659 ? 213.984 199.242 240.021 1.00 60.69 645 ARG C CA 1
ATOM 12728 C C . ARG C 3 659 ? 212.671 198.495 240.221 1.00 59.12 645 ARG C C 1
ATOM 12729 O O . ARG C 3 659 ? 211.606 199.101 240.377 1.00 59.45 645 ARG C O 1
ATOM 12737 N N . PRO C 3 660 ? 212.715 197.158 240.214 1.00 55.63 646 PRO C N 1
ATOM 12738 C CA . PRO C 3 660 ? 211.479 196.368 240.129 1.00 50.93 646 PRO C CA 1
ATOM 12739 C C . PRO C 3 660 ? 210.695 196.295 241.428 1.00 55.88 646 PRO C C 1
ATOM 12740 O O . PRO C 3 660 ? 209.579 195.759 241.428 1.00 61.78 646 PRO C O 1
ATOM 12744 N N . TYR C 3 661 ? 211.243 196.804 242.531 1.00 63.84 647 TYR C N 1
ATOM 12745 C CA . TYR C 3 661 ? 210.610 196.661 243.837 1.00 57.69 647 TYR C CA 1
ATOM 12746 C C . TYR C 3 661 ? 209.304 197.438 243.953 1.00 60.20 647 TYR C C 1
ATOM 12747 O O . TYR C 3 661 ? 208.478 197.103 244.808 1.00 64.26 647 TYR C O 1
ATOM 12756 N N . GLU C 3 662 ? 209.090 198.456 243.119 1.00 70.39 648 GLU C N 1
ATOM 12757 C CA . GLU C 3 662 ? 207.855 199.222 243.155 1.00 64.20 648 GLU C CA 1
ATOM 12758 C C . GLU C 3 662 ? 207.546 199.661 241.732 1.00 66.88 648 GLU C C 1
ATOM 12759 O O . GLU C 3 662 ? 208.453 200.144 241.036 1.00 74.92 648 GLU C O 1
ATOM 12765 N N . PRO C 3 663 ? 206.305 199.516 241.277 1.00 57.46 649 PRO C N 1
ATOM 12766 C CA . PRO C 3 663 ? 205.949 200.012 239.946 1.00 56.31 649 PRO C CA 1
ATOM 12767 C C . PRO C 3 663 ? 205.983 201.528 239.859 1.00 53.81 649 PRO C C 1
ATOM 12768 O O . PRO C 3 663 ? 205.735 202.240 240.834 1.00 56.57 649 PRO C O 1
ATOM 12772 N N . ILE C 3 664 ? 206.305 202.014 238.657 1.00 55.02 650 ILE C N 1
ATOM 12773 C CA . ILE C 3 664 ? 206.201 203.439 238.351 1.00 54.16 650 ILE C CA 1
ATOM 12774 C C . ILE C 3 664 ? 204.793 203.941 238.632 1.00 60.47 650 ILE C C 1
ATOM 12775 O O . ILE C 3 664 ? 204.599 205.019 239.207 1.00 66.33 650 ILE C O 1
ATOM 12780 N N . ASN C 3 665 ? 203.790 203.158 238.244 1.00 54.94 651 ASN C N 1
ATOM 12781 C CA . ASN C 3 665 ? 202.394 203.541 238.401 1.00 49.57 651 ASN C CA 1
ATOM 12782 C C . ASN C 3 665 ? 201.549 202.281 238.328 1.00 52.24 651 ASN C C 1
ATOM 12783 O O . ASN C 3 665 ? 201.689 201.494 237.389 1.00 55.28 651 ASN C O 1
ATOM 12788 N N . SER C 3 666 ? 200.675 202.099 239.310 1.00 54.67 652 SER C N 1
ATOM 12789 C CA . SER C 3 666 ? 199.612 201.107 239.249 1.00 49.34 652 SER C CA 1
ATOM 12790 C C . SER C 3 666 ? 198.270 201.816 239.140 1.00 55.53 652 SER C C 1
ATOM 12791 O O . SER C 3 666 ? 197.924 202.635 239.997 1.00 58.29 652 SER C O 1
ATOM 12794 N N . ILE C 3 667 ? 197.523 201.498 238.090 1.00 54.79 653 ILE C N 1
ATOM 12795 C CA . ILE C 3 667 ? 196.153 201.958 237.922 1.00 53.29 653 ILE C CA 1
ATOM 12796 C C . ILE C 3 667 ? 195.251 200.735 238.008 1.00 59.08 653 ILE C C 1
ATOM 12797 O O . ILE C 3 667 ? 195.360 199.809 237.196 1.00 61.52 653 ILE C O 1
ATOM 12802 N N . LYS C 3 668 ? 194.372 200.724 239.003 1.00 71.49 654 LYS C N 1
ATOM 12803 C CA . LYS C 3 668 ? 193.333 199.711 239.080 1.00 72.21 654 LYS C CA 1
ATOM 12804 C C . LYS C 3 668 ? 192.225 200.018 238.084 1.00 75.18 654 LYS C C 1
ATOM 12805 O O . LYS C 3 668 ? 191.735 201.149 238.009 1.00 74.23 654 LYS C O 1
ATOM 12811 N N . ARG C 3 669 ? 191.829 199.001 237.328 1.00 77.20 655 ARG C N 1
ATOM 12812 C CA . ARG C 3 669 ? 190.925 199.153 236.202 1.00 73.60 655 ARG C CA 1
ATOM 12813 C C . ARG C 3 669 ? 190.013 197.934 236.190 1.00 78.38 655 ARG C C 1
ATOM 12814 O O . ARG C 3 669 ? 189.944 197.178 237.162 1.00 78.23 655 ARG C O 1
ATOM 12822 N N . PHE C 3 670 ? 189.295 197.748 235.092 1.00 83.51 656 PHE C N 1
ATOM 12823 C CA . PHE C 3 670 ? 188.550 196.527 234.850 1.00 74.50 656 PHE C CA 1
ATOM 12824 C C . PHE C 3 670 ? 189.480 195.418 234.366 1.00 72.30 656 PHE C C 1
ATOM 12825 O O . PHE C 3 670 ? 190.632 195.653 233.992 1.00 70.12 656 PHE C O 1
ATOM 12833 N N . LEU C 3 671 ? 188.970 194.190 234.396 1.00 69.62 657 LEU C N 1
ATOM 12834 C CA . LEU C 3 671 ? 189.754 193.040 233.968 1.00 71.87 657 LEU C CA 1
ATOM 12835 C C . LEU C 3 671 ? 190.134 193.206 232.502 1.00 76.35 657 LEU C C 1
ATOM 12836 O O . LEU C 3 671 ? 189.291 193.545 231.668 1.00 79.21 657 LEU C O 1
ATOM 12841 N N . SER C 3 672 ? 191.406 192.971 232.184 1.00 75.31 658 SER C N 1
ATOM 12842 C CA . SER C 3 672 ? 191.914 193.255 230.849 1.00 67.66 658 SER C CA 1
ATOM 12843 C C . SER C 3 672 ? 192.584 192.042 230.222 1.00 66.56 658 SER C C 1
ATOM 12844 O O . SER C 3 672 ? 193.230 191.245 230.907 1.00 65.52 658 SER C O 1
ATOM 12847 N N . THR C 3 673 ? 192.414 191.920 228.906 1.00 65.83 659 THR C N 1
ATOM 12848 C CA . THR C 3 673 ? 192.805 190.756 228.121 1.00 60.72 659 THR C CA 1
ATOM 12849 C C . THR C 3 673 ? 194.112 190.960 227.365 1.00 64.09 659 THR C C 1
ATOM 12850 O O . THR C 3 673 ? 194.930 190.038 227.295 1.00 66.84 659 THR C O 1
ATOM 12854 N N . GLU C 3 674 ? 194.323 192.145 226.791 1.00 64.77 660 GLU C N 1
ATOM 12855 C CA . GLU C 3 674 ? 195.543 192.446 226.056 1.00 63.52 660 GLU C CA 1
ATOM 12856 C C . GLU C 3 674 ? 195.818 193.943 226.104 1.00 58.65 660 GLU C C 1
ATOM 12857 O O . GLU C 3 674 ? 194.903 194.754 226.263 1.00 59.94 660 GLU C O 1
ATOM 12863 N N . LEU C 3 675 ? 197.095 194.293 225.960 1.00 56.39 661 LEU C N 1
ATOM 12864 C CA . LEU C 3 675 ? 197.572 195.666 225.920 1.00 48.22 661 LEU C CA 1
ATOM 12865 C C . LEU C 3 675 ? 198.276 195.932 224.598 1.00 50.57 661 LEU C C 1
ATOM 12866 O O . LEU C 3 675 ? 198.868 195.029 224.001 1.00 59.29 661 LEU C O 1
ATOM 12871 N N . ALA C 3 676 ? 198.217 197.181 224.147 1.00 57.22 662 ALA C N 1
ATOM 12872 C CA . ALA C 3 676 ? 199.035 197.645 223.034 1.00 58.63 662 ALA C CA 1
ATOM 12873 C C . ALA C 3 676 ? 199.725 198.941 223.428 1.00 56.12 662 ALA C C 1
ATOM 12874 O O . ALA C 3 676 ? 199.082 199.855 223.951 1.00 60.75 662 ALA C O 1
ATOM 12876 N N . TRP C 3 677 ? 201.027 199.019 223.167 1.00 62.44 663 TRP C N 1
ATOM 12877 C CA . TRP C 3 677 ? 201.830 200.213 223.422 1.00 66.70 663 TRP C CA 1
ATOM 12878 C C . TRP C 3 677 ? 202.360 200.722 222.088 1.00 66.55 663 TRP C C 1
ATOM 12879 O O . TRP C 3 677 ? 203.400 200.270 221.603 1.00 64.54 663 TRP C O 1
ATOM 12890 N N . LEU C 3 678 ? 201.638 201.669 221.499 1.00 74.14 664 LEU C N 1
ATOM 12891 C CA . LEU C 3 678 ? 202.093 202.304 220.271 1.00 72.48 664 LEU C CA 1
ATOM 12892 C C . LEU C 3 678 ? 203.310 203.173 220.549 1.00 74.60 664 LEU C C 1
ATOM 12893 O O . LEU C 3 678 ? 203.314 203.962 221.498 1.00 75.88 664 LEU C O 1
ATOM 12898 N N . LEU C 3 679 ? 204.352 203.003 219.729 1.00 69.49 665 LEU C N 1
ATOM 12899 C CA . LEU C 3 679 ? 205.621 203.718 219.896 1.00 61.67 665 LEU C CA 1
ATOM 12900 C C . LEU C 3 679 ? 205.479 205.188 220.276 1.00 58.26 665 LEU C C 1
ATOM 12901 O O . LEU C 3 679 ? 206.081 205.592 221.279 1.00 63.29 665 LEU C O 1
ATOM 12906 N N . PRO C 3 680 ? 204.724 206.028 219.558 1.00 55.54 666 PRO C N 1
ATOM 12907 C CA . PRO C 3 680 ? 204.842 207.473 219.785 1.00 58.05 666 PRO C CA 1
ATOM 12908 C C . PRO C 3 680 ? 204.135 207.969 221.034 1.00 59.08 666 PRO C C 1
ATOM 12909 O O . PRO C 3 680 ? 204.380 209.113 221.439 1.00 55.88 666 PRO C O 1
ATOM 12913 N N . TYR C 3 681 ? 203.280 207.164 221.660 1.00 64.86 667 TYR C N 1
ATOM 12914 C CA . TYR C 3 681 ? 202.424 207.628 222.743 1.00 62.05 667 TYR C CA 1
ATOM 12915 C C . TYR C 3 681 ? 202.896 207.043 224.066 1.00 63.47 667 TYR C C 1
ATOM 12916 O O . TYR C 3 681 ? 203.195 205.849 224.160 1.00 69.28 667 TYR C O 1
ATOM 12925 N N . ASN C 3 682 ? 202.950 207.898 225.088 1.00 62.37 668 ASN C N 1
ATOM 12926 C CA . ASN C 3 682 ? 203.493 207.502 226.383 1.00 60.07 668 ASN C CA 1
ATOM 12927 C C . ASN C 3 682 ? 202.632 206.465 227.093 1.00 58.84 668 ASN C C 1
ATOM 12928 O O . ASN C 3 682 ? 203.148 205.686 227.900 1.00 71.95 668 ASN C O 1
ATOM 12933 N N . GLY C 3 683 ? 201.329 206.434 226.815 1.00 60.19 669 GLY C N 1
ATOM 12934 C CA . GLY C 3 683 ? 200.423 205.514 227.464 1.00 64.60 669 GLY C CA 1
ATOM 12935 C C . GLY C 3 683 ? 200.168 204.235 226.686 1.00 69.81 669 GLY C C 1
ATOM 12936 O O . GLY C 3 683 ? 200.816 203.927 225.684 1.00 73.78 669 GLY C O 1
ATOM 12937 N N . VAL C 3 684 ? 199.192 203.475 227.182 1.00 69.51 670 VAL C N 1
ATOM 12938 C CA . VAL C 3 684 ? 198.848 202.153 226.675 1.00 60.59 670 VAL C CA 1
ATOM 12939 C C . VAL C 3 684 ? 197.340 202.102 226.470 1.00 62.05 670 VAL C C 1
ATOM 12940 O O . VAL C 3 684 ? 196.579 202.682 227.251 1.00 67.30 670 VAL C O 1
ATOM 12944 N N . THR C 3 685 ? 196.909 201.406 225.421 1.00 58.90 671 THR C N 1
ATOM 12945 C CA . THR C 3 685 ? 195.496 201.187 225.144 1.00 55.09 671 THR C CA 1
ATOM 12946 C C . THR C 3 685 ? 195.106 199.784 225.589 1.00 64.98 671 THR C C 1
ATOM 12947 O O . THR C 3 685 ? 195.826 198.820 225.315 1.00 65.92 671 THR C O 1
ATOM 12951 N N . VAL C 3 686 ? 193.966 199.677 226.267 1.00 64.44 672 VAL C N 1
ATOM 12952 C CA . VAL C 3 686 ? 193.600 198.492 227.031 1.00 55.61 672 VAL C CA 1
ATOM 12953 C C . VAL C 3 686 ? 192.305 197.915 226.477 1.00 58.68 672 VAL C C 1
ATOM 12954 O O . VAL C 3 686 ? 191.364 198.654 226.173 1.00 61.69 672 VAL C O 1
ATOM 12958 N N . ALA C 3 687 ? 192.260 196.591 226.360 1.00 60.04 673 ALA C N 1
ATOM 12959 C CA . ALA C 3 687 ? 191.049 195.852 226.032 1.00 54.57 673 ALA C CA 1
ATOM 12960 C C . ALA C 3 687 ? 190.521 195.173 227.287 1.00 64.11 673 ALA C C 1
ATOM 12961 O O . ALA C 3 687 ? 191.286 194.538 228.019 1.00 69.41 673 ALA C O 1
ATOM 12963 N N . GLN C 3 688 ? 189.216 195.293 227.524 1.00 65.97 674 GLN C N 1
ATOM 12964 C CA . GLN C 3 688 ? 188.593 194.840 228.759 1.00 58.67 674 GLN C CA 1
ATOM 12965 C C . GLN C 3 688 ? 187.792 193.564 228.544 1.00 66.26 674 GLN C C 1
ATOM 12966 O O . GLN C 3 688 ? 187.169 193.375 227.496 1.00 75.60 674 GLN C O 1
ATOM 12972 N N . ASP C 3 689 ? 187.819 192.694 229.549 1.00 75.04 675 ASP C N 1
ATOM 12973 C CA . ASP C 3 689 ? 186.724 191.772 229.816 1.00 75.87 675 ASP C CA 1
ATOM 12974 C C . ASP C 3 689 ? 185.621 192.537 230.541 1.00 78.63 675 ASP C C 1
ATOM 12975 O O . ASP C 3 689 ? 185.880 193.229 231.529 1.00 79.31 675 ASP C O 1
ATOM 12980 N N . ASN C 3 690 ? 184.390 192.409 230.047 1.00 76.33 676 ASN C N 1
ATOM 12981 C CA . ASN C 3 690 ? 183.273 193.248 230.469 1.00 76.42 676 ASN C CA 1
ATOM 12982 C C . ASN C 3 690 ? 182.722 192.910 231.850 1.00 78.66 676 ASN C C 1
ATOM 12983 O O . ASN C 3 690 ? 181.887 193.663 232.359 1.00 83.50 676 ASN C O 1
ATOM 12988 N N . CYS C 3 691 ? 183.155 191.807 232.460 1.00 80.73 677 CYS C N 1
ATOM 12989 C CA . CYS C 3 691 ? 182.486 191.262 233.636 1.00 76.53 677 CYS C CA 1
ATOM 12990 C C . CYS C 3 691 ? 182.476 192.197 234.842 1.00 79.59 677 CYS C C 1
ATOM 12991 O O . CYS C 3 691 ? 181.704 191.953 235.775 1.00 87.86 677 CYS C O 1
ATOM 12994 N N . TYR C 3 692 ? 183.292 193.251 234.862 1.00 69.01 678 TYR C N 1
ATOM 12995 C CA . TYR C 3 692 ? 183.264 194.210 235.960 1.00 70.03 678 TYR C CA 1
ATOM 12996 C C . TYR C 3 692 ? 182.984 195.646 235.540 1.00 71.11 678 TYR C C 1
ATOM 12997 O O . TYR C 3 692 ? 182.909 196.521 236.409 1.00 73.14 678 TYR C O 1
ATOM 13006 N N . ALA C 3 693 ? 182.825 195.919 234.252 1.00 79.20 679 ALA C N 1
ATOM 13007 C CA . ALA C 3 693 ? 182.548 197.274 233.803 1.00 79.76 679 ALA C CA 1
ATOM 13008 C C . ALA C 3 693 ? 181.074 197.616 233.975 1.00 82.37 679 ALA C C 1
ATOM 13009 O O . ALA C 3 693 ? 180.194 196.759 233.851 1.00 83.34 679 ALA C O 1
ATOM 13011 N N . SER C 3 694 ? 180.812 198.886 234.272 1.00 92.03 680 SER C N 1
ATOM 13012 C CA . SER C 3 694 ? 179.443 199.382 234.278 1.00 91.64 680 SER C CA 1
ATOM 13013 C C . SER C 3 694 ? 178.830 199.247 232.891 1.00 93.84 680 SER C C 1
ATOM 13014 O O . SER C 3 694 ? 179.472 199.539 231.878 1.00 97.31 680 SER C O 1
ATOM 13017 N N . TYR C 3 695 ? 177.584 198.780 232.852 1.00 104.40 681 TYR C N 1
ATOM 13018 C CA . TYR C 3 695 ? 176.901 198.569 231.583 1.00 105.31 681 TYR C CA 1
ATOM 13019 C C . TYR C 3 695 ? 176.814 199.873 230.799 1.00 109.71 681 TYR C C 1
ATOM 13020 O O . TYR C 3 695 ? 176.355 200.896 231.315 1.00 107.19 681 TYR C O 1
ATOM 13029 N N . GLY C 3 696 ? 177.256 199.828 229.545 1.00 108.64 682 GLY C N 1
ATOM 13030 C CA . GLY C 3 696 ? 177.351 201.002 228.706 1.00 106.22 682 GLY C CA 1
ATOM 13031 C C . GLY C 3 696 ? 178.667 201.746 228.778 1.00 105.62 682 GLY C C 1
ATOM 13032 O O . GLY C 3 696 ? 178.892 202.650 227.963 1.00 102.48 682 GLY C O 1
ATOM 13033 N N . LEU C 3 697 ? 179.540 201.404 229.724 1.00 99.75 683 LEU C N 1
ATOM 13034 C CA . LEU C 3 697 ? 180.865 202.000 229.826 1.00 96.26 683 LEU C CA 1
ATOM 13035 C C . LEU C 3 697 ? 181.988 201.013 229.553 1.00 95.64 683 LEU C C 1
ATOM 13036 O O . LEU C 3 697 ? 183.161 201.390 229.646 1.00 94.77 683 LEU C O 1
ATOM 13041 N N . CYS C 3 698 ? 181.669 199.767 229.223 1.00 91.59 684 CYS C N 1
ATOM 13042 C CA . CYS C 3 698 ? 182.694 198.826 228.803 1.00 93.67 684 CYS C CA 1
ATOM 13043 C C . CYS C 3 698 ? 183.178 199.138 227.395 1.00 94.53 684 CYS C C 1
ATOM 13044 O O . CYS C 3 698 ? 182.436 199.654 226.556 1.00 94.53 684 CYS C O 1
ATOM 13047 N N . GLY C 3 699 ? 184.442 198.820 227.143 1.00 77.51 685 GLY C N 1
ATOM 13048 C CA . GLY C 3 699 ? 184.991 199.004 225.819 1.00 75.94 685 GLY C CA 1
ATOM 13049 C C . GLY C 3 699 ? 186.501 198.969 225.738 1.00 77.01 685 GLY C C 1
ATOM 13050 O O . GLY C 3 699 ? 187.137 198.040 226.240 1.00 69.27 685 GLY C O 1
ATOM 13051 N N . ILE C 3 700 ? 187.084 199.986 225.111 1.00 73.58 686 ILE C N 1
ATOM 13052 C CA . ILE C 3 700 ? 188.524 200.084 224.919 1.00 64.97 686 ILE C CA 1
ATOM 13053 C C . ILE C 3 700 ? 188.973 201.460 225.381 1.00 65.87 686 ILE C C 1
ATOM 13054 O O . ILE C 3 700 ? 188.383 202.473 224.990 1.00 69.89 686 ILE C O 1
ATOM 13059 N N . HIS C 3 701 ? 190.016 201.499 226.201 1.00 65.53 687 HIS C N 1
ATOM 13060 C CA . HIS C 3 701 ? 190.485 202.735 226.806 1.00 66.88 687 HIS C CA 1
ATOM 13061 C C . HIS C 3 701 ? 191.966 202.904 226.516 1.00 71.04 687 HIS C C 1
ATOM 13062 O O . HIS C 3 701 ? 192.729 201.937 226.571 1.00 74.73 687 HIS C O 1
ATOM 13069 N N . TYR C 3 702 ? 192.369 204.133 226.210 1.00 62.78 688 TYR C N 1
ATOM 13070 C CA . TYR C 3 702 ? 193.771 204.521 226.253 1.00 66.87 688 TYR C CA 1
ATOM 13071 C C . TYR C 3 702 ? 194.049 205.177 227.599 1.00 68.23 688 TYR C C 1
ATOM 13072 O O . TYR C 3 702 ? 193.262 206.002 228.069 1.00 67.25 688 TYR C O 1
ATOM 13081 N N . ILE C 3 703 ? 195.170 204.814 228.215 1.00 68.67 689 ILE C N 1
ATOM 13082 C CA . ILE C 3 703 ? 195.509 205.272 229.557 1.00 67.32 689 ILE C CA 1
ATOM 13083 C C . ILE C 3 703 ? 196.928 205.823 229.536 1.00 65.91 689 ILE C C 1
ATOM 13084 O O . ILE C 3 703 ? 197.877 205.085 229.250 1.00 66.81 689 ILE C O 1
ATOM 13089 N N . ASP C 3 704 ? 197.071 207.109 229.851 1.00 72.12 690 ASP C N 1
ATOM 13090 C CA . ASP C 3 704 ? 198.391 207.715 229.968 1.00 73.85 690 ASP C CA 1
ATOM 13091 C C . ASP C 3 704 ? 199.154 207.113 231.140 1.00 76.78 690 ASP C C 1
ATOM 13092 O O . ASP C 3 704 ? 198.581 206.832 232.197 1.00 79.05 690 ASP C O 1
ATOM 13097 N N . ALA C 3 705 ? 200.462 206.918 230.949 1.00 66.62 691 ALA C N 1
ATOM 13098 C CA . ALA C 3 705 ? 201.299 206.371 232.010 1.00 66.58 691 ALA C CA 1
ATOM 13099 C C . ALA C 3 705 ? 201.415 207.287 233.220 1.00 67.96 691 ALA C C 1
ATOM 13100 O O . ALA C 3 705 ? 201.745 206.808 234.309 1.00 72.41 691 ALA C O 1
ATOM 13102 N N . GLY C 3 706 ? 201.153 208.582 233.070 1.00 74.22 692 GLY C N 1
ATOM 13103 C CA . GLY C 3 706 ? 200.808 209.390 234.221 1.00 75.55 692 GLY C CA 1
ATOM 13104 C C . GLY C 3 706 ? 201.351 210.805 234.260 1.00 79.79 692 GLY C C 1
ATOM 13105 O O . GLY C 3 706 ? 200.786 211.653 234.956 1.00 83.26 692 GLY C O 1
ATOM 13106 N N . TYR C 3 707 ? 202.436 211.088 233.534 1.00 72.99 693 TYR C N 1
ATOM 13107 C CA . TYR C 3 707 ? 203.033 212.418 233.631 1.00 75.08 693 TYR C CA 1
ATOM 13108 C C . TYR C 3 707 ? 202.134 213.480 233.019 1.00 78.39 693 TYR C C 1
ATOM 13109 O O . TYR C 3 707 ? 201.981 214.572 233.578 1.00 79.02 693 TYR C O 1
ATOM 13118 N N . LEU C 3 708 ? 201.533 213.180 231.870 1.00 76.33 694 LEU C N 1
ATOM 13119 C CA . LEU C 3 708 ? 200.599 214.117 231.263 1.00 74.57 694 LEU C CA 1
ATOM 13120 C C . LEU C 3 708 ? 199.296 214.184 232.044 1.00 75.77 694 LEU C C 1
ATOM 13121 O O . LEU C 3 708 ? 198.637 215.229 232.063 1.00 72.55 694 LEU C O 1
ATOM 13126 N N . GLY C 3 709 ? 198.913 213.089 232.694 1.00 82.24 695 GLY C N 1
ATOM 13127 C CA . GLY C 3 709 ? 197.874 213.128 233.697 1.00 81.11 695 GLY C CA 1
ATOM 13128 C C . GLY C 3 709 ? 196.476 213.175 233.133 1.00 86.12 695 GLY C C 1
ATOM 13129 O O . GLY C 3 709 ? 195.528 213.435 233.881 1.00 85.81 695 GLY C O 1
ATOM 13130 N N . PHE C 3 710 ? 196.323 212.937 231.833 1.00 87.18 696 PHE C N 1
ATOM 13131 C CA . PHE C 3 710 ? 195.008 212.900 231.213 1.00 83.59 696 PHE C CA 1
ATOM 13132 C C . PHE C 3 710 ? 194.164 211.785 231.815 1.00 86.92 696 PHE C C 1
ATOM 13133 O O . PHE C 3 710 ? 194.678 210.756 232.262 1.00 88.14 696 PHE C O 1
ATOM 13141 N N . LYS C 3 711 ? 192.852 211.996 231.817 1.00 85.53 697 LYS C N 1
ATOM 13142 C CA . LYS C 3 711 ? 191.919 210.911 232.068 1.00 85.07 697 LYS C CA 1
ATOM 13143 C C . LYS C 3 711 ? 192.030 209.853 230.973 1.00 86.77 697 LYS C C 1
ATOM 13144 O O . LYS C 3 711 ? 192.542 210.102 229.879 1.00 88.36 697 LYS C O 1
ATOM 13150 N N . ALA C 3 712 ? 191.554 208.651 231.286 1.00 83.28 698 ALA C N 1
ATOM 13151 C CA . ALA C 3 712 ? 191.447 207.610 230.274 1.00 80.27 698 ALA C CA 1
ATOM 13152 C C . ALA C 3 712 ? 190.573 208.089 229.123 1.00 82.52 698 ALA C C 1
ATOM 13153 O O . ALA C 3 712 ? 189.548 208.743 229.329 1.00 83.28 698 ALA C O 1
ATOM 13155 N N . TYR C 3 713 ? 190.985 207.762 227.903 1.00 82.90 699 TYR C N 1
ATOM 13156 C CA . TYR C 3 713 ? 190.254 208.144 226.703 1.00 81.32 699 TYR C CA 1
ATOM 13157 C C . TYR C 3 713 ? 189.470 206.940 226.196 1.00 81.33 699 TYR C C 1
ATOM 13158 O O . TYR C 3 713 ? 190.054 205.895 225.892 1.00 86.96 699 TYR C O 1
ATOM 13167 N N . PHE C 3 714 ? 188.148 207.093 226.112 1.00 69.13 700 PHE C N 1
ATOM 13168 C CA . PHE C 3 714 ? 187.243 206.000 225.761 1.00 69.65 700 PHE C CA 1
ATOM 13169 C C . PHE C 3 714 ? 187.205 205.872 224.240 1.00 70.55 700 PHE C C 1
ATOM 13170 O O . PHE C 3 714 ? 186.321 206.395 223.557 1.00 74.81 700 PHE C O 1
ATOM 13178 N N . THR C 3 715 ? 188.195 205.157 223.699 1.00 75.68 701 THR C N 1
ATOM 13179 C CA . THR C 3 715 ? 188.359 205.127 222.248 1.00 82.19 701 THR C CA 1
ATOM 13180 C C . THR C 3 715 ? 187.249 204.353 221.543 1.00 81.31 701 THR C C 1
ATOM 13181 O O . THR C 3 715 ? 186.967 204.624 220.370 1.00 81.47 701 THR C O 1
ATOM 13185 N N . ALA C 3 716 ? 186.608 203.398 222.223 1.00 73.80 702 ALA C N 1
ATOM 13186 C CA . ALA C 3 716 ? 185.510 202.659 221.609 1.00 70.28 702 ALA C CA 1
ATOM 13187 C C . ALA C 3 716 ? 184.641 201.966 222.651 1.00 71.57 702 ALA C C 1
ATOM 13188 O O . ALA C 3 716 ? 185.145 201.146 223.427 1.00 77.88 702 ALA C O 1
ATOM 13190 N N . PRO C 3 717 ? 183.343 202.255 222.701 1.00 76.10 703 PRO C N 1
ATOM 13191 C CA . PRO C 3 717 ? 182.424 201.375 223.433 1.00 77.64 703 PRO C CA 1
ATOM 13192 C C . PRO C 3 717 ? 182.264 200.037 222.731 1.00 80.74 703 PRO C C 1
ATOM 13193 O O . PRO C 3 717 ? 182.105 199.974 221.510 1.00 84.51 703 PRO C O 1
ATOM 13197 N N . ARG C 3 718 ? 182.294 198.962 223.516 1.00 75.94 704 ARG C N 1
ATOM 13198 C CA . ARG C 3 718 ? 181.993 197.628 223.017 1.00 76.51 704 ARG C CA 1
ATOM 13199 C C . ARG C 3 718 ? 181.049 196.948 223.997 1.00 79.19 704 ARG C C 1
ATOM 13200 O O . ARG C 3 718 ? 181.173 197.128 225.211 1.00 83.30 704 ARG C O 1
ATOM 13208 N N . LYS C 3 719 ? 180.099 196.171 223.474 1.00 86.24 705 LYS C N 1
ATOM 13209 C CA . LYS C 3 719 ? 179.224 195.398 224.351 1.00 88.81 705 LYS C CA 1
ATOM 13210 C C . LYS C 3 719 ? 179.927 194.169 224.912 1.00 90.58 705 LYS C C 1
ATOM 13211 O O . LYS C 3 719 ? 179.911 193.935 226.125 1.00 90.50 705 LYS C O 1
ATOM 13217 N N . GLY C 3 720 ? 180.539 193.369 224.045 1.00 73.22 706 GLY C N 1
ATOM 13218 C CA . GLY C 3 720 ? 181.225 192.172 224.472 1.00 71.51 706 GLY C CA 1
ATOM 13219 C C . GLY C 3 720 ? 182.614 192.443 225.006 1.00 65.79 706 GLY C C 1
ATOM 13220 O O . GLY C 3 720 ? 183.120 193.565 224.996 1.00 71.46 706 GLY C O 1
ATOM 13221 N N . THR C 3 721 ? 183.240 191.376 225.491 1.00 56.56 707 THR C N 1
ATOM 13222 C CA . THR C 3 721 ? 184.653 191.438 225.831 1.00 64.89 707 THR C CA 1
ATOM 13223 C C . THR C 3 721 ? 185.485 191.544 224.562 1.00 66.23 707 THR C C 1
ATOM 13224 O O . THR C 3 721 ? 185.300 190.769 223.619 1.00 73.24 707 THR C O 1
ATOM 13228 N N . VAL C 3 722 ? 186.406 192.501 224.540 1.00 56.58 708 VAL C N 1
ATOM 13229 C CA . VAL C 3 722 ? 187.430 192.569 223.505 1.00 55.89 708 VAL C CA 1
ATOM 13230 C C . VAL C 3 722 ? 188.505 191.538 223.830 1.00 53.20 708 VAL C C 1
ATOM 13231 O O . VAL C 3 722 ? 189.234 191.677 224.813 1.00 64.11 708 VAL C O 1
ATOM 13235 N N . TRP C 3 723 ? 188.604 190.496 223.005 1.00 49.48 709 TRP C N 1
ATOM 13236 C CA . TRP C 3 723 ? 189.550 189.425 223.289 1.00 55.05 709 TRP C CA 1
ATOM 13237 C C . TRP C 3 723 ? 190.985 189.802 222.955 1.00 60.05 709 TRP C C 1
ATOM 13238 O O . TRP C 3 723 ? 191.906 189.367 223.654 1.00 62.82 709 TRP C O 1
ATOM 13249 N N . SER C 3 724 ? 191.208 190.592 221.910 1.00 52.63 710 SER C N 1
ATOM 13250 C CA . SER C 3 724 ? 192.573 190.836 221.473 1.00 47.92 710 SER C CA 1
ATOM 13251 C C . SER C 3 724 ? 192.669 192.172 220.761 1.00 57.39 710 SER C C 1
ATOM 13252 O O . SER C 3 724 ? 191.695 192.664 220.188 1.00 66.76 710 SER C O 1
ATOM 13255 N N . LEU C 3 725 ? 193.865 192.746 220.809 1.00 55.47 711 LEU C N 1
ATOM 13256 C CA . LEU C 3 725 ? 194.105 194.133 220.457 1.00 46.79 711 LEU C CA 1
ATOM 13257 C C . LEU C 3 725 ? 195.450 194.207 219.754 1.00 54.46 711 LEU C C 1
ATOM 13258 O O . LEU C 3 725 ? 196.394 193.520 220.150 1.00 67.92 711 LEU C O 1
ATOM 13263 N N . SER C 3 726 ? 195.545 195.034 218.716 1.00 51.83 712 SER C N 1
ATOM 13264 C CA . SER C 3 726 ? 196.832 195.272 218.075 1.00 56.58 712 SER C CA 1
ATOM 13265 C C . SER C 3 726 ? 196.950 196.717 217.624 1.00 56.99 712 SER C C 1
ATOM 13266 O O . SER C 3 726 ? 196.063 197.228 216.934 1.00 66.18 712 SER C O 1
ATOM 13269 N N . GLY C 3 727 ? 198.046 197.368 218.012 1.00 56.28 713 GLY C N 1
ATOM 13270 C CA . GLY C 3 727 ? 198.348 198.705 217.562 1.00 66.78 713 GLY C CA 1
ATOM 13271 C C . GLY C 3 727 ? 199.328 198.671 216.409 1.00 66.62 713 GLY C C 1
ATOM 13272 O O . GLY C 3 727 ? 200.415 198.101 216.524 1.00 72.28 713 GLY C O 1
ATOM 13273 N N . SER C 3 728 ? 198.939 199.282 215.293 1.00 58.92 714 SER C N 1
ATOM 13274 C CA . SER C 3 728 ? 199.861 199.502 214.184 1.00 62.86 714 SER C CA 1
ATOM 13275 C C . SER C 3 728 ? 200.725 200.721 214.479 1.00 68.42 714 SER C C 1
ATOM 13276 O O . SER C 3 728 ? 200.222 201.847 214.530 1.00 70.46 714 SER C O 1
ATOM 13279 N N . ASP C 3 729 ? 202.025 200.501 214.687 1.00 73.38 715 ASP C N 1
ATOM 13280 C CA . ASP C 3 729 ? 202.951 201.622 214.819 1.00 70.33 715 ASP C CA 1
ATOM 13281 C C . ASP C 3 729 ? 202.977 202.476 213.557 1.00 72.97 715 ASP C C 1
ATOM 13282 O O . ASP C 3 729 ? 202.987 203.709 213.634 1.00 74.76 715 ASP C O 1
ATOM 13287 N N . TRP C 3 730 ? 202.986 201.833 212.386 1.00 55.91 716 TRP C N 1
ATOM 13288 C CA . TRP C 3 730 ? 203.022 202.569 211.125 1.00 49.48 716 TRP C CA 1
ATOM 13289 C C . TRP C 3 730 ? 201.781 203.428 210.928 1.00 55.53 716 TRP C C 1
ATOM 13290 O O . TRP C 3 730 ? 201.869 204.541 210.397 1.00 66.38 716 TRP C O 1
ATOM 13301 N N . LEU C 3 731 ? 200.616 202.934 211.341 1.00 54.67 717 LEU C N 1
ATOM 13302 C CA . LEU C 3 731 ? 199.381 203.683 211.163 1.00 56.12 717 LEU C CA 1
ATOM 13303 C C . LEU C 3 731 ? 198.955 204.480 212.386 1.00 56.53 717 LEU C C 1
ATOM 13304 O O . LEU C 3 731 ? 198.116 205.376 212.254 1.00 58.07 717 LEU C O 1
ATOM 13309 N N . GLY C 3 732 ? 199.495 204.187 213.564 1.00 56.55 718 GLY C N 1
ATOM 13310 C CA . GLY C 3 732 ? 198.964 204.791 214.770 1.00 57.32 718 GLY C CA 1
ATOM 13311 C C . GLY C 3 732 ? 197.518 204.430 215.047 1.00 57.71 718 GLY C C 1
ATOM 13312 O O . GLY C 3 732 ? 196.878 205.043 215.905 1.00 61.77 718 GLY C O 1
ATOM 13313 N N . THR C 3 733 ? 196.989 203.444 214.331 1.00 63.52 719 THR C N 1
ATOM 13314 C CA . THR C 3 733 ? 195.632 202.964 214.538 1.00 61.37 719 THR C CA 1
ATOM 13315 C C . THR C 3 733 ? 195.647 201.653 215.314 1.00 66.90 719 THR C C 1
ATOM 13316 O O . THR C 3 733 ? 196.657 200.949 215.375 1.00 73.99 719 THR C O 1
ATOM 13320 N N . ILE C 3 734 ? 194.504 201.333 215.910 1.00 60.37 720 ILE C N 1
ATOM 13321 C CA . ILE C 3 734 ? 194.364 200.141 216.731 1.00 52.91 720 ILE C CA 1
ATOM 13322 C C . ILE C 3 734 ? 193.178 199.319 216.237 1.00 57.25 720 ILE C C 1
ATOM 13323 O O . ILE C 3 734 ? 192.186 199.864 215.747 1.00 67.28 720 ILE C O 1
ATOM 13328 N N . ALA C 3 735 ? 193.301 197.995 216.330 1.00 54.48 721 ALA C N 1
ATOM 13329 C CA . ALA C 3 735 ? 192.235 197.084 215.932 1.00 52.02 721 ALA C CA 1
ATOM 13330 C C . ALA C 3 735 ? 191.982 196.030 217.001 1.00 59.61 721 ALA C C 1
ATOM 13331 O O . ALA C 3 735 ? 192.907 195.575 217.678 1.00 63.68 721 ALA C O 1
ATOM 13333 N N . ALA C 3 736 ? 190.714 195.643 217.141 1.00 59.84 722 ALA C N 1
ATOM 13334 C CA . ALA C 3 736 ? 190.247 194.923 218.317 1.00 56.41 722 ALA C CA 1
ATOM 13335 C C . ALA C 3 736 ? 189.102 193.988 217.951 1.00 60.45 722 ALA C C 1
ATOM 13336 O O . ALA C 3 736 ? 188.186 194.374 217.223 1.00 63.36 722 ALA C O 1
ATOM 13338 N N . GLY C 3 737 ? 189.156 192.770 218.477 1.00 67.40 723 GLY C N 1
ATOM 13339 C CA . GLY C 3 737 ? 188.180 191.728 218.177 1.00 64.18 723 GLY C CA 1
ATOM 13340 C C . GLY C 3 737 ? 187.284 191.445 219.371 1.00 65.49 723 GLY C C 1
ATOM 13341 O O . GLY C 3 737 ? 187.749 191.420 220.512 1.00 70.16 723 GLY C O 1
ATOM 13342 N N . ASP C 3 738 ? 186.001 191.220 219.096 1.00 64.27 724 ASP C N 1
ATOM 13343 C CA . ASP C 3 738 ? 184.958 191.154 220.107 1.00 61.73 724 ASP C CA 1
ATOM 13344 C C . ASP C 3 738 ? 184.284 189.788 220.043 1.00 69.49 724 ASP C C 1
ATOM 13345 O O . ASP C 3 738 ? 184.197 189.176 218.977 1.00 83.40 724 ASP C O 1
ATOM 13350 N N . ILE C 3 739 ? 183.811 189.302 221.197 1.00 61.33 725 ILE C N 1
ATOM 13351 C CA . ILE C 3 739 ? 182.932 188.133 221.206 1.00 62.58 725 ILE C CA 1
ATOM 13352 C C . ILE C 3 739 ? 181.653 188.358 220.417 1.00 67.58 725 ILE C C 1
ATOM 13353 O O . ILE C 3 739 ? 181.006 187.391 220.004 1.00 73.91 725 ILE C O 1
ATOM 13358 N N . SER C 3 740 ? 181.262 189.614 220.198 1.00 69.49 726 SER C N 1
ATOM 13359 C CA . SER C 3 740 ? 180.213 189.920 219.234 1.00 71.98 726 SER C CA 1
ATOM 13360 C C . SER C 3 740 ? 180.569 189.483 217.822 1.00 67.41 726 SER C C 1
ATOM 13361 O O . SER C 3 740 ? 179.700 189.508 216.945 1.00 68.68 726 SER C O 1
ATOM 13364 N N . GLY C 3 741 ? 181.814 189.090 217.581 1.00 61.85 727 GLY C N 1
ATOM 13365 C CA . GLY C 3 741 ? 182.245 188.719 216.253 1.00 59.65 727 GLY C CA 1
ATOM 13366 C C . GLY C 3 741 ? 182.519 189.894 215.352 1.00 61.59 727 GLY C C 1
ATOM 13367 O O . GLY C 3 741 ? 182.620 189.719 214.136 1.00 72.04 727 GLY C O 1
ATOM 13368 N N . GLU C 3 742 ? 182.643 191.089 215.913 1.00 61.37 728 GLU C N 1
ATOM 13369 C CA . GLU C 3 742 ? 182.940 192.289 215.150 1.00 61.31 728 GLU C CA 1
ATOM 13370 C C . GLU C 3 742 ? 184.406 192.662 215.304 1.00 66.14 728 GLU C C 1
ATOM 13371 O O . GLU C 3 742 ? 184.966 192.587 216.401 1.00 75.49 728 GLU C O 1
ATOM 13377 N N . LEU C 3 743 ? 185.018 193.072 214.201 1.00 56.02 729 LEU C N 1
ATOM 13378 C CA . LEU C 3 743 ? 186.349 193.658 214.201 1.00 53.42 729 LEU C CA 1
ATOM 13379 C C . LEU C 3 743 ? 186.207 195.138 213.877 1.00 51.62 729 LEU C C 1
ATOM 13380 O O . LEU C 3 743 ? 185.697 195.495 212.811 1.00 61.94 729 LEU C O 1
ATOM 13385 N N . ILE C 3 744 ? 186.660 195.992 214.789 1.00 49.92 730 ILE C N 1
ATOM 13386 C CA . ILE C 3 744 ? 186.711 197.425 214.549 1.00 58.77 730 ILE C CA 1
ATOM 13387 C C . ILE C 3 744 ? 188.160 197.887 214.494 1.00 62.88 730 ILE C C 1
ATOM 13388 O O . ILE C 3 744 ? 189.077 197.230 214.994 1.00 63.91 730 ILE C O 1
ATOM 13393 N N . ALA C 3 745 ? 188.357 199.045 213.871 1.00 59.79 731 ALA C N 1
ATOM 13394 C CA . ALA C 3 745 ? 189.584 199.814 213.979 1.00 54.37 731 ALA C CA 1
ATOM 13395 C C . ALA C 3 745 ? 189.266 201.203 214.511 1.00 60.09 731 ALA C C 1
ATOM 13396 O O . ALA C 3 745 ? 188.153 201.707 214.343 1.00 64.99 731 ALA C O 1
ATOM 13398 N N . ALA C 3 746 ? 190.248 201.815 215.168 1.00 58.29 732 ALA C N 1
ATOM 13399 C CA . ALA C 3 746 ? 190.097 203.170 215.672 1.00 53.68 732 ALA C CA 1
ATOM 13400 C C . ALA C 3 746 ? 191.401 203.930 215.505 1.00 56.05 732 ALA C C 1
ATOM 13401 O O . ALA C 3 746 ? 192.484 203.369 215.687 1.00 58.67 732 ALA C O 1
ATOM 13403 N N . ILE C 3 747 ? 191.289 205.208 215.161 1.00 62.68 733 ILE C N 1
ATOM 13404 C CA . ILE C 3 747 ? 192.430 206.113 215.093 1.00 66.18 733 ILE C CA 1
ATOM 13405 C C . ILE C 3 747 ? 192.504 206.874 216.408 1.00 70.74 733 ILE C C 1
ATOM 13406 O O . ILE C 3 747 ? 191.539 207.539 216.803 1.00 64.69 733 ILE C O 1
ATOM 13411 N N . LEU C 3 748 ? 193.640 206.781 217.089 1.00 69.09 734 LEU C N 1
ATOM 13412 C CA . LEU C 3 748 ? 193.829 207.624 218.256 1.00 64.36 734 LEU C CA 1
ATOM 13413 C C . LEU C 3 748 ? 194.230 209.035 217.830 1.00 71.69 734 LEU C C 1
ATOM 13414 O O . LEU C 3 748 ? 194.932 209.211 216.831 1.00 77.05 734 LEU C O 1
ATOM 13419 N N . PRO C 3 749 ? 193.797 210.057 218.566 1.00 69.37 735 PRO C N 1
ATOM 13420 C CA . PRO C 3 749 ? 194.416 211.380 218.431 1.00 69.77 735 PRO C CA 1
ATOM 13421 C C . PRO C 3 749 ? 195.910 211.335 218.720 1.00 71.58 735 PRO C C 1
ATOM 13422 O O . PRO C 3 749 ? 196.470 210.321 219.140 1.00 74.89 735 PRO C O 1
ATOM 13426 N N . ASP C 3 750 ? 196.564 212.472 218.503 1.00 77.37 736 ASP C N 1
ATOM 13427 C CA . ASP C 3 750 ? 197.922 212.670 219.001 1.00 77.99 736 ASP C CA 1
ATOM 13428 C C . ASP C 3 750 ? 197.856 212.774 220.520 1.00 82.76 736 ASP C C 1
ATOM 13429 O O . ASP C 3 750 ? 197.533 213.829 221.069 1.00 84.91 736 ASP C O 1
ATOM 13434 N N . MET C 3 751 ? 198.161 211.676 221.204 1.00 80.10 737 MET C N 1
ATOM 13435 C CA . MET C 3 751 ? 198.041 211.584 222.659 1.00 76.72 737 MET C CA 1
ATOM 13436 C C . MET C 3 751 ? 199.095 212.369 223.415 1.00 77.33 737 MET C C 1
ATOM 13437 O O . MET C 3 751 ? 199.162 212.226 224.641 1.00 78.54 737 MET C O 1
ATOM 13442 N N . ALA C 3 752 ? 199.921 213.183 222.760 1.00 83.75 738 ALA C N 1
ATOM 13443 C CA . ALA C 3 752 ? 200.608 214.258 223.461 1.00 84.11 738 ALA C CA 1
ATOM 13444 C C . ALA C 3 752 ? 199.665 215.393 223.827 1.00 83.87 738 ALA C C 1
ATOM 13445 O O . ALA C 3 752 ? 200.030 216.245 224.643 1.00 84.13 738 ALA C O 1
ATOM 13447 N N . LEU C 3 753 ? 198.472 215.418 223.242 1.00 87.49 739 LEU C N 1
ATOM 13448 C CA . LEU C 3 753 ? 197.502 216.489 223.407 1.00 86.96 739 LEU C CA 1
ATOM 13449 C C . LEU C 3 753 ? 196.296 215.955 224.168 1.00 88.73 739 LEU C C 1
ATOM 13450 O O . LEU C 3 753 ? 195.912 214.793 224.001 1.00 88.06 739 LEU C O 1
ATOM 13455 N N . ASN C 3 754 ? 195.708 216.802 225.003 1.00 95.30 740 ASN C N 1
ATOM 13456 C CA . ASN C 3 754 ? 194.690 216.367 225.952 1.00 93.99 740 ASN C CA 1
ATOM 13457 C C . ASN C 3 754 ? 193.483 215.791 225.216 1.00 93.70 740 ASN C C 1
ATOM 13458 O O . ASN C 3 754 ? 192.892 216.477 224.370 1.00 93.56 740 ASN C O 1
ATOM 13463 N N . PRO C 3 755 ? 193.099 214.542 225.496 1.00 90.56 741 PRO C N 1
ATOM 13464 C CA . PRO C 3 755 ? 191.968 213.928 224.783 1.00 91.49 741 PRO C CA 1
ATOM 13465 C C . PRO C 3 755 ? 190.618 214.579 225.034 1.00 94.07 741 PRO C C 1
ATOM 13466 O O . PRO C 3 755 ? 189.699 214.353 224.237 1.00 95.27 741 PRO C O 1
ATOM 13470 N N . ILE C 3 756 ? 190.446 215.358 226.105 1.00 96.59 742 ILE C N 1
ATOM 13471 C CA . ILE C 3 756 ? 189.122 215.891 226.412 1.00 96.93 742 ILE C CA 1
ATOM 13472 C C . ILE C 3 756 ? 188.600 216.818 225.321 1.00 97.77 742 ILE C C 1
ATOM 13473 O O . ILE C 3 756 ? 187.390 217.053 225.240 1.00 97.04 742 ILE C O 1
ATOM 13478 N N . ASN C 3 757 ? 189.480 217.351 224.475 1.00 100.01 743 ASN C N 1
ATOM 13479 C CA . ASN C 3 757 ? 189.045 218.149 223.335 1.00 99.00 743 ASN C CA 1
ATOM 13480 C C . ASN C 3 757 ? 188.469 217.310 222.199 1.00 100.81 743 ASN C C 1
ATOM 13481 O O . ASN C 3 757 ? 187.868 217.879 221.283 1.00 102.27 743 ASN C O 1
ATOM 13486 N N . VAL C 3 758 ? 188.629 215.985 222.232 1.00 94.95 744 VAL C N 1
ATOM 13487 C CA . VAL C 3 758 ? 188.085 215.114 221.192 1.00 95.55 744 VAL C CA 1
ATOM 13488 C C . VAL C 3 758 ? 186.571 215.036 221.345 1.00 95.95 744 VAL C C 1
ATOM 13489 O O . VAL C 3 758 ? 186.047 214.200 222.089 1.00 95.97 744 VAL C O 1
ATOM 13493 N N . LYS C 3 759 ? 185.866 215.930 220.646 1.00 99.41 745 LYS C N 1
ATOM 13494 C CA . LYS C 3 759 ? 184.443 216.141 220.889 1.00 98.52 745 LYS C CA 1
ATOM 13495 C C . LYS C 3 759 ? 183.596 214.906 220.597 1.00 99.79 745 LYS C C 1
ATOM 13496 O O . LYS C 3 759 ? 182.594 214.674 221.283 1.00 101.18 745 LYS C O 1
ATOM 13502 N N . ARG C 3 760 ? 183.964 214.104 219.598 1.00 97.27 746 ARG C N 1
ATOM 13503 C CA . ARG C 3 760 ? 183.170 212.928 219.237 1.00 97.08 746 ARG C CA 1
ATOM 13504 C C . ARG C 3 760 ? 184.050 211.815 218.682 1.00 98.74 746 ARG C C 1
ATOM 13505 O O . ARG C 3 760 ? 184.303 211.737 217.473 1.00 102.67 746 ARG C O 1
ATOM 13513 N N . PRO C 3 761 ? 184.547 210.934 219.553 1.00 89.22 747 PRO C N 1
ATOM 13514 C CA . PRO C 3 761 ? 185.444 209.855 219.105 1.00 87.10 747 PRO C CA 1
ATOM 13515 C C . PRO C 3 761 ? 184.847 208.921 218.063 1.00 87.82 747 PRO C C 1
ATOM 13516 O O . PRO C 3 761 ? 185.605 208.239 217.365 1.00 89.34 747 PRO C O 1
ATOM 13520 N N . VAL C 3 762 ? 183.518 208.859 217.940 1.00 89.30 748 VAL C N 1
ATOM 13521 C CA . VAL C 3 762 ? 182.887 207.960 216.975 1.00 87.94 748 VAL C CA 1
ATOM 13522 C C . VAL C 3 762 ? 183.261 208.297 215.535 1.00 85.39 748 VAL C C 1
ATOM 13523 O O . VAL C 3 762 ? 183.225 207.422 214.662 1.00 83.27 748 VAL C O 1
ATOM 13527 N N . GLU C 3 763 ? 183.631 209.545 215.253 1.00 87.12 749 GLU C N 1
ATOM 13528 C CA . GLU C 3 763 ? 184.129 209.851 213.917 1.00 86.87 749 GLU C CA 1
ATOM 13529 C C . GLU C 3 763 ? 185.496 209.241 213.633 1.00 90.08 749 GLU C C 1
ATOM 13530 O O . GLU C 3 763 ? 185.903 209.198 212.468 1.00 92.55 749 GLU C O 1
ATOM 13536 N N . ARG C 3 764 ? 186.204 208.767 214.654 1.00 79.19 750 ARG C N 1
ATOM 13537 C CA . ARG C 3 764 ? 187.548 208.227 214.502 1.00 73.78 750 ARG C CA 1
ATOM 13538 C C . ARG C 3 764 ? 187.601 206.704 214.491 1.00 77.07 750 ARG C C 1
ATOM 13539 O O . ARG C 3 764 ? 188.699 206.142 214.455 1.00 83.03 750 ARG C O 1
ATOM 13547 N N . ARG C 3 765 ? 186.460 206.020 214.524 1.00 75.15 751 ARG C N 1
ATOM 13548 C CA . ARG C 3 765 ? 186.430 204.564 214.515 1.00 69.63 751 ARG C CA 1
ATOM 13549 C C . ARG C 3 765 ? 185.549 204.058 213.381 1.00 76.04 751 ARG C C 1
ATOM 13550 O O . ARG C 3 765 ? 184.642 204.755 212.920 1.00 82.66 751 ARG C O 1
ATOM 13558 N N . PHE C 3 766 ? 185.832 202.837 212.928 1.00 71.08 752 PHE C N 1
ATOM 13559 C CA . PHE C 3 766 ? 185.027 202.186 211.904 1.00 67.59 752 PHE C CA 1
ATOM 13560 C C . PHE C 3 766 ? 185.116 200.675 212.061 1.00 60.84 752 PHE C C 1
ATOM 13561 O O . PHE C 3 766 ? 186.131 200.161 212.542 1.00 68.89 752 PHE C O 1
ATOM 13569 N N . PRO C 3 767 ? 184.075 199.944 211.665 1.00 58.99 753 PRO C N 1
ATOM 13570 C CA . PRO C 3 767 ? 184.152 198.480 211.626 1.00 66.62 753 PRO C CA 1
ATOM 13571 C C . PRO C 3 767 ? 184.880 197.968 210.395 1.00 69.87 753 PRO C C 1
ATOM 13572 O O . PRO C 3 767 ? 184.778 198.537 209.307 1.00 75.59 753 PRO C O 1
ATOM 13576 N N . ILE C 3 768 ? 185.641 196.893 210.580 1.00 58.87 754 ILE C N 1
ATOM 13577 C CA . ILE C 3 768 ? 186.208 196.173 209.444 1.00 57.50 754 ILE C CA 1
ATOM 13578 C C . ILE C 3 768 ? 185.256 195.095 208.940 1.00 60.72 754 ILE C C 1
ATOM 13579 O O . ILE C 3 768 ? 184.934 195.047 207.750 1.00 63.86 754 ILE C O 1
ATOM 13584 N N . TYR C 3 769 ? 184.779 194.219 209.823 1.00 57.96 755 TYR C N 1
ATOM 13585 C CA . TYR C 3 769 ? 183.701 193.302 209.475 1.00 56.39 755 TYR C CA 1
ATOM 13586 C C . TYR C 3 769 ? 182.959 192.907 210.743 1.00 60.77 755 TYR C C 1
ATOM 13587 O O . TYR C 3 769 ? 183.450 193.101 211.857 1.00 73.12 755 TYR C O 1
ATOM 13596 N N . LYS C 3 770 ? 181.761 192.352 210.563 1.00 62.55 756 LYS C N 1
ATOM 13597 C CA . LYS C 3 770 ? 181.076 191.622 211.622 1.00 65.48 756 LYS C CA 1
ATOM 13598 C C . LYS C 3 770 ? 180.639 190.260 211.106 1.00 67.92 756 LYS C C 1
ATOM 13599 O O . LYS C 3 770 ? 180.066 190.161 210.018 1.00 77.40 756 LYS C O 1
ATOM 13605 N N . ALA C 3 771 ? 180.906 189.219 211.890 1.00 57.12 757 ALA C N 1
ATOM 13606 C CA . ALA C 3 771 ? 180.378 187.883 211.640 1.00 51.03 757 ALA C CA 1
ATOM 13607 C C . ALA C 3 771 ? 179.056 187.690 212.372 1.00 60.28 757 ALA C C 1
ATOM 13608 O O . ALA C 3 771 ? 178.983 187.878 213.590 1.00 68.86 757 ALA C O 1
ATOM 13610 N N . ASP C 3 772 ? 178.015 187.321 211.633 1.00 76.73 758 ASP C N 1
ATOM 13611 C CA . ASP C 3 772 ? 176.747 186.899 212.211 1.00 75.35 758 ASP C CA 1
ATOM 13612 C C . ASP C 3 772 ? 176.533 185.411 211.973 1.00 77.18 758 ASP C C 1
ATOM 13613 O O . ASP C 3 772 ? 176.800 184.904 210.880 1.00 77.91 758 ASP C O 1
ATOM 13618 N N . LEU C 3 773 ? 176.049 184.712 212.999 1.00 81.81 759 LEU C N 1
ATOM 13619 C CA . LEU C 3 773 ? 175.428 183.408 212.802 1.00 83.80 759 LEU C CA 1
ATOM 13620 C C . LEU C 3 773 ? 174.016 183.589 212.261 1.00 84.78 759 LEU C C 1
ATOM 13621 O O . LEU C 3 773 ? 173.188 184.266 212.880 1.00 87.47 759 LEU C O 1
ATOM 13626 N N . ILE C 3 774 ? 173.742 182.982 211.117 1.00 83.05 760 ILE C N 1
ATOM 13627 C CA . ILE C 3 774 ? 172.409 182.948 210.522 1.00 81.13 760 ILE C CA 1
ATOM 13628 C C . ILE C 3 774 ? 171.877 181.526 210.636 1.00 84.11 760 ILE C C 1
ATOM 13629 O O . ILE C 3 774 ? 172.571 180.586 210.235 1.00 88.70 760 ILE C O 1
ATOM 13634 N N . PRO C 3 775 ? 170.676 181.322 211.173 1.00 93.70 761 PRO C N 1
ATOM 13635 C CA . PRO C 3 775 ? 170.156 179.960 211.307 1.00 94.80 761 PRO C CA 1
ATOM 13636 C C . PRO C 3 775 ? 169.885 179.336 209.948 1.00 94.65 761 PRO C C 1
ATOM 13637 O O . PRO C 3 775 ? 169.552 180.018 208.977 1.00 95.14 761 PRO C O 1
ATOM 13641 N N . TYR C 3 776 ? 170.036 178.017 209.891 1.00 94.17 762 TYR C N 1
ATOM 13642 C CA . TYR C 3 776 ? 170.211 177.326 208.620 1.00 94.36 762 TYR C CA 1
ATOM 13643 C C . TYR C 3 776 ? 169.407 176.033 208.567 1.00 98.49 762 TYR C C 1
ATOM 13644 O O . TYR C 3 776 ? 169.892 174.974 208.963 1.00 100.15 762 TYR C O 1
ATOM 13653 N N . ARG C 3 799 ? 175.097 174.418 222.426 1.00 99.86 785 ARG C N 1
ATOM 13654 C CA . ARG C 3 799 ? 176.257 174.879 223.180 1.00 99.69 785 ARG C CA 1
ATOM 13655 C C . ARG C 3 799 ? 177.485 174.035 222.867 1.00 101.78 785 ARG C C 1
ATOM 13656 O O . ARG C 3 799 ? 178.428 173.973 223.654 1.00 99.35 785 ARG C O 1
ATOM 13664 N N . THR C 3 800 ? 177.462 173.388 221.706 1.00 98.06 786 THR C N 1
ATOM 13665 C CA . THR C 3 800 ? 178.590 172.608 221.224 1.00 96.19 786 THR C CA 1
ATOM 13666 C C . THR C 3 800 ? 178.717 172.824 219.724 1.00 96.42 786 THR C C 1
ATOM 13667 O O . THR C 3 800 ? 177.789 173.289 219.061 1.00 99.48 786 THR C O 1
ATOM 13671 N N . TYR C 3 801 ? 179.894 172.486 219.201 1.00 88.50 787 TYR C N 1
ATOM 13672 C CA . TYR C 3 801 ? 180.268 172.905 217.854 1.00 85.84 787 TYR C CA 1
ATOM 13673 C C . TYR C 3 801 ? 179.375 172.267 216.798 1.00 89.07 787 TYR C C 1
ATOM 13674 O O . TYR C 3 801 ? 178.813 172.965 215.946 1.00 91.79 787 TYR C O 1
ATOM 13683 N N . THR C 3 802 ? 179.230 170.942 216.835 1.00 95.75 788 THR C N 1
ATOM 13684 C CA . THR C 3 802 ? 178.448 170.257 215.809 1.00 97.33 788 THR C CA 1
ATOM 13685 C C . THR C 3 802 ? 176.981 170.675 215.837 1.00 97.95 788 THR C C 1
ATOM 13686 O O . THR C 3 802 ? 176.382 170.917 214.783 1.00 99.59 788 THR C O 1
ATOM 13690 N N . GLU C 3 803 ? 176.387 170.781 217.026 1.00 101.38 789 GLU C N 1
ATOM 13691 C CA . GLU C 3 803 ? 175.015 171.276 217.118 1.00 101.27 789 GLU C CA 1
ATOM 13692 C C . GLU C 3 803 ? 174.879 172.709 216.616 1.00 101.15 789 GLU C C 1
ATOM 13693 O O . GLU C 3 803 ? 173.811 173.092 216.127 1.00 103.20 789 GLU C O 1
ATOM 13699 N N . THR C 3 804 ? 175.933 173.516 216.727 1.00 93.12 790 THR C N 1
ATOM 13700 C CA . THR C 3 804 ? 175.897 174.861 216.162 1.00 94.38 790 THR C CA 1
ATOM 13701 C C . THR C 3 804 ? 176.139 174.853 214.655 1.00 95.08 790 THR C C 1
ATOM 13702 O O . THR C 3 804 ? 175.406 175.499 213.899 1.00 96.62 790 THR C O 1
ATOM 13706 N N . VAL C 3 805 ? 177.168 174.133 214.206 1.00 94.07 791 VAL C N 1
ATOM 13707 C CA . VAL C 3 805 ? 177.524 174.118 212.789 1.00 92.89 791 VAL C CA 1
ATOM 13708 C C . VAL C 3 805 ? 176.434 173.461 211.950 1.00 96.18 791 VAL C C 1
ATOM 13709 O O . VAL C 3 805 ? 176.159 173.890 210.823 1.00 100.21 791 VAL C O 1
ATOM 13713 N N . ASN C 3 806 ? 175.777 172.433 212.487 1.00 97.51 792 ASN C N 1
ATOM 13714 C CA . ASN C 3 806 ? 174.693 171.787 211.755 1.00 98.06 792 ASN C CA 1
ATOM 13715 C C . ASN C 3 806 ? 173.514 172.718 211.506 1.00 98.24 792 ASN C C 1
ATOM 13716 O O . ASN C 3 806 ? 172.721 172.461 210.594 1.00 98.01 792 ASN C O 1
ATOM 13721 N N . HIS C 3 807 ? 173.377 173.789 212.284 1.00 99.47 793 HIS C N 1
ATOM 13722 C CA . HIS C 3 807 ? 172.174 174.604 212.257 1.00 101.02 793 HIS C CA 1
ATOM 13723 C C . HIS C 3 807 ? 172.430 176.082 212.000 1.00 100.87 793 HIS C C 1
ATOM 13724 O O . HIS C 3 807 ? 171.477 176.867 212.035 1.00 101.12 793 HIS C O 1
ATOM 13731 N N . HIS C 3 808 ? 173.673 176.491 211.749 1.00 90.13 794 HIS C N 1
ATOM 13732 C CA . HIS C 3 808 ? 173.967 177.891 211.485 1.00 86.61 794 HIS C CA 1
ATOM 13733 C C . HIS C 3 808 ? 175.061 178.001 210.432 1.00 87.33 794 HIS C C 1
ATOM 13734 O O . HIS C 3 808 ? 175.804 177.050 210.177 1.00 89.06 794 HIS C O 1
ATOM 13741 N N . TYR C 3 809 ? 175.147 179.178 209.813 1.00 78.29 795 TYR C N 1
ATOM 13742 C CA . TYR C 3 809 ? 176.299 179.563 209.011 1.00 78.67 795 TYR C CA 1
ATOM 13743 C C . TYR C 3 809 ? 176.747 180.972 209.385 1.00 80.58 795 TYR C C 1
ATOM 13744 O O . TYR C 3 809 ? 175.974 181.773 209.915 1.00 82.39 795 TYR C O 1
ATOM 13753 N N . LEU C 3 810 ? 178.017 181.261 209.104 1.00 73.05 796 LEU C N 1
ATOM 13754 C CA . LEU C 3 810 ? 178.624 182.558 209.396 1.00 69.42 796 LEU C CA 1
ATOM 13755 C C . LEU C 3 810 ? 178.405 183.523 208.236 1.00 69.53 796 LEU C C 1
ATOM 13756 O O . LEU C 3 810 ? 178.917 183.309 207.134 1.00 76.14 796 LEU C O 1
ATOM 13761 N N . LEU C 3 811 ? 177.646 184.586 208.481 1.00 63.79 797 LEU C N 1
ATOM 13762 C CA . LEU C 3 811 ? 177.548 185.712 207.554 1.00 60.97 797 LEU C CA 1
ATOM 13763 C C . LEU C 3 811 ? 178.608 186.744 207.929 1.00 65.93 797 LEU C C 1
ATOM 13764 O O . LEU C 3 811 ? 178.450 187.482 208.904 1.00 73.78 797 LEU C O 1
ATOM 13769 N N . PHE C 3 812 ? 179.690 186.806 207.157 1.00 53.44 798 PHE C N 1
ATOM 13770 C CA . PHE C 3 812 ? 180.685 187.862 207.314 1.00 47.43 798 PHE C CA 1
ATOM 13771 C C . PHE C 3 812 ? 180.256 189.086 206.515 1.00 55.08 798 PHE C C 1
ATOM 13772 O O . PHE C 3 812 ? 180.183 189.036 205.284 1.00 68.41 798 PHE C O 1
ATOM 13780 N N . GLN C 3 813 ? 179.975 190.179 207.219 1.00 58.93 799 GLN C N 1
ATOM 13781 C CA . GLN C 3 813 ? 179.618 191.462 206.616 1.00 62.88 799 GLN C CA 1
ATOM 13782 C C . GLN C 3 813 ? 180.845 192.365 206.579 1.00 64.95 799 GLN C C 1
ATOM 13783 O O . GLN C 3 813 ? 181.191 192.994 207.580 1.00 69.36 799 GLN C O 1
ATOM 13789 N N . ASP C 3 814 ? 181.495 192.446 205.423 1.00 70.23 800 ASP C N 1
ATOM 13790 C CA . ASP C 3 814 ? 182.676 193.282 205.274 1.00 66.54 800 ASP C CA 1
ATOM 13791 C C . ASP C 3 814 ? 182.283 194.701 204.882 1.00 70.60 800 ASP C C 1
ATOM 13792 O O . ASP C 3 814 ? 181.295 194.921 204.178 1.00 73.43 800 ASP C O 1
ATOM 13797 N N . THR C 3 815 ? 183.069 195.665 205.351 1.00 68.04 801 THR C N 1
ATOM 13798 C CA . THR C 3 815 ? 182.899 197.058 204.967 1.00 67.15 801 THR C CA 1
ATOM 13799 C C . THR C 3 815 ? 183.732 197.399 203.734 1.00 74.05 801 THR C C 1
ATOM 13800 O O . THR C 3 815 ? 184.666 196.685 203.362 1.00 76.93 801 THR C O 1
ATOM 13804 N N . ASP C 3 816 ? 183.373 198.514 203.099 1.00 78.34 802 ASP C N 1
ATOM 13805 C CA . ASP C 3 816 ? 184.166 199.108 202.021 1.00 74.00 802 ASP C CA 1
ATOM 13806 C C . ASP C 3 816 ? 185.249 199.984 202.638 1.00 73.56 802 ASP C C 1
ATOM 13807 O O . ASP C 3 816 ? 185.043 201.168 202.905 1.00 81.93 802 ASP C O 1
ATOM 13812 N N . LEU C 3 817 ? 186.423 199.397 202.862 1.00 71.30 803 LEU C N 1
ATOM 13813 C CA . LEU C 3 817 ? 187.558 200.133 203.406 1.00 70.07 803 LEU C CA 1
ATOM 13814 C C . LEU C 3 817 ? 188.248 201.015 202.374 1.00 66.70 803 LEU C C 1
ATOM 13815 O O . LEU C 3 817 ? 189.245 201.662 202.706 1.00 66.46 803 LEU C O 1
ATOM 13820 N N . GLY C 3 818 ? 187.744 201.058 201.140 1.00 74.21 804 GLY C N 1
ATOM 13821 C CA . GLY C 3 818 ? 188.357 201.894 200.123 1.00 76.67 804 GLY C CA 1
ATOM 13822 C C . GLY C 3 818 ? 188.301 203.378 200.426 1.00 75.87 804 GLY C C 1
ATOM 13823 O O . GLY C 3 818 ? 189.214 204.122 200.060 1.00 74.83 804 GLY C O 1
ATOM 13824 N N . SER C 3 819 ? 187.250 203.829 201.104 1.00 73.15 805 SER C N 1
ATOM 13825 C CA . SER C 3 819 ? 187.228 205.201 201.587 1.00 76.63 805 SER C CA 1
ATOM 13826 C C . SER C 3 819 ? 186.229 205.319 202.725 1.00 78.73 805 SER C C 1
ATOM 13827 O O . SER C 3 819 ? 185.354 204.468 202.902 1.00 79.61 805 SER C O 1
ATOM 13830 N N . PHE C 3 820 ? 186.374 206.398 203.493 1.00 75.76 806 PHE C N 1
ATOM 13831 C CA . PHE C 3 820 ? 185.507 206.695 204.625 1.00 73.99 806 PHE C CA 1
ATOM 13832 C C . PHE C 3 820 ? 184.565 207.866 204.356 1.00 77.74 806 PHE C C 1
ATOM 13833 O O . PHE C 3 820 ? 184.116 208.521 205.301 1.00 78.18 806 PHE C O 1
ATOM 13841 N N . HIS C 3 821 ? 184.269 208.150 203.090 1.00 88.84 807 HIS C N 1
ATOM 13842 C CA . HIS C 3 821 ? 183.274 209.161 202.755 1.00 89.49 807 HIS C CA 1
ATOM 13843 C C . HIS C 3 821 ? 181.910 208.827 203.346 1.00 91.49 807 HIS C C 1
ATOM 13844 O O . HIS C 3 821 ? 181.475 207.674 203.336 1.00 96.43 807 HIS C O 1
ATOM 13851 N N . ASP C 3 822 ? 181.234 209.862 203.855 1.00 100.52 808 ASP C N 1
ATOM 13852 C CA . ASP C 3 822 ? 179.884 209.747 204.414 1.00 101.58 808 ASP C CA 1
ATOM 13853 C C . ASP C 3 822 ? 179.785 208.637 205.458 1.00 102.98 808 ASP C C 1
ATOM 13854 O O . ASP C 3 822 ? 178.738 208.006 205.612 1.00 105.67 808 ASP C O 1
ATOM 13859 N N . LEU C 3 823 ? 180.894 208.391 206.161 1.00 93.47 809 LEU C N 1
ATOM 13860 C CA . LEU C 3 823 ? 181.045 207.196 206.988 1.00 93.28 809 LEU C CA 1
ATOM 13861 C C . LEU C 3 823 ? 179.855 206.995 207.924 1.00 95.56 809 LEU C C 1
ATOM 13862 O O . LEU C 3 823 ? 179.248 205.919 207.957 1.00 96.03 809 LEU C O 1
ATOM 13867 N N . LEU C 3 824 ? 179.497 208.034 208.682 1.00 95.49 810 LEU C N 1
ATOM 13868 C CA . LEU C 3 824 ? 178.458 207.940 209.705 1.00 95.83 810 LEU C CA 1
ATOM 13869 C C . LEU C 3 824 ? 177.060 207.709 209.144 1.00 96.13 810 LEU C C 1
ATOM 13870 O O . LEU C 3 824 ? 176.128 207.517 209.931 1.00 98.14 810 LEU C O 1
ATOM 13875 N N . ARG C 3 825 ? 176.882 207.720 207.825 1.00 102.15 811 ARG C N 1
ATOM 13876 C CA . ARG C 3 825 ? 175.595 207.396 207.228 1.00 101.95 811 ARG C CA 1
ATOM 13877 C C . ARG C 3 825 ? 175.597 206.075 206.474 1.00 102.82 811 ARG C C 1
ATOM 13878 O O . ARG C 3 825 ? 174.537 205.647 206.005 1.00 104.90 811 ARG C O 1
ATOM 13886 N N . ARG C 3 826 ? 176.747 205.424 206.349 1.00 93.87 812 ARG C N 1
ATOM 13887 C CA . ARG C 3 826 ? 176.827 204.131 205.691 1.00 93.10 812 ARG C CA 1
ATOM 13888 C C . ARG C 3 826 ? 176.347 203.035 206.635 1.00 95.63 812 ARG C C 1
ATOM 13889 O O . ARG C 3 826 ? 176.559 203.106 207.849 1.00 101.57 812 ARG C O 1
ATOM 13897 N N . GLU C 3 827 ? 175.684 202.028 206.068 1.00 99.94 813 GLU C N 1
ATOM 13898 C CA . GLU C 3 827 ? 175.022 201.001 206.872 1.00 100.27 813 GLU C CA 1
ATOM 13899 C C . GLU C 3 827 ? 175.922 200.305 207.890 1.00 102.49 813 GLU C C 1
ATOM 13900 O O . GLU C 3 827 ? 175.450 200.061 209.013 1.00 103.35 813 GLU C O 1
ATOM 13906 N N . PRO C 3 828 ? 177.180 199.960 207.595 1.00 91.92 814 PRO C N 1
ATOM 13907 C CA . PRO C 3 828 ? 178.008 199.314 208.627 1.00 90.85 814 PRO C CA 1
ATOM 13908 C C . PRO C 3 828 ? 178.240 200.162 209.865 1.00 90.23 814 PRO C C 1
ATOM 13909 O O . PRO C 3 828 ? 178.372 199.607 210.962 1.00 90.92 814 PRO C O 1
ATOM 13913 N N . MET C 3 829 ? 178.295 201.488 209.732 1.00 92.10 815 MET C N 1
ATOM 13914 C CA . MET C 3 829 ? 178.409 202.333 210.917 1.00 90.36 815 MET C CA 1
ATOM 13915 C C . MET C 3 829 ? 177.107 202.382 211.707 1.00 92.17 815 MET C C 1
ATOM 13916 O O . MET C 3 829 ? 177.126 202.321 212.941 1.00 93.07 815 MET C O 1
ATOM 13921 N N . LEU C 3 830 ? 175.968 202.491 211.022 1.00 94.10 816 LEU C N 1
ATOM 13922 C CA . LEU C 3 830 ? 174.686 202.375 211.710 1.00 95.13 816 LEU C CA 1
ATOM 13923 C C . LEU C 3 830 ? 174.551 201.018 212.390 1.00 95.92 816 LEU C C 1
ATOM 13924 O O . LEU C 3 830 ? 174.135 200.930 213.551 1.00 99.91 816 LEU C O 1
ATOM 13929 N N . ARG C 3 831 ? 174.892 199.946 211.673 1.00 92.50 817 ARG C N 1
ATOM 13930 C CA . ARG C 3 831 ? 174.873 198.608 212.258 1.00 93.36 817 ARG C CA 1
ATOM 13931 C C . ARG C 3 831 ? 175.769 198.515 213.489 1.00 93.44 817 ARG C C 1
ATOM 13932 O O . ARG C 3 831 ? 175.373 197.941 214.510 1.00 95.87 817 ARG C O 1
ATOM 13940 N N . MET C 3 832 ? 176.980 199.067 213.410 1.00 93.53 818 MET C N 1
ATOM 13941 C CA . MET C 3 832 ? 177.874 199.095 214.566 1.00 93.14 818 MET C CA 1
ATOM 13942 C C . MET C 3 832 ? 177.324 199.966 215.692 1.00 95.33 818 MET C C 1
ATOM 13943 O O . MET C 3 832 ? 177.345 199.569 216.862 1.00 97.66 818 MET C O 1
ATOM 13948 N N . GLN C 3 833 ? 176.831 201.162 215.359 1.00 100.66 819 GLN C N 1
ATOM 13949 C CA . GLN C 3 833 ? 176.279 202.053 216.377 1.00 101.47 819 GLN C CA 1
ATOM 13950 C C . GLN C 3 833 ? 175.021 201.494 217.030 1.00 102.61 819 GLN C C 1
ATOM 13951 O O . GLN C 3 833 ? 174.765 201.774 218.206 1.00 100.70 819 GLN C O 1
ATOM 13957 N N . GLU C 3 834 ? 174.221 200.717 216.301 1.00 113.69 820 GLU C N 1
ATOM 13958 C CA . GLU C 3 834 ? 173.130 199.990 216.940 1.00 113.56 820 GLU C CA 1
ATOM 13959 C C . GLU C 3 834 ? 173.611 198.770 217.714 1.00 114.69 820 GLU C C 1
ATOM 13960 O O . GLU C 3 834 ? 172.876 198.266 218.570 1.00 114.67 820 GLU C O 1
ATOM 13966 N N . GLY C 3 835 ? 174.824 198.290 217.438 1.00 112.99 821 GLY C N 1
ATOM 13967 C CA . GLY C 3 835 ? 175.426 197.279 218.292 1.00 111.87 821 GLY C CA 1
ATOM 13968 C C . GLY C 3 835 ? 175.905 197.847 219.616 1.00 115.23 821 GLY C C 1
ATOM 13969 O O . GLY C 3 835 ? 175.549 197.348 220.687 1.00 113.15 821 GLY C O 1
ATOM 13970 N N . GLU C 3 836 ? 176.730 198.890 219.552 1.00 113.77 822 GLU C N 1
ATOM 13971 C CA . GLU C 3 836 ? 177.204 199.595 220.737 1.00 109.46 822 GLU C CA 1
ATOM 13972 C C . GLU C 3 836 ? 176.054 200.021 221.642 1.00 109.26 822 GLU C C 1
ATOM 13973 O O . GLU C 3 836 ? 174.984 200.419 221.175 1.00 109.83 822 GLU C O 1
ATOM 13979 N N . GLY C 3 837 ? 176.290 199.927 222.950 1.00 114.12 823 GLY C N 1
ATOM 13980 C CA . GLY C 3 837 ? 175.318 200.306 223.958 1.00 114.58 823 GLY C CA 1
ATOM 13981 C C . GLY C 3 837 ? 174.115 199.397 224.114 1.00 116.69 823 GLY C C 1
ATOM 13982 O O . GLY C 3 837 ? 173.821 198.958 225.229 1.00 113.61 823 GLY C O 1
ATOM 13983 N N . HIS C 3 838 ? 173.402 199.107 223.028 1.00 129.61 824 HIS C N 1
ATOM 13984 C CA . HIS C 3 838 ? 172.085 198.489 223.135 1.00 129.89 824 HIS C CA 1
ATOM 13985 C C . HIS C 3 838 ? 172.103 196.969 223.014 1.00 130.78 824 HIS C C 1
ATOM 13986 O O . HIS C 3 838 ? 171.331 196.297 223.705 1.00 131.93 824 HIS C O 1
ATOM 13993 N N . SER C 3 839 ? 172.952 196.403 222.158 1.00 120.43 825 SER C N 1
ATOM 13994 C CA . SER C 3 839 ? 172.838 194.988 221.826 1.00 120.17 825 SER C CA 1
ATOM 13995 C C . SER C 3 839 ? 173.194 194.105 223.019 1.00 122.77 825 SER C C 1
ATOM 13996 O O . SER C 3 839 ? 174.035 194.451 223.852 1.00 124.06 825 SER C O 1
ATOM 13999 N N . GLN C 3 840 ? 172.538 192.948 223.089 1.00 128.17 826 GLN C N 1
ATOM 14000 C CA . GLN C 3 840 ? 172.652 192.023 224.211 1.00 128.90 826 GLN C CA 1
ATOM 14001 C C . GLN C 3 840 ? 173.491 190.812 223.825 1.00 126.95 826 GLN C C 1
ATOM 14002 O O . GLN C 3 840 ? 173.296 190.228 222.754 1.00 126.07 826 GLN C O 1
ATOM 14008 N N . LEU C 3 841 ? 174.422 190.444 224.702 1.00 111.02 827 LEU C N 1
ATOM 14009 C CA . LEU C 3 841 ? 175.277 189.286 224.476 1.00 111.11 827 LEU C CA 1
ATOM 14010 C C . LEU C 3 841 ? 174.482 187.985 224.514 1.00 111.57 827 LEU C C 1
ATOM 14011 O O . LEU C 3 841 ? 173.525 187.840 225.280 1.00 109.54 827 LEU C O 1
ATOM 14016 N N . CYS C 3 842 ? 174.891 187.037 223.673 1.00 107.36 828 CYS C N 1
ATOM 14017 C CA . CYS C 3 842 ? 174.246 185.736 223.543 1.00 106.71 828 CYS C CA 1
ATOM 14018 C C . CYS C 3 842 ? 175.089 184.684 224.254 1.00 103.03 828 CYS C C 1
ATOM 14019 O O . CYS C 3 842 ? 176.294 184.581 224.006 1.00 104.60 828 CYS C O 1
ATOM 14022 N N . LEU C 3 843 ? 174.454 183.904 225.134 1.00 100.17 829 LEU C N 1
ATOM 14023 C CA . LEU C 3 843 ? 175.153 182.902 225.927 1.00 101.99 829 LEU C CA 1
ATOM 14024 C C . LEU C 3 843 ? 174.679 181.471 225.710 1.00 102.36 829 LEU C C 1
ATOM 14025 O O . LEU C 3 843 ? 175.322 180.548 226.224 1.00 104.53 829 LEU C O 1
ATOM 14030 N N . ASP C 3 844 ? 173.583 181.249 224.982 1.00 105.37 830 ASP C N 1
ATOM 14031 C CA . ASP C 3 844 ? 173.116 179.902 224.674 1.00 108.82 830 ASP C CA 1
ATOM 14032 C C . ASP C 3 844 ? 173.726 179.337 223.391 1.00 110.40 830 ASP C C 1
ATOM 14033 O O . ASP C 3 844 ? 173.123 178.464 222.753 1.00 111.97 830 ASP C O 1
ATOM 14038 N N . ARG C 3 845 ? 174.911 179.805 223.001 1.00 98.16 831 ARG C N 1
ATOM 14039 C CA . ARG C 3 845 ? 175.615 179.278 221.839 1.00 100.23 831 ARG C CA 1
ATOM 14040 C C . ARG C 3 845 ? 177.104 179.175 222.152 1.00 103.11 831 ARG C C 1
ATOM 14041 O O . ARG C 3 845 ? 177.587 179.681 223.168 1.00 102.65 831 ARG C O 1
ATOM 14049 N N . LEU C 3 846 ? 177.831 178.494 221.261 1.00 89.70 832 LEU C N 1
ATOM 14050 C CA . LEU C 3 846 ? 179.276 178.319 221.390 1.00 86.90 832 LEU C CA 1
ATOM 14051 C C . LEU C 3 846 ? 180.076 179.617 221.297 1.00 90.73 832 LEU C C 1
ATOM 14052 O O . LEU C 3 846 ? 181.277 179.589 221.583 1.00 93.90 832 LEU C O 1
ATOM 14057 N N . GLN C 3 847 ? 179.456 180.745 220.936 1.00 86.05 833 GLN C N 1
ATOM 14058 C CA . GLN C 3 847 ? 180.176 181.958 220.525 1.00 85.21 833 GLN C CA 1
ATOM 14059 C C . GLN C 3 847 ? 180.965 181.758 219.233 1.00 83.99 833 GLN C C 1
ATOM 14060 O O . GLN C 3 847 ? 182.057 182.307 219.078 1.00 88.60 833 GLN C O 1
ATOM 14066 N N . LEU C 3 848 ? 180.433 180.959 218.306 1.00 68.75 834 LEU C N 1
ATOM 14067 C CA . LEU C 3 848 ? 181.184 180.578 217.111 1.00 68.12 834 LEU C CA 1
ATOM 14068 C C . LEU C 3 848 ? 181.653 181.783 216.298 1.00 71.26 834 LEU C C 1
ATOM 14069 O O . LEU C 3 848 ? 182.665 181.699 215.594 1.00 73.15 834 LEU C O 1
ATOM 14074 N N . GLU C 3 849 ? 180.949 182.911 216.389 1.00 78.41 835 GLU C N 1
ATOM 14075 C CA . GLU C 3 849 ? 181.351 184.127 215.689 1.00 77.27 835 GLU C CA 1
ATOM 14076 C C . GLU C 3 849 ? 182.504 184.878 216.352 1.00 76.16 835 GLU C C 1
ATOM 14077 O O . GLU C 3 849 ? 183.095 185.750 215.707 1.00 74.96 835 GLU C O 1
ATOM 14083 N N . ALA C 3 850 ? 182.847 184.563 217.600 1.00 68.64 836 ALA C N 1
ATOM 14084 C CA . ALA C 3 850 ? 183.794 185.381 218.353 1.00 61.84 836 ALA C CA 1
ATOM 14085 C C . ALA C 3 850 ? 185.183 185.395 217.721 1.00 62.82 836 ALA C C 1
ATOM 14086 O O . ALA C 3 850 ? 185.676 184.379 217.226 1.00 69.00 836 ALA C O 1
ATOM 14088 N N . ILE C 3 851 ? 185.806 186.575 217.749 1.00 53.39 837 ILE C N 1
ATOM 14089 C CA . ILE C 3 851 ? 187.148 186.817 217.224 1.00 46.40 837 ILE C CA 1
ATOM 14090 C C . ILE C 3 851 ? 188.141 186.847 218.376 1.00 52.13 837 ILE C C 1
ATOM 14091 O O . ILE C 3 851 ? 187.926 187.549 219.370 1.00 58.02 837 ILE C O 1
ATOM 14096 N N . HIS C 3 852 ? 189.227 186.083 218.251 1.00 45.34 838 HIS C N 1
ATOM 14097 C CA . HIS C 3 852 ? 190.143 185.845 219.358 1.00 35.87 838 HIS C CA 1
ATOM 14098 C C . HIS C 3 852 ? 191.500 186.522 219.225 1.00 40.13 838 HIS C C 1
ATOM 14099 O O . HIS C 3 852 ? 192.107 186.833 220.249 1.00 51.52 838 HIS C O 1
ATOM 14106 N N . LYS C 3 853 ? 192.013 186.728 218.013 1.00 40.55 839 LYS C N 1
ATOM 14107 C CA . LYS C 3 853 ? 193.252 187.471 217.816 1.00 31.94 839 LYS C CA 1
ATOM 14108 C C . LYS C 3 853 ? 193.124 188.449 216.658 1.00 36.61 839 LYS C C 1
ATOM 14109 O O . LYS C 3 853 ? 192.426 188.188 215.677 1.00 44.43 839 LYS C O 1
ATOM 14115 N N . VAL C 3 854 ? 193.806 189.587 216.792 1.00 38.37 840 VAL C N 1
ATOM 14116 C CA . VAL C 3 854 ? 193.909 190.599 215.746 1.00 40.78 840 VAL C CA 1
ATOM 14117 C C . VAL C 3 854 ? 195.350 191.087 215.714 1.00 43.72 840 VAL C C 1
ATOM 14118 O O . VAL C 3 854 ? 195.950 191.326 216.767 1.00 47.85 840 VAL C O 1
ATOM 14122 N N . ARG C 3 855 ? 195.902 191.259 214.512 1.00 44.67 841 ARG C N 1
ATOM 14123 C CA . ARG C 3 855 ? 197.298 191.666 214.357 1.00 39.77 841 ARG C CA 1
ATOM 14124 C C . ARG C 3 855 ? 197.462 192.524 213.113 1.00 42.52 841 ARG C C 1
ATOM 14125 O O . ARG C 3 855 ? 197.239 192.045 211.999 1.00 47.03 841 ARG C O 1
ATOM 14133 N N . PHE C 3 856 ? 197.845 193.785 213.301 1.00 46.91 842 PHE C N 1
ATOM 14134 C CA . PHE C 3 856 ? 198.358 194.582 212.196 1.00 42.17 842 PHE C CA 1
ATOM 14135 C C . PHE C 3 856 ? 199.754 194.114 211.802 1.00 56.16 842 PHE C C 1
ATOM 14136 O O . PHE C 3 856 ? 200.526 193.626 212.631 1.00 58.15 842 PHE C O 1
ATOM 14144 N N . SER C 3 857 ? 200.072 194.264 210.524 1.00 55.44 843 SER C N 1
ATOM 14145 C CA . SER C 3 857 ? 201.409 193.938 210.045 1.00 46.86 843 SER C CA 1
ATOM 14146 C C . SER C 3 857 ? 202.435 194.888 210.654 1.00 50.69 843 SER C C 1
ATOM 14147 O O . SER C 3 857 ? 202.235 196.106 210.624 1.00 55.07 843 SER C O 1
ATOM 14150 N N . PRO C 3 858 ? 203.535 194.378 211.216 1.00 48.91 844 PRO C N 1
ATOM 14151 C CA . PRO C 3 858 ? 204.624 195.257 211.649 1.00 44.89 844 PRO C CA 1
ATOM 14152 C C . PRO C 3 858 ? 205.550 195.679 210.523 1.00 54.93 844 PRO C C 1
ATOM 14153 O O . PRO C 3 858 ? 206.399 196.554 210.738 1.00 66.67 844 PRO C O 1
ATOM 14157 N N . ASN C 3 859 ? 205.416 195.085 209.343 1.00 49.25 845 ASN C N 1
ATOM 14158 C CA . ASN C 3 859 ? 206.328 195.291 208.230 1.00 42.47 845 ASN C CA 1
ATOM 14159 C C . ASN C 3 859 ? 205.896 196.528 207.460 1.00 47.60 845 ASN C C 1
ATOM 14160 O O . ASN C 3 859 ? 204.707 196.824 207.361 1.00 62.61 845 ASN C O 1
ATOM 14165 N N . LEU C 3 860 ? 206.869 197.261 206.921 1.00 52.47 846 LEU C N 1
ATOM 14166 C CA . LEU C 3 860 ? 206.520 198.432 206.123 1.00 56.88 846 LEU C CA 1
ATOM 14167 C C . LEU C 3 860 ? 205.870 198.031 204.806 1.00 56.52 846 LEU C C 1
ATOM 14168 O O . LEU C 3 860 ? 204.852 198.605 204.406 1.00 56.87 846 LEU C O 1
ATOM 14173 N N . ASP C 3 861 ? 206.447 197.060 204.111 1.00 60.03 847 ASP C N 1
ATOM 14174 C CA . ASP C 3 861 ? 205.684 196.303 203.131 1.00 57.48 847 ASP C CA 1
ATOM 14175 C C . ASP C 3 861 ? 204.512 195.610 203.811 1.00 64.03 847 ASP C C 1
ATOM 14176 O O . ASP C 3 861 ? 204.679 194.989 204.863 1.00 72.86 847 ASP C O 1
ATOM 14181 N N . SER C 3 862 ? 203.318 195.750 203.237 1.00 54.52 848 SER C N 1
ATOM 14182 C CA . SER C 3 862 ? 202.066 195.266 203.816 1.00 54.02 848 SER C CA 1
ATOM 14183 C C . SER C 3 862 ? 201.639 195.995 205.083 1.00 48.76 848 SER C C 1
ATOM 14184 O O . SER C 3 862 ? 200.776 195.488 205.803 1.00 57.27 848 SER C O 1
ATOM 14187 N N . TYR C 3 863 ? 202.226 197.154 205.390 1.00 47.35 849 TYR C N 1
ATOM 14188 C CA . TYR C 3 863 ? 201.913 197.844 206.639 1.00 46.86 849 TYR C CA 1
ATOM 14189 C C . TYR C 3 863 ? 200.419 198.076 206.817 1.00 51.33 849 TYR C C 1
ATOM 14190 O O . TYR C 3 863 ? 199.927 198.103 207.949 1.00 62.66 849 TYR C O 1
ATOM 14199 N N . GLY C 3 864 ? 199.688 198.253 205.726 1.00 50.47 850 GLY C N 1
ATOM 14200 C CA . GLY C 3 864 ? 198.258 198.462 205.768 1.00 49.74 850 GLY C CA 1
ATOM 14201 C C . GLY C 3 864 ? 197.416 197.209 205.852 1.00 54.98 850 GLY C C 1
ATOM 14202 O O . GLY C 3 864 ? 196.196 197.287 205.702 1.00 55.29 850 GLY C O 1
ATOM 14203 N N . TRP C 3 865 ? 198.024 196.048 206.061 1.00 50.41 851 TRP C N 1
ATOM 14204 C CA . TRP C 3 865 ? 197.306 194.783 206.109 1.00 34.85 851 TRP C CA 1
ATOM 14205 C C . TRP C 3 865 ? 197.069 194.322 207.542 1.00 42.82 851 TRP C C 1
ATOM 14206 O O . TRP C 3 865 ? 197.867 194.585 208.444 1.00 55.41 851 TRP C O 1
ATOM 14217 N N . LEU C 3 866 ? 195.948 193.629 207.738 1.00 39.87 852 LEU C N 1
ATOM 14218 C CA . LEU C 3 866 ? 195.530 193.115 209.034 1.00 37.29 852 LEU C CA 1
ATOM 14219 C C . LEU C 3 866 ? 195.113 191.658 208.891 1.00 40.52 852 LEU C C 1
ATOM 14220 O O . LEU C 3 866 ? 194.540 191.270 207.871 1.00 60.34 852 LEU C O 1
ATOM 14225 N N . VAL C 3 867 ? 195.401 190.852 209.911 1.00 31.56 853 VAL C N 1
ATOM 14226 C CA . VAL C 3 867 ? 194.916 189.479 209.984 1.00 43.52 853 VAL C CA 1
ATOM 14227 C C . VAL C 3 867 ? 194.151 189.270 211.288 1.00 48.43 853 VAL C C 1
ATOM 14228 O O . VAL C 3 867 ? 194.453 189.885 212.314 1.00 54.23 853 VAL C O 1
ATOM 14232 N N . SER C 3 868 ? 193.137 188.403 211.234 1.00 50.07 854 SER C N 1
ATOM 14233 C CA . SER C 3 868 ? 192.300 188.110 212.390 1.00 46.27 854 SER C CA 1
ATOM 14234 C C . SER C 3 868 ? 191.752 186.693 212.286 1.00 42.99 854 SER C C 1
ATOM 14235 O O . SER C 3 868 ? 191.611 186.148 211.190 1.00 53.82 854 SER C O 1
ATOM 14238 N N . GLY C 3 869 ? 191.428 186.109 213.439 1.00 44.19 855 GLY C N 1
ATOM 14239 C CA . GLY C 3 869 ? 190.855 184.776 213.506 1.00 47.99 855 GLY C CA 1
ATOM 14240 C C . GLY C 3 869 ? 190.217 184.543 214.858 1.00 55.65 855 GLY C C 1
ATOM 14241 O O . GLY C 3 869 ? 190.358 185.351 215.779 1.00 61.83 855 GLY C O 1
ATOM 14242 N N . GLY C 3 870 ? 189.506 183.429 214.975 1.00 48.46 856 GLY C N 1
ATOM 14243 C CA . GLY C 3 870 ? 188.621 183.266 216.110 1.00 55.11 856 GLY C CA 1
ATOM 14244 C C . GLY C 3 870 ? 188.134 181.848 216.321 1.00 58.91 856 GLY C C 1
ATOM 14245 O O . GLY C 3 870 ? 188.762 180.881 215.890 1.00 62.54 856 GLY C O 1
ATOM 14246 N N . GLN C 3 871 ? 186.994 181.755 217.016 1.00 60.86 857 GLN C N 1
ATOM 14247 C CA . GLN C 3 871 ? 186.423 180.471 217.418 1.00 55.48 857 GLN C CA 1
ATOM 14248 C C . GLN C 3 871 ? 186.050 179.599 216.228 1.00 60.43 857 GLN C C 1
ATOM 14249 O O . GLN C 3 871 ? 186.055 178.367 216.336 1.00 62.76 857 GLN C O 1
ATOM 14255 N N . SER C 3 872 ? 185.746 180.208 215.085 1.00 55.68 858 SER C N 1
ATOM 14256 C CA . SER C 3 872 ? 185.417 179.438 213.895 1.00 46.17 858 SER C CA 1
ATOM 14257 C C . SER C 3 872 ? 186.623 178.730 213.304 1.00 52.58 858 SER C C 1
ATOM 14258 O O . SER C 3 872 ? 186.448 177.818 212.491 1.00 62.21 858 SER C O 1
ATOM 14261 N N . GLY C 3 873 ? 187.832 179.113 213.696 1.00 56.22 859 GLY C N 1
ATOM 14262 C CA . GLY C 3 873 ? 189.027 178.646 213.034 1.00 47.91 859 GLY C CA 1
ATOM 14263 C C . GLY C 3 873 ? 189.221 179.170 211.635 1.00 55.46 859 GLY C C 1
ATOM 14264 O O . GLY C 3 873 ? 190.186 178.775 210.972 1.00 63.05 859 GLY C O 1
ATOM 14265 N N . LEU C 3 874 ? 188.338 180.042 211.165 1.00 56.83 860 LEU C N 1
ATOM 14266 C CA . LEU C 3 874 ? 188.602 180.829 209.975 1.00 52.02 860 LEU C CA 1
ATOM 14267 C C . LEU C 3 874 ? 189.551 181.962 210.329 1.00 53.90 860 LEU C C 1
ATOM 14268 O O . LEU C 3 874 ? 189.464 182.550 211.409 1.00 61.47 860 LEU C O 1
ATOM 14273 N N . VAL C 3 875 ? 190.459 182.266 209.412 1.00 39.52 861 VAL C N 1
ATOM 14274 C CA . VAL C 3 875 ? 191.391 183.373 209.562 1.00 37.98 861 VAL C CA 1
ATOM 14275 C C . VAL C 3 875 ? 191.247 184.251 208.332 1.00 51.65 861 VAL C C 1
ATOM 14276 O O . VAL C 3 875 ? 191.240 183.746 207.205 1.00 63.37 861 VAL C O 1
ATOM 14280 N N . ARG C 3 876 ? 191.138 185.559 208.543 1.00 54.62 862 ARG C N 1
ATOM 14281 C CA . ARG C 3 876 ? 190.773 186.482 207.483 1.00 48.48 862 ARG C CA 1
ATOM 14282 C C . ARG C 3 876 ? 191.758 187.636 207.441 1.00 52.83 862 ARG C C 1
ATOM 14283 O O . ARG C 3 876 ? 192.186 188.143 208.480 1.00 56.55 862 ARG C O 1
ATOM 14291 N N . ILE C 3 877 ? 192.113 188.038 206.225 1.00 50.76 863 ILE C N 1
ATOM 14292 C CA . ILE C 3 877 ? 193.087 189.088 205.968 1.00 39.31 863 ILE C CA 1
ATOM 14293 C C . ILE C 3 877 ? 192.378 190.252 205.293 1.00 45.52 863 ILE C C 1
ATOM 14294 O O . ILE C 3 877 ? 191.567 190.046 204.385 1.00 59.37 863 ILE C O 1
ATOM 14299 N N . HIS C 3 878 ? 192.677 191.472 205.735 1.00 44.58 864 HIS C N 1
ATOM 14300 C CA . HIS C 3 878 ? 192.064 192.672 205.178 1.00 49.34 864 HIS C CA 1
ATOM 14301 C C . HIS C 3 878 ? 193.119 193.737 204.928 1.00 51.37 864 HIS C C 1
ATOM 14302 O O . HIS C 3 878 ? 194.041 193.913 205.728 1.00 62.06 864 HIS C O 1
ATOM 14309 N N . PHE C 3 879 ? 192.969 194.452 203.815 1.00 51.78 865 PHE C N 1
ATOM 14310 C CA . PHE C 3 879 ? 193.767 195.631 203.502 1.00 56.53 865 PHE C CA 1
ATOM 14311 C C . PHE C 3 879 ? 192.952 196.892 203.769 1.00 58.94 865 PHE C C 1
ATOM 14312 O O . PHE C 3 879 ? 191.947 197.138 203.094 1.00 63.32 865 PHE C O 1
ATOM 14320 N N . VAL C 3 880 ? 193.391 197.691 204.740 1.00 49.14 866 VAL C N 1
ATOM 14321 C CA . VAL C 3 880 ? 192.698 198.924 205.102 1.00 54.52 866 VAL C CA 1
ATOM 14322 C C . VAL C 3 880 ? 193.128 200.048 204.157 1.00 60.09 866 VAL C C 1
ATOM 14323 O O . VAL C 3 880 ? 193.857 200.973 204.535 1.00 59.48 866 VAL C O 1
ATOM 14327 N N . ARG C 3 881 ? 192.684 199.940 202.902 1.00 63.53 867 ARG C N 1
ATOM 14328 C CA . ARG C 3 881 ? 193.147 200.795 201.810 1.00 60.50 867 ARG C CA 1
ATOM 14329 C C . ARG C 3 881 ? 193.096 202.280 202.155 1.00 62.77 867 ARG C C 1
ATOM 14330 O O . ARG C 3 881 ? 193.966 203.052 201.739 1.00 69.79 867 ARG C O 1
ATOM 14338 N N . GLY C 3 882 ? 192.083 202.698 202.912 1.00 63.22 868 GLY C N 1
ATOM 14339 C CA . GLY C 3 882 ? 191.933 204.095 203.284 1.00 66.18 868 GLY C CA 1
ATOM 14340 C C . GLY C 3 882 ? 193.018 204.653 204.182 1.00 66.29 868 GLY C C 1
ATOM 14341 O O . GLY C 3 882 ? 193.223 205.871 204.190 1.00 68.44 868 GLY C O 1
ATOM 14342 N N . LEU C 3 883 ? 193.715 203.806 204.934 1.00 59.90 869 LEU C N 1
ATOM 14343 C CA . LEU C 3 883 ? 194.825 204.282 205.750 1.00 56.77 869 LEU C CA 1
ATOM 14344 C C . LEU C 3 883 ? 196.187 204.165 205.075 1.00 62.11 869 LEU C C 1
ATOM 14345 O O . LEU C 3 883 ? 197.126 204.847 205.499 1.00 65.68 869 LEU C O 1
ATOM 14350 N N . ALA C 3 884 ? 196.325 203.333 204.047 1.00 61.10 870 ALA C N 1
ATOM 14351 C CA . ALA C 3 884 ? 197.481 203.430 203.165 1.00 59.46 870 ALA C CA 1
ATOM 14352 C C . ALA C 3 884 ? 197.489 204.780 202.456 1.00 66.35 870 ALA C C 1
ATOM 14353 O O . ALA C 3 884 ? 196.439 205.365 202.184 1.00 71.29 870 ALA C O 1
ATOM 14355 N N . SER C 3 885 ? 198.684 205.284 202.154 1.00 60.69 871 SER C N 1
ATOM 14356 C CA . SER C 3 885 ? 198.834 206.701 201.858 1.00 60.85 871 SER C CA 1
ATOM 14357 C C . SER C 3 885 ? 200.083 206.903 201.008 1.00 63.45 871 SER C C 1
ATOM 14358 O O . SER C 3 885 ? 200.950 206.024 200.950 1.00 66.46 871 SER C O 1
ATOM 14361 N N . PRO C 3 886 ? 200.196 208.053 200.333 1.00 71.29 872 PRO C N 1
ATOM 14362 C CA . PRO C 3 886 ? 201.396 208.347 199.529 1.00 66.31 872 PRO C CA 1
ATOM 14363 C C . PRO C 3 886 ? 202.697 208.429 200.312 1.00 68.45 872 PRO C C 1
ATOM 14364 O O . PRO C 3 886 ? 203.758 208.140 199.748 1.00 74.18 872 PRO C O 1
ATOM 14368 N N . LEU C 3 887 ? 202.658 208.820 201.586 1.00 68.15 873 LEU C N 1
ATOM 14369 C CA . LEU C 3 887 ? 203.868 208.769 202.401 1.00 65.47 873 LEU C CA 1
ATOM 14370 C C . LEU C 3 887 ? 204.323 207.338 202.650 1.00 70.12 873 LEU C C 1
ATOM 14371 O O . LEU C 3 887 ? 205.528 207.065 202.676 1.00 80.39 873 LEU C O 1
ATOM 14376 N N . GLY C 3 888 ? 203.390 206.410 202.844 1.00 57.41 874 GLY C N 1
ATOM 14377 C CA . GLY C 3 888 ? 203.789 205.020 202.972 1.00 61.48 874 GLY C CA 1
ATOM 14378 C C . GLY C 3 888 ? 204.358 204.476 201.676 1.00 64.94 874 GLY C C 1
ATOM 14379 O O . GLY C 3 888 ? 205.319 203.703 201.683 1.00 65.70 874 GLY C O 1
ATOM 14380 N N . HIS C 3 889 ? 203.773 204.874 200.546 1.00 69.56 875 HIS C N 1
ATOM 14381 C CA . HIS C 3 889 ? 204.324 204.528 199.239 1.00 65.05 875 HIS C CA 1
ATOM 14382 C C . HIS C 3 889 ? 205.699 205.155 199.026 1.00 68.08 875 HIS C C 1
ATOM 14383 O O . HIS C 3 889 ? 206.650 204.475 198.625 1.00 71.04 875 HIS C O 1
ATOM 14390 N N . ARG C 3 890 ? 205.815 206.459 199.279 1.00 70.20 876 ARG C N 1
ATOM 14391 C CA . ARG C 3 890 ? 207.108 207.139 199.264 1.00 66.76 876 ARG C CA 1
ATOM 14392 C C . ARG C 3 890 ? 208.146 206.419 200.117 1.00 70.77 876 ARG C C 1
ATOM 14393 O O . ARG C 3 890 ? 209.265 206.156 199.664 1.00 77.30 876 ARG C O 1
ATOM 14401 N N . MET C 3 891 ? 207.793 206.098 201.361 1.00 65.20 877 MET C N 1
ATOM 14402 C CA . MET C 3 891 ? 208.728 205.420 202.255 1.00 63.98 877 MET C CA 1
ATOM 14403 C C . MET C 3 891 ? 209.037 203.998 201.799 1.00 68.70 877 MET C C 1
ATOM 14404 O O . MET C 3 891 ? 210.176 203.539 201.927 1.00 71.87 877 MET C O 1
ATOM 14409 N N . GLN C 3 892 ? 208.041 203.282 201.277 1.00 64.78 878 GLN C N 1
ATOM 14410 C CA . GLN C 3 892 ? 208.294 201.970 200.685 1.00 59.25 878 GLN C CA 1
ATOM 14411 C C . GLN C 3 892 ? 209.264 202.031 199.511 1.00 69.50 878 GLN C C 1
ATOM 14412 O O . GLN C 3 892 ? 210.153 201.180 199.393 1.00 77.23 878 GLN C O 1
ATOM 14418 N N . LEU C 3 893 ? 209.111 203.016 198.626 1.00 70.12 879 LEU C N 1
ATOM 14419 C CA . LEU C 3 893 ? 210.012 203.121 197.481 1.00 65.83 879 LEU C CA 1
ATOM 14420 C C . LEU C 3 893 ? 211.431 203.494 197.897 1.00 68.26 879 LEU C C 1
ATOM 14421 O O . LEU C 3 893 ? 212.402 202.900 197.415 1.00 69.39 879 LEU C O 1
ATOM 14426 N N . GLU C 3 894 ? 211.576 204.477 198.786 1.00 73.54 880 GLU C N 1
ATOM 14427 C CA . GLU C 3 894 ? 212.905 204.856 199.258 1.00 74.43 880 GLU C CA 1
ATOM 14428 C C . GLU C 3 894 ? 213.575 203.732 200.038 1.00 75.67 880 GLU C C 1
ATOM 14429 O O . GLU C 3 894 ? 214.780 203.496 199.893 1.00 70.58 880 GLU C O 1
ATOM 14435 N N . SER C 3 895 ? 212.810 203.021 200.863 1.00 76.04 881 SER C N 1
ATOM 14436 C CA . SER C 3 895 ? 213.353 201.873 201.581 1.00 70.50 881 SER C CA 1
ATOM 14437 C C . SER C 3 895 ? 213.715 200.732 200.639 1.00 70.74 881 SER C C 1
ATOM 14438 O O . SER C 3 895 ? 214.729 200.055 200.843 1.00 77.49 881 SER C O 1
ATOM 14441 N N . ARG C 3 896 ? 212.900 200.493 199.611 1.00 74.77 882 ARG C N 1
ATOM 14442 C CA . ARG C 3 896 ? 213.277 199.543 198.567 1.00 73.76 882 ARG C CA 1
ATOM 14443 C C . ARG C 3 896 ? 214.619 199.896 197.934 1.00 78.08 882 ARG C C 1
ATOM 14444 O O . ARG C 3 896 ? 215.491 199.033 197.784 1.00 79.43 882 ARG C O 1
ATOM 14452 N N . ALA C 3 897 ? 214.801 201.160 197.547 1.00 83.08 883 ALA C N 1
ATOM 14453 C CA . ALA C 3 897 ? 216.064 201.582 196.944 1.00 84.88 883 ALA C CA 1
ATOM 14454 C C . ALA C 3 897 ? 217.246 201.360 197.883 1.00 85.67 883 ALA C C 1
ATOM 14455 O O . ALA C 3 897 ? 218.274 200.800 197.486 1.00 83.66 883 ALA C O 1
ATOM 14457 N N . HIS C 3 898 ? 217.113 201.794 199.137 1.00 86.99 884 HIS C N 1
ATOM 14458 C CA . HIS C 3 898 ? 218.160 201.581 200.134 1.00 84.26 884 HIS C CA 1
ATOM 14459 C C . HIS C 3 898 ? 218.438 200.099 200.373 1.00 80.76 884 HIS C C 1
ATOM 14460 O O . HIS C 3 898 ? 219.598 199.679 200.442 1.00 83.99 884 HIS C O 1
ATOM 14467 N N . PHE C 3 899 ? 217.385 199.294 200.510 1.00 73.01 885 PHE C N 1
ATOM 14468 C CA . PHE C 3 899 ? 217.558 197.853 200.686 1.00 74.45 885 PHE C CA 1
ATOM 14469 C C . PHE C 3 899 ? 218.232 197.206 199.480 1.00 79.93 885 PHE C C 1
ATOM 14470 O O . PHE C 3 899 ? 219.138 196.380 199.632 1.00 79.21 885 PHE C O 1
ATOM 14478 N N . ASN C 3 900 ? 217.799 197.565 198.270 1.00 80.27 886 ASN C N 1
ATOM 14479 C CA . ASN C 3 900 ? 218.417 197.012 197.068 1.00 79.54 886 ASN C CA 1
ATOM 14480 C C . ASN C 3 900 ? 219.874 197.432 196.913 1.00 85.26 886 ASN C C 1
ATOM 14481 O O . ASN C 3 900 ? 220.659 196.707 196.293 1.00 84.81 886 ASN C O 1
ATOM 14486 N N . ALA C 3 901 ? 220.257 198.584 197.461 1.00 87.57 887 ALA C N 1
ATOM 14487 C CA . ALA C 3 901 ? 221.665 198.967 197.483 1.00 84.92 887 ALA C CA 1
ATOM 14488 C C . ALA C 3 901 ? 222.466 198.197 198.525 1.00 84.68 887 ALA C C 1
ATOM 14489 O O . ALA C 3 901 ? 223.649 197.917 198.306 1.00 83.47 887 ALA C O 1
ATOM 14491 N N . MET C 3 902 ? 221.848 197.848 199.651 1.00 85.27 888 MET C N 1
ATOM 14492 C CA . MET C 3 902 ? 222.557 197.160 200.725 1.00 83.64 888 MET C CA 1
ATOM 14493 C C . MET C 3 902 ? 222.668 195.661 200.475 1.00 87.35 888 MET C C 1
ATOM 14494 O O . MET C 3 902 ? 223.691 195.052 200.807 1.00 89.16 888 MET C O 1
ATOM 14499 N N . PHE C 3 903 ? 221.641 195.049 199.893 1.00 90.34 889 PHE C N 1
ATOM 14500 C CA . PHE C 3 903 ? 221.625 193.614 199.642 1.00 90.50 889 PHE C CA 1
ATOM 14501 C C . PHE C 3 903 ? 221.246 193.339 198.195 1.00 91.12 889 PHE C C 1
ATOM 14502 O O . PHE C 3 903 ? 220.320 193.950 197.656 1.00 92.80 889 PHE C O 1
ATOM 14510 N N . GLN C 3 904 ? 221.976 192.415 197.577 1.00 96.08 890 GLN C N 1
ATOM 14511 C CA . GLN C 3 904 ? 221.888 192.161 196.143 1.00 95.78 890 GLN C CA 1
ATOM 14512 C C . GLN C 3 904 ? 222.147 190.688 195.849 1.00 96.12 890 GLN C C 1
ATOM 14513 O O . GLN C 3 904 ? 223.284 190.285 195.605 1.00 96.59 890 GLN C O 1
#

Secondary structure (DSSP, 8-state):
--HHHHHHHHHHHS-TT-B-HHHHHHHHHT-SSPPSS---HHHHHHHHHHHHT-TTEEEEE-SSPPPPPP----B--B-SSSS-B--B-PPP-PSPSS---B-TT-TT---SB-TTTTT-EE-HHHHB-TT--B-S-HHHHHHHHGGGEEEEE-HHHHHHHHHTTTS-TT----HHHHHHHHHHHTTTTSPPBHHHIIIIIS---HHHHHHHHHHHHHHT-EEEEEEEEE-TTS-EEEEEEEEEGGG------HHHHHHHHHHHHHHHSTTSEEEHHHHHHTTT--HHHHHHHHHHHHHTTSEEEEEEEHHHH--EEEEEEE---PPPP--BTTS-HHHHHHHHHHHHGGG-EEHHHHHHHHT--HHHHHHHHHHHHHTTSEEEEEEEETTEEEEEEEEHHHHTTSHHHHHHHHHHHHHHHHHHTS-----EE----HHHHHHHHHHHHHHHHSSEE--HHHHHHHHHHHHHHHT--S---HHHHHHHHHHHHHTTS-EEEE-EEEETTEEEE--EEE-TT--TTSHHHHHHHHHHHHHH--/---EEEEEEE-SS-B-SSS-EEE-TTSEEEEEETTEEEEEEEE--SS----S-EEEEEEEEPPSS------S-HHHHHHHHHHHHT-SSHHHHHHHHH-TTT-SS-SSS----SEEEEEEPPTT-SSSSS--EEEEETT--EEEEE-SSSS--EEEEEHHHHHHHHHHHTTT-SSTTTS----TTSHHHHHHHHHTT-EEEEEEEEEE---EEEEEEEETTSEEEEEEEESS--SGGGEEEEEEEE---SSEEEEEEEEEEETTEEEEEEEEEETTS-EEEEP------SS----SS-EEEE-------EEEEEEEEEEETTTTEEEEEEEEEETTEEEEEEEEEETTEEEEEEEEE-SS-SS---EEEE-TTT--EEEE-TTS-EEEEEEEE-SSSEEEEEEEE-HHHHH-SEEEEEEEE-TTS-EEEEEEEE--BTTBPPSS---EEEEEE-S-HHHHHHHHHT-SS--GGGGHHHHHHHHHHHHHHSS--HHHHHHHHHHHHHT--HHHHHHHHHHHHHHHHHTT--HHHHHHHHHHHHHHHHHHHHHHHHHHHHHHHHTTSPP-TT--SS-HHHHHHHTTS-TT---HHHHHHHHHHHHHS-SS----EETTTTEE----SSSEEE-TT--EEEBPTTT--B--SSS-EE-TTSS-EEPPP-TTS-HHHHHHTTSPPTTT-S---/---SB-TTSSBHHHHHHHHHHHHHHHHHHHHH--S---TT---BGGGEEEPPHHHHTTTS-S-SBPPPEEEEETTSPP--PPB--BTTEEPPPPTTT--EEEE-SS-EEEEEEPP--TT--PPPEEEEEE-S-SS---BSSS-----EEEEEEE-----TTTSTT---EEEEEEEESS--EEEEEE-SSS----TT----TTB--EEEEEEEEETTS-EEEEEEEPHHHHHHHS-TT--SS-EEEE--SEEE-S--TT--S--TT-SEEEEEE-SSTT--EEEEEETTSEEEEEETT---TTTEEE-TTS-EEE--SEEEE--SS---EEEE-SS-TTEEEEE-TT-EEEEEETT-TTS-SEEEE-S-EEEEE--TT-SSEEEEE-GGGSPTTT-EEEEE--SSS-PPPEEEEE-SS-EEEEEE-TTT-EEEEEETTSEEEEEE---TTS-GGG-S-GGGGEEEEEEEEEEE---HHHHHTTEEEEEEE--TT--TTGGGSHHHHHHHHHTTT-----SS--TT-EEEEEE--SSTTTTEEEEEETT-EEEEEE-TTT--HHHHHHHHHHHHHHHHH--

Foldseek 3Di:
DDLLVVLLLLQLLAAQQGFFPVQSVVCQCPDPVHRPDDDDQVVSQVSVLSQLLDPQKFKKFFPDFFDHDDPLQFFDQADPAPGGFGAGDDDPPPDDRFQFDWPAPDPVLQIEGDPCVVPIDTCSCVQAPPNSHGPDGPVRVCVVRNRRIGMHGHSVSNVCSQQPPPRDPVDDAHRVLVNQSSQQSNSAQFGDWLVCCCVPRVVHPSVVSVVSPVVCVVSVQKDKDWGWHQDPVNDIDITIGIHGPVNDDPDDGPLRVLLVVLVVVLVPPPQSKDFLVVSCVVRVHDPVSSVVSLVVCVVVVQKDWDWDDPVRVCPITTMIHGDGDQAADDDDPPDDPLVSLLVSQVVVAQVADFLVRSCVNDVHDSVVSVVSVVVCVVVVQKDWAFDDDDPDRTIGIHGPVRDCVHPQNVLVVVLVVLLVVLVVPAPVLDKDWDDDGSLLSVLLSVVSVCCVVPQKDWALVVSQVVSQVVVVVVPHPDRDDSVNSVVSVNVCVVVVQKIWMWDWDDEPHDIDITGMIGGSVDDCPDVVVVVSSVVVNVVVYD/DWFFADDWFFDPFAQDAAQFWAAALQRWIWGFGQFWIKIWHFDPFLQFLDLGGPTDIAIGGFDPDQDQQDQDDPVQLVVLLVCQCPDPDPVSNCVCVPDCLNPQDDDPDDHQRTWHDKEWEHAQQALFRGIWMWTATPNGFIFIWDCPDVHHIDTQETVSVVVSVVCVVLCVDQDNPPDDNDDCSDVVSVVCSSQVRRWQDKYKDHWDDCTKIWMWTATQAQKIKIWIARPNHRHPVRGPDIDIDRRRAHQWHDKDKAWDAFPNATEIWIWTWHLLGWIKTGWPCDDDGDRHHYDDHMDTQGDDSNNQGFSDKDKAWDQAPQVRTIKMKIWTFGWQWIKIKIWDQDPVGTDIDIDIDDPQDPGGWRHKEAQRVFRFIWTFAQQGWIKTKHWAHDNPRTDIDMDIDPPCVHPNRWTWNHWYAHNNRQKIKTFIWDHADVNHDDPDIITIIIIIGPDALVVLLVCLLVPPVLAVSSNVSSVSNQLSVCLVVLDRPVVSVVSLVVCCVVPVPLSSLLVVLSSLSSSCNSLVVVVSVVVNVVSVVVNVVSVVVLLLVLLLVVLVVCVPDDNPQLCPQAPLVLSLCVLVVDPVNPPVSSVVSSVVCVVVHDPDDNFDADPVGRAGFRSPDQFWTADPVGDIFGAASQGRHTQNDPDWFAFPNSPGTHGDDDPVDDPVVVVSSSFAHSRNSGGSD/DDADADPLGATCLQQVVQLVLQVVLVVLCVAFFDQAAPVVAFDFLVQWAWDAPVRCVVAQQAAQKFFWEAEDEFPDDGPPDTDMGTAQWKDWADQPFLKIKHFHNAFWQEKDKQADAFLPLDWTKMKTWGANFLQDDDDQQAQDQAKYKIWMKTFGSPDPVARRRTIIGGLEIEIDSQAGFNYKDWQNHNQADDQPDDDPLRGAGWRTWMWTFGSNQKIFIHTHHDSVSNCVVDDVVGDRHGYIHGDTLEIEHADWVVGPPDDSQGGWAEKDFQQGPPSQKIWTFTFQQKIFIWRNVDPDPTAWDADPVGHIYGHTPDMDRHDNGGFREKDAASVDRLKIWTAGQQQWIFIDRVVCRPHTPDIDRDAGFAYWEDQHQAQWIKTFHACPPPDQLQHDIWTDHPDPLNADIDRLDFARFGFQEKEAQSSRCKMWTWGLQLWIKIFHDRNNVDHCVPVPDSLSGMFTQWHWDWDFCCGDCVSSVTTYIYIYGYDLQHCHVVCPRVRNVVVVCRRRPDDDDDPYNSQSTKNYKYQHNYLSSNQKIWTTGSSSMIMMGGNNSSDDVVSVVSSVVSSVVVVVVPD

Radius of gyration: 41.84 Å; Cα contacts (8 Å, |Δi|>4): 3928; chains: 3; bounding box: 122×79×119 Å

B-factor: mean 96.31, std 54.54, range [5.88, 314.37]

Sequence (1810 aa):
MDALESLLDEVALEGLDGLCLPALWSRLETRVPPFPLPLEPCTQEFLWRALATHPGISFYEEPRERPDLQLQDRYEEIDLETGILESRRDPVALEDVYPIHMILENKDGIQGSCRYFKERKNITNDIRTKSLQPRCTMVEAFDRWGKKLIIVASQAMRYRALIGQEGDPDLKLPDFSYCILERLGRSRWQGELQRDLHTTAFKVDAGKLHYHRKILNKNGLITMQSHVIRLPTGAQQHSILLLLNRFHVDRRSKYDILMEKLSVMLSTRTNHIETLGKLREELGLCERTFKRLYQYMLNAGLAKVVSLRLQEIHVMVRCLKLLKTVPPVDIVFERDMLTQTYDLIERRGTKGISQAEIRVAMNVGKLEARMLCRLLQRFKVVKGFMEDEGRQRTTKYISCVFAEESDLSRQYQREKARSELLTTVSLAAVIEEVRETYRLLKRRNLIIEAVTNLRLIESLFTIQKMIMDQEKQEGVSTKCCKKSIVRLVRNLSEEGLLRLYRTTVIQDGIKKKVDLVVHPSMDQNDPLVRSAIEQVRFRISNMVTRREPAVKLQYAVSGLEPLAWSEDHRVSVSTARSIAVLELICDVHNPGQDLVIHRTSVPAPLNSCLLKVGSKTEVAECKEKFAASKDPTVSQTFMLDRVFNPEGKALPPMRGFKYTSWSPMGCDANGRCLLAALTMDNRLTIQANLNRLQWVQLVDLTEIYGERLYETSYRLSKNEAPEGNLGDFAEFQRRHSMQTPVRMEWSGICTVGSVLLAVLFENGNIAVWQFQLPFVGKESISSCNTIESGITSPSVLFWWEYEHNNRKMSGLIVGSAFGPIKILPVNLKAVKGYFTLRQPVILWKEMDQLPVHSIKCVPLYHPYQKCSCSLVVAARGSYVFWCLLLISKAGLNVHNSHVTGLHSLPIVSMTADKQNGTVYTCSSDGKVRQLIPIFTDVALKFEHQLIKLSDVFGSVRTHGIAVSPCGAYLAIITTEGMINGLHPVNKNYQVQFVTLKTFEEAAAQLLESSVQNLFKQVDLIDLVRWKILKDKHIPQFLQEALEKKIESSGVTYFWRFKLFLLRILYQSMQKEPMEEKLLEIQGKIEAVEMHLTREHMKRVLGEVYLHTWITENTSIPTRGLCNFLMSDEEYDDRTARVLIGHISKKMNKQTFPEHCSLCKEILPFTDRKQAVCSNGHIWLRCFLTYQSCQSLIYRRCLLHDSIARHPAPEDPDWIKRLLQSPCPFCDSPVFHCRGMAPNGLPNHIMAPVWKCLHLTKDFREQKHSYWEFAEWIPLAWKWHLLSELEAAPYLPQEEKSPLFSVQREGLPEDGTLYRINRFSSITAHPERWDVSFFTGGPLWALDWCPVPEGAGASQYVALFSSPDMNETHPLSQLHSGPGLLQLWGLGTLQQESCPGNRAHFVYGIACDNGCIWDLKFCPSGAWELPGTPRKAPLLPRLGLLALACSDGKVLLFSLPHPEALLAQQPPDAVKPAIYKVQCVATLQVGSMQATDPSECGQCLSLAWMPTRPHQHLAAGYYNGMVVFWNLPTNSPLQRIRLSDGSLKLYPFQCFLAHDQAVRTLQWCKANSHFLVSAGSDRKIKFWDLRRPYEPINSIKRFLSTELAWLLPYNGVTVAQDNCYASYGLCGIHYIDAGYLGFKAYFTAPRKGTVWSLSGSDWLGTIAAGDISGELIAAILPDMALNPINVKRPVERRFPIYKADLIPYRTYTETVNHHYLLFQDTDLGSFHDLLRREPMLRMQEGEGHSQLCLDRLQLEAIHKVRFSPNLDSYGWLVSGGQSGLVRIHFVRGLASPLGHRMQLESRAHFNAMFQ

GO terms:
  GO:0000127 transcription factor TFIIIC complex (C, IDA)
  GO:0003677 DNA binding (F, IC)
  GO:0042791 5S class rRNA transcription by RNA polymerase III (P, IC)
  GO:0042797 tRNA transcription by RNA polymerase III (P, IC)
  GO:0006383 transcription by RNA polymerase III (P, IC)
  GO:0005515 protein binding (F, IPI)
  GO:0009303 rRNA transcription (P, TAS)
  GO:0009304 tRNA transcription (P, TAS)
  GO:0005654 nucleoplasm (C, TAS)
  GO:0005654 nucleoplasm (C, IDA)
  GO:0000995 RNA polymerase III general transcription initiation factor activity (F, IDA)
  GO:0005634 nucleus (C, IDA)
  GO:0006384 transcription initiation at RNA polymerase III promoter (P, IDA)
  GO:0016020 membrane (C, HDA)

Solvent-accessible surface area: 77420 Å² total; per-residue (Å²): 134,26,19,16,74,3,0,19,11,5,0,5,3,1,2,6,9,0,0,3,2,36,4,0,28,37,22,1,130,92,25,87,86,111,28,70,13,75,42,50,96,64,1,32,28,21,0,1,107,10,0,0,39,51,90,18,0,22,0,34,42,3,65,172,106,26,64,88,36,72,135,52,93,37,36,34,109,94,39,179,42,53,39,84,33,40,3,21,143,68,65,115,105,109,148,56,12,11,53,27,92,60,22,105,162,35,194,110,26,46,11,0,2,5,123,37,55,191,105,23,116,95,15,18,91,43,0,25,50,183,81,60,112,45,144,22,45,17,96,97,0,75,125,144,21,17,72,70,0,1,0,3,2,48,34,42,24,6,27,26,7,7,24,18,78,104,17,16,40,23,24,131,8,70,31,21,1,5,1,0,0,5,26,1,0,9,0,24,78,32,1,30,0,28,98,12,0,34,72,80,15,20,155,41,98,49,39,93,0,84,136,25,27,109,36,0,44,149,41,37,18,10,34,73,32,78,8,44,4,76,63,134,107,48,60,84,84,108,9,46,1,0,1,2,69,81,9,78,62,93,64,104,41,30,57,55,40,1,33,87,101,1,24,79,28,0,56,102,92,137,58,63,30,9,23,46,25,108,0,68,128,121,26,60,4,50,113,162,16,4,115,87,0,26,86,99,0,75,125,58,42,38,7,120,79,32,53,50,122,80,153,79,52,159,138,107,36,183,0,1,54,9,112,160,154,18,78,95,19,78,41,24,16,6,40,4,15,0,7,9,0,10,31,1,1,39,140,47,5,62,122,6,1,15,62,51,50,1,74,109,4,3,48,13,22,148,109,34,0,104,39,0,6,136,9,1,74,140,16,153,27,6,104,30,26,85,47,18,81,46,232,110,102,45,36,38,16,0,0,56,100,64,2,140,124,0,91,28,11,132,49,66,100,136,12,58,53,73,21,89,116,26,44,100,86,55,119,152,56,124,27,91,85,26,226,120,6,39,29,39,7,30,23,54,0,28,0,7,49,13,2,54,112,108,84,25,18,58,28,20,113,41,1,24,122,55,1,55,64,72,6,137,138,84,54,24,107,58,154,12,54,87,136,29,0,58,131,7,0,117,56,0,24,109,112,43,31,2,67,13,5,116,21,53,0,72,41,86,78,95,147,90,148,4,27,2,0,0,15,32,70,14,79,65,111,49,88,77,0,133,57,2,21,111,66,16,86,156,151,37,43,176,148,40,69,89,1,62,28,43,10,90,18,57,58,50,23,7,17,29,19,8,6,30,28,3,95,2,2,5,0,0,0,0,5,40,144,1,0,5,2,0,16,12,8,6,18,7,94,70,59,40,68,68,2,14,7,35,22,14,13,3,81,14,32,158,110,17,11,101,15,77,2,8,42,156,106,76,20,58,117,7,45,117,121,7,21,69,37,194,59,20,35,42,10,3,12,0,15,1,6,18,19,4,6,14,98,30,157,51,9,57,66,23,70,9,3,6,14,8,7,29,2,22,53,35,0,2,51,31,46,1,1,0,0,0,0,0,0,16,5,7,45,4,3,0,13,0,6,76,76,58,60,77,15,63,98,32,10,17,2,15,107,31,14,4,73,139,5,91,121,26,46,3,52,58,56,129,150,134,23,112,137,26,88,4,11,76,36,81,25,0,74,85,26,6,29,1,4,2,3,16,7,0,23,18,4,25,62,2,122,151,22,10,0,4,0,0,1,0,6,44,57,1,8,0,0,9,6,21,0,94,19,78,0,85,5,138,152,5,31,69,41,48,61,32,17,126,10,68,20,72,32,4,22,2,2,33,12,4,56,10,85,48,118,144,114,52,12,1,0,0,2,0,0,1,33,80,0,27,0,45,0,12,22,0,100,87,57,84,24,198,52,24,96,16,10,154,127,52,38,98,6,54,156,84,93,8,46,3,28,0,44,0,2,34,16,3,94,18,128,0,62,132,69,164,26,42,0,4,1,1,3,0,0,0,6,11,5,0,0,17,0,0,0,5,25,52,211,95,30,46,60,58,54,64,51,27,17,28,15,4,4,2,5,27,3,41,1,0,15,14,18,100,108,70,0,5,0,8,0,0,0,8,25,7,52,0,37,27,0,52,12,75,66,44,100,75,7,14,104,20,96,65,104,43,12,113,2,66,117,36,40,30,73,18,21,0,30,0,1,2,16,2,29,9,5,0,2,0,0,0,0,3,6,84,2,32,97,151,27,57,8,28,88,95,90,82,21,53,0,17,1,0,4,12,49,55,20,92,102,0,0,44,56,0,15,117,11,109,71,68,48,5,10,103,5,6,4,0,3,5,4,0,0,40,54,0,6,89,51,122,95,17,12,102,98,0,71,81,33,2,64,137,60,20,150,91,71,25,64,39,3,8,51,35,0,34,0,6,3,14,37,0,21,47,18,7,19,140,115,150,99,106,102,114,111,31,116,113,13,87,38,106,19,111,63,6,20,45,50,4,2,28,52,14,0,41,120,0,0,26,44,5,83,134,73,125,52,37,69,110,32,68,10,6,19,4,79,17,0,6,81,25,3,106,75,64,168,124,7,114,44,153,86,3,87,75,21,14,32,80,0,63,174,102,24,48,190,116,85,72,70,40,84,0,84,39,26,168,79,101,11,81,23,108,73,23,93,72,4,68,7,111,94,30,10,53,11,52,2,0,19,0,0,6,49,7,6,32,64,60,123,15,24,44,0,13,9,103,23,0,16,0,21,73,62,39,132,142,9,45,83,21,0,79,157,10,2,137,30,67,1,13,7,10,10,2,16,5,21,186,55,197,47,126,5,126,20,13,7,26,32,64,4,2,31,13,2,68,112,2,2,87,37,2,40,79,18,30,109,119,55,25,20,114,84,29,30,65,134,27,18,0,41,10,159,30,17,108,45,7,54,130,150,85,6,62,88,23,32,1,112,52,124,96,4,1,27,0,4,2,28,31,37,80,47,127,136,49,67,75,60,80,125,17,81,50,31,31,7,24,72,3,28,95,117,49,22,4,3,0,0,0,0,0,0,2,0,3,0,3,24,2,0,17,8,36,33,6,16,25,14,46,0,9,0,0,0,0,1,2,24,34,3,75,95,48,11,40,10,26,89,98,61,52,14,60,2,1,6,0,4,0,6,0,21,35,10,53,126,153,36,1,69,49,16,86,4,99,25,31,2,0,3,4,6,76,34,0,1,1,5,11,2,44,10,0,36,16,8,2,14,22,60,68,68,38,127,86,159,82,71,51,8,11,0,0,0,0,0,0,0,0,0,0,29,13,39,0,1,0,5,5,1,0,4,8,116,20,6,93,89,118,33,80,130,133,14,62,167,48,4,2,6,79,20,64,18,13,0,20,0,45,18,11,3,25,152,18,131,43,108,39,110,2,21,0,0,5,7,0,8,12,23,12,13,118,57,0,38,26,0,0,0,0,1,12,1,0,6,0,0,3,0,11,2,75,11,120,7,102,23,1,62,78,124,67,132,75,33,8,11,48,1,24,16,22,35,14,24,47,1,1,48,38,0,0,48,6,2,41,11,1,47,1,22,18,80,2,0,0,0,0,0,30,22,33,62,2,26,2,8,5,28,101,35,32,54,62,17,5,11,45,46,125,49,46,16,2,30,22,2,7,10,5,4,24,11,6,1,1,2,0,0,1,8,5,0,16,1,55,58,38,109,10,0,1,15,5,8,9,2,1,47,41,18,37,162,36,11,61,2,0,29,14,25,1,1,1,26,0,3,13,21,2,21,1,1,2,0,2,0,3,0,1,3,34,0,4,0,2,0,2,1,1,10,40,2,63,116,58,9,127,113,21,172,129,34,34,61,28,12,4,2,3,4,32,2,33,14,55,101,148,130,49,13,82,110,8,24,91,109,41,38,1,33,8,51,10,10,44,16,35,30,5,94,74,15,68,184,45,137,13,1,86,46,1,62,123,13,23,34,139,47,86,25,44,7,102,62,12,17,1,20,2,5,4,25,0,23,11,1,42,2,1,15,4,9,1,9,1,0,0,2,4,3,8,0,4,0,2,2,10,31,2,89,6,1,30,17,111,63,0,104,149,18,50,98,105,7,93,59,98,12,76,77,84,73,195

Nearest PDB structures (foldseek):
  8clj-assembly1_H  TM=1.000E+00  e=0.000E+00  Homo sapiens
  7ohr-assembly1_p  TM=7.418E-01  e=8.526E-11  Saccharomyces cerevisiae S288C
  8rgg-assembly1_D  TM=4.753E-01  e=1.306E-09  Homo sapiens
  7ohv-assembly1_p  TM=6.428E-01  e=6.677E-07  Saccharomyces cerevisiae S288C
  8wqr-assembly1_B  TM=5.126E-01  e=1.256E-07  Homo sapiens